Protein 1JJG (pdb70)

Radius of gyration: 24.92 Å; Cα contacts (8 Å, |Δi|>4): 146; chains: 1; bounding box: 24×62×69 Å

Sequence (102 aa):
MTVIKPSSRPRPRKNKNIKVNTYRTSAMDLSPGSVHEGIVYFKDGIFKVRLLGYEGHECILLDYLNYRQDTLDRLKERLVGRVIKTRVVRADGLYVDLRRFFMTVIKPSSRPRPRKNKNIKVNTYRTSAMDLSPGSVHEGIVYFKDGIFKVRLLGYEGHECILLDYLNYRQDTLDRLKERLVGRVIKTRVVRADGLYVDLRRFFMTVIKPSSRPRPRKNKNIKVNTYRTSAMDLSPGSVHEGIVYFKDGIFKVRLLGYEGHECILLDYLNYRQDTLDRLKERLVGRVIKTRVVRADGLYVDLRRFFMTVIKPSSRPRPRKNKNIKVNTYRTSAMDLSPGSVHEGIVYFKDGIFKVRLLGYEGHECILLDYLNYRQDTLDRLKERLVGRVIKTRVVRADGLYVDLRRFFMTVIKPSSRPRPRKNKNIKVNTYRTSAMDLSPGSVHEGIVYFKDGIFKVRLLGYEGHECILLDYLNYRQDTLDRLKERLVGRVIKTRVVRADGLYVDLRRFFMTVIKPSSRPRPRKNKNIKVNTYRTSAMDLSPGSVHEGIVYFKDGIFKVRLLGYEGHECILLDYLNYRQDTLDRLKERLVGRVIKTRVVRADGLYVDLRRFFMTVIKPSSRPRPRKNKNIKVNTYRTSAMDLSPGSVHEGIVYFKDGIFKVRLLGYEGHECILLDYLNYRQDTLDRLKERLVGRVIKTRVVRADGLYVDLRRFFMTVIKPSSRPRPRKNKNIKVNTYRTSAMDLSPGSVHEGIVYFKDGIFKVRLLGYEGHECILLDYLNYRQDTLDRLKERLVGRVIKTRVVRADGLYVDLRRFFMTVIKPSSRPRPRKNKNIKVNTYRTSAMDLSPGSVHEGIVYFKDGIFKVRLLGYEGHECILLDYLNYRQDTLDRLKERLVGRVIKTRVVRADGLYVDLRRFFMTVIKPSSRPRPRKNKNIKVNTYRTSAMDLSPGSVHEGIVYFKDGIFKVRLLGYEGHECILLDYLNYRQDTLDRLKERLVGRVIKTRVVRADGLYVDLRRFFMTVIKPSSRPRPRKNKNIKVNTYRTSAMDLSPGSVHEGIVYFKDGIFKVRLLGYEGHECILLDYLNYRQDTLDRLKERLVGRVIKTRVVRADGLYVDLRRFFMTVIKPSSRPRPRKNKNIKVNTYRTSAMDLSPGSVHEGIVYFKDGIFKVRLLGYEGHECILLDYLNYRQDTLDRLKERLVGRVIKTRVVRADGLYVDLRRFFMTVIKPSSRPRPRKNKNIKVNTYRTSAMDLSPGSVHEGIVYFKDGIFKVRLLGYEGHECILLDYLNYRQDTLDRLKERLVGRVIKTRVVRADGLYVDLRRFFMTVIKPSSRPRPRKNKNIKVNTYRTSAMDLSPGSVHEGIVYFKDGIFKVRLLGYEGHECILLDYLNYRQDTLDRLKERLVGRVIKTRVVRADGLYVDLRRFFMTVIKPSSRPRPRKNKNIKVNTYRTSAMDLSPGSVHEGIVYFKDGIFKVRLLGYEGHECILLDYLNYRQDTLDRLKERLVGRVIKTRVVRADGLYVDLRRFFMTVIKPSSRPRPRKNKNIKVNTYRTSAMDLSPGSVHEGIVYFKDGIFKVRLLGYEGHECILLDYLNYRQDTLDRLKERLVGRVIKTRVVRADGLYVDLRRFFMTVIKPSSRPRPRKNKNIKVNTYRTSAMDLSPGSVHEGIVYFKDGIFKVRLLGYEGHECILLDYLNYRQDTLDRLKERLVGRVIKTRVVRADGLYVDLRRFFMTVIKPSSRPRPRKNKNIKVNTYRTSAMDLSPGSVHEGIVYFKDGIFKVRLLGYEGHECILLDYLNYRQDTLDRLKERLVGRVIKTRVVRADGLYVDLRRFFMTVIKPSSRPRPRKNKNIKVNTYRTSAMDLSPGSVHEGIVYFKDGIFKVRLLGYEGHECILLDYLNYRQDTLDRLKERLVGRVIKTRVVRADGLYVDLRRFFMTVIKPSSRPRPRKNKNIKVNTYRTSAMDLSPGSVHEGIVYFKDGIFKVRLLGYEGHECILLDYLNYRQDTLDRLKERLVGRVIKTRVVRADGLYVDLRRFF

InterPro domains:
  IPR012340 Nucleic acid-binding, OB-fold [G3DSA:2.40.50.140] (1-102)
  IPR012340 Nucleic acid-binding, OB-fold [SSF50249] (2-101)

Secondary structure (DSSP, 8-state):
---SS------------------SS------SS-EEEEEEEEETTEEEEE-TTTSS-EEEE-TT--SS-----HHHHHHTT-EEEEEEEEE-SSEEEEE---

Organism: Myxoma virus (strain Lausanne) (NCBI:txid31530)

Solvent-accessible surface area: 10120 Å² total; per-residue (Å²): 210,116,97,147,179,85,110,98,221,116,197,118,188,188,137,171,138,144,197,120,135,105,197,204,131,63,89,169,133,132,81,64,63,43,73,107,110,4,48,19,102,58,118,126,24,19,32,33,3,121,38,99,70,174,156,51,37,52,1,43,18,23,68,152,51,109,153,170,99,100,72,171,80,226,102,101,96,197,92,30,29,157,98,37,98,3,73,19,32,159,21,133,49,112,151,2,50,7,47,77,117,238

Foldseek 3Di:
DPDPDDDPDPDDDPPVPCPPDDDDDDDPPDDFWAKDKFFWAADPNFIWTHRPPVVQATETEDQAGDDPPPDPPVVVVVVHRDMDIWGWHADDGSYGYTHGDD

CATH classification: 2.40.50.140

Structure (mmCIF, N/CA/C/O backbone):
data_1JJG
#
_entry.id   1JJG
#
_cell.length_a   ?
_cell.length_b   ?
_cell.length_c   ?
_cell.angle_alpha   ?
_cell.angle_beta   ?
_cell.angle_gamma   ?
#
loop_
_atom_site.group_PDB
_atom_site.id
_atom_site.type_symbol
_atom_site.label_atom_id
_atom_site.label_alt_id
_atom_site.label_comp_id
_atom_site.label_asym_id
_atom_site.label_entity_id
_atom_site.label_seq_id
_atom_site.pdbx_PDB_ins_code
_atom_site.Cartn_x
_atom_site.Cartn_y
_atom_site.Cartn_z
_atom_site.occupancy
_atom_site.B_iso_or_equiv
_atom_site.auth_seq_id
_atom_site.auth_comp_id
_atom_site.auth_asym_id
_atom_site.auth_atom_id
_atom_site.pdbx_PDB_model_num
ATOM 1 N N . MET A 1 1 ? -12.872 -47.790 -70.584 1.00 0.00 1 MET A N 1
ATOM 2 C CA . MET A 1 1 ? -11.979 -46.844 -69.855 1.00 0.00 1 MET A CA 1
ATOM 3 C C . MET A 1 1 ? -10.519 -47.239 -70.088 1.00 0.00 1 MET A C 1
ATOM 4 O O . MET A 1 1 ? -9.884 -47.835 -69.240 1.00 0.00 1 MET A O 1
ATOM 20 N N . THR A 1 2 ? -9.980 -46.913 -71.230 1.00 0.00 2 THR A N 1
ATOM 21 C CA . THR A 1 2 ? -8.562 -47.269 -71.514 1.00 0.00 2 THR A CA 1
ATOM 22 C C . THR A 1 2 ? -7.636 -46.343 -70.725 1.00 0.00 2 THR A C 1
ATOM 23 O O . THR A 1 2 ? -7.307 -45.258 -71.163 1.00 0.00 2 THR A O 1
ATOM 34 N N . VAL A 1 3 ? -7.211 -46.759 -69.563 1.00 0.00 3 VAL A N 1
ATOM 35 C CA . VAL A 1 3 ? -6.308 -45.900 -68.748 1.00 0.00 3 VAL A CA 1
ATOM 36 C C . VAL A 1 3 ? -4.864 -46.086 -69.219 1.00 0.00 3 VAL A C 1
ATOM 37 O O . VAL A 1 3 ? -4.307 -47.163 -69.134 1.00 0.00 3 VAL A O 1
ATOM 50 N N . ILE A 1 4 ? -4.252 -45.045 -69.714 1.00 0.00 4 ILE A N 1
ATOM 51 C CA . ILE A 1 4 ? -2.845 -45.162 -70.188 1.00 0.00 4 ILE A CA 1
ATOM 52 C C . ILE A 1 4 ? -1.927 -44.359 -69.265 1.00 0.00 4 ILE A C 1
ATOM 53 O O . ILE A 1 4 ? -1.123 -44.910 -68.540 1.00 0.00 4 ILE A O 1
ATOM 69 N N . LYS A 1 5 ? -2.044 -43.059 -69.284 1.00 0.00 5 LYS A N 1
ATOM 70 C CA . LYS A 1 5 ? -1.180 -42.219 -68.408 1.00 0.00 5 LYS A CA 1
ATOM 71 C C . LYS A 1 5 ? -2.061 -41.423 -67.439 1.00 0.00 5 LYS A C 1
ATOM 72 O O . LYS A 1 5 ? -2.366 -40.273 -67.684 1.00 0.00 5 LYS A O 1
ATOM 91 N N . PRO A 1 6 ? -2.443 -42.066 -66.364 1.00 0.00 6 PRO A N 1
ATOM 92 C CA . PRO A 1 6 ? -3.294 -41.451 -65.332 1.00 0.00 6 PRO A CA 1
ATOM 93 C C . PRO A 1 6 ? -2.463 -40.532 -64.431 1.00 0.00 6 PRO A C 1
ATOM 94 O O . PRO A 1 6 ? -1.341 -40.839 -64.082 1.00 0.00 6 PRO A O 1
ATOM 105 N N . SER A 1 7 ? -3.008 -39.408 -64.053 1.00 0.00 7 SER A N 1
ATOM 106 C CA . SER A 1 7 ? -2.252 -38.472 -63.176 1.00 0.00 7 SER A CA 1
ATOM 107 C C . SER A 1 7 ? -2.822 -38.531 -61.757 1.00 0.00 7 SER A C 1
ATOM 108 O O . SER A 1 7 ? -3.905 -38.047 -61.493 1.00 0.00 7 SER A O 1
ATOM 116 N N . SER A 1 8 ? -2.105 -39.124 -60.841 1.00 0.00 8 SER A N 1
ATOM 117 C CA . SER A 1 8 ? -2.614 -39.212 -59.444 1.00 0.00 8 SER A CA 1
ATOM 118 C C . SER A 1 8 ? -1.441 -39.396 -58.479 1.00 0.00 8 SER A C 1
ATOM 119 O O . SER A 1 8 ? -1.182 -40.483 -58.001 1.00 0.00 8 SER A O 1
ATOM 127 N N . ARG A 1 9 ? -0.730 -38.341 -58.183 1.00 0.00 9 ARG A N 1
ATOM 128 C CA . ARG A 1 9 ? 0.422 -38.458 -57.245 1.00 0.00 9 ARG A CA 1
ATOM 129 C C . ARG A 1 9 ? -0.100 -38.473 -55.804 1.00 0.00 9 ARG A C 1
ATOM 130 O O . ARG A 1 9 ? -1.142 -37.917 -55.519 1.00 0.00 9 ARG A O 1
ATOM 151 N N . PRO A 1 10 ? 0.643 -39.112 -54.938 1.00 0.00 10 PRO A N 1
ATOM 152 C CA . PRO A 1 10 ? 0.286 -39.221 -53.512 1.00 0.00 10 PRO A CA 1
ATOM 153 C C . PRO A 1 10 ? 0.611 -37.914 -52.781 1.00 0.00 10 PRO A C 1
ATOM 154 O O . PRO A 1 10 ? 1.627 -37.294 -53.023 1.00 0.00 10 PRO A O 1
ATOM 165 N N . ARG A 1 11 ? -0.246 -37.491 -51.891 1.00 0.00 11 ARG A N 1
ATOM 166 C CA . ARG A 1 11 ? 0.016 -36.225 -51.151 1.00 0.00 11 ARG A CA 1
ATOM 167 C C . ARG A 1 11 ? -0.628 -36.294 -49.764 1.00 0.00 11 ARG A C 1
ATOM 168 O O . ARG A 1 11 ? -1.560 -35.568 -49.479 1.00 0.00 11 ARG A O 1
ATOM 189 N N . PRO A 1 12 ? -0.106 -37.165 -48.940 1.00 0.00 12 PRO A N 1
ATOM 190 C CA . PRO A 1 12 ? -0.604 -37.355 -47.567 1.00 0.00 12 PRO A CA 1
ATOM 191 C C . PRO A 1 12 ? -0.089 -36.237 -46.657 1.00 0.00 12 PRO A C 1
ATOM 192 O O . PRO A 1 12 ? 1.092 -36.134 -46.390 1.00 0.00 12 PRO A O 1
ATOM 203 N N . ARG A 1 13 ? -0.965 -35.394 -46.184 1.00 0.00 13 ARG A N 1
ATOM 204 C CA . ARG A 1 13 ? -0.524 -34.283 -45.297 1.00 0.00 13 ARG A CA 1
ATOM 205 C C . ARG A 1 13 ? -1.624 -33.969 -44.280 1.00 0.00 13 ARG A C 1
ATOM 206 O O . ARG A 1 13 ? -2.271 -32.944 -44.349 1.00 0.00 13 ARG A O 1
ATOM 227 N N . LYS A 1 14 ? -1.841 -34.844 -43.335 1.00 0.00 14 LYS A N 1
ATOM 228 C CA . LYS A 1 14 ? -2.898 -34.592 -42.315 1.00 0.00 14 LYS A CA 1
ATOM 229 C C . LYS A 1 14 ? -2.325 -33.725 -41.192 1.00 0.00 14 LYS A C 1
ATOM 230 O O . LYS A 1 14 ? -1.126 -33.613 -41.031 1.00 0.00 14 LYS A O 1
ATOM 249 N N . ASN A 1 15 ? -3.172 -33.110 -40.413 1.00 0.00 15 ASN A N 1
ATOM 250 C CA . ASN A 1 15 ? -2.674 -32.251 -39.302 1.00 0.00 15 ASN A CA 1
ATOM 251 C C . ASN A 1 15 ? -3.249 -32.753 -37.977 1.00 0.00 15 ASN A C 1
ATOM 252 O O . ASN A 1 15 ? -4.444 -32.915 -37.828 1.00 0.00 15 ASN A O 1
ATOM 263 N N . LYS A 1 16 ? -2.406 -33.002 -37.011 1.00 0.00 16 LYS A N 1
ATOM 264 C CA . LYS A 1 16 ? -2.905 -33.495 -35.697 1.00 0.00 16 LYS A CA 1
ATOM 265 C C . LYS A 1 16 ? -2.051 -32.901 -34.574 1.00 0.00 16 LYS A C 1
ATOM 266 O O . LYS A 1 16 ? -0.872 -33.177 -34.466 1.00 0.00 16 LYS A O 1
ATOM 285 N N . ASN A 1 17 ? -2.636 -32.088 -33.739 1.00 0.00 17 ASN A N 1
ATOM 286 C CA . ASN A 1 17 ? -1.858 -31.477 -32.623 1.00 0.00 17 ASN A CA 1
ATOM 287 C C . ASN A 1 17 ? -2.824 -30.978 -31.547 1.00 0.00 17 ASN A C 1
ATOM 288 O O . ASN A 1 17 ? -3.236 -29.836 -31.552 1.00 0.00 17 ASN A O 1
ATOM 299 N N . ILE A 1 18 ? -3.193 -31.826 -30.627 1.00 0.00 18 ILE A N 1
ATOM 300 C CA . ILE A 1 18 ? -4.137 -31.399 -29.557 1.00 0.00 18 ILE A CA 1
ATOM 301 C C . ILE A 1 18 ? -3.404 -31.344 -28.214 1.00 0.00 18 ILE A C 1
ATOM 302 O O . ILE A 1 18 ? -3.869 -30.743 -27.266 1.00 0.00 18 ILE A O 1
ATOM 318 N N . LYS A 1 19 ? -2.261 -31.968 -28.123 1.00 0.00 19 LYS A N 1
ATOM 319 C CA . LYS A 1 19 ? -1.503 -31.951 -26.840 1.00 0.00 19 LYS A CA 1
ATOM 320 C C . LYS A 1 19 ? -2.458 -32.246 -25.681 1.00 0.00 19 LYS A C 1
ATOM 321 O O . LYS A 1 19 ? -3.097 -31.359 -25.150 1.00 0.00 19 LYS A O 1
ATOM 340 N N . VAL A 1 20 ? -2.561 -33.484 -25.285 1.00 0.00 20 VAL A N 1
ATOM 341 C CA . VAL A 1 20 ? -3.474 -33.833 -24.160 1.00 0.00 20 VAL A CA 1
ATOM 342 C C . VAL A 1 20 ? -2.685 -34.562 -23.070 1.00 0.00 20 VAL A C 1
ATOM 343 O O . VAL A 1 20 ? -2.462 -35.755 -23.144 1.00 0.00 20 VAL A O 1
ATOM 356 N N . ASN A 1 21 ? -2.260 -33.854 -22.060 1.00 0.00 21 ASN A N 1
ATOM 357 C CA . ASN A 1 21 ? -1.485 -34.504 -20.965 1.00 0.00 21 ASN A CA 1
ATOM 358 C C . ASN A 1 21 ? -1.835 -33.843 -19.630 1.00 0.00 21 ASN A C 1
ATOM 359 O O . ASN A 1 21 ? -1.718 -32.644 -19.471 1.00 0.00 21 ASN A O 1
ATOM 370 N N . THR A 1 22 ? -2.267 -34.615 -18.670 1.00 0.00 22 THR A N 1
ATOM 371 C CA . THR A 1 22 ? -2.624 -34.029 -17.347 1.00 0.00 22 THR A CA 1
ATOM 372 C C . THR A 1 22 ? -2.490 -35.098 -16.260 1.00 0.00 22 THR A C 1
ATOM 373 O O . THR A 1 22 ? -3.469 -35.588 -15.733 1.00 0.00 22 THR A O 1
ATOM 384 N N . TYR A 1 23 ? -1.284 -35.464 -15.922 1.00 0.00 23 TYR A N 1
ATOM 385 C CA . TYR A 1 23 ? -1.084 -36.503 -14.870 1.00 0.00 23 TYR A CA 1
ATOM 386 C C . TYR A 1 23 ? -1.267 -35.874 -13.487 1.00 0.00 23 TYR A C 1
ATOM 387 O O . TYR A 1 23 ? -0.352 -35.300 -12.930 1.00 0.00 23 TYR A O 1
ATOM 405 N N . ARG A 1 24 ? -2.441 -35.980 -12.926 1.00 0.00 24 ARG A N 1
ATOM 406 C CA . ARG A 1 24 ? -2.681 -35.391 -11.578 1.00 0.00 24 ARG A CA 1
ATOM 407 C C . ARG A 1 24 ? -2.466 -33.877 -11.632 1.00 0.00 24 ARG A C 1
ATOM 408 O O . ARG A 1 24 ? -2.334 -33.295 -12.690 1.00 0.00 24 ARG A O 1
ATOM 429 N N . THR A 1 25 ? -2.432 -33.235 -10.496 1.00 0.00 25 THR A N 1
ATOM 430 C CA . THR A 1 25 ? -2.229 -31.759 -10.476 1.00 0.00 25 THR A CA 1
ATOM 431 C C . THR A 1 25 ? -1.104 -31.384 -11.444 1.00 0.00 25 THR A C 1
ATOM 432 O O . THR A 1 25 ? -0.122 -32.089 -11.571 1.00 0.00 25 THR A O 1
ATOM 443 N N . SER A 1 26 ? -1.239 -30.280 -12.124 1.00 0.00 26 SER A N 1
ATOM 444 C CA . SER A 1 26 ? -0.178 -29.859 -13.081 1.00 0.00 26 SER A CA 1
ATOM 445 C C . SER A 1 26 ? -0.443 -28.421 -13.530 1.00 0.00 26 SER A C 1
ATOM 446 O O . SER A 1 26 ? -1.482 -27.855 -13.253 1.00 0.00 26 SER A O 1
ATOM 454 N N . ALA A 1 27 ? 0.489 -27.823 -14.221 1.00 0.00 27 ALA A N 1
ATOM 455 C CA . ALA A 1 27 ? 0.289 -26.422 -14.684 1.00 0.00 27 ALA A CA 1
ATOM 456 C C . ALA A 1 27 ? 0.440 -25.468 -13.497 1.00 0.00 27 ALA A C 1
ATOM 457 O O . ALA A 1 27 ? 0.116 -25.804 -12.375 1.00 0.00 27 ALA A O 1
ATOM 464 N N . MET A 1 28 ? 0.930 -24.282 -13.736 1.00 0.00 28 MET A N 1
ATOM 465 C CA . MET A 1 28 ? 1.105 -23.306 -12.622 1.00 0.00 28 MET A CA 1
ATOM 466 C C . MET A 1 28 ? 1.949 -22.129 -13.110 1.00 0.00 28 MET A C 1
ATOM 467 O O . MET A 1 28 ? 2.819 -22.282 -13.944 1.00 0.00 28 MET A O 1
ATOM 481 N N . ASP A 1 29 ? 1.704 -20.953 -12.599 1.00 0.00 29 ASP A N 1
ATOM 482 C CA . ASP A 1 29 ? 2.501 -19.774 -13.042 1.00 0.00 29 ASP A CA 1
ATOM 483 C C . ASP A 1 29 ? 1.993 -18.510 -12.343 1.00 0.00 29 ASP A C 1
ATOM 484 O O . ASP A 1 29 ? 0.806 -18.314 -12.175 1.00 0.00 29 ASP A O 1
ATOM 493 N N . LEU A 1 30 ? 2.887 -17.649 -11.942 1.00 0.00 30 LEU A N 1
ATOM 494 C CA . LEU A 1 30 ? 2.467 -16.392 -11.262 1.00 0.00 30 LEU A CA 1
ATOM 495 C C . LEU A 1 30 ? 3.505 -15.302 -11.540 1.00 0.00 30 LEU A C 1
ATOM 496 O O . LEU A 1 30 ? 3.619 -14.337 -10.812 1.00 0.00 30 LEU A O 1
ATOM 512 N N . SER A 1 31 ? 4.264 -15.455 -12.591 1.00 0.00 31 SER A N 1
ATOM 513 C CA . SER A 1 31 ? 5.300 -14.435 -12.923 1.00 0.00 31 SER A CA 1
ATOM 514 C C . SER A 1 31 ? 4.627 -13.179 -13.482 1.00 0.00 31 SER A C 1
ATOM 515 O O . SER A 1 31 ? 3.589 -13.260 -14.109 1.00 0.00 31 SER A O 1
ATOM 523 N N . PRO A 1 32 ? 5.245 -12.051 -13.238 1.00 0.00 32 PRO A N 1
ATOM 524 C CA . PRO A 1 32 ? 4.738 -10.749 -13.706 1.00 0.00 32 PRO A CA 1
ATOM 525 C C . PRO A 1 32 ? 5.061 -10.554 -15.189 1.00 0.00 32 PRO A C 1
ATOM 526 O O . PRO A 1 32 ? 5.792 -11.322 -15.782 1.00 0.00 32 PRO A O 1
ATOM 537 N N . GLY A 1 33 ? 4.526 -9.529 -15.794 1.00 0.00 33 GLY A N 1
ATOM 538 C CA . GLY A 1 33 ? 4.807 -9.284 -17.238 1.00 0.00 33 GLY A CA 1
ATOM 539 C C . GLY A 1 33 ? 3.815 -10.071 -18.095 1.00 0.00 33 GLY A C 1
ATOM 540 O O . GLY A 1 33 ? 4.076 -10.372 -19.243 1.00 0.00 33 GLY A O 1
ATOM 544 N N . SER A 1 34 ? 2.678 -10.407 -17.550 1.00 0.00 34 SER A N 1
ATOM 545 C CA . SER A 1 34 ? 1.674 -11.173 -18.339 1.00 0.00 34 SER A CA 1
ATOM 546 C C . SER A 1 34 ? 0.422 -10.318 -18.541 1.00 0.00 34 SER A C 1
ATOM 547 O O . SER A 1 34 ? 0.158 -9.398 -17.792 1.00 0.00 34 SER A O 1
ATOM 555 N N . VAL A 1 35 ? -0.353 -10.616 -19.549 1.00 0.00 35 VAL A N 1
ATOM 556 C CA . VAL A 1 35 ? -1.589 -9.824 -19.801 1.00 0.00 35 VAL A CA 1
ATOM 557 C C . VAL A 1 35 ? -2.807 -10.614 -19.323 1.00 0.00 35 VAL A C 1
ATOM 558 O O . VAL A 1 35 ? -2.811 -11.829 -19.328 1.00 0.00 35 VAL A O 1
ATOM 571 N N . HIS A 1 36 ? -3.842 -9.937 -18.907 1.00 0.00 36 HIS A N 1
ATOM 572 C CA . HIS A 1 36 ? -5.056 -10.657 -18.426 1.00 0.00 36 HIS A CA 1
ATOM 573 C C . HIS A 1 36 ? -6.279 -9.747 -18.551 1.00 0.00 36 HIS A C 1
ATOM 574 O O . HIS A 1 36 ? -6.161 -8.546 -18.694 1.00 0.00 36 HIS A O 1
ATOM 588 N N . GLU A 1 37 ? -7.455 -10.309 -18.487 1.00 0.00 37 GLU A N 1
ATOM 589 C CA . GLU A 1 37 ? -8.686 -9.473 -18.590 1.00 0.00 37 GLU A CA 1
ATOM 590 C C . GLU A 1 37 ? -9.312 -9.336 -17.201 1.00 0.00 37 GLU A C 1
ATOM 591 O O . GLU A 1 37 ? -9.392 -10.288 -16.449 1.00 0.00 37 GLU A O 1
ATOM 603 N N . GLY A 1 38 ? -9.749 -8.158 -16.850 1.00 0.00 38 GLY A N 1
ATOM 604 C CA . GLY A 1 38 ? -10.357 -7.960 -15.505 1.00 0.00 38 GLY A CA 1
ATOM 605 C C . GLY A 1 38 ? -11.408 -6.852 -15.574 1.00 0.00 38 GLY A C 1
ATOM 606 O O . GLY A 1 38 ? -11.607 -6.233 -16.602 1.00 0.00 38 GLY A O 1
ATOM 610 N N . ILE A 1 39 ? -12.082 -6.596 -14.486 1.00 0.00 39 ILE A N 1
ATOM 611 C CA . ILE A 1 39 ? -13.119 -5.528 -14.485 1.00 0.00 39 ILE A CA 1
ATOM 612 C C . ILE A 1 39 ? -12.497 -4.244 -13.938 1.00 0.00 39 ILE A C 1
ATOM 613 O O . ILE A 1 39 ? -11.551 -4.283 -13.174 1.00 0.00 39 ILE A O 1
ATOM 629 N N . VAL A 1 40 ? -12.997 -3.106 -14.335 1.00 0.00 40 VAL A N 1
ATOM 630 C CA . VAL A 1 40 ? -12.404 -1.829 -13.846 1.00 0.00 40 VAL A CA 1
ATOM 631 C C . VAL A 1 40 ? -13.236 -1.251 -12.700 1.00 0.00 40 VAL A C 1
ATOM 632 O O . VAL A 1 40 ? -14.440 -1.404 -12.649 1.00 0.00 40 VAL A O 1
ATOM 645 N N . TYR A 1 41 ? -12.595 -0.577 -11.784 1.00 0.00 41 TYR A N 1
ATOM 646 C CA . TYR A 1 41 ? -13.330 0.028 -10.638 1.00 0.00 41 TYR A CA 1
ATOM 647 C C . TYR A 1 41 ? -12.696 1.381 -10.304 1.00 0.00 41 TYR A C 1
ATOM 648 O O . TYR A 1 41 ? -11.599 1.682 -10.732 1.00 0.00 41 TYR A O 1
ATOM 666 N N . PHE A 1 42 ? -13.371 2.201 -9.547 1.00 0.00 42 PHE A N 1
ATOM 667 C CA . PHE A 1 42 ? -12.794 3.532 -9.200 1.00 0.00 42 PHE A CA 1
ATOM 668 C C . PHE A 1 42 ? -12.794 3.719 -7.681 1.00 0.00 42 PHE A C 1
ATOM 669 O O . PHE A 1 42 ? -13.768 3.439 -7.011 1.00 0.00 42 PHE A O 1
ATOM 686 N N . LYS A 1 43 ? -11.709 4.197 -7.135 1.00 0.00 43 LYS A N 1
ATOM 687 C CA . LYS A 1 43 ? -11.647 4.408 -5.661 1.00 0.00 43 LYS A CA 1
ATOM 688 C C . LYS A 1 43 ? -10.285 4.997 -5.286 1.00 0.00 43 LYS A C 1
ATOM 689 O O . LYS A 1 43 ? -9.269 4.643 -5.850 1.00 0.00 43 LYS A O 1
ATOM 708 N N . ASP A 1 44 ? -10.256 5.893 -4.337 1.00 0.00 44 ASP A N 1
ATOM 709 C CA . ASP A 1 44 ? -8.958 6.501 -3.928 1.00 0.00 44 ASP A CA 1
ATOM 710 C C . ASP A 1 44 ? -8.442 7.405 -5.049 1.00 0.00 44 ASP A C 1
ATOM 711 O O . ASP A 1 44 ? -7.318 7.867 -5.019 1.00 0.00 44 ASP A O 1
ATOM 720 N N . GLY A 1 45 ? -9.251 7.659 -6.040 1.00 0.00 45 GLY A N 1
ATOM 721 C CA . GLY A 1 45 ? -8.802 8.529 -7.164 1.00 0.00 45 GLY A CA 1
ATOM 722 C C . GLY A 1 45 ? -8.164 7.663 -8.251 1.00 0.00 45 GLY A C 1
ATOM 723 O O . GLY A 1 45 ? -8.227 7.974 -9.424 1.00 0.00 45 GLY A O 1
ATOM 727 N N . ILE A 1 46 ? -7.553 6.576 -7.868 1.00 0.00 46 ILE A N 1
ATOM 728 C CA . ILE A 1 46 ? -6.911 5.684 -8.875 1.00 0.00 46 ILE A CA 1
ATOM 729 C C . ILE A 1 46 ? -7.942 4.670 -9.377 1.00 0.00 46 ILE A C 1
ATOM 730 O O . ILE A 1 46 ? -9.129 4.833 -9.180 1.00 0.00 46 ILE A O 1
ATOM 746 N N . PHE A 1 47 ? -7.502 3.625 -10.023 1.00 0.00 47 PHE A N 1
ATOM 747 C CA . PHE A 1 47 ? -8.469 2.612 -10.530 1.00 0.00 47 PHE A CA 1
ATOM 748 C C . PHE A 1 47 ? -8.259 1.293 -9.786 1.00 0.00 47 PHE A C 1
ATOM 749 O O . PHE A 1 47 ? -7.340 1.149 -9.005 1.00 0.00 47 PHE A O 1
ATOM 766 N N . LYS A 1 48 ? -9.106 0.330 -10.020 1.00 0.00 48 LYS A N 1
ATOM 767 C CA . LYS A 1 48 ? -8.955 -0.979 -9.326 1.00 0.00 48 LYS A CA 1
ATOM 768 C C . LYS A 1 48 ? -9.359 -2.106 -10.276 1.00 0.00 48 LYS A C 1
ATOM 769 O O . LYS A 1 48 ? -10.384 -2.048 -10.927 1.00 0.00 48 LYS A O 1
ATOM 788 N N . VAL A 1 49 ? -8.558 -3.133 -10.366 1.00 0.00 49 VAL A N 1
ATOM 789 C CA . VAL A 1 49 ? -8.893 -4.262 -11.277 1.00 0.00 49 VAL A CA 1
ATOM 790 C C . VAL A 1 49 ? -9.394 -5.451 -10.457 1.00 0.00 49 VAL A C 1
ATOM 791 O O . VAL A 1 49 ? -8.664 -6.030 -9.679 1.00 0.00 49 VAL A O 1
ATOM 804 N N . ARG A 1 50 ? -10.632 -5.824 -10.627 1.00 0.00 50 ARG A N 1
ATOM 805 C CA . ARG A 1 50 ? -11.169 -6.982 -9.859 1.00 0.00 50 ARG A CA 1
ATOM 806 C C . ARG A 1 50 ? -11.133 -8.230 -10.742 1.00 0.00 50 ARG A C 1
ATOM 807 O O . ARG A 1 50 ? -11.577 -8.213 -11.872 1.00 0.00 50 ARG A O 1
ATOM 828 N N . LEU A 1 51 ? -10.602 -9.312 -10.240 1.00 0.00 51 LEU A N 1
ATOM 829 C CA . LEU A 1 51 ? -10.541 -10.552 -11.064 1.00 0.00 51 LEU A CA 1
ATOM 830 C C . LEU A 1 51 ? -11.730 -11.452 -10.727 1.00 0.00 51 LEU A C 1
ATOM 831 O O . LEU A 1 51 ? -11.694 -12.223 -9.789 1.00 0.00 51 LEU A O 1
ATOM 847 N N . LEU A 1 52 ? -12.788 -11.359 -11.487 1.00 0.00 52 LEU A N 1
ATOM 848 C CA . LEU A 1 52 ? -13.981 -12.208 -11.214 1.00 0.00 52 LEU A CA 1
ATOM 849 C C . LEU A 1 52 ? -13.652 -13.666 -11.536 1.00 0.00 52 LEU A C 1
ATOM 850 O O . LEU A 1 52 ? -12.908 -13.957 -12.451 1.00 0.00 52 LEU A O 1
ATOM 866 N N . GLY A 1 53 ? -14.200 -14.586 -10.791 1.00 0.00 53 GLY A N 1
ATOM 867 C CA . GLY A 1 53 ? -13.917 -16.025 -11.056 1.00 0.00 53 GLY A CA 1
ATOM 868 C C . GLY A 1 53 ? -13.012 -16.577 -9.954 1.00 0.00 53 GLY A C 1
ATOM 869 O O . GLY A 1 53 ? -13.185 -17.688 -9.494 1.00 0.00 53 GLY A O 1
ATOM 873 N N . TYR A 1 54 ? -12.049 -15.808 -9.523 1.00 0.00 54 TYR A N 1
ATOM 874 C CA . TYR A 1 54 ? -11.138 -16.290 -8.449 1.00 0.00 54 TYR A CA 1
ATOM 875 C C . TYR A 1 54 ? -11.793 -16.055 -7.088 1.00 0.00 54 TYR A C 1
ATOM 876 O O . TYR A 1 54 ? -11.534 -16.761 -6.132 1.00 0.00 54 TYR A O 1
ATOM 894 N N . GLU A 1 55 ? -12.642 -15.070 -6.991 1.00 0.00 55 GLU A N 1
ATOM 895 C CA . GLU A 1 55 ? -13.316 -14.789 -5.694 1.00 0.00 55 GLU A CA 1
ATOM 896 C C . GLU A 1 55 ? -12.264 -14.524 -4.614 1.00 0.00 55 GLU A C 1
ATOM 897 O O . GLU A 1 55 ? -11.732 -15.438 -4.015 1.00 0.00 55 GLU A O 1
ATOM 909 N N . GLY A 1 56 ? -11.961 -13.280 -4.361 1.00 0.00 56 GLY A N 1
ATOM 910 C CA . GLY A 1 56 ? -10.945 -12.959 -3.317 1.00 0.00 56 GLY A CA 1
ATOM 911 C C . GLY A 1 56 ? -9.685 -12.398 -3.979 1.00 0.00 56 GLY A C 1
ATOM 912 O O . GLY A 1 56 ? -8.659 -12.239 -3.347 1.00 0.00 56 GLY A O 1
ATOM 916 N N . HIS A 1 57 ? -9.751 -12.095 -5.247 1.00 0.00 57 HIS A N 1
ATOM 917 C CA . HIS A 1 57 ? -8.554 -11.544 -5.944 1.00 0.00 57 HIS A CA 1
ATOM 918 C C . HIS A 1 57 ? -8.790 -10.069 -6.279 1.00 0.00 57 HIS A C 1
ATOM 919 O O . HIS A 1 57 ? -9.405 -9.740 -7.278 1.00 0.00 57 HIS A O 1
ATOM 933 N N . GLU A 1 58 ? -8.306 -9.179 -5.456 1.00 0.00 58 GLU A N 1
ATOM 934 C CA . GLU A 1 58 ? -8.502 -7.727 -5.728 1.00 0.00 58 GLU A CA 1
ATOM 935 C C . GLU A 1 58 ? -7.169 -7.099 -6.138 1.00 0.00 58 GLU A C 1
ATOM 936 O O . GLU A 1 58 ? -6.154 -7.294 -5.497 1.00 0.00 58 GLU A O 1
ATOM 948 N N . CYS A 1 59 ? -7.164 -6.348 -7.203 1.00 0.00 59 CYS A N 1
ATOM 949 C CA . CYS A 1 59 ? -5.898 -5.709 -7.657 1.00 0.00 59 CYS A CA 1
ATOM 950 C C . CYS A 1 59 ? -6.104 -4.199 -7.773 1.00 0.00 59 CYS A C 1
ATOM 951 O O . CYS A 1 59 ? -7.218 -3.715 -7.820 1.00 0.00 59 CYS A O 1
ATOM 959 N N . ILE A 1 60 ? -5.038 -3.450 -7.822 1.00 0.00 60 ILE A N 1
ATOM 960 C CA . ILE A 1 60 ? -5.172 -1.971 -7.939 1.00 0.00 60 ILE A CA 1
ATOM 961 C C . ILE A 1 60 ? -4.576 -1.514 -9.269 1.00 0.00 60 ILE A C 1
ATOM 962 O O . ILE A 1 60 ? -3.468 -1.872 -9.618 1.00 0.00 60 ILE A O 1
ATOM 978 N N . LEU A 1 61 ? -5.300 -0.728 -10.017 1.00 0.00 61 LEU A N 1
ATOM 979 C CA . LEU A 1 61 ? -4.769 -0.255 -11.323 1.00 0.00 61 LEU A CA 1
ATOM 980 C C . LEU A 1 61 ? -4.214 1.161 -11.176 1.00 0.00 61 LEU A C 1
ATOM 981 O O . LEU A 1 61 ? -4.928 2.095 -10.860 1.00 0.00 61 LEU A O 1
ATOM 997 N N . LEU A 1 62 ? -2.942 1.326 -11.414 1.00 0.00 62 LEU A N 1
ATOM 998 C CA . LEU A 1 62 ? -2.323 2.675 -11.304 1.00 0.00 62 LEU A CA 1
ATOM 999 C C . LEU A 1 62 ? -1.463 2.932 -12.539 1.00 0.00 62 LEU A C 1
ATOM 1000 O O . LEU A 1 62 ? -0.736 3.901 -12.610 1.00 0.00 62 LEU A O 1
ATOM 1016 N N . ASP A 1 63 ? -1.530 2.064 -13.513 1.00 0.00 63 ASP A N 1
ATOM 1017 C CA . ASP A 1 63 ? -0.697 2.264 -14.726 1.00 0.00 63 ASP A CA 1
ATOM 1018 C C . ASP A 1 63 ? 0.763 2.338 -14.292 1.00 0.00 63 ASP A C 1
ATOM 1019 O O . ASP A 1 63 ? 1.533 3.136 -14.786 1.00 0.00 63 ASP A O 1
ATOM 1028 N N . TYR A 1 64 ? 1.145 1.512 -13.353 1.00 0.00 64 TYR A N 1
ATOM 1029 C CA . TYR A 1 64 ? 2.552 1.538 -12.867 1.00 0.00 64 TYR A CA 1
ATOM 1030 C C . TYR A 1 64 ? 2.849 2.918 -12.276 1.00 0.00 64 TYR A C 1
ATOM 1031 O O . TYR A 1 64 ? 3.963 3.402 -12.333 1.00 0.00 64 TYR A O 1
ATOM 1049 N N . LEU A 1 65 ? 1.858 3.559 -11.712 1.00 0.00 65 LEU A N 1
ATOM 1050 C CA . LEU A 1 65 ? 2.084 4.909 -11.124 1.00 0.00 65 LEU A CA 1
ATOM 1051 C C . LEU A 1 65 ? 2.785 4.771 -9.772 1.00 0.00 65 LEU A C 1
ATOM 1052 O O . LEU A 1 65 ? 3.989 4.905 -9.670 1.00 0.00 65 LEU A O 1
ATOM 1068 N N . ASN A 1 66 ? 2.042 4.510 -8.731 1.00 0.00 66 ASN A N 1
ATOM 1069 C CA . ASN A 1 66 ? 2.669 4.371 -7.387 1.00 0.00 66 ASN A CA 1
ATOM 1070 C C . ASN A 1 66 ? 3.445 5.647 -7.060 1.00 0.00 66 ASN A C 1
ATOM 1071 O O . ASN A 1 66 ? 4.367 5.641 -6.268 1.00 0.00 66 ASN A O 1
ATOM 1082 N N . TYR A 1 67 ? 3.079 6.743 -7.668 1.00 0.00 67 TYR A N 1
ATOM 1083 C CA . TYR A 1 67 ? 3.792 8.024 -7.400 1.00 0.00 67 TYR A CA 1
ATOM 1084 C C . TYR A 1 67 ? 3.112 9.152 -8.179 1.00 0.00 67 TYR A C 1
ATOM 1085 O O . TYR A 1 67 ? 3.151 9.192 -9.392 1.00 0.00 67 TYR A O 1
ATOM 1103 N N . ARG A 1 68 ? 2.489 10.069 -7.491 1.00 0.00 68 ARG A N 1
ATOM 1104 C CA . ARG A 1 68 ? 1.806 11.192 -8.194 1.00 0.00 68 ARG A CA 1
ATOM 1105 C C . ARG A 1 68 ? 0.616 10.648 -8.987 1.00 0.00 68 ARG A C 1
ATOM 1106 O O . ARG A 1 68 ? 0.667 9.568 -9.539 1.00 0.00 68 ARG A O 1
ATOM 1127 N N . GLN A 1 69 ? -0.456 11.390 -9.050 1.00 0.00 69 GLN A N 1
ATOM 1128 C CA . GLN A 1 69 ? -1.647 10.913 -9.809 1.00 0.00 69 GLN A CA 1
ATOM 1129 C C . GLN A 1 69 ? -1.846 11.784 -11.051 1.00 0.00 69 GLN A C 1
ATOM 1130 O O . GLN A 1 69 ? -1.143 12.753 -11.260 1.00 0.00 69 GLN A O 1
ATOM 1144 N N . ASP A 1 70 ? -2.798 11.445 -11.877 1.00 0.00 70 ASP A N 1
ATOM 1145 C CA . ASP A 1 70 ? -3.041 12.253 -13.105 1.00 0.00 70 ASP A CA 1
ATOM 1146 C C . ASP A 1 70 ? -4.487 12.060 -13.568 1.00 0.00 70 ASP A C 1
ATOM 1147 O O . ASP A 1 70 ? -4.748 11.793 -14.724 1.00 0.00 70 ASP A O 1
ATOM 1156 N N . THR A 1 71 ? -5.430 12.197 -12.676 1.00 0.00 71 THR A N 1
ATOM 1157 C CA . THR A 1 71 ? -6.858 12.026 -13.067 1.00 0.00 71 THR A CA 1
ATOM 1158 C C . THR A 1 71 ? -7.338 13.282 -13.797 1.00 0.00 71 THR A C 1
ATOM 1159 O O . THR A 1 71 ? -7.329 14.369 -13.254 1.00 0.00 71 THR A O 1
ATOM 1170 N N . LEU A 1 72 ? -7.757 13.143 -15.025 1.00 0.00 72 LEU A N 1
ATOM 1171 C CA . LEU A 1 72 ? -8.235 14.330 -15.787 1.00 0.00 72 LEU A CA 1
ATOM 1172 C C . LEU A 1 72 ? -9.150 13.869 -16.924 1.00 0.00 72 LEU A C 1
ATOM 1173 O O . LEU A 1 72 ? -9.043 14.329 -18.044 1.00 0.00 72 LEU A O 1
ATOM 1189 N N . ASP A 1 73 ? -10.049 12.965 -16.647 1.00 0.00 73 ASP A N 1
ATOM 1190 C CA . ASP A 1 73 ? -10.969 12.479 -17.715 1.00 0.00 73 ASP A CA 1
ATOM 1191 C C . ASP A 1 73 ? -12.289 12.028 -17.086 1.00 0.00 73 ASP A C 1
ATOM 1192 O O . ASP A 1 73 ? -12.458 10.880 -16.728 1.00 0.00 73 ASP A O 1
ATOM 1201 N N . ARG A 1 74 ? -13.223 12.927 -16.950 1.00 0.00 74 ARG A N 1
ATOM 1202 C CA . ARG A 1 74 ? -14.534 12.560 -16.345 1.00 0.00 74 ARG A CA 1
ATOM 1203 C C . ARG A 1 74 ? -15.128 11.360 -17.087 1.00 0.00 74 ARG A C 1
ATOM 1204 O O . ARG A 1 74 ? -15.853 10.565 -16.520 1.00 0.00 74 ARG A O 1
ATOM 1225 N N . LEU A 1 75 ? -14.832 11.223 -18.350 1.00 0.00 75 LEU A N 1
ATOM 1226 C CA . LEU A 1 75 ? -15.386 10.076 -19.125 1.00 0.00 75 LEU A CA 1
ATOM 1227 C C . LEU A 1 75 ? -14.949 8.760 -18.480 1.00 0.00 75 LEU A C 1
ATOM 1228 O O . LEU A 1 75 ? -15.713 7.821 -18.382 1.00 0.00 75 LEU A O 1
ATOM 1244 N N . LYS A 1 76 ? -13.723 8.681 -18.044 1.00 0.00 76 LYS A N 1
ATOM 1245 C CA . LYS A 1 76 ? -13.236 7.423 -17.410 1.00 0.00 76 LYS A CA 1
ATOM 1246 C C . LYS A 1 76 ? -14.186 7.009 -16.285 1.00 0.00 76 LYS A C 1
ATOM 1247 O O . LYS A 1 76 ? -14.317 5.844 -15.969 1.00 0.00 76 LYS A O 1
ATOM 1266 N N . GLU A 1 77 ? -14.846 7.953 -15.672 1.00 0.00 77 GLU A N 1
ATOM 1267 C CA . GLU A 1 77 ? -15.782 7.609 -14.563 1.00 0.00 77 GLU A CA 1
ATOM 1268 C C . GLU A 1 77 ? -16.945 6.772 -15.102 1.00 0.00 77 GLU A C 1
ATOM 1269 O O . GLU A 1 77 ? -17.369 5.814 -14.487 1.00 0.00 77 GLU A O 1
ATOM 1281 N N . ARG A 1 78 ? -17.471 7.131 -16.240 1.00 0.00 78 ARG A N 1
ATOM 1282 C CA . ARG A 1 78 ? -18.615 6.362 -16.811 1.00 0.00 78 ARG A CA 1
ATOM 1283 C C . ARG A 1 78 ? -18.115 5.059 -17.443 1.00 0.00 78 ARG A C 1
ATOM 1284 O O . ARG A 1 78 ? -18.842 4.092 -17.545 1.00 0.00 78 ARG A O 1
ATOM 1305 N N . LEU A 1 79 ? -16.885 5.026 -17.883 1.00 0.00 79 LEU A N 1
ATOM 1306 C CA . LEU A 1 79 ? -16.358 3.782 -18.522 1.00 0.00 79 LEU A CA 1
ATOM 1307 C C . LEU A 1 79 ? -15.932 2.775 -17.449 1.00 0.00 79 LEU A C 1
ATOM 1308 O O . LEU A 1 79 ? -15.896 1.582 -17.689 1.00 0.00 79 LEU A O 1
ATOM 1324 N N . VAL A 1 80 ? -15.607 3.240 -16.271 1.00 0.00 80 VAL A N 1
ATOM 1325 C CA . VAL A 1 80 ? -15.180 2.305 -15.186 1.00 0.00 80 VAL A CA 1
ATOM 1326 C C . VAL A 1 80 ? -16.060 1.054 -15.211 1.00 0.00 80 VAL A C 1
ATOM 1327 O O . VAL A 1 80 ? -17.145 1.055 -15.758 1.00 0.00 80 VAL A O 1
ATOM 1340 N N . GLY A 1 81 ? -15.600 -0.015 -14.623 1.00 0.00 81 GLY A N 1
ATOM 1341 C CA . GLY A 1 81 ? -16.410 -1.266 -14.612 1.00 0.00 81 GLY A CA 1
ATOM 1342 C C . GLY A 1 81 ? -16.122 -2.080 -15.875 1.00 0.00 81 GLY A C 1
ATOM 1343 O O . GLY A 1 81 ? -15.835 -3.260 -15.806 1.00 0.00 81 GLY A O 1
ATOM 1347 N N . ARG A 1 82 ? -16.204 -1.459 -17.024 1.00 0.00 82 ARG A N 1
ATOM 1348 C CA . ARG A 1 82 ? -15.949 -2.189 -18.303 1.00 0.00 82 ARG A CA 1
ATOM 1349 C C . ARG A 1 82 ? -14.806 -3.193 -18.123 1.00 0.00 82 ARG A C 1
ATOM 1350 O O . ARG A 1 82 ? -13.974 -3.054 -17.249 1.00 0.00 82 ARG A O 1
ATOM 1371 N N . VAL A 1 83 ? -14.764 -4.205 -18.948 1.00 0.00 83 VAL A N 1
ATOM 1372 C CA . VAL A 1 83 ? -13.679 -5.221 -18.832 1.00 0.00 83 VAL A CA 1
ATOM 1373 C C . VAL A 1 83 ? -12.587 -4.906 -19.852 1.00 0.00 83 VAL A C 1
ATOM 1374 O O . VAL A 1 83 ? -12.861 -4.627 -21.002 1.00 0.00 83 VAL A O 1
ATOM 1387 N N . ILE A 1 84 ? -11.347 -4.945 -19.444 1.00 0.00 84 ILE A N 1
ATOM 1388 C CA . ILE A 1 84 ? -10.243 -4.640 -20.398 1.00 0.00 84 ILE A CA 1
ATOM 1389 C C . ILE A 1 84 ? -9.037 -5.536 -20.102 1.00 0.00 84 ILE A C 1
ATOM 1390 O O . ILE A 1 84 ? -9.016 -6.271 -19.135 1.00 0.00 84 ILE A O 1
ATOM 1406 N N . LYS A 1 85 ? -8.028 -5.468 -20.928 1.00 0.00 85 LYS A N 1
ATOM 1407 C CA . LYS A 1 85 ? -6.815 -6.302 -20.698 1.00 0.00 85 LYS A CA 1
ATOM 1408 C C . LYS A 1 85 ? -5.694 -5.415 -20.153 1.00 0.00 85 LYS A C 1
ATOM 1409 O O . LYS A 1 85 ? -5.338 -4.415 -20.743 1.00 0.00 85 LYS A O 1
ATOM 1428 N N . THR A 1 86 ? -5.139 -5.769 -19.027 1.00 0.00 86 THR A N 1
ATOM 1429 C CA . THR A 1 86 ? -4.048 -4.942 -18.439 1.00 0.00 86 THR A CA 1
ATOM 1430 C C . THR A 1 86 ? -2.844 -5.832 -18.127 1.00 0.00 86 THR A C 1
ATOM 1431 O O . THR A 1 86 ? -2.897 -7.037 -18.279 1.00 0.00 86 THR A O 1
ATOM 1442 N N . ARG A 1 87 ? -1.759 -5.251 -17.688 1.00 0.00 87 ARG A N 1
ATOM 1443 C CA . ARG A 1 87 ? -0.558 -6.071 -17.365 1.00 0.00 87 ARG A CA 1
ATOM 1444 C C . ARG A 1 87 ? -0.512 -6.318 -15.857 1.00 0.00 87 ARG A C 1
ATOM 1445 O O . ARG A 1 87 ? -1.017 -5.537 -15.077 1.00 0.00 87 ARG A O 1
ATOM 1466 N N . VAL A 1 88 ? 0.089 -7.397 -15.437 1.00 0.00 88 VAL A N 1
ATOM 1467 C CA . VAL A 1 88 ? 0.155 -7.686 -13.977 1.00 0.00 88 VAL A CA 1
ATOM 1468 C C . VAL A 1 88 ? 1.505 -7.226 -13.427 1.00 0.00 88 VAL A C 1
ATOM 1469 O O . VAL A 1 88 ? 2.546 -7.514 -13.983 1.00 0.00 88 VAL A O 1
ATOM 1482 N N . VAL A 1 89 ? 1.493 -6.501 -12.342 1.00 0.00 89 VAL A N 1
ATOM 1483 C CA . VAL A 1 89 ? 2.771 -6.009 -11.760 1.00 0.00 89 VAL A CA 1
ATOM 1484 C C . VAL A 1 89 ? 3.277 -6.997 -10.707 1.00 0.00 89 VAL A C 1
ATOM 1485 O O . VAL A 1 89 ? 4.465 -7.207 -10.560 1.00 0.00 89 VAL A O 1
ATOM 1498 N N . ARG A 1 90 ? 2.388 -7.606 -9.971 1.00 0.00 90 ARG A N 1
ATOM 1499 C CA . ARG A 1 90 ? 2.822 -8.577 -8.929 1.00 0.00 90 ARG A CA 1
ATOM 1500 C C . ARG A 1 90 ? 1.594 -9.112 -8.193 1.00 0.00 90 ARG A C 1
ATOM 1501 O O . ARG A 1 90 ? 1.013 -8.441 -7.363 1.00 0.00 90 ARG A O 1
ATOM 1522 N N . ALA A 1 91 ? 1.194 -10.315 -8.498 1.00 0.00 91 ALA A N 1
ATOM 1523 C CA . ALA A 1 91 ? 0.002 -10.901 -7.822 1.00 0.00 91 ALA A CA 1
ATOM 1524 C C . ALA A 1 91 ? 0.455 -11.767 -6.645 1.00 0.00 91 ALA A C 1
ATOM 1525 O O . ALA A 1 91 ? 1.144 -12.752 -6.816 1.00 0.00 91 ALA A O 1
ATOM 1532 N N . ASP A 1 92 ? 0.072 -11.409 -5.450 1.00 0.00 92 ASP A N 1
ATOM 1533 C CA . ASP A 1 92 ? 0.481 -12.215 -4.263 1.00 0.00 92 ASP A CA 1
ATOM 1534 C C . ASP A 1 92 ? -0.741 -12.939 -3.692 1.00 0.00 92 ASP A C 1
ATOM 1535 O O . ASP A 1 92 ? -0.619 -13.927 -2.995 1.00 0.00 92 ASP A O 1
ATOM 1544 N N . GLY A 1 93 ? -1.918 -12.454 -3.980 1.00 0.00 93 GLY A N 1
ATOM 1545 C CA . GLY A 1 93 ? -3.146 -13.115 -3.454 1.00 0.00 93 GLY A CA 1
ATOM 1546 C C . GLY A 1 93 ? -3.968 -12.102 -2.655 1.00 0.00 93 GLY A C 1
ATOM 1547 O O . GLY A 1 93 ? -3.533 -11.613 -1.631 1.00 0.00 93 GLY A O 1
ATOM 1551 N N . LEU A 1 94 ? -5.151 -11.786 -3.122 1.00 0.00 94 LEU A N 1
ATOM 1552 C CA . LEU A 1 94 ? -6.021 -10.800 -2.409 1.00 0.00 94 LEU A CA 1
ATOM 1553 C C . LEU A 1 94 ? -5.633 -9.383 -2.828 1.00 0.00 94 LEU A C 1
ATOM 1554 O O . LEU A 1 94 ? -6.442 -8.625 -3.324 1.00 0.00 94 LEU A O 1
ATOM 1570 N N . TYR A 1 95 ? -4.398 -9.023 -2.642 1.00 0.00 95 TYR A N 1
ATOM 1571 C CA . TYR A 1 95 ? -3.950 -7.659 -3.037 1.00 0.00 95 TYR A CA 1
ATOM 1572 C C . TYR A 1 95 ? -2.893 -7.785 -4.135 1.00 0.00 95 TYR A C 1
ATOM 1573 O O . TYR A 1 95 ? -1.859 -8.393 -3.946 1.00 0.00 95 TYR A O 1
ATOM 1591 N N . VAL A 1 96 ? -3.151 -7.231 -5.288 1.00 0.00 96 VAL A N 1
ATOM 1592 C CA . VAL A 1 96 ? -2.163 -7.343 -6.398 1.00 0.00 96 VAL A CA 1
ATOM 1593 C C . VAL A 1 96 ? -1.883 -5.966 -7.001 1.00 0.00 96 VAL A C 1
ATOM 1594 O O . VAL A 1 96 ? -2.671 -5.049 -6.883 1.00 0.00 96 VAL A O 1
ATOM 1607 N N . ASP A 1 97 ? -0.770 -5.824 -7.670 1.00 0.00 97 ASP A N 1
ATOM 1608 C CA . ASP A 1 97 ? -0.442 -4.521 -8.311 1.00 0.00 97 ASP A CA 1
ATOM 1609 C C . ASP A 1 97 ? -0.818 -4.614 -9.790 1.00 0.00 97 ASP A C 1
ATOM 1610 O O . ASP A 1 97 ? -0.680 -5.653 -10.403 1.00 0.00 97 ASP A O 1
ATOM 1619 N N . LEU A 1 98 ? -1.314 -3.556 -10.371 1.00 0.00 98 LEU A N 1
ATOM 1620 C CA . LEU A 1 98 ? -1.710 -3.637 -11.805 1.00 0.00 98 LEU A CA 1
ATOM 1621 C C . LEU A 1 98 ? -1.227 -2.409 -12.576 1.00 0.00 98 LEU A C 1
ATOM 1622 O O . LEU A 1 98 ? -1.253 -1.298 -12.085 1.00 0.00 98 LEU A O 1
ATOM 1638 N N . ARG A 1 99 ? -0.794 -2.611 -13.792 1.00 0.00 99 ARG A N 1
ATOM 1639 C CA . ARG A 1 99 ? -0.316 -1.471 -14.616 1.00 0.00 99 ARG A CA 1
ATOM 1640 C C . ARG A 1 99 ? -0.924 -1.567 -16.019 1.00 0.00 99 ARG A C 1
ATOM 1641 O O . ARG A 1 99 ? -0.616 -2.463 -16.784 1.00 0.00 99 ARG A O 1
ATOM 1662 N N . ARG A 1 100 ? -1.789 -0.653 -16.362 1.00 0.00 100 ARG A N 1
ATOM 1663 C CA . ARG A 1 100 ? -2.414 -0.688 -17.713 1.00 0.00 100 ARG A CA 1
ATOM 1664 C C . ARG A 1 100 ? -1.482 -0.005 -18.713 1.00 0.00 100 ARG A C 1
ATOM 1665 O O . ARG A 1 100 ? -0.873 1.004 -18.419 1.00 0.00 100 ARG A O 1
ATOM 1686 N N . PHE A 1 101 ? -1.363 -0.546 -19.893 1.00 0.00 101 PHE A N 1
ATOM 1687 C CA . PHE A 1 101 ? -0.465 0.075 -20.907 1.00 0.00 101 PHE A CA 1
ATOM 1688 C C . PHE A 1 101 ? -1.301 0.853 -21.925 1.00 0.00 101 PHE A C 1
ATOM 1689 O O . PHE A 1 101 ? -2.487 0.633 -22.068 1.00 0.00 101 PHE A O 1
ATOM 1706 N N . PHE A 1 102 ? -0.690 1.760 -22.636 1.00 0.00 102 PHE A N 1
ATOM 1707 C CA . PHE A 1 102 ? -1.446 2.549 -23.648 1.00 0.00 102 PHE A CA 1
ATOM 1708 C C . PHE A 1 102 ? -2.593 3.295 -22.962 1.00 0.00 102 PHE A C 1
ATOM 1709 O O . PHE A 1 102 ? -3.263 4.059 -23.637 1.00 0.00 102 PHE A O 1
ATOM 1727 N N . MET A 1 1 ? -16.341 -18.669 -59.130 1.00 0.00 1 MET A N 2
ATOM 1728 C CA . MET A 1 1 ? -17.111 -19.782 -58.504 1.00 0.00 1 MET A CA 2
ATOM 1729 C C . MET A 1 1 ? -18.427 -19.982 -59.260 1.00 0.00 1 MET A C 2
ATOM 1730 O O . MET A 1 1 ? -19.379 -19.252 -59.072 1.00 0.00 1 MET A O 2
ATOM 1746 N N . THR A 1 2 ? -18.487 -20.967 -60.113 1.00 0.00 2 THR A N 2
ATOM 1747 C CA . THR A 1 2 ? -19.741 -21.215 -60.878 1.00 0.00 2 THR A CA 2
ATOM 1748 C C . THR A 1 2 ? -20.092 -22.702 -60.808 1.00 0.00 2 THR A C 2
ATOM 1749 O O . THR A 1 2 ? -21.183 -23.074 -60.426 1.00 0.00 2 THR A O 2
ATOM 1760 N N . VAL A 1 3 ? -19.175 -23.556 -61.174 1.00 0.00 3 VAL A N 2
ATOM 1761 C CA . VAL A 1 3 ? -19.459 -25.018 -61.125 1.00 0.00 3 VAL A CA 2
ATOM 1762 C C . VAL A 1 3 ? -18.298 -25.738 -60.434 1.00 0.00 3 VAL A C 2
ATOM 1763 O O . VAL A 1 3 ? -17.883 -26.804 -60.845 1.00 0.00 3 VAL A O 2
ATOM 1776 N N . ILE A 1 4 ? -17.772 -25.164 -59.386 1.00 0.00 4 ILE A N 2
ATOM 1777 C CA . ILE A 1 4 ? -16.640 -25.813 -58.667 1.00 0.00 4 ILE A CA 2
ATOM 1778 C C . ILE A 1 4 ? -17.171 -26.970 -57.817 1.00 0.00 4 ILE A C 2
ATOM 1779 O O . ILE A 1 4 ? -16.464 -27.914 -57.526 1.00 0.00 4 ILE A O 2
ATOM 1795 N N . LYS A 1 5 ? -18.412 -26.904 -57.417 1.00 0.00 5 LYS A N 2
ATOM 1796 C CA . LYS A 1 5 ? -18.985 -28.000 -56.585 1.00 0.00 5 LYS A CA 2
ATOM 1797 C C . LYS A 1 5 ? -20.490 -27.775 -56.406 1.00 0.00 5 LYS A C 2
ATOM 1798 O O . LYS A 1 5 ? -20.948 -27.510 -55.312 1.00 0.00 5 LYS A O 2
ATOM 1817 N N . PRO A 1 6 ? -21.214 -27.891 -57.490 1.00 0.00 6 PRO A N 2
ATOM 1818 C CA . PRO A 1 6 ? -22.675 -27.708 -57.492 1.00 0.00 6 PRO A CA 2
ATOM 1819 C C . PRO A 1 6 ? -23.371 -28.959 -56.946 1.00 0.00 6 PRO A C 2
ATOM 1820 O O . PRO A 1 6 ? -24.350 -28.875 -56.231 1.00 0.00 6 PRO A O 2
ATOM 1831 N N . SER A 1 7 ? -22.872 -30.118 -57.277 1.00 0.00 7 SER A N 2
ATOM 1832 C CA . SER A 1 7 ? -23.505 -31.372 -56.779 1.00 0.00 7 SER A CA 2
ATOM 1833 C C . SER A 1 7 ? -23.189 -31.550 -55.293 1.00 0.00 7 SER A C 2
ATOM 1834 O O . SER A 1 7 ? -22.043 -31.561 -54.888 1.00 0.00 7 SER A O 2
ATOM 1842 N N . SER A 1 8 ? -24.197 -31.690 -54.475 1.00 0.00 8 SER A N 2
ATOM 1843 C CA . SER A 1 8 ? -23.956 -31.868 -53.015 1.00 0.00 8 SER A CA 2
ATOM 1844 C C . SER A 1 8 ? -24.501 -33.227 -52.572 1.00 0.00 8 SER A C 2
ATOM 1845 O O . SER A 1 8 ? -25.484 -33.712 -53.095 1.00 0.00 8 SER A O 2
ATOM 1853 N N . ARG A 1 9 ? -23.872 -33.847 -51.611 1.00 0.00 9 ARG A N 2
ATOM 1854 C CA . ARG A 1 9 ? -24.360 -35.174 -51.138 1.00 0.00 9 ARG A CA 2
ATOM 1855 C C . ARG A 1 9 ? -23.911 -35.399 -49.692 1.00 0.00 9 ARG A C 2
ATOM 1856 O O . ARG A 1 9 ? -22.885 -36.003 -49.449 1.00 0.00 9 ARG A O 2
ATOM 1877 N N . PRO A 1 10 ? -24.700 -34.905 -48.773 1.00 0.00 10 PRO A N 2
ATOM 1878 C CA . PRO A 1 10 ? -24.417 -35.033 -47.334 1.00 0.00 10 PRO A CA 2
ATOM 1879 C C . PRO A 1 10 ? -24.790 -36.434 -46.840 1.00 0.00 10 PRO A C 2
ATOM 1880 O O . PRO A 1 10 ? -25.921 -36.863 -46.954 1.00 0.00 10 PRO A O 2
ATOM 1891 N N . ARG A 1 11 ? -23.847 -37.150 -46.291 1.00 0.00 11 ARG A N 2
ATOM 1892 C CA . ARG A 1 11 ? -24.147 -38.521 -45.788 1.00 0.00 11 ARG A CA 2
ATOM 1893 C C . ARG A 1 11 ? -22.881 -39.129 -45.173 1.00 0.00 11 ARG A C 2
ATOM 1894 O O . ARG A 1 11 ? -22.873 -39.476 -44.009 1.00 0.00 11 ARG A O 2
ATOM 1915 N N . PRO A 1 12 ? -21.841 -39.232 -45.967 1.00 0.00 12 PRO A N 2
ATOM 1916 C CA . PRO A 1 12 ? -20.554 -39.787 -45.508 1.00 0.00 12 PRO A CA 2
ATOM 1917 C C . PRO A 1 12 ? -19.808 -38.756 -44.654 1.00 0.00 12 PRO A C 2
ATOM 1918 O O . PRO A 1 12 ? -18.866 -38.132 -45.101 1.00 0.00 12 PRO A O 2
ATOM 1929 N N . ARG A 1 13 ? -20.225 -38.572 -43.432 1.00 0.00 13 ARG A N 2
ATOM 1930 C CA . ARG A 1 13 ? -19.541 -37.580 -42.555 1.00 0.00 13 ARG A CA 2
ATOM 1931 C C . ARG A 1 13 ? -18.323 -38.231 -41.897 1.00 0.00 13 ARG A C 2
ATOM 1932 O O . ARG A 1 13 ? -18.446 -39.156 -41.120 1.00 0.00 13 ARG A O 2
ATOM 1953 N N . LYS A 1 14 ? -17.147 -37.754 -42.202 1.00 0.00 14 LYS A N 2
ATOM 1954 C CA . LYS A 1 14 ? -15.921 -38.345 -41.593 1.00 0.00 14 LYS A CA 2
ATOM 1955 C C . LYS A 1 14 ? -16.069 -38.369 -40.071 1.00 0.00 14 LYS A C 2
ATOM 1956 O O . LYS A 1 14 ? -16.788 -37.577 -39.494 1.00 0.00 14 LYS A O 2
ATOM 1975 N N . ASN A 1 15 ? -15.394 -39.272 -39.414 1.00 0.00 15 ASN A N 2
ATOM 1976 C CA . ASN A 1 15 ? -15.497 -39.345 -37.930 1.00 0.00 15 ASN A CA 2
ATOM 1977 C C . ASN A 1 15 ? -14.571 -38.298 -37.304 1.00 0.00 15 ASN A C 2
ATOM 1978 O O . ASN A 1 15 ? -13.381 -38.507 -37.175 1.00 0.00 15 ASN A O 2
ATOM 1989 N N . LYS A 1 16 ? -15.108 -37.174 -36.917 1.00 0.00 16 LYS A N 2
ATOM 1990 C CA . LYS A 1 16 ? -14.258 -36.114 -36.304 1.00 0.00 16 LYS A CA 2
ATOM 1991 C C . LYS A 1 16 ? -14.141 -36.355 -34.798 1.00 0.00 16 LYS A C 2
ATOM 1992 O O . LYS A 1 16 ? -15.124 -36.558 -34.112 1.00 0.00 16 LYS A O 2
ATOM 2011 N N . ASN A 1 17 ? -12.945 -36.329 -34.277 1.00 0.00 17 ASN A N 2
ATOM 2012 C CA . ASN A 1 17 ? -12.762 -36.551 -32.815 1.00 0.00 17 ASN A CA 2
ATOM 2013 C C . ASN A 1 17 ? -12.216 -35.274 -32.175 1.00 0.00 17 ASN A C 2
ATOM 2014 O O . ASN A 1 17 ? -12.493 -34.971 -31.031 1.00 0.00 17 ASN A O 2
ATOM 2025 N N . ILE A 1 18 ? -11.443 -34.519 -32.908 1.00 0.00 18 ILE A N 2
ATOM 2026 C CA . ILE A 1 18 ? -10.881 -33.259 -32.344 1.00 0.00 18 ILE A CA 2
ATOM 2027 C C . ILE A 1 18 ? -12.026 -32.327 -31.950 1.00 0.00 18 ILE A C 2
ATOM 2028 O O . ILE A 1 18 ? -12.516 -31.555 -32.751 1.00 0.00 18 ILE A O 2
ATOM 2044 N N . LYS A 1 19 ? -12.459 -32.391 -30.721 1.00 0.00 19 LYS A N 2
ATOM 2045 C CA . LYS A 1 19 ? -13.574 -31.509 -30.278 1.00 0.00 19 LYS A CA 2
ATOM 2046 C C . LYS A 1 19 ? -13.726 -31.603 -28.759 1.00 0.00 19 LYS A C 2
ATOM 2047 O O . LYS A 1 19 ? -14.024 -30.632 -28.094 1.00 0.00 19 LYS A O 2
ATOM 2066 N N . VAL A 1 20 ? -13.523 -32.767 -28.206 1.00 0.00 20 VAL A N 2
ATOM 2067 C CA . VAL A 1 20 ? -13.655 -32.924 -26.731 1.00 0.00 20 VAL A CA 2
ATOM 2068 C C . VAL A 1 20 ? -12.268 -32.879 -26.087 1.00 0.00 20 VAL A C 2
ATOM 2069 O O . VAL A 1 20 ? -11.323 -33.456 -26.585 1.00 0.00 20 VAL A O 2
ATOM 2082 N N . ASN A 1 21 ? -12.141 -32.198 -24.983 1.00 0.00 21 ASN A N 2
ATOM 2083 C CA . ASN A 1 21 ? -10.816 -32.114 -24.308 1.00 0.00 21 ASN A CA 2
ATOM 2084 C C . ASN A 1 21 ? -10.983 -31.431 -22.949 1.00 0.00 21 ASN A C 2
ATOM 2085 O O . ASN A 1 21 ? -11.912 -30.678 -22.733 1.00 0.00 21 ASN A O 2
ATOM 2096 N N . THR A 1 22 ? -10.091 -31.686 -22.032 1.00 0.00 22 THR A N 2
ATOM 2097 C CA . THR A 1 22 ? -10.203 -31.050 -20.690 1.00 0.00 22 THR A CA 2
ATOM 2098 C C . THR A 1 22 ? -8.916 -31.295 -19.900 1.00 0.00 22 THR A C 2
ATOM 2099 O O . THR A 1 22 ? -8.944 -31.751 -18.775 1.00 0.00 22 THR A O 2
ATOM 2110 N N . TYR A 1 23 ? -7.786 -30.996 -20.481 1.00 0.00 23 TYR A N 2
ATOM 2111 C CA . TYR A 1 23 ? -6.499 -31.215 -19.760 1.00 0.00 23 TYR A CA 2
ATOM 2112 C C . TYR A 1 23 ? -5.717 -29.902 -19.692 1.00 0.00 23 TYR A C 2
ATOM 2113 O O . TYR A 1 23 ? -4.752 -29.705 -20.404 1.00 0.00 23 TYR A O 2
ATOM 2131 N N . ARG A 1 24 ? -6.123 -29.003 -18.837 1.00 0.00 24 ARG A N 2
ATOM 2132 C CA . ARG A 1 24 ? -5.401 -27.704 -18.722 1.00 0.00 24 ARG A CA 2
ATOM 2133 C C . ARG A 1 24 ? -5.785 -27.024 -17.407 1.00 0.00 24 ARG A C 2
ATOM 2134 O O . ARG A 1 24 ? -6.289 -25.919 -17.391 1.00 0.00 24 ARG A O 2
ATOM 2155 N N . THR A 1 25 ? -5.552 -27.678 -16.301 1.00 0.00 25 THR A N 2
ATOM 2156 C CA . THR A 1 25 ? -5.904 -27.071 -14.987 1.00 0.00 25 THR A CA 2
ATOM 2157 C C . THR A 1 25 ? -5.341 -25.652 -14.911 1.00 0.00 25 THR A C 2
ATOM 2158 O O . THR A 1 25 ? -4.534 -25.249 -15.724 1.00 0.00 25 THR A O 2
ATOM 2169 N N . SER A 1 26 ? -5.761 -24.889 -13.938 1.00 0.00 26 SER A N 2
ATOM 2170 C CA . SER A 1 26 ? -5.252 -23.495 -13.807 1.00 0.00 26 SER A CA 2
ATOM 2171 C C . SER A 1 26 ? -4.115 -23.460 -12.781 1.00 0.00 26 SER A C 2
ATOM 2172 O O . SER A 1 26 ? -3.568 -24.479 -12.412 1.00 0.00 26 SER A O 2
ATOM 2180 N N . ALA A 1 27 ? -3.756 -22.293 -12.319 1.00 0.00 27 ALA A N 2
ATOM 2181 C CA . ALA A 1 27 ? -2.657 -22.194 -11.317 1.00 0.00 27 ALA A CA 2
ATOM 2182 C C . ALA A 1 27 ? -3.215 -21.659 -9.997 1.00 0.00 27 ALA A C 2
ATOM 2183 O O . ALA A 1 27 ? -4.388 -21.364 -9.882 1.00 0.00 27 ALA A O 2
ATOM 2190 N N . MET A 1 28 ? -2.384 -21.528 -8.999 1.00 0.00 28 MET A N 2
ATOM 2191 C CA . MET A 1 28 ? -2.870 -21.009 -7.690 1.00 0.00 28 MET A CA 2
ATOM 2192 C C . MET A 1 28 ? -2.362 -19.579 -7.489 1.00 0.00 28 MET A C 2
ATOM 2193 O O . MET A 1 28 ? -2.911 -18.819 -6.716 1.00 0.00 28 MET A O 2
ATOM 2207 N N . ASP A 1 29 ? -1.319 -19.207 -8.179 1.00 0.00 29 ASP A N 2
ATOM 2208 C CA . ASP A 1 29 ? -0.779 -17.826 -8.025 1.00 0.00 29 ASP A CA 2
ATOM 2209 C C . ASP A 1 29 ? -0.392 -17.275 -9.400 1.00 0.00 29 ASP A C 2
ATOM 2210 O O . ASP A 1 29 ? 0.428 -17.837 -10.097 1.00 0.00 29 ASP A O 2
ATOM 2219 N N . LEU A 1 30 ? -0.978 -16.176 -9.793 1.00 0.00 30 LEU A N 2
ATOM 2220 C CA . LEU A 1 30 ? -0.647 -15.588 -11.121 1.00 0.00 30 LEU A CA 2
ATOM 2221 C C . LEU A 1 30 ? 0.871 -15.440 -11.252 1.00 0.00 30 LEU A C 2
ATOM 2222 O O . LEU A 1 30 ? 1.584 -15.377 -10.271 1.00 0.00 30 LEU A O 2
ATOM 2238 N N . SER A 1 31 ? 1.368 -15.381 -12.457 1.00 0.00 31 SER A N 2
ATOM 2239 C CA . SER A 1 31 ? 2.837 -15.236 -12.650 1.00 0.00 31 SER A CA 2
ATOM 2240 C C . SER A 1 31 ? 3.168 -13.770 -12.944 1.00 0.00 31 SER A C 2
ATOM 2241 O O . SER A 1 31 ? 2.310 -13.012 -13.348 1.00 0.00 31 SER A O 2
ATOM 2249 N N . PRO A 1 32 ? 4.409 -13.417 -12.728 1.00 0.00 32 PRO A N 2
ATOM 2250 C CA . PRO A 1 32 ? 4.896 -12.046 -12.959 1.00 0.00 32 PRO A CA 2
ATOM 2251 C C . PRO A 1 32 ? 5.117 -11.801 -14.455 1.00 0.00 32 PRO A C 2
ATOM 2252 O O . PRO A 1 32 ? 5.731 -12.594 -15.139 1.00 0.00 32 PRO A O 2
ATOM 2263 N N . GLY A 1 33 ? 4.616 -10.710 -14.967 1.00 0.00 33 GLY A N 2
ATOM 2264 C CA . GLY A 1 33 ? 4.794 -10.418 -16.417 1.00 0.00 33 GLY A CA 2
ATOM 2265 C C . GLY A 1 33 ? 3.722 -11.154 -17.222 1.00 0.00 33 GLY A C 2
ATOM 2266 O O . GLY A 1 33 ? 3.931 -12.255 -17.690 1.00 0.00 33 GLY A O 2
ATOM 2270 N N . SER A 1 34 ? 2.574 -10.555 -17.388 1.00 0.00 34 SER A N 2
ATOM 2271 C CA . SER A 1 34 ? 1.493 -11.225 -18.164 1.00 0.00 34 SER A CA 2
ATOM 2272 C C . SER A 1 34 ? 0.328 -10.253 -18.366 1.00 0.00 34 SER A C 2
ATOM 2273 O O . SER A 1 34 ? 0.206 -9.262 -17.675 1.00 0.00 34 SER A O 2
ATOM 2281 N N . VAL A 1 35 ? -0.528 -10.531 -19.311 1.00 0.00 35 VAL A N 2
ATOM 2282 C CA . VAL A 1 35 ? -1.684 -9.626 -19.559 1.00 0.00 35 VAL A CA 2
ATOM 2283 C C . VAL A 1 35 ? -2.987 -10.420 -19.424 1.00 0.00 35 VAL A C 2
ATOM 2284 O O . VAL A 1 35 ? -3.175 -11.435 -20.065 1.00 0.00 35 VAL A O 2
ATOM 2297 N N . HIS A 1 36 ? -3.887 -9.971 -18.592 1.00 0.00 36 HIS A N 2
ATOM 2298 C CA . HIS A 1 36 ? -5.171 -10.705 -18.416 1.00 0.00 36 HIS A CA 2
ATOM 2299 C C . HIS A 1 36 ? -6.340 -9.719 -18.473 1.00 0.00 36 HIS A C 2
ATOM 2300 O O . HIS A 1 36 ? -6.158 -8.517 -18.432 1.00 0.00 36 HIS A O 2
ATOM 2314 N N . GLU A 1 37 ? -7.543 -10.220 -18.562 1.00 0.00 37 GLU A N 2
ATOM 2315 C CA . GLU A 1 37 ? -8.725 -9.317 -18.615 1.00 0.00 37 GLU A CA 2
ATOM 2316 C C . GLU A 1 37 ? -9.345 -9.222 -17.221 1.00 0.00 37 GLU A C 2
ATOM 2317 O O . GLU A 1 37 ? -9.315 -10.164 -16.453 1.00 0.00 37 GLU A O 2
ATOM 2329 N N . GLY A 1 38 ? -9.899 -8.092 -16.881 1.00 0.00 38 GLY A N 2
ATOM 2330 C CA . GLY A 1 38 ? -10.510 -7.939 -15.531 1.00 0.00 38 GLY A CA 2
ATOM 2331 C C . GLY A 1 38 ? -11.511 -6.785 -15.549 1.00 0.00 38 GLY A C 2
ATOM 2332 O O . GLY A 1 38 ? -11.671 -6.105 -16.544 1.00 0.00 38 GLY A O 2
ATOM 2336 N N . ILE A 1 39 ? -12.187 -6.555 -14.456 1.00 0.00 39 ILE A N 2
ATOM 2337 C CA . ILE A 1 39 ? -13.175 -5.440 -14.418 1.00 0.00 39 ILE A CA 2
ATOM 2338 C C . ILE A 1 39 ? -12.510 -4.213 -13.795 1.00 0.00 39 ILE A C 2
ATOM 2339 O O . ILE A 1 39 ? -11.563 -4.326 -13.042 1.00 0.00 39 ILE A O 2
ATOM 2355 N N . VAL A 1 40 ? -12.980 -3.038 -14.116 1.00 0.00 40 VAL A N 2
ATOM 2356 C CA . VAL A 1 40 ? -12.346 -1.813 -13.548 1.00 0.00 40 VAL A CA 2
ATOM 2357 C C . VAL A 1 40 ? -13.239 -1.206 -12.465 1.00 0.00 40 VAL A C 2
ATOM 2358 O O . VAL A 1 40 ? -14.449 -1.264 -12.536 1.00 0.00 40 VAL A O 2
ATOM 2371 N N . TYR A 1 41 ? -12.646 -0.617 -11.463 1.00 0.00 41 TYR A N 2
ATOM 2372 C CA . TYR A 1 41 ? -13.454 0.004 -10.375 1.00 0.00 41 TYR A CA 2
ATOM 2373 C C . TYR A 1 41 ? -12.845 1.360 -10.006 1.00 0.00 41 TYR A C 2
ATOM 2374 O O . TYR A 1 41 ? -11.645 1.545 -10.050 1.00 0.00 41 TYR A O 2
ATOM 2392 N N . PHE A 1 42 ? -13.662 2.314 -9.647 1.00 0.00 42 PHE A N 2
ATOM 2393 C CA . PHE A 1 42 ? -13.128 3.657 -9.281 1.00 0.00 42 PHE A CA 2
ATOM 2394 C C . PHE A 1 42 ? -13.029 3.774 -7.760 1.00 0.00 42 PHE A C 2
ATOM 2395 O O . PHE A 1 42 ? -13.905 3.340 -7.036 1.00 0.00 42 PHE A O 2
ATOM 2412 N N . LYS A 1 43 ? -11.969 4.354 -7.267 1.00 0.00 43 LYS A N 2
ATOM 2413 C CA . LYS A 1 43 ? -11.819 4.496 -5.792 1.00 0.00 43 LYS A CA 2
ATOM 2414 C C . LYS A 1 43 ? -10.802 5.597 -5.482 1.00 0.00 43 LYS A C 2
ATOM 2415 O O . LYS A 1 43 ? -9.680 5.568 -5.946 1.00 0.00 43 LYS A O 2
ATOM 2434 N N . ASP A 1 44 ? -11.188 6.566 -4.697 1.00 0.00 44 ASP A N 2
ATOM 2435 C CA . ASP A 1 44 ? -10.245 7.667 -4.352 1.00 0.00 44 ASP A CA 2
ATOM 2436 C C . ASP A 1 44 ? -9.500 8.123 -5.610 1.00 0.00 44 ASP A C 2
ATOM 2437 O O . ASP A 1 44 ? -8.367 8.557 -5.547 1.00 0.00 44 ASP A O 2
ATOM 2446 N N . GLY A 1 45 ? -10.128 8.034 -6.750 1.00 0.00 45 GLY A N 2
ATOM 2447 C CA . GLY A 1 45 ? -9.453 8.468 -8.008 1.00 0.00 45 GLY A CA 2
ATOM 2448 C C . GLY A 1 45 ? -8.667 7.298 -8.601 1.00 0.00 45 GLY A C 2
ATOM 2449 O O . GLY A 1 45 ? -8.680 7.071 -9.795 1.00 0.00 45 GLY A O 2
ATOM 2453 N N . ILE A 1 46 ? -7.980 6.553 -7.778 1.00 0.00 46 ILE A N 2
ATOM 2454 C CA . ILE A 1 46 ? -7.196 5.398 -8.301 1.00 0.00 46 ILE A CA 2
ATOM 2455 C C . ILE A 1 46 ? -8.155 4.369 -8.896 1.00 0.00 46 ILE A C 2
ATOM 2456 O O . ILE A 1 46 ? -9.340 4.388 -8.625 1.00 0.00 46 ILE A O 2
ATOM 2472 N N . PHE A 1 47 ? -7.664 3.470 -9.703 1.00 0.00 47 PHE A N 2
ATOM 2473 C CA . PHE A 1 47 ? -8.567 2.451 -10.301 1.00 0.00 47 PHE A CA 2
ATOM 2474 C C . PHE A 1 47 ? -8.332 1.106 -9.612 1.00 0.00 47 PHE A C 2
ATOM 2475 O O . PHE A 1 47 ? -7.397 0.946 -8.853 1.00 0.00 47 PHE A O 2
ATOM 2492 N N . LYS A 1 48 ? -9.174 0.141 -9.861 1.00 0.00 48 LYS A N 2
ATOM 2493 C CA . LYS A 1 48 ? -8.993 -1.188 -9.213 1.00 0.00 48 LYS A CA 2
ATOM 2494 C C . LYS A 1 48 ? -9.416 -2.291 -10.183 1.00 0.00 48 LYS A C 2
ATOM 2495 O O . LYS A 1 48 ? -10.433 -2.197 -10.840 1.00 0.00 48 LYS A O 2
ATOM 2514 N N . VAL A 1 49 ? -8.640 -3.334 -10.284 1.00 0.00 49 VAL A N 2
ATOM 2515 C CA . VAL A 1 49 ? -8.998 -4.439 -11.216 1.00 0.00 49 VAL A CA 2
ATOM 2516 C C . VAL A 1 49 ? -9.538 -5.630 -10.422 1.00 0.00 49 VAL A C 2
ATOM 2517 O O . VAL A 1 49 ? -8.855 -6.198 -9.591 1.00 0.00 49 VAL A O 2
ATOM 2530 N N . ARG A 1 50 ? -10.756 -6.021 -10.676 1.00 0.00 50 ARG A N 2
ATOM 2531 C CA . ARG A 1 50 ? -11.335 -7.180 -9.942 1.00 0.00 50 ARG A CA 2
ATOM 2532 C C . ARG A 1 50 ? -11.226 -8.430 -10.816 1.00 0.00 50 ARG A C 2
ATOM 2533 O O . ARG A 1 50 ? -11.745 -8.476 -11.916 1.00 0.00 50 ARG A O 2
ATOM 2554 N N . LEU A 1 51 ? -10.551 -9.444 -10.343 1.00 0.00 51 LEU A N 2
ATOM 2555 C CA . LEU A 1 51 ? -10.409 -10.685 -11.158 1.00 0.00 51 LEU A CA 2
ATOM 2556 C C . LEU A 1 51 ? -11.615 -11.597 -10.922 1.00 0.00 51 LEU A C 2
ATOM 2557 O O . LEU A 1 51 ? -11.577 -12.493 -10.103 1.00 0.00 51 LEU A O 2
ATOM 2573 N N . LEU A 1 52 ? -12.683 -11.375 -11.637 1.00 0.00 52 LEU A N 2
ATOM 2574 C CA . LEU A 1 52 ? -13.892 -12.229 -11.458 1.00 0.00 52 LEU A CA 2
ATOM 2575 C C . LEU A 1 52 ? -13.524 -13.694 -11.705 1.00 0.00 52 LEU A C 2
ATOM 2576 O O . LEU A 1 52 ? -12.783 -14.013 -12.613 1.00 0.00 52 LEU A O 2
ATOM 2592 N N . GLY A 1 53 ? -14.038 -14.588 -10.903 1.00 0.00 53 GLY A N 2
ATOM 2593 C CA . GLY A 1 53 ? -13.719 -16.032 -11.096 1.00 0.00 53 GLY A CA 2
ATOM 2594 C C . GLY A 1 53 ? -12.836 -16.523 -9.947 1.00 0.00 53 GLY A C 2
ATOM 2595 O O . GLY A 1 53 ? -13.018 -17.608 -9.433 1.00 0.00 53 GLY A O 2
ATOM 2599 N N . TYR A 1 54 ? -11.879 -15.733 -9.540 1.00 0.00 54 TYR A N 2
ATOM 2600 C CA . TYR A 1 54 ? -10.986 -16.160 -8.426 1.00 0.00 54 TYR A CA 2
ATOM 2601 C C . TYR A 1 54 ? -11.677 -15.900 -7.087 1.00 0.00 54 TYR A C 2
ATOM 2602 O O . TYR A 1 54 ? -11.457 -16.599 -6.118 1.00 0.00 54 TYR A O 2
ATOM 2620 N N . GLU A 1 55 ? -12.511 -14.900 -7.024 1.00 0.00 55 GLU A N 2
ATOM 2621 C CA . GLU A 1 55 ? -13.214 -14.597 -5.746 1.00 0.00 55 GLU A CA 2
ATOM 2622 C C . GLU A 1 55 ? -12.187 -14.227 -4.673 1.00 0.00 55 GLU A C 2
ATOM 2623 O O . GLU A 1 55 ? -11.767 -15.054 -3.891 1.00 0.00 55 GLU A O 2
ATOM 2635 N N . GLY A 1 56 ? -11.780 -12.987 -4.631 1.00 0.00 56 GLY A N 2
ATOM 2636 C CA . GLY A 1 56 ? -10.781 -12.565 -3.609 1.00 0.00 56 GLY A CA 2
ATOM 2637 C C . GLY A 1 56 ? -9.593 -11.891 -4.299 1.00 0.00 56 GLY A C 2
ATOM 2638 O O . GLY A 1 56 ? -8.842 -11.158 -3.687 1.00 0.00 56 GLY A O 2
ATOM 2642 N N . HIS A 1 57 ? -9.416 -12.135 -5.568 1.00 0.00 57 HIS A N 2
ATOM 2643 C CA . HIS A 1 57 ? -8.276 -11.508 -6.295 1.00 0.00 57 HIS A CA 2
ATOM 2644 C C . HIS A 1 57 ? -8.542 -10.013 -6.477 1.00 0.00 57 HIS A C 2
ATOM 2645 O O . HIS A 1 57 ? -9.192 -9.596 -7.419 1.00 0.00 57 HIS A O 2
ATOM 2659 N N . GLU A 1 58 ? -8.043 -9.201 -5.583 1.00 0.00 58 GLU A N 2
ATOM 2660 C CA . GLU A 1 58 ? -8.264 -7.733 -5.701 1.00 0.00 58 GLU A CA 2
ATOM 2661 C C . GLU A 1 58 ? -6.955 -7.054 -6.108 1.00 0.00 58 GLU A C 2
ATOM 2662 O O . GLU A 1 58 ? -6.043 -6.911 -5.317 1.00 0.00 58 GLU A O 2
ATOM 2674 N N . CYS A 1 59 ? -6.855 -6.634 -7.339 1.00 0.00 59 CYS A N 2
ATOM 2675 C CA . CYS A 1 59 ? -5.608 -5.963 -7.795 1.00 0.00 59 CYS A CA 2
ATOM 2676 C C . CYS A 1 59 ? -5.843 -4.454 -7.853 1.00 0.00 59 CYS A C 2
ATOM 2677 O O . CYS A 1 59 ? -6.964 -3.995 -7.940 1.00 0.00 59 CYS A O 2
ATOM 2685 N N . ILE A 1 60 ? -4.797 -3.679 -7.806 1.00 0.00 60 ILE A N 2
ATOM 2686 C CA . ILE A 1 60 ? -4.965 -2.202 -7.864 1.00 0.00 60 ILE A CA 2
ATOM 2687 C C . ILE A 1 60 ? -4.584 -1.711 -9.260 1.00 0.00 60 ILE A C 2
ATOM 2688 O O . ILE A 1 60 ? -3.533 -2.034 -9.776 1.00 0.00 60 ILE A O 2
ATOM 2704 N N . LEU A 1 61 ? -5.432 -0.939 -9.878 1.00 0.00 61 LEU A N 2
ATOM 2705 C CA . LEU A 1 61 ? -5.117 -0.439 -11.243 1.00 0.00 61 LEU A CA 2
ATOM 2706 C C . LEU A 1 61 ? -4.567 0.985 -11.155 1.00 0.00 61 LEU A C 2
ATOM 2707 O O . LEU A 1 61 ? -5.284 1.930 -10.870 1.00 0.00 61 LEU A O 2
ATOM 2723 N N . LEU A 1 62 ? -3.296 1.144 -11.402 1.00 0.00 62 LEU A N 2
ATOM 2724 C CA . LEU A 1 62 ? -2.683 2.498 -11.345 1.00 0.00 62 LEU A CA 2
ATOM 2725 C C . LEU A 1 62 ? -2.419 2.990 -12.766 1.00 0.00 62 LEU A C 2
ATOM 2726 O O . LEU A 1 62 ? -1.841 4.038 -12.972 1.00 0.00 62 LEU A O 2
ATOM 2742 N N . ASP A 1 63 ? -2.830 2.238 -13.753 1.00 0.00 63 ASP A N 2
ATOM 2743 C CA . ASP A 1 63 ? -2.582 2.668 -15.153 1.00 0.00 63 ASP A CA 2
ATOM 2744 C C . ASP A 1 63 ? -1.082 2.885 -15.328 1.00 0.00 63 ASP A C 2
ATOM 2745 O O . ASP A 1 63 ? -0.648 3.762 -16.048 1.00 0.00 63 ASP A O 2
ATOM 2754 N N . TYR A 1 64 ? -0.285 2.098 -14.658 1.00 0.00 64 TYR A N 2
ATOM 2755 C CA . TYR A 1 64 ? 1.189 2.266 -14.769 1.00 0.00 64 TYR A CA 2
ATOM 2756 C C . TYR A 1 64 ? 1.566 3.649 -14.240 1.00 0.00 64 TYR A C 2
ATOM 2757 O O . TYR A 1 64 ? 2.451 4.305 -14.753 1.00 0.00 64 TYR A O 2
ATOM 2775 N N . LEU A 1 65 ? 0.893 4.100 -13.215 1.00 0.00 65 LEU A N 2
ATOM 2776 C CA . LEU A 1 65 ? 1.203 5.444 -12.651 1.00 0.00 65 LEU A CA 2
ATOM 2777 C C . LEU A 1 65 ? 2.600 5.433 -12.027 1.00 0.00 65 LEU A C 2
ATOM 2778 O O . LEU A 1 65 ? 3.432 6.264 -12.331 1.00 0.00 65 LEU A O 2
ATOM 2794 N N . ASN A 1 66 ? 2.863 4.500 -11.153 1.00 0.00 66 ASN A N 2
ATOM 2795 C CA . ASN A 1 66 ? 4.205 4.444 -10.508 1.00 0.00 66 ASN A CA 2
ATOM 2796 C C . ASN A 1 66 ? 4.305 5.554 -9.462 1.00 0.00 66 ASN A C 2
ATOM 2797 O O . ASN A 1 66 ? 4.903 6.586 -9.692 1.00 0.00 66 ASN A O 2
ATOM 2808 N N . TYR A 1 67 ? 3.717 5.354 -8.314 1.00 0.00 67 TYR A N 2
ATOM 2809 C CA . TYR A 1 67 ? 3.773 6.402 -7.257 1.00 0.00 67 TYR A CA 2
ATOM 2810 C C . TYR A 1 67 ? 3.044 7.653 -7.752 1.00 0.00 67 TYR A C 2
ATOM 2811 O O . TYR A 1 67 ? 2.562 7.700 -8.865 1.00 0.00 67 TYR A O 2
ATOM 2829 N N . ARG A 1 68 ? 2.955 8.666 -6.935 1.00 0.00 68 ARG A N 2
ATOM 2830 C CA . ARG A 1 68 ? 2.252 9.908 -7.365 1.00 0.00 68 ARG A CA 2
ATOM 2831 C C . ARG A 1 68 ? 0.780 9.584 -7.633 1.00 0.00 68 ARG A C 2
ATOM 2832 O O . ARG A 1 68 ? 0.280 8.550 -7.234 1.00 0.00 68 ARG A O 2
ATOM 2853 N N . GLN A 1 69 ? 0.078 10.456 -8.307 1.00 0.00 69 GLN A N 2
ATOM 2854 C CA . GLN A 1 69 ? -1.360 10.187 -8.596 1.00 0.00 69 GLN A CA 2
ATOM 2855 C C . GLN A 1 69 ? -1.937 11.322 -9.443 1.00 0.00 69 GLN A C 2
ATOM 2856 O O . GLN A 1 69 ? -2.045 12.448 -8.999 1.00 0.00 69 GLN A O 2
ATOM 2870 N N . ASP A 1 70 ? -2.316 11.033 -10.659 1.00 0.00 70 ASP A N 2
ATOM 2871 C CA . ASP A 1 70 ? -2.892 12.096 -11.530 1.00 0.00 70 ASP A CA 2
ATOM 2872 C C . ASP A 1 70 ? -4.413 12.109 -11.369 1.00 0.00 70 ASP A C 2
ATOM 2873 O O . ASP A 1 70 ? -4.974 11.320 -10.634 1.00 0.00 70 ASP A O 2
ATOM 2882 N N . THR A 1 71 ? -5.087 12.996 -12.048 1.00 0.00 71 THR A N 2
ATOM 2883 C CA . THR A 1 71 ? -6.571 13.051 -11.925 1.00 0.00 71 THR A CA 2
ATOM 2884 C C . THR A 1 71 ? -7.167 13.699 -13.177 1.00 0.00 71 THR A C 2
ATOM 2885 O O . THR A 1 71 ? -7.810 14.729 -13.109 1.00 0.00 71 THR A O 2
ATOM 2896 N N . LEU A 1 72 ? -6.963 13.105 -14.320 1.00 0.00 72 LEU A N 2
ATOM 2897 C CA . LEU A 1 72 ? -7.522 13.686 -15.572 1.00 0.00 72 LEU A CA 2
ATOM 2898 C C . LEU A 1 72 ? -8.332 12.617 -16.309 1.00 0.00 72 LEU A C 2
ATOM 2899 O O . LEU A 1 72 ? -8.023 12.250 -17.427 1.00 0.00 72 LEU A O 2
ATOM 2915 N N . ASP A 1 73 ? -9.367 12.116 -15.693 1.00 0.00 73 ASP A N 2
ATOM 2916 C CA . ASP A 1 73 ? -10.199 11.072 -16.355 1.00 0.00 73 ASP A CA 2
ATOM 2917 C C . ASP A 1 73 ? -11.667 11.278 -15.977 1.00 0.00 73 ASP A C 2
ATOM 2918 O O . ASP A 1 73 ? -12.215 10.561 -15.165 1.00 0.00 73 ASP A O 2
ATOM 2927 N N . ARG A 1 74 ? -12.307 12.258 -16.556 1.00 0.00 74 ARG A N 2
ATOM 2928 C CA . ARG A 1 74 ? -13.737 12.514 -16.226 1.00 0.00 74 ARG A CA 2
ATOM 2929 C C . ARG A 1 74 ? -14.626 11.491 -16.941 1.00 0.00 74 ARG A C 2
ATOM 2930 O O . ARG A 1 74 ? -15.401 10.789 -16.322 1.00 0.00 74 ARG A O 2
ATOM 2951 N N . LEU A 1 75 ? -14.522 11.404 -18.239 1.00 0.00 75 LEU A N 2
ATOM 2952 C CA . LEU A 1 75 ? -15.364 10.430 -18.992 1.00 0.00 75 LEU A CA 2
ATOM 2953 C C . LEU A 1 75 ? -15.084 9.009 -18.496 1.00 0.00 75 LEU A C 2
ATOM 2954 O O . LEU A 1 75 ? -15.985 8.214 -18.318 1.00 0.00 75 LEU A O 2
ATOM 2970 N N . LYS A 1 76 ? -13.840 8.683 -18.273 1.00 0.00 76 LYS A N 2
ATOM 2971 C CA . LYS A 1 76 ? -13.498 7.313 -17.791 1.00 0.00 76 LYS A CA 2
ATOM 2972 C C . LYS A 1 76 ? -14.311 6.986 -16.538 1.00 0.00 76 LYS A C 2
ATOM 2973 O O . LYS A 1 76 ? -14.563 5.838 -16.238 1.00 0.00 76 LYS A O 2
ATOM 2992 N N . GLU A 1 77 ? -14.715 7.979 -15.799 1.00 0.00 77 GLU A N 2
ATOM 2993 C CA . GLU A 1 77 ? -15.503 7.713 -14.563 1.00 0.00 77 GLU A CA 2
ATOM 2994 C C . GLU A 1 77 ? -16.778 6.937 -14.913 1.00 0.00 77 GLU A C 2
ATOM 2995 O O . GLU A 1 77 ? -17.155 6.006 -14.230 1.00 0.00 77 GLU A O 2
ATOM 3007 N N . ARG A 1 78 ? -17.448 7.314 -15.967 1.00 0.00 78 ARG A N 2
ATOM 3008 C CA . ARG A 1 78 ? -18.701 6.599 -16.350 1.00 0.00 78 ARG A CA 2
ATOM 3009 C C . ARG A 1 78 ? -18.361 5.272 -17.039 1.00 0.00 78 ARG A C 2
ATOM 3010 O O . ARG A 1 78 ? -19.104 4.314 -16.956 1.00 0.00 78 ARG A O 2
ATOM 3031 N N . LEU A 1 79 ? -17.253 5.209 -17.725 1.00 0.00 79 LEU A N 2
ATOM 3032 C CA . LEU A 1 79 ? -16.881 3.944 -18.425 1.00 0.00 79 LEU A CA 2
ATOM 3033 C C . LEU A 1 79 ? -16.298 2.943 -17.426 1.00 0.00 79 LEU A C 2
ATOM 3034 O O . LEU A 1 79 ? -16.192 1.762 -17.707 1.00 0.00 79 LEU A O 2
ATOM 3050 N N . VAL A 1 80 ? -15.915 3.401 -16.265 1.00 0.00 80 VAL A N 2
ATOM 3051 C CA . VAL A 1 80 ? -15.338 2.472 -15.252 1.00 0.00 80 VAL A CA 2
ATOM 3052 C C . VAL A 1 80 ? -16.164 1.188 -15.218 1.00 0.00 80 VAL A C 2
ATOM 3053 O O . VAL A 1 80 ? -17.258 1.128 -15.744 1.00 0.00 80 VAL A O 2
ATOM 3066 N N . GLY A 1 81 ? -15.651 0.159 -14.611 1.00 0.00 81 GLY A N 2
ATOM 3067 C CA . GLY A 1 81 ? -16.408 -1.122 -14.558 1.00 0.00 81 GLY A CA 2
ATOM 3068 C C . GLY A 1 81 ? -16.090 -1.943 -15.808 1.00 0.00 81 GLY A C 2
ATOM 3069 O O . GLY A 1 81 ? -15.777 -3.115 -15.726 1.00 0.00 81 GLY A O 2
ATOM 3073 N N . ARG A 1 82 ? -16.164 -1.330 -16.962 1.00 0.00 82 ARG A N 2
ATOM 3074 C CA . ARG A 1 82 ? -15.870 -2.062 -18.229 1.00 0.00 82 ARG A CA 2
ATOM 3075 C C . ARG A 1 82 ? -14.693 -3.017 -18.021 1.00 0.00 82 ARG A C 2
ATOM 3076 O O . ARG A 1 82 ? -13.879 -2.833 -17.139 1.00 0.00 82 ARG A O 2
ATOM 3097 N N . VAL A 1 83 ? -14.598 -4.036 -18.832 1.00 0.00 83 VAL A N 2
ATOM 3098 C CA . VAL A 1 83 ? -13.476 -5.004 -18.685 1.00 0.00 83 VAL A CA 2
ATOM 3099 C C . VAL A 1 83 ? -12.379 -4.657 -19.691 1.00 0.00 83 VAL A C 2
ATOM 3100 O O . VAL A 1 83 ? -12.648 -4.213 -20.789 1.00 0.00 83 VAL A O 2
ATOM 3113 N N . ILE A 1 84 ? -11.144 -4.856 -19.324 1.00 0.00 84 ILE A N 2
ATOM 3114 C CA . ILE A 1 84 ? -10.030 -4.538 -20.261 1.00 0.00 84 ILE A CA 2
ATOM 3115 C C . ILE A 1 84 ? -8.858 -5.488 -20.007 1.00 0.00 84 ILE A C 2
ATOM 3116 O O . ILE A 1 84 ? -8.789 -6.146 -18.987 1.00 0.00 84 ILE A O 2
ATOM 3132 N N . LYS A 1 85 ? -7.934 -5.559 -20.926 1.00 0.00 85 LYS A N 2
ATOM 3133 C CA . LYS A 1 85 ? -6.763 -6.462 -20.739 1.00 0.00 85 LYS A CA 2
ATOM 3134 C C . LYS A 1 85 ? -5.570 -5.643 -20.244 1.00 0.00 85 LYS A C 2
ATOM 3135 O O . LYS A 1 85 ? -4.941 -4.926 -20.997 1.00 0.00 85 LYS A O 2
ATOM 3154 N N . THR A 1 86 ? -5.255 -5.741 -18.983 1.00 0.00 86 THR A N 2
ATOM 3155 C CA . THR A 1 86 ? -4.105 -4.965 -18.439 1.00 0.00 86 THR A CA 2
ATOM 3156 C C . THR A 1 86 ? -2.990 -5.928 -18.026 1.00 0.00 86 THR A C 2
ATOM 3157 O O . THR A 1 86 ? -3.144 -7.131 -18.089 1.00 0.00 86 THR A O 2
ATOM 3168 N N . ARG A 1 87 ? -1.865 -5.413 -17.607 1.00 0.00 87 ARG A N 2
ATOM 3169 C CA . ARG A 1 87 ? -0.749 -6.311 -17.198 1.00 0.00 87 ARG A CA 2
ATOM 3170 C C . ARG A 1 87 ? -0.720 -6.426 -15.672 1.00 0.00 87 ARG A C 2
ATOM 3171 O O . ARG A 1 87 ? -1.159 -5.543 -14.966 1.00 0.00 87 ARG A O 2
ATOM 3192 N N . VAL A 1 88 ? -0.197 -7.504 -15.157 1.00 0.00 88 VAL A N 2
ATOM 3193 C CA . VAL A 1 88 ? -0.139 -7.665 -13.677 1.00 0.00 88 VAL A CA 2
ATOM 3194 C C . VAL A 1 88 ? 1.249 -7.256 -13.190 1.00 0.00 88 VAL A C 2
ATOM 3195 O O . VAL A 1 88 ? 2.232 -7.919 -13.455 1.00 0.00 88 VAL A O 2
ATOM 3208 N N . VAL A 1 89 ? 1.340 -6.158 -12.493 1.00 0.00 89 VAL A N 2
ATOM 3209 C CA . VAL A 1 89 ? 2.667 -5.699 -12.007 1.00 0.00 89 VAL A CA 2
ATOM 3210 C C . VAL A 1 89 ? 3.241 -6.711 -11.010 1.00 0.00 89 VAL A C 2
ATOM 3211 O O . VAL A 1 89 ? 4.434 -6.933 -10.959 1.00 0.00 89 VAL A O 2
ATOM 3224 N N . ARG A 1 90 ? 2.404 -7.324 -10.216 1.00 0.00 90 ARG A N 2
ATOM 3225 C CA . ARG A 1 90 ? 2.912 -8.314 -9.226 1.00 0.00 90 ARG A CA 2
ATOM 3226 C C . ARG A 1 90 ? 1.737 -8.903 -8.441 1.00 0.00 90 ARG A C 2
ATOM 3227 O O . ARG A 1 90 ? 1.210 -8.286 -7.536 1.00 0.00 90 ARG A O 2
ATOM 3248 N N . ALA A 1 91 ? 1.326 -10.092 -8.780 1.00 0.00 91 ALA A N 2
ATOM 3249 C CA . ALA A 1 91 ? 0.189 -10.725 -8.054 1.00 0.00 91 ALA A CA 2
ATOM 3250 C C . ALA A 1 91 ? 0.737 -11.644 -6.960 1.00 0.00 91 ALA A C 2
ATOM 3251 O O . ALA A 1 91 ? 1.526 -12.530 -7.217 1.00 0.00 91 ALA A O 2
ATOM 3258 N N . ASP A 1 92 ? 0.326 -11.436 -5.739 1.00 0.00 92 ASP A N 2
ATOM 3259 C CA . ASP A 1 92 ? 0.827 -12.295 -4.630 1.00 0.00 92 ASP A CA 2
ATOM 3260 C C . ASP A 1 92 ? -0.349 -13.001 -3.956 1.00 0.00 92 ASP A C 2
ATOM 3261 O O . ASP A 1 92 ? -0.292 -14.177 -3.656 1.00 0.00 92 ASP A O 2
ATOM 3270 N N . GLY A 1 93 ? -1.415 -12.291 -3.713 1.00 0.00 93 GLY A N 2
ATOM 3271 C CA . GLY A 1 93 ? -2.594 -12.920 -3.056 1.00 0.00 93 GLY A CA 2
ATOM 3272 C C . GLY A 1 93 ? -3.805 -11.992 -3.170 1.00 0.00 93 GLY A C 2
ATOM 3273 O O . GLY A 1 93 ? -4.043 -11.388 -4.196 1.00 0.00 93 GLY A O 2
ATOM 3277 N N . LEU A 1 94 ? -4.575 -11.877 -2.121 1.00 0.00 94 LEU A N 2
ATOM 3278 C CA . LEU A 1 94 ? -5.773 -10.992 -2.167 1.00 0.00 94 LEU A CA 2
ATOM 3279 C C . LEU A 1 94 ? -5.372 -9.605 -2.672 1.00 0.00 94 LEU A C 2
ATOM 3280 O O . LEU A 1 94 ? -6.182 -8.872 -3.205 1.00 0.00 94 LEU A O 2
ATOM 3296 N N . TYR A 1 95 ? -4.131 -9.236 -2.508 1.00 0.00 95 TYR A N 2
ATOM 3297 C CA . TYR A 1 95 ? -3.689 -7.893 -2.978 1.00 0.00 95 TYR A CA 2
ATOM 3298 C C . TYR A 1 95 ? -2.719 -8.055 -4.149 1.00 0.00 95 TYR A C 2
ATOM 3299 O O . TYR A 1 95 ? -1.723 -8.744 -4.053 1.00 0.00 95 TYR A O 2
ATOM 3317 N N . VAL A 1 96 ? -3.001 -7.422 -5.255 1.00 0.00 96 VAL A N 2
ATOM 3318 C CA . VAL A 1 96 ? -2.095 -7.539 -6.433 1.00 0.00 96 VAL A CA 2
ATOM 3319 C C . VAL A 1 96 ? -1.833 -6.148 -7.016 1.00 0.00 96 VAL A C 2
ATOM 3320 O O . VAL A 1 96 ? -2.509 -5.194 -6.692 1.00 0.00 96 VAL A O 2
ATOM 3333 N N . ASP A 1 97 ? -0.859 -6.027 -7.878 1.00 0.00 97 ASP A N 2
ATOM 3334 C CA . ASP A 1 97 ? -0.562 -4.702 -8.489 1.00 0.00 97 ASP A CA 2
ATOM 3335 C C . ASP A 1 97 ? -0.950 -4.745 -9.968 1.00 0.00 97 ASP A C 2
ATOM 3336 O O . ASP A 1 97 ? -0.860 -5.774 -10.606 1.00 0.00 97 ASP A O 2
ATOM 3345 N N . LEU A 1 98 ? -1.398 -3.649 -10.519 1.00 0.00 98 LEU A N 2
ATOM 3346 C CA . LEU A 1 98 ? -1.803 -3.668 -11.955 1.00 0.00 98 LEU A CA 2
ATOM 3347 C C . LEU A 1 98 ? -1.236 -2.458 -12.697 1.00 0.00 98 LEU A C 2
ATOM 3348 O O . LEU A 1 98 ? -1.412 -1.323 -12.296 1.00 0.00 98 LEU A O 2
ATOM 3364 N N . ARG A 1 99 ? -0.575 -2.703 -13.796 1.00 0.00 99 ARG A N 2
ATOM 3365 C CA . ARG A 1 99 ? -0.006 -1.590 -14.602 1.00 0.00 99 ARG A CA 2
ATOM 3366 C C . ARG A 1 99 ? -0.579 -1.669 -16.019 1.00 0.00 99 ARG A C 2
ATOM 3367 O O . ARG A 1 99 ? -0.624 -2.723 -16.624 1.00 0.00 99 ARG A O 2
ATOM 3388 N N . ARG A 1 100 ? -1.027 -0.565 -16.551 1.00 0.00 100 ARG A N 2
ATOM 3389 C CA . ARG A 1 100 ? -1.601 -0.585 -17.926 1.00 0.00 100 ARG A CA 2
ATOM 3390 C C . ARG A 1 100 ? -0.498 -0.299 -18.946 1.00 0.00 100 ARG A C 2
ATOM 3391 O O . ARG A 1 100 ? 0.457 0.396 -18.663 1.00 0.00 100 ARG A O 2
ATOM 3412 N N . PHE A 1 101 ? -0.622 -0.830 -20.131 1.00 0.00 101 PHE A N 2
ATOM 3413 C CA . PHE A 1 101 ? 0.420 -0.587 -21.168 1.00 0.00 101 PHE A CA 2
ATOM 3414 C C . PHE A 1 101 ? -0.247 -0.115 -22.461 1.00 0.00 101 PHE A C 2
ATOM 3415 O O . PHE A 1 101 ? -1.409 -0.376 -22.704 1.00 0.00 101 PHE A O 2
ATOM 3432 N N . PHE A 1 102 ? 0.480 0.579 -23.294 1.00 0.00 102 PHE A N 2
ATOM 3433 C CA . PHE A 1 102 ? -0.111 1.067 -24.572 1.00 0.00 102 PHE A CA 2
ATOM 3434 C C . PHE A 1 102 ? -0.349 -0.118 -25.510 1.00 0.00 102 PHE A C 2
ATOM 3435 O O . PHE A 1 102 ? -0.863 -1.122 -25.045 1.00 0.00 102 PHE A O 2
ATOM 3453 N N . MET A 1 1 ? -5.259 -13.225 -44.831 1.00 0.00 1 MET A N 3
ATOM 3454 C CA . MET A 1 1 ? -4.664 -12.191 -45.725 1.00 0.00 1 MET A CA 3
ATOM 3455 C C . MET A 1 1 ? -3.815 -12.875 -46.799 1.00 0.00 1 MET A C 3
ATOM 3456 O O . MET A 1 1 ? -2.672 -13.221 -46.575 1.00 0.00 1 MET A O 3
ATOM 3472 N N . THR A 1 2 ? -4.366 -13.072 -47.966 1.00 0.00 2 THR A N 3
ATOM 3473 C CA . THR A 1 2 ? -3.594 -13.731 -49.057 1.00 0.00 2 THR A CA 3
ATOM 3474 C C . THR A 1 2 ? -4.291 -13.469 -50.393 1.00 0.00 2 THR A C 3
ATOM 3475 O O . THR A 1 2 ? -4.811 -14.369 -51.022 1.00 0.00 2 THR A O 3
ATOM 3486 N N . VAL A 1 3 ? -4.311 -12.239 -50.828 1.00 0.00 3 VAL A N 3
ATOM 3487 C CA . VAL A 1 3 ? -4.980 -11.912 -52.118 1.00 0.00 3 VAL A CA 3
ATOM 3488 C C . VAL A 1 3 ? -4.110 -12.376 -53.287 1.00 0.00 3 VAL A C 3
ATOM 3489 O O . VAL A 1 3 ? -3.020 -11.881 -53.495 1.00 0.00 3 VAL A O 3
ATOM 3502 N N . ILE A 1 4 ? -4.591 -13.317 -54.055 1.00 0.00 4 ILE A N 3
ATOM 3503 C CA . ILE A 1 4 ? -3.808 -13.818 -55.223 1.00 0.00 4 ILE A CA 3
ATOM 3504 C C . ILE A 1 4 ? -2.328 -13.932 -54.855 1.00 0.00 4 ILE A C 3
ATOM 3505 O O . ILE A 1 4 ? -1.511 -13.137 -55.276 1.00 0.00 4 ILE A O 3
ATOM 3521 N N . LYS A 1 5 ? -1.973 -14.918 -54.078 1.00 0.00 5 LYS A N 3
ATOM 3522 C CA . LYS A 1 5 ? -0.544 -15.082 -53.692 1.00 0.00 5 LYS A CA 3
ATOM 3523 C C . LYS A 1 5 ? -0.275 -16.548 -53.343 1.00 0.00 5 LYS A C 3
ATOM 3524 O O . LYS A 1 5 ? -0.072 -16.883 -52.194 1.00 0.00 5 LYS A O 3
ATOM 3543 N N . PRO A 1 6 ? -0.286 -17.378 -54.355 1.00 0.00 6 PRO A N 3
ATOM 3544 C CA . PRO A 1 6 ? -0.049 -18.824 -54.199 1.00 0.00 6 PRO A CA 3
ATOM 3545 C C . PRO A 1 6 ? 1.448 -19.107 -54.034 1.00 0.00 6 PRO A C 3
ATOM 3546 O O . PRO A 1 6 ? 2.098 -19.609 -54.929 1.00 0.00 6 PRO A O 3
ATOM 3557 N N . SER A 1 7 ? 1.998 -18.790 -52.894 1.00 0.00 7 SER A N 3
ATOM 3558 C CA . SER A 1 7 ? 3.450 -19.042 -52.671 1.00 0.00 7 SER A CA 3
ATOM 3559 C C . SER A 1 7 ? 3.786 -18.789 -51.200 1.00 0.00 7 SER A C 3
ATOM 3560 O O . SER A 1 7 ? 4.462 -19.573 -50.564 1.00 0.00 7 SER A O 3
ATOM 3568 N N . SER A 1 8 ? 3.313 -17.703 -50.653 1.00 0.00 8 SER A N 3
ATOM 3569 C CA . SER A 1 8 ? 3.600 -17.403 -49.223 1.00 0.00 8 SER A CA 3
ATOM 3570 C C . SER A 1 8 ? 5.105 -17.503 -48.966 1.00 0.00 8 SER A C 3
ATOM 3571 O O . SER A 1 8 ? 5.609 -18.534 -48.567 1.00 0.00 8 SER A O 3
ATOM 3579 N N . ARG A 1 9 ? 5.826 -16.440 -49.189 1.00 0.00 9 ARG A N 3
ATOM 3580 C CA . ARG A 1 9 ? 7.296 -16.475 -48.955 1.00 0.00 9 ARG A CA 3
ATOM 3581 C C . ARG A 1 9 ? 7.568 -16.912 -47.512 1.00 0.00 9 ARG A C 3
ATOM 3582 O O . ARG A 1 9 ? 6.732 -16.739 -46.646 1.00 0.00 9 ARG A O 3
ATOM 3603 N N . PRO A 1 10 ? 8.734 -17.465 -47.295 1.00 0.00 10 PRO A N 3
ATOM 3604 C CA . PRO A 1 10 ? 9.152 -17.939 -45.965 1.00 0.00 10 PRO A CA 3
ATOM 3605 C C . PRO A 1 10 ? 9.580 -16.756 -45.090 1.00 0.00 10 PRO A C 3
ATOM 3606 O O . PRO A 1 10 ? 9.738 -15.648 -45.563 1.00 0.00 10 PRO A O 3
ATOM 3617 N N . ARG A 1 11 ? 9.767 -16.982 -43.819 1.00 0.00 11 ARG A N 3
ATOM 3618 C CA . ARG A 1 11 ? 10.183 -15.867 -42.921 1.00 0.00 11 ARG A CA 3
ATOM 3619 C C . ARG A 1 11 ? 11.306 -16.345 -41.996 1.00 0.00 11 ARG A C 3
ATOM 3620 O O . ARG A 1 11 ? 11.075 -16.620 -40.835 1.00 0.00 11 ARG A O 3
ATOM 3641 N N . PRO A 1 12 ? 12.494 -16.424 -42.541 1.00 0.00 12 PRO A N 3
ATOM 3642 C CA . PRO A 1 12 ? 13.683 -16.860 -41.792 1.00 0.00 12 PRO A CA 3
ATOM 3643 C C . PRO A 1 12 ? 14.197 -15.723 -40.904 1.00 0.00 12 PRO A C 3
ATOM 3644 O O . PRO A 1 12 ? 14.831 -14.797 -41.371 1.00 0.00 12 PRO A O 3
ATOM 3655 N N . ARG A 1 13 ? 13.925 -15.784 -39.630 1.00 0.00 13 ARG A N 3
ATOM 3656 C CA . ARG A 1 13 ? 14.392 -14.704 -38.716 1.00 0.00 13 ARG A CA 3
ATOM 3657 C C . ARG A 1 13 ? 15.915 -14.764 -38.583 1.00 0.00 13 ARG A C 3
ATOM 3658 O O . ARG A 1 13 ? 16.467 -15.697 -38.032 1.00 0.00 13 ARG A O 3
ATOM 3679 N N . LYS A 1 14 ? 16.599 -13.771 -39.082 1.00 0.00 14 LYS A N 3
ATOM 3680 C CA . LYS A 1 14 ? 18.085 -13.762 -38.985 1.00 0.00 14 LYS A CA 3
ATOM 3681 C C . LYS A 1 14 ? 18.528 -12.568 -38.136 1.00 0.00 14 LYS A C 3
ATOM 3682 O O . LYS A 1 14 ? 19.100 -11.618 -38.634 1.00 0.00 14 LYS A O 3
ATOM 3701 N N . ASN A 1 15 ? 18.267 -12.607 -36.859 1.00 0.00 15 ASN A N 3
ATOM 3702 C CA . ASN A 1 15 ? 18.672 -11.472 -35.983 1.00 0.00 15 ASN A CA 3
ATOM 3703 C C . ASN A 1 15 ? 19.211 -12.014 -34.659 1.00 0.00 15 ASN A C 3
ATOM 3704 O O . ASN A 1 15 ? 19.031 -13.171 -34.332 1.00 0.00 15 ASN A O 3
ATOM 3715 N N . LYS A 1 16 ? 19.870 -11.189 -33.894 1.00 0.00 16 LYS A N 3
ATOM 3716 C CA . LYS A 1 16 ? 20.419 -11.657 -32.591 1.00 0.00 16 LYS A CA 3
ATOM 3717 C C . LYS A 1 16 ? 19.533 -11.147 -31.453 1.00 0.00 16 LYS A C 3
ATOM 3718 O O . LYS A 1 16 ? 18.591 -11.799 -31.049 1.00 0.00 16 LYS A O 3
ATOM 3737 N N . ASN A 1 17 ? 19.826 -9.986 -30.933 1.00 0.00 17 ASN A N 3
ATOM 3738 C CA . ASN A 1 17 ? 18.999 -9.439 -29.823 1.00 0.00 17 ASN A CA 3
ATOM 3739 C C . ASN A 1 17 ? 18.927 -10.464 -28.690 1.00 0.00 17 ASN A C 3
ATOM 3740 O O . ASN A 1 17 ? 17.873 -10.736 -28.153 1.00 0.00 17 ASN A O 3
ATOM 3751 N N . ILE A 1 18 ? 20.041 -11.036 -28.326 1.00 0.00 18 ILE A N 3
ATOM 3752 C CA . ILE A 1 18 ? 20.036 -12.044 -27.231 1.00 0.00 18 ILE A CA 3
ATOM 3753 C C . ILE A 1 18 ? 19.995 -11.331 -25.878 1.00 0.00 18 ILE A C 3
ATOM 3754 O O . ILE A 1 18 ? 20.993 -10.832 -25.398 1.00 0.00 18 ILE A O 3
ATOM 3770 N N . LYS A 1 19 ? 18.846 -11.281 -25.259 1.00 0.00 19 LYS A N 3
ATOM 3771 C CA . LYS A 1 19 ? 18.741 -10.603 -23.936 1.00 0.00 19 LYS A CA 3
ATOM 3772 C C . LYS A 1 19 ? 18.206 -11.595 -22.901 1.00 0.00 19 LYS A C 3
ATOM 3773 O O . LYS A 1 19 ? 17.018 -11.842 -22.822 1.00 0.00 19 LYS A O 3
ATOM 3792 N N . VAL A 1 20 ? 19.070 -12.166 -22.107 1.00 0.00 20 VAL A N 3
ATOM 3793 C CA . VAL A 1 20 ? 18.607 -13.143 -21.082 1.00 0.00 20 VAL A CA 3
ATOM 3794 C C . VAL A 1 20 ? 18.361 -12.418 -19.756 1.00 0.00 20 VAL A C 3
ATOM 3795 O O . VAL A 1 20 ? 19.258 -11.837 -19.180 1.00 0.00 20 VAL A O 3
ATOM 3808 N N . ASN A 1 21 ? 17.151 -12.451 -19.267 1.00 0.00 21 ASN A N 3
ATOM 3809 C CA . ASN A 1 21 ? 16.850 -11.766 -17.978 1.00 0.00 21 ASN A CA 3
ATOM 3810 C C . ASN A 1 21 ? 15.482 -12.221 -17.464 1.00 0.00 21 ASN A C 3
ATOM 3811 O O . ASN A 1 21 ? 14.472 -11.599 -17.728 1.00 0.00 21 ASN A O 3
ATOM 3822 N N . THR A 1 22 ? 15.441 -13.300 -16.732 1.00 0.00 22 THR A N 3
ATOM 3823 C CA . THR A 1 22 ? 14.139 -13.790 -16.201 1.00 0.00 22 THR A CA 3
ATOM 3824 C C . THR A 1 22 ? 14.226 -13.923 -14.679 1.00 0.00 22 THR A C 3
ATOM 3825 O O . THR A 1 22 ? 15.223 -14.361 -14.141 1.00 0.00 22 THR A O 3
ATOM 3836 N N . TYR A 1 23 ? 13.189 -13.549 -13.980 1.00 0.00 23 TYR A N 3
ATOM 3837 C CA . TYR A 1 23 ? 13.213 -13.657 -12.495 1.00 0.00 23 TYR A CA 3
ATOM 3838 C C . TYR A 1 23 ? 12.649 -15.015 -12.075 1.00 0.00 23 TYR A C 3
ATOM 3839 O O . TYR A 1 23 ? 11.641 -15.097 -11.401 1.00 0.00 23 TYR A O 3
ATOM 3857 N N . ARG A 1 24 ? 13.287 -16.082 -12.472 1.00 0.00 24 ARG A N 3
ATOM 3858 C CA . ARG A 1 24 ? 12.784 -17.435 -12.098 1.00 0.00 24 ARG A CA 3
ATOM 3859 C C . ARG A 1 24 ? 11.269 -17.489 -12.304 1.00 0.00 24 ARG A C 3
ATOM 3860 O O . ARG A 1 24 ? 10.499 -17.205 -11.407 1.00 0.00 24 ARG A O 3
ATOM 3881 N N . THR A 1 25 ? 10.834 -17.848 -13.481 1.00 0.00 25 THR A N 3
ATOM 3882 C CA . THR A 1 25 ? 9.368 -17.918 -13.744 1.00 0.00 25 THR A CA 3
ATOM 3883 C C . THR A 1 25 ? 8.961 -19.373 -13.985 1.00 0.00 25 THR A C 3
ATOM 3884 O O . THR A 1 25 ? 9.586 -20.086 -14.745 1.00 0.00 25 THR A O 3
ATOM 3895 N N . SER A 1 26 ? 7.916 -19.819 -13.343 1.00 0.00 26 SER A N 3
ATOM 3896 C CA . SER A 1 26 ? 7.467 -21.226 -13.535 1.00 0.00 26 SER A CA 3
ATOM 3897 C C . SER A 1 26 ? 5.948 -21.301 -13.368 1.00 0.00 26 SER A C 3
ATOM 3898 O O . SER A 1 26 ? 5.381 -20.691 -12.484 1.00 0.00 26 SER A O 3
ATOM 3906 N N . ALA A 1 27 ? 5.283 -22.044 -14.212 1.00 0.00 27 ALA A N 3
ATOM 3907 C CA . ALA A 1 27 ? 3.801 -22.152 -14.100 1.00 0.00 27 ALA A CA 3
ATOM 3908 C C . ALA A 1 27 ? 3.169 -20.799 -14.431 1.00 0.00 27 ALA A C 3
ATOM 3909 O O . ALA A 1 27 ? 3.552 -19.777 -13.899 1.00 0.00 27 ALA A O 3
ATOM 3916 N N . MET A 1 28 ? 2.202 -20.783 -15.308 1.00 0.00 28 MET A N 3
ATOM 3917 C CA . MET A 1 28 ? 1.551 -19.495 -15.673 1.00 0.00 28 MET A CA 3
ATOM 3918 C C . MET A 1 28 ? 0.337 -19.257 -14.772 1.00 0.00 28 MET A C 3
ATOM 3919 O O . MET A 1 28 ? -0.733 -19.784 -15.004 1.00 0.00 28 MET A O 3
ATOM 3933 N N . ASP A 1 29 ? 0.495 -18.467 -13.746 1.00 0.00 29 ASP A N 3
ATOM 3934 C CA . ASP A 1 29 ? -0.648 -18.192 -12.830 1.00 0.00 29 ASP A CA 3
ATOM 3935 C C . ASP A 1 29 ? -0.329 -16.969 -11.971 1.00 0.00 29 ASP A C 3
ATOM 3936 O O . ASP A 1 29 ? -0.885 -15.905 -12.155 1.00 0.00 29 ASP A O 3
ATOM 3945 N N . LEU A 1 30 ? 0.566 -17.114 -11.036 1.00 0.00 30 LEU A N 3
ATOM 3946 C CA . LEU A 1 30 ? 0.929 -15.963 -10.161 1.00 0.00 30 LEU A CA 3
ATOM 3947 C C . LEU A 1 30 ? 2.328 -15.465 -10.533 1.00 0.00 30 LEU A C 3
ATOM 3948 O O . LEU A 1 30 ? 3.282 -15.666 -9.807 1.00 0.00 30 LEU A O 3
ATOM 3964 N N . SER A 1 31 ? 2.458 -14.816 -11.658 1.00 0.00 31 SER A N 3
ATOM 3965 C CA . SER A 1 31 ? 3.796 -14.307 -12.074 1.00 0.00 31 SER A CA 3
ATOM 3966 C C . SER A 1 31 ? 3.655 -12.878 -12.611 1.00 0.00 31 SER A C 3
ATOM 3967 O O . SER A 1 31 ? 2.653 -12.540 -13.209 1.00 0.00 31 SER A O 3
ATOM 3975 N N . PRO A 1 32 ? 4.667 -12.082 -12.377 1.00 0.00 32 PRO A N 3
ATOM 3976 C CA . PRO A 1 32 ? 4.692 -10.678 -12.824 1.00 0.00 32 PRO A CA 3
ATOM 3977 C C . PRO A 1 32 ? 5.042 -10.598 -14.312 1.00 0.00 32 PRO A C 3
ATOM 3978 O O . PRO A 1 32 ? 5.979 -11.219 -14.773 1.00 0.00 32 PRO A O 3
ATOM 3989 N N . GLY A 1 33 ? 4.297 -9.838 -15.066 1.00 0.00 33 GLY A N 3
ATOM 3990 C CA . GLY A 1 33 ? 4.589 -9.719 -16.523 1.00 0.00 33 GLY A CA 3
ATOM 3991 C C . GLY A 1 33 ? 3.586 -10.559 -17.315 1.00 0.00 33 GLY A C 3
ATOM 3992 O O . GLY A 1 33 ? 3.884 -11.055 -18.384 1.00 0.00 33 GLY A O 3
ATOM 3996 N N . SER A 1 34 ? 2.399 -10.722 -16.800 1.00 0.00 34 SER A N 3
ATOM 3997 C CA . SER A 1 34 ? 1.377 -11.529 -17.523 1.00 0.00 34 SER A CA 3
ATOM 3998 C C . SER A 1 34 ? 0.225 -10.620 -17.954 1.00 0.00 34 SER A C 3
ATOM 3999 O O . SER A 1 34 ? -0.004 -9.576 -17.376 1.00 0.00 34 SER A O 3
ATOM 4007 N N . VAL A 1 35 ? -0.502 -11.009 -18.965 1.00 0.00 35 VAL A N 3
ATOM 4008 C CA . VAL A 1 35 ? -1.639 -10.168 -19.433 1.00 0.00 35 VAL A CA 3
ATOM 4009 C C . VAL A 1 35 ? -2.949 -10.926 -19.221 1.00 0.00 35 VAL A C 3
ATOM 4010 O O . VAL A 1 35 ? -3.099 -12.056 -19.644 1.00 0.00 35 VAL A O 3
ATOM 4023 N N . HIS A 1 36 ? -3.901 -10.318 -18.567 1.00 0.00 36 HIS A N 3
ATOM 4024 C CA . HIS A 1 36 ? -5.197 -11.014 -18.331 1.00 0.00 36 HIS A CA 3
ATOM 4025 C C . HIS A 1 36 ? -6.347 -10.012 -18.425 1.00 0.00 36 HIS A C 3
ATOM 4026 O O . HIS A 1 36 ? -6.142 -8.813 -18.442 1.00 0.00 36 HIS A O 3
ATOM 4040 N N . GLU A 1 37 ? -7.560 -10.493 -18.482 1.00 0.00 37 GLU A N 3
ATOM 4041 C CA . GLU A 1 37 ? -8.726 -9.572 -18.570 1.00 0.00 37 GLU A CA 3
ATOM 4042 C C . GLU A 1 37 ? -9.379 -9.447 -17.192 1.00 0.00 37 GLU A C 3
ATOM 4043 O O . GLU A 1 37 ? -9.473 -10.404 -16.448 1.00 0.00 37 GLU A O 3
ATOM 4055 N N . GLY A 1 38 ? -9.823 -8.272 -16.844 1.00 0.00 38 GLY A N 3
ATOM 4056 C CA . GLY A 1 38 ? -10.465 -8.074 -15.514 1.00 0.00 38 GLY A CA 3
ATOM 4057 C C . GLY A 1 38 ? -11.499 -6.952 -15.613 1.00 0.00 38 GLY A C 3
ATOM 4058 O O . GLY A 1 38 ? -11.654 -6.328 -16.645 1.00 0.00 38 GLY A O 3
ATOM 4062 N N . ILE A 1 39 ? -12.207 -6.683 -14.550 1.00 0.00 39 ILE A N 3
ATOM 4063 C CA . ILE A 1 39 ? -13.225 -5.597 -14.593 1.00 0.00 39 ILE A CA 3
ATOM 4064 C C . ILE A 1 39 ? -12.597 -4.323 -14.029 1.00 0.00 39 ILE A C 3
ATOM 4065 O O . ILE A 1 39 ? -11.666 -4.375 -13.252 1.00 0.00 39 ILE A O 3
ATOM 4081 N N . VAL A 1 40 ? -13.078 -3.180 -14.429 1.00 0.00 40 VAL A N 3
ATOM 4082 C CA . VAL A 1 40 ? -12.475 -1.914 -13.926 1.00 0.00 40 VAL A CA 3
ATOM 4083 C C . VAL A 1 40 ? -13.311 -1.343 -12.780 1.00 0.00 40 VAL A C 3
ATOM 4084 O O . VAL A 1 40 ? -14.505 -1.549 -12.700 1.00 0.00 40 VAL A O 3
ATOM 4097 N N . TYR A 1 41 ? -12.683 -0.621 -11.892 1.00 0.00 41 TYR A N 3
ATOM 4098 C CA . TYR A 1 41 ? -13.424 -0.023 -10.746 1.00 0.00 41 TYR A CA 3
ATOM 4099 C C . TYR A 1 41 ? -12.783 1.318 -10.379 1.00 0.00 41 TYR A C 3
ATOM 4100 O O . TYR A 1 41 ? -11.600 1.521 -10.566 1.00 0.00 41 TYR A O 3
ATOM 4118 N N . PHE A 1 42 ? -13.553 2.237 -9.864 1.00 0.00 42 PHE A N 3
ATOM 4119 C CA . PHE A 1 42 ? -12.984 3.563 -9.492 1.00 0.00 42 PHE A CA 3
ATOM 4120 C C . PHE A 1 42 ? -12.933 3.689 -7.968 1.00 0.00 42 PHE A C 3
ATOM 4121 O O . PHE A 1 42 ? -13.926 3.520 -7.289 1.00 0.00 42 PHE A O 3
ATOM 4138 N N . LYS A 1 43 ? -11.784 3.988 -7.424 1.00 0.00 43 LYS A N 3
ATOM 4139 C CA . LYS A 1 43 ? -11.682 4.127 -5.944 1.00 0.00 43 LYS A CA 3
ATOM 4140 C C . LYS A 1 43 ? -10.223 4.348 -5.543 1.00 0.00 43 LYS A C 3
ATOM 4141 O O . LYS A 1 43 ? -9.311 3.868 -6.187 1.00 0.00 43 LYS A O 3
ATOM 4160 N N . ASP A 1 44 ? -9.997 5.073 -4.481 1.00 0.00 44 ASP A N 3
ATOM 4161 C CA . ASP A 1 44 ? -8.600 5.330 -4.032 1.00 0.00 44 ASP A CA 3
ATOM 4162 C C . ASP A 1 44 ? -7.923 6.304 -5.000 1.00 0.00 44 ASP A C 3
ATOM 4163 O O . ASP A 1 44 ? -6.776 6.136 -5.364 1.00 0.00 44 ASP A O 3
ATOM 4172 N N . GLY A 1 45 ? -8.625 7.320 -5.419 1.00 0.00 45 GLY A N 3
ATOM 4173 C CA . GLY A 1 45 ? -8.025 8.306 -6.364 1.00 0.00 45 GLY A CA 3
ATOM 4174 C C . GLY A 1 45 ? -7.268 7.566 -7.470 1.00 0.00 45 GLY A C 3
ATOM 4175 O O . GLY A 1 45 ? -6.350 8.093 -8.065 1.00 0.00 45 GLY A O 3
ATOM 4179 N N . ILE A 1 46 ? -7.650 6.352 -7.750 1.00 0.00 46 ILE A N 3
ATOM 4180 C CA . ILE A 1 46 ? -6.958 5.580 -8.819 1.00 0.00 46 ILE A CA 3
ATOM 4181 C C . ILE A 1 46 ? -7.942 4.587 -9.431 1.00 0.00 46 ILE A C 3
ATOM 4182 O O . ILE A 1 46 ? -9.127 4.634 -9.168 1.00 0.00 46 ILE A O 3
ATOM 4198 N N . PHE A 1 47 ? -7.468 3.683 -10.241 1.00 0.00 47 PHE A N 3
ATOM 4199 C CA . PHE A 1 47 ? -8.390 2.691 -10.856 1.00 0.00 47 PHE A CA 3
ATOM 4200 C C . PHE A 1 47 ? -8.241 1.355 -10.127 1.00 0.00 47 PHE A C 3
ATOM 4201 O O . PHE A 1 47 ? -7.405 1.203 -9.259 1.00 0.00 47 PHE A O 3
ATOM 4218 N N . LYS A 1 48 ? -9.047 0.389 -10.464 1.00 0.00 48 LYS A N 3
ATOM 4219 C CA . LYS A 1 48 ? -8.946 -0.929 -9.780 1.00 0.00 48 LYS A CA 3
ATOM 4220 C C . LYS A 1 48 ? -9.335 -2.042 -10.751 1.00 0.00 48 LYS A C 3
ATOM 4221 O O . LYS A 1 48 ? -10.153 -1.856 -11.631 1.00 0.00 48 LYS A O 3
ATOM 4240 N N . VAL A 1 49 ? -8.756 -3.200 -10.598 1.00 0.00 49 VAL A N 3
ATOM 4241 C CA . VAL A 1 49 ? -9.091 -4.328 -11.510 1.00 0.00 49 VAL A CA 3
ATOM 4242 C C . VAL A 1 49 ? -9.512 -5.539 -10.678 1.00 0.00 49 VAL A C 3
ATOM 4243 O O . VAL A 1 49 ? -8.738 -6.077 -9.913 1.00 0.00 49 VAL A O 3
ATOM 4256 N N . ARG A 1 50 ? -10.734 -5.973 -10.818 1.00 0.00 50 ARG A N 3
ATOM 4257 C CA . ARG A 1 50 ? -11.199 -7.148 -10.028 1.00 0.00 50 ARG A CA 3
ATOM 4258 C C . ARG A 1 50 ? -11.117 -8.405 -10.893 1.00 0.00 50 ARG A C 3
ATOM 4259 O O . ARG A 1 50 ? -11.562 -8.423 -12.022 1.00 0.00 50 ARG A O 3
ATOM 4280 N N . LEU A 1 51 ? -10.546 -9.459 -10.374 1.00 0.00 51 LEU A N 3
ATOM 4281 C CA . LEU A 1 51 ? -10.435 -10.709 -11.175 1.00 0.00 51 LEU A CA 3
ATOM 4282 C C . LEU A 1 51 ? -11.687 -11.567 -10.972 1.00 0.00 51 LEU A C 3
ATOM 4283 O O . LEU A 1 51 ? -11.784 -12.324 -10.027 1.00 0.00 51 LEU A O 3
ATOM 4299 N N . LEU A 1 52 ? -12.643 -11.456 -11.854 1.00 0.00 52 LEU A N 3
ATOM 4300 C CA . LEU A 1 52 ? -13.884 -12.270 -11.711 1.00 0.00 52 LEU A CA 3
ATOM 4301 C C . LEU A 1 52 ? -13.552 -13.743 -11.953 1.00 0.00 52 LEU A C 3
ATOM 4302 O O . LEU A 1 52 ? -12.795 -14.081 -12.840 1.00 0.00 52 LEU A O 3
ATOM 4318 N N . GLY A 1 53 ? -14.110 -14.622 -11.167 1.00 0.00 53 GLY A N 3
ATOM 4319 C CA . GLY A 1 53 ? -13.822 -16.073 -11.348 1.00 0.00 53 GLY A CA 3
ATOM 4320 C C . GLY A 1 53 ? -12.942 -16.558 -10.195 1.00 0.00 53 GLY A C 3
ATOM 4321 O O . GLY A 1 53 ? -13.003 -17.703 -9.792 1.00 0.00 53 GLY A O 3
ATOM 4325 N N . TYR A 1 54 ? -12.129 -15.692 -9.659 1.00 0.00 54 TYR A N 3
ATOM 4326 C CA . TYR A 1 54 ? -11.246 -16.093 -8.528 1.00 0.00 54 TYR A CA 3
ATOM 4327 C C . TYR A 1 54 ? -11.617 -15.274 -7.289 1.00 0.00 54 TYR A C 3
ATOM 4328 O O . TYR A 1 54 ? -10.848 -14.457 -6.821 1.00 0.00 54 TYR A O 3
ATOM 4346 N N . GLU A 1 55 ? -12.792 -15.485 -6.758 1.00 0.00 55 GLU A N 3
ATOM 4347 C CA . GLU A 1 55 ? -13.223 -14.719 -5.552 1.00 0.00 55 GLU A CA 3
ATOM 4348 C C . GLU A 1 55 ? -12.053 -14.600 -4.572 1.00 0.00 55 GLU A C 3
ATOM 4349 O O . GLU A 1 55 ? -11.670 -15.557 -3.928 1.00 0.00 55 GLU A O 3
ATOM 4361 N N . GLY A 1 56 ? -11.482 -13.433 -4.458 1.00 0.00 56 GLY A N 3
ATOM 4362 C CA . GLY A 1 56 ? -10.337 -13.249 -3.524 1.00 0.00 56 GLY A CA 3
ATOM 4363 C C . GLY A 1 56 ? -9.144 -12.672 -4.290 1.00 0.00 56 GLY A C 3
ATOM 4364 O O . GLY A 1 56 ? -8.003 -12.957 -3.986 1.00 0.00 56 GLY A O 3
ATOM 4368 N N . HIS A 1 57 ? -9.400 -11.867 -5.284 1.00 0.00 57 HIS A N 3
ATOM 4369 C CA . HIS A 1 57 ? -8.279 -11.276 -6.068 1.00 0.00 57 HIS A CA 3
ATOM 4370 C C . HIS A 1 57 ? -8.602 -9.822 -6.418 1.00 0.00 57 HIS A C 3
ATOM 4371 O O . HIS A 1 57 ? -9.227 -9.538 -7.423 1.00 0.00 57 HIS A O 3
ATOM 4385 N N . GLU A 1 58 ? -8.173 -8.900 -5.600 1.00 0.00 58 GLU A N 3
ATOM 4386 C CA . GLU A 1 58 ? -8.442 -7.464 -5.882 1.00 0.00 58 GLU A CA 3
ATOM 4387 C C . GLU A 1 58 ? -7.132 -6.780 -6.273 1.00 0.00 58 GLU A C 3
ATOM 4388 O O . GLU A 1 58 ? -6.167 -6.802 -5.537 1.00 0.00 58 GLU A O 3
ATOM 4400 N N . CYS A 1 59 ? -7.090 -6.178 -7.427 1.00 0.00 59 CYS A N 3
ATOM 4401 C CA . CYS A 1 59 ? -5.839 -5.499 -7.864 1.00 0.00 59 CYS A CA 3
ATOM 4402 C C . CYS A 1 59 ? -6.091 -3.999 -7.997 1.00 0.00 59 CYS A C 3
ATOM 4403 O O . CYS A 1 59 ? -7.216 -3.543 -7.983 1.00 0.00 59 CYS A O 3
ATOM 4411 N N . ILE A 1 60 ? -5.049 -3.229 -8.131 1.00 0.00 60 ILE A N 3
ATOM 4412 C CA . ILE A 1 60 ? -5.221 -1.757 -8.268 1.00 0.00 60 ILE A CA 3
ATOM 4413 C C . ILE A 1 60 ? -4.578 -1.298 -9.578 1.00 0.00 60 ILE A C 3
ATOM 4414 O O . ILE A 1 60 ? -3.449 -1.632 -9.875 1.00 0.00 60 ILE A O 3
ATOM 4430 N N . LEU A 1 61 ? -5.285 -0.534 -10.365 1.00 0.00 61 LEU A N 3
ATOM 4431 C CA . LEU A 1 61 ? -4.708 -0.063 -11.655 1.00 0.00 61 LEU A CA 3
ATOM 4432 C C . LEU A 1 61 ? -4.160 1.352 -11.475 1.00 0.00 61 LEU A C 3
ATOM 4433 O O . LEU A 1 61 ? -4.891 2.282 -11.188 1.00 0.00 61 LEU A O 3
ATOM 4449 N N . LEU A 1 62 ? -2.876 1.522 -11.634 1.00 0.00 62 LEU A N 3
ATOM 4450 C CA . LEU A 1 62 ? -2.280 2.877 -11.465 1.00 0.00 62 LEU A CA 3
ATOM 4451 C C . LEU A 1 62 ? -1.449 3.233 -12.696 1.00 0.00 62 LEU A C 3
ATOM 4452 O O . LEU A 1 62 ? -0.692 4.182 -12.690 1.00 0.00 62 LEU A O 3
ATOM 4468 N N . ASP A 1 63 ? -1.579 2.480 -13.753 1.00 0.00 63 ASP A N 3
ATOM 4469 C CA . ASP A 1 63 ? -0.783 2.787 -14.971 1.00 0.00 63 ASP A CA 3
ATOM 4470 C C . ASP A 1 63 ? 0.694 2.805 -14.587 1.00 0.00 63 ASP A C 3
ATOM 4471 O O . ASP A 1 63 ? 1.456 3.633 -15.042 1.00 0.00 63 ASP A O 3
ATOM 4480 N N . TYR A 1 64 ? 1.099 1.899 -13.739 1.00 0.00 64 TYR A N 3
ATOM 4481 C CA . TYR A 1 64 ? 2.523 1.868 -13.309 1.00 0.00 64 TYR A CA 3
ATOM 4482 C C . TYR A 1 64 ? 2.842 3.152 -12.539 1.00 0.00 64 TYR A C 3
ATOM 4483 O O . TYR A 1 64 ? 3.954 3.641 -12.563 1.00 0.00 64 TYR A O 3
ATOM 4501 N N . LEU A 1 65 ? 1.873 3.704 -11.858 1.00 0.00 65 LEU A N 3
ATOM 4502 C CA . LEU A 1 65 ? 2.125 4.956 -11.091 1.00 0.00 65 LEU A CA 3
ATOM 4503 C C . LEU A 1 65 ? 2.871 4.621 -9.798 1.00 0.00 65 LEU A C 3
ATOM 4504 O O . LEU A 1 65 ? 4.072 4.778 -9.704 1.00 0.00 65 LEU A O 3
ATOM 4520 N N . ASN A 1 66 ? 2.168 4.161 -8.799 1.00 0.00 66 ASN A N 3
ATOM 4521 C CA . ASN A 1 66 ? 2.836 3.816 -7.513 1.00 0.00 66 ASN A CA 3
ATOM 4522 C C . ASN A 1 66 ? 3.605 5.035 -6.997 1.00 0.00 66 ASN A C 3
ATOM 4523 O O . ASN A 1 66 ? 4.690 4.916 -6.464 1.00 0.00 66 ASN A O 3
ATOM 4534 N N . TYR A 1 67 ? 3.052 6.205 -7.154 1.00 0.00 67 TYR A N 3
ATOM 4535 C CA . TYR A 1 67 ? 3.751 7.431 -6.675 1.00 0.00 67 TYR A CA 3
ATOM 4536 C C . TYR A 1 67 ? 2.806 8.628 -6.783 1.00 0.00 67 TYR A C 3
ATOM 4537 O O . TYR A 1 67 ? 2.668 9.408 -5.861 1.00 0.00 67 TYR A O 3
ATOM 4555 N N . ARG A 1 68 ? 2.152 8.780 -7.902 1.00 0.00 68 ARG A N 3
ATOM 4556 C CA . ARG A 1 68 ? 1.215 9.926 -8.069 1.00 0.00 68 ARG A CA 3
ATOM 4557 C C . ARG A 1 68 ? -0.214 9.396 -8.205 1.00 0.00 68 ARG A C 3
ATOM 4558 O O . ARG A 1 68 ? -0.433 8.217 -8.398 1.00 0.00 68 ARG A O 3
ATOM 4579 N N . GLN A 1 69 ? -1.188 10.258 -8.106 1.00 0.00 69 GLN A N 3
ATOM 4580 C CA . GLN A 1 69 ? -2.601 9.801 -8.228 1.00 0.00 69 GLN A CA 3
ATOM 4581 C C . GLN A 1 69 ? -3.162 10.233 -9.585 1.00 0.00 69 GLN A C 3
ATOM 4582 O O . GLN A 1 69 ? -2.526 10.954 -10.329 1.00 0.00 69 GLN A O 3
ATOM 4596 N N . ASP A 1 70 ? -4.347 9.798 -9.916 1.00 0.00 70 ASP A N 3
ATOM 4597 C CA . ASP A 1 70 ? -4.945 10.184 -11.225 1.00 0.00 70 ASP A CA 3
ATOM 4598 C C . ASP A 1 70 ? -5.980 11.291 -11.010 1.00 0.00 70 ASP A C 3
ATOM 4599 O O . ASP A 1 70 ? -6.456 11.503 -9.913 1.00 0.00 70 ASP A O 3
ATOM 4608 N N . THR A 1 71 ? -6.332 11.995 -12.051 1.00 0.00 71 THR A N 3
ATOM 4609 C CA . THR A 1 71 ? -7.337 13.086 -11.909 1.00 0.00 71 THR A CA 3
ATOM 4610 C C . THR A 1 71 ? -7.901 13.438 -13.286 1.00 0.00 71 THR A C 3
ATOM 4611 O O . THR A 1 71 ? -7.367 13.051 -14.305 1.00 0.00 71 THR A O 3
ATOM 4622 N N . LEU A 1 72 ? -8.979 14.172 -13.323 1.00 0.00 72 LEU A N 3
ATOM 4623 C CA . LEU A 1 72 ? -9.577 14.550 -14.632 1.00 0.00 72 LEU A CA 3
ATOM 4624 C C . LEU A 1 72 ? -10.219 13.318 -15.274 1.00 0.00 72 LEU A C 3
ATOM 4625 O O . LEU A 1 72 ? -10.074 13.076 -16.456 1.00 0.00 72 LEU A O 3
ATOM 4641 N N . ASP A 1 73 ? -10.930 12.541 -14.506 1.00 0.00 73 ASP A N 3
ATOM 4642 C CA . ASP A 1 73 ? -11.584 11.327 -15.070 1.00 0.00 73 ASP A CA 3
ATOM 4643 C C . ASP A 1 73 ? -13.103 11.524 -15.074 1.00 0.00 73 ASP A C 3
ATOM 4644 O O . ASP A 1 73 ? -13.850 10.675 -14.631 1.00 0.00 73 ASP A O 3
ATOM 4653 N N . ARG A 1 74 ? -13.561 12.640 -15.571 1.00 0.00 74 ARG A N 3
ATOM 4654 C CA . ARG A 1 74 ? -15.028 12.898 -15.604 1.00 0.00 74 ARG A CA 3
ATOM 4655 C C . ARG A 1 74 ? -15.717 11.839 -16.468 1.00 0.00 74 ARG A C 3
ATOM 4656 O O . ARG A 1 74 ? -16.619 11.154 -16.026 1.00 0.00 74 ARG A O 3
ATOM 4677 N N . LEU A 1 75 ? -15.304 11.702 -17.699 1.00 0.00 75 LEU A N 3
ATOM 4678 C CA . LEU A 1 75 ? -15.942 10.690 -18.589 1.00 0.00 75 LEU A CA 3
ATOM 4679 C C . LEU A 1 75 ? -15.450 9.290 -18.211 1.00 0.00 75 LEU A C 3
ATOM 4680 O O . LEU A 1 75 ? -16.199 8.333 -18.227 1.00 0.00 75 LEU A O 3
ATOM 4696 N N . LYS A 1 76 ? -14.197 9.161 -17.871 1.00 0.00 76 LYS A N 3
ATOM 4697 C CA . LYS A 1 76 ? -13.658 7.824 -17.491 1.00 0.00 76 LYS A CA 3
ATOM 4698 C C . LYS A 1 76 ? -14.468 7.255 -16.328 1.00 0.00 76 LYS A C 3
ATOM 4699 O O . LYS A 1 76 ? -14.556 6.059 -16.154 1.00 0.00 76 LYS A O 3
ATOM 4718 N N . GLU A 1 77 ? -15.059 8.099 -15.529 1.00 0.00 77 GLU A N 3
ATOM 4719 C CA . GLU A 1 77 ? -15.861 7.589 -14.383 1.00 0.00 77 GLU A CA 3
ATOM 4720 C C . GLU A 1 77 ? -16.987 6.698 -14.913 1.00 0.00 77 GLU A C 3
ATOM 4721 O O . GLU A 1 77 ? -17.329 5.693 -14.320 1.00 0.00 77 GLU A O 3
ATOM 4733 N N . ARG A 1 78 ? -17.566 7.060 -16.026 1.00 0.00 78 ARG A N 3
ATOM 4734 C CA . ARG A 1 78 ? -18.673 6.240 -16.600 1.00 0.00 78 ARG A CA 3
ATOM 4735 C C . ARG A 1 78 ? -18.101 4.999 -17.294 1.00 0.00 78 ARG A C 3
ATOM 4736 O O . ARG A 1 78 ? -18.734 3.964 -17.351 1.00 0.00 78 ARG A O 3
ATOM 4757 N N . LEU A 1 79 ? -16.912 5.094 -17.826 1.00 0.00 79 LEU A N 3
ATOM 4758 C CA . LEU A 1 79 ? -16.310 3.918 -18.520 1.00 0.00 79 LEU A CA 3
ATOM 4759 C C . LEU A 1 79 ? -15.896 2.864 -17.490 1.00 0.00 79 LEU A C 3
ATOM 4760 O O . LEU A 1 79 ? -15.893 1.679 -17.768 1.00 0.00 79 LEU A O 3
ATOM 4776 N N . VAL A 1 80 ? -15.543 3.289 -16.307 1.00 0.00 80 VAL A N 3
ATOM 4777 C CA . VAL A 1 80 ? -15.124 2.317 -15.254 1.00 0.00 80 VAL A CA 3
ATOM 4778 C C . VAL A 1 80 ? -16.036 1.090 -15.293 1.00 0.00 80 VAL A C 3
ATOM 4779 O O . VAL A 1 80 ? -17.107 1.117 -15.867 1.00 0.00 80 VAL A O 3
ATOM 4792 N N . GLY A 1 81 ? -15.619 0.013 -14.690 1.00 0.00 81 GLY A N 3
ATOM 4793 C CA . GLY A 1 81 ? -16.459 -1.216 -14.699 1.00 0.00 81 GLY A CA 3
ATOM 4794 C C . GLY A 1 81 ? -16.140 -2.037 -15.948 1.00 0.00 81 GLY A C 3
ATOM 4795 O O . GLY A 1 81 ? -15.912 -3.228 -15.878 1.00 0.00 81 GLY A O 3
ATOM 4799 N N . ARG A 1 82 ? -16.122 -1.404 -17.093 1.00 0.00 82 ARG A N 3
ATOM 4800 C CA . ARG A 1 82 ? -15.821 -2.140 -18.356 1.00 0.00 82 ARG A CA 3
ATOM 4801 C C . ARG A 1 82 ? -14.689 -3.143 -18.121 1.00 0.00 82 ARG A C 3
ATOM 4802 O O . ARG A 1 82 ? -13.851 -2.961 -17.259 1.00 0.00 82 ARG A O 3
ATOM 4823 N N . VAL A 1 83 ? -14.658 -4.201 -18.886 1.00 0.00 83 VAL A N 3
ATOM 4824 C CA . VAL A 1 83 ? -13.581 -5.217 -18.715 1.00 0.00 83 VAL A CA 3
ATOM 4825 C C . VAL A 1 83 ? -12.495 -4.978 -19.767 1.00 0.00 83 VAL A C 3
ATOM 4826 O O . VAL A 1 83 ? -12.782 -4.710 -20.918 1.00 0.00 83 VAL A O 3
ATOM 4839 N N . ILE A 1 84 ? -11.250 -5.062 -19.385 1.00 0.00 84 ILE A N 3
ATOM 4840 C CA . ILE A 1 84 ? -10.155 -4.830 -20.370 1.00 0.00 84 ILE A CA 3
ATOM 4841 C C . ILE A 1 84 ? -8.965 -5.741 -20.055 1.00 0.00 84 ILE A C 3
ATOM 4842 O O . ILE A 1 84 ? -8.919 -6.387 -19.028 1.00 0.00 84 ILE A O 3
ATOM 4858 N N . LYS A 1 85 ? -8.000 -5.787 -20.931 1.00 0.00 85 LYS A N 3
ATOM 4859 C CA . LYS A 1 85 ? -6.806 -6.645 -20.686 1.00 0.00 85 LYS A CA 3
ATOM 4860 C C . LYS A 1 85 ? -5.648 -5.765 -20.208 1.00 0.00 85 LYS A C 3
ATOM 4861 O O . LYS A 1 85 ? -5.228 -4.854 -20.891 1.00 0.00 85 LYS A O 3
ATOM 4880 N N . THR A 1 86 ? -5.135 -6.027 -19.038 1.00 0.00 86 THR A N 3
ATOM 4881 C CA . THR A 1 86 ? -4.011 -5.200 -18.517 1.00 0.00 86 THR A CA 3
ATOM 4882 C C . THR A 1 86 ? -2.863 -6.111 -18.083 1.00 0.00 86 THR A C 3
ATOM 4883 O O . THR A 1 86 ? -2.969 -7.322 -18.122 1.00 0.00 86 THR A O 3
ATOM 4894 N N . ARG A 1 87 ? -1.761 -5.540 -17.672 1.00 0.00 87 ARG A N 3
ATOM 4895 C CA . ARG A 1 87 ? -0.608 -6.378 -17.240 1.00 0.00 87 ARG A CA 3
ATOM 4896 C C . ARG A 1 87 ? -0.610 -6.498 -15.716 1.00 0.00 87 ARG A C 3
ATOM 4897 O O . ARG A 1 87 ? -1.138 -5.653 -15.015 1.00 0.00 87 ARG A O 3
ATOM 4918 N N . VAL A 1 88 ? -0.028 -7.543 -15.195 1.00 0.00 88 VAL A N 3
ATOM 4919 C CA . VAL A 1 88 ? -0.006 -7.725 -13.718 1.00 0.00 88 VAL A CA 3
ATOM 4920 C C . VAL A 1 88 ? 1.324 -7.227 -13.159 1.00 0.00 88 VAL A C 3
ATOM 4921 O O . VAL A 1 88 ? 2.383 -7.694 -13.529 1.00 0.00 88 VAL A O 3
ATOM 4934 N N . VAL A 1 89 ? 1.273 -6.276 -12.269 1.00 0.00 89 VAL A N 3
ATOM 4935 C CA . VAL A 1 89 ? 2.528 -5.739 -11.681 1.00 0.00 89 VAL A CA 3
ATOM 4936 C C . VAL A 1 89 ? 3.064 -6.721 -10.638 1.00 0.00 89 VAL A C 3
ATOM 4937 O O . VAL A 1 89 ? 4.253 -6.943 -10.532 1.00 0.00 89 VAL A O 3
ATOM 4950 N N . ARG A 1 90 ? 2.195 -7.313 -9.863 1.00 0.00 90 ARG A N 3
ATOM 4951 C CA . ARG A 1 90 ? 2.659 -8.275 -8.829 1.00 0.00 90 ARG A CA 3
ATOM 4952 C C . ARG A 1 90 ? 1.458 -8.799 -8.039 1.00 0.00 90 ARG A C 3
ATOM 4953 O O . ARG A 1 90 ? 0.916 -8.122 -7.188 1.00 0.00 90 ARG A O 3
ATOM 4974 N N . ALA A 1 91 ? 1.044 -10.004 -8.318 1.00 0.00 91 ALA A N 3
ATOM 4975 C CA . ALA A 1 91 ? -0.118 -10.589 -7.589 1.00 0.00 91 ALA A CA 3
ATOM 4976 C C . ALA A 1 91 ? 0.394 -11.563 -6.527 1.00 0.00 91 ALA A C 3
ATOM 4977 O O . ALA A 1 91 ? 1.197 -12.432 -6.804 1.00 0.00 91 ALA A O 3
ATOM 4984 N N . ASP A 1 92 ? -0.062 -11.430 -5.311 1.00 0.00 92 ASP A N 3
ATOM 4985 C CA . ASP A 1 92 ? 0.405 -12.352 -4.239 1.00 0.00 92 ASP A CA 3
ATOM 4986 C C . ASP A 1 92 ? -0.800 -12.897 -3.474 1.00 0.00 92 ASP A C 3
ATOM 4987 O O . ASP A 1 92 ? -0.846 -14.056 -3.112 1.00 0.00 92 ASP A O 3
ATOM 4996 N N . GLY A 1 93 ? -1.776 -12.071 -3.222 1.00 0.00 93 GLY A N 3
ATOM 4997 C CA . GLY A 1 93 ? -2.978 -12.542 -2.478 1.00 0.00 93 GLY A CA 3
ATOM 4998 C C . GLY A 1 93 ? -4.195 -11.712 -2.889 1.00 0.00 93 GLY A C 3
ATOM 4999 O O . GLY A 1 93 ? -4.502 -11.577 -4.056 1.00 0.00 93 GLY A O 3
ATOM 5003 N N . LEU A 1 94 ? -4.895 -11.159 -1.936 1.00 0.00 94 LEU A N 3
ATOM 5004 C CA . LEU A 1 94 ? -6.096 -10.342 -2.270 1.00 0.00 94 LEU A CA 3
ATOM 5005 C C . LEU A 1 94 ? -5.662 -8.962 -2.769 1.00 0.00 94 LEU A C 3
ATOM 5006 O O . LEU A 1 94 ? -6.424 -8.249 -3.390 1.00 0.00 94 LEU A O 3
ATOM 5022 N N . TYR A 1 95 ? -4.446 -8.578 -2.504 1.00 0.00 95 TYR A N 3
ATOM 5023 C CA . TYR A 1 95 ? -3.977 -7.244 -2.970 1.00 0.00 95 TYR A CA 3
ATOM 5024 C C . TYR A 1 95 ? -2.943 -7.432 -4.081 1.00 0.00 95 TYR A C 3
ATOM 5025 O O . TYR A 1 95 ? -1.928 -8.073 -3.896 1.00 0.00 95 TYR A O 3
ATOM 5043 N N . VAL A 1 96 ? -3.198 -6.886 -5.238 1.00 0.00 96 VAL A N 3
ATOM 5044 C CA . VAL A 1 96 ? -2.234 -7.042 -6.363 1.00 0.00 96 VAL A CA 3
ATOM 5045 C C . VAL A 1 96 ? -1.988 -5.686 -7.024 1.00 0.00 96 VAL A C 3
ATOM 5046 O O . VAL A 1 96 ? -2.808 -4.792 -6.954 1.00 0.00 96 VAL A O 3
ATOM 5059 N N . ASP A 1 97 ? -0.872 -5.530 -7.680 1.00 0.00 97 ASP A N 3
ATOM 5060 C CA . ASP A 1 97 ? -0.585 -4.238 -8.361 1.00 0.00 97 ASP A CA 3
ATOM 5061 C C . ASP A 1 97 ? -0.941 -4.386 -9.842 1.00 0.00 97 ASP A C 3
ATOM 5062 O O . ASP A 1 97 ? -0.880 -5.467 -10.392 1.00 0.00 97 ASP A O 3
ATOM 5071 N N . LEU A 1 98 ? -1.341 -3.326 -10.491 1.00 0.00 98 LEU A N 3
ATOM 5072 C CA . LEU A 1 98 ? -1.724 -3.453 -11.927 1.00 0.00 98 LEU A CA 3
ATOM 5073 C C . LEU A 1 98 ? -1.109 -2.331 -12.761 1.00 0.00 98 LEU A C 3
ATOM 5074 O O . LEU A 1 98 ? -1.150 -1.167 -12.397 1.00 0.00 98 LEU A O 3
ATOM 5090 N N . ARG A 1 99 ? -0.557 -2.678 -13.896 1.00 0.00 99 ARG A N 3
ATOM 5091 C CA . ARG A 1 99 ? 0.048 -1.648 -14.782 1.00 0.00 99 ARG A CA 3
ATOM 5092 C C . ARG A 1 99 ? -0.638 -1.697 -16.150 1.00 0.00 99 ARG A C 3
ATOM 5093 O O . ARG A 1 99 ? -0.697 -2.727 -16.794 1.00 0.00 99 ARG A O 3
ATOM 5114 N N . ARG A 1 100 ? -1.164 -0.588 -16.591 1.00 0.00 100 ARG A N 3
ATOM 5115 C CA . ARG A 1 100 ? -1.854 -0.556 -17.910 1.00 0.00 100 ARG A CA 3
ATOM 5116 C C . ARG A 1 100 ? -0.859 -0.147 -18.999 1.00 0.00 100 ARG A C 3
ATOM 5117 O O . ARG A 1 100 ? -0.152 0.833 -18.870 1.00 0.00 100 ARG A O 3
ATOM 5138 N N . PHE A 1 101 ? -0.799 -0.889 -20.070 1.00 0.00 101 PHE A N 3
ATOM 5139 C CA . PHE A 1 101 ? 0.149 -0.540 -21.165 1.00 0.00 101 PHE A CA 3
ATOM 5140 C C . PHE A 1 101 ? -0.115 0.893 -21.629 1.00 0.00 101 PHE A C 3
ATOM 5141 O O . PHE A 1 101 ? -1.211 1.234 -22.028 1.00 0.00 101 PHE A O 3
ATOM 5158 N N . PHE A 1 102 ? 0.879 1.737 -21.583 1.00 0.00 102 PHE A N 3
ATOM 5159 C CA . PHE A 1 102 ? 0.680 3.147 -22.023 1.00 0.00 102 PHE A CA 3
ATOM 5160 C C . PHE A 1 102 ? 1.643 3.461 -23.170 1.00 0.00 102 PHE A C 3
ATOM 5161 O O . PHE A 1 102 ? 1.407 4.436 -23.866 1.00 0.00 102 PHE A O 3
ATOM 5179 N N . MET A 1 1 ? -3.547 -40.692 -47.106 1.00 0.00 1 MET A N 4
ATOM 5180 C CA . MET A 1 1 ? -3.133 -40.596 -45.677 1.00 0.00 1 MET A CA 4
ATOM 5181 C C . MET A 1 1 ? -4.376 -40.614 -44.784 1.00 0.00 1 MET A C 4
ATOM 5182 O O . MET A 1 1 ? -4.559 -41.502 -43.976 1.00 0.00 1 MET A O 4
ATOM 5198 N N . THR A 1 2 ? -5.232 -39.640 -44.923 1.00 0.00 2 THR A N 4
ATOM 5199 C CA . THR A 1 2 ? -6.462 -39.604 -44.081 1.00 0.00 2 THR A CA 4
ATOM 5200 C C . THR A 1 2 ? -6.090 -39.894 -42.625 1.00 0.00 2 THR A C 4
ATOM 5201 O O . THR A 1 2 ? -6.604 -40.810 -42.015 1.00 0.00 2 THR A O 4
ATOM 5212 N N . VAL A 1 3 ? -5.200 -39.121 -42.065 1.00 0.00 3 VAL A N 4
ATOM 5213 C CA . VAL A 1 3 ? -4.796 -39.356 -40.649 1.00 0.00 3 VAL A CA 4
ATOM 5214 C C . VAL A 1 3 ? -5.987 -39.092 -39.725 1.00 0.00 3 VAL A C 4
ATOM 5215 O O . VAL A 1 3 ? -7.033 -38.649 -40.157 1.00 0.00 3 VAL A O 4
ATOM 5228 N N . ILE A 1 4 ? -5.834 -39.359 -38.458 1.00 0.00 4 ILE A N 4
ATOM 5229 C CA . ILE A 1 4 ? -6.955 -39.123 -37.504 1.00 0.00 4 ILE A CA 4
ATOM 5230 C C . ILE A 1 4 ? -6.847 -37.709 -36.931 1.00 0.00 4 ILE A C 4
ATOM 5231 O O . ILE A 1 4 ? -5.806 -37.084 -36.987 1.00 0.00 4 ILE A O 4
ATOM 5247 N N . LYS A 1 5 ? -7.915 -37.198 -36.382 1.00 0.00 5 LYS A N 4
ATOM 5248 C CA . LYS A 1 5 ? -7.870 -35.822 -35.808 1.00 0.00 5 LYS A CA 4
ATOM 5249 C C . LYS A 1 5 ? -8.854 -35.723 -34.638 1.00 0.00 5 LYS A C 4
ATOM 5250 O O . LYS A 1 5 ? -9.611 -36.640 -34.387 1.00 0.00 5 LYS A O 4
ATOM 5269 N N . PRO A 1 6 ? -8.813 -34.605 -33.958 1.00 0.00 6 PRO A N 4
ATOM 5270 C CA . PRO A 1 6 ? -9.690 -34.346 -32.804 1.00 0.00 6 PRO A CA 4
ATOM 5271 C C . PRO A 1 6 ? -11.099 -33.975 -33.276 1.00 0.00 6 PRO A C 4
ATOM 5272 O O . PRO A 1 6 ? -11.329 -33.740 -34.446 1.00 0.00 6 PRO A O 4
ATOM 5283 N N . SER A 1 7 ? -12.042 -33.922 -32.375 1.00 0.00 7 SER A N 4
ATOM 5284 C CA . SER A 1 7 ? -13.433 -33.569 -32.776 1.00 0.00 7 SER A CA 4
ATOM 5285 C C . SER A 1 7 ? -13.956 -32.445 -31.876 1.00 0.00 7 SER A C 4
ATOM 5286 O O . SER A 1 7 ? -13.729 -31.279 -32.130 1.00 0.00 7 SER A O 4
ATOM 5294 N N . SER A 1 8 ? -14.656 -32.782 -30.825 1.00 0.00 8 SER A N 4
ATOM 5295 C CA . SER A 1 8 ? -15.188 -31.729 -29.917 1.00 0.00 8 SER A CA 4
ATOM 5296 C C . SER A 1 8 ? -14.286 -31.616 -28.688 1.00 0.00 8 SER A C 4
ATOM 5297 O O . SER A 1 8 ? -14.741 -31.678 -27.563 1.00 0.00 8 SER A O 4
ATOM 5305 N N . ARG A 1 9 ? -13.009 -31.452 -28.896 1.00 0.00 9 ARG A N 4
ATOM 5306 C CA . ARG A 1 9 ? -12.071 -31.335 -27.745 1.00 0.00 9 ARG A CA 4
ATOM 5307 C C . ARG A 1 9 ? -12.338 -30.030 -26.986 1.00 0.00 9 ARG A C 4
ATOM 5308 O O . ARG A 1 9 ? -12.522 -30.044 -25.785 1.00 0.00 9 ARG A O 4
ATOM 5329 N N . PRO A 1 10 ? -12.348 -28.938 -27.708 1.00 0.00 10 PRO A N 4
ATOM 5330 C CA . PRO A 1 10 ? -12.585 -27.605 -27.125 1.00 0.00 10 PRO A CA 4
ATOM 5331 C C . PRO A 1 10 ? -14.077 -27.395 -26.851 1.00 0.00 10 PRO A C 4
ATOM 5332 O O . PRO A 1 10 ? -14.909 -27.572 -27.717 1.00 0.00 10 PRO A O 4
ATOM 5343 N N . ARG A 1 11 ? -14.419 -27.018 -25.647 1.00 0.00 11 ARG A N 4
ATOM 5344 C CA . ARG A 1 11 ? -15.854 -26.796 -25.314 1.00 0.00 11 ARG A CA 4
ATOM 5345 C C . ARG A 1 11 ? -15.964 -26.180 -23.917 1.00 0.00 11 ARG A C 4
ATOM 5346 O O . ARG A 1 11 ? -16.485 -26.795 -23.008 1.00 0.00 11 ARG A O 4
ATOM 5367 N N . PRO A 1 12 ? -15.466 -24.977 -23.789 1.00 0.00 12 PRO A N 4
ATOM 5368 C CA . PRO A 1 12 ? -15.488 -24.240 -22.515 1.00 0.00 12 PRO A CA 4
ATOM 5369 C C . PRO A 1 12 ? -16.879 -23.648 -22.272 1.00 0.00 12 PRO A C 4
ATOM 5370 O O . PRO A 1 12 ? -17.208 -22.587 -22.763 1.00 0.00 12 PRO A O 4
ATOM 5381 N N . ARG A 1 13 ? -17.700 -24.328 -21.521 1.00 0.00 13 ARG A N 4
ATOM 5382 C CA . ARG A 1 13 ? -19.068 -23.805 -21.253 1.00 0.00 13 ARG A CA 4
ATOM 5383 C C . ARG A 1 13 ? -19.741 -23.449 -22.579 1.00 0.00 13 ARG A C 4
ATOM 5384 O O . ARG A 1 13 ? -19.612 -22.348 -23.077 1.00 0.00 13 ARG A O 4
ATOM 5405 N N . LYS A 1 14 ? -20.456 -24.375 -23.158 1.00 0.00 14 LYS A N 4
ATOM 5406 C CA . LYS A 1 14 ? -21.135 -24.091 -24.452 1.00 0.00 14 LYS A CA 4
ATOM 5407 C C . LYS A 1 14 ? -21.837 -25.358 -24.948 1.00 0.00 14 LYS A C 4
ATOM 5408 O O . LYS A 1 14 ? -22.982 -25.327 -25.354 1.00 0.00 14 LYS A O 4
ATOM 5427 N N . ASN A 1 15 ? -21.161 -26.473 -24.914 1.00 0.00 15 ASN A N 4
ATOM 5428 C CA . ASN A 1 15 ? -21.790 -27.740 -25.381 1.00 0.00 15 ASN A CA 4
ATOM 5429 C C . ASN A 1 15 ? -22.551 -28.387 -24.222 1.00 0.00 15 ASN A C 4
ATOM 5430 O O . ASN A 1 15 ? -22.313 -29.524 -23.868 1.00 0.00 15 ASN A O 4
ATOM 5441 N N . LYS A 1 16 ? -23.468 -27.672 -23.629 1.00 0.00 16 LYS A N 4
ATOM 5442 C CA . LYS A 1 16 ? -24.244 -28.247 -22.494 1.00 0.00 16 LYS A CA 4
ATOM 5443 C C . LYS A 1 16 ? -23.316 -28.469 -21.297 1.00 0.00 16 LYS A C 4
ATOM 5444 O O . LYS A 1 16 ? -23.109 -29.582 -20.859 1.00 0.00 16 LYS A O 4
ATOM 5463 N N . ASN A 1 17 ? -22.754 -27.418 -20.765 1.00 0.00 17 ASN A N 4
ATOM 5464 C CA . ASN A 1 17 ? -21.841 -27.575 -19.599 1.00 0.00 17 ASN A CA 4
ATOM 5465 C C . ASN A 1 17 ? -21.614 -26.212 -18.939 1.00 0.00 17 ASN A C 4
ATOM 5466 O O . ASN A 1 17 ? -20.621 -25.555 -19.176 1.00 0.00 17 ASN A O 4
ATOM 5477 N N . ILE A 1 18 ? -22.528 -25.783 -18.112 1.00 0.00 18 ILE A N 4
ATOM 5478 C CA . ILE A 1 18 ? -22.362 -24.464 -17.439 1.00 0.00 18 ILE A CA 4
ATOM 5479 C C . ILE A 1 18 ? -21.911 -24.685 -15.993 1.00 0.00 18 ILE A C 4
ATOM 5480 O O . ILE A 1 18 ? -21.099 -23.952 -15.467 1.00 0.00 18 ILE A O 4
ATOM 5496 N N . LYS A 1 19 ? -22.435 -25.692 -15.347 1.00 0.00 19 LYS A N 4
ATOM 5497 C CA . LYS A 1 19 ? -22.033 -25.959 -13.938 1.00 0.00 19 LYS A CA 4
ATOM 5498 C C . LYS A 1 19 ? -20.712 -26.730 -13.923 1.00 0.00 19 LYS A C 4
ATOM 5499 O O . LYS A 1 19 ? -20.672 -27.917 -14.181 1.00 0.00 19 LYS A O 4
ATOM 5518 N N . VAL A 1 20 ? -19.630 -26.066 -13.621 1.00 0.00 20 VAL A N 4
ATOM 5519 C CA . VAL A 1 20 ? -18.312 -26.762 -13.591 1.00 0.00 20 VAL A CA 4
ATOM 5520 C C . VAL A 1 20 ? -17.802 -26.826 -12.151 1.00 0.00 20 VAL A C 4
ATOM 5521 O O . VAL A 1 20 ? -16.831 -26.185 -11.797 1.00 0.00 20 VAL A O 4
ATOM 5534 N N . ASN A 1 21 ? -18.447 -27.593 -11.316 1.00 0.00 21 ASN A N 4
ATOM 5535 C CA . ASN A 1 21 ? -17.998 -27.698 -9.900 1.00 0.00 21 ASN A CA 4
ATOM 5536 C C . ASN A 1 21 ? -16.493 -27.970 -9.859 1.00 0.00 21 ASN A C 4
ATOM 5537 O O . ASN A 1 21 ? -15.754 -27.317 -9.149 1.00 0.00 21 ASN A O 4
ATOM 5548 N N . THR A 1 22 ? -16.033 -28.928 -10.615 1.00 0.00 22 THR A N 4
ATOM 5549 C CA . THR A 1 22 ? -14.576 -29.240 -10.618 1.00 0.00 22 THR A CA 4
ATOM 5550 C C . THR A 1 22 ? -13.849 -28.263 -11.544 1.00 0.00 22 THR A C 4
ATOM 5551 O O . THR A 1 22 ? -13.495 -28.594 -12.659 1.00 0.00 22 THR A O 4
ATOM 5562 N N . TYR A 1 23 ? -13.618 -27.061 -11.092 1.00 0.00 23 TYR A N 4
ATOM 5563 C CA . TYR A 1 23 ? -12.911 -26.064 -11.946 1.00 0.00 23 TYR A CA 4
ATOM 5564 C C . TYR A 1 23 ? -11.400 -26.272 -11.821 1.00 0.00 23 TYR A C 4
ATOM 5565 O O . TYR A 1 23 ? -10.837 -26.169 -10.749 1.00 0.00 23 TYR A O 4
ATOM 5583 N N . ARG A 1 24 ? -10.742 -26.567 -12.907 1.00 0.00 24 ARG A N 4
ATOM 5584 C CA . ARG A 1 24 ? -9.268 -26.787 -12.852 1.00 0.00 24 ARG A CA 4
ATOM 5585 C C . ARG A 1 24 ? -8.546 -25.436 -12.880 1.00 0.00 24 ARG A C 4
ATOM 5586 O O . ARG A 1 24 ? -8.734 -24.641 -13.779 1.00 0.00 24 ARG A O 4
ATOM 5607 N N . THR A 1 25 ? -7.718 -25.173 -11.905 1.00 0.00 25 THR A N 4
ATOM 5608 C CA . THR A 1 25 ? -6.984 -23.875 -11.881 1.00 0.00 25 THR A CA 4
ATOM 5609 C C . THR A 1 25 ? -5.497 -24.123 -12.143 1.00 0.00 25 THR A C 4
ATOM 5610 O O . THR A 1 25 ? -4.646 -23.716 -11.379 1.00 0.00 25 THR A O 4
ATOM 5621 N N . SER A 1 26 ? -5.178 -24.788 -13.221 1.00 0.00 26 SER A N 4
ATOM 5622 C CA . SER A 1 26 ? -3.746 -25.061 -13.530 1.00 0.00 26 SER A CA 4
ATOM 5623 C C . SER A 1 26 ? -2.952 -23.755 -13.462 1.00 0.00 26 SER A C 4
ATOM 5624 O O . SER A 1 26 ? -3.484 -22.709 -13.151 1.00 0.00 26 SER A O 4
ATOM 5632 N N . ALA A 1 27 ? -1.679 -23.808 -13.749 1.00 0.00 27 ALA A N 4
ATOM 5633 C CA . ALA A 1 27 ? -0.852 -22.569 -13.699 1.00 0.00 27 ALA A CA 4
ATOM 5634 C C . ALA A 1 27 ? -1.035 -21.891 -12.341 1.00 0.00 27 ALA A C 4
ATOM 5635 O O . ALA A 1 27 ? -1.437 -20.747 -12.255 1.00 0.00 27 ALA A O 4
ATOM 5642 N N . MET A 1 28 ? -0.746 -22.588 -11.277 1.00 0.00 28 MET A N 4
ATOM 5643 C CA . MET A 1 28 ? -0.904 -21.987 -9.923 1.00 0.00 28 MET A CA 4
ATOM 5644 C C . MET A 1 28 ? 0.030 -20.783 -9.781 1.00 0.00 28 MET A C 4
ATOM 5645 O O . MET A 1 28 ? 1.024 -20.672 -10.471 1.00 0.00 28 MET A O 4
ATOM 5659 N N . ASP A 1 29 ? -0.279 -19.883 -8.887 1.00 0.00 29 ASP A N 4
ATOM 5660 C CA . ASP A 1 29 ? 0.592 -18.690 -8.697 1.00 0.00 29 ASP A CA 4
ATOM 5661 C C . ASP A 1 29 ? 0.641 -17.877 -9.992 1.00 0.00 29 ASP A C 4
ATOM 5662 O O . ASP A 1 29 ? 0.362 -18.378 -11.063 1.00 0.00 29 ASP A O 4
ATOM 5671 N N . LEU A 1 30 ? 0.995 -16.624 -9.900 1.00 0.00 30 LEU A N 4
ATOM 5672 C CA . LEU A 1 30 ? 1.064 -15.776 -11.122 1.00 0.00 30 LEU A CA 4
ATOM 5673 C C . LEU A 1 30 ? 2.517 -15.380 -11.387 1.00 0.00 30 LEU A C 4
ATOM 5674 O O . LEU A 1 30 ? 3.406 -15.696 -10.621 1.00 0.00 30 LEU A O 4
ATOM 5690 N N . SER A 1 31 ? 2.768 -14.691 -12.467 1.00 0.00 31 SER A N 4
ATOM 5691 C CA . SER A 1 31 ? 4.165 -14.277 -12.778 1.00 0.00 31 SER A CA 4
ATOM 5692 C C . SER A 1 31 ? 4.158 -12.870 -13.385 1.00 0.00 31 SER A C 4
ATOM 5693 O O . SER A 1 31 ? 3.123 -12.376 -13.786 1.00 0.00 31 SER A O 4
ATOM 5701 N N . PRO A 1 32 ? 5.319 -12.268 -13.433 1.00 0.00 32 PRO A N 4
ATOM 5702 C CA . PRO A 1 32 ? 5.489 -10.912 -13.985 1.00 0.00 32 PRO A CA 4
ATOM 5703 C C . PRO A 1 32 ? 5.474 -10.952 -15.515 1.00 0.00 32 PRO A C 4
ATOM 5704 O O . PRO A 1 32 ? 5.895 -11.916 -16.124 1.00 0.00 32 PRO A O 4
ATOM 5715 N N . GLY A 1 33 ? 4.991 -9.914 -16.140 1.00 0.00 33 GLY A N 4
ATOM 5716 C CA . GLY A 1 33 ? 4.948 -9.895 -17.629 1.00 0.00 33 GLY A CA 4
ATOM 5717 C C . GLY A 1 33 ? 3.820 -10.805 -18.117 1.00 0.00 33 GLY A C 4
ATOM 5718 O O . GLY A 1 33 ? 4.052 -11.795 -18.781 1.00 0.00 33 GLY A O 4
ATOM 5722 N N . SER A 1 34 ? 2.598 -10.479 -17.791 1.00 0.00 34 SER A N 4
ATOM 5723 C CA . SER A 1 34 ? 1.457 -11.329 -18.236 1.00 0.00 34 SER A CA 4
ATOM 5724 C C . SER A 1 34 ? 0.211 -10.459 -18.423 1.00 0.00 34 SER A C 4
ATOM 5725 O O . SER A 1 34 ? -0.068 -9.578 -17.635 1.00 0.00 34 SER A O 4
ATOM 5733 N N . VAL A 1 35 ? -0.541 -10.703 -19.462 1.00 0.00 35 VAL A N 4
ATOM 5734 C CA . VAL A 1 35 ? -1.770 -9.896 -19.699 1.00 0.00 35 VAL A CA 4
ATOM 5735 C C . VAL A 1 35 ? -2.997 -10.702 -19.274 1.00 0.00 35 VAL A C 4
ATOM 5736 O O . VAL A 1 35 ? -2.973 -11.917 -19.243 1.00 0.00 35 VAL A O 4
ATOM 5749 N N . HIS A 1 36 ? -4.072 -10.039 -18.947 1.00 0.00 36 HIS A N 4
ATOM 5750 C CA . HIS A 1 36 ? -5.298 -10.772 -18.525 1.00 0.00 36 HIS A CA 4
ATOM 5751 C C . HIS A 1 36 ? -6.497 -9.823 -18.558 1.00 0.00 36 HIS A C 4
ATOM 5752 O O . HIS A 1 36 ? -6.347 -8.617 -18.575 1.00 0.00 36 HIS A O 4
ATOM 5766 N N . GLU A 1 37 ? -7.688 -10.357 -18.566 1.00 0.00 37 GLU A N 4
ATOM 5767 C CA . GLU A 1 37 ? -8.893 -9.483 -18.596 1.00 0.00 37 GLU A CA 4
ATOM 5768 C C . GLU A 1 37 ? -9.452 -9.342 -17.180 1.00 0.00 37 GLU A C 4
ATOM 5769 O O . GLU A 1 37 ? -9.520 -10.296 -16.431 1.00 0.00 37 GLU A O 4
ATOM 5781 N N . GLY A 1 38 ? -9.849 -8.158 -16.804 1.00 0.00 38 GLY A N 4
ATOM 5782 C CA . GLY A 1 38 ? -10.397 -7.955 -15.436 1.00 0.00 38 GLY A CA 4
ATOM 5783 C C . GLY A 1 38 ? -11.400 -6.803 -15.452 1.00 0.00 38 GLY A C 4
ATOM 5784 O O . GLY A 1 38 ? -11.599 -6.152 -16.460 1.00 0.00 38 GLY A O 4
ATOM 5788 N N . ILE A 1 39 ? -12.034 -6.544 -14.341 1.00 0.00 39 ILE A N 4
ATOM 5789 C CA . ILE A 1 39 ? -13.022 -5.432 -14.290 1.00 0.00 39 ILE A CA 4
ATOM 5790 C C . ILE A 1 39 ? -12.340 -4.193 -13.711 1.00 0.00 39 ILE A C 4
ATOM 5791 O O . ILE A 1 39 ? -11.368 -4.292 -12.988 1.00 0.00 39 ILE A O 4
ATOM 5807 N N . VAL A 1 40 ? -12.825 -3.026 -14.032 1.00 0.00 40 VAL A N 4
ATOM 5808 C CA . VAL A 1 40 ? -12.182 -1.789 -13.506 1.00 0.00 40 VAL A CA 4
ATOM 5809 C C . VAL A 1 40 ? -13.036 -1.186 -12.390 1.00 0.00 40 VAL A C 4
ATOM 5810 O O . VAL A 1 40 ? -14.213 -1.461 -12.274 1.00 0.00 40 VAL A O 4
ATOM 5823 N N . TYR A 1 41 ? -12.447 -0.361 -11.567 1.00 0.00 41 TYR A N 4
ATOM 5824 C CA . TYR A 1 41 ? -13.218 0.270 -10.457 1.00 0.00 41 TYR A CA 4
ATOM 5825 C C . TYR A 1 41 ? -12.672 1.678 -10.201 1.00 0.00 41 TYR A C 4
ATOM 5826 O O . TYR A 1 41 ? -11.646 2.059 -10.727 1.00 0.00 41 TYR A O 4
ATOM 5844 N N . PHE A 1 42 ? -13.347 2.453 -9.397 1.00 0.00 42 PHE A N 4
ATOM 5845 C CA . PHE A 1 42 ? -12.862 3.833 -9.113 1.00 0.00 42 PHE A CA 4
ATOM 5846 C C . PHE A 1 42 ? -12.927 4.094 -7.607 1.00 0.00 42 PHE A C 4
ATOM 5847 O O . PHE A 1 42 ? -13.992 4.216 -7.033 1.00 0.00 42 PHE A O 4
ATOM 5864 N N . LYS A 1 43 ? -11.796 4.179 -6.960 1.00 0.00 43 LYS A N 4
ATOM 5865 C CA . LYS A 1 43 ? -11.794 4.429 -5.490 1.00 0.00 43 LYS A CA 4
ATOM 5866 C C . LYS A 1 43 ? -10.351 4.571 -4.999 1.00 0.00 43 LYS A C 4
ATOM 5867 O O . LYS A 1 43 ? -9.415 4.202 -5.681 1.00 0.00 43 LYS A O 4
ATOM 5886 N N . ASP A 1 44 ? -10.165 5.099 -3.821 1.00 0.00 44 ASP A N 4
ATOM 5887 C CA . ASP A 1 44 ? -8.785 5.263 -3.280 1.00 0.00 44 ASP A CA 4
ATOM 5888 C C . ASP A 1 44 ? -8.065 6.385 -4.033 1.00 0.00 44 ASP A C 4
ATOM 5889 O O . ASP A 1 44 ? -6.903 6.653 -3.801 1.00 0.00 44 ASP A O 4
ATOM 5898 N N . GLY A 1 45 ? -8.744 7.048 -4.928 1.00 0.00 45 GLY A N 4
ATOM 5899 C CA . GLY A 1 45 ? -8.094 8.153 -5.688 1.00 0.00 45 GLY A CA 4
ATOM 5900 C C . GLY A 1 45 ? -7.458 7.599 -6.964 1.00 0.00 45 GLY A C 4
ATOM 5901 O O . GLY A 1 45 ? -7.164 8.330 -7.888 1.00 0.00 45 GLY A O 4
ATOM 5905 N N . ILE A 1 46 ? -7.245 6.313 -7.025 1.00 0.00 46 ILE A N 4
ATOM 5906 C CA . ILE A 1 46 ? -6.631 5.715 -8.245 1.00 0.00 46 ILE A CA 4
ATOM 5907 C C . ILE A 1 46 ? -7.642 4.780 -8.911 1.00 0.00 46 ILE A C 4
ATOM 5908 O O . ILE A 1 46 ? -8.837 4.973 -8.804 1.00 0.00 46 ILE A O 4
ATOM 5924 N N . PHE A 1 47 ? -7.184 3.767 -9.596 1.00 0.00 47 PHE A N 4
ATOM 5925 C CA . PHE A 1 47 ? -8.137 2.833 -10.255 1.00 0.00 47 PHE A CA 4
ATOM 5926 C C . PHE A 1 47 ? -8.051 1.468 -9.573 1.00 0.00 47 PHE A C 4
ATOM 5927 O O . PHE A 1 47 ? -7.086 1.161 -8.902 1.00 0.00 47 PHE A O 4
ATOM 5944 N N . LYS A 1 48 ? -9.054 0.647 -9.727 1.00 0.00 48 LYS A N 4
ATOM 5945 C CA . LYS A 1 48 ? -9.020 -0.692 -9.075 1.00 0.00 48 LYS A CA 4
ATOM 5946 C C . LYS A 1 48 ? -9.285 -1.780 -10.115 1.00 0.00 48 LYS A C 4
ATOM 5947 O O . LYS A 1 48 ? -9.964 -1.561 -11.100 1.00 0.00 48 LYS A O 4
ATOM 5966 N N . VAL A 1 49 ? -8.757 -2.952 -9.901 1.00 0.00 49 VAL A N 4
ATOM 5967 C CA . VAL A 1 49 ? -8.976 -4.062 -10.871 1.00 0.00 49 VAL A CA 4
ATOM 5968 C C . VAL A 1 49 ? -9.455 -5.301 -10.113 1.00 0.00 49 VAL A C 4
ATOM 5969 O O . VAL A 1 49 ? -8.738 -5.859 -9.307 1.00 0.00 49 VAL A O 4
ATOM 5982 N N . ARG A 1 50 ? -10.659 -5.736 -10.360 1.00 0.00 50 ARG A N 4
ATOM 5983 C CA . ARG A 1 50 ? -11.176 -6.938 -9.647 1.00 0.00 50 ARG A CA 4
ATOM 5984 C C . ARG A 1 50 ? -11.067 -8.161 -10.559 1.00 0.00 50 ARG A C 4
ATOM 5985 O O . ARG A 1 50 ? -11.528 -8.149 -11.683 1.00 0.00 50 ARG A O 4
ATOM 6006 N N . LEU A 1 51 ? -10.461 -9.217 -10.088 1.00 0.00 51 LEU A N 4
ATOM 6007 C CA . LEU A 1 51 ? -10.328 -10.435 -10.937 1.00 0.00 51 LEU A CA 4
ATOM 6008 C C . LEU A 1 51 ? -11.470 -11.403 -10.623 1.00 0.00 51 LEU A C 4
ATOM 6009 O O . LEU A 1 51 ? -11.285 -12.396 -9.947 1.00 0.00 51 LEU A O 4
ATOM 6025 N N . LEU A 1 52 ? -12.647 -11.123 -11.109 1.00 0.00 52 LEU A N 4
ATOM 6026 C CA . LEU A 1 52 ? -13.798 -12.028 -10.838 1.00 0.00 52 LEU A CA 4
ATOM 6027 C C . LEU A 1 52 ? -13.472 -13.434 -11.345 1.00 0.00 52 LEU A C 4
ATOM 6028 O O . LEU A 1 52 ? -12.571 -13.626 -12.136 1.00 0.00 52 LEU A O 4
ATOM 6044 N N . GLY A 1 53 ? -14.200 -14.419 -10.895 1.00 0.00 53 GLY A N 4
ATOM 6045 C CA . GLY A 1 53 ? -13.931 -15.813 -11.349 1.00 0.00 53 GLY A CA 4
ATOM 6046 C C . GLY A 1 53 ? -12.877 -16.453 -10.443 1.00 0.00 53 GLY A C 4
ATOM 6047 O O . GLY A 1 53 ? -12.996 -17.596 -10.047 1.00 0.00 53 GLY A O 4
ATOM 6051 N N . TYR A 1 54 ? -11.845 -15.725 -10.114 1.00 0.00 54 TYR A N 4
ATOM 6052 C CA . TYR A 1 54 ? -10.783 -16.292 -9.235 1.00 0.00 54 TYR A CA 4
ATOM 6053 C C . TYR A 1 54 ? -11.179 -16.115 -7.769 1.00 0.00 54 TYR A C 4
ATOM 6054 O O . TYR A 1 54 ? -10.820 -16.905 -6.919 1.00 0.00 54 TYR A O 4
ATOM 6072 N N . GLU A 1 55 ? -11.911 -15.079 -7.463 1.00 0.00 55 GLU A N 4
ATOM 6073 C CA . GLU A 1 55 ? -12.322 -14.852 -6.049 1.00 0.00 55 GLU A CA 4
ATOM 6074 C C . GLU A 1 55 ? -11.073 -14.673 -5.185 1.00 0.00 55 GLU A C 4
ATOM 6075 O O . GLU A 1 55 ? -10.043 -15.264 -5.439 1.00 0.00 55 GLU A O 4
ATOM 6087 N N . GLY A 1 56 ? -11.152 -13.861 -4.168 1.00 0.00 56 GLY A N 4
ATOM 6088 C CA . GLY A 1 56 ? -9.962 -13.646 -3.297 1.00 0.00 56 GLY A CA 4
ATOM 6089 C C . GLY A 1 56 ? -8.845 -13.002 -4.118 1.00 0.00 56 GLY A C 4
ATOM 6090 O O . GLY A 1 56 ? -7.708 -12.933 -3.695 1.00 0.00 56 GLY A O 4
ATOM 6094 N N . HIS A 1 57 ? -9.161 -12.527 -5.294 1.00 0.00 57 HIS A N 4
ATOM 6095 C CA . HIS A 1 57 ? -8.121 -11.885 -6.145 1.00 0.00 57 HIS A CA 4
ATOM 6096 C C . HIS A 1 57 ? -8.481 -10.413 -6.358 1.00 0.00 57 HIS A C 4
ATOM 6097 O O . HIS A 1 57 ? -9.062 -10.041 -7.362 1.00 0.00 57 HIS A O 4
ATOM 6111 N N . GLU A 1 58 ? -8.142 -9.572 -5.420 1.00 0.00 58 GLU A N 4
ATOM 6112 C CA . GLU A 1 58 ? -8.465 -8.127 -5.562 1.00 0.00 58 GLU A CA 4
ATOM 6113 C C . GLU A 1 58 ? -7.220 -7.368 -6.026 1.00 0.00 58 GLU A C 4
ATOM 6114 O O . GLU A 1 58 ? -6.296 -7.145 -5.268 1.00 0.00 58 GLU A O 4
ATOM 6126 N N . CYS A 1 59 ? -7.188 -6.968 -7.267 1.00 0.00 59 CYS A N 4
ATOM 6127 C CA . CYS A 1 59 ? -6.005 -6.222 -7.780 1.00 0.00 59 CYS A CA 4
ATOM 6128 C C . CYS A 1 59 ? -6.323 -4.727 -7.804 1.00 0.00 59 CYS A C 4
ATOM 6129 O O . CYS A 1 59 ? -7.440 -4.315 -7.568 1.00 0.00 59 CYS A O 4
ATOM 6137 N N . ILE A 1 60 ? -5.347 -3.913 -8.088 1.00 0.00 60 ILE A N 4
ATOM 6138 C CA . ILE A 1 60 ? -5.589 -2.444 -8.129 1.00 0.00 60 ILE A CA 4
ATOM 6139 C C . ILE A 1 60 ? -4.845 -1.844 -9.322 1.00 0.00 60 ILE A C 4
ATOM 6140 O O . ILE A 1 60 ? -3.736 -2.230 -9.627 1.00 0.00 60 ILE A O 4
ATOM 6156 N N . LEU A 1 61 ? -5.441 -0.902 -9.998 1.00 0.00 61 LEU A N 4
ATOM 6157 C CA . LEU A 1 61 ? -4.754 -0.288 -11.168 1.00 0.00 61 LEU A CA 4
ATOM 6158 C C . LEU A 1 61 ? -4.100 1.026 -10.739 1.00 0.00 61 LEU A C 4
ATOM 6159 O O . LEU A 1 61 ? -4.764 1.965 -10.333 1.00 0.00 61 LEU A O 4
ATOM 6175 N N . LEU A 1 62 ? -2.798 1.095 -10.819 1.00 0.00 62 LEU A N 4
ATOM 6176 C CA . LEU A 1 62 ? -2.088 2.341 -10.410 1.00 0.00 62 LEU A CA 4
ATOM 6177 C C . LEU A 1 62 ? -1.141 2.787 -11.528 1.00 0.00 62 LEU A C 4
ATOM 6178 O O . LEU A 1 62 ? -0.908 3.964 -11.723 1.00 0.00 62 LEU A O 4
ATOM 6194 N N . ASP A 1 63 ? -0.591 1.857 -12.261 1.00 0.00 63 ASP A N 4
ATOM 6195 C CA . ASP A 1 63 ? 0.341 2.231 -13.362 1.00 0.00 63 ASP A CA 4
ATOM 6196 C C . ASP A 1 63 ? -0.441 2.905 -14.490 1.00 0.00 63 ASP A C 4
ATOM 6197 O O . ASP A 1 63 ? -0.054 3.941 -14.995 1.00 0.00 63 ASP A O 4
ATOM 6206 N N . TYR A 1 64 ? -1.541 2.326 -14.892 1.00 0.00 64 TYR A N 4
ATOM 6207 C CA . TYR A 1 64 ? -2.346 2.933 -15.990 1.00 0.00 64 TYR A CA 4
ATOM 6208 C C . TYR A 1 64 ? -2.447 4.446 -15.780 1.00 0.00 64 TYR A C 4
ATOM 6209 O O . TYR A 1 64 ? -2.552 5.207 -16.721 1.00 0.00 64 TYR A O 4
ATOM 6227 N N . LEU A 1 65 ? -2.417 4.890 -14.552 1.00 0.00 65 LEU A N 4
ATOM 6228 C CA . LEU A 1 65 ? -2.511 6.353 -14.289 1.00 0.00 65 LEU A CA 4
ATOM 6229 C C . LEU A 1 65 ? -1.370 7.074 -15.009 1.00 0.00 65 LEU A C 4
ATOM 6230 O O . LEU A 1 65 ? -1.582 7.785 -15.970 1.00 0.00 65 LEU A O 4
ATOM 6246 N N . ASN A 1 66 ? -0.160 6.897 -14.552 1.00 0.00 66 ASN A N 4
ATOM 6247 C CA . ASN A 1 66 ? 0.992 7.572 -15.210 1.00 0.00 66 ASN A CA 4
ATOM 6248 C C . ASN A 1 66 ? 0.690 9.064 -15.363 1.00 0.00 66 ASN A C 4
ATOM 6249 O O . ASN A 1 66 ? -0.150 9.610 -14.677 1.00 0.00 66 ASN A O 4
ATOM 6260 N N . TYR A 1 67 ? 1.369 9.727 -16.259 1.00 0.00 67 TYR A N 4
ATOM 6261 C CA . TYR A 1 67 ? 1.121 11.181 -16.456 1.00 0.00 67 TYR A CA 4
ATOM 6262 C C . TYR A 1 67 ? 0.300 11.389 -17.730 1.00 0.00 67 TYR A C 4
ATOM 6263 O O . TYR A 1 67 ? 0.346 10.590 -18.646 1.00 0.00 67 TYR A O 4
ATOM 6281 N N . ARG A 1 68 ? -0.452 12.453 -17.798 1.00 0.00 68 ARG A N 4
ATOM 6282 C CA . ARG A 1 68 ? -1.272 12.706 -19.015 1.00 0.00 68 ARG A CA 4
ATOM 6283 C C . ARG A 1 68 ? -1.981 14.056 -18.884 1.00 0.00 68 ARG A C 4
ATOM 6284 O O . ARG A 1 68 ? -1.979 14.670 -17.837 1.00 0.00 68 ARG A O 4
ATOM 6305 N N . GLN A 1 69 ? -2.589 14.520 -19.941 1.00 0.00 69 GLN A N 4
ATOM 6306 C CA . GLN A 1 69 ? -3.299 15.829 -19.882 1.00 0.00 69 GLN A CA 4
ATOM 6307 C C . GLN A 1 69 ? -4.414 15.758 -18.836 1.00 0.00 69 GLN A C 4
ATOM 6308 O O . GLN A 1 69 ? -4.727 14.704 -18.318 1.00 0.00 69 GLN A O 4
ATOM 6322 N N . ASP A 1 70 ? -5.015 16.872 -18.519 1.00 0.00 70 ASP A N 4
ATOM 6323 C CA . ASP A 1 70 ? -6.107 16.869 -17.506 1.00 0.00 70 ASP A CA 4
ATOM 6324 C C . ASP A 1 70 ? -7.451 16.646 -18.205 1.00 0.00 70 ASP A C 4
ATOM 6325 O O . ASP A 1 70 ? -8.269 17.540 -18.299 1.00 0.00 70 ASP A O 4
ATOM 6334 N N . THR A 1 71 ? -7.686 15.460 -18.696 1.00 0.00 71 THR A N 4
ATOM 6335 C CA . THR A 1 71 ? -8.977 15.183 -19.388 1.00 0.00 71 THR A CA 4
ATOM 6336 C C . THR A 1 71 ? -10.139 15.432 -18.425 1.00 0.00 71 THR A C 4
ATOM 6337 O O . THR A 1 71 ? -10.089 15.065 -17.268 1.00 0.00 71 THR A O 4
ATOM 6348 N N . LEU A 1 72 ? -11.186 16.053 -18.893 1.00 0.00 72 LEU A N 4
ATOM 6349 C CA . LEU A 1 72 ? -12.351 16.323 -18.004 1.00 0.00 72 LEU A CA 4
ATOM 6350 C C . LEU A 1 72 ? -12.678 15.064 -17.198 1.00 0.00 72 LEU A C 4
ATOM 6351 O O . LEU A 1 72 ? -13.143 15.135 -16.078 1.00 0.00 72 LEU A O 4
ATOM 6367 N N . ASP A 1 73 ? -12.441 13.911 -17.761 1.00 0.00 73 ASP A N 4
ATOM 6368 C CA . ASP A 1 73 ? -12.740 12.647 -17.029 1.00 0.00 73 ASP A CA 4
ATOM 6369 C C . ASP A 1 73 ? -14.256 12.448 -16.952 1.00 0.00 73 ASP A C 4
ATOM 6370 O O . ASP A 1 73 ? -14.738 11.523 -16.329 1.00 0.00 73 ASP A O 4
ATOM 6379 N N . ARG A 1 74 ? -15.011 13.308 -17.580 1.00 0.00 74 ARG A N 4
ATOM 6380 C CA . ARG A 1 74 ? -16.494 13.165 -17.542 1.00 0.00 74 ARG A CA 4
ATOM 6381 C C . ARG A 1 74 ? -16.895 11.855 -18.220 1.00 0.00 74 ARG A C 4
ATOM 6382 O O . ARG A 1 74 ? -17.580 11.031 -17.648 1.00 0.00 74 ARG A O 4
ATOM 6403 N N . LEU A 1 75 ? -16.470 11.654 -19.437 1.00 0.00 75 LEU A N 4
ATOM 6404 C CA . LEU A 1 75 ? -16.821 10.397 -20.154 1.00 0.00 75 LEU A CA 4
ATOM 6405 C C . LEU A 1 75 ? -16.000 9.240 -19.582 1.00 0.00 75 LEU A C 4
ATOM 6406 O O . LEU A 1 75 ? -16.403 8.095 -19.627 1.00 0.00 75 LEU A O 4
ATOM 6422 N N . LYS A 1 76 ? -14.848 9.533 -19.044 1.00 0.00 76 LYS A N 4
ATOM 6423 C CA . LYS A 1 76 ? -13.995 8.455 -18.469 1.00 0.00 76 LYS A CA 4
ATOM 6424 C C . LYS A 1 76 ? -14.675 7.866 -17.233 1.00 0.00 76 LYS A C 4
ATOM 6425 O O . LYS A 1 76 ? -14.520 6.701 -16.924 1.00 0.00 76 LYS A O 4
ATOM 6444 N N . GLU A 1 77 ? -15.426 8.658 -16.519 1.00 0.00 77 GLU A N 4
ATOM 6445 C CA . GLU A 1 77 ? -16.112 8.138 -15.303 1.00 0.00 77 GLU A CA 4
ATOM 6446 C C . GLU A 1 77 ? -17.157 7.097 -15.712 1.00 0.00 77 GLU A C 4
ATOM 6447 O O . GLU A 1 77 ? -17.395 6.134 -15.012 1.00 0.00 77 GLU A O 4
ATOM 6459 N N . ARG A 1 78 ? -17.782 7.286 -16.841 1.00 0.00 78 ARG A N 4
ATOM 6460 C CA . ARG A 1 78 ? -18.812 6.309 -17.295 1.00 0.00 78 ARG A CA 4
ATOM 6461 C C . ARG A 1 78 ? -18.124 5.065 -17.861 1.00 0.00 78 ARG A C 4
ATOM 6462 O O . ARG A 1 78 ? -18.580 3.954 -17.678 1.00 0.00 78 ARG A O 4
ATOM 6483 N N . LEU A 1 79 ? -17.031 5.243 -18.551 1.00 0.00 79 LEU A N 4
ATOM 6484 C CA . LEU A 1 79 ? -16.317 4.071 -19.131 1.00 0.00 79 LEU A CA 4
ATOM 6485 C C . LEU A 1 79 ? -15.763 3.197 -18.006 1.00 0.00 79 LEU A C 4
ATOM 6486 O O . LEU A 1 79 ? -15.731 1.986 -18.107 1.00 0.00 79 LEU A O 4
ATOM 6502 N N . VAL A 1 80 ? -15.324 3.801 -16.934 1.00 0.00 80 VAL A N 4
ATOM 6503 C CA . VAL A 1 80 ? -14.771 3.001 -15.805 1.00 0.00 80 VAL A CA 4
ATOM 6504 C C . VAL A 1 80 ? -15.665 1.786 -15.561 1.00 0.00 80 VAL A C 4
ATOM 6505 O O . VAL A 1 80 ? -16.790 1.730 -16.014 1.00 0.00 80 VAL A O 4
ATOM 6518 N N . GLY A 1 81 ? -15.171 0.813 -14.848 1.00 0.00 81 GLY A N 4
ATOM 6519 C CA . GLY A 1 81 ? -15.990 -0.400 -14.580 1.00 0.00 81 GLY A CA 4
ATOM 6520 C C . GLY A 1 81 ? -15.846 -1.381 -15.745 1.00 0.00 81 GLY A C 4
ATOM 6521 O O . GLY A 1 81 ? -15.622 -2.560 -15.551 1.00 0.00 81 GLY A O 4
ATOM 6525 N N . ARG A 1 82 ? -15.975 -0.900 -16.956 1.00 0.00 82 ARG A N 4
ATOM 6526 C CA . ARG A 1 82 ? -15.852 -1.796 -18.145 1.00 0.00 82 ARG A CA 4
ATOM 6527 C C . ARG A 1 82 ? -14.718 -2.800 -17.930 1.00 0.00 82 ARG A C 4
ATOM 6528 O O . ARG A 1 82 ? -13.864 -2.619 -17.085 1.00 0.00 82 ARG A O 4
ATOM 6549 N N . VAL A 1 83 ? -14.701 -3.857 -18.697 1.00 0.00 83 VAL A N 4
ATOM 6550 C CA . VAL A 1 83 ? -13.620 -4.871 -18.545 1.00 0.00 83 VAL A CA 4
ATOM 6551 C C . VAL A 1 83 ? -12.553 -4.626 -19.611 1.00 0.00 83 VAL A C 4
ATOM 6552 O O . VAL A 1 83 ? -12.850 -4.234 -20.722 1.00 0.00 83 VAL A O 4
ATOM 6565 N N . ILE A 1 84 ? -11.310 -4.846 -19.283 1.00 0.00 84 ILE A N 4
ATOM 6566 C CA . ILE A 1 84 ? -10.227 -4.617 -20.280 1.00 0.00 84 ILE A CA 4
ATOM 6567 C C . ILE A 1 84 ? -9.074 -5.587 -20.018 1.00 0.00 84 ILE A C 4
ATOM 6568 O O . ILE A 1 84 ? -9.067 -6.309 -19.043 1.00 0.00 84 ILE A O 4
ATOM 6584 N N . LYS A 1 85 ? -8.094 -5.607 -20.880 1.00 0.00 85 LYS A N 4
ATOM 6585 C CA . LYS A 1 85 ? -6.942 -6.527 -20.675 1.00 0.00 85 LYS A CA 4
ATOM 6586 C C . LYS A 1 85 ? -5.738 -5.727 -20.171 1.00 0.00 85 LYS A C 4
ATOM 6587 O O . LYS A 1 85 ? -5.115 -4.991 -20.911 1.00 0.00 85 LYS A O 4
ATOM 6606 N N . THR A 1 86 ? -5.408 -5.863 -18.915 1.00 0.00 86 THR A N 4
ATOM 6607 C CA . THR A 1 86 ? -4.246 -5.110 -18.360 1.00 0.00 86 THR A CA 4
ATOM 6608 C C . THR A 1 86 ? -3.123 -6.088 -18.008 1.00 0.00 86 THR A C 4
ATOM 6609 O O . THR A 1 86 ? -3.275 -7.288 -18.122 1.00 0.00 86 THR A O 4
ATOM 6620 N N . ARG A 1 87 ? -1.995 -5.586 -17.587 1.00 0.00 87 ARG A N 4
ATOM 6621 C CA . ARG A 1 87 ? -0.865 -6.491 -17.235 1.00 0.00 87 ARG A CA 4
ATOM 6622 C C . ARG A 1 87 ? -0.820 -6.699 -15.721 1.00 0.00 87 ARG A C 4
ATOM 6623 O O . ARG A 1 87 ? -1.352 -5.915 -14.957 1.00 0.00 87 ARG A O 4
ATOM 6644 N N . VAL A 1 88 ? -0.181 -7.751 -15.283 1.00 0.00 88 VAL A N 4
ATOM 6645 C CA . VAL A 1 88 ? -0.098 -8.021 -13.820 1.00 0.00 88 VAL A CA 4
ATOM 6646 C C . VAL A 1 88 ? 1.232 -7.492 -13.286 1.00 0.00 88 VAL A C 4
ATOM 6647 O O . VAL A 1 88 ? 2.293 -7.928 -13.686 1.00 0.00 88 VAL A O 4
ATOM 6660 N N . VAL A 1 89 ? 1.178 -6.544 -12.393 1.00 0.00 89 VAL A N 4
ATOM 6661 C CA . VAL A 1 89 ? 2.434 -5.969 -11.840 1.00 0.00 89 VAL A CA 4
ATOM 6662 C C . VAL A 1 89 ? 3.031 -6.916 -10.797 1.00 0.00 89 VAL A C 4
ATOM 6663 O O . VAL A 1 89 ? 4.230 -7.102 -10.734 1.00 0.00 89 VAL A O 4
ATOM 6676 N N . ARG A 1 90 ? 2.211 -7.512 -9.975 1.00 0.00 90 ARG A N 4
ATOM 6677 C CA . ARG A 1 90 ? 2.745 -8.438 -8.939 1.00 0.00 90 ARG A CA 4
ATOM 6678 C C . ARG A 1 90 ? 1.602 -8.924 -8.048 1.00 0.00 90 ARG A C 4
ATOM 6679 O O . ARG A 1 90 ? 1.111 -8.203 -7.200 1.00 0.00 90 ARG A O 4
ATOM 6700 N N . ALA A 1 91 ? 1.175 -10.141 -8.232 1.00 0.00 91 ALA A N 4
ATOM 6701 C CA . ALA A 1 91 ? 0.066 -10.678 -7.393 1.00 0.00 91 ALA A CA 4
ATOM 6702 C C . ALA A 1 91 ? 0.652 -11.490 -6.237 1.00 0.00 91 ALA A C 4
ATOM 6703 O O . ALA A 1 91 ? 1.558 -12.281 -6.419 1.00 0.00 91 ALA A O 4
ATOM 6710 N N . ASP A 1 92 ? 0.148 -11.304 -5.048 1.00 0.00 92 ASP A N 4
ATOM 6711 C CA . ASP A 1 92 ? 0.685 -12.068 -3.886 1.00 0.00 92 ASP A CA 4
ATOM 6712 C C . ASP A 1 92 ? -0.467 -12.716 -3.116 1.00 0.00 92 ASP A C 4
ATOM 6713 O O . ASP A 1 92 ? -0.351 -13.819 -2.620 1.00 0.00 92 ASP A O 4
ATOM 6722 N N . GLY A 1 93 ? -1.578 -12.042 -3.012 1.00 0.00 93 GLY A N 4
ATOM 6723 C CA . GLY A 1 93 ? -2.733 -12.623 -2.271 1.00 0.00 93 GLY A CA 4
ATOM 6724 C C . GLY A 1 93 ? -4.012 -11.869 -2.637 1.00 0.00 93 GLY A C 4
ATOM 6725 O O . GLY A 1 93 ? -4.277 -11.599 -3.792 1.00 0.00 93 GLY A O 4
ATOM 6729 N N . LEU A 1 94 ? -4.809 -11.528 -1.662 1.00 0.00 94 LEU A N 4
ATOM 6730 C CA . LEU A 1 94 ? -6.073 -10.793 -1.953 1.00 0.00 94 LEU A CA 4
ATOM 6731 C C . LEU A 1 94 ? -5.743 -9.429 -2.563 1.00 0.00 94 LEU A C 4
ATOM 6732 O O . LEU A 1 94 ? -6.585 -8.788 -3.161 1.00 0.00 94 LEU A O 4
ATOM 6748 N N . TYR A 1 95 ? -4.527 -8.980 -2.417 1.00 0.00 95 TYR A N 4
ATOM 6749 C CA . TYR A 1 95 ? -4.148 -7.658 -2.990 1.00 0.00 95 TYR A CA 4
ATOM 6750 C C . TYR A 1 95 ? -3.111 -7.859 -4.095 1.00 0.00 95 TYR A C 4
ATOM 6751 O O . TYR A 1 95 ? -2.126 -8.548 -3.920 1.00 0.00 95 TYR A O 4
ATOM 6769 N N . VAL A 1 96 ? -3.326 -7.265 -5.236 1.00 0.00 96 VAL A N 4
ATOM 6770 C CA . VAL A 1 96 ? -2.355 -7.423 -6.354 1.00 0.00 96 VAL A CA 4
ATOM 6771 C C . VAL A 1 96 ? -2.130 -6.071 -7.031 1.00 0.00 96 VAL A C 4
ATOM 6772 O O . VAL A 1 96 ? -2.958 -5.186 -6.961 1.00 0.00 96 VAL A O 4
ATOM 6785 N N . ASP A 1 97 ? -1.019 -5.908 -7.699 1.00 0.00 97 ASP A N 4
ATOM 6786 C CA . ASP A 1 97 ? -0.754 -4.616 -8.390 1.00 0.00 97 ASP A CA 4
ATOM 6787 C C . ASP A 1 97 ? -1.120 -4.767 -9.867 1.00 0.00 97 ASP A C 4
ATOM 6788 O O . ASP A 1 97 ? -0.996 -5.831 -10.439 1.00 0.00 97 ASP A O 4
ATOM 6797 N N . LEU A 1 98 ? -1.588 -3.720 -10.488 1.00 0.00 98 LEU A N 4
ATOM 6798 C CA . LEU A 1 98 ? -1.979 -3.827 -11.921 1.00 0.00 98 LEU A CA 4
ATOM 6799 C C . LEU A 1 98 ? -1.442 -2.631 -12.707 1.00 0.00 98 LEU A C 4
ATOM 6800 O O . LEU A 1 98 ? -1.511 -1.497 -12.268 1.00 0.00 98 LEU A O 4
ATOM 6816 N N . ARG A 1 99 ? -0.912 -2.882 -13.876 1.00 0.00 99 ARG A N 4
ATOM 6817 C CA . ARG A 1 99 ? -0.370 -1.770 -14.706 1.00 0.00 99 ARG A CA 4
ATOM 6818 C C . ARG A 1 99 ? -0.807 -1.967 -16.161 1.00 0.00 99 ARG A C 4
ATOM 6819 O O . ARG A 1 99 ? -0.566 -2.998 -16.758 1.00 0.00 99 ARG A O 4
ATOM 6840 N N . ARG A 1 100 ? -1.448 -0.986 -16.733 1.00 0.00 100 ARG A N 4
ATOM 6841 C CA . ARG A 1 100 ? -1.901 -1.115 -18.147 1.00 0.00 100 ARG A CA 4
ATOM 6842 C C . ARG A 1 100 ? -0.689 -1.035 -19.078 1.00 0.00 100 ARG A C 4
ATOM 6843 O O . ARG A 1 100 ? 0.097 -0.111 -19.011 1.00 0.00 100 ARG A O 4
ATOM 6864 N N . PHE A 1 101 ? -0.531 -1.996 -19.947 1.00 0.00 101 PHE A N 4
ATOM 6865 C CA . PHE A 1 101 ? 0.631 -1.973 -20.878 1.00 0.00 101 PHE A CA 4
ATOM 6866 C C . PHE A 1 101 ? 0.274 -1.160 -22.123 1.00 0.00 101 PHE A C 4
ATOM 6867 O O . PHE A 1 101 ? -0.860 -0.774 -22.322 1.00 0.00 101 PHE A O 4
ATOM 6884 N N . PHE A 1 102 ? 1.237 -0.900 -22.965 1.00 0.00 102 PHE A N 4
ATOM 6885 C CA . PHE A 1 102 ? 0.958 -0.113 -24.198 1.00 0.00 102 PHE A CA 4
ATOM 6886 C C . PHE A 1 102 ? 0.606 -1.067 -25.341 1.00 0.00 102 PHE A C 4
ATOM 6887 O O . PHE A 1 102 ? -0.489 -1.604 -25.322 1.00 0.00 102 PHE A O 4
ATOM 6905 N N . MET A 1 1 ? 22.835 -57.355 -32.934 1.00 0.00 1 MET A N 5
ATOM 6906 C CA . MET A 1 1 ? 23.683 -56.394 -33.694 1.00 0.00 1 MET A CA 5
ATOM 6907 C C . MET A 1 1 ? 23.658 -55.031 -33.001 1.00 0.00 1 MET A C 5
ATOM 6908 O O . MET A 1 1 ? 23.193 -54.053 -33.551 1.00 0.00 1 MET A O 5
ATOM 6924 N N . THR A 1 2 ? 24.155 -54.957 -31.796 1.00 0.00 2 THR A N 5
ATOM 6925 C CA . THR A 1 2 ? 24.158 -53.655 -31.071 1.00 0.00 2 THR A CA 5
ATOM 6926 C C . THR A 1 2 ? 25.492 -53.474 -30.345 1.00 0.00 2 THR A C 5
ATOM 6927 O O . THR A 1 2 ? 25.533 -53.124 -29.182 1.00 0.00 2 THR A O 5
ATOM 6938 N N . VAL A 1 3 ? 26.585 -53.704 -31.021 1.00 0.00 3 VAL A N 5
ATOM 6939 C CA . VAL A 1 3 ? 27.913 -53.540 -30.365 1.00 0.00 3 VAL A CA 5
ATOM 6940 C C . VAL A 1 3 ? 28.005 -52.138 -29.758 1.00 0.00 3 VAL A C 5
ATOM 6941 O O . VAL A 1 3 ? 28.472 -51.959 -28.651 1.00 0.00 3 VAL A O 5
ATOM 6954 N N . ILE A 1 4 ? 27.560 -51.142 -30.475 1.00 0.00 4 ILE A N 5
ATOM 6955 C CA . ILE A 1 4 ? 27.617 -49.752 -29.940 1.00 0.00 4 ILE A CA 5
ATOM 6956 C C . ILE A 1 4 ? 26.212 -49.149 -29.943 1.00 0.00 4 ILE A C 5
ATOM 6957 O O . ILE A 1 4 ? 25.352 -49.560 -30.696 1.00 0.00 4 ILE A O 5
ATOM 6973 N N . LYS A 1 5 ? 25.969 -48.176 -29.107 1.00 0.00 5 LYS A N 5
ATOM 6974 C CA . LYS A 1 5 ? 24.619 -47.551 -29.066 1.00 0.00 5 LYS A CA 5
ATOM 6975 C C . LYS A 1 5 ? 24.597 -46.317 -29.973 1.00 0.00 5 LYS A C 5
ATOM 6976 O O . LYS A 1 5 ? 25.629 -45.870 -30.433 1.00 0.00 5 LYS A O 5
ATOM 6995 N N . PRO A 1 6 ? 23.415 -45.806 -30.203 1.00 0.00 6 PRO A N 5
ATOM 6996 C CA . PRO A 1 6 ? 23.214 -44.621 -31.055 1.00 0.00 6 PRO A CA 5
ATOM 6997 C C . PRO A 1 6 ? 23.571 -43.346 -30.286 1.00 0.00 6 PRO A C 5
ATOM 6998 O O . PRO A 1 6 ? 22.961 -43.018 -29.287 1.00 0.00 6 PRO A O 5
ATOM 7009 N N . SER A 1 7 ? 24.556 -42.624 -30.744 1.00 0.00 7 SER A N 5
ATOM 7010 C CA . SER A 1 7 ? 24.955 -41.373 -30.041 1.00 0.00 7 SER A CA 5
ATOM 7011 C C . SER A 1 7 ? 23.932 -40.274 -30.332 1.00 0.00 7 SER A C 5
ATOM 7012 O O . SER A 1 7 ? 23.029 -40.446 -31.128 1.00 0.00 7 SER A O 5
ATOM 7020 N N . SER A 1 8 ? 24.066 -39.144 -29.693 1.00 0.00 8 SER A N 5
ATOM 7021 C CA . SER A 1 8 ? 23.102 -38.034 -29.933 1.00 0.00 8 SER A CA 5
ATOM 7022 C C . SER A 1 8 ? 23.837 -36.695 -29.851 1.00 0.00 8 SER A C 5
ATOM 7023 O O . SER A 1 8 ? 24.436 -36.364 -28.847 1.00 0.00 8 SER A O 5
ATOM 7031 N N . ARG A 1 9 ? 23.800 -35.924 -30.903 1.00 0.00 9 ARG A N 5
ATOM 7032 C CA . ARG A 1 9 ? 24.500 -34.608 -30.886 1.00 0.00 9 ARG A CA 5
ATOM 7033 C C . ARG A 1 9 ? 23.722 -33.606 -31.746 1.00 0.00 9 ARG A C 5
ATOM 7034 O O . ARG A 1 9 ? 24.029 -33.422 -32.907 1.00 0.00 9 ARG A O 5
ATOM 7055 N N . PRO A 1 10 ? 22.738 -32.988 -31.145 1.00 0.00 10 PRO A N 5
ATOM 7056 C CA . PRO A 1 10 ? 21.892 -31.994 -31.826 1.00 0.00 10 PRO A CA 5
ATOM 7057 C C . PRO A 1 10 ? 22.622 -30.652 -31.927 1.00 0.00 10 PRO A C 5
ATOM 7058 O O . PRO A 1 10 ? 23.807 -30.558 -31.678 1.00 0.00 10 PRO A O 5
ATOM 7069 N N . ARG A 1 11 ? 21.923 -29.611 -32.293 1.00 0.00 11 ARG A N 5
ATOM 7070 C CA . ARG A 1 11 ? 22.578 -28.278 -32.411 1.00 0.00 11 ARG A CA 5
ATOM 7071 C C . ARG A 1 11 ? 22.928 -27.754 -31.015 1.00 0.00 11 ARG A C 5
ATOM 7072 O O . ARG A 1 11 ? 22.240 -28.042 -30.056 1.00 0.00 11 ARG A O 5
ATOM 7093 N N . PRO A 1 12 ? 23.993 -26.995 -30.947 1.00 0.00 12 PRO A N 5
ATOM 7094 C CA . PRO A 1 12 ? 24.470 -26.408 -29.683 1.00 0.00 12 PRO A CA 5
ATOM 7095 C C . PRO A 1 12 ? 23.614 -25.198 -29.298 1.00 0.00 12 PRO A C 5
ATOM 7096 O O . PRO A 1 12 ? 23.837 -24.095 -29.757 1.00 0.00 12 PRO A O 5
ATOM 7107 N N . ARG A 1 13 ? 22.633 -25.397 -28.460 1.00 0.00 13 ARG A N 5
ATOM 7108 C CA . ARG A 1 13 ? 21.763 -24.260 -28.047 1.00 0.00 13 ARG A CA 5
ATOM 7109 C C . ARG A 1 13 ? 22.503 -23.399 -27.022 1.00 0.00 13 ARG A C 5
ATOM 7110 O O . ARG A 1 13 ? 22.592 -23.740 -25.859 1.00 0.00 13 ARG A O 5
ATOM 7131 N N . LYS A 1 14 ? 23.034 -22.282 -27.441 1.00 0.00 14 LYS A N 5
ATOM 7132 C CA . LYS A 1 14 ? 23.766 -21.401 -26.488 1.00 0.00 14 LYS A CA 5
ATOM 7133 C C . LYS A 1 14 ? 22.762 -20.534 -25.726 1.00 0.00 14 LYS A C 5
ATOM 7134 O O . LYS A 1 14 ? 22.397 -20.828 -24.605 1.00 0.00 14 LYS A O 5
ATOM 7153 N N . ASN A 1 15 ? 22.308 -19.468 -26.326 1.00 0.00 15 ASN A N 5
ATOM 7154 C CA . ASN A 1 15 ? 21.326 -18.585 -25.638 1.00 0.00 15 ASN A CA 5
ATOM 7155 C C . ASN A 1 15 ? 20.736 -17.595 -26.644 1.00 0.00 15 ASN A C 5
ATOM 7156 O O . ASN A 1 15 ? 21.377 -16.640 -27.039 1.00 0.00 15 ASN A O 5
ATOM 7167 N N . LYS A 1 16 ? 19.520 -17.814 -27.061 1.00 0.00 16 LYS A N 5
ATOM 7168 C CA . LYS A 1 16 ? 18.887 -16.887 -28.041 1.00 0.00 16 LYS A CA 5
ATOM 7169 C C . LYS A 1 16 ? 17.408 -17.242 -28.190 1.00 0.00 16 LYS A C 5
ATOM 7170 O O . LYS A 1 16 ? 16.538 -16.543 -27.708 1.00 0.00 16 LYS A O 5
ATOM 7189 N N . ASN A 1 17 ? 17.115 -18.328 -28.852 1.00 0.00 17 ASN A N 5
ATOM 7190 C CA . ASN A 1 17 ? 15.692 -18.733 -29.030 1.00 0.00 17 ASN A CA 5
ATOM 7191 C C . ASN A 1 17 ? 14.861 -17.519 -29.448 1.00 0.00 17 ASN A C 5
ATOM 7192 O O . ASN A 1 17 ? 13.988 -17.075 -28.729 1.00 0.00 17 ASN A O 5
ATOM 7203 N N . ILE A 1 18 ? 15.120 -16.981 -30.608 1.00 0.00 18 ILE A N 5
ATOM 7204 C CA . ILE A 1 18 ? 14.339 -15.800 -31.073 1.00 0.00 18 ILE A CA 5
ATOM 7205 C C . ILE A 1 18 ? 13.282 -16.261 -32.076 1.00 0.00 18 ILE A C 5
ATOM 7206 O O . ILE A 1 18 ? 12.327 -15.563 -32.354 1.00 0.00 18 ILE A O 5
ATOM 7222 N N . LYS A 1 19 ? 13.446 -17.435 -32.622 1.00 0.00 19 LYS A N 5
ATOM 7223 C CA . LYS A 1 19 ? 12.454 -17.948 -33.608 1.00 0.00 19 LYS A CA 5
ATOM 7224 C C . LYS A 1 19 ? 11.928 -19.307 -33.140 1.00 0.00 19 LYS A C 5
ATOM 7225 O O . LYS A 1 19 ? 11.005 -19.854 -33.710 1.00 0.00 19 LYS A O 5
ATOM 7244 N N . VAL A 1 20 ? 12.505 -19.856 -32.107 1.00 0.00 20 VAL A N 5
ATOM 7245 C CA . VAL A 1 20 ? 12.036 -21.178 -31.605 1.00 0.00 20 VAL A CA 5
ATOM 7246 C C . VAL A 1 20 ? 10.973 -20.962 -30.527 1.00 0.00 20 VAL A C 5
ATOM 7247 O O . VAL A 1 20 ? 11.157 -21.316 -29.379 1.00 0.00 20 VAL A O 5
ATOM 7260 N N . ASN A 1 21 ? 9.860 -20.382 -30.886 1.00 0.00 21 ASN A N 5
ATOM 7261 C CA . ASN A 1 21 ? 8.788 -20.143 -29.881 1.00 0.00 21 ASN A CA 5
ATOM 7262 C C . ASN A 1 21 ? 7.473 -20.737 -30.387 1.00 0.00 21 ASN A C 5
ATOM 7263 O O . ASN A 1 21 ? 6.724 -20.097 -31.097 1.00 0.00 21 ASN A O 5
ATOM 7274 N N . THR A 1 22 ? 7.187 -21.958 -30.028 1.00 0.00 22 THR A N 5
ATOM 7275 C CA . THR A 1 22 ? 5.920 -22.592 -30.489 1.00 0.00 22 THR A CA 5
ATOM 7276 C C . THR A 1 22 ? 5.088 -23.010 -29.276 1.00 0.00 22 THR A C 5
ATOM 7277 O O . THR A 1 22 ? 4.613 -24.124 -29.190 1.00 0.00 22 THR A O 5
ATOM 7288 N N . TYR A 1 23 ? 4.906 -22.122 -28.335 1.00 0.00 23 TYR A N 5
ATOM 7289 C CA . TYR A 1 23 ? 4.103 -22.470 -27.129 1.00 0.00 23 TYR A CA 5
ATOM 7290 C C . TYR A 1 23 ? 2.616 -22.291 -27.441 1.00 0.00 23 TYR A C 5
ATOM 7291 O O . TYR A 1 23 ? 2.201 -21.281 -27.973 1.00 0.00 23 TYR A O 5
ATOM 7309 N N . ARG A 1 24 ? 1.809 -23.263 -27.116 1.00 0.00 24 ARG A N 5
ATOM 7310 C CA . ARG A 1 24 ? 0.351 -23.145 -27.396 1.00 0.00 24 ARG A CA 5
ATOM 7311 C C . ARG A 1 24 ? -0.413 -22.974 -26.082 1.00 0.00 24 ARG A C 5
ATOM 7312 O O . ARG A 1 24 ? -1.416 -22.291 -26.021 1.00 0.00 24 ARG A O 5
ATOM 7333 N N . THR A 1 25 ? 0.051 -23.590 -25.030 1.00 0.00 25 THR A N 5
ATOM 7334 C CA . THR A 1 25 ? -0.653 -23.462 -23.723 1.00 0.00 25 THR A CA 5
ATOM 7335 C C . THR A 1 25 ? 0.238 -22.710 -22.734 1.00 0.00 25 THR A C 5
ATOM 7336 O O . THR A 1 25 ? 1.346 -23.116 -22.447 1.00 0.00 25 THR A O 5
ATOM 7347 N N . SER A 1 26 ? -0.239 -21.614 -22.210 1.00 0.00 26 SER A N 5
ATOM 7348 C CA . SER A 1 26 ? 0.579 -20.835 -21.239 1.00 0.00 26 SER A CA 5
ATOM 7349 C C . SER A 1 26 ? -0.210 -20.647 -19.942 1.00 0.00 26 SER A C 5
ATOM 7350 O O . SER A 1 26 ? -0.628 -19.556 -19.611 1.00 0.00 26 SER A O 5
ATOM 7358 N N . ALA A 1 27 ? -0.418 -21.703 -19.205 1.00 0.00 27 ALA A N 5
ATOM 7359 C CA . ALA A 1 27 ? -1.180 -21.584 -17.930 1.00 0.00 27 ALA A CA 5
ATOM 7360 C C . ALA A 1 27 ? -0.348 -22.162 -16.783 1.00 0.00 27 ALA A C 5
ATOM 7361 O O . ALA A 1 27 ? -0.683 -23.179 -16.210 1.00 0.00 27 ALA A O 5
ATOM 7368 N N . MET A 1 28 ? 0.735 -21.519 -16.443 1.00 0.00 28 MET A N 5
ATOM 7369 C CA . MET A 1 28 ? 1.588 -22.032 -15.335 1.00 0.00 28 MET A CA 5
ATOM 7370 C C . MET A 1 28 ? 1.488 -21.087 -14.135 1.00 0.00 28 MET A C 5
ATOM 7371 O O . MET A 1 28 ? 2.396 -20.333 -13.851 1.00 0.00 28 MET A O 5
ATOM 7385 N N . ASP A 1 29 ? 0.391 -21.124 -13.430 1.00 0.00 29 ASP A N 5
ATOM 7386 C CA . ASP A 1 29 ? 0.235 -20.227 -12.252 1.00 0.00 29 ASP A CA 5
ATOM 7387 C C . ASP A 1 29 ? 0.258 -18.770 -12.718 1.00 0.00 29 ASP A C 5
ATOM 7388 O O . ASP A 1 29 ? 0.365 -18.488 -13.896 1.00 0.00 29 ASP A O 5
ATOM 7397 N N . LEU A 1 30 ? 0.157 -17.842 -11.807 1.00 0.00 30 LEU A N 5
ATOM 7398 C CA . LEU A 1 30 ? 0.172 -16.406 -12.203 1.00 0.00 30 LEU A CA 5
ATOM 7399 C C . LEU A 1 30 ? 1.611 -15.886 -12.191 1.00 0.00 30 LEU A C 5
ATOM 7400 O O . LEU A 1 30 ? 2.338 -16.063 -11.234 1.00 0.00 30 LEU A O 5
ATOM 7416 N N . SER A 1 31 ? 2.026 -15.240 -13.246 1.00 0.00 31 SER A N 5
ATOM 7417 C CA . SER A 1 31 ? 3.415 -14.705 -13.297 1.00 0.00 31 SER A CA 5
ATOM 7418 C C . SER A 1 31 ? 3.374 -13.216 -13.656 1.00 0.00 31 SER A C 5
ATOM 7419 O O . SER A 1 31 ? 2.395 -12.738 -14.193 1.00 0.00 31 SER A O 5
ATOM 7427 N N . PRO A 1 32 ? 4.446 -12.531 -13.350 1.00 0.00 32 PRO A N 5
ATOM 7428 C CA . PRO A 1 32 ? 4.574 -11.090 -13.627 1.00 0.00 32 PRO A CA 5
ATOM 7429 C C . PRO A 1 32 ? 4.904 -10.861 -15.105 1.00 0.00 32 PRO A C 5
ATOM 7430 O O . PRO A 1 32 ? 5.754 -11.519 -15.671 1.00 0.00 32 PRO A O 5
ATOM 7441 N N . GLY A 1 33 ? 4.235 -9.934 -15.735 1.00 0.00 33 GLY A N 5
ATOM 7442 C CA . GLY A 1 33 ? 4.510 -9.665 -17.174 1.00 0.00 33 GLY A CA 5
ATOM 7443 C C . GLY A 1 33 ? 3.468 -10.384 -18.035 1.00 0.00 33 GLY A C 5
ATOM 7444 O O . GLY A 1 33 ? 3.764 -11.354 -18.703 1.00 0.00 33 GLY A O 5
ATOM 7448 N N . SER A 1 34 ? 2.250 -9.917 -18.021 1.00 0.00 34 SER A N 5
ATOM 7449 C CA . SER A 1 34 ? 1.191 -10.575 -18.837 1.00 0.00 34 SER A CA 5
ATOM 7450 C C . SER A 1 34 ? -0.071 -9.710 -18.833 1.00 0.00 34 SER A C 5
ATOM 7451 O O . SER A 1 34 ? -0.271 -8.890 -17.958 1.00 0.00 34 SER A O 5
ATOM 7459 N N . VAL A 1 35 ? -0.926 -9.888 -19.802 1.00 0.00 35 VAL A N 5
ATOM 7460 C CA . VAL A 1 35 ? -2.176 -9.080 -19.854 1.00 0.00 35 VAL A CA 5
ATOM 7461 C C . VAL A 1 35 ? -3.366 -9.967 -19.482 1.00 0.00 35 VAL A C 5
ATOM 7462 O O . VAL A 1 35 ? -3.363 -11.157 -19.727 1.00 0.00 35 VAL A O 5
ATOM 7475 N N . HIS A 1 36 ? -4.382 -9.402 -18.890 1.00 0.00 36 HIS A N 5
ATOM 7476 C CA . HIS A 1 36 ? -5.565 -10.224 -18.504 1.00 0.00 36 HIS A CA 5
ATOM 7477 C C . HIS A 1 36 ? -6.821 -9.352 -18.493 1.00 0.00 36 HIS A C 5
ATOM 7478 O O . HIS A 1 36 ? -6.749 -8.139 -18.522 1.00 0.00 36 HIS A O 5
ATOM 7492 N N . GLU A 1 37 ? -7.973 -9.961 -18.445 1.00 0.00 37 GLU A N 5
ATOM 7493 C CA . GLU A 1 37 ? -9.236 -9.173 -18.426 1.00 0.00 37 GLU A CA 5
ATOM 7494 C C . GLU A 1 37 ? -9.748 -9.081 -16.988 1.00 0.00 37 GLU A C 5
ATOM 7495 O O . GLU A 1 37 ? -9.504 -9.952 -16.176 1.00 0.00 37 GLU A O 5
ATOM 7507 N N . GLY A 1 38 ? -10.451 -8.031 -16.660 1.00 0.00 38 GLY A N 5
ATOM 7508 C CA . GLY A 1 38 ? -10.967 -7.891 -15.269 1.00 0.00 38 GLY A CA 5
ATOM 7509 C C . GLY A 1 38 ? -11.964 -6.736 -15.204 1.00 0.00 38 GLY A C 5
ATOM 7510 O O . GLY A 1 38 ? -12.187 -6.041 -16.174 1.00 0.00 38 GLY A O 5
ATOM 7514 N N . ILE A 1 39 ? -12.563 -6.520 -14.067 1.00 0.00 39 ILE A N 5
ATOM 7515 C CA . ILE A 1 39 ? -13.542 -5.404 -13.942 1.00 0.00 39 ILE A CA 5
ATOM 7516 C C . ILE A 1 39 ? -12.823 -4.197 -13.340 1.00 0.00 39 ILE A C 5
ATOM 7517 O O . ILE A 1 39 ? -11.877 -4.340 -12.591 1.00 0.00 39 ILE A O 5
ATOM 7533 N N . VAL A 1 40 ? -13.244 -3.009 -13.673 1.00 0.00 40 VAL A N 5
ATOM 7534 C CA . VAL A 1 40 ? -12.551 -1.806 -13.129 1.00 0.00 40 VAL A CA 5
ATOM 7535 C C . VAL A 1 40 ? -13.308 -1.253 -11.921 1.00 0.00 40 VAL A C 5
ATOM 7536 O O . VAL A 1 40 ? -14.438 -1.612 -11.662 1.00 0.00 40 VAL A O 5
ATOM 7549 N N . TYR A 1 41 ? -12.684 -0.378 -11.180 1.00 0.00 41 TYR A N 5
ATOM 7550 C CA . TYR A 1 41 ? -13.354 0.212 -9.988 1.00 0.00 41 TYR A CA 5
ATOM 7551 C C . TYR A 1 41 ? -12.803 1.620 -9.751 1.00 0.00 41 TYR A C 5
ATOM 7552 O O . TYR A 1 41 ? -11.621 1.865 -9.897 1.00 0.00 41 TYR A O 5
ATOM 7570 N N . PHE A 1 42 ? -13.643 2.549 -9.394 1.00 0.00 42 PHE A N 5
ATOM 7571 C CA . PHE A 1 42 ? -13.158 3.938 -9.156 1.00 0.00 42 PHE A CA 5
ATOM 7572 C C . PHE A 1 42 ? -12.969 4.167 -7.656 1.00 0.00 42 PHE A C 5
ATOM 7573 O O . PHE A 1 42 ? -13.921 4.285 -6.911 1.00 0.00 42 PHE A O 5
ATOM 7590 N N . LYS A 1 43 ? -11.745 4.235 -7.207 1.00 0.00 43 LYS A N 5
ATOM 7591 C CA . LYS A 1 43 ? -11.493 4.459 -5.756 1.00 0.00 43 LYS A CA 5
ATOM 7592 C C . LYS A 1 43 ? -11.300 5.955 -5.502 1.00 0.00 43 LYS A C 5
ATOM 7593 O O . LYS A 1 43 ? -11.200 6.742 -6.421 1.00 0.00 43 LYS A O 5
ATOM 7612 N N . ASP A 1 44 ? -11.243 6.354 -4.261 1.00 0.00 44 ASP A N 5
ATOM 7613 C CA . ASP A 1 44 ? -11.053 7.799 -3.954 1.00 0.00 44 ASP A CA 5
ATOM 7614 C C . ASP A 1 44 ? -9.557 8.109 -3.874 1.00 0.00 44 ASP A C 5
ATOM 7615 O O . ASP A 1 44 ? -9.156 9.189 -3.491 1.00 0.00 44 ASP A O 5
ATOM 7624 N N . GLY A 1 45 ? -8.727 7.166 -4.233 1.00 0.00 45 GLY A N 5
ATOM 7625 C CA . GLY A 1 45 ? -7.256 7.405 -4.177 1.00 0.00 45 GLY A CA 5
ATOM 7626 C C . GLY A 1 45 ? -6.598 6.878 -5.455 1.00 0.00 45 GLY A C 5
ATOM 7627 O O . GLY A 1 45 ? -5.636 7.437 -5.944 1.00 0.00 45 GLY A O 5
ATOM 7631 N N . ILE A 1 46 ? -7.103 5.804 -5.998 1.00 0.00 46 ILE A N 5
ATOM 7632 C CA . ILE A 1 46 ? -6.504 5.241 -7.240 1.00 0.00 46 ILE A CA 5
ATOM 7633 C C . ILE A 1 46 ? -7.544 4.369 -7.948 1.00 0.00 46 ILE A C 5
ATOM 7634 O O . ILE A 1 46 ? -8.730 4.500 -7.720 1.00 0.00 46 ILE A O 5
ATOM 7650 N N . PHE A 1 47 ? -7.116 3.481 -8.803 1.00 0.00 47 PHE A N 5
ATOM 7651 C CA . PHE A 1 47 ? -8.091 2.610 -9.515 1.00 0.00 47 PHE A CA 5
ATOM 7652 C C . PHE A 1 47 ? -8.034 1.198 -8.929 1.00 0.00 47 PHE A C 5
ATOM 7653 O O . PHE A 1 47 ? -7.054 0.805 -8.331 1.00 0.00 47 PHE A O 5
ATOM 7670 N N . LYS A 1 48 ? -9.080 0.436 -9.093 1.00 0.00 48 LYS A N 5
ATOM 7671 C CA . LYS A 1 48 ? -9.087 -0.947 -8.542 1.00 0.00 48 LYS A CA 5
ATOM 7672 C C . LYS A 1 48 ? -9.525 -1.927 -9.632 1.00 0.00 48 LYS A C 5
ATOM 7673 O O . LYS A 1 48 ? -10.272 -1.581 -10.529 1.00 0.00 48 LYS A O 5
ATOM 7692 N N . VAL A 1 49 ? -9.067 -3.147 -9.562 1.00 0.00 49 VAL A N 5
ATOM 7693 C CA . VAL A 1 49 ? -9.453 -4.154 -10.590 1.00 0.00 49 VAL A CA 5
ATOM 7694 C C . VAL A 1 49 ? -9.840 -5.464 -9.900 1.00 0.00 49 VAL A C 5
ATOM 7695 O O . VAL A 1 49 ? -9.053 -6.059 -9.192 1.00 0.00 49 VAL A O 5
ATOM 7708 N N . ARG A 1 50 ? -11.047 -5.918 -10.100 1.00 0.00 50 ARG A N 5
ATOM 7709 C CA . ARG A 1 50 ? -11.479 -7.190 -9.453 1.00 0.00 50 ARG A CA 5
ATOM 7710 C C . ARG A 1 50 ? -11.385 -8.331 -10.467 1.00 0.00 50 ARG A C 5
ATOM 7711 O O . ARG A 1 50 ? -11.920 -8.253 -11.554 1.00 0.00 50 ARG A O 5
ATOM 7732 N N . LEU A 1 51 ? -10.708 -9.393 -10.121 1.00 0.00 51 LEU A N 5
ATOM 7733 C CA . LEU A 1 51 ? -10.581 -10.534 -11.073 1.00 0.00 51 LEU A CA 5
ATOM 7734 C C . LEU A 1 51 ? -11.697 -11.549 -10.810 1.00 0.00 51 LEU A C 5
ATOM 7735 O O . LEU A 1 51 ? -11.473 -12.598 -10.241 1.00 0.00 51 LEU A O 5
ATOM 7751 N N . LEU A 1 52 ? -12.897 -11.244 -11.223 1.00 0.00 52 LEU A N 5
ATOM 7752 C CA . LEU A 1 52 ? -14.025 -12.193 -10.998 1.00 0.00 52 LEU A CA 5
ATOM 7753 C C . LEU A 1 52 ? -13.700 -13.536 -11.658 1.00 0.00 52 LEU A C 5
ATOM 7754 O O . LEU A 1 52 ? -13.421 -13.607 -12.838 1.00 0.00 52 LEU A O 5
ATOM 7770 N N . GLY A 1 53 ? -13.733 -14.601 -10.905 1.00 0.00 53 GLY A N 5
ATOM 7771 C CA . GLY A 1 53 ? -13.425 -15.937 -11.488 1.00 0.00 53 GLY A CA 5
ATOM 7772 C C . GLY A 1 53 ? -12.438 -16.675 -10.581 1.00 0.00 53 GLY A C 5
ATOM 7773 O O . GLY A 1 53 ? -12.560 -17.861 -10.349 1.00 0.00 53 GLY A O 5
ATOM 7777 N N . TYR A 1 54 ? -11.461 -15.981 -10.067 1.00 0.00 54 TYR A N 5
ATOM 7778 C CA . TYR A 1 54 ? -10.466 -16.639 -9.176 1.00 0.00 54 TYR A CA 5
ATOM 7779 C C . TYR A 1 54 ? -11.016 -16.694 -7.748 1.00 0.00 54 TYR A C 5
ATOM 7780 O O . TYR A 1 54 ? -10.568 -17.472 -6.930 1.00 0.00 54 TYR A O 5
ATOM 7798 N N . GLU A 1 55 ? -11.986 -15.873 -7.445 1.00 0.00 55 GLU A N 5
ATOM 7799 C CA . GLU A 1 55 ? -12.569 -15.876 -6.072 1.00 0.00 55 GLU A CA 5
ATOM 7800 C C . GLU A 1 55 ? -11.499 -15.477 -5.054 1.00 0.00 55 GLU A C 5
ATOM 7801 O O . GLU A 1 55 ? -10.812 -16.314 -4.503 1.00 0.00 55 GLU A O 5
ATOM 7813 N N . GLY A 1 56 ? -11.355 -14.206 -4.795 1.00 0.00 56 GLY A N 5
ATOM 7814 C CA . GLY A 1 56 ? -10.334 -13.757 -3.808 1.00 0.00 56 GLY A CA 5
ATOM 7815 C C . GLY A 1 56 ? -9.182 -13.061 -4.534 1.00 0.00 56 GLY A C 5
ATOM 7816 O O . GLY A 1 56 ? -8.068 -13.017 -4.051 1.00 0.00 56 GLY A O 5
ATOM 7820 N N . HIS A 1 57 ? -9.436 -12.516 -5.692 1.00 0.00 57 HIS A N 5
ATOM 7821 C CA . HIS A 1 57 ? -8.348 -11.825 -6.440 1.00 0.00 57 HIS A CA 5
ATOM 7822 C C . HIS A 1 57 ? -8.587 -10.315 -6.422 1.00 0.00 57 HIS A C 5
ATOM 7823 O O . HIS A 1 57 ? -9.273 -9.773 -7.269 1.00 0.00 57 HIS A O 5
ATOM 7837 N N . GLU A 1 58 ? -8.024 -9.632 -5.464 1.00 0.00 58 GLU A N 5
ATOM 7838 C CA . GLU A 1 58 ? -8.211 -8.158 -5.388 1.00 0.00 58 GLU A CA 5
ATOM 7839 C C . GLU A 1 58 ? -6.937 -7.461 -5.874 1.00 0.00 58 GLU A C 5
ATOM 7840 O O . GLU A 1 58 ? -5.887 -7.572 -5.269 1.00 0.00 58 GLU A O 5
ATOM 7852 N N . CYS A 1 59 ? -7.018 -6.747 -6.962 1.00 0.00 59 CYS A N 5
ATOM 7853 C CA . CYS A 1 59 ? -5.812 -6.049 -7.483 1.00 0.00 59 CYS A CA 5
ATOM 7854 C C . CYS A 1 59 ? -6.037 -4.537 -7.439 1.00 0.00 59 CYS A C 5
ATOM 7855 O O . CYS A 1 59 ? -7.151 -4.069 -7.318 1.00 0.00 59 CYS A O 5
ATOM 7863 N N . ILE A 1 60 ? -4.987 -3.773 -7.537 1.00 0.00 60 ILE A N 5
ATOM 7864 C CA . ILE A 1 60 ? -5.135 -2.291 -7.504 1.00 0.00 60 ILE A CA 5
ATOM 7865 C C . ILE A 1 60 ? -4.389 -1.684 -8.692 1.00 0.00 60 ILE A C 5
ATOM 7866 O O . ILE A 1 60 ? -3.217 -1.930 -8.887 1.00 0.00 60 ILE A O 5
ATOM 7882 N N . LEU A 1 61 ? -5.052 -0.893 -9.491 1.00 0.00 61 LEU A N 5
ATOM 7883 C CA . LEU A 1 61 ? -4.363 -0.283 -10.662 1.00 0.00 61 LEU A CA 5
ATOM 7884 C C . LEU A 1 61 ? -3.930 1.141 -10.317 1.00 0.00 61 LEU A C 5
ATOM 7885 O O . LEU A 1 61 ? -4.735 1.986 -9.974 1.00 0.00 61 LEU A O 5
ATOM 7901 N N . LEU A 1 62 ? -2.659 1.407 -10.413 1.00 0.00 62 LEU A N 5
ATOM 7902 C CA . LEU A 1 62 ? -2.154 2.773 -10.100 1.00 0.00 62 LEU A CA 5
ATOM 7903 C C . LEU A 1 62 ? -0.966 3.094 -11.011 1.00 0.00 62 LEU A C 5
ATOM 7904 O O . LEU A 1 62 ? -0.783 4.219 -11.432 1.00 0.00 62 LEU A O 5
ATOM 7920 N N . ASP A 1 63 ? -0.159 2.115 -11.326 1.00 0.00 63 ASP A N 5
ATOM 7921 C CA . ASP A 1 63 ? 1.007 2.371 -12.214 1.00 0.00 63 ASP A CA 5
ATOM 7922 C C . ASP A 1 63 ? 0.516 3.036 -13.499 1.00 0.00 63 ASP A C 5
ATOM 7923 O O . ASP A 1 63 ? 1.216 3.821 -14.107 1.00 0.00 63 ASP A O 5
ATOM 7932 N N . TYR A 1 64 ? -0.687 2.730 -13.914 1.00 0.00 64 TYR A N 5
ATOM 7933 C CA . TYR A 1 64 ? -1.228 3.350 -15.159 1.00 0.00 64 TYR A CA 5
ATOM 7934 C C . TYR A 1 64 ? -0.859 4.836 -15.184 1.00 0.00 64 TYR A C 5
ATOM 7935 O O . TYR A 1 64 ? -0.321 5.335 -16.152 1.00 0.00 64 TYR A O 5
ATOM 7953 N N . LEU A 1 65 ? -1.139 5.545 -14.124 1.00 0.00 65 LEU A N 5
ATOM 7954 C CA . LEU A 1 65 ? -0.796 6.994 -14.088 1.00 0.00 65 LEU A CA 5
ATOM 7955 C C . LEU A 1 65 ? 0.692 7.166 -14.397 1.00 0.00 65 LEU A C 5
ATOM 7956 O O . LEU A 1 65 ? 1.068 7.606 -15.464 1.00 0.00 65 LEU A O 5
ATOM 7972 N N . ASN A 1 66 ? 1.541 6.815 -13.469 1.00 0.00 66 ASN A N 5
ATOM 7973 C CA . ASN A 1 66 ? 3.007 6.950 -13.705 1.00 0.00 66 ASN A CA 5
ATOM 7974 C C . ASN A 1 66 ? 3.295 8.292 -14.381 1.00 0.00 66 ASN A C 5
ATOM 7975 O O . ASN A 1 66 ? 4.080 8.374 -15.305 1.00 0.00 66 ASN A O 5
ATOM 7986 N N . TYR A 1 67 ? 2.669 9.343 -13.928 1.00 0.00 67 TYR A N 5
ATOM 7987 C CA . TYR A 1 67 ? 2.910 10.676 -14.547 1.00 0.00 67 TYR A CA 5
ATOM 7988 C C . TYR A 1 67 ? 2.180 11.752 -13.741 1.00 0.00 67 TYR A C 5
ATOM 7989 O O . TYR A 1 67 ? 1.226 12.346 -14.202 1.00 0.00 67 TYR A O 5
ATOM 8007 N N . ARG A 1 68 ? 2.621 12.006 -12.540 1.00 0.00 68 ARG A N 5
ATOM 8008 C CA . ARG A 1 68 ? 1.955 13.042 -11.701 1.00 0.00 68 ARG A CA 5
ATOM 8009 C C . ARG A 1 68 ? 1.926 14.371 -12.458 1.00 0.00 68 ARG A C 5
ATOM 8010 O O . ARG A 1 68 ? 2.936 15.030 -12.615 1.00 0.00 68 ARG A O 5
ATOM 8031 N N . GLN A 1 69 ? 0.777 14.774 -12.929 1.00 0.00 69 GLN A N 5
ATOM 8032 C CA . GLN A 1 69 ? 0.687 16.063 -13.673 1.00 0.00 69 GLN A CA 5
ATOM 8033 C C . GLN A 1 69 ? -0.784 16.427 -13.887 1.00 0.00 69 GLN A C 5
ATOM 8034 O O . GLN A 1 69 ? -1.349 17.216 -13.156 1.00 0.00 69 GLN A O 5
ATOM 8048 N N . ASP A 1 70 ? -1.408 15.862 -14.885 1.00 0.00 70 ASP A N 5
ATOM 8049 C CA . ASP A 1 70 ? -2.841 16.182 -15.142 1.00 0.00 70 ASP A CA 5
ATOM 8050 C C . ASP A 1 70 ? -3.511 15.003 -15.853 1.00 0.00 70 ASP A C 5
ATOM 8051 O O . ASP A 1 70 ? -2.857 14.091 -16.316 1.00 0.00 70 ASP A O 5
ATOM 8060 N N . THR A 1 71 ? -4.813 15.019 -15.942 1.00 0.00 71 THR A N 5
ATOM 8061 C CA . THR A 1 71 ? -5.528 13.902 -16.622 1.00 0.00 71 THR A CA 5
ATOM 8062 C C . THR A 1 71 ? -7.038 14.108 -16.483 1.00 0.00 71 THR A C 5
ATOM 8063 O O . THR A 1 71 ? -7.532 14.462 -15.431 1.00 0.00 71 THR A O 5
ATOM 8074 N N . LEU A 1 72 ? -7.776 13.894 -17.539 1.00 0.00 72 LEU A N 5
ATOM 8075 C CA . LEU A 1 72 ? -9.253 14.082 -17.465 1.00 0.00 72 LEU A CA 5
ATOM 8076 C C . LEU A 1 72 ? -9.941 12.722 -17.318 1.00 0.00 72 LEU A C 5
ATOM 8077 O O . LEU A 1 72 ? -11.141 12.640 -17.158 1.00 0.00 72 LEU A O 5
ATOM 8093 N N . ASP A 1 73 ? -9.191 11.655 -17.373 1.00 0.00 73 ASP A N 5
ATOM 8094 C CA . ASP A 1 73 ? -9.809 10.306 -17.237 1.00 0.00 73 ASP A CA 5
ATOM 8095 C C . ASP A 1 73 ? -11.051 10.225 -18.128 1.00 0.00 73 ASP A C 5
ATOM 8096 O O . ASP A 1 73 ? -12.111 9.813 -17.700 1.00 0.00 73 ASP A O 5
ATOM 8105 N N . ARG A 1 74 ? -10.929 10.618 -19.367 1.00 0.00 74 ARG A N 5
ATOM 8106 C CA . ARG A 1 74 ? -12.101 10.567 -20.286 1.00 0.00 74 ARG A CA 5
ATOM 8107 C C . ARG A 1 74 ? -12.474 9.108 -20.563 1.00 0.00 74 ARG A C 5
ATOM 8108 O O . ARG A 1 74 ? -13.625 8.781 -20.771 1.00 0.00 74 ARG A O 5
ATOM 8129 N N . LEU A 1 75 ? -11.510 8.228 -20.568 1.00 0.00 75 LEU A N 5
ATOM 8130 C CA . LEU A 1 75 ? -11.813 6.793 -20.833 1.00 0.00 75 LEU A CA 5
ATOM 8131 C C . LEU A 1 75 ? -12.592 6.208 -19.653 1.00 0.00 75 LEU A C 5
ATOM 8132 O O . LEU A 1 75 ? -13.581 5.523 -19.828 1.00 0.00 75 LEU A O 5
ATOM 8148 N N . LYS A 1 76 ? -12.157 6.473 -18.451 1.00 0.00 76 LYS A N 5
ATOM 8149 C CA . LYS A 1 76 ? -12.878 5.933 -17.264 1.00 0.00 76 LYS A CA 5
ATOM 8150 C C . LYS A 1 76 ? -14.262 6.577 -17.174 1.00 0.00 76 LYS A C 5
ATOM 8151 O O . LYS A 1 76 ? -15.201 5.989 -16.675 1.00 0.00 76 LYS A O 5
ATOM 8170 N N . GLU A 1 77 ? -14.396 7.782 -17.657 1.00 0.00 77 GLU A N 5
ATOM 8171 C CA . GLU A 1 77 ? -15.718 8.464 -17.600 1.00 0.00 77 GLU A CA 5
ATOM 8172 C C . GLU A 1 77 ? -16.696 7.754 -18.537 1.00 0.00 77 GLU A C 5
ATOM 8173 O O . GLU A 1 77 ? -17.882 7.692 -18.281 1.00 0.00 77 GLU A O 5
ATOM 8185 N N . ARG A 1 78 ? -16.209 7.213 -19.620 1.00 0.00 78 ARG A N 5
ATOM 8186 C CA . ARG A 1 78 ? -17.114 6.506 -20.568 1.00 0.00 78 ARG A CA 5
ATOM 8187 C C . ARG A 1 78 ? -18.013 5.545 -19.788 1.00 0.00 78 ARG A C 5
ATOM 8188 O O . ARG A 1 78 ? -19.224 5.616 -19.861 1.00 0.00 78 ARG A O 5
ATOM 8209 N N . LEU A 1 79 ? -17.432 4.648 -19.038 1.00 0.00 79 LEU A N 5
ATOM 8210 C CA . LEU A 1 79 ? -18.258 3.688 -18.252 1.00 0.00 79 LEU A CA 5
ATOM 8211 C C . LEU A 1 79 ? -17.366 2.925 -17.272 1.00 0.00 79 LEU A C 5
ATOM 8212 O O . LEU A 1 79 ? -17.269 1.713 -17.319 1.00 0.00 79 LEU A O 5
ATOM 8228 N N . VAL A 1 80 ? -16.715 3.623 -16.381 1.00 0.00 80 VAL A N 5
ATOM 8229 C CA . VAL A 1 80 ? -15.834 2.934 -15.397 1.00 0.00 80 VAL A CA 5
ATOM 8230 C C . VAL A 1 80 ? -16.557 1.703 -14.856 1.00 0.00 80 VAL A C 5
ATOM 8231 O O . VAL A 1 80 ? -17.748 1.539 -15.029 1.00 0.00 80 VAL A O 5
ATOM 8244 N N . GLY A 1 81 ? -15.844 0.836 -14.200 1.00 0.00 81 GLY A N 5
ATOM 8245 C CA . GLY A 1 81 ? -16.486 -0.386 -13.644 1.00 0.00 81 GLY A CA 5
ATOM 8246 C C . GLY A 1 81 ? -16.551 -1.473 -14.718 1.00 0.00 81 GLY A C 5
ATOM 8247 O O . GLY A 1 81 ? -16.279 -2.630 -14.458 1.00 0.00 81 GLY A O 5
ATOM 8251 N N . ARG A 1 82 ? -16.917 -1.107 -15.920 1.00 0.00 82 ARG A N 5
ATOM 8252 C CA . ARG A 1 82 ? -17.017 -2.107 -17.023 1.00 0.00 82 ARG A CA 5
ATOM 8253 C C . ARG A 1 82 ? -15.792 -3.022 -17.029 1.00 0.00 82 ARG A C 5
ATOM 8254 O O . ARG A 1 82 ? -14.883 -2.879 -16.236 1.00 0.00 82 ARG A O 5
ATOM 8275 N N . VAL A 1 83 ? -15.763 -3.962 -17.929 1.00 0.00 83 VAL A N 5
ATOM 8276 C CA . VAL A 1 83 ? -14.604 -4.893 -17.995 1.00 0.00 83 VAL A CA 5
ATOM 8277 C C . VAL A 1 83 ? -13.617 -4.389 -19.044 1.00 0.00 83 VAL A C 5
ATOM 8278 O O . VAL A 1 83 ? -13.995 -3.802 -20.038 1.00 0.00 83 VAL A O 5
ATOM 8291 N N . ILE A 1 84 ? -12.352 -4.597 -18.818 1.00 0.00 84 ILE A N 5
ATOM 8292 C CA . ILE A 1 84 ? -11.336 -4.113 -19.785 1.00 0.00 84 ILE A CA 5
ATOM 8293 C C . ILE A 1 84 ? -10.057 -4.937 -19.633 1.00 0.00 84 ILE A C 5
ATOM 8294 O O . ILE A 1 84 ? -9.945 -5.774 -18.757 1.00 0.00 84 ILE A O 5
ATOM 8310 N N . LYS A 1 85 ? -9.089 -4.704 -20.476 1.00 0.00 85 LYS A N 5
ATOM 8311 C CA . LYS A 1 85 ? -7.816 -5.469 -20.379 1.00 0.00 85 LYS A CA 5
ATOM 8312 C C . LYS A 1 85 ? -6.756 -4.598 -19.704 1.00 0.00 85 LYS A C 5
ATOM 8313 O O . LYS A 1 85 ? -6.703 -3.401 -19.906 1.00 0.00 85 LYS A O 5
ATOM 8332 N N . THR A 1 86 ? -5.912 -5.186 -18.901 1.00 0.00 86 THR A N 5
ATOM 8333 C CA . THR A 1 86 ? -4.862 -4.384 -18.216 1.00 0.00 86 THR A CA 5
ATOM 8334 C C . THR A 1 86 ? -3.596 -5.228 -18.056 1.00 0.00 86 THR A C 5
ATOM 8335 O O . THR A 1 86 ? -3.572 -6.399 -18.381 1.00 0.00 86 THR A O 5
ATOM 8346 N N . ARG A 1 87 ? -2.541 -4.641 -17.559 1.00 0.00 87 ARG A N 5
ATOM 8347 C CA . ARG A 1 87 ? -1.275 -5.405 -17.380 1.00 0.00 87 ARG A CA 5
ATOM 8348 C C . ARG A 1 87 ? -1.124 -5.799 -15.909 1.00 0.00 87 ARG A C 5
ATOM 8349 O O . ARG A 1 87 ? -1.639 -5.144 -15.025 1.00 0.00 87 ARG A O 5
ATOM 8370 N N . VAL A 1 88 ? -0.418 -6.862 -15.639 1.00 0.00 88 VAL A N 5
ATOM 8371 C CA . VAL A 1 88 ? -0.237 -7.292 -14.225 1.00 0.00 88 VAL A CA 5
ATOM 8372 C C . VAL A 1 88 ? 1.111 -6.779 -13.715 1.00 0.00 88 VAL A C 5
ATOM 8373 O O . VAL A 1 88 ? 2.147 -7.054 -14.286 1.00 0.00 88 VAL A O 5
ATOM 8386 N N . VAL A 1 89 ? 1.102 -6.026 -12.650 1.00 0.00 89 VAL A N 5
ATOM 8387 C CA . VAL A 1 89 ? 2.381 -5.485 -12.113 1.00 0.00 89 VAL A CA 5
ATOM 8388 C C . VAL A 1 89 ? 3.064 -6.536 -11.235 1.00 0.00 89 VAL A C 5
ATOM 8389 O O . VAL A 1 89 ? 4.271 -6.674 -11.247 1.00 0.00 89 VAL A O 5
ATOM 8402 N N . ARG A 1 90 ? 2.308 -7.276 -10.470 1.00 0.00 90 ARG A N 5
ATOM 8403 C CA . ARG A 1 90 ? 2.929 -8.307 -9.594 1.00 0.00 90 ARG A CA 5
ATOM 8404 C C . ARG A 1 90 ? 1.864 -8.907 -8.676 1.00 0.00 90 ARG A C 5
ATOM 8405 O O . ARG A 1 90 ? 1.435 -8.290 -7.720 1.00 0.00 90 ARG A O 5
ATOM 8426 N N . ALA A 1 91 ? 1.437 -10.106 -8.956 1.00 0.00 91 ALA A N 5
ATOM 8427 C CA . ALA A 1 91 ? 0.405 -10.750 -8.096 1.00 0.00 91 ALA A CA 5
ATOM 8428 C C . ALA A 1 91 ? 1.095 -11.560 -6.997 1.00 0.00 91 ALA A C 5
ATOM 8429 O O . ALA A 1 91 ? 1.949 -12.384 -7.263 1.00 0.00 91 ALA A O 5
ATOM 8436 N N . ASP A 1 92 ? 0.735 -11.332 -5.763 1.00 0.00 92 ASP A N 5
ATOM 8437 C CA . ASP A 1 92 ? 1.374 -12.089 -4.649 1.00 0.00 92 ASP A CA 5
ATOM 8438 C C . ASP A 1 92 ? 0.324 -12.950 -3.946 1.00 0.00 92 ASP A C 5
ATOM 8439 O O . ASP A 1 92 ? 0.512 -14.133 -3.739 1.00 0.00 92 ASP A O 5
ATOM 8448 N N . GLY A 1 93 ? -0.779 -12.366 -3.576 1.00 0.00 93 GLY A N 5
ATOM 8449 C CA . GLY A 1 93 ? -1.843 -13.147 -2.884 1.00 0.00 93 GLY A CA 5
ATOM 8450 C C . GLY A 1 93 ? -3.198 -12.475 -3.110 1.00 0.00 93 GLY A C 5
ATOM 8451 O O . GLY A 1 93 ? -3.607 -12.241 -4.230 1.00 0.00 93 GLY A O 5
ATOM 8455 N N . LEU A 1 94 ? -3.899 -12.162 -2.054 1.00 0.00 94 LEU A N 5
ATOM 8456 C CA . LEU A 1 94 ? -5.228 -11.506 -2.210 1.00 0.00 94 LEU A CA 5
ATOM 8457 C C . LEU A 1 94 ? -5.037 -10.098 -2.778 1.00 0.00 94 LEU A C 5
ATOM 8458 O O . LEU A 1 94 ? -5.878 -9.587 -3.491 1.00 0.00 94 LEU A O 5
ATOM 8474 N N . TYR A 1 95 ? -3.935 -9.468 -2.472 1.00 0.00 95 TYR A N 5
ATOM 8475 C CA . TYR A 1 95 ? -3.689 -8.094 -2.998 1.00 0.00 95 TYR A CA 5
ATOM 8476 C C . TYR A 1 95 ? -2.662 -8.164 -4.130 1.00 0.00 95 TYR A C 5
ATOM 8477 O O . TYR A 1 95 ? -1.648 -8.823 -4.019 1.00 0.00 95 TYR A O 5
ATOM 8495 N N . VAL A 1 96 ? -2.917 -7.494 -5.221 1.00 0.00 96 VAL A N 5
ATOM 8496 C CA . VAL A 1 96 ? -1.953 -7.534 -6.360 1.00 0.00 96 VAL A CA 5
ATOM 8497 C C . VAL A 1 96 ? -1.745 -6.125 -6.922 1.00 0.00 96 VAL A C 5
ATOM 8498 O O . VAL A 1 96 ? -2.527 -5.226 -6.683 1.00 0.00 96 VAL A O 5
ATOM 8511 N N . ASP A 1 97 ? -0.698 -5.932 -7.680 1.00 0.00 97 ASP A N 5
ATOM 8512 C CA . ASP A 1 97 ? -0.439 -4.590 -8.277 1.00 0.00 97 ASP A CA 5
ATOM 8513 C C . ASP A 1 97 ? -0.940 -4.590 -9.725 1.00 0.00 97 ASP A C 5
ATOM 8514 O O . ASP A 1 97 ? -0.974 -5.617 -10.374 1.00 0.00 97 ASP A O 5
ATOM 8523 N N . LEU A 1 98 ? -1.348 -3.459 -10.235 1.00 0.00 98 LEU A N 5
ATOM 8524 C CA . LEU A 1 98 ? -1.862 -3.428 -11.635 1.00 0.00 98 LEU A CA 5
ATOM 8525 C C . LEU A 1 98 ? -1.327 -2.206 -12.383 1.00 0.00 98 LEU A C 5
ATOM 8526 O O . LEU A 1 98 ? -1.333 -1.095 -11.881 1.00 0.00 98 LEU A O 5
ATOM 8542 N N . ARG A 1 99 ? -0.885 -2.409 -13.597 1.00 0.00 99 ARG A N 5
ATOM 8543 C CA . ARG A 1 99 ? -0.363 -1.282 -14.418 1.00 0.00 99 ARG A CA 5
ATOM 8544 C C . ARG A 1 99 ? -1.075 -1.298 -15.774 1.00 0.00 99 ARG A C 5
ATOM 8545 O O . ARG A 1 99 ? -1.082 -2.297 -16.467 1.00 0.00 99 ARG A O 5
ATOM 8566 N N . ARG A 1 100 ? -1.686 -0.209 -16.156 1.00 0.00 100 ARG A N 5
ATOM 8567 C CA . ARG A 1 100 ? -2.404 -0.182 -17.463 1.00 0.00 100 ARG A CA 5
ATOM 8568 C C . ARG A 1 100 ? -1.557 0.544 -18.510 1.00 0.00 100 ARG A C 5
ATOM 8569 O O . ARG A 1 100 ? -0.687 1.327 -18.187 1.00 0.00 100 ARG A O 5
ATOM 8590 N N . PHE A 1 101 ? -1.811 0.289 -19.765 1.00 0.00 101 PHE A N 5
ATOM 8591 C CA . PHE A 1 101 ? -1.028 0.961 -20.840 1.00 0.00 101 PHE A CA 5
ATOM 8592 C C . PHE A 1 101 ? -1.352 0.312 -22.188 1.00 0.00 101 PHE A C 5
ATOM 8593 O O . PHE A 1 101 ? -1.315 -0.894 -22.331 1.00 0.00 101 PHE A O 5
ATOM 8610 N N . PHE A 1 102 ? -1.670 1.103 -23.177 1.00 0.00 102 PHE A N 5
ATOM 8611 C CA . PHE A 1 102 ? -1.996 0.530 -24.513 1.00 0.00 102 PHE A CA 5
ATOM 8612 C C . PHE A 1 102 ? -0.709 0.071 -25.201 1.00 0.00 102 PHE A C 5
ATOM 8613 O O . PHE A 1 102 ? -0.748 -0.948 -25.871 1.00 0.00 102 PHE A O 5
ATOM 8631 N N . MET A 1 1 ? 5.919 -26.061 23.241 1.00 0.00 1 MET A N 6
ATOM 8632 C CA . MET A 1 1 ? 6.368 -24.900 22.420 1.00 0.00 1 MET A CA 6
ATOM 8633 C C . MET A 1 1 ? 5.305 -23.800 22.471 1.00 0.00 1 MET A C 6
ATOM 8634 O O . MET A 1 1 ? 4.258 -23.962 23.067 1.00 0.00 1 MET A O 6
ATOM 8650 N N . THR A 1 2 ? 5.564 -22.681 21.850 1.00 0.00 2 THR A N 6
ATOM 8651 C CA . THR A 1 2 ? 4.568 -21.573 21.865 1.00 0.00 2 THR A CA 6
ATOM 8652 C C . THR A 1 2 ? 4.848 -20.616 20.704 1.00 0.00 2 THR A C 6
ATOM 8653 O O . THR A 1 2 ? 5.711 -19.766 20.783 1.00 0.00 2 THR A O 6
ATOM 8664 N N . VAL A 1 3 ? 4.123 -20.746 19.627 1.00 0.00 3 VAL A N 6
ATOM 8665 C CA . VAL A 1 3 ? 4.348 -19.841 18.464 1.00 0.00 3 VAL A CA 6
ATOM 8666 C C . VAL A 1 3 ? 3.002 -19.413 17.879 1.00 0.00 3 VAL A C 6
ATOM 8667 O O . VAL A 1 3 ? 2.060 -20.178 17.836 1.00 0.00 3 VAL A O 6
ATOM 8680 N N . ILE A 1 4 ? 2.907 -18.194 17.424 1.00 0.00 4 ILE A N 6
ATOM 8681 C CA . ILE A 1 4 ? 1.625 -17.710 16.838 1.00 0.00 4 ILE A CA 6
ATOM 8682 C C . ILE A 1 4 ? 1.351 -18.453 15.530 1.00 0.00 4 ILE A C 6
ATOM 8683 O O . ILE A 1 4 ? 2.232 -19.058 14.952 1.00 0.00 4 ILE A O 6
ATOM 8699 N N . LYS A 1 5 ? 0.135 -18.414 15.055 1.00 0.00 5 LYS A N 6
ATOM 8700 C CA . LYS A 1 5 ? -0.190 -19.119 13.784 1.00 0.00 5 LYS A CA 6
ATOM 8701 C C . LYS A 1 5 ? -1.232 -18.314 13.001 1.00 0.00 5 LYS A C 6
ATOM 8702 O O . LYS A 1 5 ? -2.317 -18.795 12.743 1.00 0.00 5 LYS A O 6
ATOM 8721 N N . PRO A 1 6 ? -0.866 -17.110 12.643 1.00 0.00 6 PRO A N 6
ATOM 8722 C CA . PRO A 1 6 ? -1.747 -16.206 11.883 1.00 0.00 6 PRO A CA 6
ATOM 8723 C C . PRO A 1 6 ? -1.772 -16.608 10.406 1.00 0.00 6 PRO A C 6
ATOM 8724 O O . PRO A 1 6 ? -1.119 -16.005 9.577 1.00 0.00 6 PRO A O 6
ATOM 8735 N N . SER A 1 7 ? -2.522 -17.621 10.069 1.00 0.00 7 SER A N 6
ATOM 8736 C CA . SER A 1 7 ? -2.590 -18.057 8.647 1.00 0.00 7 SER A CA 6
ATOM 8737 C C . SER A 1 7 ? -1.199 -18.495 8.179 1.00 0.00 7 SER A C 6
ATOM 8738 O O . SER A 1 7 ? -0.284 -18.633 8.965 1.00 0.00 7 SER A O 6
ATOM 8746 N N . SER A 1 8 ? -1.036 -18.715 6.902 1.00 0.00 8 SER A N 6
ATOM 8747 C CA . SER A 1 8 ? 0.295 -19.141 6.381 1.00 0.00 8 SER A CA 6
ATOM 8748 C C . SER A 1 8 ? 0.686 -20.485 7.000 1.00 0.00 8 SER A C 6
ATOM 8749 O O . SER A 1 8 ? 0.807 -20.615 8.202 1.00 0.00 8 SER A O 6
ATOM 8757 N N . ARG A 1 9 ? 0.886 -21.485 6.185 1.00 0.00 9 ARG A N 6
ATOM 8758 C CA . ARG A 1 9 ? 1.272 -22.822 6.722 1.00 0.00 9 ARG A CA 6
ATOM 8759 C C . ARG A 1 9 ? 0.298 -23.233 7.831 1.00 0.00 9 ARG A C 6
ATOM 8760 O O . ARG A 1 9 ? 0.656 -23.250 8.991 1.00 0.00 9 ARG A O 6
ATOM 8781 N N . PRO A 1 10 ? -0.906 -23.553 7.434 1.00 0.00 10 PRO A N 6
ATOM 8782 C CA . PRO A 1 10 ? -1.965 -23.974 8.368 1.00 0.00 10 PRO A CA 6
ATOM 8783 C C . PRO A 1 10 ? -1.756 -25.431 8.794 1.00 0.00 10 PRO A C 6
ATOM 8784 O O . PRO A 1 10 ? -1.673 -25.738 9.967 1.00 0.00 10 PRO A O 6
ATOM 8795 N N . ARG A 1 11 ? -1.672 -26.330 7.851 1.00 0.00 11 ARG A N 6
ATOM 8796 C CA . ARG A 1 11 ? -1.469 -27.765 8.202 1.00 0.00 11 ARG A CA 6
ATOM 8797 C C . ARG A 1 11 ? -2.727 -28.309 8.888 1.00 0.00 11 ARG A C 6
ATOM 8798 O O . ARG A 1 11 ? -2.865 -28.212 10.091 1.00 0.00 11 ARG A O 6
ATOM 8819 N N . PRO A 1 12 ? -3.606 -28.869 8.096 1.00 0.00 12 PRO A N 6
ATOM 8820 C CA . PRO A 1 12 ? -4.870 -29.445 8.591 1.00 0.00 12 PRO A CA 6
ATOM 8821 C C . PRO A 1 12 ? -4.621 -30.818 9.224 1.00 0.00 12 PRO A C 6
ATOM 8822 O O . PRO A 1 12 ? -3.495 -31.206 9.463 1.00 0.00 12 PRO A O 6
ATOM 8833 N N . ARG A 1 13 ? -5.663 -31.554 9.496 1.00 0.00 13 ARG A N 6
ATOM 8834 C CA . ARG A 1 13 ? -5.484 -32.900 10.112 1.00 0.00 13 ARG A CA 6
ATOM 8835 C C . ARG A 1 13 ? -6.112 -33.963 9.209 1.00 0.00 13 ARG A C 6
ATOM 8836 O O . ARG A 1 13 ? -7.284 -34.267 9.311 1.00 0.00 13 ARG A O 6
ATOM 8857 N N . LYS A 1 14 ? -5.339 -34.532 8.323 1.00 0.00 14 LYS A N 6
ATOM 8858 C CA . LYS A 1 14 ? -5.887 -35.577 7.412 1.00 0.00 14 LYS A CA 6
ATOM 8859 C C . LYS A 1 14 ? -6.718 -34.911 6.314 1.00 0.00 14 LYS A C 6
ATOM 8860 O O . LYS A 1 14 ? -7.931 -34.890 6.365 1.00 0.00 14 LYS A O 6
ATOM 8879 N N . ASN A 1 15 ? -6.073 -34.367 5.317 1.00 0.00 15 ASN A N 6
ATOM 8880 C CA . ASN A 1 15 ? -6.824 -33.705 4.214 1.00 0.00 15 ASN A CA 6
ATOM 8881 C C . ASN A 1 15 ? -6.656 -34.513 2.927 1.00 0.00 15 ASN A C 6
ATOM 8882 O O . ASN A 1 15 ? -5.559 -34.868 2.543 1.00 0.00 15 ASN A O 6
ATOM 8893 N N . LYS A 1 16 ? -7.736 -34.805 2.254 1.00 0.00 16 LYS A N 6
ATOM 8894 C CA . LYS A 1 16 ? -7.636 -35.590 0.991 1.00 0.00 16 LYS A CA 6
ATOM 8895 C C . LYS A 1 16 ? -8.903 -35.381 0.159 1.00 0.00 16 LYS A C 6
ATOM 8896 O O . LYS A 1 16 ? -9.485 -36.318 -0.351 1.00 0.00 16 LYS A O 6
ATOM 8915 N N . ASN A 1 17 ? -9.335 -34.158 0.017 1.00 0.00 17 ASN A N 6
ATOM 8916 C CA . ASN A 1 17 ? -10.565 -33.891 -0.780 1.00 0.00 17 ASN A CA 6
ATOM 8917 C C . ASN A 1 17 ? -10.266 -32.835 -1.846 1.00 0.00 17 ASN A C 6
ATOM 8918 O O . ASN A 1 17 ? -10.258 -31.650 -1.575 1.00 0.00 17 ASN A O 6
ATOM 8929 N N . ILE A 1 18 ? -10.022 -33.254 -3.057 1.00 0.00 18 ILE A N 6
ATOM 8930 C CA . ILE A 1 18 ? -9.728 -32.275 -4.140 1.00 0.00 18 ILE A CA 6
ATOM 8931 C C . ILE A 1 18 ? -10.655 -32.534 -5.328 1.00 0.00 18 ILE A C 6
ATOM 8932 O O . ILE A 1 18 ? -10.260 -33.111 -6.323 1.00 0.00 18 ILE A O 6
ATOM 8948 N N . LYS A 1 19 ? -11.888 -32.115 -5.234 1.00 0.00 19 LYS A N 6
ATOM 8949 C CA . LYS A 1 19 ? -12.840 -32.339 -6.360 1.00 0.00 19 LYS A CA 6
ATOM 8950 C C . LYS A 1 19 ? -13.754 -31.121 -6.507 1.00 0.00 19 LYS A C 6
ATOM 8951 O O . LYS A 1 19 ? -14.873 -31.226 -6.965 1.00 0.00 19 LYS A O 6
ATOM 8970 N N . VAL A 1 20 ? -13.287 -29.964 -6.121 1.00 0.00 20 VAL A N 6
ATOM 8971 C CA . VAL A 1 20 ? -14.134 -28.743 -6.241 1.00 0.00 20 VAL A CA 6
ATOM 8972 C C . VAL A 1 20 ? -13.240 -27.518 -6.442 1.00 0.00 20 VAL A C 6
ATOM 8973 O O . VAL A 1 20 ? -12.383 -27.221 -5.633 1.00 0.00 20 VAL A O 6
ATOM 8986 N N . ASN A 1 21 ? -13.433 -26.802 -7.517 1.00 0.00 21 ASN A N 6
ATOM 8987 C CA . ASN A 1 21 ? -12.599 -25.594 -7.770 1.00 0.00 21 ASN A CA 6
ATOM 8988 C C . ASN A 1 21 ? -11.120 -25.983 -7.781 1.00 0.00 21 ASN A C 6
ATOM 8989 O O . ASN A 1 21 ? -10.371 -25.637 -6.889 1.00 0.00 21 ASN A O 6
ATOM 9000 N N . THR A 1 22 ? -10.692 -26.699 -8.785 1.00 0.00 22 THR A N 6
ATOM 9001 C CA . THR A 1 22 ? -9.261 -27.106 -8.854 1.00 0.00 22 THR A CA 6
ATOM 9002 C C . THR A 1 22 ? -8.618 -26.486 -10.098 1.00 0.00 22 THR A C 6
ATOM 9003 O O . THR A 1 22 ? -7.734 -25.658 -10.004 1.00 0.00 22 THR A O 6
ATOM 9014 N N . TYR A 1 23 ? -9.058 -26.877 -11.264 1.00 0.00 23 TYR A N 6
ATOM 9015 C CA . TYR A 1 23 ? -8.474 -26.306 -12.512 1.00 0.00 23 TYR A CA 6
ATOM 9016 C C . TYR A 1 23 ? -6.963 -26.557 -12.533 1.00 0.00 23 TYR A C 6
ATOM 9017 O O . TYR A 1 23 ? -6.171 -25.639 -12.474 1.00 0.00 23 TYR A O 6
ATOM 9035 N N . ARG A 1 24 ? -6.560 -27.795 -12.620 1.00 0.00 24 ARG A N 6
ATOM 9036 C CA . ARG A 1 24 ? -5.102 -28.103 -12.646 1.00 0.00 24 ARG A CA 6
ATOM 9037 C C . ARG A 1 24 ? -4.450 -27.602 -11.354 1.00 0.00 24 ARG A C 6
ATOM 9038 O O . ARG A 1 24 ? -5.121 -27.173 -10.436 1.00 0.00 24 ARG A O 6
ATOM 9059 N N . THR A 1 25 ? -3.149 -27.652 -11.276 1.00 0.00 25 THR A N 6
ATOM 9060 C CA . THR A 1 25 ? -2.458 -27.179 -10.044 1.00 0.00 25 THR A CA 6
ATOM 9061 C C . THR A 1 25 ? -1.106 -26.569 -10.421 1.00 0.00 25 THR A C 6
ATOM 9062 O O . THR A 1 25 ? -0.156 -26.629 -9.667 1.00 0.00 25 THR A O 6
ATOM 9073 N N . SER A 1 26 ? -1.014 -25.982 -11.583 1.00 0.00 26 SER A N 6
ATOM 9074 C CA . SER A 1 26 ? 0.275 -25.368 -12.009 1.00 0.00 26 SER A CA 6
ATOM 9075 C C . SER A 1 26 ? 0.086 -23.861 -12.194 1.00 0.00 26 SER A C 6
ATOM 9076 O O . SER A 1 26 ? 0.442 -23.301 -13.211 1.00 0.00 26 SER A O 6
ATOM 9084 N N . ALA A 1 27 ? -0.473 -23.198 -11.218 1.00 0.00 27 ALA A N 6
ATOM 9085 C CA . ALA A 1 27 ? -0.683 -21.728 -11.341 1.00 0.00 27 ALA A CA 6
ATOM 9086 C C . ALA A 1 27 ? -1.412 -21.213 -10.099 1.00 0.00 27 ALA A C 6
ATOM 9087 O O . ALA A 1 27 ? -2.622 -21.277 -10.006 1.00 0.00 27 ALA A O 6
ATOM 9094 N N . MET A 1 28 ? -0.686 -20.706 -9.141 1.00 0.00 28 MET A N 6
ATOM 9095 C CA . MET A 1 28 ? -1.337 -20.190 -7.905 1.00 0.00 28 MET A CA 6
ATOM 9096 C C . MET A 1 28 ? -1.240 -18.663 -7.872 1.00 0.00 28 MET A C 6
ATOM 9097 O O . MET A 1 28 ? -1.956 -18.004 -7.146 1.00 0.00 28 MET A O 6
ATOM 9111 N N . ASP A 1 29 ? -0.360 -18.096 -8.649 1.00 0.00 29 ASP A N 6
ATOM 9112 C CA . ASP A 1 29 ? -0.223 -16.612 -8.653 1.00 0.00 29 ASP A CA 6
ATOM 9113 C C . ASP A 1 29 ? -0.241 -16.095 -10.093 1.00 0.00 29 ASP A C 6
ATOM 9114 O O . ASP A 1 29 ? -0.368 -16.852 -11.035 1.00 0.00 29 ASP A O 6
ATOM 9123 N N . LEU A 1 30 ? -0.117 -14.808 -10.270 1.00 0.00 30 LEU A N 6
ATOM 9124 C CA . LEU A 1 30 ? -0.129 -14.238 -11.646 1.00 0.00 30 LEU A CA 6
ATOM 9125 C C . LEU A 1 30 ? 1.306 -13.974 -12.104 1.00 0.00 30 LEU A C 6
ATOM 9126 O O . LEU A 1 30 ? 2.067 -13.304 -11.434 1.00 0.00 30 LEU A O 6
ATOM 9142 N N . SER A 1 31 ? 1.681 -14.495 -13.239 1.00 0.00 31 SER A N 6
ATOM 9143 C CA . SER A 1 31 ? 3.069 -14.270 -13.736 1.00 0.00 31 SER A CA 6
ATOM 9144 C C . SER A 1 31 ? 3.354 -12.764 -13.775 1.00 0.00 31 SER A C 6
ATOM 9145 O O . SER A 1 31 ? 2.494 -11.985 -14.134 1.00 0.00 31 SER A O 6
ATOM 9153 N N . PRO A 1 32 ? 4.555 -12.399 -13.402 1.00 0.00 32 PRO A N 6
ATOM 9154 C CA . PRO A 1 32 ? 4.984 -10.990 -13.382 1.00 0.00 32 PRO A CA 6
ATOM 9155 C C . PRO A 1 32 ? 5.317 -10.511 -14.799 1.00 0.00 32 PRO A C 6
ATOM 9156 O O . PRO A 1 32 ? 6.430 -10.647 -15.266 1.00 0.00 32 PRO A O 6
ATOM 9167 N N . GLY A 1 33 ? 4.359 -9.947 -15.484 1.00 0.00 33 GLY A N 6
ATOM 9168 C CA . GLY A 1 33 ? 4.622 -9.457 -16.867 1.00 0.00 33 GLY A CA 6
ATOM 9169 C C . GLY A 1 33 ? 3.660 -10.131 -17.849 1.00 0.00 33 GLY A C 6
ATOM 9170 O O . GLY A 1 33 ? 3.927 -10.220 -19.031 1.00 0.00 33 GLY A O 6
ATOM 9174 N N . SER A 1 34 ? 2.543 -10.606 -17.370 1.00 0.00 34 SER A N 6
ATOM 9175 C CA . SER A 1 34 ? 1.567 -11.271 -18.282 1.00 0.00 34 SER A CA 6
ATOM 9176 C C . SER A 1 34 ? 0.333 -10.383 -18.442 1.00 0.00 34 SER A C 6
ATOM 9177 O O . SER A 1 34 ? 0.133 -9.442 -17.701 1.00 0.00 34 SER A O 6
ATOM 9185 N N . VAL A 1 35 ? -0.498 -10.673 -19.407 1.00 0.00 35 VAL A N 6
ATOM 9186 C CA . VAL A 1 35 ? -1.718 -9.845 -19.614 1.00 0.00 35 VAL A CA 6
ATOM 9187 C C . VAL A 1 35 ? -2.943 -10.603 -19.101 1.00 0.00 35 VAL A C 6
ATOM 9188 O O . VAL A 1 35 ? -2.933 -11.812 -18.989 1.00 0.00 35 VAL A O 6
ATOM 9201 N N . HIS A 1 36 ? -3.999 -9.903 -18.789 1.00 0.00 36 HIS A N 6
ATOM 9202 C CA . HIS A 1 36 ? -5.220 -10.590 -18.283 1.00 0.00 36 HIS A CA 6
ATOM 9203 C C . HIS A 1 36 ? -6.434 -9.672 -18.441 1.00 0.00 36 HIS A C 6
ATOM 9204 O O . HIS A 1 36 ? -6.306 -8.469 -18.570 1.00 0.00 36 HIS A O 6
ATOM 9218 N N . GLU A 1 37 ? -7.613 -10.232 -18.428 1.00 0.00 37 GLU A N 6
ATOM 9219 C CA . GLU A 1 37 ? -8.840 -9.400 -18.572 1.00 0.00 37 GLU A CA 6
ATOM 9220 C C . GLU A 1 37 ? -9.530 -9.287 -17.212 1.00 0.00 37 GLU A C 6
ATOM 9221 O O . GLU A 1 37 ? -9.839 -10.277 -16.579 1.00 0.00 37 GLU A O 6
ATOM 9233 N N . GLY A 1 38 ? -9.769 -8.089 -16.752 1.00 0.00 38 GLY A N 6
ATOM 9234 C CA . GLY A 1 38 ? -10.432 -7.922 -15.427 1.00 0.00 38 GLY A CA 6
ATOM 9235 C C . GLY A 1 38 ? -11.459 -6.793 -15.504 1.00 0.00 38 GLY A C 6
ATOM 9236 O O . GLY A 1 38 ? -11.594 -6.133 -16.513 1.00 0.00 38 GLY A O 6
ATOM 9240 N N . ILE A 1 39 ? -12.185 -6.562 -14.444 1.00 0.00 39 ILE A N 6
ATOM 9241 C CA . ILE A 1 39 ? -13.199 -5.471 -14.463 1.00 0.00 39 ILE A CA 6
ATOM 9242 C C . ILE A 1 39 ? -12.587 -4.221 -13.831 1.00 0.00 39 ILE A C 6
ATOM 9243 O O . ILE A 1 39 ? -11.537 -4.277 -13.224 1.00 0.00 39 ILE A O 6
ATOM 9259 N N . VAL A 1 40 ? -13.217 -3.088 -13.983 1.00 0.00 40 VAL A N 6
ATOM 9260 C CA . VAL A 1 40 ? -12.640 -1.842 -13.403 1.00 0.00 40 VAL A CA 6
ATOM 9261 C C . VAL A 1 40 ? -13.463 -1.372 -12.202 1.00 0.00 40 VAL A C 6
ATOM 9262 O O . VAL A 1 40 ? -14.620 -1.712 -12.049 1.00 0.00 40 VAL A O 6
ATOM 9275 N N . TYR A 1 41 ? -12.863 -0.580 -11.353 1.00 0.00 41 TYR A N 6
ATOM 9276 C CA . TYR A 1 41 ? -13.581 -0.063 -10.154 1.00 0.00 41 TYR A CA 6
ATOM 9277 C C . TYR A 1 41 ? -12.945 1.269 -9.737 1.00 0.00 41 TYR A C 6
ATOM 9278 O O . TYR A 1 41 ? -11.778 1.508 -9.977 1.00 0.00 41 TYR A O 6
ATOM 9296 N N . PHE A 1 42 ? -13.698 2.141 -9.120 1.00 0.00 42 PHE A N 6
ATOM 9297 C CA . PHE A 1 42 ? -13.120 3.451 -8.700 1.00 0.00 42 PHE A CA 6
ATOM 9298 C C . PHE A 1 42 ? -12.854 3.440 -7.194 1.00 0.00 42 PHE A C 6
ATOM 9299 O O . PHE A 1 42 ? -13.733 3.174 -6.399 1.00 0.00 42 PHE A O 6
ATOM 9316 N N . LYS A 1 43 ? -11.644 3.729 -6.795 1.00 0.00 43 LYS A N 6
ATOM 9317 C CA . LYS A 1 43 ? -11.321 3.736 -5.340 1.00 0.00 43 LYS A CA 6
ATOM 9318 C C . LYS A 1 43 ? -9.801 3.764 -5.154 1.00 0.00 43 LYS A C 6
ATOM 9319 O O . LYS A 1 43 ? -9.049 3.556 -6.085 1.00 0.00 43 LYS A O 6
ATOM 9338 N N . ASP A 1 44 ? -9.345 4.022 -3.958 1.00 0.00 44 ASP A N 6
ATOM 9339 C CA . ASP A 1 44 ? -7.874 4.063 -3.711 1.00 0.00 44 ASP A CA 6
ATOM 9340 C C . ASP A 1 44 ? -7.269 5.282 -4.411 1.00 0.00 44 ASP A C 6
ATOM 9341 O O . ASP A 1 44 ? -6.129 5.266 -4.828 1.00 0.00 44 ASP A O 6
ATOM 9350 N N . GLY A 1 45 ? -8.023 6.338 -4.548 1.00 0.00 45 GLY A N 6
ATOM 9351 C CA . GLY A 1 45 ? -7.485 7.551 -5.228 1.00 0.00 45 GLY A CA 6
ATOM 9352 C C . GLY A 1 45 ? -6.887 7.153 -6.578 1.00 0.00 45 GLY A C 6
ATOM 9353 O O . GLY A 1 45 ? -6.072 7.854 -7.141 1.00 0.00 45 GLY A O 6
ATOM 9357 N N . ILE A 1 46 ? -7.290 6.027 -7.099 1.00 0.00 46 ILE A N 6
ATOM 9358 C CA . ILE A 1 46 ? -6.753 5.572 -8.411 1.00 0.00 46 ILE A CA 6
ATOM 9359 C C . ILE A 1 46 ? -7.762 4.613 -9.046 1.00 0.00 46 ILE A C 6
ATOM 9360 O O . ILE A 1 46 ? -8.956 4.820 -8.964 1.00 0.00 46 ILE A O 6
ATOM 9376 N N . PHE A 1 47 ? -7.306 3.563 -9.674 1.00 0.00 47 PHE A N 6
ATOM 9377 C CA . PHE A 1 47 ? -8.263 2.610 -10.296 1.00 0.00 47 PHE A CA 6
ATOM 9378 C C . PHE A 1 47 ? -8.144 1.250 -9.610 1.00 0.00 47 PHE A C 6
ATOM 9379 O O . PHE A 1 47 ? -7.214 0.997 -8.871 1.00 0.00 47 PHE A O 6
ATOM 9396 N N . LYS A 1 48 ? -9.079 0.374 -9.846 1.00 0.00 48 LYS A N 6
ATOM 9397 C CA . LYS A 1 48 ? -9.018 -0.969 -9.206 1.00 0.00 48 LYS A CA 6
ATOM 9398 C C . LYS A 1 48 ? -9.485 -2.025 -10.208 1.00 0.00 48 LYS A C 6
ATOM 9399 O O . LYS A 1 48 ? -10.385 -1.797 -10.990 1.00 0.00 48 LYS A O 6
ATOM 9418 N N . VAL A 1 49 ? -8.877 -3.179 -10.195 1.00 0.00 49 VAL A N 6
ATOM 9419 C CA . VAL A 1 49 ? -9.287 -4.243 -11.152 1.00 0.00 49 VAL A CA 6
ATOM 9420 C C . VAL A 1 49 ? -9.840 -5.441 -10.376 1.00 0.00 49 VAL A C 6
ATOM 9421 O O . VAL A 1 49 ? -9.291 -5.848 -9.372 1.00 0.00 49 VAL A O 6
ATOM 9434 N N . ARG A 1 50 ? -10.922 -6.010 -10.833 1.00 0.00 50 ARG A N 6
ATOM 9435 C CA . ARG A 1 50 ? -11.507 -7.181 -10.120 1.00 0.00 50 ARG A CA 6
ATOM 9436 C C . ARG A 1 50 ? -11.272 -8.445 -10.950 1.00 0.00 50 ARG A C 6
ATOM 9437 O O . ARG A 1 50 ? -11.663 -8.522 -12.097 1.00 0.00 50 ARG A O 6
ATOM 9458 N N . LEU A 1 51 ? -10.638 -9.437 -10.384 1.00 0.00 51 LEU A N 6
ATOM 9459 C CA . LEU A 1 51 ? -10.390 -10.686 -11.159 1.00 0.00 51 LEU A CA 6
ATOM 9460 C C . LEU A 1 51 ? -11.503 -11.696 -10.870 1.00 0.00 51 LEU A C 6
ATOM 9461 O O . LEU A 1 51 ? -11.282 -12.718 -10.252 1.00 0.00 51 LEU A O 6
ATOM 9477 N N . LEU A 1 52 ? -12.697 -11.415 -11.316 1.00 0.00 52 LEU A N 6
ATOM 9478 C CA . LEU A 1 52 ? -13.826 -12.358 -11.071 1.00 0.00 52 LEU A CA 6
ATOM 9479 C C . LEU A 1 52 ? -13.414 -13.768 -11.500 1.00 0.00 52 LEU A C 6
ATOM 9480 O O . LEU A 1 52 ? -12.728 -13.952 -12.486 1.00 0.00 52 LEU A O 6
ATOM 9496 N N . GLY A 1 53 ? -13.827 -14.766 -10.766 1.00 0.00 53 GLY A N 6
ATOM 9497 C CA . GLY A 1 53 ? -13.460 -16.164 -11.133 1.00 0.00 53 GLY A CA 6
ATOM 9498 C C . GLY A 1 53 ? -12.439 -16.700 -10.129 1.00 0.00 53 GLY A C 6
ATOM 9499 O O . GLY A 1 53 ? -12.622 -17.749 -9.542 1.00 0.00 53 GLY A O 6
ATOM 9503 N N . TYR A 1 54 ? -11.364 -15.988 -9.925 1.00 0.00 54 TYR A N 6
ATOM 9504 C CA . TYR A 1 54 ? -10.332 -16.457 -8.957 1.00 0.00 54 TYR A CA 6
ATOM 9505 C C . TYR A 1 54 ? -10.896 -16.389 -7.537 1.00 0.00 54 TYR A C 6
ATOM 9506 O O . TYR A 1 54 ? -10.423 -17.054 -6.637 1.00 0.00 54 TYR A O 6
ATOM 9524 N N . GLU A 1 55 ? -11.905 -15.587 -7.329 1.00 0.00 55 GLU A N 6
ATOM 9525 C CA . GLU A 1 55 ? -12.497 -15.474 -5.967 1.00 0.00 55 GLU A CA 6
ATOM 9526 C C . GLU A 1 55 ? -11.438 -14.952 -4.994 1.00 0.00 55 GLU A C 6
ATOM 9527 O O . GLU A 1 55 ? -10.413 -15.570 -4.789 1.00 0.00 55 GLU A O 6
ATOM 9539 N N . GLY A 1 56 ? -11.677 -13.820 -4.390 1.00 0.00 56 GLY A N 6
ATOM 9540 C CA . GLY A 1 56 ? -10.683 -13.264 -3.430 1.00 0.00 56 GLY A CA 6
ATOM 9541 C C . GLY A 1 56 ? -9.484 -12.698 -4.197 1.00 0.00 56 GLY A C 6
ATOM 9542 O O . GLY A 1 56 ? -8.375 -12.679 -3.703 1.00 0.00 56 GLY A O 6
ATOM 9546 N N . HIS A 1 57 ? -9.696 -12.234 -5.397 1.00 0.00 57 HIS A N 6
ATOM 9547 C CA . HIS A 1 57 ? -8.564 -11.668 -6.184 1.00 0.00 57 HIS A CA 6
ATOM 9548 C C . HIS A 1 57 ? -8.817 -10.180 -6.437 1.00 0.00 57 HIS A C 6
ATOM 9549 O O . HIS A 1 57 ? -9.420 -9.798 -7.424 1.00 0.00 57 HIS A O 6
ATOM 9563 N N . GLU A 1 58 ? -8.361 -9.337 -5.548 1.00 0.00 58 GLU A N 6
ATOM 9564 C CA . GLU A 1 58 ? -8.576 -7.876 -5.729 1.00 0.00 58 GLU A CA 6
ATOM 9565 C C . GLU A 1 58 ? -7.279 -7.217 -6.199 1.00 0.00 58 GLU A C 6
ATOM 9566 O O . GLU A 1 58 ? -6.306 -7.142 -5.474 1.00 0.00 58 GLU A O 6
ATOM 9578 N N . CYS A 1 59 ? -7.260 -6.735 -7.410 1.00 0.00 59 CYS A N 6
ATOM 9579 C CA . CYS A 1 59 ? -6.034 -6.073 -7.931 1.00 0.00 59 CYS A CA 6
ATOM 9580 C C . CYS A 1 59 ? -6.231 -4.557 -7.893 1.00 0.00 59 CYS A C 6
ATOM 9581 O O . CYS A 1 59 ? -7.336 -4.070 -7.748 1.00 0.00 59 CYS A O 6
ATOM 9589 N N . ILE A 1 60 ? -5.175 -3.805 -8.019 1.00 0.00 60 ILE A N 6
ATOM 9590 C CA . ILE A 1 60 ? -5.309 -2.322 -7.988 1.00 0.00 60 ILE A CA 6
ATOM 9591 C C . ILE A 1 60 ? -4.551 -1.720 -9.170 1.00 0.00 60 ILE A C 6
ATOM 9592 O O . ILE A 1 60 ? -3.415 -2.058 -9.424 1.00 0.00 60 ILE A O 6
ATOM 9608 N N . LEU A 1 61 ? -5.168 -0.830 -9.895 1.00 0.00 61 LEU A N 6
ATOM 9609 C CA . LEU A 1 61 ? -4.474 -0.214 -11.059 1.00 0.00 61 LEU A CA 6
ATOM 9610 C C . LEU A 1 61 ? -3.902 1.142 -10.648 1.00 0.00 61 LEU A C 6
ATOM 9611 O O . LEU A 1 61 ? -4.624 2.045 -10.268 1.00 0.00 61 LEU A O 6
ATOM 9627 N N . LEU A 1 62 ? -2.606 1.289 -10.715 1.00 0.00 62 LEU A N 6
ATOM 9628 C CA . LEU A 1 62 ? -1.984 2.585 -10.319 1.00 0.00 62 LEU A CA 6
ATOM 9629 C C . LEU A 1 62 ? -0.862 2.938 -11.298 1.00 0.00 62 LEU A C 6
ATOM 9630 O O . LEU A 1 62 ? -0.695 4.079 -11.679 1.00 0.00 62 LEU A O 6
ATOM 9646 N N . ASP A 1 63 ? -0.092 1.969 -11.707 1.00 0.00 63 ASP A N 6
ATOM 9647 C CA . ASP A 1 63 ? 1.019 2.252 -12.658 1.00 0.00 63 ASP A CA 6
ATOM 9648 C C . ASP A 1 63 ? 0.448 2.826 -13.956 1.00 0.00 63 ASP A C 6
ATOM 9649 O O . ASP A 1 63 ? 1.074 3.629 -14.619 1.00 0.00 63 ASP A O 6
ATOM 9658 N N . TYR A 1 64 ? -0.737 2.422 -14.324 1.00 0.00 64 TYR A N 6
ATOM 9659 C CA . TYR A 1 64 ? -1.345 2.946 -15.579 1.00 0.00 64 TYR A CA 6
ATOM 9660 C C . TYR A 1 64 ? -1.262 4.473 -15.588 1.00 0.00 64 TYR A C 6
ATOM 9661 O O . TYR A 1 64 ? -1.167 5.094 -16.629 1.00 0.00 64 TYR A O 6
ATOM 9679 N N . LEU A 1 65 ? -1.296 5.086 -14.436 1.00 0.00 65 LEU A N 6
ATOM 9680 C CA . LEU A 1 65 ? -1.218 6.573 -14.382 1.00 0.00 65 LEU A CA 6
ATOM 9681 C C . LEU A 1 65 ? 0.211 7.021 -14.693 1.00 0.00 65 LEU A C 6
ATOM 9682 O O . LEU A 1 65 ? 0.459 7.707 -15.665 1.00 0.00 65 LEU A O 6
ATOM 9698 N N . ASN A 1 66 ? 1.154 6.641 -13.874 1.00 0.00 66 ASN A N 6
ATOM 9699 C CA . ASN A 1 66 ? 2.565 7.047 -14.124 1.00 0.00 66 ASN A CA 6
ATOM 9700 C C . ASN A 1 66 ? 2.656 8.573 -14.179 1.00 0.00 66 ASN A C 6
ATOM 9701 O O . ASN A 1 66 ? 1.862 9.274 -13.583 1.00 0.00 66 ASN A O 6
ATOM 9712 N N . TYR A 1 67 ? 3.618 9.092 -14.892 1.00 0.00 67 TYR A N 6
ATOM 9713 C CA . TYR A 1 67 ? 3.763 10.571 -14.987 1.00 0.00 67 TYR A CA 6
ATOM 9714 C C . TYR A 1 67 ? 3.459 11.019 -16.417 1.00 0.00 67 TYR A C 6
ATOM 9715 O O . TYR A 1 67 ? 2.829 12.034 -16.640 1.00 0.00 67 TYR A O 6
ATOM 9733 N N . ARG A 1 68 ? 3.902 10.269 -17.389 1.00 0.00 68 ARG A N 6
ATOM 9734 C CA . ARG A 1 68 ? 3.637 10.652 -18.803 1.00 0.00 68 ARG A CA 6
ATOM 9735 C C . ARG A 1 68 ? 2.156 10.992 -18.966 1.00 0.00 68 ARG A C 6
ATOM 9736 O O . ARG A 1 68 ? 1.798 12.096 -19.327 1.00 0.00 68 ARG A O 6
ATOM 9757 N N . GLN A 1 69 ? 1.289 10.053 -18.702 1.00 0.00 69 GLN A N 6
ATOM 9758 C CA . GLN A 1 69 ? -0.168 10.326 -18.840 1.00 0.00 69 GLN A CA 6
ATOM 9759 C C . GLN A 1 69 ? -0.509 11.632 -18.122 1.00 0.00 69 GLN A C 6
ATOM 9760 O O . GLN A 1 69 ? 0.194 12.065 -17.232 1.00 0.00 69 GLN A O 6
ATOM 9774 N N . ASP A 1 70 ? -1.585 12.264 -18.504 1.00 0.00 70 ASP A N 6
ATOM 9775 C CA . ASP A 1 70 ? -1.972 13.543 -17.846 1.00 0.00 70 ASP A CA 6
ATOM 9776 C C . ASP A 1 70 ? -3.325 14.002 -18.391 1.00 0.00 70 ASP A C 6
ATOM 9777 O O . ASP A 1 70 ? -3.398 14.789 -19.315 1.00 0.00 70 ASP A O 6
ATOM 9786 N N . THR A 1 71 ? -4.397 13.518 -17.830 1.00 0.00 71 THR A N 6
ATOM 9787 C CA . THR A 1 71 ? -5.744 13.928 -18.320 1.00 0.00 71 THR A CA 6
ATOM 9788 C C . THR A 1 71 ? -6.816 13.432 -17.348 1.00 0.00 71 THR A C 6
ATOM 9789 O O . THR A 1 71 ? -6.786 12.304 -16.899 1.00 0.00 71 THR A O 6
ATOM 9800 N N . LEU A 1 72 ? -7.762 14.269 -17.018 1.00 0.00 72 LEU A N 6
ATOM 9801 C CA . LEU A 1 72 ? -8.835 13.845 -16.076 1.00 0.00 72 LEU A CA 6
ATOM 9802 C C . LEU A 1 72 ? -9.748 12.830 -16.767 1.00 0.00 72 LEU A C 6
ATOM 9803 O O . LEU A 1 72 ? -10.354 11.990 -16.130 1.00 0.00 72 LEU A O 6
ATOM 9819 N N . ASP A 1 73 ? -9.849 12.899 -18.066 1.00 0.00 73 ASP A N 6
ATOM 9820 C CA . ASP A 1 73 ? -10.721 11.938 -18.801 1.00 0.00 73 ASP A CA 6
ATOM 9821 C C . ASP A 1 73 ? -12.128 11.958 -18.202 1.00 0.00 73 ASP A C 6
ATOM 9822 O O . ASP A 1 73 ? -12.470 11.140 -17.370 1.00 0.00 73 ASP A O 6
ATOM 9831 N N . ARG A 1 74 ? -12.948 12.883 -18.618 1.00 0.00 74 ARG A N 6
ATOM 9832 C CA . ARG A 1 74 ? -14.333 12.947 -18.073 1.00 0.00 74 ARG A CA 6
ATOM 9833 C C . ARG A 1 74 ? -15.171 11.827 -18.692 1.00 0.00 74 ARG A C 6
ATOM 9834 O O . ARG A 1 74 ? -16.068 11.292 -18.072 1.00 0.00 74 ARG A O 6
ATOM 9855 N N . LEU A 1 75 ? -14.881 11.463 -19.912 1.00 0.00 75 LEU A N 6
ATOM 9856 C CA . LEU A 1 75 ? -15.654 10.374 -20.572 1.00 0.00 75 LEU A CA 6
ATOM 9857 C C . LEU A 1 75 ? -15.289 9.035 -19.929 1.00 0.00 75 LEU A C 6
ATOM 9858 O O . LEU A 1 75 ? -16.121 8.164 -19.767 1.00 0.00 75 LEU A O 6
ATOM 9874 N N . LYS A 1 76 ? -14.049 8.867 -19.561 1.00 0.00 76 LYS A N 6
ATOM 9875 C CA . LYS A 1 76 ? -13.621 7.588 -18.926 1.00 0.00 76 LYS A CA 6
ATOM 9876 C C . LYS A 1 76 ? -14.441 7.341 -17.661 1.00 0.00 76 LYS A C 6
ATOM 9877 O O . LYS A 1 76 ? -14.621 6.220 -17.240 1.00 0.00 76 LYS A O 6
ATOM 9896 N N . GLU A 1 77 ? -14.936 8.380 -17.050 1.00 0.00 77 GLU A N 6
ATOM 9897 C CA . GLU A 1 77 ? -15.743 8.199 -15.810 1.00 0.00 77 GLU A CA 6
ATOM 9898 C C . GLU A 1 77 ? -16.967 7.328 -16.112 1.00 0.00 77 GLU A C 6
ATOM 9899 O O . GLU A 1 77 ? -17.373 6.512 -15.310 1.00 0.00 77 GLU A O 6
ATOM 9911 N N . ARG A 1 78 ? -17.564 7.505 -17.259 1.00 0.00 78 ARG A N 6
ATOM 9912 C CA . ARG A 1 78 ? -18.771 6.698 -17.607 1.00 0.00 78 ARG A CA 6
ATOM 9913 C C . ARG A 1 78 ? -18.366 5.284 -18.036 1.00 0.00 78 ARG A C 6
ATOM 9914 O O . ARG A 1 78 ? -19.094 4.334 -17.828 1.00 0.00 78 ARG A O 6
ATOM 9935 N N . LEU A 1 79 ? -17.221 5.132 -18.643 1.00 0.00 79 LEU A N 6
ATOM 9936 C CA . LEU A 1 79 ? -16.791 3.776 -19.091 1.00 0.00 79 LEU A CA 6
ATOM 9937 C C . LEU A 1 79 ? -16.241 2.986 -17.902 1.00 0.00 79 LEU A C 6
ATOM 9938 O O . LEU A 1 79 ? -16.185 1.773 -17.923 1.00 0.00 79 LEU A O 6
ATOM 9954 N N . VAL A 1 80 ? -15.831 3.665 -16.867 1.00 0.00 80 VAL A N 6
ATOM 9955 C CA . VAL A 1 80 ? -15.280 2.951 -15.681 1.00 0.00 80 VAL A CA 6
ATOM 9956 C C . VAL A 1 80 ? -16.157 1.744 -15.356 1.00 0.00 80 VAL A C 6
ATOM 9957 O O . VAL A 1 80 ? -17.300 1.664 -15.765 1.00 0.00 80 VAL A O 6
ATOM 9970 N N . GLY A 1 81 ? -15.631 0.807 -14.620 1.00 0.00 81 GLY A N 6
ATOM 9971 C CA . GLY A 1 81 ? -16.427 -0.400 -14.262 1.00 0.00 81 GLY A CA 6
ATOM 9972 C C . GLY A 1 81 ? -16.342 -1.428 -15.394 1.00 0.00 81 GLY A C 6
ATOM 9973 O O . GLY A 1 81 ? -16.124 -2.601 -15.165 1.00 0.00 81 GLY A O 6
ATOM 9977 N N . ARG A 1 82 ? -16.519 -0.998 -16.614 1.00 0.00 82 ARG A N 6
ATOM 9978 C CA . ARG A 1 82 ? -16.457 -1.946 -17.761 1.00 0.00 82 ARG A CA 6
ATOM 9979 C C . ARG A 1 82 ? -15.239 -2.860 -17.615 1.00 0.00 82 ARG A C 6
ATOM 9980 O O . ARG A 1 82 ? -14.405 -2.672 -16.752 1.00 0.00 82 ARG A O 6
ATOM 10001 N N . VAL A 1 83 ? -15.134 -3.852 -18.458 1.00 0.00 83 VAL A N 6
ATOM 10002 C CA . VAL A 1 83 ? -13.975 -4.784 -18.378 1.00 0.00 83 VAL A CA 6
ATOM 10003 C C . VAL A 1 83 ? -12.926 -4.375 -19.415 1.00 0.00 83 VAL A C 6
ATOM 10004 O O . VAL A 1 83 ? -13.246 -3.819 -20.447 1.00 0.00 83 VAL A O 6
ATOM 10017 N N . ILE A 1 84 ? -11.676 -4.639 -19.149 1.00 0.00 84 ILE A N 6
ATOM 10018 C CA . ILE A 1 84 ? -10.612 -4.259 -20.120 1.00 0.00 84 ILE A CA 6
ATOM 10019 C C . ILE A 1 84 ? -9.412 -5.197 -19.969 1.00 0.00 84 ILE A C 6
ATOM 10020 O O . ILE A 1 84 ? -9.352 -6.004 -19.062 1.00 0.00 84 ILE A O 6
ATOM 10036 N N . LYS A 1 85 ? -8.454 -5.090 -20.847 1.00 0.00 85 LYS A N 6
ATOM 10037 C CA . LYS A 1 85 ? -7.255 -5.969 -20.753 1.00 0.00 85 LYS A CA 6
ATOM 10038 C C . LYS A 1 85 ? -6.079 -5.163 -20.196 1.00 0.00 85 LYS A C 6
ATOM 10039 O O . LYS A 1 85 ? -5.604 -4.229 -20.811 1.00 0.00 85 LYS A O 6
ATOM 10058 N N . THR A 1 86 ? -5.606 -5.521 -19.034 1.00 0.00 86 THR A N 6
ATOM 10059 C CA . THR A 1 86 ? -4.461 -4.781 -18.431 1.00 0.00 86 THR A CA 6
ATOM 10060 C C . THR A 1 86 ? -3.342 -5.769 -18.100 1.00 0.00 86 THR A C 6
ATOM 10061 O O . THR A 1 86 ? -3.488 -6.964 -18.259 1.00 0.00 86 THR A O 6
ATOM 10072 N N . ARG A 1 87 ? -2.222 -5.280 -17.647 1.00 0.00 87 ARG A N 6
ATOM 10073 C CA . ARG A 1 87 ? -1.094 -6.192 -17.315 1.00 0.00 87 ARG A CA 6
ATOM 10074 C C . ARG A 1 87 ? -1.023 -6.398 -15.802 1.00 0.00 87 ARG A C 6
ATOM 10075 O O . ARG A 1 87 ? -1.505 -5.591 -15.028 1.00 0.00 87 ARG A O 6
ATOM 10096 N N . VAL A 1 88 ? -0.413 -7.470 -15.374 1.00 0.00 88 VAL A N 6
ATOM 10097 C CA . VAL A 1 88 ? -0.299 -7.736 -13.913 1.00 0.00 88 VAL A CA 6
ATOM 10098 C C . VAL A 1 88 ? 1.065 -7.246 -13.437 1.00 0.00 88 VAL A C 6
ATOM 10099 O O . VAL A 1 88 ? 2.093 -7.680 -13.915 1.00 0.00 88 VAL A O 6
ATOM 10112 N N . VAL A 1 89 ? 1.080 -6.323 -12.516 1.00 0.00 89 VAL A N 6
ATOM 10113 C CA . VAL A 1 89 ? 2.380 -5.785 -12.033 1.00 0.00 89 VAL A CA 6
ATOM 10114 C C . VAL A 1 89 ? 3.007 -6.738 -11.013 1.00 0.00 89 VAL A C 6
ATOM 10115 O O . VAL A 1 89 ? 4.208 -6.916 -10.980 1.00 0.00 89 VAL A O 6
ATOM 10128 N N . ARG A 1 90 ? 2.214 -7.351 -10.175 1.00 0.00 90 ARG A N 6
ATOM 10129 C CA . ARG A 1 90 ? 2.789 -8.282 -9.164 1.00 0.00 90 ARG A CA 6
ATOM 10130 C C . ARG A 1 90 ? 1.708 -8.691 -8.161 1.00 0.00 90 ARG A C 6
ATOM 10131 O O . ARG A 1 90 ? 1.334 -7.930 -7.291 1.00 0.00 90 ARG A O 6
ATOM 10152 N N . ALA A 1 91 ? 1.210 -9.892 -8.272 1.00 0.00 91 ALA A N 6
ATOM 10153 C CA . ALA A 1 91 ? 0.160 -10.357 -7.322 1.00 0.00 91 ALA A CA 6
ATOM 10154 C C . ALA A 1 91 ? 0.831 -10.966 -6.088 1.00 0.00 91 ALA A C 6
ATOM 10155 O O . ALA A 1 91 ? 1.945 -11.445 -6.150 1.00 0.00 91 ALA A O 6
ATOM 10162 N N . ASP A 1 92 ? 0.164 -10.951 -4.966 1.00 0.00 92 ASP A N 6
ATOM 10163 C CA . ASP A 1 92 ? 0.773 -11.529 -3.734 1.00 0.00 92 ASP A CA 6
ATOM 10164 C C . ASP A 1 92 ? -0.297 -11.682 -2.651 1.00 0.00 92 ASP A C 6
ATOM 10165 O O . ASP A 1 92 ? -0.143 -11.210 -1.542 1.00 0.00 92 ASP A O 6
ATOM 10174 N N . GLY A 1 93 ? -1.378 -12.345 -2.959 1.00 0.00 93 GLY A N 6
ATOM 10175 C CA . GLY A 1 93 ? -2.451 -12.531 -1.942 1.00 0.00 93 GLY A CA 6
ATOM 10176 C C . GLY A 1 93 ? -3.737 -11.849 -2.410 1.00 0.00 93 GLY A C 6
ATOM 10177 O O . GLY A 1 93 ? -3.932 -11.608 -3.586 1.00 0.00 93 GLY A O 6
ATOM 10181 N N . LEU A 1 94 ? -4.617 -11.539 -1.498 1.00 0.00 94 LEU A N 6
ATOM 10182 C CA . LEU A 1 94 ? -5.894 -10.876 -1.882 1.00 0.00 94 LEU A CA 6
ATOM 10183 C C . LEU A 1 94 ? -5.594 -9.541 -2.563 1.00 0.00 94 LEU A C 6
ATOM 10184 O O . LEU A 1 94 ? -6.428 -8.981 -3.247 1.00 0.00 94 LEU A O 6
ATOM 10200 N N . TYR A 1 95 ? -4.412 -9.021 -2.380 1.00 0.00 95 TYR A N 6
ATOM 10201 C CA . TYR A 1 95 ? -4.068 -7.718 -3.016 1.00 0.00 95 TYR A CA 6
ATOM 10202 C C . TYR A 1 95 ? -3.097 -7.952 -4.176 1.00 0.00 95 TYR A C 6
ATOM 10203 O O . TYR A 1 95 ? -2.135 -8.683 -4.057 1.00 0.00 95 TYR A O 6
ATOM 10221 N N . VAL A 1 96 ? -3.345 -7.333 -5.298 1.00 0.00 96 VAL A N 6
ATOM 10222 C CA . VAL A 1 96 ? -2.438 -7.513 -6.466 1.00 0.00 96 VAL A CA 6
ATOM 10223 C C . VAL A 1 96 ? -2.137 -6.149 -7.091 1.00 0.00 96 VAL A C 6
ATOM 10224 O O . VAL A 1 96 ? -2.885 -5.205 -6.932 1.00 0.00 96 VAL A O 6
ATOM 10237 N N . ASP A 1 97 ? -1.050 -6.037 -7.805 1.00 0.00 97 ASP A N 6
ATOM 10238 C CA . ASP A 1 97 ? -0.709 -4.734 -8.443 1.00 0.00 97 ASP A CA 6
ATOM 10239 C C . ASP A 1 97 ? -1.151 -4.771 -9.907 1.00 0.00 97 ASP A C 6
ATOM 10240 O O . ASP A 1 97 ? -1.235 -5.823 -10.510 1.00 0.00 97 ASP A O 6
ATOM 10249 N N . LEU A 1 98 ? -1.458 -3.640 -10.483 1.00 0.00 98 LEU A N 6
ATOM 10250 C CA . LEU A 1 98 ? -1.921 -3.639 -11.900 1.00 0.00 98 LEU A CA 6
ATOM 10251 C C . LEU A 1 98 ? -1.353 -2.434 -12.654 1.00 0.00 98 LEU A C 6
ATOM 10252 O O . LEU A 1 98 ? -1.394 -1.310 -12.185 1.00 0.00 98 LEU A O 6
ATOM 10268 N N . ARG A 1 99 ? -0.841 -2.667 -13.837 1.00 0.00 99 ARG A N 6
ATOM 10269 C CA . ARG A 1 99 ? -0.286 -1.551 -14.653 1.00 0.00 99 ARG A CA 6
ATOM 10270 C C . ARG A 1 99 ? -0.864 -1.645 -16.068 1.00 0.00 99 ARG A C 6
ATOM 10271 O O . ARG A 1 99 ? -0.865 -2.697 -16.678 1.00 0.00 99 ARG A O 6
ATOM 10292 N N . ARG A 1 100 ? -1.360 -0.560 -16.596 1.00 0.00 100 ARG A N 6
ATOM 10293 C CA . ARG A 1 100 ? -1.936 -0.601 -17.970 1.00 0.00 100 ARG A CA 6
ATOM 10294 C C . ARG A 1 100 ? -0.942 0.007 -18.960 1.00 0.00 100 ARG A C 6
ATOM 10295 O O . ARG A 1 100 ? -0.187 0.899 -18.628 1.00 0.00 100 ARG A O 6
ATOM 10316 N N . PHE A 1 101 ? -0.935 -0.469 -20.174 1.00 0.00 101 PHE A N 6
ATOM 10317 C CA . PHE A 1 101 ? 0.010 0.083 -21.185 1.00 0.00 101 PHE A CA 6
ATOM 10318 C C . PHE A 1 101 ? -0.606 -0.030 -22.579 1.00 0.00 101 PHE A C 6
ATOM 10319 O O . PHE A 1 101 ? -1.496 -0.824 -22.813 1.00 0.00 101 PHE A O 6
ATOM 10336 N N . PHE A 1 102 ? -0.141 0.758 -23.510 1.00 0.00 102 PHE A N 6
ATOM 10337 C CA . PHE A 1 102 ? -0.702 0.696 -24.889 1.00 0.00 102 PHE A CA 6
ATOM 10338 C C . PHE A 1 102 ? 0.071 -0.341 -25.708 1.00 0.00 102 PHE A C 6
ATOM 10339 O O . PHE A 1 102 ? 0.049 -0.242 -26.924 1.00 0.00 102 PHE A O 6
ATOM 10357 N N . MET A 1 1 ? -22.501 -63.188 -31.386 1.00 0.00 1 MET A N 7
ATOM 10358 C CA . MET A 1 1 ? -22.508 -61.919 -30.604 1.00 0.00 1 MET A CA 7
ATOM 10359 C C . MET A 1 1 ? -21.077 -61.576 -30.180 1.00 0.00 1 MET A C 7
ATOM 10360 O O . MET A 1 1 ? -20.241 -62.443 -30.025 1.00 0.00 1 MET A O 7
ATOM 10376 N N . THR A 1 2 ? -20.789 -60.317 -29.992 1.00 0.00 2 THR A N 7
ATOM 10377 C CA . THR A 1 2 ? -19.413 -59.923 -29.577 1.00 0.00 2 THR A CA 7
ATOM 10378 C C . THR A 1 2 ? -19.486 -59.046 -28.326 1.00 0.00 2 THR A C 7
ATOM 10379 O O . THR A 1 2 ? -18.700 -58.138 -28.145 1.00 0.00 2 THR A O 7
ATOM 10390 N N . VAL A 1 3 ? -20.425 -59.311 -27.459 1.00 0.00 3 VAL A N 7
ATOM 10391 C CA . VAL A 1 3 ? -20.548 -58.492 -26.222 1.00 0.00 3 VAL A CA 7
ATOM 10392 C C . VAL A 1 3 ? -21.404 -59.241 -25.200 1.00 0.00 3 VAL A C 7
ATOM 10393 O O . VAL A 1 3 ? -22.618 -59.195 -25.241 1.00 0.00 3 VAL A O 7
ATOM 10406 N N . ILE A 1 4 ? -20.784 -59.933 -24.284 1.00 0.00 4 ILE A N 7
ATOM 10407 C CA . ILE A 1 4 ? -21.567 -60.683 -23.262 1.00 0.00 4 ILE A CA 7
ATOM 10408 C C . ILE A 1 4 ? -22.394 -59.699 -22.433 1.00 0.00 4 ILE A C 7
ATOM 10409 O O . ILE A 1 4 ? -22.071 -58.532 -22.334 1.00 0.00 4 ILE A O 7
ATOM 10425 N N . LYS A 1 5 ? -23.458 -60.160 -21.834 1.00 0.00 5 LYS A N 7
ATOM 10426 C CA . LYS A 1 5 ? -24.301 -59.247 -21.012 1.00 0.00 5 LYS A CA 7
ATOM 10427 C C . LYS A 1 5 ? -24.566 -57.956 -21.792 1.00 0.00 5 LYS A C 7
ATOM 10428 O O . LYS A 1 5 ? -23.883 -56.970 -21.603 1.00 0.00 5 LYS A O 7
ATOM 10447 N N . PRO A 1 6 ? -25.555 -58.005 -22.648 1.00 0.00 6 PRO A N 7
ATOM 10448 C CA . PRO A 1 6 ? -25.942 -56.852 -23.480 1.00 0.00 6 PRO A CA 7
ATOM 10449 C C . PRO A 1 6 ? -26.747 -55.844 -22.654 1.00 0.00 6 PRO A C 7
ATOM 10450 O O . PRO A 1 6 ? -27.812 -56.146 -22.154 1.00 0.00 6 PRO A O 7
ATOM 10461 N N . SER A 1 7 ? -26.247 -54.647 -22.507 1.00 0.00 7 SER A N 7
ATOM 10462 C CA . SER A 1 7 ? -26.987 -53.626 -21.714 1.00 0.00 7 SER A CA 7
ATOM 10463 C C . SER A 1 7 ? -26.090 -52.410 -21.465 1.00 0.00 7 SER A C 7
ATOM 10464 O O . SER A 1 7 ? -24.879 -52.501 -21.499 1.00 0.00 7 SER A O 7
ATOM 10472 N N . SER A 1 8 ? -26.682 -51.275 -21.214 1.00 0.00 8 SER A N 7
ATOM 10473 C CA . SER A 1 8 ? -25.877 -50.047 -20.958 1.00 0.00 8 SER A CA 7
ATOM 10474 C C . SER A 1 8 ? -26.791 -48.959 -20.391 1.00 0.00 8 SER A C 7
ATOM 10475 O O . SER A 1 8 ? -27.914 -48.793 -20.824 1.00 0.00 8 SER A O 7
ATOM 10483 N N . ARG A 1 9 ? -26.322 -48.218 -19.425 1.00 0.00 9 ARG A N 7
ATOM 10484 C CA . ARG A 1 9 ? -27.171 -47.144 -18.836 1.00 0.00 9 ARG A CA 7
ATOM 10485 C C . ARG A 1 9 ? -26.348 -46.332 -17.828 1.00 0.00 9 ARG A C 7
ATOM 10486 O O . ARG A 1 9 ? -26.658 -46.308 -16.654 1.00 0.00 9 ARG A O 7
ATOM 10507 N N . PRO A 1 10 ? -25.320 -45.690 -18.325 1.00 0.00 10 PRO A N 7
ATOM 10508 C CA . PRO A 1 10 ? -24.424 -44.862 -17.499 1.00 0.00 10 PRO A CA 7
ATOM 10509 C C . PRO A 1 10 ? -25.058 -43.495 -17.219 1.00 0.00 10 PRO A C 7
ATOM 10510 O O . PRO A 1 10 ? -25.816 -42.975 -18.015 1.00 0.00 10 PRO A O 7
ATOM 10521 N N . ARG A 1 11 ? -24.750 -42.907 -16.094 1.00 0.00 11 ARG A N 7
ATOM 10522 C CA . ARG A 1 11 ? -25.328 -41.574 -15.764 1.00 0.00 11 ARG A CA 7
ATOM 10523 C C . ARG A 1 11 ? -24.317 -40.774 -14.933 1.00 0.00 11 ARG A C 7
ATOM 10524 O O . ARG A 1 11 ? -24.576 -40.444 -13.794 1.00 0.00 11 ARG A O 7
ATOM 10545 N N . PRO A 1 12 ? -23.189 -40.495 -15.535 1.00 0.00 12 PRO A N 7
ATOM 10546 C CA . PRO A 1 12 ? -22.104 -39.738 -14.886 1.00 0.00 12 PRO A CA 7
ATOM 10547 C C . PRO A 1 12 ? -22.414 -38.238 -14.896 1.00 0.00 12 PRO A C 7
ATOM 10548 O O . PRO A 1 12 ? -22.960 -37.714 -15.846 1.00 0.00 12 PRO A O 7
ATOM 10559 N N . ARG A 1 13 ? -22.063 -37.541 -13.848 1.00 0.00 13 ARG A N 7
ATOM 10560 C CA . ARG A 1 13 ? -22.333 -36.077 -13.802 1.00 0.00 13 ARG A CA 7
ATOM 10561 C C . ARG A 1 13 ? -21.034 -35.314 -14.068 1.00 0.00 13 ARG A C 7
ATOM 10562 O O . ARG A 1 13 ? -20.608 -34.497 -13.275 1.00 0.00 13 ARG A O 7
ATOM 10583 N N . LYS A 1 14 ? -20.398 -35.576 -15.176 1.00 0.00 14 LYS A N 7
ATOM 10584 C CA . LYS A 1 14 ? -19.125 -34.868 -15.493 1.00 0.00 14 LYS A CA 7
ATOM 10585 C C . LYS A 1 14 ? -18.033 -35.322 -14.521 1.00 0.00 14 LYS A C 7
ATOM 10586 O O . LYS A 1 14 ? -17.299 -34.519 -13.981 1.00 0.00 14 LYS A O 7
ATOM 10605 N N . ASN A 1 15 ? -17.920 -36.602 -14.297 1.00 0.00 15 ASN A N 7
ATOM 10606 C CA . ASN A 1 15 ? -16.874 -37.105 -13.360 1.00 0.00 15 ASN A CA 7
ATOM 10607 C C . ASN A 1 15 ? -17.058 -36.450 -11.989 1.00 0.00 15 ASN A C 7
ATOM 10608 O O . ASN A 1 15 ? -18.094 -35.886 -11.695 1.00 0.00 15 ASN A O 7
ATOM 10619 N N . LYS A 1 16 ? -16.063 -36.526 -11.145 1.00 0.00 16 LYS A N 7
ATOM 10620 C CA . LYS A 1 16 ? -16.179 -35.914 -9.791 1.00 0.00 16 LYS A CA 7
ATOM 10621 C C . LYS A 1 16 ? -16.854 -34.544 -9.893 1.00 0.00 16 LYS A C 7
ATOM 10622 O O . LYS A 1 16 ? -17.964 -34.355 -9.435 1.00 0.00 16 LYS A O 7
ATOM 10641 N N . ASN A 1 17 ? -16.195 -33.585 -10.482 1.00 0.00 17 ASN A N 7
ATOM 10642 C CA . ASN A 1 17 ? -16.803 -32.230 -10.603 1.00 0.00 17 ASN A CA 7
ATOM 10643 C C . ASN A 1 17 ? -16.574 -31.687 -12.015 1.00 0.00 17 ASN A C 7
ATOM 10644 O O . ASN A 1 17 ? -17.370 -31.896 -12.908 1.00 0.00 17 ASN A O 7
ATOM 10655 N N . ILE A 1 18 ? -15.492 -30.984 -12.221 1.00 0.00 18 ILE A N 7
ATOM 10656 C CA . ILE A 1 18 ? -15.215 -30.423 -13.573 1.00 0.00 18 ILE A CA 7
ATOM 10657 C C . ILE A 1 18 ? -13.702 -30.308 -13.778 1.00 0.00 18 ILE A C 7
ATOM 10658 O O . ILE A 1 18 ? -13.007 -29.684 -13.001 1.00 0.00 18 ILE A O 7
ATOM 10674 N N . LYS A 1 19 ? -13.189 -30.903 -14.818 1.00 0.00 19 LYS A N 7
ATOM 10675 C CA . LYS A 1 19 ? -11.724 -30.828 -15.075 1.00 0.00 19 LYS A CA 7
ATOM 10676 C C . LYS A 1 19 ? -11.424 -31.394 -16.464 1.00 0.00 19 LYS A C 7
ATOM 10677 O O . LYS A 1 19 ? -10.430 -32.060 -16.674 1.00 0.00 19 LYS A O 7
ATOM 10696 N N . VAL A 1 20 ? -12.279 -31.134 -17.415 1.00 0.00 20 VAL A N 7
ATOM 10697 C CA . VAL A 1 20 ? -12.050 -31.657 -18.790 1.00 0.00 20 VAL A CA 7
ATOM 10698 C C . VAL A 1 20 ? -11.695 -30.499 -19.726 1.00 0.00 20 VAL A C 7
ATOM 10699 O O . VAL A 1 20 ? -11.404 -30.696 -20.890 1.00 0.00 20 VAL A O 7
ATOM 10712 N N . ASN A 1 21 ? -11.716 -29.292 -19.230 1.00 0.00 21 ASN A N 7
ATOM 10713 C CA . ASN A 1 21 ? -11.380 -28.125 -20.094 1.00 0.00 21 ASN A CA 7
ATOM 10714 C C . ASN A 1 21 ? -9.958 -27.651 -19.785 1.00 0.00 21 ASN A C 7
ATOM 10715 O O . ASN A 1 21 ? -9.603 -26.517 -20.038 1.00 0.00 21 ASN A O 7
ATOM 10726 N N . THR A 1 22 ? -9.140 -28.510 -19.239 1.00 0.00 22 THR A N 7
ATOM 10727 C CA . THR A 1 22 ? -7.743 -28.105 -18.913 1.00 0.00 22 THR A CA 7
ATOM 10728 C C . THR A 1 22 ? -6.799 -29.282 -19.167 1.00 0.00 22 THR A C 7
ATOM 10729 O O . THR A 1 22 ? -7.163 -30.430 -18.998 1.00 0.00 22 THR A O 7
ATOM 10740 N N . TYR A 1 23 ? -5.588 -29.009 -19.570 1.00 0.00 23 TYR A N 7
ATOM 10741 C CA . TYR A 1 23 ? -4.625 -30.115 -19.829 1.00 0.00 23 TYR A CA 7
ATOM 10742 C C . TYR A 1 23 ? -3.704 -30.281 -18.618 1.00 0.00 23 TYR A C 7
ATOM 10743 O O . TYR A 1 23 ? -3.594 -29.403 -17.786 1.00 0.00 23 TYR A O 7
ATOM 10761 N N . ARG A 1 24 ? -3.044 -31.400 -18.513 1.00 0.00 24 ARG A N 7
ATOM 10762 C CA . ARG A 1 24 ? -2.133 -31.621 -17.355 1.00 0.00 24 ARG A CA 7
ATOM 10763 C C . ARG A 1 24 ? -0.700 -31.796 -17.862 1.00 0.00 24 ARG A C 7
ATOM 10764 O O . ARG A 1 24 ? -0.074 -32.814 -17.643 1.00 0.00 24 ARG A O 7
ATOM 10785 N N . THR A 1 25 ? -0.177 -30.812 -18.541 1.00 0.00 25 THR A N 7
ATOM 10786 C CA . THR A 1 25 ? 1.215 -30.923 -19.061 1.00 0.00 25 THR A CA 7
ATOM 10787 C C . THR A 1 25 ? 1.785 -29.523 -19.295 1.00 0.00 25 THR A C 7
ATOM 10788 O O . THR A 1 25 ? 2.930 -29.250 -18.992 1.00 0.00 25 THR A O 7
ATOM 10799 N N . SER A 1 26 ? 0.996 -28.634 -19.833 1.00 0.00 26 SER A N 7
ATOM 10800 C CA . SER A 1 26 ? 1.495 -27.253 -20.085 1.00 0.00 26 SER A CA 7
ATOM 10801 C C . SER A 1 26 ? 0.611 -26.249 -19.342 1.00 0.00 26 SER A C 7
ATOM 10802 O O . SER A 1 26 ? 0.010 -25.378 -19.938 1.00 0.00 26 SER A O 7
ATOM 10810 N N . ALA A 1 27 ? 0.527 -26.363 -18.045 1.00 0.00 27 ALA A N 7
ATOM 10811 C CA . ALA A 1 27 ? -0.319 -25.413 -17.269 1.00 0.00 27 ALA A CA 7
ATOM 10812 C C . ALA A 1 27 ? 0.352 -24.039 -17.241 1.00 0.00 27 ALA A C 7
ATOM 10813 O O . ALA A 1 27 ? 1.542 -23.915 -17.454 1.00 0.00 27 ALA A O 7
ATOM 10820 N N . MET A 1 28 ? -0.401 -23.006 -16.978 1.00 0.00 28 MET A N 7
ATOM 10821 C CA . MET A 1 28 ? 0.195 -21.641 -16.936 1.00 0.00 28 MET A CA 7
ATOM 10822 C C . MET A 1 28 ? 0.240 -21.149 -15.489 1.00 0.00 28 MET A C 7
ATOM 10823 O O . MET A 1 28 ? -0.737 -21.220 -14.769 1.00 0.00 28 MET A O 7
ATOM 10837 N N . ASP A 1 29 ? 1.365 -20.652 -15.055 1.00 0.00 29 ASP A N 7
ATOM 10838 C CA . ASP A 1 29 ? 1.469 -20.157 -13.653 1.00 0.00 29 ASP A CA 7
ATOM 10839 C C . ASP A 1 29 ? 1.398 -18.628 -13.645 1.00 0.00 29 ASP A C 7
ATOM 10840 O O . ASP A 1 29 ? 1.469 -17.989 -14.676 1.00 0.00 29 ASP A O 7
ATOM 10849 N N . LEU A 1 30 ? 1.257 -18.037 -12.491 1.00 0.00 30 LEU A N 7
ATOM 10850 C CA . LEU A 1 30 ? 1.180 -16.550 -12.418 1.00 0.00 30 LEU A CA 7
ATOM 10851 C C . LEU A 1 30 ? 2.592 -15.963 -12.439 1.00 0.00 30 LEU A C 7
ATOM 10852 O O . LEU A 1 30 ? 3.569 -16.662 -12.258 1.00 0.00 30 LEU A O 7
ATOM 10868 N N . SER A 1 31 ? 2.709 -14.682 -12.659 1.00 0.00 31 SER A N 7
ATOM 10869 C CA . SER A 1 31 ? 4.058 -14.052 -12.692 1.00 0.00 31 SER A CA 7
ATOM 10870 C C . SER A 1 31 ? 3.954 -12.649 -13.298 1.00 0.00 31 SER A C 7
ATOM 10871 O O . SER A 1 31 ? 2.950 -12.304 -13.890 1.00 0.00 31 SER A O 7
ATOM 10879 N N . PRO A 1 32 ? 5.001 -11.882 -13.131 1.00 0.00 32 PRO A N 7
ATOM 10880 C CA . PRO A 1 32 ? 5.068 -10.505 -13.650 1.00 0.00 32 PRO A CA 7
ATOM 10881 C C . PRO A 1 32 ? 5.361 -10.512 -15.152 1.00 0.00 32 PRO A C 7
ATOM 10882 O O . PRO A 1 32 ? 6.031 -11.391 -15.660 1.00 0.00 32 PRO A O 7
ATOM 10893 N N . GLY A 1 33 ? 4.865 -9.541 -15.869 1.00 0.00 33 GLY A N 7
ATOM 10894 C CA . GLY A 1 33 ? 5.115 -9.493 -17.338 1.00 0.00 33 GLY A CA 7
ATOM 10895 C C . GLY A 1 33 ? 4.060 -10.330 -18.061 1.00 0.00 33 GLY A C 7
ATOM 10896 O O . GLY A 1 33 ? 4.356 -11.052 -18.992 1.00 0.00 33 GLY A O 7
ATOM 10900 N N . SER A 1 34 ? 2.828 -10.241 -17.640 1.00 0.00 34 SER A N 7
ATOM 10901 C CA . SER A 1 34 ? 1.753 -11.031 -18.302 1.00 0.00 34 SER A CA 7
ATOM 10902 C C . SER A 1 34 ? 0.497 -10.168 -18.444 1.00 0.00 34 SER A C 7
ATOM 10903 O O . SER A 1 34 ? 0.398 -9.102 -17.871 1.00 0.00 34 SER A O 7
ATOM 10911 N N . VAL A 1 35 ? -0.462 -10.622 -19.203 1.00 0.00 35 VAL A N 7
ATOM 10912 C CA . VAL A 1 35 ? -1.712 -9.828 -19.381 1.00 0.00 35 VAL A CA 7
ATOM 10913 C C . VAL A 1 35 ? -2.894 -10.611 -18.807 1.00 0.00 35 VAL A C 7
ATOM 10914 O O . VAL A 1 35 ? -2.783 -11.780 -18.497 1.00 0.00 35 VAL A O 7
ATOM 10927 N N . HIS A 1 36 ? -4.026 -9.978 -18.658 1.00 0.00 36 HIS A N 7
ATOM 10928 C CA . HIS A 1 36 ? -5.206 -10.696 -18.098 1.00 0.00 36 HIS A CA 7
ATOM 10929 C C . HIS A 1 36 ? -6.458 -9.825 -18.246 1.00 0.00 36 HIS A C 7
ATOM 10930 O O . HIS A 1 36 ? -6.376 -8.636 -18.478 1.00 0.00 36 HIS A O 7
ATOM 10944 N N . GLU A 1 37 ? -7.616 -10.412 -18.109 1.00 0.00 37 GLU A N 7
ATOM 10945 C CA . GLU A 1 37 ? -8.874 -9.624 -18.236 1.00 0.00 37 GLU A CA 7
ATOM 10946 C C . GLU A 1 37 ? -9.494 -9.438 -16.849 1.00 0.00 37 GLU A C 7
ATOM 10947 O O . GLU A 1 37 ? -9.727 -10.392 -16.134 1.00 0.00 37 GLU A O 7
ATOM 10959 N N . GLY A 1 38 ? -9.755 -8.221 -16.459 1.00 0.00 38 GLY A N 7
ATOM 10960 C CA . GLY A 1 38 ? -10.351 -7.987 -15.113 1.00 0.00 38 GLY A CA 7
ATOM 10961 C C . GLY A 1 38 ? -11.377 -6.855 -15.188 1.00 0.00 38 GLY A C 7
ATOM 10962 O O . GLY A 1 38 ? -11.557 -6.232 -16.215 1.00 0.00 38 GLY A O 7
ATOM 10966 N N . ILE A 1 39 ? -12.051 -6.587 -14.103 1.00 0.00 39 ILE A N 7
ATOM 10967 C CA . ILE A 1 39 ? -13.065 -5.496 -14.104 1.00 0.00 39 ILE A CA 7
ATOM 10968 C C . ILE A 1 39 ? -12.434 -4.230 -13.523 1.00 0.00 39 ILE A C 7
ATOM 10969 O O . ILE A 1 39 ? -11.485 -4.290 -12.766 1.00 0.00 39 ILE A O 7
ATOM 10985 N N . VAL A 1 40 ? -12.943 -3.082 -13.878 1.00 0.00 40 VAL A N 7
ATOM 10986 C CA . VAL A 1 40 ? -12.355 -1.817 -13.353 1.00 0.00 40 VAL A CA 7
ATOM 10987 C C . VAL A 1 40 ? -13.181 -1.305 -12.172 1.00 0.00 40 VAL A C 7
ATOM 10988 O O . VAL A 1 40 ? -14.342 -1.627 -12.021 1.00 0.00 40 VAL A O 7
ATOM 11001 N N . TYR A 1 41 ? -12.582 -0.506 -11.333 1.00 0.00 41 TYR A N 7
ATOM 11002 C CA . TYR A 1 41 ? -13.316 0.039 -10.159 1.00 0.00 41 TYR A CA 7
ATOM 11003 C C . TYR A 1 41 ? -12.670 1.361 -9.737 1.00 0.00 41 TYR A C 7
ATOM 11004 O O . TYR A 1 41 ? -11.466 1.511 -9.771 1.00 0.00 41 TYR A O 7
ATOM 11022 N N . PHE A 1 42 ? -13.457 2.324 -9.344 1.00 0.00 42 PHE A N 7
ATOM 11023 C CA . PHE A 1 42 ? -12.876 3.632 -8.926 1.00 0.00 42 PHE A CA 7
ATOM 11024 C C . PHE A 1 42 ? -12.852 3.717 -7.398 1.00 0.00 42 PHE A C 7
ATOM 11025 O O . PHE A 1 42 ? -13.863 3.559 -6.744 1.00 0.00 42 PHE A O 7
ATOM 11042 N N . LYS A 1 43 ? -11.704 3.962 -6.824 1.00 0.00 43 LYS A N 7
ATOM 11043 C CA . LYS A 1 43 ? -11.622 4.053 -5.338 1.00 0.00 43 LYS A CA 7
ATOM 11044 C C . LYS A 1 43 ? -10.178 4.335 -4.918 1.00 0.00 43 LYS A C 7
ATOM 11045 O O . LYS A 1 43 ? -9.241 3.997 -5.613 1.00 0.00 43 LYS A O 7
ATOM 11064 N N . ASP A 1 44 ? -9.992 4.948 -3.780 1.00 0.00 44 ASP A N 7
ATOM 11065 C CA . ASP A 1 44 ? -8.609 5.248 -3.310 1.00 0.00 44 ASP A CA 7
ATOM 11066 C C . ASP A 1 44 ? -8.025 6.408 -4.121 1.00 0.00 44 ASP A C 7
ATOM 11067 O O . ASP A 1 44 ? -6.875 6.768 -3.967 1.00 0.00 44 ASP A O 7
ATOM 11076 N N . GLY A 1 45 ? -8.809 7.000 -4.980 1.00 0.00 45 GLY A N 7
ATOM 11077 C CA . GLY A 1 45 ? -8.296 8.140 -5.794 1.00 0.00 45 GLY A CA 7
ATOM 11078 C C . GLY A 1 45 ? -7.660 7.611 -7.082 1.00 0.00 45 GLY A C 7
ATOM 11079 O O . GLY A 1 45 ? -7.516 8.327 -8.052 1.00 0.00 45 GLY A O 7
ATOM 11083 N N . ILE A 1 46 ? -7.281 6.364 -7.100 1.00 0.00 46 ILE A N 7
ATOM 11084 C CA . ILE A 1 46 ? -6.659 5.796 -8.329 1.00 0.00 46 ILE A CA 7
ATOM 11085 C C . ILE A 1 46 ? -7.643 4.818 -8.975 1.00 0.00 46 ILE A C 7
ATOM 11086 O O . ILE A 1 46 ? -8.840 5.031 -8.951 1.00 0.00 46 ILE A O 7
ATOM 11102 N N . PHE A 1 47 ? -7.164 3.750 -9.553 1.00 0.00 47 PHE A N 7
ATOM 11103 C CA . PHE A 1 47 ? -8.097 2.781 -10.189 1.00 0.00 47 PHE A CA 7
ATOM 11104 C C . PHE A 1 47 ? -7.982 1.429 -9.486 1.00 0.00 47 PHE A C 7
ATOM 11105 O O . PHE A 1 47 ? -7.098 1.210 -8.681 1.00 0.00 47 PHE A O 7
ATOM 11122 N N . LYS A 1 48 ? -8.870 0.522 -9.777 1.00 0.00 48 LYS A N 7
ATOM 11123 C CA . LYS A 1 48 ? -8.812 -0.811 -9.117 1.00 0.00 48 LYS A CA 7
ATOM 11124 C C . LYS A 1 48 ? -9.217 -1.897 -10.113 1.00 0.00 48 LYS A C 7
ATOM 11125 O O . LYS A 1 48 ? -10.142 -1.738 -10.882 1.00 0.00 48 LYS A O 7
ATOM 11144 N N . VAL A 1 49 ? -8.534 -3.006 -10.097 1.00 0.00 49 VAL A N 7
ATOM 11145 C CA . VAL A 1 49 ? -8.881 -4.110 -11.032 1.00 0.00 49 VAL A CA 7
ATOM 11146 C C . VAL A 1 49 ? -9.348 -5.314 -10.212 1.00 0.00 49 VAL A C 7
ATOM 11147 O O . VAL A 1 49 ? -8.556 -6.003 -9.602 1.00 0.00 49 VAL A O 7
ATOM 11160 N N . ARG A 1 50 ? -10.628 -5.566 -10.177 1.00 0.00 50 ARG A N 7
ATOM 11161 C CA . ARG A 1 50 ? -11.137 -6.718 -9.374 1.00 0.00 50 ARG A CA 7
ATOM 11162 C C . ARG A 1 50 ? -11.388 -7.920 -10.286 1.00 0.00 50 ARG A C 7
ATOM 11163 O O . ARG A 1 50 ? -12.034 -7.811 -11.310 1.00 0.00 50 ARG A O 7
ATOM 11184 N N . LEU A 1 51 ? -10.888 -9.068 -9.917 1.00 0.00 51 LEU A N 7
ATOM 11185 C CA . LEU A 1 51 ? -11.103 -10.279 -10.758 1.00 0.00 51 LEU A CA 7
ATOM 11186 C C . LEU A 1 51 ? -12.318 -11.049 -10.235 1.00 0.00 51 LEU A C 7
ATOM 11187 O O . LEU A 1 51 ? -12.209 -11.871 -9.346 1.00 0.00 51 LEU A O 7
ATOM 11203 N N . LEU A 1 52 ? -13.478 -10.789 -10.776 1.00 0.00 52 LEU A N 7
ATOM 11204 C CA . LEU A 1 52 ? -14.698 -11.505 -10.306 1.00 0.00 52 LEU A CA 7
ATOM 11205 C C . LEU A 1 52 ? -14.805 -12.856 -11.015 1.00 0.00 52 LEU A C 7
ATOM 11206 O O . LEU A 1 52 ? -14.621 -12.956 -12.212 1.00 0.00 52 LEU A O 7
ATOM 11222 N N . GLY A 1 53 ? -15.102 -13.897 -10.285 1.00 0.00 53 GLY A N 7
ATOM 11223 C CA . GLY A 1 53 ? -15.222 -15.241 -10.918 1.00 0.00 53 GLY A CA 7
ATOM 11224 C C . GLY A 1 53 ? -13.877 -15.969 -10.838 1.00 0.00 53 GLY A C 7
ATOM 11225 O O . GLY A 1 53 ? -13.765 -17.123 -11.198 1.00 0.00 53 GLY A O 7
ATOM 11229 N N . TYR A 1 54 ? -12.856 -15.303 -10.369 1.00 0.00 54 TYR A N 7
ATOM 11230 C CA . TYR A 1 54 ? -11.522 -15.958 -10.269 1.00 0.00 54 TYR A CA 7
ATOM 11231 C C . TYR A 1 54 ? -11.018 -15.878 -8.827 1.00 0.00 54 TYR A C 7
ATOM 11232 O O . TYR A 1 54 ? -9.911 -15.450 -8.569 1.00 0.00 54 TYR A O 7
ATOM 11250 N N . GLU A 1 55 ? -11.822 -16.284 -7.883 1.00 0.00 55 GLU A N 7
ATOM 11251 C CA . GLU A 1 55 ? -11.387 -16.228 -6.459 1.00 0.00 55 GLU A CA 7
ATOM 11252 C C . GLU A 1 55 ? -11.453 -14.785 -5.965 1.00 0.00 55 GLU A C 7
ATOM 11253 O O . GLU A 1 55 ? -11.981 -13.914 -6.628 1.00 0.00 55 GLU A O 7
ATOM 11265 N N . GLY A 1 56 ? -10.919 -14.522 -4.805 1.00 0.00 56 GLY A N 7
ATOM 11266 C CA . GLY A 1 56 ? -10.949 -13.132 -4.271 1.00 0.00 56 GLY A CA 7
ATOM 11267 C C . GLY A 1 56 ? -9.812 -12.321 -4.896 1.00 0.00 56 GLY A C 7
ATOM 11268 O O . GLY A 1 56 ? -9.530 -11.215 -4.481 1.00 0.00 56 GLY A O 7
ATOM 11272 N N . HIS A 1 57 ? -9.157 -12.863 -5.889 1.00 0.00 57 HIS A N 7
ATOM 11273 C CA . HIS A 1 57 ? -8.036 -12.123 -6.542 1.00 0.00 57 HIS A CA 7
ATOM 11274 C C . HIS A 1 57 ? -8.420 -10.651 -6.709 1.00 0.00 57 HIS A C 7
ATOM 11275 O O . HIS A 1 57 ? -9.102 -10.277 -7.646 1.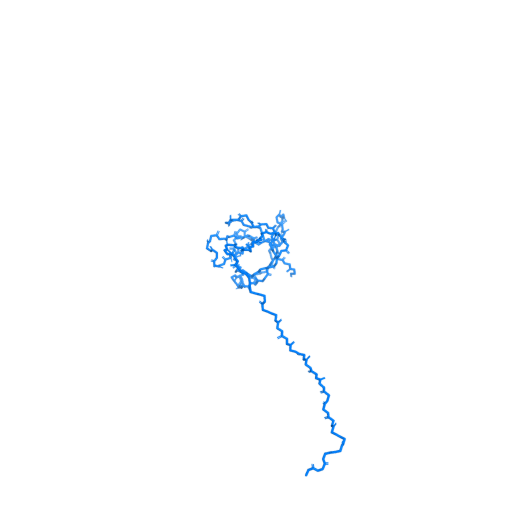00 0.00 57 HIS A O 7
ATOM 11289 N N . GLU A 1 58 ? -7.989 -9.812 -5.807 1.00 0.00 58 GLU A N 7
ATOM 11290 C CA . GLU A 1 58 ? -8.328 -8.365 -5.911 1.00 0.00 58 GLU A CA 7
ATOM 11291 C C . GLU A 1 58 ? -7.065 -7.571 -6.250 1.00 0.00 58 GLU A C 7
ATOM 11292 O O . GLU A 1 58 ? -6.163 -7.440 -5.445 1.00 0.00 58 GLU A O 7
ATOM 11304 N N . CYS A 1 59 ? -6.994 -7.040 -7.439 1.00 0.00 59 CYS A N 7
ATOM 11305 C CA . CYS A 1 59 ? -5.791 -6.257 -7.834 1.00 0.00 59 CYS A CA 7
ATOM 11306 C C . CYS A 1 59 ? -6.121 -4.763 -7.815 1.00 0.00 59 CYS A C 7
ATOM 11307 O O . CYS A 1 59 ? -7.268 -4.370 -7.736 1.00 0.00 59 CYS A O 7
ATOM 11315 N N . ILE A 1 60 ? -5.120 -3.929 -7.889 1.00 0.00 60 ILE A N 7
ATOM 11316 C CA . ILE A 1 60 ? -5.366 -2.459 -7.877 1.00 0.00 60 ILE A CA 7
ATOM 11317 C C . ILE A 1 60 ? -4.621 -1.819 -9.049 1.00 0.00 60 ILE A C 7
ATOM 11318 O O . ILE A 1 60 ? -3.500 -2.170 -9.346 1.00 0.00 60 ILE A O 7
ATOM 11334 N N . LEU A 1 61 ? -5.230 -0.881 -9.717 1.00 0.00 61 LEU A N 7
ATOM 11335 C CA . LEU A 1 61 ? -4.546 -0.229 -10.867 1.00 0.00 61 LEU A CA 7
ATOM 11336 C C . LEU A 1 61 ? -3.938 1.095 -10.407 1.00 0.00 61 LEU A C 7
ATOM 11337 O O . LEU A 1 61 ? -4.637 2.002 -9.990 1.00 0.00 61 LEU A O 7
ATOM 11353 N N . LEU A 1 62 ? -2.640 1.214 -10.472 1.00 0.00 62 LEU A N 7
ATOM 11354 C CA . LEU A 1 62 ? -1.989 2.481 -10.029 1.00 0.00 62 LEU A CA 7
ATOM 11355 C C . LEU A 1 62 ? -1.083 3.010 -11.141 1.00 0.00 62 LEU A C 7
ATOM 11356 O O . LEU A 1 62 ? -0.992 4.199 -11.367 1.00 0.00 62 LEU A O 7
ATOM 11372 N N . ASP A 1 63 ? -0.412 2.135 -11.838 1.00 0.00 63 ASP A N 7
ATOM 11373 C CA . ASP A 1 63 ? 0.488 2.594 -12.933 1.00 0.00 63 ASP A CA 7
ATOM 11374 C C . ASP A 1 63 ? -0.344 3.268 -14.023 1.00 0.00 63 ASP A C 7
ATOM 11375 O O . ASP A 1 63 ? -0.039 4.359 -14.463 1.00 0.00 63 ASP A O 7
ATOM 11384 N N . TYR A 1 64 ? -1.395 2.633 -14.461 1.00 0.00 64 TYR A N 7
ATOM 11385 C CA . TYR A 1 64 ? -2.243 3.247 -15.519 1.00 0.00 64 TYR A CA 7
ATOM 11386 C C . TYR A 1 64 ? -2.566 4.689 -15.126 1.00 0.00 64 TYR A C 7
ATOM 11387 O O . TYR A 1 64 ? -2.476 5.597 -15.927 1.00 0.00 64 TYR A O 7
ATOM 11405 N N . LEU A 1 65 ? -2.937 4.905 -13.894 1.00 0.00 65 LEU A N 7
ATOM 11406 C CA . LEU A 1 65 ? -3.258 6.288 -13.446 1.00 0.00 65 LEU A CA 7
ATOM 11407 C C . LEU A 1 65 ? -2.048 7.192 -13.689 1.00 0.00 65 LEU A C 7
ATOM 11408 O O . LEU A 1 65 ? -2.148 8.223 -14.323 1.00 0.00 65 LEU A O 7
ATOM 11424 N N . ASN A 1 66 ? -0.904 6.808 -13.193 1.00 0.00 66 ASN A N 7
ATOM 11425 C CA . ASN A 1 66 ? 0.312 7.641 -13.400 1.00 0.00 66 ASN A CA 7
ATOM 11426 C C . ASN A 1 66 ? 0.475 7.929 -14.893 1.00 0.00 66 ASN A C 7
ATOM 11427 O O . ASN A 1 66 ? -0.016 7.199 -15.730 1.00 0.00 66 ASN A O 7
ATOM 11438 N N . TYR A 1 67 ? 1.157 8.987 -15.234 1.00 0.00 67 TYR A N 7
ATOM 11439 C CA . TYR A 1 67 ? 1.347 9.319 -16.674 1.00 0.00 67 TYR A CA 7
ATOM 11440 C C . TYR A 1 67 ? 0.029 9.833 -17.258 1.00 0.00 67 TYR A C 7
ATOM 11441 O O . TYR A 1 67 ? -0.926 9.096 -17.408 1.00 0.00 67 TYR A O 7
ATOM 11459 N N . ARG A 1 68 ? -0.028 11.093 -17.592 1.00 0.00 68 ARG A N 7
ATOM 11460 C CA . ARG A 1 68 ? -1.282 11.657 -18.168 1.00 0.00 68 ARG A CA 7
ATOM 11461 C C . ARG A 1 68 ? -0.942 12.484 -19.409 1.00 0.00 68 ARG A C 7
ATOM 11462 O O . ARG A 1 68 ? 0.127 12.362 -19.973 1.00 0.00 68 ARG A O 7
ATOM 11483 N N . GLN A 1 69 ? -1.840 13.328 -19.838 1.00 0.00 69 GLN A N 7
ATOM 11484 C CA . GLN A 1 69 ? -1.560 14.161 -21.041 1.00 0.00 69 GLN A CA 7
ATOM 11485 C C . GLN A 1 69 ? -2.726 15.124 -21.281 1.00 0.00 69 GLN A C 7
ATOM 11486 O O . GLN A 1 69 ? -3.259 15.208 -22.369 1.00 0.00 69 GLN A O 7
ATOM 11500 N N . ASP A 1 70 ? -3.124 15.852 -20.274 1.00 0.00 70 ASP A N 7
ATOM 11501 C CA . ASP A 1 70 ? -4.252 16.809 -20.448 1.00 0.00 70 ASP A CA 7
ATOM 11502 C C . ASP A 1 70 ? -5.433 16.094 -21.107 1.00 0.00 70 ASP A C 7
ATOM 11503 O O . ASP A 1 70 ? -5.512 15.993 -22.315 1.00 0.00 70 ASP A O 7
ATOM 11512 N N . THR A 1 71 ? -6.352 15.599 -20.324 1.00 0.00 71 THR A N 7
ATOM 11513 C CA . THR A 1 71 ? -7.526 14.894 -20.911 1.00 0.00 71 THR A CA 7
ATOM 11514 C C . THR A 1 71 ? -8.760 15.152 -20.045 1.00 0.00 71 THR A C 7
ATOM 11515 O O . THR A 1 71 ? -8.703 15.098 -18.832 1.00 0.00 71 THR A O 7
ATOM 11526 N N . LEU A 1 72 ? -9.877 15.433 -20.658 1.00 0.00 72 LEU A N 7
ATOM 11527 C CA . LEU A 1 72 ? -11.114 15.697 -19.871 1.00 0.00 72 LEU A CA 7
ATOM 11528 C C . LEU A 1 72 ? -11.476 14.451 -19.060 1.00 0.00 72 LEU A C 7
ATOM 11529 O O . LEU A 1 72 ? -11.995 14.541 -17.964 1.00 0.00 72 LEU A O 7
ATOM 11545 N N . ASP A 1 73 ? -11.204 13.288 -19.587 1.00 0.00 73 ASP A N 7
ATOM 11546 C CA . ASP A 1 73 ? -11.532 12.038 -18.844 1.00 0.00 73 ASP A CA 7
ATOM 11547 C C . ASP A 1 73 ? -12.995 12.074 -18.398 1.00 0.00 73 ASP A C 7
ATOM 11548 O O . ASP A 1 73 ? -13.367 11.472 -17.411 1.00 0.00 73 ASP A O 7
ATOM 11557 N N . ARG A 1 74 ? -13.829 12.775 -19.117 1.00 0.00 74 ARG A N 7
ATOM 11558 C CA . ARG A 1 74 ? -15.266 12.847 -18.730 1.00 0.00 74 ARG A CA 7
ATOM 11559 C C . ARG A 1 74 ? -15.967 11.546 -19.127 1.00 0.00 74 ARG A C 7
ATOM 11560 O O . ARG A 1 74 ? -16.762 11.005 -18.384 1.00 0.00 74 ARG A O 7
ATOM 11581 N N . LEU A 1 75 ? -15.679 11.038 -20.295 1.00 0.00 75 LEU A N 7
ATOM 11582 C CA . LEU A 1 75 ? -16.330 9.771 -20.737 1.00 0.00 75 LEU A CA 7
ATOM 11583 C C . LEU A 1 75 ? -15.735 8.595 -19.961 1.00 0.00 75 LEU A C 7
ATOM 11584 O O . LEU A 1 75 ? -16.409 7.628 -19.665 1.00 0.00 75 LEU A O 7
ATOM 11600 N N . LYS A 1 76 ? -14.473 8.667 -19.633 1.00 0.00 76 LYS A N 7
ATOM 11601 C CA . LYS A 1 76 ? -13.833 7.553 -18.879 1.00 0.00 76 LYS A CA 7
ATOM 11602 C C . LYS A 1 76 ? -14.553 7.356 -17.543 1.00 0.00 76 LYS A C 7
ATOM 11603 O O . LYS A 1 76 ? -14.553 6.279 -16.982 1.00 0.00 76 LYS A O 7
ATOM 11622 N N . GLU A 1 77 ? -15.161 8.387 -17.026 1.00 0.00 77 GLU A N 7
ATOM 11623 C CA . GLU A 1 77 ? -15.874 8.257 -15.724 1.00 0.00 77 GLU A CA 7
ATOM 11624 C C . GLU A 1 77 ? -16.987 7.211 -15.843 1.00 0.00 77 GLU A C 7
ATOM 11625 O O . GLU A 1 77 ? -17.111 6.326 -15.021 1.00 0.00 77 GLU A O 7
ATOM 11637 N N . ARG A 1 78 ? -17.803 7.312 -16.856 1.00 0.00 78 ARG A N 7
ATOM 11638 C CA . ARG A 1 78 ? -18.912 6.329 -17.024 1.00 0.00 78 ARG A CA 7
ATOM 11639 C C . ARG A 1 78 ? -18.364 5.011 -17.581 1.00 0.00 78 ARG A C 7
ATOM 11640 O O . ARG A 1 78 ? -18.934 3.958 -17.377 1.00 0.00 78 ARG A O 7
ATOM 11661 N N . LEU A 1 79 ? -17.271 5.062 -18.290 1.00 0.00 79 LEU A N 7
ATOM 11662 C CA . LEU A 1 79 ? -16.696 3.813 -18.868 1.00 0.00 79 LEU A CA 7
ATOM 11663 C C . LEU A 1 79 ? -16.101 2.952 -17.753 1.00 0.00 79 LEU A C 7
ATOM 11664 O O . LEU A 1 79 ? -16.064 1.739 -17.844 1.00 0.00 79 LEU A O 7
ATOM 11680 N N . VAL A 1 80 ? -15.633 3.569 -16.703 1.00 0.00 80 VAL A N 7
ATOM 11681 C CA . VAL A 1 80 ? -15.038 2.790 -15.584 1.00 0.00 80 VAL A CA 7
ATOM 11682 C C . VAL A 1 80 ? -15.909 1.567 -15.295 1.00 0.00 80 VAL A C 7
ATOM 11683 O O . VAL A 1 80 ? -17.065 1.512 -15.670 1.00 0.00 80 VAL A O 7
ATOM 11696 N N . GLY A 1 81 ? -15.366 0.586 -14.633 1.00 0.00 81 GLY A N 7
ATOM 11697 C CA . GLY A 1 81 ? -16.162 -0.634 -14.321 1.00 0.00 81 GLY A CA 7
ATOM 11698 C C . GLY A 1 81 ? -16.044 -1.635 -15.474 1.00 0.00 81 GLY A C 7
ATOM 11699 O O . GLY A 1 81 ? -15.793 -2.806 -15.265 1.00 0.00 81 GLY A O 7
ATOM 11703 N N . ARG A 1 82 ? -16.226 -1.183 -16.688 1.00 0.00 82 ARG A N 7
ATOM 11704 C CA . ARG A 1 82 ? -16.130 -2.107 -17.855 1.00 0.00 82 ARG A CA 7
ATOM 11705 C C . ARG A 1 82 ? -14.948 -3.063 -17.667 1.00 0.00 82 ARG A C 7
ATOM 11706 O O . ARG A 1 82 ? -14.078 -2.839 -16.849 1.00 0.00 82 ARG A O 7
ATOM 11727 N N . VAL A 1 83 ? -14.909 -4.125 -18.425 1.00 0.00 83 VAL A N 7
ATOM 11728 C CA . VAL A 1 83 ? -13.784 -5.094 -18.298 1.00 0.00 83 VAL A CA 7
ATOM 11729 C C . VAL A 1 83 ? -12.750 -4.805 -19.387 1.00 0.00 83 VAL A C 7
ATOM 11730 O O . VAL A 1 83 ? -13.079 -4.324 -20.453 1.00 0.00 83 VAL A O 7
ATOM 11743 N N . ILE A 1 84 ? -11.501 -5.084 -19.126 1.00 0.00 84 ILE A N 7
ATOM 11744 C CA . ILE A 1 84 ? -10.453 -4.809 -20.149 1.00 0.00 84 ILE A CA 7
ATOM 11745 C C . ILE A 1 84 ? -9.239 -5.714 -19.910 1.00 0.00 84 ILE A C 7
ATOM 11746 O O . ILE A 1 84 ? -9.177 -6.446 -18.943 1.00 0.00 84 ILE A O 7
ATOM 11762 N N . LYS A 1 85 ? -8.270 -5.658 -20.785 1.00 0.00 85 LYS A N 7
ATOM 11763 C CA . LYS A 1 85 ? -7.054 -6.503 -20.612 1.00 0.00 85 LYS A CA 7
ATOM 11764 C C . LYS A 1 85 ? -5.898 -5.629 -20.115 1.00 0.00 85 LYS A C 7
ATOM 11765 O O . LYS A 1 85 ? -5.415 -4.766 -20.820 1.00 0.00 85 LYS A O 7
ATOM 11784 N N . THR A 1 86 ? -5.455 -5.844 -18.907 1.00 0.00 86 THR A N 7
ATOM 11785 C CA . THR A 1 86 ? -4.335 -5.022 -18.364 1.00 0.00 86 THR A CA 7
ATOM 11786 C C . THR A 1 86 ? -3.149 -5.932 -18.032 1.00 0.00 86 THR A C 7
ATOM 11787 O O . THR A 1 86 ? -3.234 -7.141 -18.137 1.00 0.00 86 THR A O 7
ATOM 11798 N N . ARG A 1 87 ? -2.041 -5.364 -17.632 1.00 0.00 87 ARG A N 7
ATOM 11799 C CA . ARG A 1 87 ? -0.857 -6.203 -17.297 1.00 0.00 87 ARG A CA 7
ATOM 11800 C C . ARG A 1 87 ? -0.776 -6.382 -15.780 1.00 0.00 87 ARG A C 7
ATOM 11801 O O . ARG A 1 87 ? -1.292 -5.581 -15.023 1.00 0.00 87 ARG A O 7
ATOM 11822 N N . VAL A 1 88 ? -0.133 -7.423 -15.326 1.00 0.00 88 VAL A N 7
ATOM 11823 C CA . VAL A 1 88 ? -0.029 -7.648 -13.858 1.00 0.00 88 VAL A CA 7
ATOM 11824 C C . VAL A 1 88 ? 1.312 -7.114 -13.359 1.00 0.00 88 VAL A C 7
ATOM 11825 O O . VAL A 1 88 ? 2.360 -7.485 -13.847 1.00 0.00 88 VAL A O 7
ATOM 11838 N N . VAL A 1 89 ? 1.284 -6.233 -12.397 1.00 0.00 89 VAL A N 7
ATOM 11839 C CA . VAL A 1 89 ? 2.556 -5.664 -11.877 1.00 0.00 89 VAL A CA 7
ATOM 11840 C C . VAL A 1 89 ? 3.191 -6.643 -10.887 1.00 0.00 89 VAL A C 7
ATOM 11841 O O . VAL A 1 89 ? 4.397 -6.703 -10.747 1.00 0.00 89 VAL A O 7
ATOM 11854 N N . ARG A 1 90 ? 2.393 -7.411 -10.198 1.00 0.00 90 ARG A N 7
ATOM 11855 C CA . ARG A 1 90 ? 2.954 -8.382 -9.219 1.00 0.00 90 ARG A CA 7
ATOM 11856 C C . ARG A 1 90 ? 1.824 -8.931 -8.347 1.00 0.00 90 ARG A C 7
ATOM 11857 O O . ARG A 1 90 ? 1.303 -8.250 -7.485 1.00 0.00 90 ARG A O 7
ATOM 11878 N N . ALA A 1 91 ? 1.438 -10.156 -8.567 1.00 0.00 91 ALA A N 7
ATOM 11879 C CA . ALA A 1 91 ? 0.340 -10.749 -7.754 1.00 0.00 91 ALA A CA 7
ATOM 11880 C C . ALA A 1 91 ? 0.935 -11.551 -6.594 1.00 0.00 91 ALA A C 7
ATOM 11881 O O . ALA A 1 91 ? 1.838 -12.345 -6.773 1.00 0.00 91 ALA A O 7
ATOM 11888 N N . ASP A 1 92 ? 0.436 -11.350 -5.406 1.00 0.00 92 ASP A N 7
ATOM 11889 C CA . ASP A 1 92 ? 0.971 -12.099 -4.235 1.00 0.00 92 ASP A CA 7
ATOM 11890 C C . ASP A 1 92 ? 0.008 -11.955 -3.054 1.00 0.00 92 ASP A C 7
ATOM 11891 O O . ASP A 1 92 ? 0.137 -11.064 -2.239 1.00 0.00 92 ASP A O 7
ATOM 11900 N N . GLY A 1 93 ? -0.959 -12.827 -2.957 1.00 0.00 93 GLY A N 7
ATOM 11901 C CA . GLY A 1 93 ? -1.931 -12.739 -1.829 1.00 0.00 93 GLY A CA 7
ATOM 11902 C C . GLY A 1 93 ? -3.289 -12.275 -2.360 1.00 0.00 93 GLY A C 7
ATOM 11903 O O . GLY A 1 93 ? -3.570 -12.368 -3.538 1.00 0.00 93 GLY A O 7
ATOM 11907 N N . LEU A 1 94 ? -4.134 -11.775 -1.500 1.00 0.00 94 LEU A N 7
ATOM 11908 C CA . LEU A 1 94 ? -5.471 -11.304 -1.959 1.00 0.00 94 LEU A CA 7
ATOM 11909 C C . LEU A 1 94 ? -5.323 -9.949 -2.652 1.00 0.00 94 LEU A C 7
ATOM 11910 O O . LEU A 1 94 ? -6.150 -9.554 -3.449 1.00 0.00 94 LEU A O 7
ATOM 11926 N N . TYR A 1 95 ? -4.272 -9.234 -2.356 1.00 0.00 95 TYR A N 7
ATOM 11927 C CA . TYR A 1 95 ? -4.067 -7.906 -3.000 1.00 0.00 95 TYR A CA 7
ATOM 11928 C C . TYR A 1 95 ? -2.996 -8.031 -4.085 1.00 0.00 95 TYR A C 7
ATOM 11929 O O . TYR A 1 95 ? -2.000 -8.704 -3.911 1.00 0.00 95 TYR A O 7
ATOM 11947 N N . VAL A 1 96 ? -3.195 -7.397 -5.207 1.00 0.00 96 VAL A N 7
ATOM 11948 C CA . VAL A 1 96 ? -2.187 -7.493 -6.301 1.00 0.00 96 VAL A CA 7
ATOM 11949 C C . VAL A 1 96 ? -1.956 -6.112 -6.920 1.00 0.00 96 VAL A C 7
ATOM 11950 O O . VAL A 1 96 ? -2.759 -5.214 -6.772 1.00 0.00 96 VAL A O 7
ATOM 11963 N N . ASP A 1 97 ? -0.869 -5.941 -7.623 1.00 0.00 97 ASP A N 7
ATOM 11964 C CA . ASP A 1 97 ? -0.591 -4.626 -8.267 1.00 0.00 97 ASP A CA 7
ATOM 11965 C C . ASP A 1 97 ? -1.015 -4.705 -9.734 1.00 0.00 97 ASP A C 7
ATOM 11966 O O . ASP A 1 97 ? -1.006 -5.763 -10.331 1.00 0.00 97 ASP A O 7
ATOM 11975 N N . LEU A 1 98 ? -1.407 -3.608 -10.320 1.00 0.00 98 LEU A N 7
ATOM 11976 C CA . LEU A 1 98 ? -1.853 -3.656 -11.740 1.00 0.00 98 LEU A CA 7
ATOM 11977 C C . LEU A 1 98 ? -1.318 -2.455 -12.521 1.00 0.00 98 LEU A C 7
ATOM 11978 O O . LEU A 1 98 ? -1.377 -1.323 -12.072 1.00 0.00 98 LEU A O 7
ATOM 11994 N N . ARG A 1 99 ? -0.812 -2.704 -13.700 1.00 0.00 99 ARG A N 7
ATOM 11995 C CA . ARG A 1 99 ? -0.283 -1.600 -14.545 1.00 0.00 99 ARG A CA 7
ATOM 11996 C C . ARG A 1 99 ? -0.745 -1.810 -15.990 1.00 0.00 99 ARG A C 7
ATOM 11997 O O . ARG A 1 99 ? -0.632 -2.890 -16.540 1.00 0.00 99 ARG A O 7
ATOM 12018 N N . ARG A 1 100 ? -1.266 -0.788 -16.610 1.00 0.00 100 ARG A N 7
ATOM 12019 C CA . ARG A 1 100 ? -1.732 -0.929 -18.018 1.00 0.00 100 ARG A CA 7
ATOM 12020 C C . ARG A 1 100 ? -0.597 -0.539 -18.969 1.00 0.00 100 ARG A C 7
ATOM 12021 O O . ARG A 1 100 ? 0.235 0.286 -18.651 1.00 0.00 100 ARG A O 7
ATOM 12042 N N . PHE A 1 101 ? -0.557 -1.127 -20.133 1.00 0.00 101 PHE A N 7
ATOM 12043 C CA . PHE A 1 101 ? 0.526 -0.790 -21.101 1.00 0.00 101 PHE A CA 7
ATOM 12044 C C . PHE A 1 101 ? 0.330 0.640 -21.612 1.00 0.00 101 PHE A C 7
ATOM 12045 O O . PHE A 1 101 ? -0.409 0.880 -22.546 1.00 0.00 101 PHE A O 7
ATOM 12062 N N . PHE A 1 102 ? 0.990 1.592 -21.008 1.00 0.00 102 PHE A N 7
ATOM 12063 C CA . PHE A 1 102 ? 0.841 3.003 -21.463 1.00 0.00 102 PHE A CA 7
ATOM 12064 C C . PHE A 1 102 ? 1.911 3.870 -20.796 1.00 0.00 102 PHE A C 7
ATOM 12065 O O . PHE A 1 102 ? 1.574 4.581 -19.863 1.00 0.00 102 PHE A O 7
ATOM 12083 N N . MET A 1 1 ? -48.628 -21.610 -24.983 1.00 0.00 1 MET A N 8
ATOM 12084 C CA . MET A 1 1 ? -47.431 -21.419 -25.849 1.00 0.00 1 MET A CA 8
ATOM 12085 C C . MET A 1 1 ? -46.945 -22.779 -26.355 1.00 0.00 1 MET A C 8
ATOM 12086 O O . MET A 1 1 ? -47.214 -23.804 -25.762 1.00 0.00 1 MET A O 8
ATOM 12102 N N . THR A 1 2 ? -46.230 -22.795 -27.448 1.00 0.00 2 THR A N 8
ATOM 12103 C CA . THR A 1 2 ? -45.729 -24.088 -27.991 1.00 0.00 2 THR A CA 8
ATOM 12104 C C . THR A 1 2 ? -44.448 -23.844 -28.791 1.00 0.00 2 THR A C 8
ATOM 12105 O O . THR A 1 2 ? -44.347 -24.210 -29.945 1.00 0.00 2 THR A O 8
ATOM 12116 N N . VAL A 1 3 ? -43.469 -23.229 -28.187 1.00 0.00 3 VAL A N 8
ATOM 12117 C CA . VAL A 1 3 ? -42.195 -22.962 -28.910 1.00 0.00 3 VAL A CA 8
ATOM 12118 C C . VAL A 1 3 ? -41.176 -24.049 -28.562 1.00 0.00 3 VAL A C 8
ATOM 12119 O O . VAL A 1 3 ? -41.518 -25.083 -28.023 1.00 0.00 3 VAL A O 8
ATOM 12132 N N . ILE A 1 4 ? -39.928 -23.827 -28.867 1.00 0.00 4 ILE A N 8
ATOM 12133 C CA . ILE A 1 4 ? -38.893 -24.850 -28.552 1.00 0.00 4 ILE A CA 8
ATOM 12134 C C . ILE A 1 4 ? -37.944 -24.309 -27.481 1.00 0.00 4 ILE A C 8
ATOM 12135 O O . ILE A 1 4 ? -36.832 -23.913 -27.767 1.00 0.00 4 ILE A O 8
ATOM 12151 N N . LYS A 1 5 ? -38.373 -24.290 -26.248 1.00 0.00 5 LYS A N 8
ATOM 12152 C CA . LYS A 1 5 ? -37.487 -23.777 -25.166 1.00 0.00 5 LYS A CA 8
ATOM 12153 C C . LYS A 1 5 ? -36.111 -24.439 -25.287 1.00 0.00 5 LYS A C 8
ATOM 12154 O O . LYS A 1 5 ? -35.996 -25.536 -25.797 1.00 0.00 5 LYS A O 8
ATOM 12173 N N . PRO A 1 6 ? -35.106 -23.747 -24.815 1.00 0.00 6 PRO A N 8
ATOM 12174 C CA . PRO A 1 6 ? -33.717 -24.237 -24.857 1.00 0.00 6 PRO A CA 8
ATOM 12175 C C . PRO A 1 6 ? -33.486 -25.285 -23.766 1.00 0.00 6 PRO A C 8
ATOM 12176 O O . PRO A 1 6 ? -32.888 -25.013 -22.744 1.00 0.00 6 PRO A O 8
ATOM 12187 N N . SER A 1 7 ? -33.956 -26.485 -23.977 1.00 0.00 7 SER A N 8
ATOM 12188 C CA . SER A 1 7 ? -33.761 -27.552 -22.951 1.00 0.00 7 SER A CA 8
ATOM 12189 C C . SER A 1 7 ? -32.265 -27.786 -22.742 1.00 0.00 7 SER A C 8
ATOM 12190 O O . SER A 1 7 ? -31.446 -27.398 -23.551 1.00 0.00 7 SER A O 8
ATOM 12198 N N . SER A 1 8 ? -31.901 -28.418 -21.661 1.00 0.00 8 SER A N 8
ATOM 12199 C CA . SER A 1 8 ? -30.457 -28.676 -21.400 1.00 0.00 8 SER A CA 8
ATOM 12200 C C . SER A 1 8 ? -30.100 -30.087 -21.871 1.00 0.00 8 SER A C 8
ATOM 12201 O O . SER A 1 8 ? -29.132 -30.673 -21.428 1.00 0.00 8 SER A O 8
ATOM 12209 N N . ARG A 1 9 ? -30.876 -30.639 -22.764 1.00 0.00 9 ARG A N 8
ATOM 12210 C CA . ARG A 1 9 ? -30.583 -32.014 -23.262 1.00 0.00 9 ARG A CA 8
ATOM 12211 C C . ARG A 1 9 ? -29.429 -31.970 -24.271 1.00 0.00 9 ARG A C 8
ATOM 12212 O O . ARG A 1 9 ? -28.456 -32.683 -24.124 1.00 0.00 9 ARG A O 8
ATOM 12233 N N . PRO A 1 10 ? -29.571 -31.133 -25.269 1.00 0.00 10 PRO A N 8
ATOM 12234 C CA . PRO A 1 10 ? -28.550 -30.980 -26.322 1.00 0.00 10 PRO A CA 8
ATOM 12235 C C . PRO A 1 10 ? -27.383 -30.128 -25.813 1.00 0.00 10 PRO A C 8
ATOM 12236 O O . PRO A 1 10 ? -27.570 -29.176 -25.081 1.00 0.00 10 PRO A O 8
ATOM 12247 N N . ARG A 1 11 ? -26.181 -30.465 -26.193 1.00 0.00 11 ARG A N 8
ATOM 12248 C CA . ARG A 1 11 ? -25.004 -29.679 -25.727 1.00 0.00 11 ARG A CA 8
ATOM 12249 C C . ARG A 1 11 ? -24.998 -29.637 -24.196 1.00 0.00 11 ARG A C 8
ATOM 12250 O O . ARG A 1 11 ? -25.271 -28.612 -23.603 1.00 0.00 11 ARG A O 8
ATOM 12271 N N . PRO A 1 12 ? -24.684 -30.761 -23.604 1.00 0.00 12 PRO A N 8
ATOM 12272 C CA . PRO A 1 12 ? -24.631 -30.900 -22.138 1.00 0.00 12 PRO A CA 8
ATOM 12273 C C . PRO A 1 12 ? -23.338 -30.290 -21.587 1.00 0.00 12 PRO A C 8
ATOM 12274 O O . PRO A 1 12 ? -22.285 -30.400 -22.183 1.00 0.00 12 PRO A O 8
ATOM 12285 N N . ARG A 1 13 ? -23.411 -29.646 -20.454 1.00 0.00 13 ARG A N 8
ATOM 12286 C CA . ARG A 1 13 ? -22.187 -29.029 -19.867 1.00 0.00 13 ARG A CA 8
ATOM 12287 C C . ARG A 1 13 ? -21.058 -30.063 -19.846 1.00 0.00 13 ARG A C 8
ATOM 12288 O O . ARG A 1 13 ? -21.276 -31.227 -19.575 1.00 0.00 13 ARG A O 8
ATOM 12309 N N . LYS A 1 14 ? -19.854 -29.647 -20.130 1.00 0.00 14 LYS A N 8
ATOM 12310 C CA . LYS A 1 14 ? -18.715 -30.608 -20.127 1.00 0.00 14 LYS A CA 8
ATOM 12311 C C . LYS A 1 14 ? -17.894 -30.427 -18.850 1.00 0.00 14 LYS A C 8
ATOM 12312 O O . LYS A 1 14 ? -17.623 -31.373 -18.137 1.00 0.00 14 LYS A O 8
ATOM 12331 N N . ASN A 1 15 ? -17.494 -29.220 -18.552 1.00 0.00 15 ASN A N 8
ATOM 12332 C CA . ASN A 1 15 ? -16.691 -28.989 -17.319 1.00 0.00 15 ASN A CA 8
ATOM 12333 C C . ASN A 1 15 ? -16.585 -27.486 -17.045 1.00 0.00 15 ASN A C 8
ATOM 12334 O O . ASN A 1 15 ? -16.699 -27.043 -15.920 1.00 0.00 15 ASN A O 8
ATOM 12345 N N . LYS A 1 16 ? -16.364 -26.697 -18.063 1.00 0.00 16 LYS A N 8
ATOM 12346 C CA . LYS A 1 16 ? -16.247 -25.227 -17.849 1.00 0.00 16 LYS A CA 8
ATOM 12347 C C . LYS A 1 16 ? -17.193 -24.486 -18.800 1.00 0.00 16 LYS A C 8
ATOM 12348 O O . LYS A 1 16 ? -18.358 -24.297 -18.507 1.00 0.00 16 LYS A O 8
ATOM 12367 N N . ASN A 1 17 ? -16.704 -24.060 -19.934 1.00 0.00 17 ASN A N 8
ATOM 12368 C CA . ASN A 1 17 ? -17.578 -23.329 -20.895 1.00 0.00 17 ASN A CA 8
ATOM 12369 C C . ASN A 1 17 ? -16.855 -23.195 -22.238 1.00 0.00 17 ASN A C 8
ATOM 12370 O O . ASN A 1 17 ? -17.223 -23.814 -23.216 1.00 0.00 17 ASN A O 8
ATOM 12381 N N . ILE A 1 18 ? -15.826 -22.393 -22.293 1.00 0.00 18 ILE A N 8
ATOM 12382 C CA . ILE A 1 18 ? -15.081 -22.222 -23.572 1.00 0.00 18 ILE A CA 8
ATOM 12383 C C . ILE A 1 18 ? -13.597 -22.514 -23.341 1.00 0.00 18 ILE A C 8
ATOM 12384 O O . ILE A 1 18 ? -12.977 -21.961 -22.454 1.00 0.00 18 ILE A O 8
ATOM 12400 N N . LYS A 1 19 ? -13.023 -23.378 -24.133 1.00 0.00 19 LYS A N 8
ATOM 12401 C CA . LYS A 1 19 ? -11.579 -23.705 -23.960 1.00 0.00 19 LYS A CA 8
ATOM 12402 C C . LYS A 1 19 ? -10.786 -23.157 -25.148 1.00 0.00 19 LYS A C 8
ATOM 12403 O O . LYS A 1 19 ? -11.294 -23.037 -26.244 1.00 0.00 19 LYS A O 8
ATOM 12422 N N . VAL A 1 20 ? -9.539 -22.824 -24.941 1.00 0.00 20 VAL A N 8
ATOM 12423 C CA . VAL A 1 20 ? -8.716 -22.286 -26.061 1.00 0.00 20 VAL A CA 8
ATOM 12424 C C . VAL A 1 20 ? -7.292 -22.835 -25.959 1.00 0.00 20 VAL A C 8
ATOM 12425 O O . VAL A 1 20 ? -6.377 -22.331 -26.579 1.00 0.00 20 VAL A O 8
ATOM 12438 N N . ASN A 1 21 ? -7.095 -23.864 -25.181 1.00 0.00 21 ASN A N 8
ATOM 12439 C CA . ASN A 1 21 ? -5.728 -24.441 -25.041 1.00 0.00 21 ASN A CA 8
ATOM 12440 C C . ASN A 1 21 ? -5.748 -25.910 -25.467 1.00 0.00 21 ASN A C 8
ATOM 12441 O O . ASN A 1 21 ? -6.697 -26.383 -26.059 1.00 0.00 21 ASN A O 8
ATOM 12452 N N . THR A 1 22 ? -4.704 -26.637 -25.170 1.00 0.00 22 THR A N 8
ATOM 12453 C CA . THR A 1 22 ? -4.662 -28.075 -25.559 1.00 0.00 22 THR A CA 8
ATOM 12454 C C . THR A 1 22 ? -4.831 -28.949 -24.316 1.00 0.00 22 THR A C 8
ATOM 12455 O O . THR A 1 22 ? -4.937 -28.459 -23.209 1.00 0.00 22 THR A O 8
ATOM 12466 N N . TYR A 1 23 ? -4.854 -30.242 -24.490 1.00 0.00 23 TYR A N 8
ATOM 12467 C CA . TYR A 1 23 ? -5.012 -31.151 -23.321 1.00 0.00 23 TYR A CA 8
ATOM 12468 C C . TYR A 1 23 ? -3.656 -31.768 -22.972 1.00 0.00 23 TYR A C 8
ATOM 12469 O O . TYR A 1 23 ? -3.553 -32.946 -22.689 1.00 0.00 23 TYR A O 8
ATOM 12487 N N . ARG A 1 24 ? -2.613 -30.983 -22.991 1.00 0.00 24 ARG A N 8
ATOM 12488 C CA . ARG A 1 24 ? -1.264 -31.526 -22.663 1.00 0.00 24 ARG A CA 8
ATOM 12489 C C . ARG A 1 24 ? -1.099 -31.606 -21.144 1.00 0.00 24 ARG A C 8
ATOM 12490 O O . ARG A 1 24 ? -1.222 -32.660 -20.551 1.00 0.00 24 ARG A O 8
ATOM 12511 N N . THR A 1 25 ? -0.820 -30.501 -20.510 1.00 0.00 25 THR A N 8
ATOM 12512 C CA . THR A 1 25 ? -0.644 -30.515 -19.030 1.00 0.00 25 THR A CA 8
ATOM 12513 C C . THR A 1 25 ? -1.617 -29.520 -18.390 1.00 0.00 25 THR A C 8
ATOM 12514 O O . THR A 1 25 ? -1.543 -28.329 -18.620 1.00 0.00 25 THR A O 8
ATOM 12525 N N . SER A 1 26 ? -2.528 -30.000 -17.588 1.00 0.00 26 SER A N 8
ATOM 12526 C CA . SER A 1 26 ? -3.504 -29.082 -16.933 1.00 0.00 26 SER A CA 8
ATOM 12527 C C . SER A 1 26 ? -2.768 -28.189 -15.932 1.00 0.00 26 SER A C 8
ATOM 12528 O O . SER A 1 26 ? -2.587 -28.546 -14.784 1.00 0.00 26 SER A O 8
ATOM 12536 N N . ALA A 1 27 ? -2.340 -27.032 -16.356 1.00 0.00 27 ALA A N 8
ATOM 12537 C CA . ALA A 1 27 ? -1.615 -26.122 -15.425 1.00 0.00 27 ALA A CA 8
ATOM 12538 C C . ALA A 1 27 ? -1.789 -24.672 -15.882 1.00 0.00 27 ALA A C 8
ATOM 12539 O O . ALA A 1 27 ? -1.281 -24.270 -16.909 1.00 0.00 27 ALA A O 8
ATOM 12546 N N . MET A 1 28 ? -2.500 -23.882 -15.124 1.00 0.00 28 MET A N 8
ATOM 12547 C CA . MET A 1 28 ? -2.701 -22.457 -15.512 1.00 0.00 28 MET A CA 8
ATOM 12548 C C . MET A 1 28 ? -1.701 -21.583 -14.754 1.00 0.00 28 MET A C 8
ATOM 12549 O O . MET A 1 28 ? -1.100 -20.683 -15.307 1.00 0.00 28 MET A O 8
ATOM 12563 N N . ASP A 1 29 ? -1.514 -21.849 -13.493 1.00 0.00 29 ASP A N 8
ATOM 12564 C CA . ASP A 1 29 ? -0.548 -21.047 -12.689 1.00 0.00 29 ASP A CA 8
ATOM 12565 C C . ASP A 1 29 ? -0.826 -19.552 -12.871 1.00 0.00 29 ASP A C 8
ATOM 12566 O O . ASP A 1 29 ? -1.747 -19.158 -13.560 1.00 0.00 29 ASP A O 8
ATOM 12575 N N . LEU A 1 30 ? -0.032 -18.719 -12.254 1.00 0.00 30 LEU A N 8
ATOM 12576 C CA . LEU A 1 30 ? -0.237 -17.247 -12.382 1.00 0.00 30 LEU A CA 8
ATOM 12577 C C . LEU A 1 30 ? 1.088 -16.530 -12.104 1.00 0.00 30 LEU A C 8
ATOM 12578 O O . LEU A 1 30 ? 1.499 -16.383 -10.970 1.00 0.00 30 LEU A O 8
ATOM 12594 N N . SER A 1 31 ? 1.759 -16.082 -13.130 1.00 0.00 31 SER A N 8
ATOM 12595 C CA . SER A 1 31 ? 3.055 -15.376 -12.920 1.00 0.00 31 SER A CA 8
ATOM 12596 C C . SER A 1 31 ? 2.920 -13.917 -13.364 1.00 0.00 31 SER A C 8
ATOM 12597 O O . SER A 1 31 ? 2.059 -13.588 -14.156 1.00 0.00 31 SER A O 8
ATOM 12605 N N . PRO A 1 32 ? 3.779 -13.083 -12.835 1.00 0.00 32 PRO A N 8
ATOM 12606 C CA . PRO A 1 32 ? 3.789 -11.644 -13.152 1.00 0.00 32 PRO A CA 8
ATOM 12607 C C . PRO A 1 32 ? 4.440 -11.402 -14.517 1.00 0.00 32 PRO A C 8
ATOM 12608 O O . PRO A 1 32 ? 5.234 -12.195 -14.985 1.00 0.00 32 PRO A O 8
ATOM 12619 N N . GLY A 1 33 ? 4.109 -10.317 -15.161 1.00 0.00 33 GLY A N 8
ATOM 12620 C CA . GLY A 1 33 ? 4.707 -10.028 -16.495 1.00 0.00 33 GLY A CA 8
ATOM 12621 C C . GLY A 1 33 ? 3.819 -10.623 -17.589 1.00 0.00 33 GLY A C 8
ATOM 12622 O O . GLY A 1 33 ? 4.258 -10.871 -18.693 1.00 0.00 33 GLY A O 8
ATOM 12626 N N . SER A 1 34 ? 2.570 -10.853 -17.288 1.00 0.00 34 SER A N 8
ATOM 12627 C CA . SER A 1 34 ? 1.653 -11.433 -18.309 1.00 0.00 34 SER A CA 8
ATOM 12628 C C . SER A 1 34 ? 0.505 -10.458 -18.580 1.00 0.00 34 SER A C 8
ATOM 12629 O O . SER A 1 34 ? 0.152 -9.649 -17.742 1.00 0.00 34 SER A O 8
ATOM 12637 N N . VAL A 1 35 ? -0.083 -10.533 -19.741 1.00 0.00 35 VAL A N 8
ATOM 12638 C CA . VAL A 1 35 ? -1.211 -9.617 -20.070 1.00 0.00 35 VAL A CA 8
ATOM 12639 C C . VAL A 1 35 ? -2.532 -10.371 -19.903 1.00 0.00 35 VAL A C 8
ATOM 12640 O O . VAL A 1 35 ? -2.689 -11.476 -20.385 1.00 0.00 35 VAL A O 8
ATOM 12653 N N . HIS A 1 36 ? -3.484 -9.791 -19.224 1.00 0.00 36 HIS A N 8
ATOM 12654 C CA . HIS A 1 36 ? -4.787 -10.492 -19.035 1.00 0.00 36 HIS A CA 8
ATOM 12655 C C . HIS A 1 36 ? -5.926 -9.474 -18.996 1.00 0.00 36 HIS A C 8
ATOM 12656 O O . HIS A 1 36 ? -5.707 -8.279 -18.969 1.00 0.00 36 HIS A O 8
ATOM 12670 N N . GLU A 1 37 ? -7.145 -9.942 -18.986 1.00 0.00 37 GLU A N 8
ATOM 12671 C CA . GLU A 1 37 ? -8.302 -9.007 -18.941 1.00 0.00 37 GLU A CA 8
ATOM 12672 C C . GLU A 1 37 ? -8.796 -8.900 -17.499 1.00 0.00 37 GLU A C 8
ATOM 12673 O O . GLU A 1 37 ? -8.537 -9.759 -16.680 1.00 0.00 37 GLU A O 8
ATOM 12685 N N . GLY A 1 38 ? -9.492 -7.848 -17.177 1.00 0.00 38 GLY A N 8
ATOM 12686 C CA . GLY A 1 38 ? -9.985 -7.683 -15.782 1.00 0.00 38 GLY A CA 8
ATOM 12687 C C . GLY A 1 38 ? -11.095 -6.633 -15.751 1.00 0.00 38 GLY A C 8
ATOM 12688 O O . GLY A 1 38 ? -11.424 -6.034 -16.754 1.00 0.00 38 GLY A O 8
ATOM 12692 N N . ILE A 1 39 ? -11.672 -6.406 -14.603 1.00 0.00 39 ILE A N 8
ATOM 12693 C CA . ILE A 1 39 ? -12.758 -5.394 -14.505 1.00 0.00 39 ILE A CA 8
ATOM 12694 C C . ILE A 1 39 ? -12.148 -4.074 -14.037 1.00 0.00 39 ILE A C 8
ATOM 12695 O O . ILE A 1 39 ? -11.126 -4.056 -13.378 1.00 0.00 39 ILE A O 8
ATOM 12711 N N . VAL A 1 40 ? -12.740 -2.968 -14.390 1.00 0.00 40 VAL A N 8
ATOM 12712 C CA . VAL A 1 40 ? -12.154 -1.659 -13.980 1.00 0.00 40 VAL A CA 8
ATOM 12713 C C . VAL A 1 40 ? -12.866 -1.111 -12.743 1.00 0.00 40 VAL A C 8
ATOM 12714 O O . VAL A 1 40 ? -14.040 -1.339 -12.530 1.00 0.00 40 VAL A O 8
ATOM 12727 N N . TYR A 1 41 ? -12.154 -0.381 -11.930 1.00 0.00 41 TYR A N 8
ATOM 12728 C CA . TYR A 1 41 ? -12.766 0.201 -10.705 1.00 0.00 41 TYR A CA 8
ATOM 12729 C C . TYR A 1 41 ? -12.046 1.508 -10.364 1.00 0.00 41 TYR A C 8
ATOM 12730 O O . TYR A 1 41 ? -10.835 1.571 -10.354 1.00 0.00 41 TYR A O 8
ATOM 12748 N N . PHE A 1 42 ? -12.774 2.555 -10.091 1.00 0.00 42 PHE A N 8
ATOM 12749 C CA . PHE A 1 42 ? -12.110 3.849 -9.762 1.00 0.00 42 PHE A CA 8
ATOM 12750 C C . PHE A 1 42 ? -12.337 4.186 -8.287 1.00 0.00 42 PHE A C 8
ATOM 12751 O O . PHE A 1 42 ? -13.441 4.469 -7.867 1.00 0.00 42 PHE A O 8
ATOM 12768 N N . LYS A 1 43 ? -11.296 4.162 -7.499 1.00 0.00 43 LYS A N 8
ATOM 12769 C CA . LYS A 1 43 ? -11.450 4.485 -6.053 1.00 0.00 43 LYS A CA 8
ATOM 12770 C C . LYS A 1 43 ? -10.077 4.792 -5.448 1.00 0.00 43 LYS A C 8
ATOM 12771 O O . LYS A 1 43 ? -9.052 4.447 -6.000 1.00 0.00 43 LYS A O 8
ATOM 12790 N N . ASP A 1 44 ? -10.053 5.439 -4.314 1.00 0.00 44 ASP A N 8
ATOM 12791 C CA . ASP A 1 44 ? -8.751 5.771 -3.670 1.00 0.00 44 ASP A CA 8
ATOM 12792 C C . ASP A 1 44 ? -8.013 6.819 -4.506 1.00 0.00 44 ASP A C 8
ATOM 12793 O O . ASP A 1 44 ? -6.876 7.154 -4.234 1.00 0.00 44 ASP A O 8
ATOM 12802 N N . GLY A 1 45 ? -8.649 7.344 -5.517 1.00 0.00 45 GLY A N 8
ATOM 12803 C CA . GLY A 1 45 ? -7.981 8.374 -6.363 1.00 0.00 45 GLY A CA 8
ATOM 12804 C C . GLY A 1 45 ? -7.194 7.693 -7.482 1.00 0.00 45 GLY A C 8
ATOM 12805 O O . GLY A 1 45 ? -6.769 8.325 -8.430 1.00 0.00 45 GLY A O 8
ATOM 12809 N N . ILE A 1 46 ? -6.993 6.408 -7.384 1.00 0.00 46 ILE A N 8
ATOM 12810 C CA . ILE A 1 46 ? -6.231 5.689 -8.443 1.00 0.00 46 ILE A CA 8
ATOM 12811 C C . ILE A 1 46 ? -7.172 4.730 -9.175 1.00 0.00 46 ILE A C 8
ATOM 12812 O O . ILE A 1 46 ? -8.378 4.876 -9.127 1.00 0.00 46 ILE A O 8
ATOM 12828 N N . PHE A 1 47 ? -6.638 3.751 -9.851 1.00 0.00 47 PHE A N 8
ATOM 12829 C CA . PHE A 1 47 ? -7.514 2.792 -10.577 1.00 0.00 47 PHE A CA 8
ATOM 12830 C C . PHE A 1 47 ? -7.474 1.435 -9.874 1.00 0.00 47 PHE A C 8
ATOM 12831 O O . PHE A 1 47 ? -6.705 1.223 -8.958 1.00 0.00 47 PHE A O 8
ATOM 12848 N N . LYS A 1 48 ? -8.302 0.515 -10.288 1.00 0.00 48 LYS A N 8
ATOM 12849 C CA . LYS A 1 48 ? -8.314 -0.824 -9.635 1.00 0.00 48 LYS A CA 8
ATOM 12850 C C . LYS A 1 48 ? -8.790 -1.880 -10.633 1.00 0.00 48 LYS A C 8
ATOM 12851 O O . LYS A 1 48 ? -9.603 -1.614 -11.497 1.00 0.00 48 LYS A O 8
ATOM 12870 N N . VAL A 1 49 ? -8.290 -3.080 -10.516 1.00 0.00 49 VAL A N 8
ATOM 12871 C CA . VAL A 1 49 ? -8.708 -4.161 -11.450 1.00 0.00 49 VAL A CA 8
ATOM 12872 C C . VAL A 1 49 ? -9.301 -5.320 -10.647 1.00 0.00 49 VAL A C 8
ATOM 12873 O O . VAL A 1 49 ? -8.658 -5.884 -9.785 1.00 0.00 49 VAL A O 8
ATOM 12886 N N . ARG A 1 50 ? -10.525 -5.680 -10.923 1.00 0.00 50 ARG A N 8
ATOM 12887 C CA . ARG A 1 50 ? -11.158 -6.802 -10.173 1.00 0.00 50 ARG A CA 8
ATOM 12888 C C . ARG A 1 50 ? -11.066 -8.082 -11.004 1.00 0.00 50 ARG A C 8
ATOM 12889 O O . ARG A 1 50 ? -11.548 -8.143 -12.117 1.00 0.00 50 ARG A O 8
ATOM 12910 N N . LEU A 1 51 ? -10.451 -9.109 -10.479 1.00 0.00 51 LEU A N 8
ATOM 12911 C CA . LEU A 1 51 ? -10.338 -10.374 -11.259 1.00 0.00 51 LEU A CA 8
ATOM 12912 C C . LEU A 1 51 ? -11.536 -11.276 -10.952 1.00 0.00 51 LEU A C 8
ATOM 12913 O O . LEU A 1 51 ? -11.482 -12.124 -10.084 1.00 0.00 51 LEU A O 8
ATOM 12929 N N . LEU A 1 52 ? -12.618 -11.097 -11.661 1.00 0.00 52 LEU A N 8
ATOM 12930 C CA . LEU A 1 52 ? -13.823 -11.940 -11.416 1.00 0.00 52 LEU A CA 8
ATOM 12931 C C . LEU A 1 52 ? -13.465 -13.412 -11.634 1.00 0.00 52 LEU A C 8
ATOM 12932 O O . LEU A 1 52 ? -12.460 -13.735 -12.237 1.00 0.00 52 LEU A O 8
ATOM 12948 N N . GLY A 1 53 ? -14.278 -14.308 -11.145 1.00 0.00 53 GLY A N 8
ATOM 12949 C CA . GLY A 1 53 ? -13.982 -15.758 -11.320 1.00 0.00 53 GLY A CA 8
ATOM 12950 C C . GLY A 1 53 ? -13.139 -16.249 -10.142 1.00 0.00 53 GLY A C 8
ATOM 12951 O O . GLY A 1 53 ? -13.223 -17.391 -9.737 1.00 0.00 53 GLY A O 8
ATOM 12955 N N . TYR A 1 54 ? -12.326 -15.391 -9.587 1.00 0.00 54 TYR A N 8
ATOM 12956 C CA . TYR A 1 54 ? -11.477 -15.804 -8.434 1.00 0.00 54 TYR A CA 8
ATOM 12957 C C . TYR A 1 54 ? -12.163 -15.397 -7.128 1.00 0.00 54 TYR A C 8
ATOM 12958 O O . TYR A 1 54 ? -12.028 -16.053 -6.115 1.00 0.00 54 TYR A O 8
ATOM 12976 N N . GLU A 1 55 ? -12.897 -14.319 -7.146 1.00 0.00 55 GLU A N 8
ATOM 12977 C CA . GLU A 1 55 ? -13.591 -13.867 -5.908 1.00 0.00 55 GLU A CA 8
ATOM 12978 C C . GLU A 1 55 ? -12.569 -13.690 -4.784 1.00 0.00 55 GLU A C 8
ATOM 12979 O O . GLU A 1 55 ? -12.341 -14.582 -3.991 1.00 0.00 55 GLU A O 8
ATOM 12991 N N . GLY A 1 56 ? -11.949 -12.544 -4.708 1.00 0.00 56 GLY A N 8
ATOM 12992 C CA . GLY A 1 56 ? -10.943 -12.311 -3.634 1.00 0.00 56 GLY A CA 8
ATOM 12993 C C . GLY A 1 56 ? -9.671 -11.723 -4.244 1.00 0.00 56 GLY A C 8
ATOM 12994 O O . GLY A 1 56 ? -8.798 -11.247 -3.546 1.00 0.00 56 GLY A O 8
ATOM 12998 N N . HIS A 1 57 ? -9.558 -11.752 -5.544 1.00 0.00 57 HIS A N 8
ATOM 12999 C CA . HIS A 1 57 ? -8.341 -11.195 -6.198 1.00 0.00 57 HIS A CA 8
ATOM 13000 C C . HIS A 1 57 ? -8.552 -9.707 -6.490 1.00 0.00 57 HIS A C 8
ATOM 13001 O O . HIS A 1 57 ? -9.111 -9.333 -7.508 1.00 0.00 57 HIS A O 8
ATOM 13015 N N . GLU A 1 58 ? -8.106 -8.857 -5.604 1.00 0.00 58 GLU A N 8
ATOM 13016 C CA . GLU A 1 58 ? -8.275 -7.393 -5.820 1.00 0.00 58 GLU A CA 8
ATOM 13017 C C . GLU A 1 58 ? -6.931 -6.788 -6.225 1.00 0.00 58 GLU A C 8
ATOM 13018 O O . GLU A 1 58 ? -6.007 -6.714 -5.436 1.00 0.00 58 GLU A O 8
ATOM 13030 N N . CYS A 1 59 ? -6.811 -6.356 -7.448 1.00 0.00 59 CYS A N 8
ATOM 13031 C CA . CYS A 1 59 ? -5.526 -5.760 -7.903 1.00 0.00 59 CYS A CA 8
ATOM 13032 C C . CYS A 1 59 ? -5.638 -4.235 -7.894 1.00 0.00 59 CYS A C 8
ATOM 13033 O O . CYS A 1 59 ? -6.716 -3.679 -7.972 1.00 0.00 59 CYS A O 8
ATOM 13041 N N . ILE A 1 60 ? -4.530 -3.554 -7.808 1.00 0.00 60 ILE A N 8
ATOM 13042 C CA . ILE A 1 60 ? -4.564 -2.067 -7.805 1.00 0.00 60 ILE A CA 8
ATOM 13043 C C . ILE A 1 60 ? -3.963 -1.565 -9.115 1.00 0.00 60 ILE A C 8
ATOM 13044 O O . ILE A 1 60 ? -2.857 -1.913 -9.473 1.00 0.00 60 ILE A O 8
ATOM 13060 N N . LEU A 1 61 ? -4.681 -0.762 -9.842 1.00 0.00 61 LEU A N 8
ATOM 13061 C CA . LEU A 1 61 ? -4.145 -0.261 -11.135 1.00 0.00 61 LEU A CA 8
ATOM 13062 C C . LEU A 1 61 ? -3.560 1.138 -10.939 1.00 0.00 61 LEU A C 8
ATOM 13063 O O . LEU A 1 61 ? -4.272 2.097 -10.704 1.00 0.00 61 LEU A O 8
ATOM 13079 N N . LEU A 1 62 ? -2.262 1.257 -11.026 1.00 0.00 62 LEU A N 8
ATOM 13080 C CA . LEU A 1 62 ? -1.621 2.590 -10.838 1.00 0.00 62 LEU A CA 8
ATOM 13081 C C . LEU A 1 62 ? -0.989 3.049 -12.153 1.00 0.00 62 LEU A C 8
ATOM 13082 O O . LEU A 1 62 ? -1.063 4.206 -12.518 1.00 0.00 62 LEU A O 8
ATOM 13098 N N . ASP A 1 63 ? -0.363 2.154 -12.865 1.00 0.00 63 ASP A N 8
ATOM 13099 C CA . ASP A 1 63 ? 0.278 2.542 -14.153 1.00 0.00 63 ASP A CA 8
ATOM 13100 C C . ASP A 1 63 ? -0.789 3.024 -15.136 1.00 0.00 63 ASP A C 8
ATOM 13101 O O . ASP A 1 63 ? -0.635 4.044 -15.779 1.00 0.00 63 ASP A O 8
ATOM 13110 N N . TYR A 1 64 ? -1.870 2.304 -15.264 1.00 0.00 64 TYR A N 8
ATOM 13111 C CA . TYR A 1 64 ? -2.936 2.735 -16.214 1.00 0.00 64 TYR A CA 8
ATOM 13112 C C . TYR A 1 64 ? -3.228 4.226 -16.017 1.00 0.00 64 TYR A C 8
ATOM 13113 O O . TYR A 1 64 ? -3.620 4.917 -16.936 1.00 0.00 64 TYR A O 8
ATOM 13131 N N . LEU A 1 65 ? -3.041 4.726 -14.826 1.00 0.00 65 LEU A N 8
ATOM 13132 C CA . LEU A 1 65 ? -3.311 6.169 -14.570 1.00 0.00 65 LEU A CA 8
ATOM 13133 C C . LEU A 1 65 ? -2.516 7.027 -15.557 1.00 0.00 65 LEU A C 8
ATOM 13134 O O . LEU A 1 65 ? -3.070 7.630 -16.456 1.00 0.00 65 LEU A O 8
ATOM 13150 N N . ASN A 1 66 ? -1.223 7.093 -15.394 1.00 0.00 66 ASN A N 8
ATOM 13151 C CA . ASN A 1 66 ? -0.393 7.917 -16.320 1.00 0.00 66 ASN A CA 8
ATOM 13152 C C . ASN A 1 66 ? -0.811 9.384 -16.206 1.00 0.00 66 ASN A C 8
ATOM 13153 O O . ASN A 1 66 ? -1.968 9.695 -16.007 1.00 0.00 66 ASN A O 8
ATOM 13164 N N . TYR A 1 67 ? 0.122 10.289 -16.325 1.00 0.00 67 TYR A N 8
ATOM 13165 C CA . TYR A 1 67 ? -0.222 11.735 -16.218 1.00 0.00 67 TYR A CA 8
ATOM 13166 C C . TYR A 1 67 ? -0.932 12.192 -17.493 1.00 0.00 67 TYR A C 8
ATOM 13167 O O . TYR A 1 67 ? -0.809 11.581 -18.537 1.00 0.00 67 TYR A O 8
ATOM 13185 N N . ARG A 1 68 ? -1.676 13.262 -17.417 1.00 0.00 68 ARG A N 8
ATOM 13186 C CA . ARG A 1 68 ? -2.396 13.756 -18.623 1.00 0.00 68 ARG A CA 8
ATOM 13187 C C . ARG A 1 68 ? -2.753 15.232 -18.440 1.00 0.00 68 ARG A C 8
ATOM 13188 O O . ARG A 1 68 ? -3.035 15.683 -17.348 1.00 0.00 68 ARG A O 8
ATOM 13209 N N . GLN A 1 69 ? -2.745 15.990 -19.504 1.00 0.00 69 GLN A N 8
ATOM 13210 C CA . GLN A 1 69 ? -3.087 17.436 -19.393 1.00 0.00 69 GLN A CA 8
ATOM 13211 C C . GLN A 1 69 ? -4.492 17.669 -19.951 1.00 0.00 69 GLN A C 8
ATOM 13212 O O . GLN A 1 69 ? -4.661 18.116 -21.068 1.00 0.00 69 GLN A O 8
ATOM 13226 N N . ASP A 1 70 ? -5.502 17.365 -19.184 1.00 0.00 70 ASP A N 8
ATOM 13227 C CA . ASP A 1 70 ? -6.895 17.565 -19.673 1.00 0.00 70 ASP A CA 8
ATOM 13228 C C . ASP A 1 70 ? -7.879 17.310 -18.530 1.00 0.00 70 ASP A C 8
ATOM 13229 O O . ASP A 1 70 ? -7.757 16.347 -17.798 1.00 0.00 70 ASP A O 8
ATOM 13238 N N . THR A 1 71 ? -8.851 18.165 -18.368 1.00 0.00 71 THR A N 8
ATOM 13239 C CA . THR A 1 71 ? -9.840 17.968 -17.270 1.00 0.00 71 THR A CA 8
ATOM 13240 C C . THR A 1 71 ? -11.256 17.985 -17.852 1.00 0.00 71 THR A C 8
ATOM 13241 O O . THR A 1 71 ? -11.895 19.016 -17.926 1.00 0.00 71 THR A O 8
ATOM 13252 N N . LEU A 1 72 ? -11.751 16.849 -18.266 1.00 0.00 72 LEU A N 8
ATOM 13253 C CA . LEU A 1 72 ? -13.123 16.801 -18.843 1.00 0.00 72 LEU A CA 8
ATOM 13254 C C . LEU A 1 72 ? -13.464 15.362 -19.237 1.00 0.00 72 LEU A C 8
ATOM 13255 O O . LEU A 1 72 ? -14.074 15.116 -20.258 1.00 0.00 72 LEU A O 8
ATOM 13271 N N . ASP A 1 73 ? -13.071 14.409 -18.436 1.00 0.00 73 ASP A N 8
ATOM 13272 C CA . ASP A 1 73 ? -13.373 12.987 -18.767 1.00 0.00 73 ASP A CA 8
ATOM 13273 C C . ASP A 1 73 ? -14.516 12.488 -17.879 1.00 0.00 73 ASP A C 8
ATOM 13274 O O . ASP A 1 73 ? -14.342 11.601 -17.067 1.00 0.00 73 ASP A O 8
ATOM 13283 N N . ARG A 1 74 ? -15.683 13.054 -18.023 1.00 0.00 74 ARG A N 8
ATOM 13284 C CA . ARG A 1 74 ? -16.833 12.612 -17.185 1.00 0.00 74 ARG A CA 8
ATOM 13285 C C . ARG A 1 74 ? -17.347 11.263 -17.693 1.00 0.00 74 ARG A C 8
ATOM 13286 O O . ARG A 1 74 ? -17.834 10.448 -16.934 1.00 0.00 74 ARG A O 8
ATOM 13307 N N . LEU A 1 75 ? -17.244 11.021 -18.971 1.00 0.00 75 LEU A N 8
ATOM 13308 C CA . LEU A 1 75 ? -17.727 9.724 -19.525 1.00 0.00 75 LEU A CA 8
ATOM 13309 C C . LEU A 1 75 ? -16.975 8.569 -18.858 1.00 0.00 75 LEU A C 8
ATOM 13310 O O . LEU A 1 75 ? -17.561 7.583 -18.457 1.00 0.00 75 LEU A O 8
ATOM 13326 N N . LYS A 1 76 ? -15.681 8.683 -18.738 1.00 0.00 76 LYS A N 8
ATOM 13327 C CA . LYS A 1 76 ? -14.888 7.594 -18.100 1.00 0.00 76 LYS A CA 8
ATOM 13328 C C . LYS A 1 76 ? -15.579 7.136 -16.813 1.00 0.00 76 LYS A C 8
ATOM 13329 O O . LYS A 1 76 ? -15.420 6.013 -16.381 1.00 0.00 76 LYS A O 8
ATOM 13348 N N . GLU A 1 77 ? -16.338 7.998 -16.194 1.00 0.00 77 GLU A N 8
ATOM 13349 C CA . GLU A 1 77 ? -17.030 7.609 -14.932 1.00 0.00 77 GLU A CA 8
ATOM 13350 C C . GLU A 1 77 ? -17.940 6.404 -15.188 1.00 0.00 77 GLU A C 8
ATOM 13351 O O . GLU A 1 77 ? -17.854 5.397 -14.513 1.00 0.00 77 GLU A O 8
ATOM 13363 N N . ARG A 1 78 ? -18.814 6.498 -16.153 1.00 0.00 78 ARG A N 8
ATOM 13364 C CA . ARG A 1 78 ? -19.730 5.358 -16.443 1.00 0.00 78 ARG A CA 8
ATOM 13365 C C . ARG A 1 78 ? -18.954 4.219 -17.111 1.00 0.00 78 ARG A C 8
ATOM 13366 O O . ARG A 1 78 ? -19.312 3.064 -17.000 1.00 0.00 78 ARG A O 8
ATOM 13387 N N . LEU A 1 79 ? -17.893 4.533 -17.803 1.00 0.00 79 LEU A N 8
ATOM 13388 C CA . LEU A 1 79 ? -17.102 3.463 -18.475 1.00 0.00 79 LEU A CA 8
ATOM 13389 C C . LEU A 1 79 ? -16.452 2.574 -17.414 1.00 0.00 79 LEU A C 8
ATOM 13390 O O . LEU A 1 79 ? -16.282 1.384 -17.602 1.00 0.00 79 LEU A O 8
ATOM 13406 N N . VAL A 1 80 ? -16.089 3.143 -16.298 1.00 0.00 80 VAL A N 8
ATOM 13407 C CA . VAL A 1 80 ? -15.455 2.334 -15.224 1.00 0.00 80 VAL A CA 8
ATOM 13408 C C . VAL A 1 80 ? -16.221 1.024 -15.059 1.00 0.00 80 VAL A C 8
ATOM 13409 O O . VAL A 1 80 ? -17.354 0.899 -15.480 1.00 0.00 80 VAL A O 8
ATOM 13422 N N . GLY A 1 81 ? -15.615 0.049 -14.445 1.00 0.00 81 GLY A N 8
ATOM 13423 C CA . GLY A 1 81 ? -16.311 -1.253 -14.252 1.00 0.00 81 GLY A CA 8
ATOM 13424 C C . GLY A 1 81 ? -16.121 -2.126 -15.494 1.00 0.00 81 GLY A C 8
ATOM 13425 O O . GLY A 1 81 ? -15.772 -3.286 -15.398 1.00 0.00 81 GLY A O 8
ATOM 13429 N N . ARG A 1 82 ? -16.353 -1.577 -16.658 1.00 0.00 82 ARG A N 8
ATOM 13430 C CA . ARG A 1 82 ? -16.196 -2.371 -17.911 1.00 0.00 82 ARG A CA 8
ATOM 13431 C C . ARG A 1 82 ? -14.920 -3.215 -17.844 1.00 0.00 82 ARG A C 8
ATOM 13432 O O . ARG A 1 82 ? -14.104 -3.060 -16.957 1.00 0.00 82 ARG A O 8
ATOM 13453 N N . VAL A 1 83 ? -14.740 -4.108 -18.778 1.00 0.00 83 VAL A N 8
ATOM 13454 C CA . VAL A 1 83 ? -13.523 -4.964 -18.763 1.00 0.00 83 VAL A CA 8
ATOM 13455 C C . VAL A 1 83 ? -12.470 -4.376 -19.701 1.00 0.00 83 VAL A C 8
ATOM 13456 O O . VAL A 1 83 ? -12.781 -3.833 -20.742 1.00 0.00 83 VAL A O 8
ATOM 13469 N N . ILE A 1 84 ? -11.225 -4.474 -19.331 1.00 0.00 84 ILE A N 8
ATOM 13470 C CA . ILE A 1 84 ? -10.145 -3.917 -20.185 1.00 0.00 84 ILE A CA 8
ATOM 13471 C C . ILE A 1 84 ? -8.901 -4.801 -20.072 1.00 0.00 84 ILE A C 8
ATOM 13472 O O . ILE A 1 84 ? -8.857 -5.728 -19.287 1.00 0.00 84 ILE A O 8
ATOM 13488 N N . LYS A 1 85 ? -7.890 -4.525 -20.848 1.00 0.00 85 LYS A N 8
ATOM 13489 C CA . LYS A 1 85 ? -6.653 -5.352 -20.777 1.00 0.00 85 LYS A CA 8
ATOM 13490 C C . LYS A 1 85 ? -5.576 -4.594 -20.000 1.00 0.00 85 LYS A C 8
ATOM 13491 O O . LYS A 1 85 ? -5.441 -3.393 -20.119 1.00 0.00 85 LYS A O 8
ATOM 13510 N N . THR A 1 86 ? -4.810 -5.286 -19.202 1.00 0.00 86 THR A N 8
ATOM 13511 C CA . THR A 1 86 ? -3.744 -4.604 -18.417 1.00 0.00 86 THR A CA 8
ATOM 13512 C C . THR A 1 86 ? -2.620 -5.596 -18.115 1.00 0.00 86 THR A C 8
ATOM 13513 O O . THR A 1 86 ? -2.721 -6.773 -18.414 1.00 0.00 86 THR A O 8
ATOM 13524 N N . ARG A 1 87 ? -1.550 -5.134 -17.525 1.00 0.00 87 ARG A N 8
ATOM 13525 C CA . ARG A 1 87 ? -0.423 -6.051 -17.205 1.00 0.00 87 ARG A CA 8
ATOM 13526 C C . ARG A 1 87 ? -0.502 -6.456 -15.733 1.00 0.00 87 ARG A C 8
ATOM 13527 O O . ARG A 1 87 ? -1.002 -5.722 -14.903 1.00 0.00 87 ARG A O 8
ATOM 13548 N N . VAL A 1 88 ? -0.004 -7.616 -15.401 1.00 0.00 88 VAL A N 8
ATOM 13549 C CA . VAL A 1 88 ? -0.048 -8.063 -13.981 1.00 0.00 88 VAL A CA 8
ATOM 13550 C C . VAL A 1 88 ? 1.295 -7.758 -13.322 1.00 0.00 88 VAL A C 8
ATOM 13551 O O . VAL A 1 88 ? 2.329 -8.233 -13.745 1.00 0.00 88 VAL A O 8
ATOM 13564 N N . VAL A 1 89 ? 1.286 -6.957 -12.294 1.00 0.00 89 VAL A N 8
ATOM 13565 C CA . VAL A 1 89 ? 2.563 -6.610 -11.616 1.00 0.00 89 VAL A CA 8
ATOM 13566 C C . VAL A 1 89 ? 2.945 -7.713 -10.627 1.00 0.00 89 VAL A C 8
ATOM 13567 O O . VAL A 1 89 ? 4.110 -7.998 -10.423 1.00 0.00 89 VAL A O 8
ATOM 13580 N N . ARG A 1 90 ? 1.980 -8.337 -10.009 1.00 0.00 90 ARG A N 8
ATOM 13581 C CA . ARG A 1 90 ? 2.299 -9.419 -9.034 1.00 0.00 90 ARG A CA 8
ATOM 13582 C C . ARG A 1 90 ? 1.028 -9.834 -8.288 1.00 0.00 90 ARG A C 8
ATOM 13583 O O . ARG A 1 90 ? 0.569 -9.147 -7.397 1.00 0.00 90 ARG A O 8
ATOM 13604 N N . ALA A 1 91 ? 0.460 -10.953 -8.641 1.00 0.00 91 ALA A N 8
ATOM 13605 C CA . ALA A 1 91 ? -0.778 -11.410 -7.947 1.00 0.00 91 ALA A CA 8
ATOM 13606 C C . ALA A 1 91 ? -0.396 -12.336 -6.791 1.00 0.00 91 ALA A C 8
ATOM 13607 O O . ALA A 1 91 ? 0.007 -13.464 -6.995 1.00 0.00 91 ALA A O 8
ATOM 13614 N N . ASP A 1 92 ? -0.517 -11.870 -5.578 1.00 0.00 92 ASP A N 8
ATOM 13615 C CA . ASP A 1 92 ? -0.158 -12.724 -4.412 1.00 0.00 92 ASP A CA 8
ATOM 13616 C C . ASP A 1 92 ? -1.104 -12.424 -3.248 1.00 0.00 92 ASP A C 8
ATOM 13617 O O . ASP A 1 92 ? -1.020 -11.388 -2.618 1.00 0.00 92 ASP A O 8
ATOM 13626 N N . GLY A 1 93 ? -2.003 -13.322 -2.954 1.00 0.00 93 GLY A N 8
ATOM 13627 C CA . GLY A 1 93 ? -2.953 -13.087 -1.830 1.00 0.00 93 GLY A CA 8
ATOM 13628 C C . GLY A 1 93 ? -4.106 -12.202 -2.308 1.00 0.00 93 GLY A C 8
ATOM 13629 O O . GLY A 1 93 ? -4.192 -11.850 -3.468 1.00 0.00 93 GLY A O 8
ATOM 13633 N N . LEU A 1 94 ? -4.993 -11.840 -1.421 1.00 0.00 94 LEU A N 8
ATOM 13634 C CA . LEU A 1 94 ? -6.141 -10.979 -1.823 1.00 0.00 94 LEU A CA 8
ATOM 13635 C C . LEU A 1 94 ? -5.616 -9.656 -2.385 1.00 0.00 94 LEU A C 8
ATOM 13636 O O . LEU A 1 94 ? -6.331 -8.920 -3.035 1.00 0.00 94 LEU A O 8
ATOM 13652 N N . TYR A 1 95 ? -4.373 -9.348 -2.137 1.00 0.00 95 TYR A N 8
ATOM 13653 C CA . TYR A 1 95 ? -3.803 -8.071 -2.654 1.00 0.00 95 TYR A CA 8
ATOM 13654 C C . TYR A 1 95 ? -3.005 -8.348 -3.930 1.00 0.00 95 TYR A C 8
ATOM 13655 O O . TYR A 1 95 ? -2.205 -9.260 -3.987 1.00 0.00 95 TYR A O 8
ATOM 13673 N N . VAL A 1 96 ? -3.211 -7.564 -4.953 1.00 0.00 96 VAL A N 8
ATOM 13674 C CA . VAL A 1 96 ? -2.455 -7.785 -6.218 1.00 0.00 96 VAL A CA 8
ATOM 13675 C C . VAL A 1 96 ? -2.017 -6.438 -6.796 1.00 0.00 96 VAL A C 8
ATOM 13676 O O . VAL A 1 96 ? -2.664 -5.431 -6.601 1.00 0.00 96 VAL A O 8
ATOM 13689 N N . ASP A 1 97 ? -0.927 -6.417 -7.513 1.00 0.00 97 ASP A N 8
ATOM 13690 C CA . ASP A 1 97 ? -0.453 -5.139 -8.113 1.00 0.00 97 ASP A CA 8
ATOM 13691 C C . ASP A 1 97 ? -0.842 -5.118 -9.594 1.00 0.00 97 ASP A C 8
ATOM 13692 O O . ASP A 1 97 ? -0.866 -6.141 -10.249 1.00 0.00 97 ASP A O 8
ATOM 13701 N N . LEU A 1 98 ? -1.165 -3.972 -10.127 1.00 0.00 98 LEU A N 8
ATOM 13702 C CA . LEU A 1 98 ? -1.570 -3.917 -11.560 1.00 0.00 98 LEU A CA 8
ATOM 13703 C C . LEU A 1 98 ? -0.950 -2.704 -12.249 1.00 0.00 98 LEU A C 8
ATOM 13704 O O . LEU A 1 98 ? -0.918 -1.610 -11.714 1.00 0.00 98 LEU A O 8
ATOM 13720 N N . ARG A 1 99 ? -0.471 -2.894 -13.448 1.00 0.00 99 ARG A N 8
ATOM 13721 C CA . ARG A 1 99 ? 0.135 -1.766 -14.197 1.00 0.00 99 ARG A CA 8
ATOM 13722 C C . ARG A 1 99 ? -0.155 -1.943 -15.689 1.00 0.00 99 ARG A C 8
ATOM 13723 O O . ARG A 1 99 ? 0.116 -2.976 -16.270 1.00 0.00 99 ARG A O 8
ATOM 13744 N N . ARG A 1 100 ? -0.715 -0.943 -16.310 1.00 0.00 100 ARG A N 8
ATOM 13745 C CA . ARG A 1 100 ? -1.032 -1.050 -17.761 1.00 0.00 100 ARG A CA 8
ATOM 13746 C C . ARG A 1 100 ? 0.178 -0.604 -18.584 1.00 0.00 100 ARG A C 8
ATOM 13747 O O . ARG A 1 100 ? 1.070 0.056 -18.088 1.00 0.00 100 ARG A O 8
ATOM 13768 N N . PHE A 1 101 ? 0.215 -0.958 -19.840 1.00 0.00 101 PHE A N 8
ATOM 13769 C CA . PHE A 1 101 ? 1.365 -0.552 -20.696 1.00 0.00 101 PHE A CA 8
ATOM 13770 C C . PHE A 1 101 ? 2.660 -1.145 -20.134 1.00 0.00 101 PHE A C 8
ATOM 13771 O O . PHE A 1 101 ? 2.921 -1.083 -18.949 1.00 0.00 101 PHE A O 8
ATOM 13788 N N . PHE A 1 102 ? 3.474 -1.718 -20.979 1.00 0.00 102 PHE A N 8
ATOM 13789 C CA . PHE A 1 102 ? 4.754 -2.311 -20.498 1.00 0.00 102 PHE A CA 8
ATOM 13790 C C . PHE A 1 102 ? 5.517 -2.908 -21.683 1.00 0.00 102 PHE A C 8
ATOM 13791 O O . PHE A 1 102 ? 6.069 -2.140 -22.454 1.00 0.00 102 PHE A O 8
ATOM 13809 N N . MET A 1 1 ? 6.133 -52.018 -49.128 1.00 0.00 1 MET A N 9
ATOM 13810 C CA . MET A 1 1 ? 4.712 -52.435 -48.968 1.00 0.00 1 MET A CA 9
ATOM 13811 C C . MET A 1 1 ? 4.651 -53.751 -48.190 1.00 0.00 1 MET A C 9
ATOM 13812 O O . MET A 1 1 ? 4.927 -54.809 -48.717 1.00 0.00 1 MET A O 9
ATOM 13828 N N . THR A 1 2 ? 4.289 -53.694 -46.936 1.00 0.00 2 THR A N 9
ATOM 13829 C CA . THR A 1 2 ? 4.208 -54.943 -46.126 1.00 0.00 2 THR A CA 9
ATOM 13830 C C . THR A 1 2 ? 2.832 -55.031 -45.463 1.00 0.00 2 THR A C 9
ATOM 13831 O O . THR A 1 2 ? 2.198 -56.067 -45.461 1.00 0.00 2 THR A O 9
ATOM 13842 N N . VAL A 1 3 ? 2.364 -53.948 -44.904 1.00 0.00 3 VAL A N 9
ATOM 13843 C CA . VAL A 1 3 ? 1.027 -53.967 -44.245 1.00 0.00 3 VAL A CA 9
ATOM 13844 C C . VAL A 1 3 ? 0.269 -52.689 -44.607 1.00 0.00 3 VAL A C 9
ATOM 13845 O O . VAL A 1 3 ? 0.834 -51.613 -44.651 1.00 0.00 3 VAL A O 9
ATOM 13858 N N . ILE A 1 4 ? -1.006 -52.794 -44.870 1.00 0.00 4 ILE A N 9
ATOM 13859 C CA . ILE A 1 4 ? -1.792 -51.580 -45.232 1.00 0.00 4 ILE A CA 9
ATOM 13860 C C . ILE A 1 4 ? -2.583 -51.099 -44.015 1.00 0.00 4 ILE A C 9
ATOM 13861 O O . ILE A 1 4 ? -2.229 -50.128 -43.377 1.00 0.00 4 ILE A O 9
ATOM 13877 N N . LYS A 1 5 ? -3.656 -51.767 -43.689 1.00 0.00 5 LYS A N 9
ATOM 13878 C CA . LYS A 1 5 ? -4.470 -51.344 -42.516 1.00 0.00 5 LYS A CA 9
ATOM 13879 C C . LYS A 1 5 ? -5.513 -52.419 -42.199 1.00 0.00 5 LYS A C 9
ATOM 13880 O O . LYS A 1 5 ? -6.697 -52.194 -42.349 1.00 0.00 5 LYS A O 9
ATOM 13899 N N . PRO A 1 6 ? -5.038 -53.560 -41.766 1.00 0.00 6 PRO A N 9
ATOM 13900 C CA . PRO A 1 6 ? -5.905 -54.696 -41.413 1.00 0.00 6 PRO A CA 9
ATOM 13901 C C . PRO A 1 6 ? -6.535 -54.476 -40.034 1.00 0.00 6 PRO A C 9
ATOM 13902 O O . PRO A 1 6 ? -7.286 -55.297 -39.546 1.00 0.00 6 PRO A O 9
ATOM 13913 N N . SER A 1 7 ? -6.234 -53.373 -39.403 1.00 0.00 7 SER A N 9
ATOM 13914 C CA . SER A 1 7 ? -6.815 -53.100 -38.058 1.00 0.00 7 SER A CA 9
ATOM 13915 C C . SER A 1 7 ? -6.515 -54.277 -37.127 1.00 0.00 7 SER A C 9
ATOM 13916 O O . SER A 1 7 ? -7.369 -55.096 -36.852 1.00 0.00 7 SER A O 9
ATOM 13924 N N . SER A 1 8 ? -5.308 -54.369 -36.638 1.00 0.00 8 SER A N 9
ATOM 13925 C CA . SER A 1 8 ? -4.957 -55.494 -35.726 1.00 0.00 8 SER A CA 9
ATOM 13926 C C . SER A 1 8 ? -4.079 -54.976 -34.585 1.00 0.00 8 SER A C 9
ATOM 13927 O O . SER A 1 8 ? -3.014 -54.435 -34.805 1.00 0.00 8 SER A O 9
ATOM 13935 N N . ARG A 1 9 ? -4.518 -55.137 -33.366 1.00 0.00 9 ARG A N 9
ATOM 13936 C CA . ARG A 1 9 ? -3.708 -54.654 -32.211 1.00 0.00 9 ARG A CA 9
ATOM 13937 C C . ARG A 1 9 ? -2.994 -55.841 -31.554 1.00 0.00 9 ARG A C 9
ATOM 13938 O O . ARG A 1 9 ? -3.521 -56.935 -31.519 1.00 0.00 9 ARG A O 9
ATOM 13959 N N . PRO A 1 10 ? -1.811 -55.585 -31.052 1.00 0.00 10 PRO A N 9
ATOM 13960 C CA . PRO A 1 10 ? -0.992 -56.614 -30.386 1.00 0.00 10 PRO A CA 9
ATOM 13961 C C . PRO A 1 10 ? -1.490 -56.853 -28.957 1.00 0.00 10 PRO A C 9
ATOM 13962 O O . PRO A 1 10 ? -2.175 -57.818 -28.682 1.00 0.00 10 PRO A O 9
ATOM 13973 N N . ARG A 1 11 ? -1.148 -55.983 -28.047 1.00 0.00 11 ARG A N 9
ATOM 13974 C CA . ARG A 1 11 ? -1.598 -56.158 -26.637 1.00 0.00 11 ARG A CA 9
ATOM 13975 C C . ARG A 1 11 ? -2.341 -54.900 -26.181 1.00 0.00 11 ARG A C 9
ATOM 13976 O O . ARG A 1 11 ? -1.735 -53.968 -25.691 1.00 0.00 11 ARG A O 9
ATOM 13997 N N . PRO A 1 12 ? -3.637 -54.913 -26.360 1.00 0.00 12 PRO A N 9
ATOM 13998 C CA . PRO A 1 12 ? -4.502 -53.783 -25.981 1.00 0.00 12 PRO A CA 9
ATOM 13999 C C . PRO A 1 12 ? -4.763 -53.795 -24.471 1.00 0.00 12 PRO A C 9
ATOM 14000 O O . PRO A 1 12 ? -5.221 -54.776 -23.920 1.00 0.00 12 PRO A O 9
ATOM 14011 N N . ARG A 1 13 ? -4.478 -52.714 -23.800 1.00 0.00 13 ARG A N 9
ATOM 14012 C CA . ARG A 1 13 ? -4.712 -52.668 -22.329 1.00 0.00 13 ARG A CA 9
ATOM 14013 C C . ARG A 1 13 ? -6.107 -52.105 -22.052 1.00 0.00 13 ARG A C 9
ATOM 14014 O O . ARG A 1 13 ? -6.355 -51.519 -21.017 1.00 0.00 13 ARG A O 9
ATOM 14035 N N . LYS A 1 14 ? -7.021 -52.277 -22.968 1.00 0.00 14 LYS A N 9
ATOM 14036 C CA . LYS A 1 14 ? -8.397 -51.748 -22.753 1.00 0.00 14 LYS A CA 9
ATOM 14037 C C . LYS A 1 14 ? -8.337 -50.227 -22.595 1.00 0.00 14 LYS A C 9
ATOM 14038 O O . LYS A 1 14 ? -7.278 -49.631 -22.641 1.00 0.00 14 LYS A O 9
ATOM 14057 N N . ASN A 1 15 ? -9.462 -49.595 -22.405 1.00 0.00 15 ASN A N 9
ATOM 14058 C CA . ASN A 1 15 ? -9.466 -48.115 -22.241 1.00 0.00 15 ASN A CA 9
ATOM 14059 C C . ASN A 1 15 ? -9.311 -47.773 -20.758 1.00 0.00 15 ASN A C 9
ATOM 14060 O O . ASN A 1 15 ? -8.310 -47.227 -20.337 1.00 0.00 15 ASN A O 9
ATOM 14071 N N . LYS A 1 16 ? -10.294 -48.093 -19.962 1.00 0.00 16 LYS A N 9
ATOM 14072 C CA . LYS A 1 16 ? -10.205 -47.791 -18.508 1.00 0.00 16 LYS A CA 9
ATOM 14073 C C . LYS A 1 16 ? -10.455 -46.299 -18.278 1.00 0.00 16 LYS A C 9
ATOM 14074 O O . LYS A 1 16 ? -9.657 -45.613 -17.669 1.00 0.00 16 LYS A O 9
ATOM 14093 N N . ASN A 1 17 ? -11.557 -45.792 -18.758 1.00 0.00 17 ASN A N 9
ATOM 14094 C CA . ASN A 1 17 ? -11.856 -44.346 -18.564 1.00 0.00 17 ASN A CA 9
ATOM 14095 C C . ASN A 1 17 ? -10.868 -43.507 -19.376 1.00 0.00 17 ASN A C 9
ATOM 14096 O O . ASN A 1 17 ? -9.710 -43.852 -19.512 1.00 0.00 17 ASN A O 9
ATOM 14107 N N . ILE A 1 18 ? -11.313 -42.406 -19.915 1.00 0.00 18 ILE A N 9
ATOM 14108 C CA . ILE A 1 18 ? -10.397 -41.544 -20.714 1.00 0.00 18 ILE A CA 9
ATOM 14109 C C . ILE A 1 18 ? -10.058 -40.288 -19.909 1.00 0.00 18 ILE A C 9
ATOM 14110 O O . ILE A 1 18 ? -10.928 -39.636 -19.365 1.00 0.00 18 ILE A O 9
ATOM 14126 N N . LYS A 1 19 ? -8.802 -39.947 -19.818 1.00 0.00 19 LYS A N 9
ATOM 14127 C CA . LYS A 1 19 ? -8.418 -38.738 -19.038 1.00 0.00 19 LYS A CA 9
ATOM 14128 C C . LYS A 1 19 ? -7.684 -37.744 -19.941 1.00 0.00 19 LYS A C 9
ATOM 14129 O O . LYS A 1 19 ? -7.030 -38.117 -20.895 1.00 0.00 19 LYS A O 9
ATOM 14148 N N . VAL A 1 20 ? -7.785 -36.480 -19.639 1.00 0.00 20 VAL A N 9
ATOM 14149 C CA . VAL A 1 20 ? -7.094 -35.452 -20.466 1.00 0.00 20 VAL A CA 9
ATOM 14150 C C . VAL A 1 20 ? -6.331 -34.500 -19.543 1.00 0.00 20 VAL A C 9
ATOM 14151 O O . VAL A 1 20 ? -5.242 -34.056 -19.853 1.00 0.00 20 VAL A O 9
ATOM 14164 N N . ASN A 1 21 ? -6.893 -34.189 -18.407 1.00 0.00 21 ASN A N 9
ATOM 14165 C CA . ASN A 1 21 ? -6.205 -33.272 -17.456 1.00 0.00 21 ASN A CA 9
ATOM 14166 C C . ASN A 1 21 ? -5.754 -32.010 -18.190 1.00 0.00 21 ASN A C 9
ATOM 14167 O O . ASN A 1 21 ? -6.075 -31.801 -19.343 1.00 0.00 21 ASN A O 9
ATOM 14178 N N . THR A 1 22 ? -5.010 -31.165 -17.528 1.00 0.00 22 THR A N 9
ATOM 14179 C CA . THR A 1 22 ? -4.537 -29.914 -18.182 1.00 0.00 22 THR A CA 9
ATOM 14180 C C . THR A 1 22 ? -3.323 -29.374 -17.421 1.00 0.00 22 THR A C 9
ATOM 14181 O O . THR A 1 22 ? -3.211 -29.533 -16.223 1.00 0.00 22 THR A O 9
ATOM 14192 N N . TYR A 1 23 ? -2.415 -28.736 -18.107 1.00 0.00 23 TYR A N 9
ATOM 14193 C CA . TYR A 1 23 ? -1.212 -28.188 -17.419 1.00 0.00 23 TYR A CA 9
ATOM 14194 C C . TYR A 1 23 ? -0.440 -29.330 -16.756 1.00 0.00 23 TYR A C 9
ATOM 14195 O O . TYR A 1 23 ? -0.835 -30.477 -16.818 1.00 0.00 23 TYR A O 9
ATOM 14213 N N . ARG A 1 24 ? 0.658 -29.026 -16.118 1.00 0.00 24 ARG A N 9
ATOM 14214 C CA . ARG A 1 24 ? 1.452 -30.097 -15.452 1.00 0.00 24 ARG A CA 9
ATOM 14215 C C . ARG A 1 24 ? 1.261 -30.006 -13.936 1.00 0.00 24 ARG A C 9
ATOM 14216 O O . ARG A 1 24 ? 1.496 -30.954 -13.213 1.00 0.00 24 ARG A O 9
ATOM 14237 N N . THR A 1 25 ? 0.834 -28.872 -13.450 1.00 0.00 25 THR A N 9
ATOM 14238 C CA . THR A 1 25 ? 0.626 -28.722 -11.982 1.00 0.00 25 THR A CA 9
ATOM 14239 C C . THR A 1 25 ? -0.408 -27.623 -11.724 1.00 0.00 25 THR A C 9
ATOM 14240 O O . THR A 1 25 ? -1.332 -27.797 -10.956 1.00 0.00 25 THR A O 9
ATOM 14251 N N . SER A 1 26 ? -0.257 -26.494 -12.359 1.00 0.00 26 SER A N 9
ATOM 14252 C CA . SER A 1 26 ? -1.231 -25.385 -12.150 1.00 0.00 26 SER A CA 9
ATOM 14253 C C . SER A 1 26 ? -0.799 -24.166 -12.967 1.00 0.00 26 SER A C 9
ATOM 14254 O O . SER A 1 26 ? 0.301 -24.108 -13.480 1.00 0.00 26 SER A O 9
ATOM 14262 N N . ALA A 1 27 ? -1.656 -23.189 -13.090 1.00 0.00 27 ALA A N 9
ATOM 14263 C CA . ALA A 1 27 ? -1.293 -21.975 -13.873 1.00 0.00 27 ALA A CA 9
ATOM 14264 C C . ALA A 1 27 ? -0.859 -20.862 -12.918 1.00 0.00 27 ALA A C 9
ATOM 14265 O O . ALA A 1 27 ? -1.672 -20.238 -12.265 1.00 0.00 27 ALA A O 9
ATOM 14272 N N . MET A 1 28 ? 0.419 -20.605 -12.830 1.00 0.00 28 MET A N 9
ATOM 14273 C CA . MET A 1 28 ? 0.901 -19.531 -11.917 1.00 0.00 28 MET A CA 9
ATOM 14274 C C . MET A 1 28 ? 0.791 -18.179 -12.621 1.00 0.00 28 MET A C 9
ATOM 14275 O O . MET A 1 28 ? -0.059 -17.370 -12.306 1.00 0.00 28 MET A O 9
ATOM 14289 N N . ASP A 1 29 ? 1.647 -17.929 -13.570 1.00 0.00 29 ASP A N 9
ATOM 14290 C CA . ASP A 1 29 ? 1.599 -16.628 -14.296 1.00 0.00 29 ASP A CA 9
ATOM 14291 C C . ASP A 1 29 ? 1.845 -15.487 -13.308 1.00 0.00 29 ASP A C 9
ATOM 14292 O O . ASP A 1 29 ? 1.262 -14.427 -13.413 1.00 0.00 29 ASP A O 9
ATOM 14301 N N . LEU A 1 30 ? 2.704 -15.698 -12.348 1.00 0.00 30 LEU A N 9
ATOM 14302 C CA . LEU A 1 30 ? 2.985 -14.627 -11.352 1.00 0.00 30 LEU A CA 9
ATOM 14303 C C . LEU A 1 30 ? 4.258 -13.876 -11.750 1.00 0.00 30 LEU A C 9
ATOM 14304 O O . LEU A 1 30 ? 4.761 -13.053 -11.013 1.00 0.00 30 LEU A O 9
ATOM 14320 N N . SER A 1 31 ? 4.787 -14.155 -12.911 1.00 0.00 31 SER A N 9
ATOM 14321 C CA . SER A 1 31 ? 6.026 -13.455 -13.350 1.00 0.00 31 SER A CA 9
ATOM 14322 C C . SER A 1 31 ? 5.748 -11.954 -13.475 1.00 0.00 31 SER A C 9
ATOM 14323 O O . SER A 1 31 ? 4.607 -11.537 -13.512 1.00 0.00 31 SER A O 9
ATOM 14331 N N . PRO A 1 32 ? 6.806 -11.186 -13.535 1.00 0.00 32 PRO A N 9
ATOM 14332 C CA . PRO A 1 32 ? 6.719 -9.720 -13.655 1.00 0.00 32 PRO A CA 9
ATOM 14333 C C . PRO A 1 32 ? 6.399 -9.320 -15.097 1.00 0.00 32 PRO A C 9
ATOM 14334 O O . PRO A 1 32 ? 7.284 -9.098 -15.900 1.00 0.00 32 PRO A O 9
ATOM 14345 N N . GLY A 1 33 ? 5.142 -9.224 -15.433 1.00 0.00 33 GLY A N 9
ATOM 14346 C CA . GLY A 1 33 ? 4.771 -8.835 -16.823 1.00 0.00 33 GLY A CA 9
ATOM 14347 C C . GLY A 1 33 ? 3.848 -9.896 -17.424 1.00 0.00 33 GLY A C 9
ATOM 14348 O O . GLY A 1 33 ? 4.288 -10.808 -18.095 1.00 0.00 33 GLY A O 9
ATOM 14352 N N . SER A 1 34 ? 2.569 -9.783 -17.189 1.00 0.00 34 SER A N 9
ATOM 14353 C CA . SER A 1 34 ? 1.617 -10.784 -17.747 1.00 0.00 34 SER A CA 9
ATOM 14354 C C . SER A 1 34 ? 0.371 -10.064 -18.264 1.00 0.00 34 SER A C 9
ATOM 14355 O O . SER A 1 34 ? 0.143 -8.909 -17.963 1.00 0.00 34 SER A O 9
ATOM 14363 N N . VAL A 1 35 ? -0.439 -10.733 -19.038 1.00 0.00 35 VAL A N 9
ATOM 14364 C CA . VAL A 1 35 ? -1.669 -10.080 -19.568 1.00 0.00 35 VAL A CA 9
ATOM 14365 C C . VAL A 1 35 ? -2.899 -10.879 -19.134 1.00 0.00 35 VAL A C 9
ATOM 14366 O O . VAL A 1 35 ? -2.857 -12.087 -19.017 1.00 0.00 35 VAL A O 9
ATOM 14379 N N . HIS A 1 36 ? -3.997 -10.215 -18.895 1.00 0.00 36 HIS A N 9
ATOM 14380 C CA . HIS A 1 36 ? -5.227 -10.938 -18.468 1.00 0.00 36 HIS A CA 9
ATOM 14381 C C . HIS A 1 36 ? -6.426 -9.990 -18.526 1.00 0.00 36 HIS A C 9
ATOM 14382 O O . HIS A 1 36 ? -6.276 -8.788 -18.632 1.00 0.00 36 HIS A O 9
ATOM 14396 N N . GLU A 1 37 ? -7.616 -10.520 -18.457 1.00 0.00 37 GLU A N 9
ATOM 14397 C CA . GLU A 1 37 ? -8.826 -9.651 -18.506 1.00 0.00 37 GLU A CA 9
ATOM 14398 C C . GLU A 1 37 ? -9.412 -9.520 -17.100 1.00 0.00 37 GLU A C 9
ATOM 14399 O O . GLU A 1 37 ? -9.472 -10.475 -16.352 1.00 0.00 37 GLU A O 9
ATOM 14411 N N . GLY A 1 38 ? -9.842 -8.344 -16.731 1.00 0.00 38 GLY A N 9
ATOM 14412 C CA . GLY A 1 38 ? -10.417 -8.160 -15.369 1.00 0.00 38 GLY A CA 9
ATOM 14413 C C . GLY A 1 38 ? -11.376 -6.969 -15.372 1.00 0.00 38 GLY A C 9
ATOM 14414 O O . GLY A 1 38 ? -11.526 -6.282 -16.362 1.00 0.00 38 GLY A O 9
ATOM 14418 N N . ILE A 1 39 ? -12.026 -6.720 -14.268 1.00 0.00 39 ILE A N 9
ATOM 14419 C CA . ILE A 1 39 ? -12.971 -5.572 -14.204 1.00 0.00 39 ILE A CA 9
ATOM 14420 C C . ILE A 1 39 ? -12.256 -4.380 -13.570 1.00 0.00 39 ILE A C 9
ATOM 14421 O O . ILE A 1 39 ? -11.334 -4.541 -12.796 1.00 0.00 39 ILE A O 9
ATOM 14437 N N . VAL A 1 40 ? -12.656 -3.183 -13.899 1.00 0.00 40 VAL A N 9
ATOM 14438 C CA . VAL A 1 40 ? -11.973 -1.993 -13.318 1.00 0.00 40 VAL A CA 9
ATOM 14439 C C . VAL A 1 40 ? -12.852 -1.357 -12.240 1.00 0.00 40 VAL A C 9
ATOM 14440 O O . VAL A 1 40 ? -14.014 -1.680 -12.100 1.00 0.00 40 VAL A O 9
ATOM 14453 N N . TYR A 1 41 ? -12.300 -0.456 -11.473 1.00 0.00 41 TYR A N 9
ATOM 14454 C CA . TYR A 1 41 ? -13.097 0.205 -10.402 1.00 0.00 41 TYR A CA 9
ATOM 14455 C C . TYR A 1 41 ? -12.477 1.566 -10.070 1.00 0.00 41 TYR A C 9
ATOM 14456 O O . TYR A 1 41 ? -11.348 1.845 -10.417 1.00 0.00 41 TYR A O 9
ATOM 14474 N N . PHE A 1 42 ? -13.210 2.415 -9.401 1.00 0.00 42 PHE A N 9
ATOM 14475 C CA . PHE A 1 42 ? -12.666 3.758 -9.046 1.00 0.00 42 PHE A CA 9
ATOM 14476 C C . PHE A 1 42 ? -12.361 3.801 -7.547 1.00 0.00 42 PHE A C 9
ATOM 14477 O O . PHE A 1 42 ? -13.102 3.277 -6.741 1.00 0.00 42 PHE A O 9
ATOM 14494 N N . LYS A 1 43 ? -11.274 4.418 -7.162 1.00 0.00 43 LYS A N 9
ATOM 14495 C CA . LYS A 1 43 ? -10.938 4.481 -5.712 1.00 0.00 43 LYS A CA 9
ATOM 14496 C C . LYS A 1 43 ? -10.303 5.834 -5.380 1.00 0.00 43 LYS A C 9
ATOM 14497 O O . LYS A 1 43 ? -9.117 6.034 -5.550 1.00 0.00 43 LYS A O 9
ATOM 14516 N N . ASP A 1 44 ? -11.086 6.760 -4.897 1.00 0.00 44 ASP A N 9
ATOM 14517 C CA . ASP A 1 44 ? -10.537 8.099 -4.539 1.00 0.00 44 ASP A CA 9
ATOM 14518 C C . ASP A 1 44 ? -9.549 8.566 -5.611 1.00 0.00 44 ASP A C 9
ATOM 14519 O O . ASP A 1 44 ? -8.612 9.288 -5.330 1.00 0.00 44 ASP A O 9
ATOM 14528 N N . GLY A 1 45 ? -9.749 8.169 -6.837 1.00 0.00 45 GLY A N 9
ATOM 14529 C CA . GLY A 1 45 ? -8.818 8.604 -7.918 1.00 0.00 45 GLY A CA 9
ATOM 14530 C C . GLY A 1 45 ? -8.030 7.403 -8.444 1.00 0.00 45 GLY A C 9
ATOM 14531 O O . GLY A 1 45 ? -8.003 7.140 -9.630 1.00 0.00 45 GLY A O 9
ATOM 14535 N N . ILE A 1 46 ? -7.388 6.670 -7.576 1.00 0.00 46 ILE A N 9
ATOM 14536 C CA . ILE A 1 46 ? -6.608 5.490 -8.040 1.00 0.00 46 ILE A CA 9
ATOM 14537 C C . ILE A 1 46 ? -7.560 4.498 -8.705 1.00 0.00 46 ILE A C 9
ATOM 14538 O O . ILE A 1 46 ? -8.763 4.642 -8.636 1.00 0.00 46 ILE A O 9
ATOM 14554 N N . PHE A 1 47 ? -7.040 3.494 -9.351 1.00 0.00 47 PHE A N 9
ATOM 14555 C CA . PHE A 1 47 ? -7.933 2.508 -10.015 1.00 0.00 47 PHE A CA 9
ATOM 14556 C C . PHE A 1 47 ? -7.833 1.164 -9.296 1.00 0.00 47 PHE A C 9
ATOM 14557 O O . PHE A 1 47 ? -6.834 0.848 -8.683 1.00 0.00 47 PHE A O 9
ATOM 14574 N N . LYS A 1 48 ? -8.862 0.370 -9.373 1.00 0.00 48 LYS A N 9
ATOM 14575 C CA . LYS A 1 48 ? -8.833 -0.960 -8.707 1.00 0.00 48 LYS A CA 9
ATOM 14576 C C . LYS A 1 48 ? -9.260 -2.022 -9.718 1.00 0.00 48 LYS A C 9
ATOM 14577 O O . LYS A 1 48 ? -10.039 -1.761 -10.613 1.00 0.00 48 LYS A O 9
ATOM 14596 N N . VAL A 1 49 ? -8.755 -3.216 -9.593 1.00 0.00 49 VAL A N 9
ATOM 14597 C CA . VAL A 1 49 ? -9.131 -4.283 -10.559 1.00 0.00 49 VAL A CA 9
ATOM 14598 C C . VAL A 1 49 ? -9.592 -5.524 -9.796 1.00 0.00 49 VAL A C 9
ATOM 14599 O O . VAL A 1 49 ? -8.977 -5.937 -8.835 1.00 0.00 49 VAL A O 9
ATOM 14612 N N . ARG A 1 50 ? -10.669 -6.127 -10.217 1.00 0.00 50 ARG A N 9
ATOM 14613 C CA . ARG A 1 50 ? -11.163 -7.346 -9.518 1.00 0.00 50 ARG A CA 9
ATOM 14614 C C . ARG A 1 50 ? -11.135 -8.525 -10.492 1.00 0.00 50 ARG A C 9
ATOM 14615 O O . ARG A 1 50 ? -11.592 -8.426 -11.613 1.00 0.00 50 ARG A O 9
ATOM 14636 N N . LEU A 1 51 ? -10.595 -9.640 -10.079 1.00 0.00 51 LEU A N 9
ATOM 14637 C CA . LEU A 1 51 ? -10.536 -10.818 -10.990 1.00 0.00 51 LEU A CA 9
ATOM 14638 C C . LEU A 1 51 ? -11.846 -11.604 -10.901 1.00 0.00 51 LEU A C 9
ATOM 14639 O O . LEU A 1 51 ? -11.922 -12.631 -10.256 1.00 0.00 51 LEU A O 9
ATOM 14655 N N . LEU A 1 52 ? -12.879 -11.132 -11.546 1.00 0.00 52 LEU A N 9
ATOM 14656 C CA . LEU A 1 52 ? -14.181 -11.855 -11.497 1.00 0.00 52 LEU A CA 9
ATOM 14657 C C . LEU A 1 52 ? -14.016 -13.240 -12.127 1.00 0.00 52 LEU A C 9
ATOM 14658 O O . LEU A 1 52 ? -13.578 -13.373 -13.253 1.00 0.00 52 LEU A O 9
ATOM 14674 N N . GLY A 1 53 ? -14.364 -14.272 -11.409 1.00 0.00 53 GLY A N 9
ATOM 14675 C CA . GLY A 1 53 ? -14.226 -15.647 -11.965 1.00 0.00 53 GLY A CA 9
ATOM 14676 C C . GLY A 1 53 ? -13.434 -16.514 -10.984 1.00 0.00 53 GLY A C 9
ATOM 14677 O O . GLY A 1 53 ? -13.443 -17.727 -11.065 1.00 0.00 53 GLY A O 9
ATOM 14681 N N . TYR A 1 54 ? -12.751 -15.902 -10.056 1.00 0.00 54 TYR A N 9
ATOM 14682 C CA . TYR A 1 54 ? -11.962 -16.689 -9.067 1.00 0.00 54 TYR A CA 9
ATOM 14683 C C . TYR A 1 54 ? -12.499 -16.421 -7.661 1.00 0.00 54 TYR A C 9
ATOM 14684 O O . TYR A 1 54 ? -12.372 -17.238 -6.770 1.00 0.00 54 TYR A O 9
ATOM 14702 N N . GLU A 1 55 ? -13.097 -15.279 -7.454 1.00 0.00 55 GLU A N 9
ATOM 14703 C CA . GLU A 1 55 ? -13.641 -14.953 -6.107 1.00 0.00 55 GLU A CA 9
ATOM 14704 C C . GLU A 1 55 ? -12.522 -15.048 -5.068 1.00 0.00 55 GLU A C 9
ATOM 14705 O O . GLU A 1 55 ? -12.270 -16.096 -4.506 1.00 0.00 55 GLU A O 9
ATOM 14717 N N . GLY A 1 56 ? -11.851 -13.960 -4.805 1.00 0.00 56 GLY A N 9
ATOM 14718 C CA . GLY A 1 56 ? -10.751 -13.988 -3.800 1.00 0.00 56 GLY A CA 9
ATOM 14719 C C . GLY A 1 56 ? -9.503 -13.318 -4.380 1.00 0.00 56 GLY A C 9
ATOM 14720 O O . GLY A 1 56 ? -8.477 -13.234 -3.734 1.00 0.00 56 GLY A O 9
ATOM 14724 N N . HIS A 1 57 ? -9.578 -12.841 -5.593 1.00 0.00 57 HIS A N 9
ATOM 14725 C CA . HIS A 1 57 ? -8.393 -12.178 -6.206 1.00 0.00 57 HIS A CA 9
ATOM 14726 C C . HIS A 1 57 ? -8.654 -10.674 -6.325 1.00 0.00 57 HIS A C 9
ATOM 14727 O O . HIS A 1 57 ? -9.406 -10.229 -7.170 1.00 0.00 57 HIS A O 9
ATOM 14741 N N . GLU A 1 58 ? -8.042 -9.888 -5.480 1.00 0.00 58 GLU A N 9
ATOM 14742 C CA . GLU A 1 58 ? -8.258 -8.415 -5.541 1.00 0.00 58 GLU A CA 9
ATOM 14743 C C . GLU A 1 58 ? -6.969 -7.714 -5.979 1.00 0.00 58 GLU A C 9
ATOM 14744 O O . GLU A 1 58 ? -5.990 -7.677 -5.257 1.00 0.00 58 GLU A O 9
ATOM 14756 N N . CYS A 1 59 ? -6.964 -7.153 -7.156 1.00 0.00 59 CYS A N 9
ATOM 14757 C CA . CYS A 1 59 ? -5.747 -6.446 -7.644 1.00 0.00 59 CYS A CA 9
ATOM 14758 C C . CYS A 1 59 ? -5.960 -4.936 -7.531 1.00 0.00 59 CYS A C 9
ATOM 14759 O O . CYS A 1 59 ? -7.050 -4.470 -7.264 1.00 0.00 59 CYS A O 9
ATOM 14767 N N . ILE A 1 60 ? -4.929 -4.167 -7.738 1.00 0.00 60 ILE A N 9
ATOM 14768 C CA . ILE A 1 60 ? -5.070 -2.687 -7.648 1.00 0.00 60 ILE A CA 9
ATOM 14769 C C . ILE A 1 60 ? -4.412 -2.048 -8.869 1.00 0.00 60 ILE A C 9
ATOM 14770 O O . ILE A 1 60 ? -3.278 -2.331 -9.192 1.00 0.00 60 ILE A O 9
ATOM 14786 N N . LEU A 1 61 ? -5.110 -1.190 -9.556 1.00 0.00 61 LEU A N 9
ATOM 14787 C CA . LEU A 1 61 ? -4.512 -0.545 -10.758 1.00 0.00 61 LEU A CA 9
ATOM 14788 C C . LEU A 1 61 ? -3.968 0.831 -10.377 1.00 0.00 61 LEU A C 9
ATOM 14789 O O . LEU A 1 61 ? -4.700 1.710 -9.964 1.00 0.00 61 LEU A O 9
ATOM 14805 N N . LEU A 1 62 ? -2.684 1.022 -10.508 1.00 0.00 62 LEU A N 9
ATOM 14806 C CA . LEU A 1 62 ? -2.091 2.341 -10.147 1.00 0.00 62 LEU A CA 9
ATOM 14807 C C . LEU A 1 62 ? -1.156 2.811 -11.262 1.00 0.00 62 LEU A C 9
ATOM 14808 O O . LEU A 1 62 ? -1.042 3.990 -11.533 1.00 0.00 62 LEU A O 9
ATOM 14824 N N . ASP A 1 63 ? -0.486 1.902 -11.914 1.00 0.00 63 ASP A N 9
ATOM 14825 C CA . ASP A 1 63 ? 0.437 2.307 -13.011 1.00 0.00 63 ASP A CA 9
ATOM 14826 C C . ASP A 1 63 ? -0.372 2.946 -14.142 1.00 0.00 63 ASP A C 9
ATOM 14827 O O . ASP A 1 63 ? 0.084 3.853 -14.809 1.00 0.00 63 ASP A O 9
ATOM 14836 N N . TYR A 1 64 ? -1.572 2.479 -14.364 1.00 0.00 64 TYR A N 9
ATOM 14837 C CA . TYR A 1 64 ? -2.406 3.062 -15.453 1.00 0.00 64 TYR A CA 9
ATOM 14838 C C . TYR A 1 64 ? -2.486 4.581 -15.285 1.00 0.00 64 TYR A C 9
ATOM 14839 O O . TYR A 1 64 ? -2.284 5.329 -16.221 1.00 0.00 64 TYR A O 9
ATOM 14857 N N . LEU A 1 65 ? -2.785 5.043 -14.101 1.00 0.00 65 LEU A N 9
ATOM 14858 C CA . LEU A 1 65 ? -2.882 6.513 -13.881 1.00 0.00 65 LEU A CA 9
ATOM 14859 C C . LEU A 1 65 ? -1.706 7.213 -14.567 1.00 0.00 65 LEU A C 9
ATOM 14860 O O . LEU A 1 65 ? -1.853 7.810 -15.615 1.00 0.00 65 LEU A O 9
ATOM 14876 N N . ASN A 1 66 ? -0.539 7.144 -13.986 1.00 0.00 66 ASN A N 9
ATOM 14877 C CA . ASN A 1 66 ? 0.642 7.807 -14.610 1.00 0.00 66 ASN A CA 9
ATOM 14878 C C . ASN A 1 66 ? 0.489 9.326 -14.506 1.00 0.00 66 ASN A C 9
ATOM 14879 O O . ASN A 1 66 ? -0.607 9.848 -14.461 1.00 0.00 66 ASN A O 9
ATOM 14890 N N . TYR A 1 67 ? 1.582 10.040 -14.471 1.00 0.00 67 TYR A N 9
ATOM 14891 C CA . TYR A 1 67 ? 1.498 11.525 -14.374 1.00 0.00 67 TYR A CA 9
ATOM 14892 C C . TYR A 1 67 ? 0.819 12.077 -15.628 1.00 0.00 67 TYR A C 9
ATOM 14893 O O . TYR A 1 67 ? 1.452 12.295 -16.642 1.00 0.00 67 TYR A O 9
ATOM 14911 N N . ARG A 1 68 ? -0.466 12.301 -15.572 1.00 0.00 68 ARG A N 9
ATOM 14912 C CA . ARG A 1 68 ? -1.178 12.836 -16.766 1.00 0.00 68 ARG A CA 9
ATOM 14913 C C . ARG A 1 68 ? -2.323 13.746 -16.316 1.00 0.00 68 ARG A C 9
ATOM 14914 O O . ARG A 1 68 ? -2.299 14.942 -16.533 1.00 0.00 68 ARG A O 9
ATOM 14935 N N . GLN A 1 69 ? -3.328 13.191 -15.696 1.00 0.00 69 GLN A N 9
ATOM 14936 C CA . GLN A 1 69 ? -4.474 14.028 -15.240 1.00 0.00 69 GLN A CA 9
ATOM 14937 C C . GLN A 1 69 ? -4.782 13.722 -13.773 1.00 0.00 69 GLN A C 9
ATOM 14938 O O . GLN A 1 69 ? -4.052 13.013 -13.109 1.00 0.00 69 GLN A O 9
ATOM 14952 N N . ASP A 1 70 ? -5.860 14.251 -13.266 1.00 0.00 70 ASP A N 9
ATOM 14953 C CA . ASP A 1 70 ? -6.223 13.994 -11.844 1.00 0.00 70 ASP A CA 9
ATOM 14954 C C . ASP A 1 70 ? -7.744 14.048 -11.695 1.00 0.00 70 ASP A C 9
ATOM 14955 O O . ASP A 1 70 ? -8.338 13.260 -10.987 1.00 0.00 70 ASP A O 9
ATOM 14964 N N . THR A 1 71 ? -8.379 14.974 -12.361 1.00 0.00 71 THR A N 9
ATOM 14965 C CA . THR A 1 71 ? -9.861 15.083 -12.264 1.00 0.00 71 THR A CA 9
ATOM 14966 C C . THR A 1 71 ? -10.379 15.954 -13.411 1.00 0.00 71 THR A C 9
ATOM 14967 O O . THR A 1 71 ? -11.125 16.891 -13.207 1.00 0.00 71 THR A O 9
ATOM 14978 N N . LEU A 1 72 ? -9.987 15.651 -14.619 1.00 0.00 72 LEU A N 9
ATOM 14979 C CA . LEU A 1 72 ? -10.453 16.462 -15.779 1.00 0.00 72 LEU A CA 9
ATOM 14980 C C . LEU A 1 72 ? -10.950 15.532 -16.889 1.00 0.00 72 LEU A C 9
ATOM 14981 O O . LEU A 1 72 ? -10.441 15.539 -17.992 1.00 0.00 72 LEU A O 9
ATOM 14997 N N . ASP A 1 73 ? -11.941 14.730 -16.609 1.00 0.00 73 ASP A N 9
ATOM 14998 C CA . ASP A 1 73 ? -12.467 13.804 -17.651 1.00 0.00 73 ASP A CA 9
ATOM 14999 C C . ASP A 1 73 ? -13.762 13.157 -17.154 1.00 0.00 73 ASP A C 9
ATOM 15000 O O . ASP A 1 73 ? -13.743 12.145 -16.480 1.00 0.00 73 ASP A O 9
ATOM 15009 N N . ARG A 1 74 ? -14.887 13.733 -17.480 1.00 0.00 74 ARG A N 9
ATOM 15010 C CA . ARG A 1 74 ? -16.182 13.153 -17.027 1.00 0.00 74 ARG A CA 9
ATOM 15011 C C . ARG A 1 74 ? -16.440 11.837 -17.765 1.00 0.00 74 ARG A C 9
ATOM 15012 O O . ARG A 1 74 ? -17.099 10.950 -17.261 1.00 0.00 74 ARG A O 9
ATOM 15033 N N . LEU A 1 75 ? -15.926 11.706 -18.958 1.00 0.00 75 LEU A N 9
ATOM 15034 C CA . LEU A 1 75 ? -16.142 10.450 -19.731 1.00 0.00 75 LEU A CA 9
ATOM 15035 C C . LEU A 1 75 ? -15.351 9.310 -19.086 1.00 0.00 75 LEU A C 9
ATOM 15036 O O . LEU A 1 75 ? -15.703 8.153 -19.205 1.00 0.00 75 LEU A O 9
ATOM 15052 N N . LYS A 1 76 ? -14.281 9.627 -18.410 1.00 0.00 76 LYS A N 9
ATOM 15053 C CA . LYS A 1 76 ? -13.462 8.563 -17.762 1.00 0.00 76 LYS A CA 9
ATOM 15054 C C . LYS A 1 76 ? -14.294 7.841 -16.699 1.00 0.00 76 LYS A C 9
ATOM 15055 O O . LYS A 1 76 ? -14.114 6.665 -16.452 1.00 0.00 76 LYS A O 9
ATOM 15074 N N . GLU A 1 77 ? -15.198 8.534 -16.064 1.00 0.00 77 GLU A N 9
ATOM 15075 C CA . GLU A 1 77 ? -16.034 7.884 -15.015 1.00 0.00 77 GLU A CA 9
ATOM 15076 C C . GLU A 1 77 ? -17.099 7.006 -15.676 1.00 0.00 77 GLU A C 9
ATOM 15077 O O . GLU A 1 77 ? -17.545 6.025 -15.115 1.00 0.00 77 GLU A O 9
ATOM 15089 N N . ARG A 1 78 ? -17.517 7.357 -16.860 1.00 0.00 78 ARG A N 9
ATOM 15090 C CA . ARG A 1 78 ? -18.562 6.552 -17.554 1.00 0.00 78 ARG A CA 9
ATOM 15091 C C . ARG A 1 78 ? -17.947 5.279 -18.146 1.00 0.00 78 ARG A C 9
ATOM 15092 O O . ARG A 1 78 ? -18.619 4.283 -18.326 1.00 0.00 78 ARG A O 9
ATOM 15113 N N . LEU A 1 79 ? -16.681 5.305 -18.465 1.00 0.00 79 LEU A N 9
ATOM 15114 C CA . LEU A 1 79 ? -16.039 4.097 -19.062 1.00 0.00 79 LEU A CA 9
ATOM 15115 C C . LEU A 1 79 ? -15.475 3.193 -17.961 1.00 0.00 79 LEU A C 9
ATOM 15116 O O . LEU A 1 79 ? -15.560 1.980 -18.038 1.00 0.00 79 LEU A O 9
ATOM 15132 N N . VAL A 1 80 ? -14.889 3.768 -16.945 1.00 0.00 80 VAL A N 9
ATOM 15133 C CA . VAL A 1 80 ? -14.309 2.936 -15.851 1.00 0.00 80 VAL A CA 9
ATOM 15134 C C . VAL A 1 80 ? -15.256 1.788 -15.513 1.00 0.00 80 VAL A C 9
ATOM 15135 O O . VAL A 1 80 ? -16.414 1.785 -15.883 1.00 0.00 80 VAL A O 9
ATOM 15148 N N . GLY A 1 81 ? -14.764 0.814 -14.807 1.00 0.00 81 GLY A N 9
ATOM 15149 C CA . GLY A 1 81 ? -15.622 -0.344 -14.432 1.00 0.00 81 GLY A CA 9
ATOM 15150 C C . GLY A 1 81 ? -15.623 -1.375 -15.564 1.00 0.00 81 GLY A C 9
ATOM 15151 O O . GLY A 1 81 ? -15.458 -2.558 -15.335 1.00 0.00 81 GLY A O 9
ATOM 15155 N N . ARG A 1 82 ? -15.814 -0.936 -16.781 1.00 0.00 82 ARG A N 9
ATOM 15156 C CA . ARG A 1 82 ? -15.837 -1.890 -17.931 1.00 0.00 82 ARG A CA 9
ATOM 15157 C C . ARG A 1 82 ? -14.737 -2.943 -17.767 1.00 0.00 82 ARG A C 9
ATOM 15158 O O . ARG A 1 82 ? -13.830 -2.794 -16.973 1.00 0.00 82 ARG A O 9
ATOM 15179 N N . VAL A 1 83 ? -14.812 -4.006 -18.524 1.00 0.00 83 VAL A N 9
ATOM 15180 C CA . VAL A 1 83 ? -13.772 -5.069 -18.424 1.00 0.00 83 VAL A CA 9
ATOM 15181 C C . VAL A 1 83 ? -12.748 -4.866 -19.541 1.00 0.00 83 VAL A C 9
ATOM 15182 O O . VAL A 1 83 ? -13.090 -4.495 -20.647 1.00 0.00 83 VAL A O 9
ATOM 15195 N N . ILE A 1 84 ? -11.494 -5.092 -19.261 1.00 0.00 84 ILE A N 9
ATOM 15196 C CA . ILE A 1 84 ? -10.453 -4.892 -20.310 1.00 0.00 84 ILE A CA 9
ATOM 15197 C C . ILE A 1 84 ? -9.267 -5.827 -20.056 1.00 0.00 84 ILE A C 9
ATOM 15198 O O . ILE A 1 84 ? -9.212 -6.525 -19.064 1.00 0.00 84 ILE A O 9
ATOM 15214 N N . LYS A 1 85 ? -8.309 -5.833 -20.945 1.00 0.00 85 LYS A N 9
ATOM 15215 C CA . LYS A 1 85 ? -7.117 -6.708 -20.756 1.00 0.00 85 LYS A CA 9
ATOM 15216 C C . LYS A 1 85 ? -5.972 -5.871 -20.180 1.00 0.00 85 LYS A C 9
ATOM 15217 O O . LYS A 1 85 ? -5.337 -5.107 -20.880 1.00 0.00 85 LYS A O 9
ATOM 15236 N N . THR A 1 86 ? -5.706 -6.004 -18.910 1.00 0.00 86 THR A N 9
ATOM 15237 C CA . THR A 1 86 ? -4.606 -5.210 -18.291 1.00 0.00 86 THR A CA 9
ATOM 15238 C C . THR A 1 86 ? -3.421 -6.126 -17.987 1.00 0.00 86 THR A C 9
ATOM 15239 O O . THR A 1 86 ? -3.491 -7.326 -18.163 1.00 0.00 86 THR A O 9
ATOM 15250 N N . ARG A 1 87 ? -2.332 -5.571 -17.530 1.00 0.00 87 ARG A N 9
ATOM 15251 C CA . ARG A 1 87 ? -1.145 -6.414 -17.216 1.00 0.00 87 ARG A CA 9
ATOM 15252 C C . ARG A 1 87 ? -1.047 -6.603 -15.701 1.00 0.00 87 ARG A C 9
ATOM 15253 O O . ARG A 1 87 ? -1.546 -5.803 -14.933 1.00 0.00 87 ARG A O 9
ATOM 15274 N N . VAL A 1 88 ? -0.396 -7.647 -15.264 1.00 0.00 88 VAL A N 9
ATOM 15275 C CA . VAL A 1 88 ? -0.262 -7.879 -13.800 1.00 0.00 88 VAL A CA 9
ATOM 15276 C C . VAL A 1 88 ? 1.088 -7.340 -13.338 1.00 0.00 88 VAL A C 9
ATOM 15277 O O . VAL A 1 88 ? 2.126 -7.909 -13.614 1.00 0.00 88 VAL A O 9
ATOM 15290 N N . VAL A 1 89 ? 1.081 -6.235 -12.649 1.00 0.00 89 VAL A N 9
ATOM 15291 C CA . VAL A 1 89 ? 2.360 -5.643 -12.182 1.00 0.00 89 VAL A CA 9
ATOM 15292 C C . VAL A 1 89 ? 3.084 -6.629 -11.259 1.00 0.00 89 VAL A C 9
ATOM 15293 O O . VAL A 1 89 ? 4.276 -6.834 -11.376 1.00 0.00 89 VAL A O 9
ATOM 15306 N N . ARG A 1 90 ? 2.379 -7.245 -10.346 1.00 0.00 90 ARG A N 9
ATOM 15307 C CA . ARG A 1 90 ? 3.041 -8.215 -9.426 1.00 0.00 90 ARG A CA 9
ATOM 15308 C C . ARG A 1 90 ? 2.023 -8.745 -8.414 1.00 0.00 90 ARG A C 9
ATOM 15309 O O . ARG A 1 90 ? 1.670 -8.076 -7.463 1.00 0.00 90 ARG A O 9
ATOM 15330 N N . ALA A 1 91 ? 1.552 -9.946 -8.609 1.00 0.00 91 ALA A N 9
ATOM 15331 C CA . ALA A 1 91 ? 0.562 -10.526 -7.656 1.00 0.00 91 ALA A CA 9
ATOM 15332 C C . ALA A 1 91 ? 1.292 -11.013 -6.401 1.00 0.00 91 ALA A C 9
ATOM 15333 O O . ALA A 1 91 ? 2.451 -11.373 -6.449 1.00 0.00 91 ALA A O 9
ATOM 15340 N N . ASP A 1 92 ? 0.625 -11.027 -5.278 1.00 0.00 92 ASP A N 9
ATOM 15341 C CA . ASP A 1 92 ? 1.292 -11.491 -4.028 1.00 0.00 92 ASP A CA 9
ATOM 15342 C C . ASP A 1 92 ? 0.247 -11.708 -2.928 1.00 0.00 92 ASP A C 9
ATOM 15343 O O . ASP A 1 92 ? 0.280 -11.068 -1.896 1.00 0.00 92 ASP A O 9
ATOM 15352 N N . GLY A 1 93 ? -0.671 -12.613 -3.132 1.00 0.00 93 GLY A N 9
ATOM 15353 C CA . GLY A 1 93 ? -1.705 -12.871 -2.087 1.00 0.00 93 GLY A CA 9
ATOM 15354 C C . GLY A 1 93 ? -3.053 -12.301 -2.532 1.00 0.00 93 GLY A C 9
ATOM 15355 O O . GLY A 1 93 ? -3.314 -12.133 -3.707 1.00 0.00 93 GLY A O 9
ATOM 15359 N N . LEU A 1 94 ? -3.915 -12.007 -1.596 1.00 0.00 94 LEU A N 9
ATOM 15360 C CA . LEU A 1 94 ? -5.251 -11.452 -1.955 1.00 0.00 94 LEU A CA 9
ATOM 15361 C C . LEU A 1 94 ? -5.075 -10.117 -2.683 1.00 0.00 94 LEU A C 9
ATOM 15362 O O . LEU A 1 94 ? -5.904 -9.721 -3.478 1.00 0.00 94 LEU A O 9
ATOM 15378 N N . TYR A 1 95 ? -4.005 -9.420 -2.418 1.00 0.00 95 TYR A N 9
ATOM 15379 C CA . TYR A 1 95 ? -3.786 -8.112 -3.098 1.00 0.00 95 TYR A CA 9
ATOM 15380 C C . TYR A 1 95 ? -2.783 -8.288 -4.238 1.00 0.00 95 TYR A C 9
ATOM 15381 O O . TYR A 1 95 ? -1.798 -8.987 -4.111 1.00 0.00 95 TYR A O 9
ATOM 15399 N N . VAL A 1 96 ? -3.031 -7.664 -5.356 1.00 0.00 96 VAL A N 9
ATOM 15400 C CA . VAL A 1 96 ? -2.097 -7.800 -6.510 1.00 0.00 96 VAL A CA 9
ATOM 15401 C C . VAL A 1 96 ? -1.812 -6.421 -7.111 1.00 0.00 96 VAL A C 9
ATOM 15402 O O . VAL A 1 96 ? -2.532 -5.473 -6.879 1.00 0.00 96 VAL A O 9
ATOM 15415 N N . ASP A 1 97 ? -0.771 -6.307 -7.891 1.00 0.00 97 ASP A N 9
ATOM 15416 C CA . ASP A 1 97 ? -0.447 -4.996 -8.521 1.00 0.00 97 ASP A CA 9
ATOM 15417 C C . ASP A 1 97 ? -0.965 -5.006 -9.963 1.00 0.00 97 ASP A C 9
ATOM 15418 O O . ASP A 1 97 ? -0.983 -6.032 -10.612 1.00 0.00 97 ASP A O 9
ATOM 15427 N N . LEU A 1 98 ? -1.411 -3.885 -10.465 1.00 0.00 98 LEU A N 9
ATOM 15428 C CA . LEU A 1 98 ? -1.952 -3.866 -11.856 1.00 0.00 98 LEU A CA 9
ATOM 15429 C C . LEU A 1 98 ? -1.475 -2.621 -12.611 1.00 0.00 98 LEU A C 9
ATOM 15430 O O . LEU A 1 98 ? -1.453 -1.523 -12.083 1.00 0.00 98 LEU A O 9
ATOM 15446 N N . ARG A 1 99 ? -1.116 -2.794 -13.858 1.00 0.00 99 ARG A N 9
ATOM 15447 C CA . ARG A 1 99 ? -0.657 -1.640 -14.683 1.00 0.00 99 ARG A CA 9
ATOM 15448 C C . ARG A 1 99 ? -1.338 -1.708 -16.055 1.00 0.00 99 ARG A C 9
ATOM 15449 O O . ARG A 1 99 ? -1.323 -2.729 -16.716 1.00 0.00 99 ARG A O 9
ATOM 15470 N N . ARG A 1 100 ? -1.936 -0.631 -16.488 1.00 0.00 100 ARG A N 9
ATOM 15471 C CA . ARG A 1 100 ? -2.618 -0.639 -17.814 1.00 0.00 100 ARG A CA 9
ATOM 15472 C C . ARG A 1 100 ? -1.664 -0.093 -18.881 1.00 0.00 100 ARG A C 9
ATOM 15473 O O . ARG A 1 100 ? -1.442 1.097 -18.979 1.00 0.00 100 ARG A O 9
ATOM 15494 N N . PHE A 1 101 ? -1.098 -0.956 -19.682 1.00 0.00 101 PHE A N 9
ATOM 15495 C CA . PHE A 1 101 ? -0.158 -0.486 -20.739 1.00 0.00 101 PHE A CA 9
ATOM 15496 C C . PHE A 1 101 ? -0.803 0.654 -21.532 1.00 0.00 101 PHE A C 9
ATOM 15497 O O . PHE A 1 101 ? -1.995 0.661 -21.772 1.00 0.00 101 PHE A O 9
ATOM 15514 N N . PHE A 1 102 ? -0.024 1.618 -21.944 1.00 0.00 102 PHE A N 9
ATOM 15515 C CA . PHE A 1 102 ? -0.590 2.755 -22.725 1.00 0.00 102 PHE A CA 9
ATOM 15516 C C . PHE A 1 102 ? 0.531 3.728 -23.096 1.00 0.00 102 PHE A C 9
ATOM 15517 O O . PHE A 1 102 ? 0.233 4.738 -23.712 1.00 0.00 102 PHE A O 9
ATOM 15535 N N . MET A 1 1 ? 42.494 -15.060 -6.185 1.00 0.00 1 MET A N 10
ATOM 15536 C CA . MET A 1 1 ? 41.063 -15.220 -6.568 1.00 0.00 1 MET A CA 10
ATOM 15537 C C . MET A 1 1 ? 40.788 -14.441 -7.856 1.00 0.00 1 MET A C 10
ATOM 15538 O O . MET A 1 1 ? 41.164 -13.292 -7.990 1.00 0.00 1 MET A O 10
ATOM 15554 N N . THR A 1 2 ? 40.135 -15.055 -8.804 1.00 0.00 2 THR A N 10
ATOM 15555 C CA . THR A 1 2 ? 39.835 -14.349 -10.082 1.00 0.00 2 THR A CA 10
ATOM 15556 C C . THR A 1 2 ? 38.493 -14.837 -10.631 1.00 0.00 2 THR A C 10
ATOM 15557 O O . THR A 1 2 ? 38.333 -15.994 -10.966 1.00 0.00 2 THR A O 10
ATOM 15568 N N . VAL A 1 3 ? 37.526 -13.966 -10.725 1.00 0.00 3 VAL A N 10
ATOM 15569 C CA . VAL A 1 3 ? 36.198 -14.386 -11.254 1.00 0.00 3 VAL A CA 10
ATOM 15570 C C . VAL A 1 3 ? 36.317 -14.696 -12.747 1.00 0.00 3 VAL A C 10
ATOM 15571 O O . VAL A 1 3 ? 36.912 -13.951 -13.500 1.00 0.00 3 VAL A O 10
ATOM 15584 N N . ILE A 1 4 ? 35.752 -15.789 -13.182 1.00 0.00 4 ILE A N 10
ATOM 15585 C CA . ILE A 1 4 ? 35.829 -16.145 -14.625 1.00 0.00 4 ILE A CA 10
ATOM 15586 C C . ILE A 1 4 ? 34.414 -16.292 -15.186 1.00 0.00 4 ILE A C 10
ATOM 15587 O O . ILE A 1 4 ? 33.958 -15.482 -15.969 1.00 0.00 4 ILE A O 10
ATOM 15603 N N . LYS A 1 5 ? 33.714 -17.320 -14.791 1.00 0.00 5 LYS A N 10
ATOM 15604 C CA . LYS A 1 5 ? 32.329 -17.519 -15.300 1.00 0.00 5 LYS A CA 10
ATOM 15605 C C . LYS A 1 5 ? 32.298 -17.262 -16.810 1.00 0.00 5 LYS A C 10
ATOM 15606 O O . LYS A 1 5 ? 31.941 -16.186 -17.246 1.00 0.00 5 LYS A O 10
ATOM 15625 N N . PRO A 1 6 ? 32.675 -18.264 -17.561 1.00 0.00 6 PRO A N 10
ATOM 15626 C CA . PRO A 1 6 ? 32.707 -18.187 -19.033 1.00 0.00 6 PRO A CA 10
ATOM 15627 C C . PRO A 1 6 ? 31.298 -18.346 -19.609 1.00 0.00 6 PRO A C 10
ATOM 15628 O O . PRO A 1 6 ? 30.607 -19.305 -19.330 1.00 0.00 6 PRO A O 10
ATOM 15639 N N . SER A 1 7 ? 30.867 -17.412 -20.414 1.00 0.00 7 SER A N 10
ATOM 15640 C CA . SER A 1 7 ? 29.505 -17.512 -21.008 1.00 0.00 7 SER A CA 10
ATOM 15641 C C . SER A 1 7 ? 29.414 -18.780 -21.859 1.00 0.00 7 SER A C 10
ATOM 15642 O O . SER A 1 7 ? 30.305 -19.091 -22.624 1.00 0.00 7 SER A O 10
ATOM 15650 N N . SER A 1 8 ? 28.345 -19.518 -21.729 1.00 0.00 8 SER A N 10
ATOM 15651 C CA . SER A 1 8 ? 28.200 -20.767 -22.528 1.00 0.00 8 SER A CA 10
ATOM 15652 C C . SER A 1 8 ? 26.782 -20.844 -23.097 1.00 0.00 8 SER A C 10
ATOM 15653 O O . SER A 1 8 ? 25.859 -21.278 -22.436 1.00 0.00 8 SER A O 10
ATOM 15661 N N . ARG A 1 9 ? 26.599 -20.424 -24.319 1.00 0.00 9 ARG A N 10
ATOM 15662 C CA . ARG A 1 9 ? 25.240 -20.471 -24.927 1.00 0.00 9 ARG A CA 10
ATOM 15663 C C . ARG A 1 9 ? 24.883 -21.920 -25.275 1.00 0.00 9 ARG A C 10
ATOM 15664 O O . ARG A 1 9 ? 25.745 -22.702 -25.625 1.00 0.00 9 ARG A O 10
ATOM 15685 N N . PRO A 1 10 ? 23.616 -22.233 -25.169 1.00 0.00 10 PRO A N 10
ATOM 15686 C CA . PRO A 1 10 ? 23.102 -23.580 -25.468 1.00 0.00 10 PRO A CA 10
ATOM 15687 C C . PRO A 1 10 ? 22.988 -23.786 -26.981 1.00 0.00 10 PRO A C 10
ATOM 15688 O O . PRO A 1 10 ? 21.947 -23.573 -27.570 1.00 0.00 10 PRO A O 10
ATOM 15699 N N . ARG A 1 11 ? 24.053 -24.197 -27.614 1.00 0.00 11 ARG A N 10
ATOM 15700 C CA . ARG A 1 11 ? 24.010 -24.415 -29.087 1.00 0.00 11 ARG A CA 10
ATOM 15701 C C . ARG A 1 11 ? 25.296 -25.118 -29.534 1.00 0.00 11 ARG A C 10
ATOM 15702 O O . ARG A 1 11 ? 26.125 -24.526 -30.196 1.00 0.00 11 ARG A O 10
ATOM 15723 N N . PRO A 1 12 ? 25.423 -26.363 -29.152 1.00 0.00 12 PRO A N 10
ATOM 15724 C CA . PRO A 1 12 ? 26.599 -27.183 -29.492 1.00 0.00 12 PRO A CA 10
ATOM 15725 C C . PRO A 1 12 ? 26.509 -27.679 -30.939 1.00 0.00 12 PRO A C 10
ATOM 15726 O O . PRO A 1 12 ? 27.461 -27.605 -31.690 1.00 0.00 12 PRO A O 10
ATOM 15737 N N . ARG A 1 13 ? 25.373 -28.183 -31.337 1.00 0.00 13 ARG A N 10
ATOM 15738 C CA . ARG A 1 13 ? 25.229 -28.680 -32.734 1.00 0.00 13 ARG A CA 10
ATOM 15739 C C . ARG A 1 13 ? 23.780 -29.100 -32.986 1.00 0.00 13 ARG A C 10
ATOM 15740 O O . ARG A 1 13 ? 23.509 -29.989 -33.770 1.00 0.00 13 ARG A O 10
ATOM 15761 N N . LYS A 1 14 ? 22.846 -28.467 -32.332 1.00 0.00 14 LYS A N 10
ATOM 15762 C CA . LYS A 1 14 ? 21.416 -28.831 -32.541 1.00 0.00 14 LYS A CA 10
ATOM 15763 C C . LYS A 1 14 ? 21.263 -30.354 -32.507 1.00 0.00 14 LYS A C 10
ATOM 15764 O O . LYS A 1 14 ? 21.277 -31.010 -33.530 1.00 0.00 14 LYS A O 10
ATOM 15783 N N . ASN A 1 15 ? 21.112 -30.921 -31.342 1.00 0.00 15 ASN A N 10
ATOM 15784 C CA . ASN A 1 15 ? 20.953 -32.400 -31.250 1.00 0.00 15 ASN A CA 10
ATOM 15785 C C . ASN A 1 15 ? 19.693 -32.726 -30.445 1.00 0.00 15 ASN A C 10
ATOM 15786 O O . ASN A 1 15 ? 19.477 -33.851 -30.040 1.00 0.00 15 ASN A O 10
ATOM 15797 N N . LYS A 1 16 ? 18.860 -31.748 -30.209 1.00 0.00 16 LYS A N 10
ATOM 15798 C CA . LYS A 1 16 ? 17.614 -31.998 -29.432 1.00 0.00 16 LYS A CA 10
ATOM 15799 C C . LYS A 1 16 ? 17.972 -32.463 -28.017 1.00 0.00 16 LYS A C 10
ATOM 15800 O O . LYS A 1 16 ? 18.212 -31.662 -27.135 1.00 0.00 16 LYS A O 10
ATOM 15819 N N . ASN A 1 17 ? 18.008 -33.749 -27.790 1.00 0.00 17 ASN A N 10
ATOM 15820 C CA . ASN A 1 17 ? 18.347 -34.252 -26.429 1.00 0.00 17 ASN A CA 10
ATOM 15821 C C . ASN A 1 17 ? 17.162 -34.013 -25.490 1.00 0.00 17 ASN A C 10
ATOM 15822 O O . ASN A 1 17 ? 16.089 -33.639 -25.917 1.00 0.00 17 ASN A O 10
ATOM 15833 N N . ILE A 1 18 ? 17.347 -34.226 -24.217 1.00 0.00 18 ILE A N 10
ATOM 15834 C CA . ILE A 1 18 ? 16.228 -34.009 -23.258 1.00 0.00 18 ILE A CA 10
ATOM 15835 C C . ILE A 1 18 ? 16.750 -33.284 -22.016 1.00 0.00 18 ILE A C 10
ATOM 15836 O O . ILE A 1 18 ? 17.939 -33.096 -21.849 1.00 0.00 18 ILE A O 10
ATOM 15852 N N . LYS A 1 19 ? 15.870 -32.877 -21.142 1.00 0.00 19 LYS A N 10
ATOM 15853 C CA . LYS A 1 19 ? 16.315 -32.165 -19.911 1.00 0.00 19 LYS A CA 10
ATOM 15854 C C . LYS A 1 19 ? 17.095 -30.906 -20.297 1.00 0.00 19 LYS A C 10
ATOM 15855 O O . LYS A 1 19 ? 18.205 -30.692 -19.851 1.00 0.00 19 LYS A O 10
ATOM 15874 N N . VAL A 1 20 ? 16.524 -30.071 -21.122 1.00 0.00 20 VAL A N 10
ATOM 15875 C CA . VAL A 1 20 ? 17.234 -28.826 -21.532 1.00 0.00 20 VAL A CA 10
ATOM 15876 C C . VAL A 1 20 ? 16.747 -27.656 -20.675 1.00 0.00 20 VAL A C 10
ATOM 15877 O O . VAL A 1 20 ? 16.186 -26.700 -21.174 1.00 0.00 20 VAL A O 10
ATOM 15890 N N . ASN A 1 21 ? 16.957 -27.721 -19.389 1.00 0.00 21 ASN A N 10
ATOM 15891 C CA . ASN A 1 21 ? 16.502 -26.609 -18.506 1.00 0.00 21 ASN A CA 10
ATOM 15892 C C . ASN A 1 21 ? 17.570 -26.324 -17.447 1.00 0.00 21 ASN A C 10
ATOM 15893 O O . ASN A 1 21 ? 17.595 -26.935 -16.397 1.00 0.00 21 ASN A O 10
ATOM 15904 N N . THR A 1 22 ? 18.450 -25.399 -17.713 1.00 0.00 22 THR A N 10
ATOM 15905 C CA . THR A 1 22 ? 19.513 -25.072 -16.720 1.00 0.00 22 THR A CA 10
ATOM 15906 C C . THR A 1 22 ? 19.605 -23.554 -16.560 1.00 0.00 22 THR A C 10
ATOM 15907 O O . THR A 1 22 ? 20.643 -23.015 -16.230 1.00 0.00 22 THR A O 10
ATOM 15918 N N . TYR A 1 23 ? 18.526 -22.860 -16.792 1.00 0.00 23 TYR A N 10
ATOM 15919 C CA . TYR A 1 23 ? 18.547 -21.377 -16.656 1.00 0.00 23 TYR A CA 10
ATOM 15920 C C . TYR A 1 23 ? 19.069 -20.998 -15.268 1.00 0.00 23 TYR A C 10
ATOM 15921 O O . TYR A 1 23 ? 19.398 -21.846 -14.464 1.00 0.00 23 TYR A O 10
ATOM 15939 N N . ARG A 1 24 ? 19.148 -19.726 -14.982 1.00 0.00 24 ARG A N 10
ATOM 15940 C CA . ARG A 1 24 ? 19.648 -19.291 -13.648 1.00 0.00 24 ARG A CA 10
ATOM 15941 C C . ARG A 1 24 ? 18.500 -19.332 -12.636 1.00 0.00 24 ARG A C 10
ATOM 15942 O O . ARG A 1 24 ? 17.842 -18.341 -12.388 1.00 0.00 24 ARG A O 10
ATOM 15963 N N . THR A 1 25 ? 18.256 -20.473 -12.051 1.00 0.00 25 THR A N 10
ATOM 15964 C CA . THR A 1 25 ? 17.152 -20.583 -11.056 1.00 0.00 25 THR A CA 10
ATOM 15965 C C . THR A 1 25 ? 15.822 -20.228 -11.724 1.00 0.00 25 THR A C 10
ATOM 15966 O O . THR A 1 25 ? 15.781 -19.530 -12.717 1.00 0.00 25 THR A O 10
ATOM 15977 N N . SER A 1 26 ? 14.733 -20.701 -11.183 1.00 0.00 26 SER A N 10
ATOM 15978 C CA . SER A 1 26 ? 13.405 -20.390 -11.783 1.00 0.00 26 SER A CA 10
ATOM 15979 C C . SER A 1 26 ? 12.299 -20.765 -10.795 1.00 0.00 26 SER A C 10
ATOM 15980 O O . SER A 1 26 ? 12.163 -21.908 -10.405 1.00 0.00 26 SER A O 10
ATOM 15988 N N . ALA A 1 27 ? 11.510 -19.810 -10.388 1.00 0.00 27 ALA A N 10
ATOM 15989 C CA . ALA A 1 27 ? 10.413 -20.107 -9.425 1.00 0.00 27 ALA A CA 10
ATOM 15990 C C . ALA A 1 27 ? 9.417 -18.947 -9.422 1.00 0.00 27 ALA A C 10
ATOM 15991 O O . ALA A 1 27 ? 9.386 -18.144 -8.510 1.00 0.00 27 ALA A O 10
ATOM 15998 N N . MET A 1 28 ? 8.603 -18.847 -10.439 1.00 0.00 28 MET A N 10
ATOM 15999 C CA . MET A 1 28 ? 7.615 -17.735 -10.494 1.00 0.00 28 MET A CA 10
ATOM 16000 C C . MET A 1 28 ? 6.199 -18.306 -10.592 1.00 0.00 28 MET A C 10
ATOM 16001 O O . MET A 1 28 ? 5.569 -18.254 -11.630 1.00 0.00 28 MET A O 10
ATOM 16015 N N . ASP A 1 29 ? 5.691 -18.847 -9.519 1.00 0.00 29 ASP A N 10
ATOM 16016 C CA . ASP A 1 29 ? 4.314 -19.416 -9.555 1.00 0.00 29 ASP A CA 10
ATOM 16017 C C . ASP A 1 29 ? 3.377 -18.425 -10.246 1.00 0.00 29 ASP A C 10
ATOM 16018 O O . ASP A 1 29 ? 2.386 -18.801 -10.841 1.00 0.00 29 ASP A O 10
ATOM 16027 N N . LEU A 1 30 ? 3.684 -17.159 -10.174 1.00 0.00 30 LEU A N 10
ATOM 16028 C CA . LEU A 1 30 ? 2.813 -16.141 -10.827 1.00 0.00 30 LEU A CA 10
ATOM 16029 C C . LEU A 1 30 ? 3.640 -15.335 -11.831 1.00 0.00 30 LEU A C 10
ATOM 16030 O O . LEU A 1 30 ? 4.234 -14.329 -11.497 1.00 0.00 30 LEU A O 10
ATOM 16046 N N . SER A 1 31 ? 3.683 -15.769 -13.061 1.00 0.00 31 SER A N 10
ATOM 16047 C CA . SER A 1 31 ? 4.471 -15.031 -14.088 1.00 0.00 31 SER A CA 10
ATOM 16048 C C . SER A 1 31 ? 4.174 -13.529 -13.981 1.00 0.00 31 SER A C 10
ATOM 16049 O O . SER A 1 31 ? 3.110 -13.087 -14.364 1.00 0.00 31 SER A O 10
ATOM 16057 N N . PRO A 1 32 ? 5.125 -12.787 -13.467 1.00 0.00 32 PRO A N 10
ATOM 16058 C CA . PRO A 1 32 ? 4.986 -11.330 -13.302 1.00 0.00 32 PRO A CA 10
ATOM 16059 C C . PRO A 1 32 ? 5.212 -10.621 -14.641 1.00 0.00 32 PRO A C 10
ATOM 16060 O O . PRO A 1 32 ? 6.310 -10.588 -15.162 1.00 0.00 32 PRO A O 10
ATOM 16071 N N . GLY A 1 33 ? 4.180 -10.055 -15.204 1.00 0.00 33 GLY A N 10
ATOM 16072 C CA . GLY A 1 33 ? 4.334 -9.352 -16.509 1.00 0.00 33 GLY A CA 10
ATOM 16073 C C . GLY A 1 33 ? 3.409 -9.989 -17.548 1.00 0.00 33 GLY A C 10
ATOM 16074 O O . GLY A 1 33 ? 3.656 -9.925 -18.735 1.00 0.00 33 GLY A O 10
ATOM 16078 N N . SER A 1 34 ? 2.346 -10.605 -17.109 1.00 0.00 34 SER A N 10
ATOM 16079 C CA . SER A 1 34 ? 1.405 -11.247 -18.072 1.00 0.00 34 SER A CA 10
ATOM 16080 C C . SER A 1 34 ? 0.196 -10.336 -18.287 1.00 0.00 34 SER A C 10
ATOM 16081 O O . SER A 1 34 ? 0.029 -9.337 -17.615 1.00 0.00 34 SER A O 10
ATOM 16089 N N . VAL A 1 35 ? -0.651 -10.672 -19.220 1.00 0.00 35 VAL A N 10
ATOM 16090 C CA . VAL A 1 35 ? -1.849 -9.828 -19.479 1.00 0.00 35 VAL A CA 10
ATOM 16091 C C . VAL A 1 35 ? -3.115 -10.652 -19.233 1.00 0.00 35 VAL A C 10
ATOM 16092 O O . VAL A 1 35 ? -3.079 -11.865 -19.198 1.00 0.00 35 VAL A O 10
ATOM 16105 N N . HIS A 1 36 ? -4.232 -10.002 -19.059 1.00 0.00 36 HIS A N 10
ATOM 16106 C CA . HIS A 1 36 ? -5.497 -10.748 -18.813 1.00 0.00 36 HIS A CA 10
ATOM 16107 C C . HIS A 1 36 ? -6.676 -9.773 -18.834 1.00 0.00 36 HIS A C 10
ATOM 16108 O O . HIS A 1 36 ? -6.502 -8.571 -18.803 1.00 0.00 36 HIS A O 10
ATOM 16122 N N . GLU A 1 37 ? -7.876 -10.283 -18.885 1.00 0.00 37 GLU A N 10
ATOM 16123 C CA . GLU A 1 37 ? -9.067 -9.386 -18.906 1.00 0.00 37 GLU A CA 10
ATOM 16124 C C . GLU A 1 37 ? -9.649 -9.287 -17.495 1.00 0.00 37 GLU A C 10
ATOM 16125 O O . GLU A 1 37 ? -9.865 -10.282 -16.832 1.00 0.00 37 GLU A O 10
ATOM 16137 N N . GLY A 1 38 ? -9.900 -8.095 -17.025 1.00 0.00 38 GLY A N 10
ATOM 16138 C CA . GLY A 1 38 ? -10.462 -7.944 -15.653 1.00 0.00 38 GLY A CA 10
ATOM 16139 C C . GLY A 1 38 ? -11.324 -6.682 -15.578 1.00 0.00 38 GLY A C 10
ATOM 16140 O O . GLY A 1 38 ? -11.414 -5.918 -16.523 1.00 0.00 38 GLY A O 10
ATOM 16144 N N . ILE A 1 39 ? -11.958 -6.458 -14.459 1.00 0.00 39 ILE A N 10
ATOM 16145 C CA . ILE A 1 39 ? -12.814 -5.248 -14.311 1.00 0.00 39 ILE A CA 10
ATOM 16146 C C . ILE A 1 39 ? -12.019 -4.162 -13.585 1.00 0.00 39 ILE A C 10
ATOM 16147 O O . ILE A 1 39 ? -11.053 -4.439 -12.904 1.00 0.00 39 ILE A O 10
ATOM 16163 N N . VAL A 1 40 ? -12.407 -2.926 -13.736 1.00 0.00 40 VAL A N 10
ATOM 16164 C CA . VAL A 1 40 ? -11.656 -1.823 -13.066 1.00 0.00 40 VAL A CA 10
ATOM 16165 C C . VAL A 1 40 ? -12.553 -1.122 -12.045 1.00 0.00 40 VAL A C 10
ATOM 16166 O O . VAL A 1 40 ? -13.728 -1.409 -11.928 1.00 0.00 40 VAL A O 10
ATOM 16179 N N . TYR A 1 41 ? -12.007 -0.189 -11.318 1.00 0.00 41 TYR A N 10
ATOM 16180 C CA . TYR A 1 41 ? -12.816 0.557 -10.316 1.00 0.00 41 TYR A CA 10
ATOM 16181 C C . TYR A 1 41 ? -12.148 1.909 -10.048 1.00 0.00 41 TYR A C 10
ATOM 16182 O O . TYR A 1 41 ? -10.944 2.035 -10.113 1.00 0.00 41 TYR A O 10
ATOM 16200 N N . PHE A 1 42 ? -12.913 2.922 -9.757 1.00 0.00 42 PHE A N 10
ATOM 16201 C CA . PHE A 1 42 ? -12.299 4.255 -9.498 1.00 0.00 42 PHE A CA 10
ATOM 16202 C C . PHE A 1 42 ? -12.532 4.654 -8.041 1.00 0.00 42 PHE A C 10
ATOM 16203 O O . PHE A 1 42 ? -13.654 4.793 -7.597 1.00 0.00 42 PHE A O 10
ATOM 16220 N N . LYS A 1 43 ? -11.478 4.845 -7.292 1.00 0.00 43 LYS A N 10
ATOM 16221 C CA . LYS A 1 43 ? -11.640 5.239 -5.865 1.00 0.00 43 LYS A CA 10
ATOM 16222 C C . LYS A 1 43 ? -10.271 5.262 -5.181 1.00 0.00 43 LYS A C 10
ATOM 16223 O O . LYS A 1 43 ? -9.271 4.887 -5.761 1.00 0.00 43 LYS A O 10
ATOM 16242 N N . ASP A 1 44 ? -10.221 5.701 -3.953 1.00 0.00 44 ASP A N 10
ATOM 16243 C CA . ASP A 1 44 ? -8.920 5.751 -3.224 1.00 0.00 44 ASP A CA 10
ATOM 16244 C C . ASP A 1 44 ? -7.965 6.718 -3.930 1.00 0.00 44 ASP A C 10
ATOM 16245 O O . ASP A 1 44 ? -6.791 6.777 -3.623 1.00 0.00 44 ASP A O 10
ATOM 16254 N N . GLY A 1 45 ? -8.459 7.485 -4.865 1.00 0.00 45 GLY A N 10
ATOM 16255 C CA . GLY A 1 45 ? -7.576 8.454 -5.577 1.00 0.00 45 GLY A CA 10
ATOM 16256 C C . GLY A 1 45 ? -6.894 7.773 -6.766 1.00 0.00 45 GLY A C 10
ATOM 16257 O O . GLY A 1 45 ? -6.466 8.421 -7.700 1.00 0.00 45 GLY A O 10
ATOM 16261 N N . ILE A 1 46 ? -6.783 6.473 -6.743 1.00 0.00 46 ILE A N 10
ATOM 16262 C CA . ILE A 1 46 ? -6.123 5.765 -7.879 1.00 0.00 46 ILE A CA 10
ATOM 16263 C C . ILE A 1 46 ? -7.148 4.887 -8.594 1.00 0.00 46 ILE A C 10
ATOM 16264 O O . ILE A 1 46 ? -8.334 5.156 -8.565 1.00 0.00 46 ILE A O 10
ATOM 16280 N N . PHE A 1 47 ? -6.711 3.838 -9.237 1.00 0.00 47 PHE A N 10
ATOM 16281 C CA . PHE A 1 47 ? -7.676 2.955 -9.946 1.00 0.00 47 PHE A CA 10
ATOM 16282 C C . PHE A 1 47 ? -7.680 1.577 -9.280 1.00 0.00 47 PHE A C 10
ATOM 16283 O O . PHE A 1 47 ? -6.897 1.307 -8.390 1.00 0.00 47 PHE A O 10
ATOM 16300 N N . LYS A 1 48 ? -8.556 0.706 -9.694 1.00 0.00 48 LYS A N 10
ATOM 16301 C CA . LYS A 1 48 ? -8.608 -0.645 -9.072 1.00 0.00 48 LYS A CA 10
ATOM 16302 C C . LYS A 1 48 ? -8.919 -1.692 -10.141 1.00 0.00 48 LYS A C 10
ATOM 16303 O O . LYS A 1 48 ? -9.448 -1.386 -11.191 1.00 0.00 48 LYS A O 10
ATOM 16322 N N . VAL A 1 49 ? -8.593 -2.927 -9.879 1.00 0.00 49 VAL A N 10
ATOM 16323 C CA . VAL A 1 49 ? -8.866 -4.002 -10.873 1.00 0.00 49 VAL A CA 10
ATOM 16324 C C . VAL A 1 49 ? -9.356 -5.255 -10.144 1.00 0.00 49 VAL A C 10
ATOM 16325 O O . VAL A 1 49 ? -8.597 -5.935 -9.481 1.00 0.00 49 VAL A O 10
ATOM 16338 N N . ARG A 1 50 ? -10.617 -5.565 -10.259 1.00 0.00 50 ARG A N 10
ATOM 16339 C CA . ARG A 1 50 ? -11.152 -6.774 -9.570 1.00 0.00 50 ARG A CA 10
ATOM 16340 C C . ARG A 1 50 ? -11.241 -7.931 -10.566 1.00 0.00 50 ARG A C 10
ATOM 16341 O O . ARG A 1 50 ? -11.708 -7.773 -11.677 1.00 0.00 50 ARG A O 10
ATOM 16362 N N . LEU A 1 51 ? -10.795 -9.096 -10.179 1.00 0.00 51 LEU A N 10
ATOM 16363 C CA . LEU A 1 51 ? -10.853 -10.260 -11.106 1.00 0.00 51 LEU A CA 10
ATOM 16364 C C . LEU A 1 51 ? -12.095 -11.101 -10.798 1.00 0.00 51 LEU A C 10
ATOM 16365 O O . LEU A 1 51 ? -12.088 -11.930 -9.910 1.00 0.00 51 LEU A O 10
ATOM 16381 N N . LEU A 1 52 ? -13.159 -10.897 -11.526 1.00 0.00 52 LEU A N 10
ATOM 16382 C CA . LEU A 1 52 ? -14.394 -11.691 -11.272 1.00 0.00 52 LEU A CA 10
ATOM 16383 C C . LEU A 1 52 ? -14.246 -13.075 -11.907 1.00 0.00 52 LEU A C 10
ATOM 16384 O O . LEU A 1 52 ? -14.224 -13.216 -13.114 1.00 0.00 52 LEU A O 10
ATOM 16400 N N . GLY A 1 53 ? -14.136 -14.094 -11.101 1.00 0.00 53 GLY A N 10
ATOM 16401 C CA . GLY A 1 53 ? -13.982 -15.470 -11.651 1.00 0.00 53 GLY A CA 10
ATOM 16402 C C . GLY A 1 53 ? -13.024 -16.258 -10.759 1.00 0.00 53 GLY A C 10
ATOM 16403 O O . GLY A 1 53 ? -13.190 -17.442 -10.541 1.00 0.00 53 GLY A O 10
ATOM 16407 N N . TYR A 1 54 ? -12.023 -15.606 -10.233 1.00 0.00 54 TYR A N 10
ATOM 16408 C CA . TYR A 1 54 ? -11.055 -16.308 -9.348 1.00 0.00 54 TYR A CA 10
ATOM 16409 C C . TYR A 1 54 ? -11.603 -16.329 -7.921 1.00 0.00 54 TYR A C 10
ATOM 16410 O O . TYR A 1 54 ? -11.362 -17.248 -7.164 1.00 0.00 54 TYR A O 10
ATOM 16428 N N . GLU A 1 55 ? -12.342 -15.320 -7.551 1.00 0.00 55 GLU A N 10
ATOM 16429 C CA . GLU A 1 55 ? -12.912 -15.276 -6.176 1.00 0.00 55 GLU A CA 10
ATOM 16430 C C . GLU A 1 55 ? -11.796 -15.006 -5.167 1.00 0.00 55 GLU A C 10
ATOM 16431 O O . GLU A 1 55 ? -11.089 -15.904 -4.753 1.00 0.00 55 GLU A O 10
ATOM 16443 N N . GLY A 1 56 ? -11.633 -13.776 -4.764 1.00 0.00 56 GLY A N 10
ATOM 16444 C CA . GLY A 1 56 ? -10.564 -13.449 -3.779 1.00 0.00 56 GLY A CA 10
ATOM 16445 C C . GLY A 1 56 ? -9.410 -12.737 -4.490 1.00 0.00 56 GLY A C 10
ATOM 16446 O O . GLY A 1 56 ? -8.352 -12.540 -3.928 1.00 0.00 56 GLY A O 10
ATOM 16450 N N . HIS A 1 57 ? -9.607 -12.350 -5.720 1.00 0.00 57 HIS A N 10
ATOM 16451 C CA . HIS A 1 57 ? -8.519 -11.652 -6.463 1.00 0.00 57 HIS A CA 10
ATOM 16452 C C . HIS A 1 57 ? -8.778 -10.144 -6.453 1.00 0.00 57 HIS A C 10
ATOM 16453 O O . HIS A 1 57 ? -9.409 -9.606 -7.342 1.00 0.00 57 HIS A O 10
ATOM 16467 N N . GLU A 1 58 ? -8.294 -9.456 -5.455 1.00 0.00 58 GLU A N 10
ATOM 16468 C CA . GLU A 1 58 ? -8.511 -7.983 -5.391 1.00 0.00 58 GLU A CA 10
ATOM 16469 C C . GLU A 1 58 ? -7.237 -7.263 -5.836 1.00 0.00 58 GLU A C 10
ATOM 16470 O O . GLU A 1 58 ? -6.297 -7.110 -5.078 1.00 0.00 58 GLU A O 10
ATOM 16482 N N . CYS A 1 59 ? -7.196 -6.818 -7.061 1.00 0.00 59 CYS A N 10
ATOM 16483 C CA . CYS A 1 59 ? -5.985 -6.110 -7.553 1.00 0.00 59 CYS A CA 10
ATOM 16484 C C . CYS A 1 59 ? -6.249 -4.603 -7.557 1.00 0.00 59 CYS A C 10
ATOM 16485 O O . CYS A 1 59 ? -7.365 -4.158 -7.382 1.00 0.00 59 CYS A O 10
ATOM 16493 N N . ILE A 1 60 ? -5.230 -3.817 -7.760 1.00 0.00 60 ILE A N 10
ATOM 16494 C CA . ILE A 1 60 ? -5.413 -2.342 -7.783 1.00 0.00 60 ILE A CA 10
ATOM 16495 C C . ILE A 1 60 ? -4.603 -1.769 -8.944 1.00 0.00 60 ILE A C 10
ATOM 16496 O O . ILE A 1 60 ? -3.505 -2.209 -9.216 1.00 0.00 60 ILE A O 10
ATOM 16512 N N . LEU A 1 61 ? -5.125 -0.796 -9.636 1.00 0.00 61 LEU A N 10
ATOM 16513 C CA . LEU A 1 61 ? -4.364 -0.220 -10.778 1.00 0.00 61 LEU A CA 10
ATOM 16514 C C . LEU A 1 61 ? -3.659 1.057 -10.331 1.00 0.00 61 LEU A C 10
ATOM 16515 O O . LEU A 1 61 ? -4.267 1.964 -9.787 1.00 0.00 61 LEU A O 10
ATOM 16531 N N . LEU A 1 62 ? -2.376 1.132 -10.555 1.00 0.00 62 LEU A N 10
ATOM 16532 C CA . LEU A 1 62 ? -1.617 2.345 -10.144 1.00 0.00 62 LEU A CA 10
ATOM 16533 C C . LEU A 1 62 ? -0.278 2.384 -10.882 1.00 0.00 62 LEU A C 10
ATOM 16534 O O . LEU A 1 62 ? 0.199 3.434 -11.263 1.00 0.00 62 LEU A O 10
ATOM 16550 N N . ASP A 1 63 ? 0.330 1.248 -11.090 1.00 0.00 63 ASP A N 10
ATOM 16551 C CA . ASP A 1 63 ? 1.636 1.226 -11.806 1.00 0.00 63 ASP A CA 10
ATOM 16552 C C . ASP A 1 63 ? 1.527 2.071 -13.074 1.00 0.00 63 ASP A C 10
ATOM 16553 O O . ASP A 1 63 ? 2.382 2.881 -13.369 1.00 0.00 63 ASP A O 10
ATOM 16562 N N . TYR A 1 64 ? 0.476 1.890 -13.826 1.00 0.00 64 TYR A N 10
ATOM 16563 C CA . TYR A 1 64 ? 0.310 2.686 -15.072 1.00 0.00 64 TYR A CA 10
ATOM 16564 C C . TYR A 1 64 ? -1.046 3.392 -15.048 1.00 0.00 64 TYR A C 10
ATOM 16565 O O . TYR A 1 64 ? -1.840 3.264 -15.957 1.00 0.00 64 TYR A O 10
ATOM 16583 N N . LEU A 1 65 ? -1.319 4.137 -14.011 1.00 0.00 65 LEU A N 10
ATOM 16584 C CA . LEU A 1 65 ? -2.623 4.849 -13.929 1.00 0.00 65 LEU A CA 10
ATOM 16585 C C . LEU A 1 65 ? -2.688 5.921 -15.019 1.00 0.00 65 LEU A C 10
ATOM 16586 O O . LEU A 1 65 ? -3.665 6.038 -15.731 1.00 0.00 65 LEU A O 10
ATOM 16602 N N . ASN A 1 66 ? -1.654 6.705 -15.155 1.00 0.00 66 ASN A N 10
ATOM 16603 C CA . ASN A 1 66 ? -1.658 7.767 -16.198 1.00 0.00 66 ASN A CA 10
ATOM 16604 C C . ASN A 1 66 ? -2.901 8.641 -16.027 1.00 0.00 66 ASN A C 10
ATOM 16605 O O . ASN A 1 66 ? -3.988 8.281 -16.434 1.00 0.00 66 ASN A O 10
ATOM 16616 N N . TYR A 1 67 ? -2.751 9.787 -15.421 1.00 0.00 67 TYR A N 10
ATOM 16617 C CA . TYR A 1 67 ? -3.926 10.682 -15.218 1.00 0.00 67 TYR A CA 10
ATOM 16618 C C . TYR A 1 67 ? -4.320 11.325 -16.549 1.00 0.00 67 TYR A C 10
ATOM 16619 O O . TYR A 1 67 ? -3.525 11.979 -17.195 1.00 0.00 67 TYR A O 10
ATOM 16637 N N . ARG A 1 68 ? -5.545 11.145 -16.962 1.00 0.00 68 ARG A N 10
ATOM 16638 C CA . ARG A 1 68 ? -5.996 11.746 -18.249 1.00 0.00 68 ARG A CA 10
ATOM 16639 C C . ARG A 1 68 ? -7.112 12.757 -17.972 1.00 0.00 68 ARG A C 10
ATOM 16640 O O . ARG A 1 68 ? -8.238 12.393 -17.699 1.00 0.00 68 ARG A O 10
ATOM 16661 N N . GLN A 1 69 ? -6.805 14.025 -18.035 1.00 0.00 69 GLN A N 10
ATOM 16662 C CA . GLN A 1 69 ? -7.847 15.058 -17.771 1.00 0.00 69 GLN A CA 10
ATOM 16663 C C . GLN A 1 69 ? -8.073 15.894 -19.033 1.00 0.00 69 GLN A C 10
ATOM 16664 O O . GLN A 1 69 ? -7.384 16.864 -19.278 1.00 0.00 69 GLN A O 10
ATOM 16678 N N . ASP A 1 70 ? -9.036 15.528 -19.835 1.00 0.00 70 ASP A N 10
ATOM 16679 C CA . ASP A 1 70 ? -9.307 16.303 -21.078 1.00 0.00 70 ASP A CA 10
ATOM 16680 C C . ASP A 1 70 ? -10.820 16.424 -21.283 1.00 0.00 70 ASP A C 10
ATOM 16681 O O . ASP A 1 70 ? -11.599 15.752 -20.637 1.00 0.00 70 ASP A O 10
ATOM 16690 N N . THR A 1 71 ? -11.242 17.276 -22.178 1.00 0.00 71 THR A N 10
ATOM 16691 C CA . THR A 1 71 ? -12.704 17.440 -22.421 1.00 0.00 71 THR A CA 10
ATOM 16692 C C . THR A 1 71 ? -13.358 16.065 -22.571 1.00 0.00 71 THR A C 10
ATOM 16693 O O . THR A 1 71 ? -12.698 15.076 -22.822 1.00 0.00 71 THR A O 10
ATOM 16704 N N . LEU A 1 72 ? -14.651 15.998 -22.417 1.00 0.00 72 LEU A N 10
ATOM 16705 C CA . LEU A 1 72 ? -15.352 14.691 -22.547 1.00 0.00 72 LEU A CA 10
ATOM 16706 C C . LEU A 1 72 ? -14.833 13.722 -21.485 1.00 0.00 72 LEU A C 10
ATOM 16707 O O . LEU A 1 72 ? -14.354 12.648 -21.788 1.00 0.00 72 LEU A O 10
ATOM 16723 N N . ASP A 1 73 ? -14.926 14.097 -20.241 1.00 0.00 73 ASP A N 10
ATOM 16724 C CA . ASP A 1 73 ? -14.440 13.200 -19.154 1.00 0.00 73 ASP A CA 10
ATOM 16725 C C . ASP A 1 73 ? -15.582 12.290 -18.701 1.00 0.00 73 ASP A C 10
ATOM 16726 O O . ASP A 1 73 ? -15.368 11.171 -18.277 1.00 0.00 73 ASP A O 10
ATOM 16735 N N . ARG A 1 74 ? -16.797 12.760 -18.787 1.00 0.00 74 ARG A N 10
ATOM 16736 C CA . ARG A 1 74 ? -17.953 11.922 -18.363 1.00 0.00 74 ARG A CA 10
ATOM 16737 C C . ARG A 1 74 ? -17.810 10.516 -18.951 1.00 0.00 74 ARG A C 10
ATOM 16738 O O . ARG A 1 74 ? -17.822 9.532 -18.239 1.00 0.00 74 ARG A O 10
ATOM 16759 N N . LEU A 1 75 ? -17.679 10.416 -20.246 1.00 0.00 75 LEU A N 10
ATOM 16760 C CA . LEU A 1 75 ? -17.539 9.076 -20.883 1.00 0.00 75 LEU A CA 10
ATOM 16761 C C . LEU A 1 75 ? -16.578 8.211 -20.062 1.00 0.00 75 LEU A C 10
ATOM 16762 O O . LEU A 1 75 ? -16.920 7.132 -19.622 1.00 0.00 75 LEU A O 10
ATOM 16778 N N . LYS A 1 76 ? -15.376 8.675 -19.853 1.00 0.00 76 LYS A N 10
ATOM 16779 C CA . LYS A 1 76 ? -14.396 7.876 -19.063 1.00 0.00 76 LYS A CA 10
ATOM 16780 C C . LYS A 1 76 ? -15.051 7.394 -17.768 1.00 0.00 76 LYS A C 10
ATOM 16781 O O . LYS A 1 76 ? -14.965 6.235 -17.411 1.00 0.00 76 LYS A O 10
ATOM 16800 N N . GLU A 1 77 ? -15.704 8.274 -17.057 1.00 0.00 77 GLU A N 10
ATOM 16801 C CA . GLU A 1 77 ? -16.361 7.865 -15.783 1.00 0.00 77 GLU A CA 10
ATOM 16802 C C . GLU A 1 77 ? -17.284 6.671 -16.039 1.00 0.00 77 GLU A C 10
ATOM 16803 O O . GLU A 1 77 ? -17.200 5.657 -15.375 1.00 0.00 77 GLU A O 10
ATOM 16815 N N . ARG A 1 78 ? -18.166 6.781 -16.994 1.00 0.00 78 ARG A N 10
ATOM 16816 C CA . ARG A 1 78 ? -19.091 5.649 -17.285 1.00 0.00 78 ARG A CA 10
ATOM 16817 C C . ARG A 1 78 ? -18.297 4.343 -17.331 1.00 0.00 78 ARG A C 10
ATOM 16818 O O . ARG A 1 78 ? -18.517 3.444 -16.544 1.00 0.00 78 ARG A O 10
ATOM 16839 N N . LEU A 1 79 ? -17.372 4.231 -18.245 1.00 0.00 79 LEU A N 10
ATOM 16840 C CA . LEU A 1 79 ? -16.564 2.983 -18.335 1.00 0.00 79 LEU A CA 10
ATOM 16841 C C . LEU A 1 79 ? -15.889 2.722 -16.988 1.00 0.00 79 LEU A C 10
ATOM 16842 O O . LEU A 1 79 ? -16.333 1.905 -16.206 1.00 0.00 79 LEU A O 10
ATOM 16858 N N . VAL A 1 80 ? -14.821 3.418 -16.710 1.00 0.00 80 VAL A N 10
ATOM 16859 C CA . VAL A 1 80 ? -14.113 3.223 -15.413 1.00 0.00 80 VAL A CA 10
ATOM 16860 C C . VAL A 1 80 ? -13.879 1.731 -15.161 1.00 0.00 80 VAL A C 10
ATOM 16861 O O . VAL A 1 80 ? -12.861 1.183 -15.532 1.00 0.00 80 VAL A O 10
ATOM 16874 N N . GLY A 1 81 ? -14.805 1.076 -14.515 1.00 0.00 81 GLY A N 10
ATOM 16875 C CA . GLY A 1 81 ? -14.624 -0.372 -14.217 1.00 0.00 81 GLY A CA 10
ATOM 16876 C C . GLY A 1 81 ? -14.970 -1.234 -15.430 1.00 0.00 81 GLY A C 10
ATOM 16877 O O . GLY A 1 81 ? -15.143 -2.431 -15.314 1.00 0.00 81 GLY A O 10
ATOM 16881 N N . ARG A 1 82 ? -15.057 -0.655 -16.592 1.00 0.00 82 ARG A N 10
ATOM 16882 C CA . ARG A 1 82 ? -15.372 -1.474 -17.794 1.00 0.00 82 ARG A CA 10
ATOM 16883 C C . ARG A 1 82 ? -14.448 -2.692 -17.813 1.00 0.00 82 ARG A C 10
ATOM 16884 O O . ARG A 1 82 ? -13.566 -2.825 -16.988 1.00 0.00 82 ARG A O 10
ATOM 16905 N N . VAL A 1 83 ? -14.633 -3.578 -18.747 1.00 0.00 83 VAL A N 10
ATOM 16906 C CA . VAL A 1 83 ? -13.753 -4.779 -18.810 1.00 0.00 83 VAL A CA 10
ATOM 16907 C C . VAL A 1 83 ? -12.650 -4.522 -19.833 1.00 0.00 83 VAL A C 10
ATOM 16908 O O . VAL A 1 83 ? -12.913 -4.222 -20.981 1.00 0.00 83 VAL A O 10
ATOM 16921 N N . ILE A 1 84 ? -11.414 -4.616 -19.425 1.00 0.00 84 ILE A N 10
ATOM 16922 C CA . ILE A 1 84 ? -10.301 -4.352 -20.380 1.00 0.00 84 ILE A CA 10
ATOM 16923 C C . ILE A 1 84 ? -9.152 -5.334 -20.134 1.00 0.00 84 ILE A C 10
ATOM 16924 O O . ILE A 1 84 ? -9.172 -6.108 -19.199 1.00 0.00 84 ILE A O 10
ATOM 16940 N N . LYS A 1 85 ? -8.146 -5.297 -20.966 1.00 0.00 85 LYS A N 10
ATOM 16941 C CA . LYS A 1 85 ? -6.989 -6.217 -20.782 1.00 0.00 85 LYS A CA 10
ATOM 16942 C C . LYS A 1 85 ? -5.812 -5.432 -20.200 1.00 0.00 85 LYS A C 10
ATOM 16943 O O . LYS A 1 85 ? -5.313 -4.505 -20.806 1.00 0.00 85 LYS A O 10
ATOM 16962 N N . THR A 1 86 ? -5.367 -5.792 -19.028 1.00 0.00 86 THR A N 10
ATOM 16963 C CA . THR A 1 86 ? -4.226 -5.061 -18.410 1.00 0.00 86 THR A CA 10
ATOM 16964 C C . THR A 1 86 ? -3.125 -6.054 -18.032 1.00 0.00 86 THR A C 10
ATOM 16965 O O . THR A 1 86 ? -3.287 -7.252 -18.163 1.00 0.00 86 THR A O 10
ATOM 16976 N N . ARG A 1 87 ? -2.007 -5.567 -17.566 1.00 0.00 87 ARG A N 10
ATOM 16977 C CA . ARG A 1 87 ? -0.900 -6.486 -17.183 1.00 0.00 87 ARG A CA 10
ATOM 16978 C C . ARG A 1 87 ? -0.865 -6.636 -15.660 1.00 0.00 87 ARG A C 10
ATOM 16979 O O . ARG A 1 87 ? -1.384 -5.812 -14.934 1.00 0.00 87 ARG A O 10
ATOM 17000 N N . VAL A 1 88 ? -0.252 -7.678 -15.172 1.00 0.00 88 VAL A N 10
ATOM 17001 C CA . VAL A 1 88 ? -0.184 -7.878 -13.698 1.00 0.00 88 VAL A CA 10
ATOM 17002 C C . VAL A 1 88 ? 1.160 -7.363 -13.187 1.00 0.00 88 VAL A C 10
ATOM 17003 O O . VAL A 1 88 ? 2.208 -7.781 -13.635 1.00 0.00 88 VAL A O 10
ATOM 17016 N N . VAL A 1 89 ? 1.133 -6.446 -12.260 1.00 0.00 89 VAL A N 10
ATOM 17017 C CA . VAL A 1 89 ? 2.407 -5.891 -11.731 1.00 0.00 89 VAL A CA 10
ATOM 17018 C C . VAL A 1 89 ? 2.987 -6.829 -10.668 1.00 0.00 89 VAL A C 10
ATOM 17019 O O . VAL A 1 89 ? 4.187 -6.950 -10.525 1.00 0.00 89 VAL A O 10
ATOM 17032 N N . ARG A 1 90 ? 2.148 -7.491 -9.917 1.00 0.00 90 ARG A N 10
ATOM 17033 C CA . ARG A 1 90 ? 2.664 -8.412 -8.865 1.00 0.00 90 ARG A CA 10
ATOM 17034 C C . ARG A 1 90 ? 1.493 -8.972 -8.052 1.00 0.00 90 ARG A C 10
ATOM 17035 O O . ARG A 1 90 ? 0.942 -8.306 -7.199 1.00 0.00 90 ARG A O 10
ATOM 17056 N N . ALA A 1 91 ? 1.112 -10.193 -8.310 1.00 0.00 91 ALA A N 10
ATOM 17057 C CA . ALA A 1 91 ? -0.020 -10.799 -7.553 1.00 0.00 91 ALA A CA 10
ATOM 17058 C C . ALA A 1 91 ? 0.528 -11.626 -6.388 1.00 0.00 91 ALA A C 10
ATOM 17059 O O . ALA A 1 91 ? 1.096 -12.683 -6.577 1.00 0.00 91 ALA A O 10
ATOM 17066 N N . ASP A 1 92 ? 0.362 -11.152 -5.183 1.00 0.00 92 ASP A N 10
ATOM 17067 C CA . ASP A 1 92 ? 0.872 -11.912 -4.006 1.00 0.00 92 ASP A CA 10
ATOM 17068 C C . ASP A 1 92 ? -0.191 -12.909 -3.545 1.00 0.00 92 ASP A C 10
ATOM 17069 O O . ASP A 1 92 ? 0.038 -14.101 -3.497 1.00 0.00 92 ASP A O 10
ATOM 17078 N N . GLY A 1 93 ? -1.351 -12.426 -3.206 1.00 0.00 93 GLY A N 10
ATOM 17079 C CA . GLY A 1 93 ? -2.438 -13.337 -2.747 1.00 0.00 93 GLY A CA 10
ATOM 17080 C C . GLY A 1 93 ? -3.792 -12.659 -2.960 1.00 0.00 93 GLY A C 10
ATOM 17081 O O . GLY A 1 93 ? -4.373 -12.733 -4.024 1.00 0.00 93 GLY A O 10
ATOM 17085 N N . LEU A 1 94 ? -4.299 -11.995 -1.958 1.00 0.00 94 LEU A N 10
ATOM 17086 C CA . LEU A 1 94 ? -5.613 -11.310 -2.109 1.00 0.00 94 LEU A CA 10
ATOM 17087 C C . LEU A 1 94 ? -5.388 -9.913 -2.689 1.00 0.00 94 LEU A C 10
ATOM 17088 O O . LEU A 1 94 ? -6.228 -9.376 -3.384 1.00 0.00 94 LEU A O 10
ATOM 17104 N N . TYR A 1 95 ? -4.259 -9.323 -2.412 1.00 0.00 95 TYR A N 10
ATOM 17105 C CA . TYR A 1 95 ? -3.976 -7.964 -2.953 1.00 0.00 95 TYR A CA 10
ATOM 17106 C C . TYR A 1 95 ? -2.968 -8.081 -4.097 1.00 0.00 95 TYR A C 10
ATOM 17107 O O . TYR A 1 95 ? -1.950 -8.732 -3.975 1.00 0.00 95 TYR A O 10
ATOM 17125 N N . VAL A 1 96 ? -3.246 -7.464 -5.210 1.00 0.00 96 VAL A N 10
ATOM 17126 C CA . VAL A 1 96 ? -2.300 -7.553 -6.359 1.00 0.00 96 VAL A CA 10
ATOM 17127 C C . VAL A 1 96 ? -2.099 -6.169 -6.978 1.00 0.00 96 VAL A C 10
ATOM 17128 O O . VAL A 1 96 ? -2.926 -5.292 -6.842 1.00 0.00 96 VAL A O 10
ATOM 17141 N N . ASP A 1 97 ? -1.009 -5.975 -7.668 1.00 0.00 97 ASP A N 10
ATOM 17142 C CA . ASP A 1 97 ? -0.757 -4.655 -8.313 1.00 0.00 97 ASP A CA 10
ATOM 17143 C C . ASP A 1 97 ? -1.127 -4.764 -9.794 1.00 0.00 97 ASP A C 10
ATOM 17144 O O . ASP A 1 97 ? -1.106 -5.836 -10.363 1.00 0.00 97 ASP A O 10
ATOM 17153 N N . LEU A 1 98 ? -1.483 -3.676 -10.423 1.00 0.00 98 LEU A N 10
ATOM 17154 C CA . LEU A 1 98 ? -1.871 -3.757 -11.862 1.00 0.00 98 LEU A CA 10
ATOM 17155 C C . LEU A 1 98 ? -1.256 -2.605 -12.658 1.00 0.00 98 LEU A C 10
ATOM 17156 O O . LEU A 1 98 ? -1.311 -1.452 -12.262 1.00 0.00 98 LEU A O 10
ATOM 17172 N N . ARG A 1 99 ? -0.697 -2.920 -13.797 1.00 0.00 99 ARG A N 10
ATOM 17173 C CA . ARG A 1 99 ? -0.096 -1.874 -14.670 1.00 0.00 99 ARG A CA 10
ATOM 17174 C C . ARG A 1 99 ? -0.751 -1.971 -16.050 1.00 0.00 99 ARG A C 10
ATOM 17175 O O . ARG A 1 99 ? -0.569 -2.937 -16.767 1.00 0.00 99 ARG A O 10
ATOM 17196 N N . ARG A 1 100 ? -1.529 -0.992 -16.423 1.00 0.00 100 ARG A N 10
ATOM 17197 C CA . ARG A 1 100 ? -2.208 -1.050 -17.749 1.00 0.00 100 ARG A CA 10
ATOM 17198 C C . ARG A 1 100 ? -1.393 -0.281 -18.789 1.00 0.00 100 ARG A C 10
ATOM 17199 O O . ARG A 1 100 ? -0.531 0.510 -18.463 1.00 0.00 100 ARG A O 10
ATOM 17220 N N . PHE A 1 101 ? -1.666 -0.508 -20.045 1.00 0.00 101 PHE A N 10
ATOM 17221 C CA . PHE A 1 101 ? -0.918 0.205 -21.117 1.00 0.00 101 PHE A CA 10
ATOM 17222 C C . PHE A 1 101 ? -1.848 0.436 -22.310 1.00 0.00 101 PHE A C 10
ATOM 17223 O O . PHE A 1 101 ? -2.844 -0.241 -22.470 1.00 0.00 101 PHE A O 10
ATOM 17240 N N . PHE A 1 102 ? -1.536 1.386 -23.147 1.00 0.00 102 PHE A N 10
ATOM 17241 C CA . PHE A 1 102 ? -2.408 1.656 -24.325 1.00 0.00 102 PHE A CA 10
ATOM 17242 C C . PHE A 1 102 ? -1.698 2.620 -25.276 1.00 0.00 102 PHE A C 10
ATOM 17243 O O . PHE A 1 102 ? -1.108 3.572 -24.792 1.00 0.00 102 PHE A O 10
ATOM 17261 N N . MET A 1 1 ? 16.598 -37.555 -47.678 1.00 0.00 1 MET A N 11
ATOM 17262 C CA . MET A 1 1 ? 16.212 -37.379 -46.249 1.00 0.00 1 MET A CA 11
ATOM 17263 C C . MET A 1 1 ? 14.936 -38.174 -45.965 1.00 0.00 1 MET A C 11
ATOM 17264 O O . MET A 1 1 ? 13.886 -37.614 -45.721 1.00 0.00 1 MET A O 11
ATOM 17280 N N . THR A 1 2 ? 15.018 -39.477 -45.994 1.00 0.00 2 THR A N 11
ATOM 17281 C CA . THR A 1 2 ? 13.809 -40.305 -45.723 1.00 0.00 2 THR A CA 11
ATOM 17282 C C . THR A 1 2 ? 13.722 -40.610 -44.227 1.00 0.00 2 THR A C 11
ATOM 17283 O O . THR A 1 2 ? 14.723 -40.781 -43.560 1.00 0.00 2 THR A O 11
ATOM 17294 N N . VAL A 1 3 ? 12.532 -40.679 -43.694 1.00 0.00 3 VAL A N 11
ATOM 17295 C CA . VAL A 1 3 ? 12.381 -40.971 -42.241 1.00 0.00 3 VAL A CA 11
ATOM 17296 C C . VAL A 1 3 ? 11.207 -41.931 -42.033 1.00 0.00 3 VAL A C 11
ATOM 17297 O O . VAL A 1 3 ? 10.292 -41.986 -42.830 1.00 0.00 3 VAL A O 11
ATOM 17310 N N . ILE A 1 4 ? 11.224 -42.686 -40.969 1.00 0.00 4 ILE A N 11
ATOM 17311 C CA . ILE A 1 4 ? 10.107 -43.638 -40.715 1.00 0.00 4 ILE A CA 11
ATOM 17312 C C . ILE A 1 4 ? 9.802 -43.681 -39.216 1.00 0.00 4 ILE A C 11
ATOM 17313 O O . ILE A 1 4 ? 10.536 -44.259 -38.440 1.00 0.00 4 ILE A O 11
ATOM 17329 N N . LYS A 1 5 ? 8.723 -43.072 -38.804 1.00 0.00 5 LYS A N 11
ATOM 17330 C CA . LYS A 1 5 ? 8.369 -43.075 -37.356 1.00 0.00 5 LYS A CA 11
ATOM 17331 C C . LYS A 1 5 ? 9.441 -42.319 -36.566 1.00 0.00 5 LYS A C 11
ATOM 17332 O O . LYS A 1 5 ? 10.344 -42.919 -36.017 1.00 0.00 5 LYS A O 11
ATOM 17351 N N . PRO A 1 6 ? 9.308 -41.018 -36.535 1.00 0.00 6 PRO A N 11
ATOM 17352 C CA . PRO A 1 6 ? 10.250 -40.138 -35.821 1.00 0.00 6 PRO A CA 11
ATOM 17353 C C . PRO A 1 6 ? 9.974 -40.169 -34.314 1.00 0.00 6 PRO A C 11
ATOM 17354 O O . PRO A 1 6 ? 8.906 -39.806 -33.862 1.00 0.00 6 PRO A O 11
ATOM 17365 N N . SER A 1 7 ? 10.929 -40.598 -33.536 1.00 0.00 7 SER A N 11
ATOM 17366 C CA . SER A 1 7 ? 10.721 -40.650 -32.061 1.00 0.00 7 SER A CA 11
ATOM 17367 C C . SER A 1 7 ? 10.246 -39.284 -31.564 1.00 0.00 7 SER A C 11
ATOM 17368 O O . SER A 1 7 ? 10.117 -38.346 -32.326 1.00 0.00 7 SER A O 11
ATOM 17376 N N . SER A 1 8 ? 9.985 -39.163 -30.291 1.00 0.00 8 SER A N 11
ATOM 17377 C CA . SER A 1 8 ? 9.518 -37.855 -29.748 1.00 0.00 8 SER A CA 11
ATOM 17378 C C . SER A 1 8 ? 9.029 -38.044 -28.311 1.00 0.00 8 SER A C 11
ATOM 17379 O O . SER A 1 8 ? 8.501 -39.079 -27.956 1.00 0.00 8 SER A O 11
ATOM 17387 N N . ARG A 1 9 ? 9.201 -37.052 -27.480 1.00 0.00 9 ARG A N 11
ATOM 17388 C CA . ARG A 1 9 ? 8.747 -37.177 -26.067 1.00 0.00 9 ARG A CA 11
ATOM 17389 C C . ARG A 1 9 ? 7.316 -37.725 -26.039 1.00 0.00 9 ARG A C 11
ATOM 17390 O O . ARG A 1 9 ? 6.528 -37.441 -26.918 1.00 0.00 9 ARG A O 11
ATOM 17411 N N . PRO A 1 10 ? 7.026 -38.500 -25.023 1.00 0.00 10 PRO A N 11
ATOM 17412 C CA . PRO A 1 10 ? 5.698 -39.114 -24.846 1.00 0.00 10 PRO A CA 11
ATOM 17413 C C . PRO A 1 10 ? 4.701 -38.090 -24.291 1.00 0.00 10 PRO A C 11
ATOM 17414 O O . PRO A 1 10 ? 4.817 -37.642 -23.167 1.00 0.00 10 PRO A O 11
ATOM 17425 N N . ARG A 1 11 ? 3.720 -37.723 -25.070 1.00 0.00 11 ARG A N 11
ATOM 17426 C CA . ARG A 1 11 ? 2.714 -36.735 -24.588 1.00 0.00 11 ARG A CA 11
ATOM 17427 C C . ARG A 1 11 ? 2.022 -37.282 -23.334 1.00 0.00 11 ARG A C 11
ATOM 17428 O O . ARG A 1 11 ? 1.888 -38.479 -23.177 1.00 0.00 11 ARG A O 11
ATOM 17449 N N . PRO A 1 12 ? 1.601 -36.384 -22.482 1.00 0.00 12 PRO A N 11
ATOM 17450 C CA . PRO A 1 12 ? 0.913 -36.741 -21.228 1.00 0.00 12 PRO A CA 11
ATOM 17451 C C . PRO A 1 12 ? -0.545 -37.116 -21.509 1.00 0.00 12 PRO A C 11
ATOM 17452 O O . PRO A 1 12 ? -1.387 -36.265 -21.715 1.00 0.00 12 PRO A O 11
ATOM 17463 N N . ARG A 1 13 ? -0.848 -38.385 -21.519 1.00 0.00 13 ARG A N 11
ATOM 17464 C CA . ARG A 1 13 ? -2.249 -38.814 -21.786 1.00 0.00 13 ARG A CA 11
ATOM 17465 C C . ARG A 1 13 ? -2.540 -40.106 -21.020 1.00 0.00 13 ARG A C 11
ATOM 17466 O O . ARG A 1 13 ? -3.241 -40.977 -21.496 1.00 0.00 13 ARG A O 11
ATOM 17487 N N . LYS A 1 14 ? -2.009 -40.237 -19.835 1.00 0.00 14 LYS A N 11
ATOM 17488 C CA . LYS A 1 14 ? -2.256 -41.472 -19.041 1.00 0.00 14 LYS A CA 11
ATOM 17489 C C . LYS A 1 14 ? -3.524 -41.292 -18.203 1.00 0.00 14 LYS A C 11
ATOM 17490 O O . LYS A 1 14 ? -4.183 -40.273 -18.268 1.00 0.00 14 LYS A O 11
ATOM 17509 N N . ASN A 1 15 ? -3.874 -42.273 -17.419 1.00 0.00 15 ASN A N 11
ATOM 17510 C CA . ASN A 1 15 ? -5.101 -42.156 -16.582 1.00 0.00 15 ASN A CA 11
ATOM 17511 C C . ASN A 1 15 ? -4.715 -41.746 -15.160 1.00 0.00 15 ASN A C 11
ATOM 17512 O O . ASN A 1 15 ? -3.955 -42.423 -14.494 1.00 0.00 15 ASN A O 11
ATOM 17523 N N . LYS A 1 16 ? -5.231 -40.645 -14.690 1.00 0.00 16 LYS A N 11
ATOM 17524 C CA . LYS A 1 16 ? -4.894 -40.194 -13.311 1.00 0.00 16 LYS A CA 11
ATOM 17525 C C . LYS A 1 16 ? -3.407 -39.848 -13.237 1.00 0.00 16 LYS A C 11
ATOM 17526 O O . LYS A 1 16 ? -2.561 -40.716 -13.159 1.00 0.00 16 LYS A O 11
ATOM 17545 N N . ASN A 1 17 ? -3.079 -38.584 -13.261 1.00 0.00 17 ASN A N 11
ATOM 17546 C CA . ASN A 1 17 ? -1.645 -38.188 -13.192 1.00 0.00 17 ASN A CA 11
ATOM 17547 C C . ASN A 1 17 ? -1.297 -37.777 -11.760 1.00 0.00 17 ASN A C 11
ATOM 17548 O O . ASN A 1 17 ? -0.868 -36.667 -11.509 1.00 0.00 17 ASN A O 11
ATOM 17559 N N . ILE A 1 18 ? -1.474 -38.664 -10.819 1.00 0.00 18 ILE A N 11
ATOM 17560 C CA . ILE A 1 18 ? -1.148 -38.323 -9.405 1.00 0.00 18 ILE A CA 11
ATOM 17561 C C . ILE A 1 18 ? 0.352 -38.044 -9.287 1.00 0.00 18 ILE A C 11
ATOM 17562 O O . ILE A 1 18 ? 1.133 -38.440 -10.129 1.00 0.00 18 ILE A O 11
ATOM 17578 N N . LYS A 1 19 ? 0.763 -37.364 -8.252 1.00 0.00 19 LYS A N 11
ATOM 17579 C CA . LYS A 1 19 ? 2.213 -37.062 -8.092 1.00 0.00 19 LYS A CA 11
ATOM 17580 C C . LYS A 1 19 ? 2.578 -37.059 -6.605 1.00 0.00 19 LYS A C 11
ATOM 17581 O O . LYS A 1 19 ? 1.734 -37.223 -5.746 1.00 0.00 19 LYS A O 11
ATOM 17600 N N . VAL A 1 20 ? 3.833 -36.872 -6.295 1.00 0.00 20 VAL A N 11
ATOM 17601 C CA . VAL A 1 20 ? 4.256 -36.857 -4.866 1.00 0.00 20 VAL A CA 11
ATOM 17602 C C . VAL A 1 20 ? 4.371 -35.410 -4.385 1.00 0.00 20 VAL A C 11
ATOM 17603 O O . VAL A 1 20 ? 4.700 -34.518 -5.143 1.00 0.00 20 VAL A O 11
ATOM 17616 N N . ASN A 1 21 ? 4.102 -35.167 -3.132 1.00 0.00 21 ASN A N 11
ATOM 17617 C CA . ASN A 1 21 ? 4.196 -33.777 -2.607 1.00 0.00 21 ASN A CA 11
ATOM 17618 C C . ASN A 1 21 ? 5.488 -33.619 -1.802 1.00 0.00 21 ASN A C 11
ATOM 17619 O O . ASN A 1 21 ? 5.764 -34.381 -0.896 1.00 0.00 21 ASN A O 11
ATOM 17630 N N . THR A 1 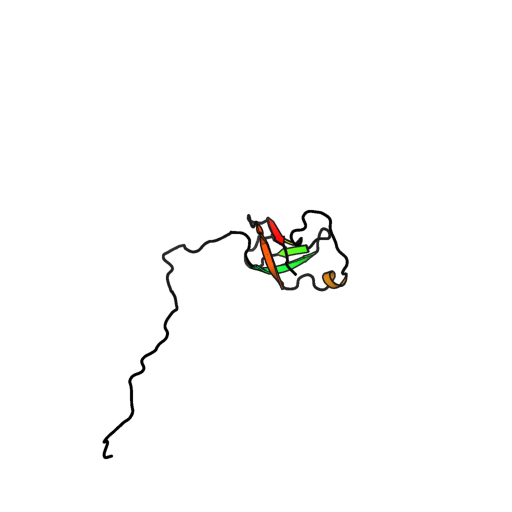22 ? 6.282 -32.635 -2.124 1.00 0.00 22 THR A N 11
ATOM 17631 C CA . THR A 1 22 ? 7.554 -32.429 -1.377 1.00 0.00 22 THR A CA 11
ATOM 17632 C C . THR A 1 22 ? 7.901 -30.938 -1.358 1.00 0.00 22 THR A C 11
ATOM 17633 O O . THR A 1 22 ? 9.016 -30.555 -1.068 1.00 0.00 22 THR A O 11
ATOM 17644 N N . TYR A 1 23 ? 6.954 -30.095 -1.664 1.00 0.00 23 TYR A N 11
ATOM 17645 C CA . TYR A 1 23 ? 7.230 -28.631 -1.661 1.00 0.00 23 TYR A CA 11
ATOM 17646 C C . TYR A 1 23 ? 6.004 -27.882 -1.135 1.00 0.00 23 TYR A C 11
ATOM 17647 O O . TYR A 1 23 ? 5.147 -27.465 -1.889 1.00 0.00 23 TYR A O 11
ATOM 17665 N N . ARG A 1 24 ? 5.913 -27.707 0.155 1.00 0.00 24 ARG A N 11
ATOM 17666 C CA . ARG A 1 24 ? 4.742 -26.986 0.729 1.00 0.00 24 ARG A CA 11
ATOM 17667 C C . ARG A 1 24 ? 5.227 -25.761 1.506 1.00 0.00 24 ARG A C 11
ATOM 17668 O O . ARG A 1 24 ? 5.174 -25.722 2.718 1.00 0.00 24 ARG A O 11
ATOM 17689 N N . THR A 1 25 ? 5.698 -24.757 0.816 1.00 0.00 25 THR A N 11
ATOM 17690 C CA . THR A 1 25 ? 6.186 -23.536 1.516 1.00 0.00 25 THR A CA 11
ATOM 17691 C C . THR A 1 25 ? 5.190 -22.394 1.302 1.00 0.00 25 THR A C 11
ATOM 17692 O O . THR A 1 25 ? 4.298 -22.482 0.482 1.00 0.00 25 THR A O 11
ATOM 17703 N N . SER A 1 26 ? 5.336 -21.324 2.033 1.00 0.00 26 SER A N 11
ATOM 17704 C CA . SER A 1 26 ? 4.398 -20.178 1.871 1.00 0.00 26 SER A CA 11
ATOM 17705 C C . SER A 1 26 ? 5.070 -19.084 1.041 1.00 0.00 26 SER A C 11
ATOM 17706 O O . SER A 1 26 ? 4.634 -17.949 1.020 1.00 0.00 26 SER A O 11
ATOM 17714 N N . ALA A 1 27 ? 6.130 -19.413 0.354 1.00 0.00 27 ALA A N 11
ATOM 17715 C CA . ALA A 1 27 ? 6.830 -18.390 -0.474 1.00 0.00 27 ALA A CA 11
ATOM 17716 C C . ALA A 1 27 ? 6.336 -18.478 -1.917 1.00 0.00 27 ALA A C 11
ATOM 17717 O O . ALA A 1 27 ? 6.029 -17.483 -2.542 1.00 0.00 27 ALA A O 11
ATOM 17724 N N . MET A 1 28 ? 6.262 -19.664 -2.452 1.00 0.00 28 MET A N 11
ATOM 17725 C CA . MET A 1 28 ? 5.791 -19.821 -3.857 1.00 0.00 28 MET A CA 11
ATOM 17726 C C . MET A 1 28 ? 6.525 -18.822 -4.754 1.00 0.00 28 MET A C 11
ATOM 17727 O O . MET A 1 28 ? 7.441 -18.149 -4.326 1.00 0.00 28 MET A O 11
ATOM 17741 N N . ASP A 1 29 ? 6.134 -18.722 -5.995 1.00 0.00 29 ASP A N 11
ATOM 17742 C CA . ASP A 1 29 ? 6.815 -17.766 -6.913 1.00 0.00 29 ASP A CA 11
ATOM 17743 C C . ASP A 1 29 ? 5.784 -17.120 -7.841 1.00 0.00 29 ASP A C 11
ATOM 17744 O O . ASP A 1 29 ? 4.955 -17.789 -8.425 1.00 0.00 29 ASP A O 11
ATOM 17753 N N . LEU A 1 30 ? 5.831 -15.824 -7.984 1.00 0.00 30 LEU A N 11
ATOM 17754 C CA . LEU A 1 30 ? 4.857 -15.136 -8.878 1.00 0.00 30 LEU A CA 11
ATOM 17755 C C . LEU A 1 30 ? 5.612 -14.458 -10.023 1.00 0.00 30 LEU A C 11
ATOM 17756 O O . LEU A 1 30 ? 6.611 -13.799 -9.816 1.00 0.00 30 LEU A O 11
ATOM 17772 N N . SER A 1 31 ? 5.144 -14.617 -11.231 1.00 0.00 31 SER A N 11
ATOM 17773 C CA . SER A 1 31 ? 5.838 -13.984 -12.388 1.00 0.00 31 SER A CA 11
ATOM 17774 C C . SER A 1 31 ? 4.865 -13.055 -13.122 1.00 0.00 31 SER A C 11
ATOM 17775 O O . SER A 1 31 ? 4.074 -13.504 -13.929 1.00 0.00 31 SER A O 11
ATOM 17783 N N . PRO A 1 32 ? 4.953 -11.783 -12.822 1.00 0.00 32 PRO A N 11
ATOM 17784 C CA . PRO A 1 32 ? 4.089 -10.761 -13.440 1.00 0.00 32 PRO A CA 11
ATOM 17785 C C . PRO A 1 32 ? 4.575 -10.435 -14.856 1.00 0.00 32 PRO A C 11
ATOM 17786 O O . PRO A 1 32 ? 5.622 -10.880 -15.282 1.00 0.00 32 PRO A O 11
ATOM 17797 N N . GLY A 1 33 ? 3.820 -9.661 -15.587 1.00 0.00 33 GLY A N 11
ATOM 17798 C CA . GLY A 1 33 ? 4.236 -9.308 -16.972 1.00 0.00 33 GLY A CA 11
ATOM 17799 C C . GLY A 1 33 ? 3.299 -9.984 -17.975 1.00 0.00 33 GLY A C 11
ATOM 17800 O O . GLY A 1 33 ? 3.610 -10.113 -19.142 1.00 0.00 33 GLY A O 11
ATOM 17804 N N . SER A 1 34 ? 2.151 -10.417 -17.528 1.00 0.00 34 SER A N 11
ATOM 17805 C CA . SER A 1 34 ? 1.195 -11.084 -18.455 1.00 0.00 34 SER A CA 11
ATOM 17806 C C . SER A 1 34 ? -0.055 -10.217 -18.609 1.00 0.00 34 SER A C 11
ATOM 17807 O O . SER A 1 34 ? -0.305 -9.325 -17.823 1.00 0.00 34 SER A O 11
ATOM 17815 N N . VAL A 1 35 ? -0.843 -10.470 -19.618 1.00 0.00 35 VAL A N 11
ATOM 17816 C CA . VAL A 1 35 ? -2.076 -9.661 -19.823 1.00 0.00 35 VAL A CA 11
ATOM 17817 C C . VAL A 1 35 ? -3.297 -10.469 -19.379 1.00 0.00 35 VAL A C 11
ATOM 17818 O O . VAL A 1 35 ? -3.259 -11.682 -19.315 1.00 0.00 35 VAL A O 11
ATOM 17831 N N . HIS A 1 36 ? -4.380 -9.809 -19.072 1.00 0.00 36 HIS A N 11
ATOM 17832 C CA . HIS A 1 36 ? -5.598 -10.547 -18.631 1.00 0.00 36 HIS A CA 11
ATOM 17833 C C . HIS A 1 36 ? -6.803 -9.605 -18.642 1.00 0.00 36 HIS A C 11
ATOM 17834 O O . HIS A 1 36 ? -6.662 -8.398 -18.667 1.00 0.00 36 HIS A O 11
ATOM 17848 N N . GLU A 1 37 ? -7.989 -10.150 -18.614 1.00 0.00 37 GLU A N 11
ATOM 17849 C CA . GLU A 1 37 ? -9.205 -9.291 -18.613 1.00 0.00 37 GLU A CA 11
ATOM 17850 C C . GLU A 1 37 ? -9.728 -9.167 -17.181 1.00 0.00 37 GLU A C 11
ATOM 17851 O O . GLU A 1 37 ? -9.804 -10.136 -16.453 1.00 0.00 37 GLU A O 11
ATOM 17863 N N . GLY A 1 38 ? -10.079 -7.981 -16.766 1.00 0.00 38 GLY A N 11
ATOM 17864 C CA . GLY A 1 38 ? -10.584 -7.801 -15.375 1.00 0.00 38 GLY A CA 11
ATOM 17865 C C . GLY A 1 38 ? -11.647 -6.703 -15.348 1.00 0.00 38 GLY A C 11
ATOM 17866 O O . GLY A 1 38 ? -11.929 -6.071 -16.347 1.00 0.00 38 GLY A O 11
ATOM 17870 N N . ILE A 1 39 ? -12.237 -6.468 -14.208 1.00 0.00 39 ILE A N 11
ATOM 17871 C CA . ILE A 1 39 ? -13.278 -5.408 -14.113 1.00 0.00 39 ILE A CA 11
ATOM 17872 C C . ILE A 1 39 ? -12.625 -4.127 -13.594 1.00 0.00 39 ILE A C 11
ATOM 17873 O O . ILE A 1 39 ? -11.607 -4.166 -12.931 1.00 0.00 39 ILE A O 11
ATOM 17889 N N . VAL A 1 40 ? -13.182 -2.988 -13.905 1.00 0.00 40 VAL A N 11
ATOM 17890 C CA . VAL A 1 40 ? -12.561 -1.715 -13.441 1.00 0.00 40 VAL A CA 11
ATOM 17891 C C . VAL A 1 40 ? -13.371 -1.112 -12.292 1.00 0.00 40 VAL A C 11
ATOM 17892 O O . VAL A 1 40 ? -14.564 -1.305 -12.185 1.00 0.00 40 VAL A O 11
ATOM 17905 N N . TYR A 1 41 ? -12.721 -0.374 -11.433 1.00 0.00 41 TYR A N 11
ATOM 17906 C CA . TYR A 1 41 ? -13.436 0.258 -10.288 1.00 0.00 41 TYR A CA 11
ATOM 17907 C C . TYR A 1 41 ? -12.850 1.650 -10.043 1.00 0.00 41 TYR A C 11
ATOM 17908 O O . TYR A 1 41 ? -11.670 1.877 -10.229 1.00 0.00 41 TYR A O 11
ATOM 17926 N N . PHE A 1 42 ? -13.660 2.587 -9.632 1.00 0.00 42 PHE A N 11
ATOM 17927 C CA . PHE A 1 42 ? -13.140 3.963 -9.387 1.00 0.00 42 PHE A CA 11
ATOM 17928 C C . PHE A 1 42 ? -13.079 4.233 -7.883 1.00 0.00 42 PHE A C 11
ATOM 17929 O O . PHE A 1 42 ? -14.084 4.230 -7.201 1.00 0.00 42 PHE A O 11
ATOM 17946 N N . LYS A 1 43 ? -11.907 4.475 -7.360 1.00 0.00 43 LYS A N 11
ATOM 17947 C CA . LYS A 1 43 ? -11.790 4.753 -5.900 1.00 0.00 43 LYS A CA 11
ATOM 17948 C C . LYS A 1 43 ? -10.326 4.649 -5.468 1.00 0.00 43 LYS A C 11
ATOM 17949 O O . LYS A 1 43 ? -9.518 4.018 -6.121 1.00 0.00 43 LYS A O 11
ATOM 17968 N N . ASP A 1 44 ? -9.980 5.266 -4.368 1.00 0.00 44 ASP A N 11
ATOM 17969 C CA . ASP A 1 44 ? -8.570 5.206 -3.887 1.00 0.00 44 ASP A CA 11
ATOM 17970 C C . ASP A 1 44 ? -7.705 6.167 -4.705 1.00 0.00 44 ASP A C 11
ATOM 17971 O O . ASP A 1 44 ? -6.559 5.889 -4.996 1.00 0.00 44 ASP A O 11
ATOM 17980 N N . GLY A 1 45 ? -8.242 7.297 -5.079 1.00 0.00 45 GLY A N 11
ATOM 17981 C CA . GLY A 1 45 ? -7.448 8.274 -5.878 1.00 0.00 45 GLY A CA 11
ATOM 17982 C C . GLY A 1 45 ? -6.735 7.545 -7.017 1.00 0.00 45 GLY A C 11
ATOM 17983 O O . GLY A 1 45 ? -5.725 7.996 -7.520 1.00 0.00 45 GLY A O 11
ATOM 17987 N N . ILE A 1 46 ? -7.254 6.420 -7.429 1.00 0.00 46 ILE A N 11
ATOM 17988 C CA . ILE A 1 46 ? -6.611 5.656 -8.535 1.00 0.00 46 ILE A CA 11
ATOM 17989 C C . ILE A 1 46 ? -7.644 4.711 -9.153 1.00 0.00 46 ILE A C 11
ATOM 17990 O O . ILE A 1 46 ? -8.834 4.944 -9.072 1.00 0.00 46 ILE A O 11
ATOM 18006 N N . PHE A 1 47 ? -7.207 3.643 -9.765 1.00 0.00 47 PHE A N 11
ATOM 18007 C CA . PHE A 1 47 ? -8.179 2.693 -10.373 1.00 0.00 47 PHE A CA 11
ATOM 18008 C C . PHE A 1 47 ? -8.072 1.347 -9.657 1.00 0.00 47 PHE A C 11
ATOM 18009 O O . PHE A 1 47 ? -7.109 1.077 -8.968 1.00 0.00 47 PHE A O 11
ATOM 18026 N N . LYS A 1 48 ? -9.053 0.501 -9.807 1.00 0.00 48 LYS A N 11
ATOM 18027 C CA . LYS A 1 48 ? -8.997 -0.821 -9.124 1.00 0.00 48 LYS A CA 11
ATOM 18028 C C . LYS A 1 48 ? -9.428 -1.922 -10.094 1.00 0.00 48 LYS A C 11
ATOM 18029 O O . LYS A 1 48 ? -10.455 -1.833 -10.736 1.00 0.00 48 LYS A O 11
ATOM 18048 N N . VAL A 1 49 ? -8.648 -2.962 -10.203 1.00 0.00 49 VAL A N 11
ATOM 18049 C CA . VAL A 1 49 ? -9.009 -4.073 -11.127 1.00 0.00 49 VAL A CA 11
ATOM 18050 C C . VAL A 1 49 ? -9.412 -5.301 -10.310 1.00 0.00 49 VAL A C 11
ATOM 18051 O O . VAL A 1 49 ? -8.668 -5.772 -9.473 1.00 0.00 49 VAL A O 11
ATOM 18064 N N . ARG A 1 50 ? -10.581 -5.828 -10.546 1.00 0.00 50 ARG A N 11
ATOM 18065 C CA . ARG A 1 50 ? -11.022 -7.028 -9.781 1.00 0.00 50 ARG A CA 11
ATOM 18066 C C . ARG A 1 50 ? -10.940 -8.264 -10.682 1.00 0.00 50 ARG A C 11
ATOM 18067 O O . ARG A 1 50 ? -11.444 -8.271 -11.788 1.00 0.00 50 ARG A O 11
ATOM 18088 N N . LEU A 1 51 ? -10.310 -9.309 -10.218 1.00 0.00 51 LEU A N 11
ATOM 18089 C CA . LEU A 1 51 ? -10.200 -10.541 -11.049 1.00 0.00 51 LEU A CA 11
ATOM 18090 C C . LEU A 1 51 ? -11.385 -11.462 -10.753 1.00 0.00 51 LEU A C 11
ATOM 18091 O O . LEU A 1 51 ? -11.282 -12.393 -9.978 1.00 0.00 51 LEU A O 11
ATOM 18107 N N . LEU A 1 52 ? -12.511 -11.209 -11.362 1.00 0.00 52 LEU A N 11
ATOM 18108 C CA . LEU A 1 52 ? -13.704 -12.068 -11.116 1.00 0.00 52 LEU A CA 11
ATOM 18109 C C . LEU A 1 52 ? -13.432 -13.484 -11.629 1.00 0.00 52 LEU A C 11
ATOM 18110 O O . LEU A 1 52 ? -12.960 -13.676 -12.731 1.00 0.00 52 LEU A O 11
ATOM 18126 N N . GLY A 1 53 ? -13.730 -14.479 -10.837 1.00 0.00 53 GLY A N 11
ATOM 18127 C CA . GLY A 1 53 ? -13.490 -15.882 -11.279 1.00 0.00 53 GLY A CA 11
ATOM 18128 C C . GLY A 1 53 ? -12.458 -16.539 -10.361 1.00 0.00 53 GLY A C 11
ATOM 18129 O O . GLY A 1 53 ? -12.601 -17.679 -9.965 1.00 0.00 53 GLY A O 11
ATOM 18133 N N . TYR A 1 54 ? -11.418 -15.828 -10.018 1.00 0.00 54 TYR A N 11
ATOM 18134 C CA . TYR A 1 54 ? -10.376 -16.412 -9.127 1.00 0.00 54 TYR A CA 11
ATOM 18135 C C . TYR A 1 54 ? -10.904 -16.471 -7.691 1.00 0.00 54 TYR A C 11
ATOM 18136 O O . TYR A 1 54 ? -10.527 -17.326 -6.915 1.00 0.00 54 TYR A O 11
ATOM 18154 N N . GLU A 1 55 ? -11.774 -15.567 -7.331 1.00 0.00 55 GLU A N 11
ATOM 18155 C CA . GLU A 1 55 ? -12.326 -15.571 -5.947 1.00 0.00 55 GLU A CA 11
ATOM 18156 C C . GLU A 1 55 ? -11.195 -15.316 -4.947 1.00 0.00 55 GLU A C 11
ATOM 18157 O O . GLU A 1 55 ? -10.566 -16.235 -4.460 1.00 0.00 55 GLU A O 11
ATOM 18169 N N . GLY A 1 56 ? -10.931 -14.076 -4.636 1.00 0.00 56 GLY A N 11
ATOM 18170 C CA . GLY A 1 56 ? -9.842 -13.765 -3.668 1.00 0.00 56 GLY A CA 11
ATOM 18171 C C . GLY A 1 56 ? -8.700 -13.053 -4.395 1.00 0.00 56 GLY A C 11
ATOM 18172 O O . GLY A 1 56 ? -7.600 -12.944 -3.889 1.00 0.00 56 GLY A O 11
ATOM 18176 N N . HIS A 1 57 ? -8.951 -12.566 -5.580 1.00 0.00 57 HIS A N 11
ATOM 18177 C CA . HIS A 1 57 ? -7.880 -11.861 -6.338 1.00 0.00 57 HIS A CA 11
ATOM 18178 C C . HIS A 1 57 ? -8.270 -10.394 -6.530 1.00 0.00 57 HIS A C 11
ATOM 18179 O O . HIS A 1 57 ? -8.908 -10.033 -7.499 1.00 0.00 57 HIS A O 11
ATOM 18193 N N . GLU A 1 58 ? -7.892 -9.548 -5.613 1.00 0.00 58 GLU A N 11
ATOM 18194 C CA . GLU A 1 58 ? -8.239 -8.105 -5.743 1.00 0.00 58 GLU A CA 11
ATOM 18195 C C . GLU A 1 58 ? -7.026 -7.335 -6.264 1.00 0.00 58 GLU A C 11
ATOM 18196 O O . GLU A 1 58 ? -6.076 -7.096 -5.545 1.00 0.00 58 GLU A O 11
ATOM 18208 N N . CYS A 1 59 ? -7.047 -6.941 -7.508 1.00 0.00 59 CYS A N 11
ATOM 18209 C CA . CYS A 1 59 ? -5.893 -6.185 -8.065 1.00 0.00 59 CYS A CA 11
ATOM 18210 C C . CYS A 1 59 ? -6.242 -4.698 -8.120 1.00 0.00 59 CYS A C 11
ATOM 18211 O O . CYS A 1 59 ? -7.398 -4.322 -8.104 1.00 0.00 59 CYS A O 11
ATOM 18219 N N . ILE A 1 60 ? -5.255 -3.851 -8.187 1.00 0.00 60 ILE A N 11
ATOM 18220 C CA . ILE A 1 60 ? -5.528 -2.388 -8.247 1.00 0.00 60 ILE A CA 11
ATOM 18221 C C . ILE A 1 60 ? -4.715 -1.777 -9.389 1.00 0.00 60 ILE A C 11
ATOM 18222 O O . ILE A 1 60 ? -3.584 -2.148 -9.617 1.00 0.00 60 ILE A O 11
ATOM 18238 N N . LEU A 1 61 ? -5.276 -0.846 -10.110 1.00 0.00 61 LEU A N 11
ATOM 18239 C CA . LEU A 1 61 ? -4.512 -0.234 -11.232 1.00 0.00 61 LEU A CA 11
ATOM 18240 C C . LEU A 1 61 ? -3.895 1.087 -10.776 1.00 0.00 61 LEU A C 11
ATOM 18241 O O . LEU A 1 61 ? -4.569 1.959 -10.252 1.00 0.00 61 LEU A O 11
ATOM 18257 N N . LEU A 1 62 ? -2.615 1.236 -10.974 1.00 0.00 62 LEU A N 11
ATOM 18258 C CA . LEU A 1 62 ? -1.929 2.492 -10.559 1.00 0.00 62 LEU A CA 11
ATOM 18259 C C . LEU A 1 62 ? -0.479 2.463 -11.048 1.00 0.00 62 LEU A C 11
ATOM 18260 O O . LEU A 1 62 ? 0.100 3.485 -11.361 1.00 0.00 62 LEU A O 11
ATOM 18276 N N . ASP A 1 63 ? 0.114 1.301 -11.114 1.00 0.00 63 ASP A N 11
ATOM 18277 C CA . ASP A 1 63 ? 1.526 1.209 -11.581 1.00 0.00 63 ASP A CA 11
ATOM 18278 C C . ASP A 1 63 ? 1.650 1.863 -12.958 1.00 0.00 63 ASP A C 11
ATOM 18279 O O . ASP A 1 63 ? 2.578 2.601 -13.223 1.00 0.00 63 ASP A O 11
ATOM 18288 N N . TYR A 1 64 ? 0.723 1.597 -13.839 1.00 0.00 64 TYR A N 11
ATOM 18289 C CA . TYR A 1 64 ? 0.796 2.208 -15.198 1.00 0.00 64 TYR A CA 11
ATOM 18290 C C . TYR A 1 64 ? -0.379 3.169 -15.392 1.00 0.00 64 TYR A C 11
ATOM 18291 O O . TYR A 1 64 ? -1.117 3.076 -16.353 1.00 0.00 64 TYR A O 11
ATOM 18309 N N . LEU A 1 65 ? -0.559 4.093 -14.489 1.00 0.00 65 LEU A N 11
ATOM 18310 C CA . LEU A 1 65 ? -1.687 5.058 -14.626 1.00 0.00 65 LEU A CA 11
ATOM 18311 C C . LEU A 1 65 ? -1.347 6.091 -15.701 1.00 0.00 65 LEU A C 11
ATOM 18312 O O . LEU A 1 65 ? -2.184 6.869 -16.113 1.00 0.00 65 LEU A O 11
ATOM 18328 N N . ASN A 1 66 ? -0.123 6.108 -16.158 1.00 0.00 66 ASN A N 11
ATOM 18329 C CA . ASN A 1 66 ? 0.267 7.096 -17.204 1.00 0.00 66 ASN A CA 11
ATOM 18330 C C . ASN A 1 66 ? -0.313 8.465 -16.847 1.00 0.00 66 ASN A C 11
ATOM 18331 O O . ASN A 1 66 ? -0.870 9.151 -17.680 1.00 0.00 66 ASN A O 11
ATOM 18342 N N . TYR A 1 67 ? -0.190 8.862 -15.610 1.00 0.00 67 TYR A N 11
ATOM 18343 C CA . TYR A 1 67 ? -0.737 10.183 -15.191 1.00 0.00 67 TYR A CA 11
ATOM 18344 C C . TYR A 1 67 ? -0.409 11.237 -16.250 1.00 0.00 67 TYR A C 11
ATOM 18345 O O . TYR A 1 67 ? 0.654 11.235 -16.837 1.00 0.00 67 TYR A O 11
ATOM 18363 N N . ARG A 1 68 ? -1.318 12.141 -16.495 1.00 0.00 68 ARG A N 11
ATOM 18364 C CA . ARG A 1 68 ? -1.066 13.199 -17.513 1.00 0.00 68 ARG A CA 11
ATOM 18365 C C . ARG A 1 68 ? -1.099 14.570 -16.834 1.00 0.00 68 ARG A C 11
ATOM 18366 O O . ARG A 1 68 ? -0.079 15.185 -16.600 1.00 0.00 68 ARG A O 11
ATOM 18387 N N . GLN A 1 69 ? -2.270 15.049 -16.517 1.00 0.00 69 GLN A N 11
ATOM 18388 C CA . GLN A 1 69 ? -2.379 16.378 -15.852 1.00 0.00 69 GLN A CA 11
ATOM 18389 C C . GLN A 1 69 ? -3.851 16.791 -15.794 1.00 0.00 69 GLN A C 11
ATOM 18390 O O . GLN A 1 69 ? -4.338 17.250 -14.780 1.00 0.00 69 GLN A O 11
ATOM 18404 N N . ASP A 1 70 ? -4.564 16.624 -16.874 1.00 0.00 70 ASP A N 11
ATOM 18405 C CA . ASP A 1 70 ? -6.005 16.999 -16.880 1.00 0.00 70 ASP A CA 11
ATOM 18406 C C . ASP A 1 70 ? -6.753 16.148 -15.852 1.00 0.00 70 ASP A C 11
ATOM 18407 O O . ASP A 1 70 ? -6.251 15.146 -15.380 1.00 0.00 70 ASP A O 11
ATOM 18416 N N . THR A 1 71 ? -7.948 16.535 -15.500 1.00 0.00 71 THR A N 11
ATOM 18417 C CA . THR A 1 71 ? -8.719 15.742 -14.503 1.00 0.00 71 THR A CA 11
ATOM 18418 C C . THR A 1 71 ? -9.086 14.384 -15.103 1.00 0.00 71 THR A C 11
ATOM 18419 O O . THR A 1 71 ? -8.993 14.178 -16.297 1.00 0.00 71 THR A O 11
ATOM 18430 N N . LEU A 1 72 ? -9.501 13.456 -14.287 1.00 0.00 72 LEU A N 11
ATOM 18431 C CA . LEU A 1 72 ? -9.873 12.113 -14.813 1.00 0.00 72 LEU A CA 11
ATOM 18432 C C . LEU A 1 72 ? -11.349 11.837 -14.514 1.00 0.00 72 LEU A C 11
ATOM 18433 O O . LEU A 1 72 ? -11.861 10.775 -14.803 1.00 0.00 72 LEU A O 11
ATOM 18449 N N . ASP A 1 73 ? -12.036 12.786 -13.938 1.00 0.00 73 ASP A N 11
ATOM 18450 C CA . ASP A 1 73 ? -13.477 12.575 -13.623 1.00 0.00 73 ASP A CA 11
ATOM 18451 C C . ASP A 1 73 ? -14.221 12.156 -14.893 1.00 0.00 73 ASP A C 11
ATOM 18452 O O . ASP A 1 73 ? -14.911 11.157 -14.917 1.00 0.00 73 ASP A O 11
ATOM 18461 N N . ARG A 1 74 ? -14.086 12.910 -15.949 1.00 0.00 74 ARG A N 11
ATOM 18462 C CA . ARG A 1 74 ? -14.785 12.552 -17.215 1.00 0.00 74 ARG A CA 11
ATOM 18463 C C . ARG A 1 74 ? -14.275 11.198 -17.713 1.00 0.00 74 ARG A C 11
ATOM 18464 O O . ARG A 1 74 ? -15.013 10.413 -18.274 1.00 0.00 74 ARG A O 11
ATOM 18485 N N . LEU A 1 75 ? -13.016 10.916 -17.511 1.00 0.00 75 LEU A N 11
ATOM 18486 C CA . LEU A 1 75 ? -12.459 9.612 -17.971 1.00 0.00 75 LEU A CA 11
ATOM 18487 C C . LEU A 1 75 ? -13.306 8.469 -17.407 1.00 0.00 75 LEU A C 11
ATOM 18488 O O . LEU A 1 75 ? -13.448 7.428 -18.017 1.00 0.00 75 LEU A O 11
ATOM 18504 N N . LYS A 1 76 ? -13.869 8.654 -16.244 1.00 0.00 76 LYS A N 11
ATOM 18505 C CA . LYS A 1 76 ? -14.704 7.578 -15.640 1.00 0.00 76 LYS A CA 11
ATOM 18506 C C . LYS A 1 76 ? -16.063 7.529 -16.341 1.00 0.00 76 LYS A C 11
ATOM 18507 O O . LYS A 1 76 ? -16.617 6.472 -16.571 1.00 0.00 76 LYS A O 11
ATOM 18526 N N . GLU A 1 77 ? -16.605 8.666 -16.681 1.00 0.00 77 GLU A N 11
ATOM 18527 C CA . GLU A 1 77 ? -17.928 8.689 -17.365 1.00 0.00 77 GLU A CA 11
ATOM 18528 C C . GLU A 1 77 ? -17.900 7.749 -18.571 1.00 0.00 77 GLU A C 11
ATOM 18529 O O . GLU A 1 77 ? -18.911 7.207 -18.972 1.00 0.00 77 GLU A O 11
ATOM 18541 N N . ARG A 1 78 ? -16.750 7.551 -19.155 1.00 0.00 78 ARG A N 11
ATOM 18542 C CA . ARG A 1 78 ? -16.661 6.646 -20.335 1.00 0.00 78 ARG A CA 11
ATOM 18543 C C . ARG A 1 78 ? -17.467 5.375 -20.065 1.00 0.00 78 ARG A C 11
ATOM 18544 O O . ARG A 1 78 ? -18.330 5.001 -20.834 1.00 0.00 78 ARG A O 11
ATOM 18565 N N . LEU A 1 79 ? -17.194 4.706 -18.979 1.00 0.00 79 LEU A N 11
ATOM 18566 C CA . LEU A 1 79 ? -17.949 3.460 -18.665 1.00 0.00 79 LEU A CA 11
ATOM 18567 C C . LEU A 1 79 ? -17.220 2.679 -17.569 1.00 0.00 79 LEU A C 11
ATOM 18568 O O . LEU A 1 79 ? -17.008 1.487 -17.681 1.00 0.00 79 LEU A O 11
ATOM 18584 N N . VAL A 1 80 ? -16.836 3.340 -16.509 1.00 0.00 80 VAL A N 11
ATOM 18585 C CA . VAL A 1 80 ? -16.125 2.632 -15.407 1.00 0.00 80 VAL A CA 11
ATOM 18586 C C . VAL A 1 80 ? -16.813 1.292 -15.136 1.00 0.00 80 VAL A C 11
ATOM 18587 O O . VAL A 1 80 ? -17.937 1.071 -15.541 1.00 0.00 80 VAL A O 11
ATOM 18600 N N . GLY A 1 81 ? -16.150 0.397 -14.457 1.00 0.00 81 GLY A N 11
ATOM 18601 C CA . GLY A 1 81 ? -16.774 -0.924 -14.168 1.00 0.00 81 GLY A CA 11
ATOM 18602 C C . GLY A 1 81 ? -16.525 -1.873 -15.341 1.00 0.00 81 GLY A C 11
ATOM 18603 O O . GLY A 1 81 ? -16.136 -3.011 -15.159 1.00 0.00 81 GLY A O 11
ATOM 18607 N N . ARG A 1 82 ? -16.749 -1.410 -16.543 1.00 0.00 82 ARG A N 11
ATOM 18608 C CA . ARG A 1 82 ? -16.533 -2.276 -17.738 1.00 0.00 82 ARG A CA 11
ATOM 18609 C C . ARG A 1 82 ? -15.254 -3.098 -17.565 1.00 0.00 82 ARG A C 11
ATOM 18610 O O . ARG A 1 82 ? -14.427 -2.812 -16.720 1.00 0.00 82 ARG A O 11
ATOM 18631 N N . VAL A 1 83 ? -15.081 -4.113 -18.364 1.00 0.00 83 VAL A N 11
ATOM 18632 C CA . VAL A 1 83 ? -13.857 -4.952 -18.252 1.00 0.00 83 VAL A CA 11
ATOM 18633 C C . VAL A 1 83 ? -12.844 -4.508 -19.308 1.00 0.00 83 VAL A C 11
ATOM 18634 O O . VAL A 1 83 ? -13.204 -3.981 -20.343 1.00 0.00 83 VAL A O 11
ATOM 18647 N N . ILE A 1 84 ? -11.581 -4.708 -19.056 1.00 0.00 84 ILE A N 11
ATOM 18648 C CA . ILE A 1 84 ? -10.550 -4.291 -20.048 1.00 0.00 84 ILE A CA 11
ATOM 18649 C C . ILE A 1 84 ? -9.316 -5.184 -19.915 1.00 0.00 84 ILE A C 11
ATOM 18650 O O . ILE A 1 84 ? -9.227 -6.013 -19.030 1.00 0.00 84 ILE A O 11
ATOM 18666 N N . LYS A 1 85 ? -8.360 -5.019 -20.788 1.00 0.00 85 LYS A N 11
ATOM 18667 C CA . LYS A 1 85 ? -7.129 -5.855 -20.713 1.00 0.00 85 LYS A CA 11
ATOM 18668 C C . LYS A 1 85 ? -6.016 -5.059 -20.027 1.00 0.00 85 LYS A C 11
ATOM 18669 O O . LYS A 1 85 ? -5.834 -3.884 -20.278 1.00 0.00 85 LYS A O 11
ATOM 18688 N N . THR A 1 86 ? -5.271 -5.690 -19.162 1.00 0.00 86 THR A N 11
ATOM 18689 C CA . THR A 1 86 ? -4.170 -4.970 -18.461 1.00 0.00 86 THR A CA 11
ATOM 18690 C C . THR A 1 86 ? -3.039 -5.951 -18.147 1.00 0.00 86 THR A C 11
ATOM 18691 O O . THR A 1 86 ? -3.164 -7.143 -18.355 1.00 0.00 86 THR A O 11
ATOM 18702 N N . ARG A 1 87 ? -1.935 -5.460 -17.647 1.00 0.00 87 ARG A N 11
ATOM 18703 C CA . ARG A 1 87 ? -0.799 -6.367 -17.319 1.00 0.00 87 ARG A CA 11
ATOM 18704 C C . ARG A 1 87 ? -0.732 -6.568 -15.804 1.00 0.00 87 ARG A C 11
ATOM 18705 O O . ARG A 1 87 ? -1.232 -5.766 -15.042 1.00 0.00 87 ARG A O 11
ATOM 18726 N N . VAL A 1 88 ? -0.118 -7.629 -15.359 1.00 0.00 88 VAL A N 11
ATOM 18727 C CA . VAL A 1 88 ? -0.030 -7.875 -13.892 1.00 0.00 88 VAL A CA 11
ATOM 18728 C C . VAL A 1 88 ? 1.313 -7.370 -13.375 1.00 0.00 88 VAL A C 11
ATOM 18729 O O . VAL A 1 88 ? 2.353 -7.644 -13.941 1.00 0.00 88 VAL A O 11
ATOM 18742 N N . VAL A 1 89 ? 1.300 -6.621 -12.306 1.00 0.00 89 VAL A N 11
ATOM 18743 C CA . VAL A 1 89 ? 2.576 -6.087 -11.763 1.00 0.00 89 VAL A CA 11
ATOM 18744 C C . VAL A 1 89 ? 3.137 -7.042 -10.704 1.00 0.00 89 VAL A C 11
ATOM 18745 O O . VAL A 1 89 ? 4.333 -7.151 -10.528 1.00 0.00 89 VAL A O 11
ATOM 18758 N N . ARG A 1 90 ? 2.285 -7.732 -9.996 1.00 0.00 90 ARG A N 11
ATOM 18759 C CA . ARG A 1 90 ? 2.779 -8.671 -8.951 1.00 0.00 90 ARG A CA 11
ATOM 18760 C C . ARG A 1 90 ? 1.627 -9.055 -8.021 1.00 0.00 90 ARG A C 11
ATOM 18761 O O . ARG A 1 90 ? 1.178 -8.267 -7.213 1.00 0.00 90 ARG A O 11
ATOM 18782 N N . ALA A 1 91 ? 1.144 -10.262 -8.129 1.00 0.00 91 ALA A N 11
ATOM 18783 C CA . ALA A 1 91 ? 0.023 -10.698 -7.250 1.00 0.00 91 ALA A CA 11
ATOM 18784 C C . ALA A 1 91 ? 0.585 -11.192 -5.915 1.00 0.00 91 ALA A C 11
ATOM 18785 O O . ALA A 1 91 ? 1.328 -12.152 -5.861 1.00 0.00 91 ALA A O 11
ATOM 18792 N N . ASP A 1 92 ? 0.236 -10.543 -4.838 1.00 0.00 92 ASP A N 11
ATOM 18793 C CA . ASP A 1 92 ? 0.752 -10.974 -3.508 1.00 0.00 92 ASP A CA 11
ATOM 18794 C C . ASP A 1 92 ? -0.392 -11.565 -2.681 1.00 0.00 92 ASP A C 11
ATOM 18795 O O . ASP A 1 92 ? -0.377 -11.524 -1.466 1.00 0.00 92 ASP A O 11
ATOM 18804 N N . GLY A 1 93 ? -1.382 -12.117 -3.326 1.00 0.00 93 GLY A N 11
ATOM 18805 C CA . GLY A 1 93 ? -2.522 -12.711 -2.572 1.00 0.00 93 GLY A CA 11
ATOM 18806 C C . GLY A 1 93 ? -3.774 -11.855 -2.775 1.00 0.00 93 GLY A C 11
ATOM 18807 O O . GLY A 1 93 ? -3.967 -11.254 -3.812 1.00 0.00 93 GLY A O 11
ATOM 18811 N N . LEU A 1 94 ? -4.629 -11.799 -1.790 1.00 0.00 94 LEU A N 11
ATOM 18812 C CA . LEU A 1 94 ? -5.870 -10.984 -1.924 1.00 0.00 94 LEU A CA 11
ATOM 18813 C C . LEU A 1 94 ? -5.524 -9.621 -2.525 1.00 0.00 94 LEU A C 11
ATOM 18814 O O . LEU A 1 94 ? -6.313 -9.025 -3.230 1.00 0.00 94 LEU A O 11
ATOM 18830 N N . TYR A 1 95 ? -4.348 -9.125 -2.253 1.00 0.00 95 TYR A N 11
ATOM 18831 C CA . TYR A 1 95 ? -3.951 -7.800 -2.810 1.00 0.00 95 TYR A CA 11
ATOM 18832 C C . TYR A 1 95 ? -2.999 -8.011 -3.990 1.00 0.00 95 TYR A C 11
ATOM 18833 O O . TYR A 1 95 ? -2.086 -8.811 -3.927 1.00 0.00 95 TYR A O 11
ATOM 18851 N N . VAL A 1 96 ? -3.209 -7.307 -5.068 1.00 0.00 96 VAL A N 11
ATOM 18852 C CA . VAL A 1 96 ? -2.321 -7.475 -6.253 1.00 0.00 96 VAL A CA 11
ATOM 18853 C C . VAL A 1 96 ? -2.086 -6.117 -6.918 1.00 0.00 96 VAL A C 11
ATOM 18854 O O . VAL A 1 96 ? -2.910 -5.226 -6.844 1.00 0.00 96 VAL A O 11
ATOM 18867 N N . ASP A 1 97 ? -0.971 -5.954 -7.577 1.00 0.00 97 ASP A N 11
ATOM 18868 C CA . ASP A 1 97 ? -0.691 -4.656 -8.254 1.00 0.00 97 ASP A CA 11
ATOM 18869 C C . ASP A 1 97 ? -1.057 -4.785 -9.731 1.00 0.00 97 ASP A C 11
ATOM 18870 O O . ASP A 1 97 ? -0.998 -5.856 -10.302 1.00 0.00 97 ASP A O 11
ATOM 18879 N N . LEU A 1 98 ? -1.454 -3.711 -10.354 1.00 0.00 98 LEU A N 11
ATOM 18880 C CA . LEU A 1 98 ? -1.842 -3.796 -11.788 1.00 0.00 98 LEU A CA 11
ATOM 18881 C C . LEU A 1 98 ? -1.271 -2.614 -12.567 1.00 0.00 98 LEU A C 11
ATOM 18882 O O . LEU A 1 98 ? -1.317 -1.477 -12.129 1.00 0.00 98 LEU A O 11
ATOM 18898 N N . ARG A 1 99 ? -0.745 -2.877 -13.732 1.00 0.00 99 ARG A N 11
ATOM 18899 C CA . ARG A 1 99 ? -0.181 -1.780 -14.563 1.00 0.00 99 ARG A CA 11
ATOM 18900 C C . ARG A 1 99 ? -0.868 -1.792 -15.929 1.00 0.00 99 ARG A C 11
ATOM 18901 O O . ARG A 1 99 ? -0.730 -2.724 -16.699 1.00 0.00 99 ARG A O 11
ATOM 18922 N N . ARG A 1 100 ? -1.611 -0.765 -16.237 1.00 0.00 100 ARG A N 11
ATOM 18923 C CA . ARG A 1 100 ? -2.308 -0.718 -17.552 1.00 0.00 100 ARG A CA 11
ATOM 18924 C C . ARG A 1 100 ? -1.324 -1.095 -18.660 1.00 0.00 100 ARG A C 11
ATOM 18925 O O . ARG A 1 100 ? -0.123 -1.015 -18.489 1.00 0.00 100 ARG A O 11
ATOM 18946 N N . PHE A 1 101 ? -1.820 -1.506 -19.792 1.00 0.00 101 PHE A N 11
ATOM 18947 C CA . PHE A 1 101 ? -0.911 -1.887 -20.908 1.00 0.00 101 PHE A CA 11
ATOM 18948 C C . PHE A 1 101 ? -0.618 -0.657 -21.769 1.00 0.00 101 PHE A C 11
ATOM 18949 O O . PHE A 1 101 ? -1.494 -0.114 -22.411 1.00 0.00 101 PHE A O 11
ATOM 18966 N N . PHE A 1 102 ? 0.609 -0.214 -21.789 1.00 0.00 102 PHE A N 11
ATOM 18967 C CA . PHE A 1 102 ? 0.957 0.981 -22.610 1.00 0.00 102 PHE A CA 11
ATOM 18968 C C . PHE A 1 102 ? 2.460 1.245 -22.512 1.00 0.00 102 PHE A C 11
ATOM 18969 O O . PHE A 1 102 ? 2.884 1.767 -21.493 1.00 0.00 102 PHE A O 11
ATOM 18987 N N . MET A 1 1 ? -26.851 -43.313 4.578 1.00 0.00 1 MET A N 12
ATOM 18988 C CA . MET A 1 1 ? -26.323 -42.929 5.917 1.00 0.00 1 MET A CA 12
ATOM 18989 C C . MET A 1 1 ? -26.277 -41.403 6.029 1.00 0.00 1 MET A C 12
ATOM 18990 O O . MET A 1 1 ? -26.918 -40.697 5.277 1.00 0.00 1 MET A O 12
ATOM 19006 N N . THR A 1 2 ? -25.522 -40.891 6.962 1.00 0.00 2 THR A N 12
ATOM 19007 C CA . THR A 1 2 ? -25.434 -39.413 7.122 1.00 0.00 2 THR A CA 12
ATOM 19008 C C . THR A 1 2 ? -23.965 -38.987 7.135 1.00 0.00 2 THR A C 12
ATOM 19009 O O . THR A 1 2 ? -23.632 -37.879 7.502 1.00 0.00 2 THR A O 12
ATOM 19020 N N . VAL A 1 3 ? -23.081 -39.861 6.736 1.00 0.00 3 VAL A N 12
ATOM 19021 C CA . VAL A 1 3 ? -21.635 -39.506 6.728 1.00 0.00 3 VAL A CA 12
ATOM 19022 C C . VAL A 1 3 ? -21.052 -39.764 5.338 1.00 0.00 3 VAL A C 12
ATOM 19023 O O . VAL A 1 3 ? -20.914 -40.893 4.912 1.00 0.00 3 VAL A O 12
ATOM 19036 N N . ILE A 1 4 ? -20.706 -38.726 4.627 1.00 0.00 4 ILE A N 12
ATOM 19037 C CA . ILE A 1 4 ? -20.129 -38.914 3.267 1.00 0.00 4 ILE A CA 12
ATOM 19038 C C . ILE A 1 4 ? -18.620 -38.670 3.316 1.00 0.00 4 ILE A C 12
ATOM 19039 O O . ILE A 1 4 ? -18.167 -37.575 3.586 1.00 0.00 4 ILE A O 12
ATOM 19055 N N . LYS A 1 5 ? -17.838 -39.680 3.057 1.00 0.00 5 LYS A N 12
ATOM 19056 C CA . LYS A 1 5 ? -16.360 -39.505 3.090 1.00 0.00 5 LYS A CA 12
ATOM 19057 C C . LYS A 1 5 ? -15.736 -40.215 1.883 1.00 0.00 5 LYS A C 12
ATOM 19058 O O . LYS A 1 5 ? -15.552 -41.415 1.902 1.00 0.00 5 LYS A O 12
ATOM 19077 N N . PRO A 1 6 ? -15.425 -39.449 0.866 1.00 0.00 6 PRO A N 12
ATOM 19078 C CA . PRO A 1 6 ? -14.816 -39.982 -0.364 1.00 0.00 6 PRO A CA 12
ATOM 19079 C C . PRO A 1 6 ? -13.330 -40.268 -0.136 1.00 0.00 6 PRO A C 12
ATOM 19080 O O . PRO A 1 6 ? -12.642 -39.524 0.536 1.00 0.00 6 PRO A O 12
ATOM 19091 N N . SER A 1 7 ? -12.831 -41.343 -0.680 1.00 0.00 7 SER A N 12
ATOM 19092 C CA . SER A 1 7 ? -11.392 -41.674 -0.483 1.00 0.00 7 SER A CA 12
ATOM 19093 C C . SER A 1 7 ? -11.168 -42.074 0.977 1.00 0.00 7 SER A C 12
ATOM 19094 O O . SER A 1 7 ? -11.860 -41.620 1.866 1.00 0.00 7 SER A O 12
ATOM 19102 N N . SER A 1 8 ? -10.211 -42.922 1.235 1.00 0.00 8 SER A N 12
ATOM 19103 C CA . SER A 1 8 ? -9.955 -43.347 2.639 1.00 0.00 8 SER A CA 12
ATOM 19104 C C . SER A 1 8 ? -8.538 -42.945 3.051 1.00 0.00 8 SER A C 12
ATOM 19105 O O . SER A 1 8 ? -7.673 -42.737 2.222 1.00 0.00 8 SER A O 12
ATOM 19113 N N . ARG A 1 9 ? -8.292 -42.835 4.329 1.00 0.00 9 ARG A N 12
ATOM 19114 C CA . ARG A 1 9 ? -6.932 -42.451 4.799 1.00 0.00 9 ARG A CA 12
ATOM 19115 C C . ARG A 1 9 ? -6.669 -43.100 6.161 1.00 0.00 9 ARG A C 12
ATOM 19116 O O . ARG A 1 9 ? -6.676 -42.432 7.177 1.00 0.00 9 ARG A O 12
ATOM 19137 N N . PRO A 1 10 ? -6.447 -44.390 6.139 1.00 0.00 10 PRO A N 12
ATOM 19138 C CA . PRO A 1 10 ? -6.180 -45.170 7.360 1.00 0.00 10 PRO A CA 12
ATOM 19139 C C . PRO A 1 10 ? -4.738 -44.958 7.827 1.00 0.00 10 PRO A C 12
ATOM 19140 O O . PRO A 1 10 ? -4.481 -44.244 8.775 1.00 0.00 10 PRO A O 12
ATOM 19151 N N . ARG A 1 11 ? -3.795 -45.575 7.169 1.00 0.00 11 ARG A N 12
ATOM 19152 C CA . ARG A 1 11 ? -2.372 -45.408 7.578 1.00 0.00 11 ARG A CA 12
ATOM 19153 C C . ARG A 1 11 ? -1.491 -45.278 6.331 1.00 0.00 11 ARG A C 12
ATOM 19154 O O . ARG A 1 11 ? -1.870 -45.705 5.258 1.00 0.00 11 ARG A O 12
ATOM 19175 N N . PRO A 1 12 ? -0.337 -44.689 6.515 1.00 0.00 12 PRO A N 12
ATOM 19176 C CA . PRO A 1 12 ? 0.634 -44.480 5.426 1.00 0.00 12 PRO A CA 12
ATOM 19177 C C . PRO A 1 12 ? 1.393 -45.777 5.123 1.00 0.00 12 PRO A C 12
ATOM 19178 O O . PRO A 1 12 ? 1.415 -46.695 5.918 1.00 0.00 12 PRO A O 12
ATOM 19189 N N . ARG A 1 13 ? 2.015 -45.855 3.979 1.00 0.00 13 ARG A N 12
ATOM 19190 C CA . ARG A 1 13 ? 2.773 -47.086 3.624 1.00 0.00 13 ARG A CA 12
ATOM 19191 C C . ARG A 1 13 ? 4.174 -46.699 3.140 1.00 0.00 13 ARG A C 12
ATOM 19192 O O . ARG A 1 13 ? 4.548 -46.962 2.015 1.00 0.00 13 ARG A O 12
ATOM 19213 N N . LYS A 1 14 ? 4.950 -46.074 3.984 1.00 0.00 14 LYS A N 12
ATOM 19214 C CA . LYS A 1 14 ? 6.324 -45.667 3.574 1.00 0.00 14 LYS A CA 12
ATOM 19215 C C . LYS A 1 14 ? 6.238 -44.708 2.385 1.00 0.00 14 LYS A C 12
ATOM 19216 O O . LYS A 1 14 ? 6.206 -45.122 1.243 1.00 0.00 14 LYS A O 12
ATOM 19235 N N . ASN A 1 15 ? 6.202 -43.430 2.644 1.00 0.00 15 ASN A N 12
ATOM 19236 C CA . ASN A 1 15 ? 6.118 -42.444 1.530 1.00 0.00 15 ASN A CA 12
ATOM 19237 C C . ASN A 1 15 ? 7.153 -42.794 0.458 1.00 0.00 15 ASN A C 12
ATOM 19238 O O . ASN A 1 15 ? 8.259 -43.198 0.758 1.00 0.00 15 ASN A O 12
ATOM 19249 N N . LYS A 1 16 ? 6.803 -42.641 -0.790 1.00 0.00 16 LYS A N 12
ATOM 19250 C CA . LYS A 1 16 ? 7.767 -42.963 -1.879 1.00 0.00 16 LYS A CA 12
ATOM 19251 C C . LYS A 1 16 ? 9.094 -42.250 -1.609 1.00 0.00 16 LYS A C 12
ATOM 19252 O O . LYS A 1 16 ? 9.122 -41.115 -1.179 1.00 0.00 16 LYS A O 12
ATOM 19271 N N . ASN A 1 17 ? 10.194 -42.907 -1.856 1.00 0.00 17 ASN A N 12
ATOM 19272 C CA . ASN A 1 17 ? 11.516 -42.265 -1.611 1.00 0.00 17 ASN A CA 12
ATOM 19273 C C . ASN A 1 17 ? 11.529 -40.868 -2.235 1.00 0.00 17 ASN A C 12
ATOM 19274 O O . ASN A 1 17 ? 11.508 -40.716 -3.440 1.00 0.00 17 ASN A O 12
ATOM 19285 N N . ILE A 1 18 ? 11.563 -39.846 -1.423 1.00 0.00 18 ILE A N 12
ATOM 19286 C CA . ILE A 1 18 ? 11.576 -38.460 -1.969 1.00 0.00 18 ILE A CA 12
ATOM 19287 C C . ILE A 1 18 ? 12.952 -38.153 -2.563 1.00 0.00 18 ILE A C 12
ATOM 19288 O O . ILE A 1 18 ? 13.107 -37.250 -3.361 1.00 0.00 18 ILE A O 12
ATOM 19304 N N . LYS A 1 19 ? 13.955 -38.895 -2.179 1.00 0.00 19 LYS A N 12
ATOM 19305 C CA . LYS A 1 19 ? 15.319 -38.641 -2.723 1.00 0.00 19 LYS A CA 12
ATOM 19306 C C . LYS A 1 19 ? 15.549 -39.510 -3.961 1.00 0.00 19 LYS A C 12
ATOM 19307 O O . LYS A 1 19 ? 14.969 -40.569 -4.104 1.00 0.00 19 LYS A O 12
ATOM 19326 N N . VAL A 1 20 ? 16.390 -39.071 -4.857 1.00 0.00 20 VAL A N 12
ATOM 19327 C CA . VAL A 1 20 ? 16.658 -39.871 -6.087 1.00 0.00 20 VAL A CA 12
ATOM 19328 C C . VAL A 1 20 ? 15.441 -39.817 -7.013 1.00 0.00 20 VAL A C 12
ATOM 19329 O O . VAL A 1 20 ? 15.387 -40.492 -8.022 1.00 0.00 20 VAL A O 12
ATOM 19342 N N . ASN A 1 21 ? 14.462 -39.022 -6.679 1.00 0.00 21 ASN A N 12
ATOM 19343 C CA . ASN A 1 21 ? 13.251 -38.932 -7.542 1.00 0.00 21 ASN A CA 12
ATOM 19344 C C . ASN A 1 21 ? 12.793 -37.474 -7.636 1.00 0.00 21 ASN A C 12
ATOM 19345 O O . ASN A 1 21 ? 12.331 -36.896 -6.672 1.00 0.00 21 ASN A O 12
ATOM 19356 N N . THR A 1 22 ? 12.916 -36.877 -8.790 1.00 0.00 22 THR A N 12
ATOM 19357 C CA . THR A 1 22 ? 12.483 -35.458 -8.944 1.00 0.00 22 THR A CA 12
ATOM 19358 C C . THR A 1 22 ? 10.959 -35.379 -8.830 1.00 0.00 22 THR A C 12
ATOM 19359 O O . THR A 1 22 ? 10.241 -36.151 -9.435 1.00 0.00 22 THR A O 12
ATOM 19370 N N . TYR A 1 23 ? 10.459 -34.455 -8.057 1.00 0.00 23 TYR A N 12
ATOM 19371 C CA . TYR A 1 23 ? 8.982 -34.332 -7.904 1.00 0.00 23 TYR A CA 12
ATOM 19372 C C . TYR A 1 23 ? 8.462 -33.221 -8.817 1.00 0.00 23 TYR A C 12
ATOM 19373 O O . TYR A 1 23 ? 7.388 -33.317 -9.378 1.00 0.00 23 TYR A O 12
ATOM 19391 N N . ARG A 1 24 ? 9.213 -32.164 -8.971 1.00 0.00 24 ARG A N 12
ATOM 19392 C CA . ARG A 1 24 ? 8.754 -31.050 -9.848 1.00 0.00 24 ARG A CA 12
ATOM 19393 C C . ARG A 1 24 ? 7.412 -30.523 -9.335 1.00 0.00 24 ARG A C 12
ATOM 19394 O O . ARG A 1 24 ? 6.730 -31.176 -8.569 1.00 0.00 24 ARG A O 12
ATOM 19415 N N . THR A 1 25 ? 7.027 -29.347 -9.748 1.00 0.00 25 THR A N 12
ATOM 19416 C CA . THR A 1 25 ? 5.729 -28.782 -9.281 1.00 0.00 25 THR A CA 12
ATOM 19417 C C . THR A 1 25 ? 4.912 -28.314 -10.489 1.00 0.00 25 THR A C 12
ATOM 19418 O O . THR A 1 25 ? 3.724 -28.554 -10.577 1.00 0.00 25 THR A O 12
ATOM 19429 N N . SER A 1 26 ? 5.540 -27.650 -11.420 1.00 0.00 26 SER A N 12
ATOM 19430 C CA . SER A 1 26 ? 4.801 -27.169 -12.620 1.00 0.00 26 SER A CA 12
ATOM 19431 C C . SER A 1 26 ? 3.667 -26.239 -12.185 1.00 0.00 26 SER A C 12
ATOM 19432 O O . SER A 1 26 ? 2.513 -26.469 -12.486 1.00 0.00 26 SER A O 12
ATOM 19440 N N . ALA A 1 27 ? 3.986 -25.190 -11.478 1.00 0.00 27 ALA A N 12
ATOM 19441 C CA . ALA A 1 27 ? 2.925 -24.247 -11.025 1.00 0.00 27 ALA A CA 12
ATOM 19442 C C . ALA A 1 27 ? 3.079 -22.913 -11.761 1.00 0.00 27 ALA A C 12
ATOM 19443 O O . ALA A 1 27 ? 3.104 -21.859 -11.158 1.00 0.00 27 ALA A O 12
ATOM 19450 N N . MET A 1 28 ? 3.180 -22.951 -13.062 1.00 0.00 28 MET A N 12
ATOM 19451 C CA . MET A 1 28 ? 3.329 -21.686 -13.835 1.00 0.00 28 MET A CA 12
ATOM 19452 C C . MET A 1 28 ? 1.946 -21.084 -14.094 1.00 0.00 28 MET A C 12
ATOM 19453 O O . MET A 1 28 ? 1.201 -21.557 -14.929 1.00 0.00 28 MET A O 12
ATOM 19467 N N . ASP A 1 29 ? 1.595 -20.046 -13.384 1.00 0.00 29 ASP A N 12
ATOM 19468 C CA . ASP A 1 29 ? 0.258 -19.422 -13.595 1.00 0.00 29 ASP A CA 12
ATOM 19469 C C . ASP A 1 29 ? 0.095 -18.226 -12.653 1.00 0.00 29 ASP A C 12
ATOM 19470 O O . ASP A 1 29 ? -0.979 -17.964 -12.151 1.00 0.00 29 ASP A O 12
ATOM 19479 N N . LEU A 1 30 ? 1.151 -17.498 -12.409 1.00 0.00 30 LEU A N 12
ATOM 19480 C CA . LEU A 1 30 ? 1.048 -16.322 -11.500 1.00 0.00 30 LEU A CA 12
ATOM 19481 C C . LEU A 1 30 ? 2.373 -15.560 -11.498 1.00 0.00 30 LEU A C 12
ATOM 19482 O O . LEU A 1 30 ? 2.926 -15.259 -10.458 1.00 0.00 30 LEU A O 12
ATOM 19498 N N . SER A 1 31 ? 2.887 -15.240 -12.655 1.00 0.00 31 SER A N 12
ATOM 19499 C CA . SER A 1 31 ? 4.175 -14.494 -12.717 1.00 0.00 31 SER A CA 12
ATOM 19500 C C . SER A 1 31 ? 3.896 -13.042 -13.120 1.00 0.00 31 SER A C 12
ATOM 19501 O O . SER A 1 31 ? 2.911 -12.761 -13.774 1.00 0.00 31 SER A O 12
ATOM 19509 N N . PRO A 1 32 ? 4.774 -12.162 -12.712 1.00 0.00 32 PRO A N 12
ATOM 19510 C CA . PRO A 1 32 ? 4.655 -10.724 -13.011 1.00 0.00 32 PRO A CA 12
ATOM 19511 C C . PRO A 1 32 ? 5.075 -10.440 -14.456 1.00 0.00 32 PRO A C 12
ATOM 19512 O O . PRO A 1 32 ? 6.196 -10.698 -14.849 1.00 0.00 32 PRO A O 12
ATOM 19523 N N . GLY A 1 33 ? 4.185 -9.909 -15.250 1.00 0.00 33 GLY A N 12
ATOM 19524 C CA . GLY A 1 33 ? 4.533 -9.610 -16.667 1.00 0.00 33 GLY A CA 12
ATOM 19525 C C . GLY A 1 33 ? 3.611 -10.397 -17.600 1.00 0.00 33 GLY A C 12
ATOM 19526 O O . GLY A 1 33 ? 4.035 -10.919 -18.612 1.00 0.00 33 GLY A O 12
ATOM 19530 N N . SER A 1 34 ? 2.352 -10.489 -17.268 1.00 0.00 34 SER A N 12
ATOM 19531 C CA . SER A 1 34 ? 1.406 -11.244 -18.137 1.00 0.00 34 SER A CA 12
ATOM 19532 C C . SER A 1 34 ? 0.186 -10.372 -18.445 1.00 0.00 34 SER A C 12
ATOM 19533 O O . SER A 1 34 ? -0.083 -9.402 -17.765 1.00 0.00 34 SER A O 12
ATOM 19541 N N . VAL A 1 35 ? -0.553 -10.709 -19.467 1.00 0.00 35 VAL A N 12
ATOM 19542 C CA . VAL A 1 35 ? -1.753 -9.896 -19.819 1.00 0.00 35 VAL A CA 12
ATOM 19543 C C . VAL A 1 35 ? -3.023 -10.692 -19.504 1.00 0.00 35 VAL A C 12
ATOM 19544 O O . VAL A 1 35 ? -3.145 -11.849 -19.855 1.00 0.00 35 VAL A O 12
ATOM 19557 N N . HIS A 1 36 ? -3.969 -10.081 -18.846 1.00 0.00 36 HIS A N 12
ATOM 19558 C CA . HIS A 1 36 ? -5.230 -10.800 -18.511 1.00 0.00 36 HIS A CA 12
ATOM 19559 C C . HIS A 1 36 ? -6.400 -9.811 -18.526 1.00 0.00 36 HIS A C 12
ATOM 19560 O O . HIS A 1 36 ? -6.210 -8.614 -18.608 1.00 0.00 36 HIS A O 12
ATOM 19574 N N . GLU A 1 37 ? -7.606 -10.303 -18.451 1.00 0.00 37 GLU A N 12
ATOM 19575 C CA . GLU A 1 37 ? -8.784 -9.389 -18.465 1.00 0.00 37 GLU A CA 12
ATOM 19576 C C . GLU A 1 37 ? -9.296 -9.186 -17.037 1.00 0.00 37 GLU A C 12
ATOM 19577 O O . GLU A 1 37 ? -9.120 -10.028 -16.178 1.00 0.00 37 GLU A O 12
ATOM 19589 N N . GLY A 1 38 ? -9.927 -8.073 -16.775 1.00 0.00 38 GLY A N 12
ATOM 19590 C CA . GLY A 1 38 ? -10.448 -7.815 -15.403 1.00 0.00 38 GLY A CA 12
ATOM 19591 C C . GLY A 1 38 ? -11.322 -6.558 -15.407 1.00 0.00 38 GLY A C 12
ATOM 19592 O O . GLY A 1 38 ? -11.440 -5.873 -16.406 1.00 0.00 38 GLY A O 12
ATOM 19596 N N . ILE A 1 39 ? -11.933 -6.250 -14.296 1.00 0.00 39 ILE A N 12
ATOM 19597 C CA . ILE A 1 39 ? -12.801 -5.039 -14.223 1.00 0.00 39 ILE A CA 12
ATOM 19598 C C . ILE A 1 39 ? -12.005 -3.895 -13.591 1.00 0.00 39 ILE A C 12
ATOM 19599 O O . ILE A 1 39 ? -11.196 -4.106 -12.710 1.00 0.00 39 ILE A O 12
ATOM 19615 N N . VAL A 1 40 ? -12.221 -2.687 -14.035 1.00 0.00 40 VAL A N 12
ATOM 19616 C CA . VAL A 1 40 ? -11.466 -1.537 -13.456 1.00 0.00 40 VAL A CA 12
ATOM 19617 C C . VAL A 1 40 ? -12.346 -0.790 -12.452 1.00 0.00 40 VAL A C 12
ATOM 19618 O O . VAL A 1 40 ? -13.523 -1.058 -12.322 1.00 0.00 40 VAL A O 12
ATOM 19631 N N . TYR A 1 41 ? -11.786 0.149 -11.744 1.00 0.00 41 TYR A N 12
ATOM 19632 C CA . TYR A 1 41 ? -12.595 0.920 -10.758 1.00 0.00 41 TYR A CA 12
ATOM 19633 C C . TYR A 1 41 ? -11.937 2.279 -10.507 1.00 0.00 41 TYR A C 12
ATOM 19634 O O . TYR A 1 41 ? -10.730 2.414 -10.557 1.00 0.00 41 TYR A O 12
ATOM 19652 N N . PHE A 1 42 ? -12.721 3.288 -10.236 1.00 0.00 42 PHE A N 12
ATOM 19653 C CA . PHE A 1 42 ? -12.141 4.638 -9.982 1.00 0.00 42 PHE A CA 12
ATOM 19654 C C . PHE A 1 42 ? -12.105 4.902 -8.475 1.00 0.00 42 PHE A C 12
ATOM 19655 O O . PHE A 1 42 ? -13.109 5.209 -7.865 1.00 0.00 42 PHE A O 12
ATOM 19672 N N . LYS A 1 43 ? -10.954 4.785 -7.870 1.00 0.00 43 LYS A N 12
ATOM 19673 C CA . LYS A 1 43 ? -10.858 5.028 -6.404 1.00 0.00 43 LYS A CA 12
ATOM 19674 C C . LYS A 1 43 ? -10.532 6.502 -6.151 1.00 0.00 43 LYS A C 12
ATOM 19675 O O . LYS A 1 43 ? -10.210 7.240 -7.060 1.00 0.00 43 LYS A O 12
ATOM 19694 N N . ASP A 1 44 ? -10.616 6.935 -4.923 1.00 0.00 44 ASP A N 12
ATOM 19695 C CA . ASP A 1 44 ? -10.313 8.360 -4.611 1.00 0.00 44 ASP A CA 12
ATOM 19696 C C . ASP A 1 44 ? -8.812 8.521 -4.360 1.00 0.00 44 ASP A C 12
ATOM 19697 O O . ASP A 1 44 ? -8.375 9.481 -3.758 1.00 0.00 44 ASP A O 12
ATOM 19706 N N . GLY A 1 45 ? -8.018 7.588 -4.813 1.00 0.00 45 GLY A N 12
ATOM 19707 C CA . GLY A 1 45 ? -6.547 7.694 -4.595 1.00 0.00 45 GLY A CA 12
ATOM 19708 C C . GLY A 1 45 ? -5.804 7.104 -5.794 1.00 0.00 45 GLY A C 12
ATOM 19709 O O . GLY A 1 45 ? -4.788 7.616 -6.220 1.00 0.00 45 GLY A O 12
ATOM 19713 N N . ILE A 1 46 ? -6.301 6.031 -6.342 1.00 0.00 46 ILE A N 12
ATOM 19714 C CA . ILE A 1 46 ? -5.622 5.408 -7.511 1.00 0.00 46 ILE A CA 12
ATOM 19715 C C . ILE A 1 46 ? -6.643 4.604 -8.314 1.00 0.00 46 ILE A C 12
ATOM 19716 O O . ILE A 1 46 ? -7.828 4.867 -8.265 1.00 0.00 46 ILE A O 12
ATOM 19732 N N . PHE A 1 47 ? -6.202 3.621 -9.051 1.00 0.00 47 PHE A N 12
ATOM 19733 C CA . PHE A 1 47 ? -7.164 2.809 -9.843 1.00 0.00 47 PHE A CA 12
ATOM 19734 C C . PHE A 1 47 ? -7.300 1.428 -9.204 1.00 0.00 47 PHE A C 12
ATOM 19735 O O . PHE A 1 47 ? -6.412 0.965 -8.517 1.00 0.00 47 PHE A O 12
ATOM 19752 N N . LYS A 1 48 ? -8.404 0.769 -9.418 1.00 0.00 48 LYS A N 12
ATOM 19753 C CA . LYS A 1 48 ? -8.590 -0.580 -8.816 1.00 0.00 48 LYS A CA 12
ATOM 19754 C C . LYS A 1 48 ? -8.947 -1.583 -9.912 1.00 0.00 48 LYS A C 12
ATOM 19755 O O . LYS A 1 48 ? -9.549 -1.239 -10.910 1.00 0.00 48 LYS A O 12
ATOM 19774 N N . VAL A 1 49 ? -8.582 -2.822 -9.731 1.00 0.00 49 VAL A N 12
ATOM 19775 C CA . VAL A 1 49 ? -8.901 -3.851 -10.758 1.00 0.00 49 VAL A CA 12
ATOM 19776 C C . VAL A 1 49 ? -9.355 -5.135 -10.057 1.00 0.00 49 VAL A C 12
ATOM 19777 O O . VAL A 1 49 ? -8.586 -5.788 -9.382 1.00 0.00 49 VAL A O 12
ATOM 19790 N N . ARG A 1 50 ? -10.599 -5.498 -10.208 1.00 0.00 50 ARG A N 12
ATOM 19791 C CA . ARG A 1 50 ? -11.097 -6.737 -9.547 1.00 0.00 50 ARG A CA 12
ATOM 19792 C C . ARG A 1 50 ? -11.128 -7.879 -10.564 1.00 0.00 50 ARG A C 12
ATOM 19793 O O . ARG A 1 50 ? -11.692 -7.757 -11.633 1.00 0.00 50 ARG A O 12
ATOM 19814 N N . LEU A 1 51 ? -10.525 -8.990 -10.241 1.00 0.00 51 LEU A N 12
ATOM 19815 C CA . LEU A 1 51 ? -10.521 -10.136 -11.193 1.00 0.00 51 LEU A CA 12
ATOM 19816 C C . LEU A 1 51 ? -11.852 -10.882 -11.101 1.00 0.00 51 LEU A C 12
ATOM 19817 O O . LEU A 1 51 ? -11.981 -11.855 -10.385 1.00 0.00 51 LEU A O 12
ATOM 19833 N N . LEU A 1 52 ? -12.844 -10.436 -11.822 1.00 0.00 52 LEU A N 12
ATOM 19834 C CA . LEU A 1 52 ? -14.165 -11.120 -11.777 1.00 0.00 52 LEU A CA 12
ATOM 19835 C C . LEU A 1 52 ? -14.001 -12.572 -12.229 1.00 0.00 52 LEU A C 12
ATOM 19836 O O . LEU A 1 52 ? -13.199 -12.879 -13.088 1.00 0.00 52 LEU A O 12
ATOM 19852 N N . GLY A 1 53 ? -14.759 -13.469 -11.658 1.00 0.00 53 GLY A N 12
ATOM 19853 C CA . GLY A 1 53 ? -14.649 -14.900 -12.058 1.00 0.00 53 GLY A CA 12
ATOM 19854 C C . GLY A 1 53 ? -13.840 -15.667 -11.011 1.00 0.00 53 GLY A C 12
ATOM 19855 O O . GLY A 1 53 ? -14.283 -16.666 -10.480 1.00 0.00 53 GLY A O 12
ATOM 19859 N N . TYR A 1 54 ? -12.654 -15.211 -10.712 1.00 0.00 54 TYR A N 12
ATOM 19860 C CA . TYR A 1 54 ? -11.818 -15.919 -9.702 1.00 0.00 54 TYR A CA 12
ATOM 19861 C C . TYR A 1 54 ? -12.413 -15.712 -8.308 1.00 0.00 54 TYR A C 12
ATOM 19862 O O . TYR A 1 54 ? -12.205 -16.502 -7.410 1.00 0.00 54 TYR A O 12
ATOM 19880 N N . GLU A 1 55 ? -13.156 -14.655 -8.120 1.00 0.00 55 GLU A N 12
ATOM 19881 C CA . GLU A 1 55 ? -13.764 -14.401 -6.784 1.00 0.00 55 GLU A CA 12
ATOM 19882 C C . GLU A 1 55 ? -12.700 -14.567 -5.696 1.00 0.00 55 GLU A C 12
ATOM 19883 O O . GLU A 1 55 ? -12.556 -15.623 -5.112 1.00 0.00 55 GLU A O 12
ATOM 19895 N N . GLY A 1 56 ? -11.956 -13.533 -5.417 1.00 0.00 56 GLY A N 12
ATOM 19896 C CA . GLY A 1 56 ? -10.904 -13.634 -4.366 1.00 0.00 56 GLY A CA 12
ATOM 19897 C C . GLY A 1 56 ? -9.625 -12.948 -4.851 1.00 0.00 56 GLY A C 12
ATOM 19898 O O . GLY A 1 56 ? -8.690 -12.752 -4.101 1.00 0.00 56 GLY A O 12
ATOM 19902 N N . HIS A 1 57 ? -9.576 -12.585 -6.103 1.00 0.00 57 HIS A N 12
ATOM 19903 C CA . HIS A 1 57 ? -8.357 -11.915 -6.638 1.00 0.00 57 HIS A CA 12
ATOM 19904 C C . HIS A 1 57 ? -8.565 -10.399 -6.643 1.00 0.00 57 HIS A C 12
ATOM 19905 O O . HIS A 1 57 ? -9.172 -9.850 -7.542 1.00 0.00 57 HIS A O 12
ATOM 19919 N N . GLU A 1 58 ? -8.066 -9.718 -5.648 1.00 0.00 58 GLU A N 12
ATOM 19920 C CA . GLU A 1 58 ? -8.235 -8.238 -5.600 1.00 0.00 58 GLU A CA 12
ATOM 19921 C C . GLU A 1 58 ? -6.939 -7.563 -6.054 1.00 0.00 58 GLU A C 12
ATOM 19922 O O . GLU A 1 58 ? -5.948 -7.559 -5.351 1.00 0.00 58 GLU A O 12
ATOM 19934 N N . CYS A 1 59 ? -6.937 -6.992 -7.227 1.00 0.00 59 CYS A N 12
ATOM 19935 C CA . CYS A 1 59 ? -5.705 -6.320 -7.722 1.00 0.00 59 CYS A CA 12
ATOM 19936 C C . CYS A 1 59 ? -5.873 -4.803 -7.625 1.00 0.00 59 CYS A C 12
ATOM 19937 O O . CYS A 1 59 ? -6.971 -4.295 -7.505 1.00 0.00 59 CYS A O 12
ATOM 19945 N N . ILE A 1 60 ? -4.792 -4.079 -7.683 1.00 0.00 60 ILE A N 12
ATOM 19946 C CA . ILE A 1 60 ? -4.874 -2.594 -7.605 1.00 0.00 60 ILE A CA 12
ATOM 19947 C C . ILE A 1 60 ? -4.049 -2.001 -8.745 1.00 0.00 60 ILE A C 12
ATOM 19948 O O . ILE A 1 60 ? -2.930 -2.403 -8.982 1.00 0.00 60 ILE A O 12
ATOM 19964 N N . LEU A 1 61 ? -4.589 -1.057 -9.461 1.00 0.00 61 LEU A N 12
ATOM 19965 C CA . LEU A 1 61 ? -3.824 -0.462 -10.590 1.00 0.00 61 LEU A CA 12
ATOM 19966 C C . LEU A 1 61 ? -3.159 0.836 -10.138 1.00 0.00 61 LEU A C 12
ATOM 19967 O O . LEU A 1 61 ? -3.804 1.747 -9.651 1.00 0.00 61 LEU A O 12
ATOM 19983 N N . LEU A 1 62 ? -1.867 0.925 -10.301 1.00 0.00 62 LEU A N 12
ATOM 19984 C CA . LEU A 1 62 ? -1.145 2.159 -9.885 1.00 0.00 62 LEU A CA 12
ATOM 19985 C C . LEU A 1 62 ? 0.102 2.337 -10.753 1.00 0.00 62 LEU A C 12
ATOM 19986 O O . LEU A 1 62 ? 0.457 3.437 -11.127 1.00 0.00 62 LEU A O 12
ATOM 20002 N N . ASP A 1 63 ? 0.770 1.263 -11.081 1.00 0.00 63 ASP A N 12
ATOM 20003 C CA . ASP A 1 63 ? 1.988 1.382 -11.928 1.00 0.00 63 ASP A CA 12
ATOM 20004 C C . ASP A 1 63 ? 1.680 2.292 -13.115 1.00 0.00 63 ASP A C 12
ATOM 20005 O O . ASP A 1 63 ? 2.369 3.261 -13.363 1.00 0.00 63 ASP A O 12
ATOM 20014 N N . TYR A 1 64 ? 0.640 1.996 -13.848 1.00 0.00 64 TYR A N 12
ATOM 20015 C CA . TYR A 1 64 ? 0.286 2.857 -15.011 1.00 0.00 64 TYR A CA 12
ATOM 20016 C C . TYR A 1 64 ? -1.106 3.451 -14.792 1.00 0.00 64 TYR A C 12
ATOM 20017 O O . TYR A 1 64 ? -1.959 3.400 -15.655 1.00 0.00 64 TYR A O 12
ATOM 20035 N N . LEU A 1 65 ? -1.341 4.011 -13.636 1.00 0.00 65 LEU A N 12
ATOM 20036 C CA . LEU A 1 65 ? -2.676 4.607 -13.351 1.00 0.00 65 LEU A CA 12
ATOM 20037 C C . LEU A 1 65 ? -3.008 5.655 -14.415 1.00 0.00 65 LEU A C 12
ATOM 20038 O O . LEU A 1 65 ? -4.153 6.013 -14.608 1.00 0.00 65 LEU A O 12
ATOM 20054 N N . ASN A 1 66 ? -2.019 6.148 -15.107 1.00 0.00 66 ASN A N 12
ATOM 20055 C CA . ASN A 1 66 ? -2.282 7.172 -16.159 1.00 0.00 66 ASN A CA 12
ATOM 20056 C C . ASN A 1 66 ? -2.720 8.480 -15.498 1.00 0.00 66 ASN A C 12
ATOM 20057 O O . ASN A 1 66 ? -3.159 8.498 -14.365 1.00 0.00 66 ASN A O 12
ATOM 20068 N N . TYR A 1 67 ? -2.606 9.576 -16.196 1.00 0.00 67 TYR A N 12
ATOM 20069 C CA . TYR A 1 67 ? -3.017 10.881 -15.607 1.00 0.00 67 TYR A CA 12
ATOM 20070 C C . TYR A 1 67 ? -4.096 11.519 -16.485 1.00 0.00 67 TYR A C 12
ATOM 20071 O O . TYR A 1 67 ? -4.340 11.091 -17.595 1.00 0.00 67 TYR A O 12
ATOM 20089 N N . ARG A 1 68 ? -4.746 12.539 -15.995 1.00 0.00 68 ARG A N 12
ATOM 20090 C CA . ARG A 1 68 ? -5.809 13.201 -16.801 1.00 0.00 68 ARG A CA 12
ATOM 20091 C C . ARG A 1 68 ? -5.401 14.647 -17.094 1.00 0.00 68 ARG A C 12
ATOM 20092 O O . ARG A 1 68 ? -4.640 15.247 -16.361 1.00 0.00 68 ARG A O 12
ATOM 20113 N N . GLN A 1 69 ? -5.902 15.211 -18.159 1.00 0.00 69 GLN A N 12
ATOM 20114 C CA . GLN A 1 69 ? -5.540 16.617 -18.498 1.00 0.00 69 GLN A CA 12
ATOM 20115 C C . GLN A 1 69 ? -6.494 17.576 -17.786 1.00 0.00 69 GLN A C 12
ATOM 20116 O O . GLN A 1 69 ? -7.271 18.272 -18.410 1.00 0.00 69 GLN A O 12
ATOM 20130 N N . ASP A 1 70 ? -6.441 17.622 -16.482 1.00 0.00 70 ASP A N 12
ATOM 20131 C CA . ASP A 1 70 ? -7.344 18.539 -15.733 1.00 0.00 70 ASP A CA 12
ATOM 20132 C C . ASP A 1 70 ? -8.757 18.442 -16.310 1.00 0.00 70 ASP A C 12
ATOM 20133 O O . ASP A 1 70 ? -9.368 19.435 -16.654 1.00 0.00 70 ASP A O 12
ATOM 20142 N N . THR A 1 71 ? -9.282 17.253 -16.420 1.00 0.00 71 THR A N 12
ATOM 20143 C CA . THR A 1 71 ? -10.655 17.092 -16.975 1.00 0.00 71 THR A CA 12
ATOM 20144 C C . THR A 1 71 ? -11.410 16.028 -16.177 1.00 0.00 71 THR A C 12
ATOM 20145 O O . THR A 1 71 ? -10.948 14.916 -16.017 1.00 0.00 71 THR A O 12
ATOM 20156 N N . LEU A 1 72 ? -12.567 16.360 -15.674 1.00 0.00 72 LEU A N 12
ATOM 20157 C CA . LEU A 1 72 ? -13.349 15.365 -14.887 1.00 0.00 72 LEU A CA 12
ATOM 20158 C C . LEU A 1 72 ? -13.455 14.059 -15.677 1.00 0.00 72 LEU A C 12
ATOM 20159 O O . LEU A 1 72 ? -13.505 12.984 -15.114 1.00 0.00 72 LEU A O 12
ATOM 20175 N N . ASP A 1 73 ? -13.488 14.144 -16.978 1.00 0.00 73 ASP A N 12
ATOM 20176 C CA . ASP A 1 73 ? -13.589 12.908 -17.805 1.00 0.00 73 ASP A CA 12
ATOM 20177 C C . ASP A 1 73 ? -14.983 12.298 -17.642 1.00 0.00 73 ASP A C 12
ATOM 20178 O O . ASP A 1 73 ? -15.182 11.376 -16.877 1.00 0.00 73 ASP A O 12
ATOM 20187 N N . ARG A 1 74 ? -15.949 12.805 -18.357 1.00 0.00 74 ARG A N 12
ATOM 20188 C CA . ARG A 1 74 ? -17.329 12.254 -18.243 1.00 0.00 74 ARG A CA 12
ATOM 20189 C C . ARG A 1 74 ? -17.343 10.805 -18.734 1.00 0.00 74 ARG A C 12
ATOM 20190 O O . ARG A 1 74 ? -18.167 10.009 -18.326 1.00 0.00 74 ARG A O 12
ATOM 20211 N N . LEU A 1 75 ? -16.440 10.456 -19.609 1.00 0.00 75 LEU A N 12
ATOM 20212 C CA . LEU A 1 75 ? -16.401 9.061 -20.132 1.00 0.00 75 LEU A CA 12
ATOM 20213 C C . LEU A 1 75 ? -16.343 8.071 -18.965 1.00 0.00 75 LEU A C 12
ATOM 20214 O O . LEU A 1 75 ? -17.068 7.097 -18.929 1.00 0.00 75 LEU A O 12
ATOM 20230 N N . LYS A 1 76 ? -15.479 8.307 -18.015 1.00 0.00 76 LYS A N 12
ATOM 20231 C CA . LYS A 1 76 ? -15.371 7.375 -16.856 1.00 0.00 76 LYS A CA 12
ATOM 20232 C C . LYS A 1 76 ? -16.771 7.025 -16.345 1.00 0.00 76 LYS A C 12
ATOM 20233 O O . LYS A 1 76 ? -17.071 5.880 -16.065 1.00 0.00 76 LYS A O 12
ATOM 20252 N N . GLU A 1 77 ? -17.627 8.002 -16.219 1.00 0.00 77 GLU A N 12
ATOM 20253 C CA . GLU A 1 77 ? -19.007 7.728 -15.723 1.00 0.00 77 GLU A CA 12
ATOM 20254 C C . GLU A 1 77 ? -19.630 6.594 -16.539 1.00 0.00 77 GLU A C 12
ATOM 20255 O O . GLU A 1 77 ? -20.216 5.677 -15.997 1.00 0.00 77 GLU A O 12
ATOM 20267 N N . ARG A 1 78 ? -19.508 6.646 -17.838 1.00 0.00 78 ARG A N 12
ATOM 20268 C CA . ARG A 1 78 ? -20.094 5.568 -18.688 1.00 0.00 78 ARG A CA 12
ATOM 20269 C C . ARG A 1 78 ? -19.805 4.206 -18.056 1.00 0.00 78 ARG A C 12
ATOM 20270 O O . ARG A 1 78 ? -20.701 3.519 -17.605 1.00 0.00 78 ARG A O 12
ATOM 20291 N N . LEU A 1 79 ? -18.563 3.807 -18.017 1.00 0.00 79 LEU A N 12
ATOM 20292 C CA . LEU A 1 79 ? -18.225 2.488 -17.410 1.00 0.00 79 LEU A CA 12
ATOM 20293 C C . LEU A 1 79 ? -16.704 2.333 -17.324 1.00 0.00 79 LEU A C 12
ATOM 20294 O O . LEU A 1 79 ? -16.109 1.544 -18.031 1.00 0.00 79 LEU A O 12
ATOM 20310 N N . VAL A 1 80 ? -16.072 3.083 -16.463 1.00 0.00 80 VAL A N 12
ATOM 20311 C CA . VAL A 1 80 ? -14.590 2.985 -16.325 1.00 0.00 80 VAL A CA 12
ATOM 20312 C C . VAL A 1 80 ? -14.201 1.562 -15.920 1.00 0.00 80 VAL A C 12
ATOM 20313 O O . VAL A 1 80 ? -13.250 0.995 -16.418 1.00 0.00 80 VAL A O 12
ATOM 20326 N N . GLY A 1 81 ? -14.928 0.993 -15.002 1.00 0.00 81 GLY A N 12
ATOM 20327 C CA . GLY A 1 81 ? -14.613 -0.385 -14.529 1.00 0.00 81 GLY A CA 12
ATOM 20328 C C . GLY A 1 81 ? -15.035 -1.448 -15.550 1.00 0.00 81 GLY A C 12
ATOM 20329 O O . GLY A 1 81 ? -15.103 -2.618 -15.230 1.00 0.00 81 GLY A O 12
ATOM 20333 N N . ARG A 1 82 ? -15.306 -1.068 -16.770 1.00 0.00 82 ARG A N 12
ATOM 20334 C CA . ARG A 1 82 ? -15.706 -2.078 -17.794 1.00 0.00 82 ARG A CA 12
ATOM 20335 C C . ARG A 1 82 ? -14.701 -3.226 -17.805 1.00 0.00 82 ARG A C 12
ATOM 20336 O O . ARG A 1 82 ? -13.798 -3.294 -16.994 1.00 0.00 82 ARG A O 12
ATOM 20357 N N . VAL A 1 83 ? -14.849 -4.129 -18.726 1.00 0.00 83 VAL A N 12
ATOM 20358 C CA . VAL A 1 83 ? -13.906 -5.279 -18.801 1.00 0.00 83 VAL A CA 12
ATOM 20359 C C . VAL A 1 83 ? -12.818 -4.958 -19.823 1.00 0.00 83 VAL A C 12
ATOM 20360 O O . VAL A 1 83 ? -13.073 -4.839 -21.005 1.00 0.00 83 VAL A O 12
ATOM 20373 N N . ILE A 1 84 ? -11.606 -4.796 -19.369 1.00 0.00 84 ILE A N 12
ATOM 20374 C CA . ILE A 1 84 ? -10.499 -4.455 -20.304 1.00 0.00 84 ILE A CA 12
ATOM 20375 C C . ILE A 1 84 ? -9.283 -5.339 -20.018 1.00 0.00 84 ILE A C 12
ATOM 20376 O O . ILE A 1 84 ? -9.270 -6.117 -19.085 1.00 0.00 84 ILE A O 12
ATOM 20392 N N . LYS A 1 85 ? -8.257 -5.218 -20.817 1.00 0.00 85 LYS A N 12
ATOM 20393 C CA . LYS A 1 85 ? -7.035 -6.042 -20.596 1.00 0.00 85 LYS A CA 12
ATOM 20394 C C . LYS A 1 85 ? -5.999 -5.206 -19.843 1.00 0.00 85 LYS A C 12
ATOM 20395 O O . LYS A 1 85 ? -5.966 -3.996 -19.955 1.00 0.00 85 LYS A O 12
ATOM 20414 N N . THR A 1 86 ? -5.154 -5.837 -19.077 1.00 0.00 86 THR A N 12
ATOM 20415 C CA . THR A 1 86 ? -4.125 -5.072 -18.318 1.00 0.00 86 THR A CA 12
ATOM 20416 C C . THR A 1 86 ? -2.928 -5.978 -18.026 1.00 0.00 86 THR A C 12
ATOM 20417 O O . THR A 1 86 ? -2.973 -7.172 -18.248 1.00 0.00 86 THR A O 12
ATOM 20428 N N . ARG A 1 87 ? -1.857 -5.423 -17.529 1.00 0.00 87 ARG A N 12
ATOM 20429 C CA . ARG A 1 87 ? -0.663 -6.258 -17.226 1.00 0.00 87 ARG A CA 12
ATOM 20430 C C . ARG A 1 87 ? -0.632 -6.569 -15.728 1.00 0.00 87 ARG A C 12
ATOM 20431 O O . ARG A 1 87 ? -1.158 -5.829 -14.921 1.00 0.00 87 ARG A O 12
ATOM 20452 N N . VAL A 1 88 ? -0.015 -7.652 -15.347 1.00 0.00 88 VAL A N 12
ATOM 20453 C CA . VAL A 1 88 ? 0.047 -8.000 -13.901 1.00 0.00 88 VAL A CA 12
ATOM 20454 C C . VAL A 1 88 ? 1.389 -7.538 -13.338 1.00 0.00 88 VAL A C 12
ATOM 20455 O O . VAL A 1 88 ? 2.438 -7.863 -13.859 1.00 0.00 88 VAL A O 12
ATOM 20468 N N . VAL A 1 89 ? 1.365 -6.764 -12.290 1.00 0.00 89 VAL A N 12
ATOM 20469 C CA . VAL A 1 89 ? 2.639 -6.264 -11.710 1.00 0.00 89 VAL A CA 12
ATOM 20470 C C . VAL A 1 89 ? 3.217 -7.293 -10.734 1.00 0.00 89 VAL A C 12
ATOM 20471 O O . VAL A 1 89 ? 4.418 -7.435 -10.615 1.00 0.00 89 VAL A O 12
ATOM 20484 N N . ARG A 1 90 ? 2.381 -8.013 -10.034 1.00 0.00 90 ARG A N 12
ATOM 20485 C CA . ARG A 1 90 ? 2.899 -9.024 -9.070 1.00 0.00 90 ARG A CA 12
ATOM 20486 C C . ARG A 1 90 ? 1.766 -9.483 -8.149 1.00 0.00 90 ARG A C 12
ATOM 20487 O O . ARG A 1 90 ? 1.322 -8.754 -7.284 1.00 0.00 90 ARG A O 12
ATOM 20508 N N . ALA A 1 91 ? 1.300 -10.687 -8.327 1.00 0.00 91 ALA A N 12
ATOM 20509 C CA . ALA A 1 91 ? 0.203 -11.198 -7.458 1.00 0.00 91 ALA A CA 12
ATOM 20510 C C . ALA A 1 91 ? 0.809 -11.918 -6.252 1.00 0.00 91 ALA A C 12
ATOM 20511 O O . ALA A 1 91 ? 1.459 -12.935 -6.387 1.00 0.00 91 ALA A O 12
ATOM 20518 N N . ASP A 1 92 ? 0.607 -11.398 -5.071 1.00 0.00 92 ASP A N 12
ATOM 20519 C CA . ASP A 1 92 ? 1.178 -12.056 -3.862 1.00 0.00 92 ASP A CA 12
ATOM 20520 C C . ASP A 1 92 ? 0.099 -12.187 -2.785 1.00 0.00 92 ASP A C 12
ATOM 20521 O O . ASP A 1 92 ? 0.190 -11.597 -1.728 1.00 0.00 92 ASP A O 12
ATOM 20530 N N . GLY A 1 93 ? -0.921 -12.960 -3.041 1.00 0.00 93 GLY A N 12
ATOM 20531 C CA . GLY A 1 93 ? -1.999 -13.129 -2.026 1.00 0.00 93 GLY A CA 12
ATOM 20532 C C . GLY A 1 93 ? -3.296 -12.499 -2.538 1.00 0.00 93 GLY A C 12
ATOM 20533 O O . GLY A 1 93 ? -3.433 -12.194 -3.705 1.00 0.00 93 GLY A O 12
ATOM 20537 N N . LEU A 1 94 ? -4.251 -12.304 -1.668 1.00 0.00 94 LEU A N 12
ATOM 20538 C CA . LEU A 1 94 ? -5.543 -11.696 -2.097 1.00 0.00 94 LEU A CA 12
ATOM 20539 C C . LEU A 1 94 ? -5.285 -10.321 -2.715 1.00 0.00 94 LEU A C 12
ATOM 20540 O O . LEU A 1 94 ? -6.050 -9.842 -3.529 1.00 0.00 94 LEU A O 12
ATOM 20556 N N . TYR A 1 95 ? -4.213 -9.680 -2.337 1.00 0.00 95 TYR A N 12
ATOM 20557 C CA . TYR A 1 95 ? -3.909 -8.336 -2.906 1.00 0.00 95 TYR A CA 12
ATOM 20558 C C . TYR A 1 95 ? -2.868 -8.480 -4.019 1.00 0.00 95 TYR A C 12
ATOM 20559 O O . TYR A 1 95 ? -1.943 -9.260 -3.916 1.00 0.00 95 TYR A O 12
ATOM 20577 N N . VAL A 1 96 ? -3.013 -7.740 -5.085 1.00 0.00 96 VAL A N 12
ATOM 20578 C CA . VAL A 1 96 ? -2.027 -7.848 -6.200 1.00 0.00 96 VAL A CA 12
ATOM 20579 C C . VAL A 1 96 ? -1.766 -6.465 -6.802 1.00 0.00 96 VAL A C 12
ATOM 20580 O O . VAL A 1 96 ? -2.526 -5.538 -6.607 1.00 0.00 96 VAL A O 12
ATOM 20593 N N . ASP A 1 97 ? -0.696 -6.323 -7.541 1.00 0.00 97 ASP A N 12
ATOM 20594 C CA . ASP A 1 97 ? -0.389 -5.003 -8.165 1.00 0.00 97 ASP A CA 12
ATOM 20595 C C . ASP A 1 97 ? -0.800 -5.041 -9.640 1.00 0.00 97 ASP A C 12
ATOM 20596 O O . ASP A 1 97 ? -0.918 -6.097 -10.232 1.00 0.00 97 ASP A O 12
ATOM 20605 N N . LEU A 1 98 ? -1.043 -3.904 -10.240 1.00 0.00 98 LEU A N 12
ATOM 20606 C CA . LEU A 1 98 ? -1.470 -3.903 -11.670 1.00 0.00 98 LEU A CA 12
ATOM 20607 C C . LEU A 1 98 ? -0.810 -2.758 -12.439 1.00 0.00 98 LEU A C 12
ATOM 20608 O O . LEU A 1 98 ? -0.750 -1.630 -11.978 1.00 0.00 98 LEU A O 12
ATOM 20624 N N . ARG A 1 99 ? -0.336 -3.048 -13.622 1.00 0.00 99 ARG A N 12
ATOM 20625 C CA . ARG A 1 99 ? 0.304 -2.000 -14.465 1.00 0.00 99 ARG A CA 12
ATOM 20626 C C . ARG A 1 99 ? -0.471 -1.894 -15.784 1.00 0.00 99 ARG A C 12
ATOM 20627 O O . ARG A 1 99 ? -0.509 -2.822 -16.568 1.00 0.00 99 ARG A O 12
ATOM 20648 N N . ARG A 1 100 ? -1.101 -0.777 -16.025 1.00 0.00 100 ARG A N 12
ATOM 20649 C CA . ARG A 1 100 ? -1.886 -0.620 -17.283 1.00 0.00 100 ARG A CA 12
ATOM 20650 C C . ARG A 1 100 ? -0.939 -0.539 -18.481 1.00 0.00 100 ARG A C 12
ATOM 20651 O O . ARG A 1 100 ? 0.243 -0.298 -18.339 1.00 0.00 100 ARG A O 12
ATOM 20672 N N . PHE A 1 101 ? -1.456 -0.738 -19.664 1.00 0.00 101 PHE A N 12
ATOM 20673 C CA . PHE A 1 101 ? -0.596 -0.672 -20.878 1.00 0.00 101 PHE A CA 12
ATOM 20674 C C . PHE A 1 101 ? -1.384 -0.023 -22.019 1.00 0.00 101 PHE A C 12
ATOM 20675 O O . PHE A 1 101 ? -1.716 -0.661 -22.999 1.00 0.00 101 PHE A O 12
ATOM 20692 N N . PHE A 1 102 ? -1.687 1.239 -21.896 1.00 0.00 102 PHE A N 12
ATOM 20693 C CA . PHE A 1 102 ? -2.455 1.931 -22.969 1.00 0.00 102 PHE A CA 12
ATOM 20694 C C . PHE A 1 102 ? -1.683 3.167 -23.433 1.00 0.00 102 PHE A C 12
ATOM 20695 O O . PHE A 1 102 ? -1.850 3.550 -24.580 1.00 0.00 102 PHE A O 12
ATOM 20713 N N . MET A 1 1 ? -4.345 -41.632 -26.585 1.00 0.00 1 MET A N 13
ATOM 20714 C CA . MET A 1 1 ? -5.638 -40.947 -26.871 1.00 0.00 1 MET A CA 13
ATOM 20715 C C . MET A 1 1 ? -6.036 -41.192 -28.328 1.00 0.00 1 MET A C 13
ATOM 20716 O O . MET A 1 1 ? -5.391 -41.933 -29.042 1.00 0.00 1 MET A O 13
ATOM 20732 N N . THR A 1 2 ? -7.096 -40.576 -28.776 1.00 0.00 2 THR A N 13
ATOM 20733 C CA . THR A 1 2 ? -7.535 -40.777 -30.185 1.00 0.00 2 THR A CA 13
ATOM 20734 C C . THR A 1 2 ? -8.425 -39.610 -30.619 1.00 0.00 2 THR A C 13
ATOM 20735 O O . THR A 1 2 ? -9.300 -39.181 -29.892 1.00 0.00 2 THR A O 13
ATOM 20746 N N . VAL A 1 3 ? -8.211 -39.095 -31.798 1.00 0.00 3 VAL A N 13
ATOM 20747 C CA . VAL A 1 3 ? -9.047 -37.959 -32.279 1.00 0.00 3 VAL A CA 13
ATOM 20748 C C . VAL A 1 3 ? -9.427 -38.194 -33.743 1.00 0.00 3 VAL A C 13
ATOM 20749 O O . VAL A 1 3 ? -8.592 -38.512 -34.567 1.00 0.00 3 VAL A O 13
ATOM 20762 N N . ILE A 1 4 ? -10.680 -38.042 -34.077 1.00 0.00 4 ILE A N 13
ATOM 20763 C CA . ILE A 1 4 ? -11.104 -38.260 -35.490 1.00 0.00 4 ILE A CA 13
ATOM 20764 C C . ILE A 1 4 ? -11.691 -36.964 -36.053 1.00 0.00 4 ILE A C 13
ATOM 20765 O O . ILE A 1 4 ? -12.485 -36.980 -36.972 1.00 0.00 4 ILE A O 13
ATOM 20781 N N . LYS A 1 5 ? -11.307 -35.843 -35.509 1.00 0.00 5 LYS A N 13
ATOM 20782 C CA . LYS A 1 5 ? -11.845 -34.548 -36.013 1.00 0.00 5 LYS A CA 13
ATOM 20783 C C . LYS A 1 5 ? -11.699 -34.479 -37.538 1.00 0.00 5 LYS A C 13
ATOM 20784 O O . LYS A 1 5 ? -12.658 -34.212 -38.235 1.00 0.00 5 LYS A O 13
ATOM 20803 N N . PRO A 1 6 ? -10.501 -34.717 -38.011 1.00 0.00 6 PRO A N 13
ATOM 20804 C CA . PRO A 1 6 ? -10.198 -34.681 -39.454 1.00 0.00 6 PRO A CA 13
ATOM 20805 C C . PRO A 1 6 ? -10.685 -35.962 -40.140 1.00 0.00 6 PRO A C 13
ATOM 20806 O O . PRO A 1 6 ? -10.431 -37.059 -39.684 1.00 0.00 6 PRO A O 13
ATOM 20817 N N . SER A 1 7 ? -11.384 -35.828 -41.234 1.00 0.00 7 SER A N 13
ATOM 20818 C CA . SER A 1 7 ? -11.890 -37.032 -41.952 1.00 0.00 7 SER A CA 13
ATOM 20819 C C . SER A 1 7 ? -11.803 -36.800 -43.463 1.00 0.00 7 SER A C 13
ATOM 20820 O O . SER A 1 7 ? -12.796 -36.577 -44.125 1.00 0.00 7 SER A O 13
ATOM 20828 N N . SER A 1 8 ? -10.619 -36.848 -44.013 1.00 0.00 8 SER A N 13
ATOM 20829 C CA . SER A 1 8 ? -10.470 -36.627 -45.480 1.00 0.00 8 SER A CA 13
ATOM 20830 C C . SER A 1 8 ? -10.924 -35.210 -45.833 1.00 0.00 8 SER A C 13
ATOM 20831 O O . SER A 1 8 ? -11.875 -34.697 -45.279 1.00 0.00 8 SER A O 13
ATOM 20839 N N . ARG A 1 9 ? -10.250 -34.573 -46.752 1.00 0.00 9 ARG A N 13
ATOM 20840 C CA . ARG A 1 9 ? -10.641 -33.189 -47.139 1.00 0.00 9 ARG A CA 13
ATOM 20841 C C . ARG A 1 9 ? -10.908 -33.133 -48.646 1.00 0.00 9 ARG A C 13
ATOM 20842 O O . ARG A 1 9 ? -10.039 -32.771 -49.413 1.00 0.00 9 ARG A O 13
ATOM 20863 N N . PRO A 1 10 ? -12.110 -33.492 -49.023 1.00 0.00 10 PRO A N 13
ATOM 20864 C CA . PRO A 1 10 ? -12.531 -33.491 -50.434 1.00 0.00 10 PRO A CA 13
ATOM 20865 C C . PRO A 1 10 ? -12.843 -32.064 -50.892 1.00 0.00 10 PRO A C 13
ATOM 20866 O O . PRO A 1 10 ? -12.147 -31.498 -51.713 1.00 0.00 10 PRO A O 13
ATOM 20877 N N . ARG A 1 11 ? -13.880 -31.476 -50.365 1.00 0.00 11 ARG A N 13
ATOM 20878 C CA . ARG A 1 11 ? -14.232 -30.085 -50.764 1.00 0.00 11 ARG A CA 13
ATOM 20879 C C . ARG A 1 11 ? -14.678 -29.300 -49.526 1.00 0.00 11 ARG A C 13
ATOM 20880 O O . ARG A 1 11 ? -15.313 -29.846 -48.646 1.00 0.00 11 ARG A O 13
ATOM 20901 N N . PRO A 1 12 ? -14.331 -28.038 -49.495 1.00 0.00 12 PRO A N 13
ATOM 20902 C CA . PRO A 1 12 ? -14.679 -27.147 -48.375 1.00 0.00 12 PRO A CA 13
ATOM 20903 C C . PRO A 1 12 ? -16.137 -26.692 -48.492 1.00 0.00 12 PRO A C 13
ATOM 20904 O O . PRO A 1 12 ? -16.431 -25.663 -49.067 1.00 0.00 12 PRO A O 13
ATOM 20915 N N . ARG A 1 13 ? -17.051 -27.452 -47.954 1.00 0.00 13 ARG A N 13
ATOM 20916 C CA . ARG A 1 13 ? -18.488 -27.063 -48.036 1.00 0.00 13 ARG A CA 13
ATOM 20917 C C . ARG A 1 13 ? -19.282 -27.808 -46.962 1.00 0.00 13 ARG A C 13
ATOM 20918 O O . ARG A 1 13 ? -19.963 -28.776 -47.241 1.00 0.00 13 ARG A O 13
ATOM 20939 N N . LYS A 1 14 ? -19.203 -27.368 -45.737 1.00 0.00 14 LYS A N 13
ATOM 20940 C CA . LYS A 1 14 ? -19.956 -28.054 -44.648 1.00 0.00 14 LYS A CA 13
ATOM 20941 C C . LYS A 1 14 ? -20.229 -27.066 -43.513 1.00 0.00 14 LYS A C 13
ATOM 20942 O O . LYS A 1 14 ? -19.840 -27.281 -42.382 1.00 0.00 14 LYS A O 13
ATOM 20961 N N . ASN A 1 15 ? -20.896 -25.982 -43.803 1.00 0.00 15 ASN A N 13
ATOM 20962 C CA . ASN A 1 15 ? -21.194 -24.984 -42.737 1.00 0.00 15 ASN A CA 13
ATOM 20963 C C . ASN A 1 15 ? -19.909 -24.244 -42.359 1.00 0.00 15 ASN A C 13
ATOM 20964 O O . ASN A 1 15 ? -19.031 -24.792 -41.722 1.00 0.00 15 ASN A O 13
ATOM 20975 N N . LYS A 1 16 ? -19.789 -23.002 -42.747 1.00 0.00 16 LYS A N 13
ATOM 20976 C CA . LYS A 1 16 ? -18.560 -22.230 -42.409 1.00 0.00 16 LYS A CA 13
ATOM 20977 C C . LYS A 1 16 ? -18.633 -21.762 -40.953 1.00 0.00 16 LYS A C 13
ATOM 20978 O O . LYS A 1 16 ? -19.440 -20.925 -40.600 1.00 0.00 16 LYS A O 13
ATOM 20997 N N . ASN A 1 17 ? -17.796 -22.296 -40.104 1.00 0.00 17 ASN A N 13
ATOM 20998 C CA . ASN A 1 17 ? -17.822 -21.880 -38.672 1.00 0.00 17 ASN A CA 13
ATOM 20999 C C . ASN A 1 17 ? -16.520 -22.306 -37.988 1.00 0.00 17 ASN A C 13
ATOM 21000 O O . ASN A 1 17 ? -15.855 -23.230 -38.414 1.00 0.00 17 ASN A O 13
ATOM 21011 N N . ILE A 1 18 ? -16.155 -21.641 -36.926 1.00 0.00 18 ILE A N 13
ATOM 21012 C CA . ILE A 1 18 ? -14.901 -22.006 -36.207 1.00 0.00 18 ILE A CA 13
ATOM 21013 C C . ILE A 1 18 ? -15.189 -22.099 -34.707 1.00 0.00 18 ILE A C 13
ATOM 21014 O O . ILE A 1 18 ? -16.328 -22.069 -34.282 1.00 0.00 18 ILE A O 13
ATOM 21030 N N . LYS A 1 19 ? -14.170 -22.207 -33.899 1.00 0.00 19 LYS A N 13
ATOM 21031 C CA . LYS A 1 19 ? -14.392 -22.298 -32.429 1.00 0.00 19 LYS A CA 13
ATOM 21032 C C . LYS A 1 19 ? -13.046 -22.457 -31.720 1.00 0.00 19 LYS A C 13
ATOM 21033 O O . LYS A 1 19 ? -12.038 -22.738 -32.335 1.00 0.00 19 LYS A O 13
ATOM 21052 N N . VAL A 1 20 ? -13.024 -22.278 -30.428 1.00 0.00 20 VAL A N 13
ATOM 21053 C CA . VAL A 1 20 ? -11.744 -22.421 -29.680 1.00 0.00 20 VAL A CA 13
ATOM 21054 C C . VAL A 1 20 ? -12.024 -23.042 -28.311 1.00 0.00 20 VAL A C 13
ATOM 21055 O O . VAL A 1 20 ? -12.710 -22.472 -27.486 1.00 0.00 20 VAL A O 13
ATOM 21068 N N . ASN A 1 21 ? -11.500 -24.211 -28.064 1.00 0.00 21 ASN A N 13
ATOM 21069 C CA . ASN A 1 21 ? -11.739 -24.873 -26.751 1.00 0.00 21 ASN A CA 13
ATOM 21070 C C . ASN A 1 21 ? -10.422 -24.968 -25.976 1.00 0.00 21 ASN A C 13
ATOM 21071 O O . ASN A 1 21 ? -9.354 -24.762 -26.519 1.00 0.00 21 ASN A O 13
ATOM 21082 N N . THR A 1 22 ? -10.489 -25.275 -24.709 1.00 0.00 22 THR A N 13
ATOM 21083 C CA . THR A 1 22 ? -9.242 -25.381 -23.900 1.00 0.00 22 THR A CA 13
ATOM 21084 C C . THR A 1 22 ? -8.378 -26.523 -24.437 1.00 0.00 22 THR A C 13
ATOM 21085 O O . THR A 1 22 ? -8.878 -27.529 -24.899 1.00 0.00 22 THR A O 13
ATOM 21096 N N . TYR A 1 23 ? -7.081 -26.375 -24.382 1.00 0.00 23 TYR A N 13
ATOM 21097 C CA . TYR A 1 23 ? -6.185 -27.451 -24.893 1.00 0.00 23 TYR A CA 13
ATOM 21098 C C . TYR A 1 23 ? -5.849 -28.423 -23.760 1.00 0.00 23 TYR A C 13
ATOM 21099 O O . TYR A 1 23 ? -6.260 -28.243 -22.631 1.00 0.00 23 TYR A O 13
ATOM 21117 N N . ARG A 1 24 ? -5.103 -29.452 -24.054 1.00 0.00 24 ARG A N 13
ATOM 21118 C CA . ARG A 1 24 ? -4.737 -30.439 -22.998 1.00 0.00 24 ARG A CA 13
ATOM 21119 C C . ARG A 1 24 ? -3.661 -29.838 -22.091 1.00 0.00 24 ARG A C 13
ATOM 21120 O O . ARG A 1 24 ? -3.656 -30.049 -20.895 1.00 0.00 24 ARG A O 13
ATOM 21141 N N . THR A 1 25 ? -2.747 -29.093 -22.651 1.00 0.00 25 THR A N 13
ATOM 21142 C CA . THR A 1 25 ? -1.672 -28.482 -21.819 1.00 0.00 25 THR A CA 13
ATOM 21143 C C . THR A 1 25 ? -2.239 -27.288 -21.048 1.00 0.00 25 THR A C 13
ATOM 21144 O O . THR A 1 25 ? -2.780 -26.365 -21.624 1.00 0.00 25 THR A O 13
ATOM 21155 N N . SER A 1 26 ? -2.120 -27.299 -19.748 1.00 0.00 26 SER A N 13
ATOM 21156 C CA . SER A 1 26 ? -2.655 -26.165 -18.941 1.00 0.00 26 SER A CA 13
ATOM 21157 C C . SER A 1 26 ? -1.792 -24.921 -19.169 1.00 0.00 26 SER A C 13
ATOM 21158 O O . SER A 1 26 ? -0.581 -24.968 -19.077 1.00 0.00 26 SER A O 13
ATOM 21166 N N . ALA A 1 27 ? -2.407 -23.809 -19.463 1.00 0.00 27 ALA A N 13
ATOM 21167 C CA . ALA A 1 27 ? -1.625 -22.562 -19.692 1.00 0.00 27 ALA A CA 13
ATOM 21168 C C . ALA A 1 27 ? -1.823 -21.617 -18.504 1.00 0.00 27 ALA A C 13
ATOM 21169 O O . ALA A 1 27 ? -2.911 -21.138 -18.254 1.00 0.00 27 ALA A O 13
ATOM 21176 N N . MET A 1 28 ? -0.780 -21.351 -17.765 1.00 0.00 28 MET A N 13
ATOM 21177 C CA . MET A 1 28 ? -0.913 -20.446 -16.589 1.00 0.00 28 MET A CA 13
ATOM 21178 C C . MET A 1 28 ? -0.553 -19.015 -16.993 1.00 0.00 28 MET A C 13
ATOM 21179 O O . MET A 1 28 ? -0.008 -18.773 -18.052 1.00 0.00 28 MET A O 13
ATOM 21193 N N . ASP A 1 29 ? -0.855 -18.064 -16.152 1.00 0.00 29 ASP A N 13
ATOM 21194 C CA . ASP A 1 29 ? -0.533 -16.647 -16.477 1.00 0.00 29 ASP A CA 13
ATOM 21195 C C . ASP A 1 29 ? -0.235 -15.887 -15.183 1.00 0.00 29 ASP A C 13
ATOM 21196 O O . ASP A 1 29 ? -0.900 -14.927 -14.849 1.00 0.00 29 ASP A O 13
ATOM 21205 N N . LEU A 1 30 ? 0.758 -16.310 -14.451 1.00 0.00 30 LEU A N 13
ATOM 21206 C CA . LEU A 1 30 ? 1.095 -15.614 -13.177 1.00 0.00 30 LEU A CA 13
ATOM 21207 C C . LEU A 1 30 ? 2.551 -15.143 -13.224 1.00 0.00 30 LEU A C 13
ATOM 21208 O O . LEU A 1 30 ? 3.470 -15.915 -13.038 1.00 0.00 30 LEU A O 13
ATOM 21224 N N . SER A 1 31 ? 2.767 -13.879 -13.470 1.00 0.00 31 SER A N 13
ATOM 21225 C CA . SER A 1 31 ? 4.161 -13.357 -13.528 1.00 0.00 31 SER A CA 13
ATOM 21226 C C . SER A 1 31 ? 4.130 -11.826 -13.594 1.00 0.00 31 SER A C 13
ATOM 21227 O O . SER A 1 31 ? 3.101 -11.241 -13.865 1.00 0.00 31 SER A O 13
ATOM 21235 N N . PRO A 1 32 ? 5.265 -11.225 -13.345 1.00 0.00 32 PRO A N 13
ATOM 21236 C CA . PRO A 1 32 ? 5.410 -9.760 -13.366 1.00 0.00 32 PRO A CA 13
ATOM 21237 C C . PRO A 1 32 ? 5.505 -9.255 -14.809 1.00 0.00 32 PRO A C 13
ATOM 21238 O O . PRO A 1 32 ? 6.577 -9.156 -15.375 1.00 0.00 32 PRO A O 13
ATOM 21249 N N . GLY A 1 33 ? 4.392 -8.937 -15.409 1.00 0.00 33 GLY A N 13
ATOM 21250 C CA . GLY A 1 33 ? 4.416 -8.442 -16.813 1.00 0.00 33 GLY A CA 13
ATOM 21251 C C . GLY A 1 33 ? 3.594 -9.379 -17.698 1.00 0.00 33 GLY A C 13
ATOM 21252 O O . GLY A 1 33 ? 4.123 -10.082 -18.534 1.00 0.00 33 GLY A O 13
ATOM 21256 N N . SER A 1 34 ? 2.301 -9.396 -17.518 1.00 0.00 34 SER A N 13
ATOM 21257 C CA . SER A 1 34 ? 1.447 -10.290 -18.347 1.00 0.00 34 SER A CA 13
ATOM 21258 C C . SER A 1 34 ? 0.194 -9.532 -18.791 1.00 0.00 34 SER A C 13
ATOM 21259 O O . SER A 1 34 ? -0.064 -8.428 -18.354 1.00 0.00 34 SER A O 13
ATOM 21267 N N . VAL A 1 35 ? -0.585 -10.118 -19.657 1.00 0.00 35 VAL A N 13
ATOM 21268 C CA . VAL A 1 35 ? -1.822 -9.435 -20.131 1.00 0.00 35 VAL A CA 13
ATOM 21269 C C . VAL A 1 35 ? -3.038 -10.299 -19.787 1.00 0.00 35 VAL A C 13
ATOM 21270 O O . VAL A 1 35 ? -3.081 -11.474 -20.093 1.00 0.00 35 VAL A O 13
ATOM 21283 N N . HIS A 1 36 ? -4.025 -9.730 -19.151 1.00 0.00 36 HIS A N 13
ATOM 21284 C CA . HIS A 1 36 ? -5.232 -10.525 -18.789 1.00 0.00 36 HIS A CA 13
ATOM 21285 C C . HIS A 1 36 ? -6.459 -9.612 -18.768 1.00 0.00 36 HIS A C 13
ATOM 21286 O O . HIS A 1 36 ? -6.346 -8.403 -18.784 1.00 0.00 36 HIS A O 13
ATOM 21300 N N . GLU A 1 37 ? -7.632 -10.184 -18.729 1.00 0.00 37 GLU A N 13
ATOM 21301 C CA . GLU A 1 37 ? -8.867 -9.350 -18.701 1.00 0.00 37 GLU A CA 13
ATOM 21302 C C . GLU A 1 37 ? -9.391 -9.275 -17.266 1.00 0.00 37 GLU A C 13
ATOM 21303 O O . GLU A 1 37 ? -9.479 -10.270 -16.575 1.00 0.00 37 GLU A O 13
ATOM 21315 N N . GLY A 1 38 ? -9.731 -8.103 -16.809 1.00 0.00 38 GLY A N 13
ATOM 21316 C CA . GLY A 1 38 ? -10.240 -7.964 -15.416 1.00 0.00 38 GLY A CA 13
ATOM 21317 C C . GLY A 1 38 ? -11.290 -6.854 -15.363 1.00 0.00 38 GLY A C 13
ATOM 21318 O O . GLY A 1 38 ? -11.555 -6.191 -16.345 1.00 0.00 38 GLY A O 13
ATOM 21322 N N . ILE A 1 39 ? -11.888 -6.645 -14.223 1.00 0.00 39 ILE A N 13
ATOM 21323 C CA . ILE A 1 39 ? -12.917 -5.574 -14.110 1.00 0.00 39 ILE A CA 13
ATOM 21324 C C . ILE A 1 39 ? -12.250 -4.314 -13.560 1.00 0.00 39 ILE A C 13
ATOM 21325 O O . ILE A 1 39 ? -11.184 -4.374 -12.980 1.00 0.00 39 ILE A O 13
ATOM 21341 N N . VAL A 1 40 ? -12.849 -3.172 -13.751 1.00 0.00 40 VAL A N 13
ATOM 21342 C CA . VAL A 1 40 ? -12.212 -1.923 -13.248 1.00 0.00 40 VAL A CA 13
ATOM 21343 C C . VAL A 1 40 ? -13.027 -1.342 -12.093 1.00 0.00 40 VAL A C 13
ATOM 21344 O O . VAL A 1 40 ? -14.143 -1.745 -11.836 1.00 0.00 40 VAL A O 13
ATOM 21357 N N . TYR A 1 41 ? -12.470 -0.391 -11.396 1.00 0.00 41 TYR A N 13
ATOM 21358 C CA . TYR A 1 41 ? -13.199 0.237 -10.260 1.00 0.00 41 TYR A CA 13
ATOM 21359 C C . TYR A 1 41 ? -12.602 1.619 -9.991 1.00 0.00 41 TYR A C 13
ATOM 21360 O O . TYR A 1 41 ? -11.436 1.857 -10.234 1.00 0.00 41 TYR A O 13
ATOM 21378 N N . PHE A 1 42 ? -13.391 2.535 -9.501 1.00 0.00 42 PHE A N 13
ATOM 21379 C CA . PHE A 1 42 ? -12.863 3.900 -9.230 1.00 0.00 42 PHE A CA 13
ATOM 21380 C C . PHE A 1 42 ? -12.643 4.079 -7.726 1.00 0.00 42 PHE A C 13
ATOM 21381 O O . PHE A 1 42 ? -13.560 3.962 -6.938 1.00 0.00 42 PHE A O 13
ATOM 21398 N N . LYS A 1 43 ? -11.434 4.361 -7.322 1.00 0.00 43 LYS A N 13
ATOM 21399 C CA . LYS A 1 43 ? -11.157 4.548 -5.871 1.00 0.00 43 LYS A CA 13
ATOM 21400 C C . LYS A 1 43 ? -10.898 6.029 -5.588 1.00 0.00 43 LYS A C 13
ATOM 21401 O O . LYS A 1 43 ? -10.733 6.824 -6.491 1.00 0.00 43 LYS A O 13
ATOM 21420 N N . ASP A 1 44 ? -10.866 6.407 -4.340 1.00 0.00 44 ASP A N 13
ATOM 21421 C CA . ASP A 1 44 ? -10.622 7.836 -3.998 1.00 0.00 44 ASP A CA 13
ATOM 21422 C C . ASP A 1 44 ? -9.116 8.093 -3.890 1.00 0.00 44 ASP A C 13
ATOM 21423 O O . ASP A 1 44 ? -8.687 9.161 -3.505 1.00 0.00 44 ASP A O 13
ATOM 21432 N N . GLY A 1 45 ? -8.312 7.122 -4.225 1.00 0.00 45 GLY A N 13
ATOM 21433 C CA . GLY A 1 45 ? -6.836 7.315 -4.136 1.00 0.00 45 GLY A CA 13
ATOM 21434 C C . GLY A 1 45 ? -6.174 6.853 -5.436 1.00 0.00 45 GLY A C 13
ATOM 21435 O O . GLY A 1 45 ? -5.173 7.396 -5.860 1.00 0.00 45 GLY A O 13
ATOM 21439 N N . ILE A 1 46 ? -6.722 5.854 -6.072 1.00 0.00 46 ILE A N 13
ATOM 21440 C CA . ILE A 1 46 ? -6.120 5.357 -7.341 1.00 0.00 46 ILE A CA 13
ATOM 21441 C C . ILE A 1 46 ? -7.165 4.521 -8.092 1.00 0.00 46 ILE A C 13
ATOM 21442 O O . ILE A 1 46 ? -8.352 4.727 -7.941 1.00 0.00 46 ILE A O 13
ATOM 21458 N N . PHE A 1 47 ? -6.747 3.578 -8.897 1.00 0.00 47 PHE A N 13
ATOM 21459 C CA . PHE A 1 47 ? -7.745 2.751 -9.632 1.00 0.00 47 PHE A CA 13
ATOM 21460 C C . PHE A 1 47 ? -7.789 1.353 -9.016 1.00 0.00 47 PHE A C 13
ATOM 21461 O O . PHE A 1 47 ? -6.913 0.968 -8.268 1.00 0.00 47 PHE A O 13
ATOM 21478 N N . LYS A 1 48 ? -8.806 0.590 -9.312 1.00 0.00 48 LYS A N 13
ATOM 21479 C CA . LYS A 1 48 ? -8.895 -0.775 -8.724 1.00 0.00 48 LYS A CA 13
ATOM 21480 C C . LYS A 1 48 ? -9.291 -1.789 -9.799 1.00 0.00 48 LYS A C 13
ATOM 21481 O O . LYS A 1 48 ? -10.025 -1.485 -10.721 1.00 0.00 48 LYS A O 13
ATOM 21500 N N . VAL A 1 49 ? -8.811 -2.998 -9.677 1.00 0.00 49 VAL A N 13
ATOM 21501 C CA . VAL A 1 49 ? -9.150 -4.054 -10.673 1.00 0.00 49 VAL A CA 13
ATOM 21502 C C . VAL A 1 49 ? -9.603 -5.311 -9.927 1.00 0.00 49 VAL A C 13
ATOM 21503 O O . VAL A 1 49 ? -8.980 -5.736 -8.975 1.00 0.00 49 VAL A O 13
ATOM 21516 N N . ARG A 1 50 ? -10.683 -5.910 -10.347 1.00 0.00 50 ARG A N 13
ATOM 21517 C CA . ARG A 1 50 ? -11.166 -7.136 -9.652 1.00 0.00 50 ARG A CA 13
ATOM 21518 C C . ARG A 1 50 ? -11.065 -8.335 -10.596 1.00 0.00 50 ARG A C 13
ATOM 21519 O O . ARG A 1 50 ? -11.618 -8.333 -11.678 1.00 0.00 50 ARG A O 13
ATOM 21540 N N . LEU A 1 51 ? -10.366 -9.363 -10.196 1.00 0.00 51 LEU A N 13
ATOM 21541 C CA . LEU A 1 51 ? -10.237 -10.559 -11.072 1.00 0.00 51 LEU A CA 13
ATOM 21542 C C . LEU A 1 51 ? -11.428 -11.488 -10.835 1.00 0.00 51 LEU A C 13
ATOM 21543 O O . LEU A 1 51 ? -11.288 -12.575 -10.310 1.00 0.00 51 LEU A O 13
ATOM 21559 N N . LEU A 1 52 ? -12.602 -11.065 -11.215 1.00 0.00 52 LEU A N 13
ATOM 21560 C CA . LEU A 1 52 ? -13.806 -11.919 -11.011 1.00 0.00 52 LEU A CA 13
ATOM 21561 C C . LEU A 1 52 ? -13.517 -13.341 -11.493 1.00 0.00 52 LEU A C 13
ATOM 21562 O O . LEU A 1 52 ? -12.773 -13.551 -12.431 1.00 0.00 52 LEU A O 13
ATOM 21578 N N . GLY A 1 53 ? -14.100 -14.321 -10.860 1.00 0.00 53 GLY A N 13
ATOM 21579 C CA . GLY A 1 53 ? -13.861 -15.730 -11.284 1.00 0.00 53 GLY A CA 13
ATOM 21580 C C . GLY A 1 53 ? -12.870 -16.395 -10.325 1.00 0.00 53 GLY A C 13
ATOM 21581 O O . GLY A 1 53 ? -13.068 -17.511 -9.891 1.00 0.00 53 GLY A O 13
ATOM 21585 N N . TYR A 1 54 ? -11.804 -15.718 -9.992 1.00 0.00 54 TYR A N 13
ATOM 21586 C CA . TYR A 1 54 ? -10.804 -16.316 -9.063 1.00 0.00 54 TYR A CA 13
ATOM 21587 C C . TYR A 1 54 ? -11.325 -16.228 -7.629 1.00 0.00 54 TYR A C 13
ATOM 21588 O O . TYR A 1 54 ? -10.847 -16.907 -6.741 1.00 0.00 54 TYR A O 13
ATOM 21606 N N . GLU A 1 55 ? -12.302 -15.398 -7.393 1.00 0.00 55 GLU A N 13
ATOM 21607 C CA . GLU A 1 55 ? -12.853 -15.269 -6.016 1.00 0.00 55 GLU A CA 13
ATOM 21608 C C . GLU A 1 55 ? -11.704 -15.105 -5.019 1.00 0.00 55 GLU A C 13
ATOM 21609 O O . GLU A 1 55 ? -11.158 -16.071 -4.525 1.00 0.00 55 GLU A O 13
ATOM 21621 N N . GLY A 1 56 ? -11.332 -13.892 -4.719 1.00 0.00 56 GLY A N 13
ATOM 21622 C CA . GLY A 1 56 ? -10.219 -13.675 -3.751 1.00 0.00 56 GLY A CA 13
ATOM 21623 C C . GLY A 1 56 ? -9.091 -12.889 -4.424 1.00 0.00 56 GLY A C 13
ATOM 21624 O O . GLY A 1 56 ? -8.304 -12.237 -3.769 1.00 0.00 56 GLY A O 13
ATOM 21628 N N . HIS A 1 57 ? -9.002 -12.947 -5.726 1.00 0.00 57 HIS A N 13
ATOM 21629 C CA . HIS A 1 57 ? -7.917 -12.204 -6.428 1.00 0.00 57 HIS A CA 13
ATOM 21630 C C . HIS A 1 57 ? -8.324 -10.739 -6.607 1.00 0.00 57 HIS A C 13
ATOM 21631 O O . HIS A 1 57 ? -8.936 -10.367 -7.590 1.00 0.00 57 HIS A O 13
ATOM 21645 N N . GLU A 1 58 ? -7.980 -9.905 -5.664 1.00 0.00 58 GLU A N 13
ATOM 21646 C CA . GLU A 1 58 ? -8.336 -8.463 -5.777 1.00 0.00 58 GLU A CA 13
ATOM 21647 C C . GLU A 1 58 ? -7.123 -7.687 -6.292 1.00 0.00 58 GLU A C 13
ATOM 21648 O O . GLU A 1 58 ? -6.135 -7.523 -5.600 1.00 0.00 58 GLU A O 13
ATOM 21660 N N . CYS A 1 59 ? -7.183 -7.213 -7.506 1.00 0.00 59 CYS A N 13
ATOM 21661 C CA . CYS A 1 59 ? -6.032 -6.455 -8.066 1.00 0.00 59 CYS A CA 13
ATOM 21662 C C . CYS A 1 59 ? -6.300 -4.958 -7.940 1.00 0.00 59 CYS A C 13
ATOM 21663 O O . CYS A 1 59 ? -7.371 -4.539 -7.547 1.00 0.00 59 CYS A O 13
ATOM 21671 N N . ILE A 1 60 ? -5.335 -4.150 -8.269 1.00 0.00 60 ILE A N 13
ATOM 21672 C CA . ILE A 1 60 ? -5.527 -2.680 -8.168 1.00 0.00 60 ILE A CA 13
ATOM 21673 C C . ILE A 1 60 ? -4.681 -1.984 -9.233 1.00 0.00 60 ILE A C 13
ATOM 21674 O O . ILE A 1 60 ? -3.612 -2.440 -9.593 1.00 0.00 60 ILE A O 13
ATOM 21690 N N . LEU A 1 61 ? -5.149 -0.878 -9.737 1.00 0.00 61 LEU A N 13
ATOM 21691 C CA . LEU A 1 61 ? -4.372 -0.153 -10.775 1.00 0.00 61 LEU A CA 13
ATOM 21692 C C . LEU A 1 61 ? -3.590 0.980 -10.116 1.00 0.00 61 LEU A C 13
ATOM 21693 O O . LEU A 1 61 ? -4.131 2.022 -9.789 1.00 0.00 61 LEU A O 13
ATOM 21709 N N . LEU A 1 62 ? -2.317 0.776 -9.921 1.00 0.00 62 LEU A N 13
ATOM 21710 C CA . LEU A 1 62 ? -1.474 1.824 -9.286 1.00 0.00 62 LEU A CA 13
ATOM 21711 C C . LEU A 1 62 ? -0.317 2.167 -10.223 1.00 0.00 62 LEU A C 13
ATOM 21712 O O . LEU A 1 62 ? 0.197 3.268 -10.217 1.00 0.00 62 LEU A O 13
ATOM 21728 N N . ASP A 1 63 ? 0.084 1.236 -11.045 1.00 0.00 63 ASP A N 13
ATOM 21729 C CA . ASP A 1 63 ? 1.193 1.513 -11.996 1.00 0.00 63 ASP A CA 13
ATOM 21730 C C . ASP A 1 63 ? 0.600 2.156 -13.249 1.00 0.00 63 ASP A C 13
ATOM 21731 O O . ASP A 1 63 ? 1.205 3.010 -13.868 1.00 0.00 63 ASP A O 13
ATOM 21740 N N . TYR A 1 64 ? -0.586 1.753 -13.621 1.00 0.00 64 TYR A N 13
ATOM 21741 C CA . TYR A 1 64 ? -1.230 2.345 -14.827 1.00 0.00 64 TYR A CA 13
ATOM 21742 C C . TYR A 1 64 ? -1.023 3.862 -14.812 1.00 0.00 64 TYR A C 13
ATOM 21743 O O . TYR A 1 64 ? -0.704 4.464 -15.818 1.00 0.00 64 TYR A O 13
ATOM 21761 N N . LEU A 1 65 ? -1.200 4.486 -13.679 1.00 0.00 65 LEU A N 13
ATOM 21762 C CA . LEU A 1 65 ? -1.013 5.962 -13.607 1.00 0.00 65 LEU A CA 13
ATOM 21763 C C . LEU A 1 65 ? 0.456 6.307 -13.864 1.00 0.00 65 LEU A C 13
ATOM 21764 O O . LEU A 1 65 ? 0.765 7.258 -14.555 1.00 0.00 65 LEU A O 13
ATOM 21780 N N . ASN A 1 66 ? 1.365 5.545 -13.316 1.00 0.00 66 ASN A N 13
ATOM 21781 C CA . ASN A 1 66 ? 2.811 5.835 -13.536 1.00 0.00 66 ASN A CA 13
ATOM 21782 C C . ASN A 1 66 ? 3.042 6.178 -15.008 1.00 0.00 66 ASN A C 13
ATOM 21783 O O . ASN A 1 66 ? 2.386 5.656 -15.887 1.00 0.00 66 ASN A O 13
ATOM 21794 N N . TYR A 1 67 ? 3.969 7.053 -15.285 1.00 0.00 67 TYR A N 13
ATOM 21795 C CA . TYR A 1 67 ? 4.234 7.430 -16.701 1.00 0.00 67 TYR A CA 13
ATOM 21796 C C . TYR A 1 67 ? 2.911 7.756 -17.393 1.00 0.00 67 TYR A C 13
ATOM 21797 O O . TYR A 1 67 ? 2.438 7.015 -18.231 1.00 0.00 67 TYR A O 13
ATOM 21815 N N . ARG A 1 68 ? 2.307 8.859 -17.047 1.00 0.00 68 ARG A N 13
ATOM 21816 C CA . ARG A 1 68 ? 1.013 9.231 -17.683 1.00 0.00 68 ARG A CA 13
ATOM 21817 C C . ARG A 1 68 ? 1.258 10.288 -18.761 1.00 0.00 68 ARG A C 13
ATOM 21818 O O . ARG A 1 68 ? 1.182 11.475 -18.510 1.00 0.00 68 ARG A O 13
ATOM 21839 N N . GLN A 1 69 ? 1.551 9.869 -19.961 1.00 0.00 69 GLN A N 13
ATOM 21840 C CA . GLN A 1 69 ? 1.799 10.851 -21.053 1.00 0.00 69 GLN A CA 13
ATOM 21841 C C . GLN A 1 69 ? 0.557 10.947 -21.943 1.00 0.00 69 GLN A C 13
ATOM 21842 O O . GLN A 1 69 ? 0.482 11.770 -22.832 1.00 0.00 69 GLN A O 13
ATOM 21856 N N . ASP A 1 70 ? -0.420 10.113 -21.708 1.00 0.00 70 ASP A N 13
ATOM 21857 C CA . ASP A 1 70 ? -1.657 10.158 -22.536 1.00 0.00 70 ASP A CA 13
ATOM 21858 C C . ASP A 1 70 ? -2.864 10.400 -21.629 1.00 0.00 70 ASP A C 13
ATOM 21859 O O . ASP A 1 70 ? -3.475 9.475 -21.132 1.00 0.00 70 ASP A O 13
ATOM 21868 N N . THR A 1 71 ? -3.211 11.638 -21.404 1.00 0.00 71 THR A N 13
ATOM 21869 C CA . THR A 1 71 ? -4.376 11.938 -20.524 1.00 0.00 71 THR A CA 13
ATOM 21870 C C . THR A 1 71 ? -5.550 11.030 -20.900 1.00 0.00 71 THR A C 13
ATOM 21871 O O . THR A 1 71 ? -6.224 11.248 -21.888 1.00 0.00 71 THR A O 13
ATOM 21882 N N . LEU A 1 72 ? -5.799 10.014 -20.119 1.00 0.00 72 LEU A N 13
ATOM 21883 C CA . LEU A 1 72 ? -6.929 9.093 -20.431 1.00 0.00 72 LEU A CA 13
ATOM 21884 C C . LEU A 1 72 ? -7.811 8.930 -19.192 1.00 0.00 72 LEU A C 13
ATOM 21885 O O . LEU A 1 72 ? -8.118 7.829 -18.776 1.00 0.00 72 LEU A O 13
ATOM 21901 N N . ASP A 1 73 ? -8.222 10.016 -18.596 1.00 0.00 73 ASP A N 13
ATOM 21902 C CA . ASP A 1 73 ? -9.083 9.921 -17.384 1.00 0.00 73 ASP A CA 13
ATOM 21903 C C . ASP A 1 73 ? -10.545 10.152 -17.775 1.00 0.00 73 ASP A C 13
ATOM 21904 O O . ASP A 1 73 ? -11.449 9.919 -16.997 1.00 0.00 73 ASP A O 13
ATOM 21913 N N . ARG A 1 74 ? -10.784 10.611 -18.971 1.00 0.00 74 ARG A N 13
ATOM 21914 C CA . ARG A 1 74 ? -12.188 10.859 -19.406 1.00 0.00 74 ARG A CA 13
ATOM 21915 C C . ARG A 1 74 ? -12.924 9.525 -19.541 1.00 0.00 74 ARG A C 13
ATOM 21916 O O . ARG A 1 74 ? -14.071 9.398 -19.163 1.00 0.00 74 ARG A O 13
ATOM 21937 N N . LEU A 1 75 ? -12.273 8.530 -20.077 1.00 0.00 75 LEU A N 13
ATOM 21938 C CA . LEU A 1 75 ? -12.937 7.207 -20.234 1.00 0.00 75 LEU A CA 13
ATOM 21939 C C . LEU A 1 75 ? -13.688 6.857 -18.948 1.00 0.00 75 LEU A C 13
ATOM 21940 O O . LEU A 1 75 ? -14.720 6.216 -18.977 1.00 0.00 75 LEU A O 13
ATOM 21956 N N . LYS A 1 76 ? -13.180 7.270 -17.821 1.00 0.00 76 LYS A N 13
ATOM 21957 C CA . LYS A 1 76 ? -13.865 6.958 -16.536 1.00 0.00 76 LYS A CA 13
ATOM 21958 C C . LYS A 1 76 ? -15.348 7.323 -16.645 1.00 0.00 76 LYS A C 13
ATOM 21959 O O . LYS A 1 76 ? -16.213 6.474 -16.567 1.00 0.00 76 LYS A O 13
ATOM 21978 N N . GLU A 1 77 ? -15.650 8.582 -16.825 1.00 0.00 77 GLU A N 13
ATOM 21979 C CA . GLU A 1 77 ? -17.077 8.996 -16.937 1.00 0.00 77 GLU A CA 13
ATOM 21980 C C . GLU A 1 77 ? -17.778 8.134 -17.989 1.00 0.00 77 GLU A C 13
ATOM 21981 O O . GLU A 1 77 ? -18.959 7.863 -17.897 1.00 0.00 77 GLU A O 13
ATOM 21993 N N . ARG A 1 78 ? -17.061 7.701 -18.991 1.00 0.00 78 ARG A N 13
ATOM 21994 C CA . ARG A 1 78 ? -17.688 6.857 -20.049 1.00 0.00 78 ARG A CA 13
ATOM 21995 C C . ARG A 1 78 ? -18.465 5.713 -19.395 1.00 0.00 78 ARG A C 13
ATOM 21996 O O . ARG A 1 78 ? -19.673 5.631 -19.500 1.00 0.00 78 ARG A O 13
ATOM 22017 N N . LEU A 1 79 ? -17.782 4.828 -18.721 1.00 0.00 79 LEU A N 13
ATOM 22018 C CA . LEU A 1 79 ? -18.483 3.692 -18.059 1.00 0.00 79 LEU A CA 13
ATOM 22019 C C . LEU A 1 79 ? -17.478 2.887 -17.232 1.00 0.00 79 LEU A C 13
ATOM 22020 O O . LEU A 1 79 ? -17.345 1.685 -17.388 1.00 0.00 79 LEU A O 13
ATOM 22036 N N . VAL A 1 80 ? -16.767 3.539 -16.349 1.00 0.00 80 VAL A N 13
ATOM 22037 C CA . VAL A 1 80 ? -15.774 2.814 -15.513 1.00 0.00 80 VAL A CA 13
ATOM 22038 C C . VAL A 1 80 ? -16.392 1.510 -15.019 1.00 0.00 80 VAL A C 13
ATOM 22039 O O . VAL A 1 80 ? -17.587 1.301 -15.105 1.00 0.00 80 VAL A O 13
ATOM 22052 N N . GLY A 1 81 ? -15.588 0.632 -14.503 1.00 0.00 81 GLY A N 13
ATOM 22053 C CA . GLY A 1 81 ? -16.125 -0.663 -14.006 1.00 0.00 81 GLY A CA 13
ATOM 22054 C C . GLY A 1 81 ? -16.137 -1.680 -15.148 1.00 0.00 81 GLY A C 13
ATOM 22055 O O . GLY A 1 81 ? -15.872 -2.850 -14.948 1.00 0.00 81 GLY A O 13
ATOM 22059 N N . ARG A 1 82 ? -16.444 -1.240 -16.342 1.00 0.00 82 ARG A N 13
ATOM 22060 C CA . ARG A 1 82 ? -16.482 -2.175 -17.505 1.00 0.00 82 ARG A CA 13
ATOM 22061 C C . ARG A 1 82 ? -15.270 -3.110 -17.470 1.00 0.00 82 ARG A C 13
ATOM 22062 O O . ARG A 1 82 ? -14.369 -2.951 -16.670 1.00 0.00 82 ARG A O 13
ATOM 22083 N N . VAL A 1 83 ? -15.242 -4.085 -18.336 1.00 0.00 83 VAL A N 13
ATOM 22084 C CA . VAL A 1 83 ? -14.096 -5.037 -18.354 1.00 0.00 83 VAL A CA 13
ATOM 22085 C C . VAL A 1 83 ? -13.091 -4.610 -19.425 1.00 0.00 83 VAL A C 13
ATOM 22086 O O . VAL A 1 83 ? -13.453 -4.068 -20.451 1.00 0.00 83 VAL A O 13
ATOM 22099 N N . ILE A 1 84 ? -11.829 -4.845 -19.190 1.00 0.00 84 ILE A N 13
ATOM 22100 C CA . ILE A 1 84 ? -10.796 -4.446 -20.188 1.00 0.00 84 ILE A CA 13
ATOM 22101 C C . ILE A 1 84 ? -9.548 -5.315 -20.011 1.00 0.00 84 ILE A C 13
ATOM 22102 O O . ILE A 1 84 ? -9.465 -6.126 -19.110 1.00 0.00 84 ILE A O 13
ATOM 22118 N N . LYS A 1 85 ? -8.574 -5.146 -20.864 1.00 0.00 85 LYS A N 13
ATOM 22119 C CA . LYS A 1 85 ? -7.329 -5.954 -20.749 1.00 0.00 85 LYS A CA 13
ATOM 22120 C C . LYS A 1 85 ? -6.265 -5.127 -20.023 1.00 0.00 85 LYS A C 13
ATOM 22121 O O . LYS A 1 85 ? -5.762 -4.151 -20.544 1.00 0.00 85 LYS A O 13
ATOM 22140 N N . THR A 1 86 ? -5.928 -5.500 -18.819 1.00 0.00 86 THR A N 13
ATOM 22141 C CA . THR A 1 86 ? -4.909 -4.725 -18.057 1.00 0.00 86 THR A CA 13
ATOM 22142 C C . THR A 1 86 ? -3.624 -5.544 -17.917 1.00 0.00 86 THR A C 13
ATOM 22143 O O . THR A 1 86 ? -3.611 -6.739 -18.142 1.00 0.00 86 THR A O 13
ATOM 22154 N N . ARG A 1 87 ? -2.542 -4.914 -17.537 1.00 0.00 87 ARG A N 13
ATOM 22155 C CA . ARG A 1 87 ? -1.266 -5.665 -17.371 1.00 0.00 87 ARG A CA 13
ATOM 22156 C C . ARG A 1 87 ? -1.078 -5.988 -15.888 1.00 0.00 87 ARG A C 13
ATOM 22157 O O . ARG A 1 87 ? -1.377 -5.181 -15.030 1.00 0.00 87 ARG A O 13
ATOM 22178 N N . VAL A 1 88 ? -0.589 -7.161 -15.581 1.00 0.00 88 VAL A N 13
ATOM 22179 C CA . VAL A 1 88 ? -0.401 -7.543 -14.151 1.00 0.00 88 VAL A CA 13
ATOM 22180 C C . VAL A 1 88 ? 1.028 -7.221 -13.727 1.00 0.00 88 VAL A C 13
ATOM 22181 O O . VAL A 1 88 ? 1.965 -7.415 -14.477 1.00 0.00 88 VAL A O 13
ATOM 22194 N N . VAL A 1 89 ? 1.209 -6.702 -12.539 1.00 0.00 89 VAL A N 13
ATOM 22195 C CA . VAL A 1 89 ? 2.585 -6.346 -12.106 1.00 0.00 89 VAL A CA 13
ATOM 22196 C C . VAL A 1 89 ? 2.975 -7.079 -10.817 1.00 0.00 89 VAL A C 13
ATOM 22197 O O . VAL A 1 89 ? 4.122 -7.055 -10.417 1.00 0.00 89 VAL A O 13
ATOM 22210 N N . ARG A 1 90 ? 2.055 -7.728 -10.154 1.00 0.00 90 ARG A N 13
ATOM 22211 C CA . ARG A 1 90 ? 2.435 -8.436 -8.899 1.00 0.00 90 ARG A CA 13
ATOM 22212 C C . ARG A 1 90 ? 1.194 -9.009 -8.212 1.00 0.00 90 ARG A C 13
ATOM 22213 O O . ARG A 1 90 ? 0.426 -8.298 -7.596 1.00 0.00 90 ARG A O 13
ATOM 22234 N N . ALA A 1 91 ? 1.008 -10.298 -8.301 1.00 0.00 91 ALA A N 13
ATOM 22235 C CA . ALA A 1 91 ? -0.168 -10.935 -7.643 1.00 0.00 91 ALA A CA 13
ATOM 22236 C C . ALA A 1 91 ? 0.323 -11.902 -6.563 1.00 0.00 91 ALA A C 13
ATOM 22237 O O . ALA A 1 91 ? 0.520 -13.075 -6.813 1.00 0.00 91 ALA A O 13
ATOM 22244 N N . ASP A 1 92 ? 0.527 -11.420 -5.367 1.00 0.00 92 ASP A N 13
ATOM 22245 C CA . ASP A 1 92 ? 1.011 -12.313 -4.275 1.00 0.00 92 ASP A CA 13
ATOM 22246 C C . ASP A 1 92 ? 0.014 -12.298 -3.114 1.00 0.00 92 ASP A C 13
ATOM 22247 O O . ASP A 1 92 ? 0.174 -11.567 -2.157 1.00 0.00 92 ASP A O 13
ATOM 22256 N N . GLY A 1 93 ? -1.013 -13.102 -3.187 1.00 0.00 93 GLY A N 13
ATOM 22257 C CA . GLY A 1 93 ? -2.012 -13.133 -2.082 1.00 0.00 93 GLY A CA 13
ATOM 22258 C C . GLY A 1 93 ? -3.367 -12.643 -2.596 1.00 0.00 93 GLY A C 13
ATOM 22259 O O . GLY A 1 93 ? -3.796 -12.991 -3.677 1.00 0.00 93 GLY A O 13
ATOM 22263 N N . LEU A 1 94 ? -4.047 -11.837 -1.824 1.00 0.00 94 LEU A N 13
ATOM 22264 C CA . LEU A 1 94 ? -5.375 -11.326 -2.265 1.00 0.00 94 LEU A CA 13
ATOM 22265 C C . LEU A 1 94 ? -5.234 -9.884 -2.760 1.00 0.00 94 LEU A C 13
ATOM 22266 O O . LEU A 1 94 ? -6.206 -9.236 -3.097 1.00 0.00 94 LEU A O 13
ATOM 22282 N N . TYR A 1 95 ? -4.033 -9.376 -2.808 1.00 0.00 95 TYR A N 13
ATOM 22283 C CA . TYR A 1 95 ? -3.834 -7.977 -3.285 1.00 0.00 95 TYR A CA 13
ATOM 22284 C C . TYR A 1 95 ? -2.839 -7.978 -4.446 1.00 0.00 95 TYR A C 13
ATOM 22285 O O . TYR A 1 95 ? -1.791 -8.588 -4.376 1.00 0.00 95 TYR A O 13
ATOM 22303 N N . VAL A 1 96 ? -3.160 -7.307 -5.520 1.00 0.00 96 VAL A N 13
ATOM 22304 C CA . VAL A 1 96 ? -2.228 -7.285 -6.684 1.00 0.00 96 VAL A CA 13
ATOM 22305 C C . VAL A 1 96 ? -2.050 -5.852 -7.192 1.00 0.00 96 VAL A C 13
ATOM 22306 O O . VAL A 1 96 ? -2.965 -5.055 -7.169 1.00 0.00 96 VAL A O 13
ATOM 22319 N N . ASP A 1 97 ? -0.878 -5.528 -7.667 1.00 0.00 97 ASP A N 13
ATOM 22320 C CA . ASP A 1 97 ? -0.630 -4.158 -8.201 1.00 0.00 97 ASP A CA 13
ATOM 22321 C C . ASP A 1 97 ? -0.401 -4.269 -9.708 1.00 0.00 97 ASP A C 13
ATOM 22322 O O . ASP A 1 97 ? 0.209 -5.212 -10.175 1.00 0.00 97 ASP A O 13
ATOM 22331 N N . LEU A 1 98 ? -0.899 -3.346 -10.489 1.00 0.00 98 LEU A N 13
ATOM 22332 C CA . LEU A 1 98 ? -0.699 -3.474 -11.962 1.00 0.00 98 LEU A CA 13
ATOM 22333 C C . LEU A 1 98 ? -1.006 -2.178 -12.694 1.00 0.00 98 LEU A C 13
ATOM 22334 O O . LEU A 1 98 ? -1.394 -1.179 -12.113 1.00 0.00 98 LEU A O 13
ATOM 22350 N N . ARG A 1 99 ? -0.830 -2.211 -13.991 1.00 0.00 99 ARG A N 13
ATOM 22351 C CA . ARG A 1 99 ? -1.099 -1.014 -14.829 1.00 0.00 99 ARG A CA 13
ATOM 22352 C C . ARG A 1 99 ? -1.890 -1.439 -16.070 1.00 0.00 99 ARG A C 13
ATOM 22353 O O . ARG A 1 99 ? -1.354 -2.019 -16.995 1.00 0.00 99 ARG A O 13
ATOM 22374 N N . ARG A 1 100 ? -3.165 -1.170 -16.097 1.00 0.00 100 ARG A N 13
ATOM 22375 C CA . ARG A 1 100 ? -3.978 -1.567 -17.281 1.00 0.00 100 ARG A CA 13
ATOM 22376 C C . ARG A 1 100 ? -3.309 -1.048 -18.559 1.00 0.00 100 ARG A C 13
ATOM 22377 O O . ARG A 1 100 ? -2.512 -0.132 -18.526 1.00 0.00 100 ARG A O 13
ATOM 22398 N N . PHE A 1 101 ? -3.629 -1.626 -19.685 1.00 0.00 101 PHE A N 13
ATOM 22399 C CA . PHE A 1 101 ? -3.012 -1.166 -20.961 1.00 0.00 101 PHE A CA 13
ATOM 22400 C C . PHE A 1 101 ? -3.895 -1.592 -22.137 1.00 0.00 101 PHE A C 13
ATOM 22401 O O . PHE A 1 101 ? -4.308 -2.730 -22.233 1.00 0.00 101 PHE A O 13
ATOM 22418 N N . PHE A 1 102 ? -4.189 -0.689 -23.031 1.00 0.00 102 PHE A N 13
ATOM 22419 C CA . PHE A 1 102 ? -5.046 -1.046 -24.197 1.00 0.00 102 PHE A CA 13
ATOM 22420 C C . PHE A 1 102 ? -5.307 0.203 -25.042 1.00 0.00 102 PHE A C 13
ATOM 22421 O O . PHE A 1 102 ? -6.434 0.378 -25.473 1.00 0.00 102 PHE A O 13
ATOM 22439 N N . MET A 1 1 ? -8.967 -36.184 4.913 1.00 0.00 1 MET A N 14
ATOM 22440 C CA . MET A 1 1 ? -9.080 -35.027 5.847 1.00 0.00 1 MET A CA 14
ATOM 22441 C C . MET A 1 1 ? -8.544 -35.430 7.223 1.00 0.00 1 MET A C 14
ATOM 22442 O O . MET A 1 1 ? -9.117 -35.102 8.243 1.00 0.00 1 MET A O 14
ATOM 22458 N N . THR A 1 2 ? -7.449 -36.139 7.260 1.00 0.00 2 THR A N 14
ATOM 22459 C CA . THR A 1 2 ? -6.878 -36.561 8.569 1.00 0.00 2 THR A CA 14
ATOM 22460 C C . THR A 1 2 ? -5.362 -36.347 8.558 1.00 0.00 2 THR A C 14
ATOM 22461 O O . THR A 1 2 ? -4.729 -36.375 7.520 1.00 0.00 2 THR A O 14
ATOM 22472 N N . VAL A 1 3 ? -4.776 -36.132 9.704 1.00 0.00 3 VAL A N 14
ATOM 22473 C CA . VAL A 1 3 ? -3.303 -35.915 9.760 1.00 0.00 3 VAL A CA 14
ATOM 22474 C C . VAL A 1 3 ? -2.589 -37.035 9.001 1.00 0.00 3 VAL A C 14
ATOM 22475 O O . VAL A 1 3 ? -2.871 -38.202 9.187 1.00 0.00 3 VAL A O 14
ATOM 22488 N N . ILE A 1 4 ? -1.663 -36.690 8.147 1.00 0.00 4 ILE A N 14
ATOM 22489 C CA . ILE A 1 4 ? -0.931 -37.734 7.376 1.00 0.00 4 ILE A CA 14
ATOM 22490 C C . ILE A 1 4 ? 0.576 -37.565 7.590 1.00 0.00 4 ILE A C 14
ATOM 22491 O O . ILE A 1 4 ? 1.255 -36.929 6.809 1.00 0.00 4 ILE A O 14
ATOM 22507 N N . LYS A 1 5 ? 1.104 -38.131 8.641 1.00 0.00 5 LYS A N 14
ATOM 22508 C CA . LYS A 1 5 ? 2.566 -38.004 8.900 1.00 0.00 5 LYS A CA 14
ATOM 22509 C C . LYS A 1 5 ? 3.145 -39.377 9.254 1.00 0.00 5 LYS A C 14
ATOM 22510 O O . LYS A 1 5 ? 2.474 -40.193 9.855 1.00 0.00 5 LYS A O 14
ATOM 22529 N N . PRO A 1 6 ? 4.378 -39.589 8.870 1.00 0.00 6 PRO A N 14
ATOM 22530 C CA . PRO A 1 6 ? 5.085 -40.855 9.131 1.00 0.00 6 PRO A CA 14
ATOM 22531 C C . PRO A 1 6 ? 5.584 -40.894 10.578 1.00 0.00 6 PRO A C 14
ATOM 22532 O O . PRO A 1 6 ? 5.298 -40.014 11.366 1.00 0.00 6 PRO A O 14
ATOM 22543 N N . SER A 1 7 ? 6.327 -41.906 10.935 1.00 0.00 7 SER A N 14
ATOM 22544 C CA . SER A 1 7 ? 6.838 -41.993 12.332 1.00 0.00 7 SER A CA 14
ATOM 22545 C C . SER A 1 7 ? 7.674 -43.264 12.495 1.00 0.00 7 SER A C 14
ATOM 22546 O O . SER A 1 7 ? 8.826 -43.215 12.880 1.00 0.00 7 SER A O 14
ATOM 22554 N N . SER A 1 8 ? 7.104 -44.402 12.211 1.00 0.00 8 SER A N 14
ATOM 22555 C CA . SER A 1 8 ? 7.869 -45.673 12.355 1.00 0.00 8 SER A CA 14
ATOM 22556 C C . SER A 1 8 ? 8.446 -46.082 10.998 1.00 0.00 8 SER A C 14
ATOM 22557 O O . SER A 1 8 ? 9.498 -46.685 10.917 1.00 0.00 8 SER A O 14
ATOM 22565 N N . ARG A 1 9 ? 7.766 -45.761 9.932 1.00 0.00 9 ARG A N 14
ATOM 22566 C CA . ARG A 1 9 ? 8.276 -46.133 8.583 1.00 0.00 9 ARG A CA 14
ATOM 22567 C C . ARG A 1 9 ? 8.367 -47.658 8.476 1.00 0.00 9 ARG A C 14
ATOM 22568 O O . ARG A 1 9 ? 9.412 -48.233 8.707 1.00 0.00 9 ARG A O 14
ATOM 22589 N N . PRO A 1 10 ? 7.262 -48.267 8.128 1.00 0.00 10 PRO A N 14
ATOM 22590 C CA . PRO A 1 10 ? 7.172 -49.730 7.981 1.00 0.00 10 PRO A CA 14
ATOM 22591 C C . PRO A 1 10 ? 7.783 -50.170 6.647 1.00 0.00 10 PRO A C 14
ATOM 22592 O O . PRO A 1 10 ? 7.301 -49.822 5.588 1.00 0.00 10 PRO A O 14
ATOM 22603 N N . ARG A 1 11 ? 8.842 -50.931 6.692 1.00 0.00 11 ARG A N 14
ATOM 22604 C CA . ARG A 1 11 ? 9.484 -51.390 5.428 1.00 0.00 11 ARG A CA 14
ATOM 22605 C C . ARG A 1 11 ? 9.582 -50.214 4.452 1.00 0.00 11 ARG A C 14
ATOM 22606 O O . ARG A 1 11 ? 9.013 -50.253 3.378 1.00 0.00 11 ARG A O 14
ATOM 22627 N N . PRO A 1 12 ? 10.305 -49.201 4.856 1.00 0.00 12 PRO A N 14
ATOM 22628 C CA . PRO A 1 12 ? 10.502 -47.990 4.041 1.00 0.00 12 PRO A CA 14
ATOM 22629 C C . PRO A 1 12 ? 11.542 -48.244 2.947 1.00 0.00 12 PRO A C 14
ATOM 22630 O O . PRO A 1 12 ? 12.310 -49.183 3.012 1.00 0.00 12 PRO A O 14
ATOM 22641 N N . ARG A 1 13 ? 11.574 -47.410 1.945 1.00 0.00 13 ARG A N 14
ATOM 22642 C CA . ARG A 1 13 ? 12.564 -47.597 0.849 1.00 0.00 13 ARG A CA 14
ATOM 22643 C C . ARG A 1 13 ? 13.951 -47.189 1.347 1.00 0.00 13 ARG A C 14
ATOM 22644 O O . ARG A 1 13 ? 14.091 -46.311 2.176 1.00 0.00 13 ARG A O 14
ATOM 22665 N N . LYS A 1 14 ? 14.979 -47.820 0.852 1.00 0.00 14 LYS A N 14
ATOM 22666 C CA . LYS A 1 14 ? 16.356 -47.469 1.299 1.00 0.00 14 LYS A CA 14
ATOM 22667 C C . LYS A 1 14 ? 16.534 -45.950 1.263 1.00 0.00 14 LYS A C 14
ATOM 22668 O O . LYS A 1 14 ? 15.958 -45.267 0.439 1.00 0.00 14 LYS A O 14
ATOM 22687 N N . ASN A 1 15 ? 17.329 -45.416 2.149 1.00 0.00 15 ASN A N 14
ATOM 22688 C CA . ASN A 1 15 ? 17.546 -43.942 2.166 1.00 0.00 15 ASN A CA 14
ATOM 22689 C C . ASN A 1 15 ? 19.033 -43.644 1.966 1.00 0.00 15 ASN A C 14
ATOM 22690 O O . ASN A 1 15 ? 19.856 -43.958 2.802 1.00 0.00 15 ASN A O 14
ATOM 22701 N N . LYS A 1 16 ? 19.383 -43.041 0.862 1.00 0.00 16 LYS A N 14
ATOM 22702 C CA . LYS A 1 16 ? 20.816 -42.725 0.608 1.00 0.00 16 LYS A CA 14
ATOM 22703 C C . LYS A 1 16 ? 21.187 -41.424 1.323 1.00 0.00 16 LYS A C 14
ATOM 22704 O O . LYS A 1 16 ? 20.362 -40.794 1.953 1.00 0.00 16 LYS A O 14
ATOM 22723 N N . ASN A 1 17 ? 22.423 -41.017 1.227 1.00 0.00 17 ASN A N 14
ATOM 22724 C CA . ASN A 1 17 ? 22.845 -39.757 1.900 1.00 0.00 17 ASN A CA 14
ATOM 22725 C C . ASN A 1 17 ? 24.020 -39.142 1.137 1.00 0.00 17 ASN A C 14
ATOM 22726 O O . ASN A 1 17 ? 24.897 -38.530 1.714 1.00 0.00 17 ASN A O 14
ATOM 22737 N N . ILE A 1 18 ? 24.042 -39.297 -0.158 1.00 0.00 18 ILE A N 14
ATOM 22738 C CA . ILE A 1 18 ? 25.156 -38.720 -0.959 1.00 0.00 18 ILE A CA 14
ATOM 22739 C C . ILE A 1 18 ? 24.605 -37.636 -1.887 1.00 0.00 18 ILE A C 14
ATOM 22740 O O . ILE A 1 18 ? 25.081 -37.449 -2.989 1.00 0.00 18 ILE A O 14
ATOM 22756 N N . LYS A 1 19 ? 23.603 -36.922 -1.452 1.00 0.00 19 LYS A N 14
ATOM 22757 C CA . LYS A 1 19 ? 23.022 -35.854 -2.315 1.00 0.00 19 LYS A CA 14
ATOM 22758 C C . LYS A 1 19 ? 21.912 -35.127 -1.554 1.00 0.00 19 LYS A C 14
ATOM 22759 O O . LYS A 1 19 ? 20.790 -35.588 -1.486 1.00 0.00 19 LYS A O 14
ATOM 22778 N N . VAL A 1 20 ? 22.213 -33.991 -0.986 1.00 0.00 20 VAL A N 14
ATOM 22779 C CA . VAL A 1 20 ? 21.173 -33.236 -0.234 1.00 0.00 20 VAL A CA 14
ATOM 22780 C C . VAL A 1 20 ? 20.594 -32.142 -1.134 1.00 0.00 20 VAL A C 14
ATOM 22781 O O . VAL A 1 20 ? 21.293 -31.542 -1.926 1.00 0.00 20 VAL A O 14
ATOM 22794 N N . ASN A 1 21 ? 19.321 -31.879 -1.019 1.00 0.00 21 ASN A N 14
ATOM 22795 C CA . ASN A 1 21 ? 18.701 -30.825 -1.869 1.00 0.00 21 ASN A CA 14
ATOM 22796 C C . ASN A 1 21 ? 19.016 -31.105 -3.340 1.00 0.00 21 ASN A C 14
ATOM 22797 O O . ASN A 1 21 ? 19.974 -30.597 -3.886 1.00 0.00 21 ASN A O 14
ATOM 22808 N N . THR A 1 22 ? 18.218 -31.911 -3.985 1.00 0.00 22 THR A N 14
ATOM 22809 C CA . THR A 1 22 ? 18.473 -32.223 -5.418 1.00 0.00 22 THR A CA 14
ATOM 22810 C C . THR A 1 22 ? 17.826 -31.149 -6.297 1.00 0.00 22 THR A C 14
ATOM 22811 O O . THR A 1 22 ? 18.490 -30.471 -7.054 1.00 0.00 22 THR A O 14
ATOM 22822 N N . TYR A 1 23 ? 16.534 -30.989 -6.201 1.00 0.00 23 TYR A N 14
ATOM 22823 C CA . TYR A 1 23 ? 15.848 -29.957 -7.031 1.00 0.00 23 TYR A CA 14
ATOM 22824 C C . TYR A 1 23 ? 16.539 -28.606 -6.835 1.00 0.00 23 TYR A C 14
ATOM 22825 O O . TYR A 1 23 ? 17.424 -28.463 -6.015 1.00 0.00 23 TYR A O 14
ATOM 22843 N N . ARG A 1 24 ? 16.142 -27.612 -7.581 1.00 0.00 24 ARG A N 14
ATOM 22844 C CA . ARG A 1 24 ? 16.778 -26.272 -7.435 1.00 0.00 24 ARG A CA 14
ATOM 22845 C C . ARG A 1 24 ? 15.749 -25.181 -7.738 1.00 0.00 24 ARG A C 14
ATOM 22846 O O . ARG A 1 24 ? 14.904 -25.332 -8.597 1.00 0.00 24 ARG A O 14
ATOM 22867 N N . THR A 1 25 ? 15.816 -24.081 -7.037 1.00 0.00 25 THR A N 14
ATOM 22868 C CA . THR A 1 25 ? 14.841 -22.981 -7.284 1.00 0.00 25 THR A CA 14
ATOM 22869 C C . THR A 1 25 ? 13.418 -23.528 -7.176 1.00 0.00 25 THR A C 14
ATOM 22870 O O . THR A 1 25 ? 12.829 -23.953 -8.151 1.00 0.00 25 THR A O 14
ATOM 22881 N N . SER A 1 26 ? 12.860 -23.519 -5.998 1.00 0.00 26 SER A N 14
ATOM 22882 C CA . SER A 1 26 ? 11.474 -24.037 -5.826 1.00 0.00 26 SER A CA 14
ATOM 22883 C C . SER A 1 26 ? 10.674 -23.071 -4.950 1.00 0.00 26 SER A C 14
ATOM 22884 O O . SER A 1 26 ? 9.905 -23.477 -4.103 1.00 0.00 26 SER A O 14
ATOM 22892 N N . ALA A 1 27 ? 10.850 -21.791 -5.148 1.00 0.00 27 ALA A N 14
ATOM 22893 C CA . ALA A 1 27 ? 10.098 -20.800 -4.327 1.00 0.00 27 ALA A CA 14
ATOM 22894 C C . ALA A 1 27 ? 9.099 -20.057 -5.215 1.00 0.00 27 ALA A C 14
ATOM 22895 O O . ALA A 1 27 ? 9.472 -19.262 -6.055 1.00 0.00 27 ALA A O 14
ATOM 22902 N N . MET A 1 28 ? 7.831 -20.306 -5.036 1.00 0.00 28 MET A N 14
ATOM 22903 C CA . MET A 1 28 ? 6.809 -19.614 -5.871 1.00 0.00 28 MET A CA 14
ATOM 22904 C C . MET A 1 28 ? 6.641 -18.173 -5.383 1.00 0.00 28 MET A C 14
ATOM 22905 O O . MET A 1 28 ? 6.329 -17.929 -4.234 1.00 0.00 28 MET A O 14
ATOM 22919 N N . ASP A 1 29 ? 6.845 -17.217 -6.247 1.00 0.00 29 ASP A N 14
ATOM 22920 C CA . ASP A 1 29 ? 6.695 -15.793 -5.832 1.00 0.00 29 ASP A CA 14
ATOM 22921 C C . ASP A 1 29 ? 5.814 -15.052 -6.840 1.00 0.00 29 ASP A C 14
ATOM 22922 O O . ASP A 1 29 ? 5.550 -13.875 -6.699 1.00 0.00 29 ASP A O 14
ATOM 22931 N N . LEU A 1 30 ? 5.355 -15.731 -7.858 1.00 0.00 30 LEU A N 14
ATOM 22932 C CA . LEU A 1 30 ? 4.493 -15.060 -8.870 1.00 0.00 30 LEU A CA 14
ATOM 22933 C C . LEU A 1 30 ? 5.262 -13.896 -9.499 1.00 0.00 30 LEU A C 14
ATOM 22934 O O . LEU A 1 30 ? 5.397 -12.840 -8.913 1.00 0.00 30 LEU A O 14
ATOM 22950 N N . SER A 1 31 ? 5.772 -14.081 -10.686 1.00 0.00 31 SER A N 14
ATOM 22951 C CA . SER A 1 31 ? 6.537 -12.986 -11.348 1.00 0.00 31 SER A CA 14
ATOM 22952 C C . SER A 1 31 ? 5.655 -12.305 -12.399 1.00 0.00 31 SER A C 14
ATOM 22953 O O . SER A 1 31 ? 4.787 -12.928 -12.977 1.00 0.00 31 SER A O 14
ATOM 22961 N N . PRO A 1 32 ? 5.908 -11.039 -12.614 1.00 0.00 32 PRO A N 14
ATOM 22962 C CA . PRO A 1 32 ? 5.155 -10.230 -13.590 1.00 0.00 32 PRO A CA 14
ATOM 22963 C C . PRO A 1 32 ? 5.652 -10.507 -15.011 1.00 0.00 32 PRO A C 14
ATOM 22964 O O . PRO A 1 32 ? 6.604 -11.233 -15.218 1.00 0.00 32 PRO A O 14
ATOM 22975 N N . GLY A 1 33 ? 5.011 -9.933 -15.991 1.00 0.00 33 GLY A N 14
ATOM 22976 C CA . GLY A 1 33 ? 5.444 -10.158 -17.399 1.00 0.00 33 GLY A CA 14
ATOM 22977 C C . GLY A 1 33 ? 4.326 -10.865 -18.168 1.00 0.00 33 GLY A C 14
ATOM 22978 O O . GLY A 1 33 ? 4.555 -11.479 -19.191 1.00 0.00 33 GLY A O 14
ATOM 22982 N N . SER A 1 34 ? 3.118 -10.783 -17.684 1.00 0.00 34 SER A N 14
ATOM 22983 C CA . SER A 1 34 ? 1.985 -11.449 -18.387 1.00 0.00 34 SER A CA 14
ATOM 22984 C C . SER A 1 34 ? 0.788 -10.496 -18.438 1.00 0.00 34 SER A C 14
ATOM 22985 O O . SER A 1 34 ? 0.716 -9.536 -17.698 1.00 0.00 34 SER A O 14
ATOM 22993 N N . VAL A 1 35 ? -0.150 -10.752 -19.308 1.00 0.00 35 VAL A N 14
ATOM 22994 C CA . VAL A 1 35 ? -1.339 -9.859 -19.407 1.00 0.00 35 VAL A CA 14
ATOM 22995 C C . VAL A 1 35 ? -2.605 -10.653 -19.080 1.00 0.00 35 VAL A C 14
ATOM 22996 O O . VAL A 1 35 ? -2.579 -11.862 -18.963 1.00 0.00 35 VAL A O 14
ATOM 23009 N N . HIS A 1 36 ? -3.715 -9.982 -18.932 1.00 0.00 36 HIS A N 14
ATOM 23010 C CA . HIS A 1 36 ? -4.982 -10.701 -18.614 1.00 0.00 36 HIS A CA 14
ATOM 23011 C C . HIS A 1 36 ? -6.157 -9.720 -18.676 1.00 0.00 36 HIS A C 14
ATOM 23012 O O . HIS A 1 36 ? -5.975 -8.520 -18.739 1.00 0.00 36 HIS A O 14
ATOM 23026 N N . GLU A 1 37 ? -7.362 -10.223 -18.658 1.00 0.00 37 GLU A N 14
ATOM 23027 C CA . GLU A 1 37 ? -8.548 -9.323 -18.715 1.00 0.00 37 GLU A CA 14
ATOM 23028 C C . GLU A 1 37 ? -9.103 -9.122 -17.304 1.00 0.00 37 GLU A C 14
ATOM 23029 O O . GLU A 1 37 ? -9.037 -10.003 -16.470 1.00 0.00 37 GLU A O 14
ATOM 23041 N N . GLY A 1 38 ? -9.647 -7.968 -17.027 1.00 0.00 38 GLY A N 14
ATOM 23042 C CA . GLY A 1 38 ? -10.202 -7.713 -15.667 1.00 0.00 38 GLY A CA 14
ATOM 23043 C C . GLY A 1 38 ? -11.216 -6.568 -15.731 1.00 0.00 38 GLY A C 14
ATOM 23044 O O . GLY A 1 38 ? -11.410 -5.956 -16.762 1.00 0.00 38 GLY A O 14
ATOM 23048 N N . ILE A 1 39 ? -11.862 -6.274 -14.636 1.00 0.00 39 ILE A N 14
ATOM 23049 C CA . ILE A 1 39 ? -12.861 -5.167 -14.634 1.00 0.00 39 ILE A CA 14
ATOM 23050 C C . ILE A 1 39 ? -12.204 -3.903 -14.080 1.00 0.00 39 ILE A C 14
ATOM 23051 O O . ILE A 1 39 ? -11.289 -3.969 -13.285 1.00 0.00 39 ILE A O 14
ATOM 23067 N N . VAL A 1 40 ? -12.652 -2.750 -14.497 1.00 0.00 40 VAL A N 14
ATOM 23068 C CA . VAL A 1 40 ? -12.031 -1.488 -13.996 1.00 0.00 40 VAL A CA 14
ATOM 23069 C C . VAL A 1 40 ? -12.889 -0.883 -12.882 1.00 0.00 40 VAL A C 14
ATOM 23070 O O . VAL A 1 40 ? -14.097 -0.994 -12.885 1.00 0.00 40 VAL A O 14
ATOM 23083 N N . TYR A 1 41 ? -12.271 -0.239 -11.930 1.00 0.00 41 TYR A N 14
ATOM 23084 C CA . TYR A 1 41 ? -13.051 0.379 -10.821 1.00 0.00 41 TYR A CA 14
ATOM 23085 C C . TYR A 1 41 ? -12.329 1.635 -10.329 1.00 0.00 41 TYR A C 14
ATOM 23086 O O . TYR A 1 41 ? -11.220 1.924 -10.734 1.00 0.00 41 TYR A O 14
ATOM 23104 N N . PHE A 1 42 ? -12.951 2.389 -9.462 1.00 0.00 42 PHE A N 14
ATOM 23105 C CA . PHE A 1 42 ? -12.300 3.629 -8.951 1.00 0.00 42 PHE A CA 14
ATOM 23106 C C . PHE A 1 42 ? -12.141 3.535 -7.431 1.00 0.00 42 PHE A C 14
ATOM 23107 O O . PHE A 1 42 ? -13.049 3.140 -6.727 1.00 0.00 42 PHE A O 14
ATOM 23124 N N . LYS A 1 43 ? -10.996 3.896 -6.919 1.00 0.00 43 LYS A N 14
ATOM 23125 C CA . LYS A 1 43 ? -10.786 3.826 -5.445 1.00 0.00 43 LYS A CA 14
ATOM 23126 C C . LYS A 1 43 ? -9.334 4.183 -5.115 1.00 0.00 43 LYS A C 14
ATOM 23127 O O . LYS A 1 43 ? -8.443 4.014 -5.924 1.00 0.00 43 LYS A O 14
ATOM 23146 N N . ASP A 1 44 ? -9.089 4.673 -3.928 1.00 0.00 44 ASP A N 14
ATOM 23147 C CA . ASP A 1 44 ? -7.695 5.037 -3.543 1.00 0.00 44 ASP A CA 14
ATOM 23148 C C . ASP A 1 44 ? -7.221 6.225 -4.384 1.00 0.00 44 ASP A C 14
ATOM 23149 O O . ASP A 1 44 ? -6.059 6.582 -4.368 1.00 0.00 44 ASP A O 14
ATOM 23158 N N . GLY A 1 45 ? -8.106 6.837 -5.120 1.00 0.00 45 GLY A N 14
ATOM 23159 C CA . GLY A 1 45 ? -7.701 8.000 -5.960 1.00 0.00 45 GLY A CA 14
ATOM 23160 C C . GLY A 1 45 ? -7.180 7.498 -7.308 1.00 0.00 45 GLY A C 14
ATOM 23161 O O . GLY A 1 45 ? -7.060 8.247 -8.256 1.00 0.00 45 GLY A O 14
ATOM 23165 N N . ILE A 1 46 ? -6.871 6.234 -7.402 1.00 0.00 46 ILE A N 14
ATOM 23166 C CA . ILE A 1 46 ? -6.361 5.684 -8.688 1.00 0.00 46 ILE A CA 14
ATOM 23167 C C . ILE A 1 46 ? -7.404 4.729 -9.273 1.00 0.00 46 ILE A C 14
ATOM 23168 O O . ILE A 1 46 ? -8.591 4.919 -9.102 1.00 0.00 46 ILE A O 14
ATOM 23184 N N . PHE A 1 47 ? -6.977 3.705 -9.960 1.00 0.00 47 PHE A N 14
ATOM 23185 C CA . PHE A 1 47 ? -7.958 2.751 -10.544 1.00 0.00 47 PHE A CA 14
ATOM 23186 C C . PHE A 1 47 ? -7.845 1.408 -9.822 1.00 0.00 47 PHE A C 14
ATOM 23187 O O . PHE A 1 47 ? -6.977 1.208 -8.996 1.00 0.00 47 PHE A O 14
ATOM 23204 N N . LYS A 1 48 ? -8.716 0.486 -10.122 1.00 0.00 48 LYS A N 14
ATOM 23205 C CA . LYS A 1 48 ? -8.652 -0.840 -9.446 1.00 0.00 48 LYS A CA 14
ATOM 23206 C C . LYS A 1 48 ? -9.140 -1.929 -10.403 1.00 0.00 48 LYS A C 14
ATOM 23207 O O . LYS A 1 48 ? -10.216 -1.841 -10.962 1.00 0.00 48 LYS A O 14
ATOM 23226 N N . VAL A 1 49 ? -8.358 -2.954 -10.592 1.00 0.00 49 VAL A N 14
ATOM 23227 C CA . VAL A 1 49 ? -8.775 -4.050 -11.508 1.00 0.00 49 VAL A CA 14
ATOM 23228 C C . VAL A 1 49 ? -9.283 -5.233 -10.682 1.00 0.00 49 VAL A C 14
ATOM 23229 O O . VAL A 1 49 ? -8.529 -5.886 -9.989 1.00 0.00 49 VAL A O 14
ATOM 23242 N N . ARG A 1 50 ? -10.557 -5.514 -10.745 1.00 0.00 50 ARG A N 14
ATOM 23243 C CA . ARG A 1 50 ? -11.104 -6.656 -9.958 1.00 0.00 50 ARG A CA 14
ATOM 23244 C C . ARG A 1 50 ? -11.237 -7.877 -10.868 1.00 0.00 50 ARG A C 14
ATOM 23245 O O . ARG A 1 50 ? -11.778 -7.799 -11.953 1.00 0.00 50 ARG A O 14
ATOM 23266 N N . LEU A 1 51 ? -10.743 -9.007 -10.439 1.00 0.00 51 LEU A N 14
ATOM 23267 C CA . LEU A 1 51 ? -10.844 -10.227 -11.289 1.00 0.00 51 LEU A CA 14
ATOM 23268 C C . LEU A 1 51 ? -12.109 -11.002 -10.923 1.00 0.00 51 LEU A C 14
ATOM 23269 O O . LEU A 1 51 ? -12.112 -11.820 -10.023 1.00 0.00 51 LEU A O 14
ATOM 23285 N N . LEU A 1 52 ? -13.188 -10.755 -11.616 1.00 0.00 52 LEU A N 14
ATOM 23286 C CA . LEU A 1 52 ? -14.452 -11.479 -11.311 1.00 0.00 52 LEU A CA 14
ATOM 23287 C C . LEU A 1 52 ? -14.282 -12.963 -11.642 1.00 0.00 52 LEU A C 14
ATOM 23288 O O . LEU A 1 52 ? -13.633 -13.323 -12.605 1.00 0.00 52 LEU A O 14
ATOM 23304 N N . GLY A 1 53 ? -14.861 -13.827 -10.854 1.00 0.00 53 GLY A N 14
ATOM 23305 C CA . GLY A 1 53 ? -14.731 -15.287 -11.126 1.00 0.00 53 GLY A CA 14
ATOM 23306 C C . GLY A 1 53 ? -13.867 -15.934 -10.043 1.00 0.00 53 GLY A C 14
ATOM 23307 O O . GLY A 1 53 ? -14.172 -16.998 -9.544 1.00 0.00 53 GLY A O 14
ATOM 23311 N N . TYR A 1 54 ? -12.788 -15.299 -9.676 1.00 0.00 54 TYR A N 14
ATOM 23312 C CA . TYR A 1 54 ? -11.904 -15.876 -8.624 1.00 0.00 54 TYR A CA 14
ATOM 23313 C C . TYR A 1 54 ? -12.378 -15.406 -7.249 1.00 0.00 54 TYR A C 14
ATOM 23314 O O . TYR A 1 54 ? -12.175 -16.068 -6.251 1.00 0.00 54 TYR A O 14
ATOM 23332 N N . GLU A 1 55 ? -13.005 -14.264 -7.188 1.00 0.00 55 GLU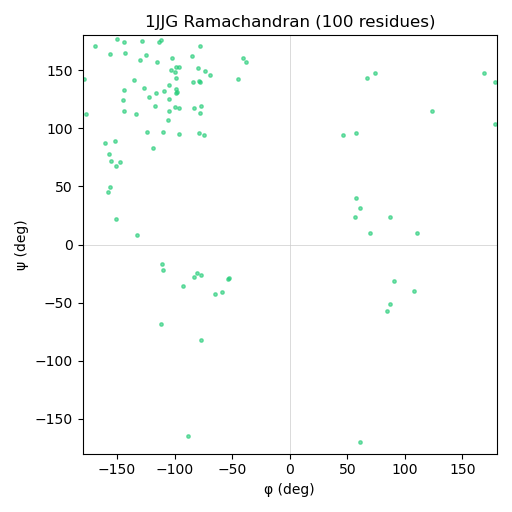 A N 14
ATOM 23333 C CA . GLU A 1 55 ? -13.488 -13.749 -5.876 1.00 0.00 55 GLU A CA 14
ATOM 23334 C C . GLU A 1 55 ? -12.293 -13.531 -4.949 1.00 0.00 55 GLU A C 14
ATOM 23335 O O . GLU A 1 55 ? -11.528 -14.436 -4.683 1.00 0.00 55 GLU A O 14
ATOM 23347 N N . GLY A 1 56 ? -12.124 -12.336 -4.454 1.00 0.00 56 GLY A N 14
ATOM 23348 C CA . GLY A 1 56 ? -10.976 -12.062 -3.546 1.00 0.00 56 GLY A CA 14
ATOM 23349 C C . GLY A 1 56 ? -9.830 -11.442 -4.347 1.00 0.00 56 GLY A C 14
ATOM 23350 O O . GLY A 1 56 ? -9.154 -10.546 -3.885 1.00 0.00 56 GLY A O 14
ATOM 23354 N N . HIS A 1 57 ? -9.606 -11.912 -5.545 1.00 0.00 57 HIS A N 14
ATOM 23355 C CA . HIS A 1 57 ? -8.502 -11.345 -6.371 1.00 0.00 57 HIS A CA 14
ATOM 23356 C C . HIS A 1 57 ? -8.751 -9.853 -6.593 1.00 0.00 57 HIS A C 14
ATOM 23357 O O . HIS A 1 57 ? -9.373 -9.451 -7.559 1.00 0.00 57 HIS A O 14
ATOM 23371 N N . GLU A 1 58 ? -8.269 -9.029 -5.702 1.00 0.00 58 GLU A N 14
ATOM 23372 C CA . GLU A 1 58 ? -8.474 -7.562 -5.852 1.00 0.00 58 GLU A CA 14
ATOM 23373 C C . GLU A 1 58 ? -7.177 -6.914 -6.336 1.00 0.00 58 GLU A C 14
ATOM 23374 O O . GLU A 1 58 ? -6.238 -6.732 -5.583 1.00 0.00 58 GLU A O 14
ATOM 23386 N N . CYS A 1 59 ? -7.118 -6.564 -7.590 1.00 0.00 59 CYS A N 14
ATOM 23387 C CA . CYS A 1 59 ? -5.887 -5.927 -8.127 1.00 0.00 59 CYS A CA 14
ATOM 23388 C C . CYS A 1 59 ? -6.089 -4.413 -8.178 1.00 0.00 59 CYS A C 14
ATOM 23389 O O . CYS A 1 59 ? -7.200 -3.928 -8.249 1.00 0.00 59 CYS A O 14
ATOM 23397 N N . ILE A 1 60 ? -5.025 -3.663 -8.141 1.00 0.00 60 ILE A N 14
ATOM 23398 C CA . ILE A 1 60 ? -5.160 -2.181 -8.187 1.00 0.00 60 ILE A CA 14
ATOM 23399 C C . ILE A 1 60 ? -4.453 -1.650 -9.432 1.00 0.00 60 ILE A C 14
ATOM 23400 O O . ILE A 1 60 ? -3.362 -2.064 -9.757 1.00 0.00 60 ILE A O 14
ATOM 23416 N N . LEU A 1 61 ? -5.060 -0.735 -10.130 1.00 0.00 61 LEU A N 14
ATOM 23417 C CA . LEU A 1 61 ? -4.404 -0.187 -11.349 1.00 0.00 61 LEU A CA 14
ATOM 23418 C C . LEU A 1 61 ? -3.721 1.133 -10.997 1.00 0.00 61 LEU A C 14
ATOM 23419 O O . LEU A 1 61 ? -4.369 2.129 -10.725 1.00 0.00 61 LEU A O 14
ATOM 23435 N N . LEU A 1 62 ? -2.415 1.147 -10.993 1.00 0.00 62 LEU A N 14
ATOM 23436 C CA . LEU A 1 62 ? -1.686 2.401 -10.653 1.00 0.00 62 LEU A CA 14
ATOM 23437 C C . LEU A 1 62 ? -0.836 2.833 -11.847 1.00 0.00 62 LEU A C 14
ATOM 23438 O O . LEU A 1 62 ? -0.714 4.005 -12.143 1.00 0.00 62 LEU A O 14
ATOM 23454 N N . ASP A 1 63 ? -0.251 1.896 -12.538 1.00 0.00 63 ASP A N 14
ATOM 23455 C CA . ASP A 1 63 ? 0.587 2.255 -13.716 1.00 0.00 63 ASP A CA 14
ATOM 23456 C C . ASP A 1 63 ? -0.285 2.951 -14.760 1.00 0.00 63 ASP A C 14
ATOM 23457 O O . ASP A 1 63 ? -0.008 4.059 -15.176 1.00 0.00 63 ASP A O 14
ATOM 23466 N N . TYR A 1 64 ? -1.337 2.310 -15.188 1.00 0.00 64 TYR A N 14
ATOM 23467 C CA . TYR A 1 64 ? -2.223 2.939 -16.208 1.00 0.00 64 TYR A CA 14
ATOM 23468 C C . TYR A 1 64 ? -3.626 3.123 -15.627 1.00 0.00 64 TYR A C 14
ATOM 23469 O O . TYR A 1 64 ? -4.606 2.677 -16.190 1.00 0.00 64 TYR A O 14
ATOM 23487 N N . LEU A 1 65 ? -3.733 3.781 -14.504 1.00 0.00 65 LEU A N 14
ATOM 23488 C CA . LEU A 1 65 ? -5.074 3.994 -13.889 1.00 0.00 65 LEU A CA 14
ATOM 23489 C C . LEU A 1 65 ? -5.927 4.862 -14.818 1.00 0.00 65 LEU A C 14
ATOM 23490 O O . LEU A 1 65 ? -7.140 4.853 -14.753 1.00 0.00 65 LEU A O 14
ATOM 23506 N N . ASN A 1 66 ? -5.300 5.610 -15.684 1.00 0.00 66 ASN A N 14
ATOM 23507 C CA . ASN A 1 66 ? -6.071 6.478 -16.618 1.00 0.00 66 ASN A CA 14
ATOM 23508 C C . ASN A 1 66 ? -5.140 6.987 -17.721 1.00 0.00 66 ASN A C 14
ATOM 23509 O O . ASN A 1 66 ? -3.992 6.595 -17.804 1.00 0.00 66 ASN A O 14
ATOM 23520 N N . TYR A 1 67 ? -5.621 7.855 -18.568 1.00 0.00 67 TYR A N 14
ATOM 23521 C CA . TYR A 1 67 ? -4.757 8.381 -19.663 1.00 0.00 67 TYR A CA 14
ATOM 23522 C C . TYR A 1 67 ? -4.942 9.895 -19.783 1.00 0.00 67 TYR A C 14
ATOM 23523 O O . TYR A 1 67 ? -5.897 10.368 -20.367 1.00 0.00 67 TYR A O 14
ATOM 23541 N N . ARG A 1 68 ? -4.034 10.658 -19.236 1.00 0.00 68 ARG A N 14
ATOM 23542 C CA . ARG A 1 68 ? -4.153 12.142 -19.319 1.00 0.00 68 ARG A CA 14
ATOM 23543 C C . ARG A 1 68 ? -5.602 12.557 -19.059 1.00 0.00 68 ARG A C 14
ATOM 23544 O O . ARG A 1 68 ? -6.400 11.786 -18.566 1.00 0.00 68 ARG A O 14
ATOM 23565 N N . GLN A 1 69 ? -5.945 13.774 -19.385 1.00 0.00 69 GLN A N 14
ATOM 23566 C CA . GLN A 1 69 ? -7.341 14.242 -19.157 1.00 0.00 69 GLN A CA 14
ATOM 23567 C C . GLN A 1 69 ? -7.666 15.375 -20.133 1.00 0.00 69 GLN A C 14
ATOM 23568 O O . GLN A 1 69 ? -6.964 15.593 -21.101 1.00 0.00 69 GLN A O 14
ATOM 23582 N N . ASP A 1 70 ? -8.724 16.097 -19.888 1.00 0.00 70 ASP A N 14
ATOM 23583 C CA . ASP A 1 70 ? -9.092 17.215 -20.801 1.00 0.00 70 ASP A CA 14
ATOM 23584 C C . ASP A 1 70 ? -10.415 17.833 -20.345 1.00 0.00 70 ASP A C 14
ATOM 23585 O O . ASP A 1 70 ? -10.455 18.940 -19.843 1.00 0.00 70 ASP A O 14
ATOM 23594 N N . THR A 1 71 ? -11.500 17.126 -20.512 1.00 0.00 71 THR A N 14
ATOM 23595 C CA . THR A 1 71 ? -12.819 17.673 -20.087 1.00 0.00 71 THR A CA 14
ATOM 23596 C C . THR A 1 71 ? -13.903 16.616 -20.311 1.00 0.00 71 THR A C 14
ATOM 23597 O O . THR A 1 71 ? -13.706 15.654 -21.027 1.00 0.00 71 THR A O 14
ATOM 23608 N N . LEU A 1 72 ? -15.045 16.784 -19.704 1.00 0.00 72 LEU A N 14
ATOM 23609 C CA . LEU A 1 72 ? -16.138 15.785 -19.882 1.00 0.00 72 LEU A CA 14
ATOM 23610 C C . LEU A 1 72 ? -15.824 14.536 -19.056 1.00 0.00 72 LEU A C 14
ATOM 23611 O O . LEU A 1 72 ? -15.976 13.422 -19.516 1.00 0.00 72 LEU A O 14
ATOM 23627 N N . ASP A 1 73 ? -15.387 14.712 -17.839 1.00 0.00 73 ASP A N 14
ATOM 23628 C CA . ASP A 1 73 ? -15.063 13.534 -16.987 1.00 0.00 73 ASP A CA 14
ATOM 23629 C C . ASP A 1 73 ? -16.345 12.761 -16.669 1.00 0.00 73 ASP A C 14
ATOM 23630 O O . ASP A 1 73 ? -16.307 11.677 -16.121 1.00 0.00 73 ASP A O 14
ATOM 23639 N N . ARG A 1 74 ? -17.481 13.307 -17.008 1.00 0.00 74 ARG A N 14
ATOM 23640 C CA . ARG A 1 74 ? -18.761 12.599 -16.725 1.00 0.00 74 ARG A CA 14
ATOM 23641 C C . ARG A 1 74 ? -18.782 11.268 -17.478 1.00 0.00 74 ARG A C 14
ATOM 23642 O O . ARG A 1 74 ? -19.238 10.262 -16.972 1.00 0.00 74 ARG A O 14
ATOM 23663 N N . LEU A 1 75 ? -18.287 11.254 -18.684 1.00 0.00 75 LEU A N 14
ATOM 23664 C CA . LEU A 1 75 ? -18.274 9.990 -19.471 1.00 0.00 75 LEU A CA 14
ATOM 23665 C C . LEU A 1 75 ? -17.303 9.000 -18.821 1.00 0.00 75 LEU A C 14
ATOM 23666 O O . LEU A 1 75 ? -17.447 7.800 -18.947 1.00 0.00 75 LEU A O 14
ATOM 23682 N N . LYS A 1 76 ? -16.315 9.497 -18.128 1.00 0.00 76 LYS A N 14
ATOM 23683 C CA . LYS A 1 76 ? -15.330 8.591 -17.470 1.00 0.00 76 LYS A CA 14
ATOM 23684 C C . LYS A 1 76 ? -16.030 7.763 -16.388 1.00 0.00 76 LYS A C 14
ATOM 23685 O O . LYS A 1 76 ? -15.648 6.646 -16.105 1.00 0.00 76 LYS A O 14
ATOM 23704 N N . GLU A 1 77 ? -17.049 8.305 -15.778 1.00 0.00 77 GLU A N 14
ATOM 23705 C CA . GLU A 1 77 ? -17.767 7.549 -14.711 1.00 0.00 77 GLU A CA 14
ATOM 23706 C C . GLU A 1 77 ? -18.352 6.258 -15.293 1.00 0.00 77 GLU A C 14
ATOM 23707 O O . GLU A 1 77 ? -18.190 5.190 -14.739 1.00 0.00 77 GLU A O 14
ATOM 23719 N N . ARG A 1 78 ? -19.033 6.350 -16.403 1.00 0.00 78 ARG A N 14
ATOM 23720 C CA . ARG A 1 78 ? -19.630 5.127 -17.012 1.00 0.00 78 ARG A CA 14
ATOM 23721 C C . ARG A 1 78 ? -18.527 4.271 -17.638 1.00 0.00 78 ARG A C 14
ATOM 23722 O O . ARG A 1 78 ? -18.622 3.060 -17.683 1.00 0.00 78 ARG A O 14
ATOM 23743 N N . LEU A 1 79 ? -17.484 4.886 -18.121 1.00 0.00 79 LEU A N 14
ATOM 23744 C CA . LEU A 1 79 ? -16.381 4.100 -18.741 1.00 0.00 79 LEU A CA 14
ATOM 23745 C C . LEU A 1 79 ? -15.832 3.110 -17.715 1.00 0.00 79 LEU A C 14
ATOM 23746 O O . LEU A 1 79 ? -15.712 1.928 -17.977 1.00 0.00 79 LEU A O 14
ATOM 23762 N N . VAL A 1 80 ? -15.503 3.582 -16.544 1.00 0.00 80 VAL A N 14
ATOM 23763 C CA . VAL A 1 80 ? -14.968 2.671 -15.497 1.00 0.00 80 VAL A CA 14
ATOM 23764 C C . VAL A 1 80 ? -15.801 1.390 -15.477 1.00 0.00 80 VAL A C 14
ATOM 23765 O O . VAL A 1 80 ? -16.878 1.332 -16.036 1.00 0.00 80 VAL A O 14
ATOM 23778 N N . GLY A 1 81 ? -15.313 0.359 -14.845 1.00 0.00 81 GLY A N 14
ATOM 23779 C CA . GLY A 1 81 ? -16.085 -0.914 -14.806 1.00 0.00 81 GLY A CA 14
ATOM 23780 C C . GLY A 1 81 ? -15.764 -1.735 -16.054 1.00 0.00 81 GLY A C 14
ATOM 23781 O O . GLY A 1 81 ? -15.489 -2.917 -15.975 1.00 0.00 81 GLY A O 14
ATOM 23785 N N . ARG A 1 82 ? -15.796 -1.113 -17.205 1.00 0.00 82 ARG A N 14
ATOM 23786 C CA . ARG A 1 82 ? -15.497 -1.844 -18.471 1.00 0.00 82 ARG A CA 14
ATOM 23787 C C . ARG A 1 82 ? -14.353 -2.834 -18.246 1.00 0.00 82 ARG A C 14
ATOM 23788 O O . ARG A 1 82 ? -13.586 -2.713 -17.313 1.00 0.00 82 ARG A O 14
ATOM 23809 N N . VAL A 1 83 ? -14.234 -3.813 -19.099 1.00 0.00 83 VAL A N 14
ATOM 23810 C CA . VAL A 1 83 ? -13.142 -4.812 -18.939 1.00 0.00 83 VAL A CA 14
ATOM 23811 C C . VAL A 1 83 ? -11.986 -4.440 -19.868 1.00 0.00 83 VAL A C 14
ATOM 23812 O O . VAL A 1 83 ? -12.191 -3.997 -20.982 1.00 0.00 83 VAL A O 14
ATOM 23825 N N . ILE A 1 84 ? -10.774 -4.609 -19.421 1.00 0.00 84 ILE A N 14
ATOM 23826 C CA . ILE A 1 84 ? -9.614 -4.254 -20.285 1.00 0.00 84 ILE A CA 14
ATOM 23827 C C . ILE A 1 84 ? -8.497 -5.284 -20.103 1.00 0.00 84 ILE A C 14
ATOM 23828 O O . ILE A 1 84 ? -8.512 -6.080 -19.18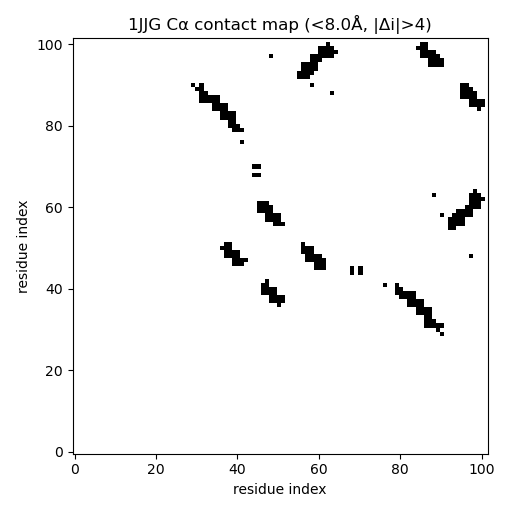3 1.00 0.00 84 ILE A O 14
ATOM 23844 N N . LYS A 1 85 ? -7.526 -5.268 -20.974 1.00 0.00 85 LYS A N 14
ATOM 23845 C CA . LYS A 1 85 ? -6.399 -6.235 -20.859 1.00 0.00 85 LYS A CA 14
ATOM 23846 C C . LYS A 1 85 ? -5.177 -5.507 -20.297 1.00 0.00 85 LYS A C 14
ATOM 23847 O O . LYS A 1 85 ? -4.548 -4.718 -20.972 1.00 0.00 85 LYS A O 14
ATOM 23866 N N . THR A 1 86 ? -4.840 -5.760 -19.063 1.00 0.00 86 THR A N 14
ATOM 23867 C CA . THR A 1 86 ? -3.664 -5.073 -18.458 1.00 0.00 86 THR A CA 14
ATOM 23868 C C . THR A 1 86 ? -2.610 -6.109 -18.067 1.00 0.00 86 THR A C 14
ATOM 23869 O O . THR A 1 86 ? -2.827 -7.300 -18.167 1.00 0.00 86 THR A O 14
ATOM 23880 N N . ARG A 1 87 ? -1.469 -5.663 -17.617 1.00 0.00 87 ARG A N 14
ATOM 23881 C CA . ARG A 1 87 ? -0.404 -6.621 -17.214 1.00 0.00 87 ARG A CA 14
ATOM 23882 C C . ARG A 1 87 ? -0.428 -6.790 -15.694 1.00 0.00 87 ARG A C 14
ATOM 23883 O O . ARG A 1 87 ? -0.998 -5.988 -14.978 1.00 0.00 87 ARG A O 14
ATOM 23904 N N . VAL A 1 88 ? 0.188 -7.825 -15.194 1.00 0.00 88 VAL A N 14
ATOM 23905 C CA . VAL A 1 88 ? 0.194 -8.048 -13.722 1.00 0.00 88 VAL A CA 14
ATOM 23906 C C . VAL A 1 88 ? 1.492 -7.498 -13.134 1.00 0.00 88 VAL A C 14
ATOM 23907 O O . VAL A 1 88 ? 2.573 -7.790 -13.605 1.00 0.00 88 VAL A O 14
ATOM 23920 N N . VAL A 1 89 ? 1.391 -6.696 -12.112 1.00 0.00 89 VAL A N 14
ATOM 23921 C CA . VAL A 1 89 ? 2.617 -6.119 -11.499 1.00 0.00 89 VAL A CA 14
ATOM 23922 C C . VAL A 1 89 ? 3.194 -7.100 -10.475 1.00 0.00 89 VAL A C 14
ATOM 23923 O O . VAL A 1 89 ? 4.393 -7.193 -10.301 1.00 0.00 89 VAL A O 14
ATOM 23936 N N . ARG A 1 90 ? 2.351 -7.830 -9.795 1.00 0.00 90 ARG A N 14
ATOM 23937 C CA . ARG A 1 90 ? 2.848 -8.798 -8.785 1.00 0.00 90 ARG A CA 14
ATOM 23938 C C . ARG A 1 90 ? 1.698 -9.193 -7.858 1.00 0.00 90 ARG A C 14
ATOM 23939 O O . ARG A 1 90 ? 1.178 -8.386 -7.109 1.00 0.00 90 ARG A O 14
ATOM 23960 N N . ALA A 1 91 ? 1.296 -10.429 -7.913 1.00 0.00 91 ALA A N 14
ATOM 23961 C CA . ALA A 1 91 ? 0.179 -10.898 -7.044 1.00 0.00 91 ALA A CA 14
ATOM 23962 C C . ALA A 1 91 ? 0.753 -11.603 -5.813 1.00 0.00 91 ALA A C 14
ATOM 23963 O O . ALA A 1 91 ? 1.826 -12.172 -5.853 1.00 0.00 91 ALA A O 14
ATOM 23970 N N . ASP A 1 92 ? 0.044 -11.572 -4.718 1.00 0.00 92 ASP A N 14
ATOM 23971 C CA . ASP A 1 92 ? 0.545 -12.241 -3.483 1.00 0.00 92 ASP A CA 14
ATOM 23972 C C . ASP A 1 92 ? -0.527 -13.193 -2.953 1.00 0.00 92 ASP A C 14
ATOM 23973 O O . ASP A 1 92 ? -0.385 -14.398 -3.000 1.00 0.00 92 ASP A O 14
ATOM 23982 N N . GLY A 1 93 ? -1.603 -12.655 -2.455 1.00 0.00 93 GLY A N 14
ATOM 23983 C CA . GLY A 1 93 ? -2.696 -13.517 -1.924 1.00 0.00 93 GLY A CA 14
ATOM 23984 C C . GLY A 1 93 ? -4.044 -12.902 -2.296 1.00 0.00 93 GLY A C 14
ATOM 23985 O O . GLY A 1 93 ? -4.724 -13.365 -3.189 1.00 0.00 93 GLY A O 14
ATOM 23989 N N . LEU A 1 94 ? -4.432 -11.855 -1.622 1.00 0.00 94 LEU A N 14
ATOM 23990 C CA . LEU A 1 94 ? -5.733 -11.201 -1.940 1.00 0.00 94 LEU A CA 14
ATOM 23991 C C . LEU A 1 94 ? -5.467 -9.824 -2.551 1.00 0.00 94 LEU A C 14
ATOM 23992 O O . LEU A 1 94 ? -6.271 -9.296 -3.294 1.00 0.00 94 LEU A O 14
ATOM 24008 N N . TYR A 1 95 ? -4.339 -9.242 -2.248 1.00 0.00 95 TYR A N 14
ATOM 24009 C CA . TYR A 1 95 ? -4.010 -7.903 -2.812 1.00 0.00 95 TYR A CA 14
ATOM 24010 C C . TYR A 1 95 ? -3.050 -8.080 -3.991 1.00 0.00 95 TYR A C 14
ATOM 24011 O O . TYR A 1 95 ? -2.108 -8.845 -3.921 1.00 0.00 95 TYR A O 14
ATOM 24029 N N . VAL A 1 96 ? -3.282 -7.392 -5.075 1.00 0.00 96 VAL A N 14
ATOM 24030 C CA . VAL A 1 96 ? -2.379 -7.544 -6.252 1.00 0.00 96 VAL A CA 14
ATOM 24031 C C . VAL A 1 96 ? -2.133 -6.183 -6.905 1.00 0.00 96 VAL A C 14
ATOM 24032 O O . VAL A 1 96 ? -2.961 -5.296 -6.847 1.00 0.00 96 VAL A O 14
ATOM 24045 N N . ASP A 1 97 ? -1.001 -6.015 -7.539 1.00 0.00 97 ASP A N 14
ATOM 24046 C CA . ASP A 1 97 ? -0.710 -4.714 -8.209 1.00 0.00 97 ASP A CA 14
ATOM 24047 C C . ASP A 1 97 ? -1.029 -4.850 -9.701 1.00 0.00 97 ASP A C 14
ATOM 24048 O O . ASP A 1 97 ? -1.036 -5.938 -10.243 1.00 0.00 97 ASP A O 14
ATOM 24057 N N . LEU A 1 98 ? -1.315 -3.766 -10.372 1.00 0.00 98 LEU A N 14
ATOM 24058 C CA . LEU A 1 98 ? -1.657 -3.867 -11.820 1.00 0.00 98 LEU A CA 14
ATOM 24059 C C . LEU A 1 98 ? -1.036 -2.713 -12.607 1.00 0.00 98 LEU A C 14
ATOM 24060 O O . LEU A 1 98 ? -1.030 -1.573 -12.172 1.00 0.00 98 LEU A O 14
ATOM 24076 N N . ARG A 1 99 ? -0.525 -3.006 -13.774 1.00 0.00 99 ARG A N 14
ATOM 24077 C CA . ARG A 1 99 ? 0.092 -1.946 -14.618 1.00 0.00 99 ARG A CA 14
ATOM 24078 C C . ARG A 1 99 ? -0.208 -2.241 -16.092 1.00 0.00 99 ARG A C 14
ATOM 24079 O O . ARG A 1 99 ? 0.073 -3.314 -16.587 1.00 0.00 99 ARG A O 14
ATOM 24100 N N . ARG A 1 100 ? -0.778 -1.302 -16.797 1.00 0.00 100 ARG A N 14
ATOM 24101 C CA . ARG A 1 100 ? -1.092 -1.539 -18.235 1.00 0.00 100 ARG A CA 14
ATOM 24102 C C . ARG A 1 100 ? 0.119 -1.161 -19.091 1.00 0.00 100 ARG A C 14
ATOM 24103 O O . ARG A 1 100 ? 1.074 -0.582 -18.610 1.00 0.00 100 ARG A O 14
ATOM 24124 N N . PHE A 1 101 ? 0.086 -1.481 -20.356 1.00 0.00 101 PHE A N 14
ATOM 24125 C CA . PHE A 1 101 ? 1.235 -1.137 -21.241 1.00 0.00 101 PHE A CA 14
ATOM 24126 C C . PHE A 1 101 ? 0.874 -1.456 -22.693 1.00 0.00 101 PHE A C 14
ATOM 24127 O O . PHE A 1 101 ? 1.327 -2.433 -23.254 1.00 0.00 101 PHE A O 14
ATOM 24144 N N . PHE A 1 102 ? 0.064 -0.637 -23.307 1.00 0.00 102 PHE A N 14
ATOM 24145 C CA . PHE A 1 102 ? -0.322 -0.894 -24.724 1.00 0.00 102 PHE A CA 14
ATOM 24146 C C . PHE A 1 102 ? -0.883 -2.313 -24.853 1.00 0.00 102 PHE A C 14
ATOM 24147 O O . PHE A 1 102 ? -1.344 -2.651 -25.931 1.00 0.00 102 PHE A O 14
ATOM 24165 N N . MET A 1 1 ? 17.162 -48.178 0.973 1.00 0.00 1 MET A N 15
ATOM 24166 C CA . MET A 1 1 ? 16.691 -49.419 1.652 1.00 0.00 1 MET A CA 15
ATOM 24167 C C . MET A 1 1 ? 17.388 -50.633 1.034 1.00 0.00 1 MET A C 15
ATOM 24168 O O . MET A 1 1 ? 17.403 -50.805 -0.169 1.00 0.00 1 MET A O 15
ATOM 24184 N N . THR A 1 2 ? 17.965 -51.476 1.845 1.00 0.00 2 THR A N 15
ATOM 24185 C CA . THR A 1 2 ? 18.661 -52.675 1.301 1.00 0.00 2 THR A CA 15
ATOM 24186 C C . THR A 1 2 ? 19.671 -52.237 0.238 1.00 0.00 2 THR A C 15
ATOM 24187 O O . THR A 1 2 ? 19.794 -52.848 -0.805 1.00 0.00 2 THR A O 15
ATOM 24198 N N . VAL A 1 3 ? 20.394 -51.181 0.494 1.00 0.00 3 VAL A N 15
ATOM 24199 C CA . VAL A 1 3 ? 21.396 -50.702 -0.499 1.00 0.00 3 VAL A CA 15
ATOM 24200 C C . VAL A 1 3 ? 22.759 -51.324 -0.191 1.00 0.00 3 VAL A C 15
ATOM 24201 O O . VAL A 1 3 ? 23.449 -50.912 0.719 1.00 0.00 3 VAL A O 15
ATOM 24214 N N . ILE A 1 4 ? 23.152 -52.315 -0.943 1.00 0.00 4 ILE A N 15
ATOM 24215 C CA . ILE A 1 4 ? 24.470 -52.962 -0.693 1.00 0.00 4 ILE A CA 15
ATOM 24216 C C . ILE A 1 4 ? 25.511 -52.391 -1.658 1.00 0.00 4 ILE A C 15
ATOM 24217 O O . ILE A 1 4 ? 26.383 -51.638 -1.272 1.00 0.00 4 ILE A O 15
ATOM 24233 N N . LYS A 1 5 ? 25.427 -52.741 -2.912 1.00 0.00 5 LYS A N 15
ATOM 24234 C CA . LYS A 1 5 ? 26.411 -52.216 -3.901 1.00 0.00 5 LYS A CA 15
ATOM 24235 C C . LYS A 1 5 ? 25.814 -52.306 -5.309 1.00 0.00 5 LYS A C 15
ATOM 24236 O O . LYS A 1 5 ? 26.151 -53.192 -6.068 1.00 0.00 5 LYS A O 15
ATOM 24255 N N . PRO A 1 6 ? 24.938 -51.381 -5.611 1.00 0.00 6 PRO A N 15
ATOM 24256 C CA . PRO A 1 6 ? 24.265 -51.321 -6.920 1.00 0.00 6 PRO A CA 15
ATOM 24257 C C . PRO A 1 6 ? 25.200 -50.729 -7.978 1.00 0.00 6 PRO A C 15
ATOM 24258 O O . PRO A 1 6 ? 26.402 -50.682 -7.805 1.00 0.00 6 PRO A O 15
ATOM 24269 N N . SER A 1 7 ? 24.657 -50.277 -9.075 1.00 0.00 7 SER A N 15
ATOM 24270 C CA . SER A 1 7 ? 25.510 -49.689 -10.145 1.00 0.00 7 SER A CA 15
ATOM 24271 C C . SER A 1 7 ? 24.947 -48.324 -10.547 1.00 0.00 7 SER A C 15
ATOM 24272 O O . SER A 1 7 ? 25.183 -47.840 -11.636 1.00 0.00 7 SER A O 15
ATOM 24280 N N . SER A 1 8 ? 24.202 -47.702 -9.675 1.00 0.00 8 SER A N 15
ATOM 24281 C CA . SER A 1 8 ? 23.620 -46.370 -10.004 1.00 0.00 8 SER A CA 15
ATOM 24282 C C . SER A 1 8 ? 24.542 -45.264 -9.486 1.00 0.00 8 SER A C 15
ATOM 24283 O O . SER A 1 8 ? 25.325 -45.468 -8.578 1.00 0.00 8 SER A O 15
ATOM 24291 N N . ARG A 1 9 ? 24.454 -44.094 -10.055 1.00 0.00 9 ARG A N 15
ATOM 24292 C CA . ARG A 1 9 ? 25.323 -42.974 -9.595 1.00 0.00 9 ARG A CA 15
ATOM 24293 C C . ARG A 1 9 ? 24.636 -41.640 -9.903 1.00 0.00 9 ARG A C 15
ATOM 24294 O O . ARG A 1 9 ? 23.854 -41.547 -10.828 1.00 0.00 9 ARG A O 15
ATOM 24315 N N . PRO A 1 10 ? 24.949 -40.646 -9.112 1.00 0.00 10 PRO A N 15
ATOM 24316 C CA . PRO A 1 10 ? 24.375 -39.297 -9.265 1.00 0.00 10 PRO A CA 15
ATOM 24317 C C . PRO A 1 10 ? 25.052 -38.549 -10.418 1.00 0.00 10 PRO A C 15
ATOM 24318 O O . PRO A 1 10 ? 24.488 -37.643 -10.998 1.00 0.00 10 PRO A O 15
ATOM 24329 N N . ARG A 1 11 ? 26.257 -38.918 -10.754 1.00 0.00 11 ARG A N 15
ATOM 24330 C CA . ARG A 1 11 ? 26.964 -38.223 -11.868 1.00 0.00 11 ARG A CA 15
ATOM 24331 C C . ARG A 1 11 ? 27.272 -39.224 -12.986 1.00 0.00 11 ARG A C 15
ATOM 24332 O O . ARG A 1 11 ? 28.364 -39.749 -13.063 1.00 0.00 11 ARG A O 15
ATOM 24353 N N . PRO A 1 12 ? 26.291 -39.457 -13.822 1.00 0.00 12 PRO A N 15
ATOM 24354 C CA . PRO A 1 12 ? 26.415 -40.390 -14.954 1.00 0.00 12 PRO A CA 15
ATOM 24355 C C . PRO A 1 12 ? 27.182 -39.731 -16.105 1.00 0.00 12 PRO A C 15
ATOM 24356 O O . PRO A 1 12 ? 27.906 -40.380 -16.833 1.00 0.00 12 PRO A O 15
ATOM 24367 N N . ARG A 1 13 ? 27.028 -38.446 -16.270 1.00 0.00 13 ARG A N 15
ATOM 24368 C CA . ARG A 1 13 ? 27.746 -37.744 -17.370 1.00 0.00 13 ARG A CA 15
ATOM 24369 C C . ARG A 1 13 ? 27.363 -36.262 -17.359 1.00 0.00 13 ARG A C 15
ATOM 24370 O O . ARG A 1 13 ? 26.200 -35.911 -17.370 1.00 0.00 13 ARG A O 15
ATOM 24391 N N . LYS A 1 14 ? 28.333 -35.390 -17.336 1.00 0.00 14 LYS A N 15
ATOM 24392 C CA . LYS A 1 14 ? 28.021 -33.933 -17.323 1.00 0.00 14 LYS A CA 15
ATOM 24393 C C . LYS A 1 14 ? 29.286 -33.135 -17.648 1.00 0.00 14 LYS A C 15
ATOM 24394 O O . LYS A 1 14 ? 29.763 -32.356 -16.847 1.00 0.00 14 LYS A O 15
ATOM 24413 N N . ASN A 1 15 ? 29.833 -33.322 -18.817 1.00 0.00 15 ASN A N 15
ATOM 24414 C CA . ASN A 1 15 ? 31.066 -32.573 -19.190 1.00 0.00 15 ASN A CA 15
ATOM 24415 C C . ASN A 1 15 ? 30.677 -31.231 -19.814 1.00 0.00 15 ASN A C 15
ATOM 24416 O O . ASN A 1 15 ? 30.317 -31.156 -20.972 1.00 0.00 15 ASN A O 15
ATOM 24427 N N . LYS A 1 16 ? 30.745 -30.170 -19.056 1.00 0.00 16 LYS A N 15
ATOM 24428 C CA . LYS A 1 16 ? 30.378 -28.837 -19.609 1.00 0.00 16 LYS A CA 15
ATOM 24429 C C . LYS A 1 16 ? 28.968 -28.899 -20.201 1.00 0.00 16 LYS A C 15
ATOM 24430 O O . LYS A 1 16 ? 28.755 -29.436 -21.270 1.00 0.00 16 LYS A O 15
ATOM 24449 N N . ASN A 1 17 ? 28.002 -28.354 -19.514 1.00 0.00 17 ASN A N 15
ATOM 24450 C CA . ASN A 1 17 ? 26.607 -28.381 -20.038 1.00 0.00 17 ASN A CA 15
ATOM 24451 C C . ASN A 1 17 ? 25.840 -27.167 -19.512 1.00 0.00 17 ASN A C 15
ATOM 24452 O O . ASN A 1 17 ? 25.488 -27.097 -18.352 1.00 0.00 17 ASN A O 15
ATOM 24463 N N . ILE A 1 18 ? 25.578 -26.209 -20.358 1.00 0.00 18 ILE A N 15
ATOM 24464 C CA . ILE A 1 18 ? 24.833 -25.000 -19.905 1.00 0.00 18 ILE A CA 15
ATOM 24465 C C . ILE A 1 18 ? 23.536 -25.430 -19.217 1.00 0.00 18 ILE A C 15
ATOM 24466 O O . ILE A 1 18 ? 22.991 -26.479 -19.500 1.00 0.00 18 ILE A O 15
ATOM 24482 N N . LYS A 1 19 ? 23.036 -24.630 -18.314 1.00 0.00 19 LYS A N 15
ATOM 24483 C CA . LYS A 1 19 ? 21.776 -24.996 -17.609 1.00 0.00 19 LYS A CA 15
ATOM 24484 C C . LYS A 1 19 ? 22.036 -26.193 -16.692 1.00 0.00 19 LYS A C 15
ATOM 24485 O O . LYS A 1 19 ? 22.353 -27.275 -17.144 1.00 0.00 19 LYS A O 15
ATOM 24504 N N . VAL A 1 20 ? 21.907 -26.008 -15.406 1.00 0.00 20 VAL A N 15
ATOM 24505 C CA . VAL A 1 20 ? 22.150 -27.135 -14.463 1.00 0.00 20 VAL A CA 15
ATOM 24506 C C . VAL A 1 20 ? 20.834 -27.539 -13.797 1.00 0.00 20 VAL A C 15
ATOM 24507 O O . VAL A 1 20 ? 19.908 -26.760 -13.703 1.00 0.00 20 VAL A O 15
ATOM 24520 N N . ASN A 1 21 ? 20.747 -28.755 -13.327 1.00 0.00 21 ASN A N 15
ATOM 24521 C CA . ASN A 1 21 ? 19.494 -29.210 -12.663 1.00 0.00 21 ASN A CA 15
ATOM 24522 C C . ASN A 1 21 ? 18.294 -28.909 -13.562 1.00 0.00 21 ASN A C 15
ATOM 24523 O O . ASN A 1 21 ? 18.428 -28.737 -14.758 1.00 0.00 21 ASN A O 15
ATOM 24534 N N . THR A 1 22 ? 17.124 -28.842 -12.993 1.00 0.00 22 THR A N 15
ATOM 24535 C CA . THR A 1 22 ? 15.911 -28.550 -13.805 1.00 0.00 22 THR A CA 15
ATOM 24536 C C . THR A 1 22 ? 14.833 -27.955 -12.898 1.00 0.00 22 THR A C 15
ATOM 24537 O O . THR A 1 22 ? 14.758 -28.265 -11.725 1.00 0.00 22 THR A O 15
ATOM 24548 N N . TYR A 1 23 ? 14.003 -27.098 -13.425 1.00 0.00 23 TYR A N 15
ATOM 24549 C CA . TYR A 1 23 ? 12.940 -26.486 -12.580 1.00 0.00 23 TYR A CA 15
ATOM 24550 C C . TYR A 1 23 ? 13.598 -25.693 -11.448 1.00 0.00 23 TYR A C 15
ATOM 24551 O O . TYR A 1 23 ? 14.320 -26.237 -10.636 1.00 0.00 23 TYR A O 15
ATOM 24569 N N . ARG A 1 24 ? 13.360 -24.413 -11.390 1.00 0.00 24 ARG A N 15
ATOM 24570 C CA . ARG A 1 24 ? 13.981 -23.589 -10.314 1.00 0.00 24 ARG A CA 15
ATOM 24571 C C . ARG A 1 24 ? 12.889 -23.030 -9.399 1.00 0.00 24 ARG A C 15
ATOM 24572 O O . ARG A 1 24 ? 11.717 -23.063 -9.720 1.00 0.00 24 ARG A O 15
ATOM 24593 N N . THR A 1 25 ? 13.267 -22.516 -8.261 1.00 0.00 25 THR A N 15
ATOM 24594 C CA . THR A 1 25 ? 12.256 -21.954 -7.321 1.00 0.00 25 THR A CA 15
ATOM 24595 C C . THR A 1 25 ? 12.204 -20.432 -7.473 1.00 0.00 25 THR A C 15
ATOM 24596 O O . THR A 1 25 ? 11.466 -19.755 -6.785 1.00 0.00 25 THR A O 15
ATOM 24607 N N . SER A 1 26 ? 12.983 -19.886 -8.368 1.00 0.00 26 SER A N 15
ATOM 24608 C CA . SER A 1 26 ? 12.976 -18.408 -8.558 1.00 0.00 26 SER A CA 15
ATOM 24609 C C . SER A 1 26 ? 11.868 -18.026 -9.542 1.00 0.00 26 SER A C 15
ATOM 24610 O O . SER A 1 26 ? 11.458 -18.817 -10.368 1.00 0.00 26 SER A O 15
ATOM 24618 N N . ALA A 1 27 ? 11.378 -16.819 -9.459 1.00 0.00 27 ALA A N 15
ATOM 24619 C CA . ALA A 1 27 ? 10.296 -16.389 -10.388 1.00 0.00 27 ALA A CA 15
ATOM 24620 C C . ALA A 1 27 ? 9.067 -17.276 -10.183 1.00 0.00 27 ALA A C 15
ATOM 24621 O O . ALA A 1 27 ? 9.176 -18.469 -9.976 1.00 0.00 27 ALA A O 15
ATOM 24628 N N . MET A 1 28 ? 7.895 -16.704 -10.234 1.00 0.00 28 MET A N 15
ATOM 24629 C CA . MET A 1 28 ? 6.660 -17.514 -10.038 1.00 0.00 28 MET A CA 15
ATOM 24630 C C . MET A 1 28 ? 5.977 -17.737 -11.388 1.00 0.00 28 MET A C 15
ATOM 24631 O O . MET A 1 28 ? 6.113 -16.949 -12.303 1.00 0.00 28 MET A O 15
ATOM 24645 N N . ASP A 1 29 ? 5.241 -18.806 -11.520 1.00 0.00 29 ASP A N 15
ATOM 24646 C CA . ASP A 1 29 ? 4.547 -19.080 -12.809 1.00 0.00 29 ASP A CA 15
ATOM 24647 C C . ASP A 1 29 ? 3.128 -18.508 -12.759 1.00 0.00 29 ASP A C 15
ATOM 24648 O O . ASP A 1 29 ? 2.373 -18.615 -13.705 1.00 0.00 29 ASP A O 15
ATOM 24657 N N . LEU A 1 30 ? 2.759 -17.899 -11.663 1.00 0.00 30 LEU A N 15
ATOM 24658 C CA . LEU A 1 30 ? 1.389 -17.322 -11.560 1.00 0.00 30 LEU A CA 15
ATOM 24659 C C . LEU A 1 30 ? 1.105 -16.460 -12.789 1.00 0.00 30 LEU A C 15
ATOM 24660 O O . LEU A 1 30 ? 0.312 -16.811 -13.639 1.00 0.00 30 LEU A O 15
ATOM 24676 N N . SER A 1 31 ? 1.751 -15.334 -12.887 1.00 0.00 31 SER A N 15
ATOM 24677 C CA . SER A 1 31 ? 1.525 -14.442 -14.059 1.00 0.00 31 SER A CA 15
ATOM 24678 C C . SER A 1 31 ? 2.602 -13.354 -14.087 1.00 0.00 31 SER A C 15
ATOM 24679 O O . SER A 1 31 ? 2.337 -12.213 -13.764 1.00 0.00 31 SER A O 15
ATOM 24687 N N . PRO A 1 32 ? 3.790 -13.744 -14.475 1.00 0.00 32 PRO A N 15
ATOM 24688 C CA . PRO A 1 32 ? 4.939 -12.826 -14.562 1.00 0.00 32 PRO A CA 15
ATOM 24689 C C . PRO A 1 32 ? 4.850 -11.980 -15.834 1.00 0.00 32 PRO A C 15
ATOM 24690 O O . PRO A 1 32 ? 4.852 -12.496 -16.935 1.00 0.00 32 PRO A O 15
ATOM 24701 N N . GLY A 1 33 ? 4.769 -10.685 -15.695 1.00 0.00 33 GLY A N 15
ATOM 24702 C CA . GLY A 1 33 ? 4.678 -9.811 -16.898 1.00 0.00 33 GLY A CA 15
ATOM 24703 C C . GLY A 1 33 ? 3.673 -10.406 -17.888 1.00 0.00 33 GLY A C 15
ATOM 24704 O O . GLY A 1 33 ? 3.949 -10.536 -19.064 1.00 0.00 33 GLY A O 15
ATOM 24708 N N . SER A 1 34 ? 2.510 -10.772 -17.421 1.00 0.00 34 SER A N 15
ATOM 24709 C CA . SER A 1 34 ? 1.493 -11.359 -18.335 1.00 0.00 34 SER A CA 15
ATOM 24710 C C . SER A 1 34 ? 0.289 -10.421 -18.432 1.00 0.00 34 SER A C 15
ATOM 24711 O O . SER A 1 34 ? 0.096 -9.553 -17.604 1.00 0.00 34 SER A O 15
ATOM 24719 N N . VAL A 1 35 ? -0.523 -10.590 -19.440 1.00 0.00 35 VAL A N 15
ATOM 24720 C CA . VAL A 1 35 ? -1.714 -9.710 -19.594 1.00 0.00 35 VAL A CA 15
ATOM 24721 C C . VAL A 1 35 ? -2.982 -10.514 -19.303 1.00 0.00 35 VAL A C 15
ATOM 24722 O O . VAL A 1 35 ? -3.000 -11.723 -19.420 1.00 0.00 35 VAL A O 15
ATOM 24735 N N . HIS A 1 36 ? -4.043 -9.855 -18.925 1.00 0.00 36 HIS A N 15
ATOM 24736 C CA . HIS A 1 36 ? -5.306 -10.589 -18.626 1.00 0.00 36 HIS A CA 15
ATOM 24737 C C . HIS A 1 36 ? -6.485 -9.611 -18.641 1.00 0.00 36 HIS A C 15
ATOM 24738 O O . HIS A 1 36 ? -6.307 -8.410 -18.683 1.00 0.00 36 HIS A O 15
ATOM 24752 N N . GLU A 1 37 ? -7.687 -10.117 -18.605 1.00 0.00 37 GLU A N 15
ATOM 24753 C CA . GLU A 1 37 ? -8.877 -9.218 -18.614 1.00 0.00 37 GLU A CA 15
ATOM 24754 C C . GLU A 1 37 ? -9.389 -9.046 -17.184 1.00 0.00 37 GLU A C 15
ATOM 24755 O O . GLU A 1 37 ? -9.180 -9.888 -16.334 1.00 0.00 37 GLU A O 15
ATOM 24767 N N . GLY A 1 38 ? -10.054 -7.958 -16.906 1.00 0.00 38 GLY A N 15
ATOM 24768 C CA . GLY A 1 38 ? -10.569 -7.735 -15.526 1.00 0.00 38 GLY A CA 15
ATOM 24769 C C . GLY A 1 38 ? -11.537 -6.552 -15.525 1.00 0.00 38 GLY A C 15
ATOM 24770 O O . GLY A 1 38 ? -11.740 -5.903 -16.531 1.00 0.00 38 GLY A O 15
ATOM 24774 N N . ILE A 1 39 ? -12.134 -6.264 -14.402 1.00 0.00 39 ILE A N 15
ATOM 24775 C CA . ILE A 1 39 ? -13.084 -5.118 -14.339 1.00 0.00 39 ILE A CA 15
ATOM 24776 C C . ILE A 1 39 ? -12.344 -3.897 -13.795 1.00 0.00 39 ILE A C 15
ATOM 24777 O O . ILE A 1 39 ? -11.425 -4.021 -13.010 1.00 0.00 39 ILE A O 15
ATOM 24793 N N . VAL A 1 40 ? -12.715 -2.718 -14.216 1.00 0.00 40 VAL A N 15
ATOM 24794 C CA . VAL A 1 40 ? -11.999 -1.506 -13.723 1.00 0.00 40 VAL A CA 15
ATOM 24795 C C . VAL A 1 40 ? -12.783 -0.849 -12.582 1.00 0.00 40 VAL A C 15
ATOM 24796 O O . VAL A 1 40 ? -13.995 -0.873 -12.553 1.00 0.00 40 VAL A O 15
ATOM 24809 N N . TYR A 1 41 ? -12.092 -0.260 -11.644 1.00 0.00 41 TYR A N 15
ATOM 24810 C CA . TYR A 1 41 ? -12.786 0.406 -10.504 1.00 0.00 41 TYR A CA 15
ATOM 24811 C C . TYR A 1 41 ? -12.069 1.718 -10.177 1.00 0.00 41 TYR A C 15
ATOM 24812 O O . TYR A 1 41 ? -10.880 1.852 -10.380 1.00 0.00 41 TYR A O 15
ATOM 24830 N N . PHE A 1 42 ? -12.780 2.691 -9.676 1.00 0.00 42 PHE A N 15
ATOM 24831 C CA . PHE A 1 42 ? -12.129 3.990 -9.344 1.00 0.00 42 PHE A CA 15
ATOM 24832 C C . PHE A 1 42 ? -12.294 4.282 -7.852 1.00 0.00 42 PHE A C 15
ATOM 24833 O O . PHE A 1 42 ? -13.393 4.301 -7.332 1.00 0.00 42 PHE A O 15
ATOM 24850 N N . LYS A 1 43 ? -11.213 4.508 -7.156 1.00 0.00 43 LYS A N 15
ATOM 24851 C CA . LYS A 1 43 ? -11.320 4.797 -5.697 1.00 0.00 43 LYS A CA 15
ATOM 24852 C C . LYS A 1 43 ? -10.019 5.427 -5.191 1.00 0.00 43 LYS A C 15
ATOM 24853 O O . LYS A 1 43 ? -8.939 5.091 -5.634 1.00 0.00 43 LYS A O 15
ATOM 24872 N N . ASP A 1 44 ? -10.119 6.337 -4.259 1.00 0.00 44 ASP A N 15
ATOM 24873 C CA . ASP A 1 44 ? -8.895 6.990 -3.713 1.00 0.00 44 ASP A CA 15
ATOM 24874 C C . ASP A 1 44 ? -8.142 7.703 -4.837 1.00 0.00 44 ASP A C 15
ATOM 24875 O O . ASP A 1 44 ? -7.000 8.090 -4.683 1.00 0.00 44 ASP A O 15
ATOM 24884 N N . GLY A 1 45 ? -8.768 7.882 -5.968 1.00 0.00 45 GLY A N 15
ATOM 24885 C CA . GLY A 1 45 ? -8.081 8.570 -7.098 1.00 0.00 45 GLY A CA 15
ATOM 24886 C C . GLY A 1 45 ? -7.321 7.540 -7.935 1.00 0.00 45 GLY A C 15
ATOM 24887 O O . GLY A 1 45 ? -7.024 7.762 -9.092 1.00 0.00 45 GLY A O 15
ATOM 24891 N N . ILE A 1 46 ? -7.003 6.412 -7.359 1.00 0.00 46 ILE A N 15
ATOM 24892 C CA . ILE A 1 46 ? -6.263 5.367 -8.122 1.00 0.00 46 ILE A CA 15
ATOM 24893 C C . ILE A 1 46 ? -7.267 4.426 -8.788 1.00 0.00 46 ILE A C 15
ATOM 24894 O O . ILE A 1 46 ? -8.464 4.596 -8.670 1.00 0.00 46 ILE A O 15
ATOM 24910 N N . PHE A 1 47 ? -6.791 3.434 -9.489 1.00 0.00 47 PHE A N 15
ATOM 24911 C CA . PHE A 1 47 ? -7.724 2.489 -10.160 1.00 0.00 47 PHE A CA 15
ATOM 24912 C C . PHE A 1 47 ? -7.673 1.133 -9.454 1.00 0.00 47 PHE A C 15
ATOM 24913 O O . PHE A 1 47 ? -6.802 0.873 -8.648 1.00 0.00 47 PHE A O 15
ATOM 24930 N N . LYS A 1 48 ? -8.600 0.267 -9.754 1.00 0.00 48 LYS A N 15
ATOM 24931 C CA . LYS A 1 48 ? -8.606 -1.071 -9.103 1.00 0.00 48 LYS A CA 15
ATOM 24932 C C . LYS A 1 48 ? -9.055 -2.126 -10.113 1.00 0.00 48 LYS A C 15
ATOM 24933 O O . LYS A 1 48 ? -10.045 -1.961 -10.798 1.00 0.00 48 LYS A O 15
ATOM 24952 N N . VAL A 1 49 ? -8.338 -3.209 -10.211 1.00 0.00 49 VAL A N 15
ATOM 24953 C CA . VAL A 1 49 ? -8.727 -4.273 -11.177 1.00 0.00 49 VAL A CA 15
ATOM 24954 C C . VAL A 1 49 ? -9.302 -5.466 -10.415 1.00 0.00 49 VAL A C 15
ATOM 24955 O O . VAL A 1 49 ? -8.623 -6.100 -9.632 1.00 0.00 49 VAL A O 15
ATOM 24968 N N . ARG A 1 50 ? -10.550 -5.776 -10.636 1.00 0.00 50 ARG A N 15
ATOM 24969 C CA . ARG A 1 50 ? -11.167 -6.931 -9.922 1.00 0.00 50 ARG A CA 15
ATOM 24970 C C . ARG A 1 50 ? -11.158 -8.155 -10.838 1.00 0.00 50 ARG A C 15
ATOM 24971 O O . ARG A 1 50 ? -11.610 -8.101 -11.965 1.00 0.00 50 ARG A O 15
ATOM 24992 N N . LEU A 1 51 ? -10.644 -9.262 -10.370 1.00 0.00 51 LEU A N 15
ATOM 24993 C CA . LEU A 1 51 ? -10.611 -10.480 -11.226 1.00 0.00 51 LEU A CA 15
ATOM 24994 C C . LEU A 1 51 ? -11.818 -11.363 -10.907 1.00 0.00 51 LEU A C 15
ATOM 24995 O O . LEU A 1 51 ? -11.690 -12.423 -10.329 1.00 0.00 51 LEU A O 15
ATOM 25011 N N . LEU A 1 52 ? -12.992 -10.934 -11.281 1.00 0.00 52 LEU A N 15
ATOM 25012 C CA . LEU A 1 52 ? -14.206 -11.750 -11.002 1.00 0.00 52 LEU A CA 15
ATOM 25013 C C . LEU A 1 52 ? -14.051 -13.126 -11.651 1.00 0.00 52 LEU A C 15
ATOM 25014 O O . LEU A 1 52 ? -13.564 -13.251 -12.758 1.00 0.00 52 LEU A O 15
ATOM 25030 N N . GLY A 1 53 ? -14.456 -14.162 -10.969 1.00 0.00 53 GLY A N 15
ATOM 25031 C CA . GLY A 1 53 ? -14.325 -15.530 -11.545 1.00 0.00 53 GLY A CA 15
ATOM 25032 C C . GLY A 1 53 ? -13.357 -16.346 -10.690 1.00 0.00 53 GLY A C 15
ATOM 25033 O O . GLY A 1 53 ? -13.321 -17.560 -10.756 1.00 0.00 53 GLY A O 15
ATOM 25037 N N . TYR A 1 54 ? -12.569 -15.687 -9.883 1.00 0.00 54 TYR A N 15
ATOM 25038 C CA . TYR A 1 54 ? -11.603 -16.419 -9.018 1.00 0.00 54 TYR A CA 15
ATOM 25039 C C . TYR A 1 54 ? -12.050 -16.311 -7.558 1.00 0.00 54 TYR A C 15
ATOM 25040 O O . TYR A 1 54 ? -11.808 -17.193 -6.757 1.00 0.00 54 TYR A O 15
ATOM 25058 N N . GLU A 1 55 ? -12.703 -15.237 -7.208 1.00 0.00 55 GLU A N 15
ATOM 25059 C CA . GLU A 1 55 ? -13.171 -15.070 -5.803 1.00 0.00 55 GLU A CA 15
ATOM 25060 C C . GLU A 1 55 ? -11.965 -14.941 -4.872 1.00 0.00 55 GLU A C 15
ATOM 25061 O O . GLU A 1 55 ? -11.452 -15.919 -4.366 1.00 0.00 55 GLU A O 15
ATOM 25073 N N . GLY A 1 56 ? -11.509 -13.740 -4.638 1.00 0.00 56 GLY A N 15
ATOM 25074 C CA . GLY A 1 56 ? -10.338 -13.551 -3.737 1.00 0.00 56 GLY A CA 15
ATOM 25075 C C . GLY A 1 56 ? -9.206 -12.862 -4.503 1.00 0.00 56 GLY A C 15
ATOM 25076 O O . GLY A 1 56 ? -8.229 -12.429 -3.926 1.00 0.00 56 GLY A O 15
ATOM 25080 N N . HIS A 1 57 ? -9.329 -12.759 -5.799 1.00 0.00 57 HIS A N 15
ATOM 25081 C CA . HIS A 1 57 ? -8.256 -12.098 -6.594 1.00 0.00 57 HIS A CA 15
ATOM 25082 C C . HIS A 1 57 ? -8.580 -10.610 -6.750 1.00 0.00 57 HIS A C 15
ATOM 25083 O O . HIS A 1 57 ? -9.200 -10.194 -7.711 1.00 0.00 57 HIS A O 15
ATOM 25097 N N . GLU A 1 58 ? -8.160 -9.805 -5.811 1.00 0.00 58 GLU A N 15
ATOM 25098 C CA . GLU A 1 58 ? -8.436 -8.344 -5.900 1.00 0.00 58 GLU A CA 15
ATOM 25099 C C . GLU A 1 58 ? -7.139 -7.605 -6.227 1.00 0.00 58 GLU A C 15
ATOM 25100 O O . GLU A 1 58 ? -6.257 -7.481 -5.400 1.00 0.00 58 GLU A O 15
ATOM 25112 N N . CYS A 1 59 ? -7.014 -7.112 -7.428 1.00 0.00 59 CYS A N 15
ATOM 25113 C CA . CYS A 1 59 ? -5.771 -6.383 -7.804 1.00 0.00 59 CYS A CA 15
ATOM 25114 C C . CYS A 1 59 ? -6.054 -4.882 -7.827 1.00 0.00 59 CYS A C 15
ATOM 25115 O O . CYS A 1 59 ? -7.191 -4.453 -7.829 1.00 0.00 59 CYS A O 15
ATOM 25123 N N . ILE A 1 60 ? -5.027 -4.080 -7.848 1.00 0.00 60 ILE A N 15
ATOM 25124 C CA . ILE A 1 60 ? -5.231 -2.606 -7.878 1.00 0.00 60 ILE A CA 15
ATOM 25125 C C . ILE A 1 60 ? -4.399 -2.014 -9.012 1.00 0.00 60 ILE A C 15
ATOM 25126 O O . ILE A 1 60 ? -3.243 -2.342 -9.178 1.00 0.00 60 ILE A O 15
ATOM 25142 N N . LEU A 1 61 ? -4.969 -1.143 -9.797 1.00 0.00 61 LEU A N 15
ATOM 25143 C CA . LEU A 1 61 ? -4.190 -0.546 -10.914 1.00 0.00 61 LEU A CA 15
ATOM 25144 C C . LEU A 1 61 ? -3.660 0.817 -10.483 1.00 0.00 61 LEU A C 15
ATOM 25145 O O . LEU A 1 61 ? -4.410 1.711 -10.144 1.00 0.00 61 LEU A O 15
ATOM 25161 N N . LEU A 1 62 ? -2.367 0.984 -10.494 1.00 0.00 62 LEU A N 15
ATOM 25162 C CA . LEU A 1 62 ? -1.787 2.293 -10.082 1.00 0.00 62 LEU A CA 15
ATOM 25163 C C . LEU A 1 62 ? -0.411 2.472 -10.725 1.00 0.00 62 LEU A C 15
ATOM 25164 O O . LEU A 1 62 ? -0.027 3.564 -11.092 1.00 0.00 62 LEU A O 15
ATOM 25180 N N . ASP A 1 63 ? 0.335 1.410 -10.867 1.00 0.00 63 ASP A N 15
ATOM 25181 C CA . ASP A 1 63 ? 1.682 1.532 -11.491 1.00 0.00 63 ASP A CA 15
ATOM 25182 C C . ASP A 1 63 ? 1.558 2.307 -12.801 1.00 0.00 63 ASP A C 15
ATOM 25183 O O . ASP A 1 63 ? 2.387 3.134 -13.126 1.00 0.00 63 ASP A O 15
ATOM 25192 N N . TYR A 1 64 ? 0.526 2.050 -13.559 1.00 0.00 64 TYR A N 15
ATOM 25193 C CA . TYR A 1 64 ? 0.353 2.778 -14.848 1.00 0.00 64 TYR A CA 15
ATOM 25194 C C . TYR A 1 64 ? -1.110 3.193 -15.011 1.00 0.00 64 TYR A C 15
ATOM 25195 O O . TYR A 1 64 ? -1.822 2.675 -15.847 1.00 0.00 64 TYR A O 15
ATOM 25213 N N . LEU A 1 65 ? -1.564 4.126 -14.220 1.00 0.00 65 LEU A N 15
ATOM 25214 C CA . LEU A 1 65 ? -2.981 4.574 -14.335 1.00 0.00 65 LEU A CA 15
ATOM 25215 C C . LEU A 1 65 ? -3.235 5.103 -15.747 1.00 0.00 65 LEU A C 15
ATOM 25216 O O . LEU A 1 65 ? -4.216 4.766 -16.381 1.00 0.00 65 LEU A O 15
ATOM 25232 N N . ASN A 1 66 ? -2.357 5.930 -16.247 1.00 0.00 66 ASN A N 15
ATOM 25233 C CA . ASN A 1 66 ? -2.547 6.481 -17.619 1.00 0.00 66 ASN A CA 15
ATOM 25234 C C . ASN A 1 66 ? -3.778 7.389 -17.640 1.00 0.00 66 ASN A C 15
ATOM 25235 O O . ASN A 1 66 ? -4.835 7.031 -17.158 1.00 0.00 66 ASN A O 15
ATOM 25246 N N . TYR A 1 67 ? -3.650 8.563 -18.196 1.00 0.00 67 TYR A N 15
ATOM 25247 C CA . TYR A 1 67 ? -4.811 9.494 -18.249 1.00 0.00 67 TYR A CA 15
ATOM 25248 C C . TYR A 1 67 ? -4.981 10.015 -19.678 1.00 0.00 67 TYR A C 15
ATOM 25249 O O . TYR A 1 67 ? -4.023 10.367 -20.338 1.00 0.00 67 TYR A O 15
ATOM 25267 N N . ARG A 1 68 ? -6.192 10.069 -20.161 1.00 0.00 68 ARG A N 15
ATOM 25268 C CA . ARG A 1 68 ? -6.418 10.569 -21.547 1.00 0.00 68 ARG A CA 15
ATOM 25269 C C . ARG A 1 68 ? -7.091 11.941 -21.491 1.00 0.00 68 ARG A C 15
ATOM 25270 O O . ARG A 1 68 ? -7.855 12.305 -22.364 1.00 0.00 68 ARG A O 15
ATOM 25291 N N . GLN A 1 69 ? -6.814 12.706 -20.471 1.00 0.00 69 GLN A N 15
ATOM 25292 C CA . GLN A 1 69 ? -7.434 14.057 -20.357 1.00 0.00 69 GLN A CA 15
ATOM 25293 C C . GLN A 1 69 ? -8.952 13.918 -20.216 1.00 0.00 69 GLN A C 15
ATOM 25294 O O . GLN A 1 69 ? -9.473 13.769 -19.128 1.00 0.00 69 GLN A O 15
ATOM 25308 N N . ASP A 1 70 ? -9.668 13.969 -21.307 1.00 0.00 70 ASP A N 15
ATOM 25309 C CA . ASP A 1 70 ? -11.152 13.843 -21.231 1.00 0.00 70 ASP A CA 15
ATOM 25310 C C . ASP A 1 70 ? -11.735 15.102 -20.586 1.00 0.00 70 ASP A C 15
ATOM 25311 O O . ASP A 1 70 ? -11.216 15.610 -19.612 1.00 0.00 70 ASP A O 15
ATOM 25320 N N . THR A 1 71 ? -12.810 15.612 -21.124 1.00 0.00 71 THR A N 15
ATOM 25321 C CA . THR A 1 71 ? -13.425 16.838 -20.542 1.00 0.00 71 THR A CA 15
ATOM 25322 C C . THR A 1 71 ? -13.956 16.530 -19.141 1.00 0.00 71 THR A C 15
ATOM 25323 O O . THR A 1 71 ? -15.104 16.172 -18.967 1.00 0.00 71 THR A O 15
ATOM 25334 N N . LEU A 1 72 ? -13.130 16.670 -18.139 1.00 0.00 72 LEU A N 15
ATOM 25335 C CA . LEU A 1 72 ? -13.589 16.388 -16.750 1.00 0.00 72 LEU A CA 15
ATOM 25336 C C . LEU A 1 72 ? -13.880 14.894 -16.598 1.00 0.00 72 LEU A C 15
ATOM 25337 O O . LEU A 1 72 ? -14.409 14.454 -15.597 1.00 0.00 72 LEU A O 15
ATOM 25353 N N . ASP A 1 73 ? -13.540 14.108 -17.584 1.00 0.00 73 ASP A N 15
ATOM 25354 C CA . ASP A 1 73 ? -13.800 12.644 -17.490 1.00 0.00 73 ASP A CA 15
ATOM 25355 C C . ASP A 1 73 ? -15.306 12.402 -17.365 1.00 0.00 73 ASP A C 15
ATOM 25356 O O . ASP A 1 73 ? -15.745 11.526 -16.647 1.00 0.00 73 ASP A O 15
ATOM 25365 N N . ARG A 1 74 ? -16.100 13.172 -18.057 1.00 0.00 74 ARG A N 15
ATOM 25366 C CA . ARG A 1 74 ? -17.576 12.983 -17.972 1.00 0.00 74 ARG A CA 15
ATOM 25367 C C . ARG A 1 74 ? -17.948 11.612 -18.539 1.00 0.00 74 ARG A C 15
ATOM 25368 O O . ARG A 1 74 ? -18.627 10.831 -17.903 1.00 0.00 74 ARG A O 15
ATOM 25389 N N . LEU A 1 75 ? -17.510 11.312 -19.731 1.00 0.00 75 LEU A N 15
ATOM 25390 C CA . LEU A 1 75 ? -17.841 9.990 -20.335 1.00 0.00 75 LEU A CA 15
ATOM 25391 C C . LEU A 1 75 ? -16.977 8.905 -19.690 1.00 0.00 75 LEU A C 15
ATOM 25392 O O . LEU A 1 75 ? -17.403 7.780 -19.517 1.00 0.00 75 LEU A O 15
ATOM 25408 N N . LYS A 1 76 ? -15.765 9.231 -19.334 1.00 0.00 76 LYS A N 15
ATOM 25409 C CA . LYS A 1 76 ? -14.876 8.215 -18.703 1.00 0.00 76 LYS A CA 15
ATOM 25410 C C . LYS A 1 76 ? -15.470 7.779 -17.363 1.00 0.00 76 LYS A C 15
ATOM 25411 O O . LYS A 1 76 ? -15.261 6.670 -16.913 1.00 0.00 76 LYS A O 15
ATOM 25430 N N . GLU A 1 77 ? -16.212 8.640 -16.722 1.00 0.00 77 GLU A N 15
ATOM 25431 C CA . GLU A 1 77 ? -16.820 8.268 -15.414 1.00 0.00 77 GLU A CA 15
ATOM 25432 C C . GLU A 1 77 ? -17.728 7.051 -15.609 1.00 0.00 77 GLU A C 15
ATOM 25433 O O . GLU A 1 77 ? -17.686 6.104 -14.849 1.00 0.00 77 GLU A O 15
ATOM 25445 N N . ARG A 1 78 ? -18.548 7.071 -16.624 1.00 0.00 78 ARG A N 15
ATOM 25446 C CA . ARG A 1 78 ? -19.457 5.918 -16.873 1.00 0.00 78 ARG A CA 15
ATOM 25447 C C . ARG A 1 78 ? -18.662 4.767 -17.493 1.00 0.00 78 ARG A C 15
ATOM 25448 O O . ARG A 1 78 ? -19.012 3.612 -17.355 1.00 0.00 78 ARG A O 15
ATOM 25469 N N . LEU A 1 79 ? -17.592 5.073 -18.175 1.00 0.00 79 LEU A N 15
ATOM 25470 C CA . LEU A 1 79 ? -16.774 3.998 -18.805 1.00 0.00 79 LEU A CA 15
ATOM 25471 C C . LEU A 1 79 ? -16.181 3.106 -17.714 1.00 0.00 79 LEU A C 15
ATOM 25472 O O . LEU A 1 79 ? -16.121 1.898 -17.850 1.00 0.00 79 LEU A O 15
ATOM 25488 N N . VAL A 1 80 ? -15.742 3.693 -16.634 1.00 0.00 80 VAL A N 15
ATOM 25489 C CA . VAL A 1 80 ? -15.151 2.890 -15.525 1.00 0.00 80 VAL A CA 15
ATOM 25490 C C . VAL A 1 80 ? -15.972 1.615 -15.318 1.00 0.00 80 VAL A C 15
ATOM 25491 O O . VAL A 1 80 ? -17.096 1.512 -15.766 1.00 0.00 80 VAL A O 15
ATOM 25504 N N . GLY A 1 81 ? -15.420 0.645 -14.643 1.00 0.00 81 GLY A N 15
ATOM 25505 C CA . GLY A 1 81 ? -16.171 -0.620 -14.410 1.00 0.00 81 GLY A CA 15
ATOM 25506 C C . GLY A 1 81 ? -15.976 -1.558 -15.602 1.00 0.00 81 GLY A C 15
ATOM 25507 O O . GLY A 1 81 ? -15.693 -2.728 -15.439 1.00 0.00 81 GLY A O 15
ATOM 25511 N N . ARG A 1 82 ? -16.132 -1.047 -16.796 1.00 0.00 82 ARG A N 15
ATOM 25512 C CA . ARG A 1 82 ? -15.971 -1.890 -18.020 1.00 0.00 82 ARG A CA 15
ATOM 25513 C C . ARG A 1 82 ? -14.822 -2.885 -17.841 1.00 0.00 82 ARG A C 15
ATOM 25514 O O . ARG A 1 82 ? -13.994 -2.752 -16.963 1.00 0.00 82 ARG A O 15
ATOM 25535 N N . VAL A 1 83 ? -14.760 -3.878 -18.687 1.00 0.00 83 VAL A N 15
ATOM 25536 C CA . VAL A 1 83 ? -13.666 -4.881 -18.580 1.00 0.00 83 VAL A CA 15
ATOM 25537 C C . VAL A 1 83 ? -12.554 -4.504 -19.554 1.00 0.00 83 VAL A C 15
ATOM 25538 O O . VAL A 1 83 ? -12.796 -4.221 -20.711 1.00 0.00 83 VAL A O 15
ATOM 25551 N N . ILE A 1 84 ? -11.338 -4.479 -19.091 1.00 0.00 84 ILE A N 15
ATOM 25552 C CA . ILE A 1 84 ? -10.209 -4.099 -19.980 1.00 0.00 84 ILE A CA 15
ATOM 25553 C C . ILE A 1 84 ? -9.039 -5.061 -19.769 1.00 0.00 84 ILE A C 15
ATOM 25554 O O . ILE A 1 84 ? -9.068 -5.910 -18.901 1.00 0.00 84 ILE A O 15
ATOM 25570 N N . LYS A 1 85 ? -8.005 -4.928 -20.555 1.00 0.00 85 LYS A N 15
ATOM 25571 C CA . LYS A 1 85 ? -6.828 -5.828 -20.396 1.00 0.00 85 LYS A CA 15
ATOM 25572 C C . LYS A 1 85 ? -5.680 -5.041 -19.761 1.00 0.00 85 LYS A C 15
ATOM 25573 O O . LYS A 1 85 ? -5.500 -3.868 -20.022 1.00 0.00 85 LYS A O 15
ATOM 25592 N N . THR A 1 86 ? -4.905 -5.675 -18.925 1.00 0.00 86 THR A N 15
ATOM 25593 C CA . THR A 1 86 ? -3.775 -4.958 -18.271 1.00 0.00 86 THR A CA 15
ATOM 25594 C C . THR A 1 86 ? -2.666 -5.955 -17.929 1.00 0.00 86 THR A C 15
ATOM 25595 O O . THR A 1 86 ? -2.826 -7.151 -18.083 1.00 0.00 86 THR A O 15
ATOM 25606 N N . ARG A 1 87 ? -1.543 -5.476 -17.464 1.00 0.00 87 ARG A N 15
ATOM 25607 C CA . ARG A 1 87 ? -0.429 -6.399 -17.114 1.00 0.00 87 ARG A CA 15
ATOM 25608 C C . ARG A 1 87 ? -0.413 -6.624 -15.601 1.00 0.00 87 ARG A C 15
ATOM 25609 O O . ARG A 1 87 ? -0.893 -5.809 -14.836 1.00 0.00 87 ARG A O 15
ATOM 25630 N N . VAL A 1 88 ? 0.141 -7.721 -15.163 1.00 0.00 88 VAL A N 15
ATOM 25631 C CA . VAL A 1 88 ? 0.187 -7.997 -13.701 1.00 0.00 88 VAL A CA 15
ATOM 25632 C C . VAL A 1 88 ? 1.547 -7.568 -13.157 1.00 0.00 88 VAL A C 15
ATOM 25633 O O . VAL A 1 88 ? 2.577 -8.055 -13.578 1.00 0.00 88 VAL A O 15
ATOM 25646 N N . VAL A 1 89 ? 1.559 -6.650 -12.232 1.00 0.00 89 VAL A N 15
ATOM 25647 C CA . VAL A 1 89 ? 2.853 -6.180 -11.675 1.00 0.00 89 VAL A CA 15
ATOM 25648 C C . VAL A 1 89 ? 3.394 -7.205 -10.677 1.00 0.00 89 VAL A C 15
ATOM 25649 O O . VAL A 1 89 ? 4.589 -7.358 -10.520 1.00 0.00 89 VAL A O 15
ATOM 25662 N N . ARG A 1 90 ? 2.526 -7.907 -9.998 1.00 0.00 90 ARG A N 15
ATOM 25663 C CA . ARG A 1 90 ? 2.998 -8.916 -9.010 1.00 0.00 90 ARG A CA 15
ATOM 25664 C C . ARG A 1 90 ? 1.808 -9.416 -8.188 1.00 0.00 90 ARG A C 15
ATOM 25665 O O . ARG A 1 90 ? 1.288 -8.718 -7.339 1.00 0.00 90 ARG A O 15
ATOM 25686 N N . ALA A 1 91 ? 1.377 -10.622 -8.434 1.00 0.00 91 ALA A N 15
ATOM 25687 C CA . ALA A 1 91 ? 0.227 -11.175 -7.666 1.00 0.00 91 ALA A CA 15
ATOM 25688 C C . ALA A 1 91 ? 0.749 -11.849 -6.395 1.00 0.00 91 ALA A C 15
ATOM 25689 O O . ALA A 1 91 ? 1.703 -12.600 -6.428 1.00 0.00 91 ALA A O 15
ATOM 25696 N N . ASP A 1 92 ? 0.133 -11.585 -5.274 1.00 0.00 92 ASP A N 15
ATOM 25697 C CA . ASP A 1 92 ? 0.601 -12.210 -4.006 1.00 0.00 92 ASP A CA 15
ATOM 25698 C C . ASP A 1 92 ? -0.458 -12.018 -2.918 1.00 0.00 92 ASP A C 15
ATOM 25699 O O . ASP A 1 92 ? -0.426 -11.060 -2.172 1.00 0.00 92 ASP A O 15
ATOM 25708 N N . GLY A 1 93 ? -1.393 -12.923 -2.819 1.00 0.00 93 GLY A N 15
ATOM 25709 C CA . GLY A 1 93 ? -2.449 -12.793 -1.775 1.00 0.00 93 GLY A CA 15
ATOM 25710 C C . GLY A 1 93 ? -3.697 -12.150 -2.383 1.00 0.00 93 GLY A C 15
ATOM 25711 O O . GLY A 1 93 ? -3.750 -11.862 -3.562 1.00 0.00 93 GLY A O 15
ATOM 25715 N N . LEU A 1 94 ? -4.705 -11.926 -1.585 1.00 0.00 94 LEU A N 15
ATOM 25716 C CA . LEU A 1 94 ? -5.953 -11.305 -2.113 1.00 0.00 94 LEU A CA 15
ATOM 25717 C C . LEU A 1 94 ? -5.631 -9.939 -2.720 1.00 0.00 94 LEU A C 15
ATOM 25718 O O . LEU A 1 94 ? -6.416 -9.378 -3.458 1.00 0.00 94 LEU A O 15
ATOM 25734 N N . TYR A 1 95 ? -4.485 -9.396 -2.413 1.00 0.00 95 TYR A N 15
ATOM 25735 C CA . TYR A 1 95 ? -4.124 -8.063 -2.973 1.00 0.00 95 TYR A CA 15
ATOM 25736 C C . TYR A 1 95 ? -3.022 -8.227 -4.022 1.00 0.00 95 TYR A C 15
ATOM 25737 O O . TYR A 1 95 ? -1.999 -8.831 -3.774 1.00 0.00 95 TYR A O 15
ATOM 25755 N N . VAL A 1 96 ? -3.225 -7.688 -5.193 1.00 0.00 96 VAL A N 15
ATOM 25756 C CA . VAL A 1 96 ? -2.189 -7.809 -6.258 1.00 0.00 96 VAL A CA 15
ATOM 25757 C C . VAL A 1 96 ? -1.898 -6.425 -6.842 1.00 0.00 96 VAL A C 15
ATOM 25758 O O . VAL A 1 96 ? -2.698 -5.518 -6.739 1.00 0.00 96 VAL A O 15
ATOM 25771 N N . ASP A 1 97 ? -0.761 -6.256 -7.463 1.00 0.00 97 ASP A N 15
ATOM 25772 C CA . ASP A 1 97 ? -0.433 -4.929 -8.060 1.00 0.00 97 ASP A CA 15
ATOM 25773 C C . ASP A 1 97 ? -0.748 -4.972 -9.558 1.00 0.00 97 ASP A C 15
ATOM 25774 O O . ASP A 1 97 ? -0.644 -6.005 -10.188 1.00 0.00 97 ASP A O 15
ATOM 25783 N N . LEU A 1 98 ? -1.153 -3.871 -10.132 1.00 0.00 98 LEU A N 15
ATOM 25784 C CA . LEU A 1 98 ? -1.496 -3.883 -11.583 1.00 0.00 98 LEU A CA 15
ATOM 25785 C C . LEU A 1 98 ? -0.850 -2.703 -12.311 1.00 0.00 98 LEU A C 15
ATOM 25786 O O . LEU A 1 98 ? -0.881 -1.573 -11.853 1.00 0.00 98 LEU A O 15
ATOM 25802 N N . ARG A 1 99 ? -0.282 -2.967 -13.460 1.00 0.00 99 ARG A N 15
ATOM 25803 C CA . ARG A 1 99 ? 0.357 -1.885 -14.259 1.00 0.00 99 ARG A CA 15
ATOM 25804 C C . ARG A 1 99 ? -0.113 -2.004 -15.712 1.00 0.00 99 ARG A C 15
ATOM 25805 O O . ARG A 1 99 ? -0.064 -3.065 -16.306 1.00 0.00 99 ARG A O 15
ATOM 25826 N N . ARG A 1 100 ? -0.580 -0.930 -16.290 1.00 0.00 100 ARG A N 15
ATOM 25827 C CA . ARG A 1 100 ? -1.056 -0.997 -17.700 1.00 0.00 100 ARG A CA 15
ATOM 25828 C C . ARG A 1 100 ? 0.017 -0.438 -18.634 1.00 0.00 100 ARG A C 15
ATOM 25829 O O . ARG A 1 100 ? 0.778 0.438 -18.271 1.00 0.00 100 ARG A O 15
ATOM 25850 N N . PHE A 1 101 ? 0.083 -0.938 -19.838 1.00 0.00 101 PHE A N 15
ATOM 25851 C CA . PHE A 1 101 ? 1.103 -0.437 -20.801 1.00 0.00 101 PHE A CA 15
ATOM 25852 C C . PHE A 1 101 ? 0.498 -0.398 -22.205 1.00 0.00 101 PHE A C 15
ATOM 25853 O O . PHE A 1 101 ? -0.338 -1.208 -22.553 1.00 0.00 101 PHE A O 15
ATOM 25870 N N . PHE A 1 102 ? 0.913 0.537 -23.014 1.00 0.00 102 PHE A N 15
ATOM 25871 C CA . PHE A 1 102 ? 0.359 0.626 -24.395 1.00 0.00 102 PHE A CA 15
ATOM 25872 C C . PHE A 1 102 ? 1.453 0.277 -25.406 1.00 0.00 102 PHE A C 15
ATOM 25873 O O . PHE A 1 102 ? 2.603 0.202 -25.003 1.00 0.00 102 PHE A O 15
ATOM 25891 N N . MET A 1 1 ? -4.316 -27.495 -63.479 1.00 0.00 1 MET A N 16
ATOM 25892 C CA . MET A 1 1 ? -5.101 -26.304 -63.912 1.00 0.00 1 MET A CA 16
ATOM 25893 C C . MET A 1 1 ? -4.193 -25.073 -63.932 1.00 0.00 1 MET A C 16
ATOM 25894 O O . MET A 1 1 ? -3.112 -25.078 -63.377 1.00 0.00 1 MET A O 16
ATOM 25910 N N . THR A 1 2 ? -4.623 -24.016 -64.567 1.00 0.00 2 THR A N 16
ATOM 25911 C CA . THR A 1 2 ? -3.784 -22.786 -64.618 1.00 0.00 2 THR A CA 16
ATOM 25912 C C . THR A 1 2 ? -4.306 -21.773 -63.598 1.00 0.00 2 THR A C 16
ATOM 25913 O O . THR A 1 2 ? -4.342 -20.585 -63.852 1.00 0.00 2 THR A O 16
ATOM 25924 N N . VAL A 1 3 ? -4.709 -22.234 -62.446 1.00 0.00 3 VAL A N 16
ATOM 25925 C CA . VAL A 1 3 ? -5.228 -21.300 -61.408 1.00 0.00 3 VAL A CA 16
ATOM 25926 C C . VAL A 1 3 ? -4.052 -20.635 -60.691 1.00 0.00 3 VAL A C 16
ATOM 25927 O O . VAL A 1 3 ? -3.088 -21.280 -60.330 1.00 0.00 3 VAL A O 16
ATOM 25940 N N . ILE A 1 4 ? -4.122 -19.350 -60.482 1.00 0.00 4 ILE A N 16
ATOM 25941 C CA . ILE A 1 4 ? -3.004 -18.649 -59.787 1.00 0.00 4 ILE A CA 16
ATOM 25942 C C . ILE A 1 4 ? -2.739 -19.330 -58.443 1.00 0.00 4 ILE A C 16
ATOM 25943 O O . ILE A 1 4 ? -1.611 -19.452 -58.008 1.00 0.00 4 ILE A O 16
ATOM 25959 N N . LYS A 1 5 ? -3.772 -19.778 -57.785 1.00 0.00 5 LYS A N 16
ATOM 25960 C CA . LYS A 1 5 ? -3.586 -20.455 -56.470 1.00 0.00 5 LYS A CA 16
ATOM 25961 C C . LYS A 1 5 ? -4.933 -20.529 -55.745 1.00 0.00 5 LYS A C 16
ATOM 25962 O O . LYS A 1 5 ? -5.722 -19.607 -55.817 1.00 0.00 5 LYS A O 16
ATOM 25981 N N . PRO A 1 6 ? -5.159 -21.626 -55.068 1.00 0.00 6 PRO A N 16
ATOM 25982 C CA . PRO A 1 6 ? -6.407 -21.852 -54.318 1.00 0.00 6 PRO A CA 16
ATOM 25983 C C . PRO A 1 6 ? -6.385 -21.080 -52.997 1.00 0.00 6 PRO A C 16
ATOM 25984 O O . PRO A 1 6 ? -5.566 -20.206 -52.790 1.00 0.00 6 PRO A O 16
ATOM 25995 N N . SER A 1 7 ? -7.279 -21.395 -52.101 1.00 0.00 7 SER A N 16
ATOM 25996 C CA . SER A 1 7 ? -7.309 -20.680 -50.794 1.00 0.00 7 SER A CA 16
ATOM 25997 C C . SER A 1 7 ? -7.247 -21.700 -49.655 1.00 0.00 7 SER A C 16
ATOM 25998 O O . SER A 1 7 ? -8.019 -21.648 -48.720 1.00 0.00 7 SER A O 16
ATOM 26006 N N . SER A 1 8 ? -6.332 -22.627 -49.728 1.00 0.00 8 SER A N 16
ATOM 26007 C CA . SER A 1 8 ? -6.219 -23.649 -48.651 1.00 0.00 8 SER A CA 16
ATOM 26008 C C . SER A 1 8 ? -5.049 -23.295 -47.731 1.00 0.00 8 SER A C 16
ATOM 26009 O O . SER A 1 8 ? -4.120 -24.060 -47.568 1.00 0.00 8 SER A O 16
ATOM 26017 N N . ARG A 1 9 ? -5.087 -22.137 -47.127 1.00 0.00 9 ARG A N 16
ATOM 26018 C CA . ARG A 1 9 ? -3.976 -21.734 -46.219 1.00 0.00 9 ARG A CA 16
ATOM 26019 C C . ARG A 1 9 ? -3.917 -22.691 -45.023 1.00 0.00 9 ARG A C 16
ATOM 26020 O O . ARG A 1 9 ? -4.877 -23.375 -44.732 1.00 0.00 9 ARG A O 16
ATOM 26041 N N . PRO A 1 10 ? -2.784 -22.707 -44.370 1.00 0.00 10 PRO A N 16
ATOM 26042 C CA . PRO A 1 10 ? -2.553 -23.570 -43.197 1.00 0.00 10 PRO A CA 16
ATOM 26043 C C . PRO A 1 10 ? -3.218 -22.974 -41.954 1.00 0.00 10 PRO A C 16
ATOM 26044 O O . PRO A 1 10 ? -3.201 -21.777 -41.741 1.00 0.00 10 PRO A O 16
ATOM 26055 N N . ARG A 1 11 ? -3.801 -23.800 -41.130 1.00 0.00 11 ARG A N 16
ATOM 26056 C CA . ARG A 1 11 ? -4.466 -23.286 -39.899 1.00 0.00 11 ARG A CA 16
ATOM 26057 C C . ARG A 1 11 ? -4.187 -24.242 -38.737 1.00 0.00 11 ARG A C 16
ATOM 26058 O O . ARG A 1 11 ? -5.094 -24.855 -38.210 1.00 0.00 11 ARG A O 16
ATOM 26079 N N . PRO A 1 12 ? -2.934 -24.344 -38.376 1.00 0.00 12 PRO A N 16
ATOM 26080 C CA . PRO A 1 12 ? -2.490 -25.221 -37.279 1.00 0.00 12 PRO A CA 16
ATOM 26081 C C . PRO A 1 12 ? -2.800 -24.581 -35.922 1.00 0.00 12 PRO A C 16
ATOM 26082 O O . PRO A 1 12 ? -2.552 -23.412 -35.704 1.00 0.00 12 PRO A O 16
ATOM 26093 N N . ARG A 1 13 ? -3.337 -25.342 -35.007 1.00 0.00 13 ARG A N 16
ATOM 26094 C CA . ARG A 1 13 ? -3.659 -24.784 -33.664 1.00 0.00 13 ARG A CA 16
ATOM 26095 C C . ARG A 1 13 ? -4.203 -25.900 -32.770 1.00 0.00 13 ARG A C 16
ATOM 26096 O O . ARG A 1 13 ? -5.077 -25.686 -31.953 1.00 0.00 13 ARG A O 16
ATOM 26117 N N . LYS A 1 14 ? -3.693 -27.093 -32.920 1.00 0.00 14 LYS A N 16
ATOM 26118 C CA . LYS A 1 14 ? -4.181 -28.223 -32.080 1.00 0.00 14 LYS A CA 16
ATOM 26119 C C . LYS A 1 14 ? -3.045 -28.726 -31.189 1.00 0.00 14 LYS A C 16
ATOM 26120 O O . LYS A 1 14 ? -1.903 -28.341 -31.346 1.00 0.00 14 LYS A O 16
ATOM 26139 N N . ASN A 1 15 ? -3.349 -29.583 -30.252 1.00 0.00 15 ASN A N 16
ATOM 26140 C CA . ASN A 1 15 ? -2.288 -30.110 -29.349 1.00 0.00 15 ASN A CA 16
ATOM 26141 C C . ASN A 1 15 ? -2.936 -30.904 -28.213 1.00 0.00 15 ASN A C 16
ATOM 26142 O O . ASN A 1 15 ? -3.943 -30.507 -27.661 1.00 0.00 15 ASN A O 16
ATOM 26153 N N . LYS A 1 16 ? -2.366 -32.023 -27.858 1.00 0.00 16 LYS A N 16
ATOM 26154 C CA . LYS A 1 16 ? -2.950 -32.838 -26.755 1.00 0.00 16 LYS A CA 16
ATOM 26155 C C . LYS A 1 16 ? -2.094 -32.677 -25.497 1.00 0.00 16 LYS A C 16
ATOM 26156 O O . LYS A 1 16 ? -1.154 -31.908 -25.470 1.00 0.00 16 LYS A O 16
ATOM 26175 N N . ASN A 1 17 ? -2.411 -33.395 -24.455 1.00 0.00 17 ASN A N 16
ATOM 26176 C CA . ASN A 1 17 ? -1.614 -33.279 -23.202 1.00 0.00 17 ASN A CA 16
ATOM 26177 C C . ASN A 1 17 ? -1.020 -34.643 -22.846 1.00 0.00 17 ASN A C 16
ATOM 26178 O O . ASN A 1 17 ? -1.389 -35.656 -23.405 1.00 0.00 17 ASN A O 16
ATOM 26189 N N . ILE A 1 18 ? -0.102 -34.675 -21.919 1.00 0.00 18 ILE A N 16
ATOM 26190 C CA . ILE A 1 18 ? 0.515 -35.974 -21.529 1.00 0.00 18 ILE A CA 16
ATOM 26191 C C . ILE A 1 18 ? 0.523 -36.092 -20.002 1.00 0.00 18 ILE A C 16
ATOM 26192 O O . ILE A 1 18 ? -0.380 -36.646 -19.408 1.00 0.00 18 ILE A O 16
ATOM 26208 N N . LYS A 1 19 ? 1.538 -35.577 -19.364 1.00 0.00 19 LYS A N 16
ATOM 26209 C CA . LYS A 1 19 ? 1.604 -35.661 -17.877 1.00 0.00 19 LYS A CA 16
ATOM 26210 C C . LYS A 1 19 ? 0.295 -35.141 -17.277 1.00 0.00 19 LYS A C 16
ATOM 26211 O O . LYS A 1 19 ? -0.473 -34.463 -17.931 1.00 0.00 19 LYS A O 16
ATOM 26230 N N . VAL A 1 20 ? 0.036 -35.451 -16.036 1.00 0.00 20 VAL A N 16
ATOM 26231 C CA . VAL A 1 20 ? -1.221 -34.973 -15.395 1.00 0.00 20 VAL A CA 16
ATOM 26232 C C . VAL A 1 20 ? -0.896 -34.372 -14.024 1.00 0.00 20 VAL A C 16
ATOM 26233 O O . VAL A 1 20 ? 0.174 -33.838 -13.810 1.00 0.00 20 VAL A O 16
ATOM 26246 N N . ASN A 1 21 ? -1.809 -34.456 -13.096 1.00 0.00 21 ASN A N 16
ATOM 26247 C CA . ASN A 1 21 ? -1.548 -33.891 -11.743 1.00 0.00 21 ASN A CA 16
ATOM 26248 C C . ASN A 1 21 ? -1.935 -34.920 -10.680 1.00 0.00 21 ASN A C 16
ATOM 26249 O O . ASN A 1 21 ? -3.069 -35.350 -10.600 1.00 0.00 21 ASN A O 16
ATOM 26260 N N . THR A 1 22 ? -1.001 -35.321 -9.861 1.00 0.00 22 THR A N 16
ATOM 26261 C CA . THR A 1 22 ? -1.315 -36.325 -8.807 1.00 0.00 22 THR A CA 16
ATOM 26262 C C . THR A 1 22 ? -0.878 -35.784 -7.443 1.00 0.00 22 THR A C 16
ATOM 26263 O O . THR A 1 22 ? -0.165 -36.435 -6.707 1.00 0.00 22 THR A O 16
ATOM 26274 N N . TYR A 1 23 ? -1.302 -34.598 -7.101 1.00 0.00 23 TYR A N 16
ATOM 26275 C CA . TYR A 1 23 ? -0.913 -34.018 -5.786 1.00 0.00 23 TYR A CA 16
ATOM 26276 C C . TYR A 1 23 ? 0.613 -33.950 -5.693 1.00 0.00 23 TYR A C 16
ATOM 26277 O O . TYR A 1 23 ? 1.196 -34.239 -4.668 1.00 0.00 23 TYR A O 16
ATOM 26295 N N . ARG A 1 24 ? 1.261 -33.566 -6.757 1.00 0.00 24 ARG A N 16
ATOM 26296 C CA . ARG A 1 24 ? 2.748 -33.476 -6.735 1.00 0.00 24 ARG A CA 16
ATOM 26297 C C . ARG A 1 24 ? 3.174 -32.043 -7.058 1.00 0.00 24 ARG A C 16
ATOM 26298 O O . ARG A 1 24 ? 3.488 -31.265 -6.179 1.00 0.00 24 ARG A O 16
ATOM 26319 N N . THR A 1 25 ? 3.184 -31.685 -8.313 1.00 0.00 25 THR A N 16
ATOM 26320 C CA . THR A 1 25 ? 3.586 -30.301 -8.690 1.00 0.00 25 THR A CA 16
ATOM 26321 C C . THR A 1 25 ? 2.378 -29.563 -9.269 1.00 0.00 25 THR A C 16
ATOM 26322 O O . THR A 1 25 ? 2.027 -29.732 -10.419 1.00 0.00 25 THR A O 16
ATOM 26333 N N . SER A 1 26 ? 1.736 -28.745 -8.480 1.00 0.00 26 SER A N 16
ATOM 26334 C CA . SER A 1 26 ? 0.551 -27.999 -8.986 1.00 0.00 26 SER A CA 16
ATOM 26335 C C . SER A 1 26 ? 0.528 -26.598 -8.372 1.00 0.00 26 SER A C 16
ATOM 26336 O O . SER A 1 26 ? -0.170 -26.345 -7.409 1.00 0.00 26 SER A O 16
ATOM 26344 N N . ALA A 1 27 ? 1.284 -25.686 -8.919 1.00 0.00 27 ALA A N 16
ATOM 26345 C CA . ALA A 1 27 ? 1.303 -24.304 -8.365 1.00 0.00 27 ALA A CA 16
ATOM 26346 C C . ALA A 1 27 ? 1.082 -23.301 -9.500 1.00 0.00 27 ALA A C 16
ATOM 26347 O O . ALA A 1 27 ? 1.664 -22.233 -9.521 1.00 0.00 27 ALA A O 16
ATOM 26354 N N . MET A 1 28 ? 0.246 -23.635 -10.444 1.00 0.00 28 MET A N 16
ATOM 26355 C CA . MET A 1 28 ? -0.011 -22.703 -11.578 1.00 0.00 28 MET A CA 16
ATOM 26356 C C . MET A 1 28 ? -1.139 -21.739 -11.204 1.00 0.00 28 MET A C 16
ATOM 26357 O O . MET A 1 28 ? -2.227 -22.149 -10.853 1.00 0.00 28 MET A O 16
ATOM 26371 N N . ASP A 1 29 ? -0.888 -20.460 -11.278 1.00 0.00 29 ASP A N 16
ATOM 26372 C CA . ASP A 1 29 ? -1.947 -19.472 -10.928 1.00 0.00 29 ASP A CA 16
ATOM 26373 C C . ASP A 1 29 ? -1.621 -18.127 -11.576 1.00 0.00 29 ASP A C 16
ATOM 26374 O O . ASP A 1 29 ? -2.233 -17.729 -12.548 1.00 0.00 29 ASP A O 16
ATOM 26383 N N . LEU A 1 30 ? -0.663 -17.422 -11.046 1.00 0.00 30 LEU A N 16
ATOM 26384 C CA . LEU A 1 30 ? -0.297 -16.101 -11.630 1.00 0.00 30 LEU A CA 16
ATOM 26385 C C . LEU A 1 30 ? 1.227 -15.961 -11.668 1.00 0.00 30 LEU A C 16
ATOM 26386 O O . LEU A 1 30 ? 1.943 -16.675 -10.995 1.00 0.00 30 LEU A O 16
ATOM 26402 N N . SER A 1 31 ? 1.726 -15.047 -12.453 1.00 0.00 31 SER A N 16
ATOM 26403 C CA . SER A 1 31 ? 3.202 -14.860 -12.537 1.00 0.00 31 SER A CA 16
ATOM 26404 C C . SER A 1 31 ? 3.509 -13.409 -12.924 1.00 0.00 31 SER A C 16
ATOM 26405 O O . SER A 1 31 ? 2.624 -12.671 -13.306 1.00 0.00 31 SER A O 16
ATOM 26413 N N . PRO A 1 32 ? 4.762 -13.047 -12.812 1.00 0.00 32 PRO A N 16
ATOM 26414 C CA . PRO A 1 32 ? 5.227 -11.690 -13.145 1.00 0.00 32 PRO A CA 16
ATOM 26415 C C . PRO A 1 32 ? 5.353 -11.526 -14.662 1.00 0.00 32 PRO A C 16
ATOM 26416 O O . PRO A 1 32 ? 5.995 -12.312 -15.330 1.00 0.00 32 PRO A O 16
ATOM 26427 N N . GLY A 1 33 ? 4.742 -10.512 -15.210 1.00 0.00 33 GLY A N 16
ATOM 26428 C CA . GLY A 1 33 ? 4.825 -10.298 -16.684 1.00 0.00 33 GLY A CA 16
ATOM 26429 C C . GLY A 1 33 ? 3.759 -11.143 -17.383 1.00 0.00 33 GLY A C 16
ATOM 26430 O O . GLY A 1 33 ? 4.027 -12.229 -17.858 1.00 0.00 33 GLY A O 16
ATOM 26434 N N . SER A 1 34 ? 2.551 -10.655 -17.450 1.00 0.00 34 SER A N 16
ATOM 26435 C CA . SER A 1 34 ? 1.468 -11.432 -18.118 1.00 0.00 34 SER A CA 16
ATOM 26436 C C . SER A 1 34 ? 0.243 -10.535 -18.308 1.00 0.00 34 SER A C 16
ATOM 26437 O O . SER A 1 34 ? 0.003 -9.626 -17.539 1.00 0.00 34 SER A O 16
ATOM 26445 N N . VAL A 1 35 ? -0.535 -10.783 -19.325 1.00 0.00 35 VAL A N 16
ATOM 26446 C CA . VAL A 1 35 ? -1.743 -9.942 -19.558 1.00 0.00 35 VAL A CA 16
ATOM 26447 C C . VAL A 1 35 ? -2.987 -10.701 -19.094 1.00 0.00 35 VAL A C 16
ATOM 26448 O O . VAL A 1 35 ? -2.960 -11.901 -18.905 1.00 0.00 35 VAL A O 16
ATOM 26461 N N . HIS A 1 36 ? -4.080 -10.012 -18.910 1.00 0.00 36 HIS A N 16
ATOM 26462 C CA . HIS A 1 36 ? -5.323 -10.698 -18.460 1.00 0.00 36 HIS A CA 16
ATOM 26463 C C . HIS A 1 36 ? -6.496 -9.716 -18.490 1.00 0.00 36 HIS A C 16
ATOM 26464 O O . HIS A 1 36 ? -6.313 -8.517 -18.552 1.00 0.00 36 HIS A O 16
ATOM 26478 N N . GLU A 1 37 ? -7.699 -10.218 -18.441 1.00 0.00 37 GLU A N 16
ATOM 26479 C CA . GLU A 1 37 ? -8.883 -9.316 -18.462 1.00 0.00 37 GLU A CA 16
ATOM 26480 C C . GLU A 1 37 ? -9.429 -9.165 -17.041 1.00 0.00 37 GLU A C 16
ATOM 26481 O O . GLU A 1 37 ? -9.442 -10.103 -16.268 1.00 0.00 37 GLU A O 16
ATOM 26493 N N . GLY A 1 38 ? -9.873 -7.990 -16.690 1.00 0.00 38 GLY A N 16
ATOM 26494 C CA . GLY A 1 38 ? -10.412 -7.775 -15.317 1.00 0.00 38 GLY A CA 16
ATOM 26495 C C . GLY A 1 38 ? -11.420 -6.627 -15.342 1.00 0.00 38 GLY A C 16
ATOM 26496 O O . GLY A 1 38 ? -11.633 -5.998 -16.358 1.00 0.00 38 GLY A O 16
ATOM 26500 N N . ILE A 1 39 ? -12.044 -6.346 -14.231 1.00 0.00 39 ILE A N 16
ATOM 26501 C CA . ILE A 1 39 ? -13.036 -5.236 -14.197 1.00 0.00 39 ILE A CA 16
ATOM 26502 C C . ILE A 1 39 ? -12.355 -3.980 -13.655 1.00 0.00 39 ILE A C 16
ATOM 26503 O O . ILE A 1 39 ? -11.379 -4.057 -12.935 1.00 0.00 39 ILE A O 16
ATOM 26519 N N . VAL A 1 40 ? -12.848 -2.821 -14.001 1.00 0.00 40 VAL A N 16
ATOM 26520 C CA . VAL A 1 40 ? -12.202 -1.572 -13.505 1.00 0.00 40 VAL A CA 16
ATOM 26521 C C . VAL A 1 40 ? -12.963 -1.030 -12.294 1.00 0.00 40 VAL A C 16
ATOM 26522 O O . VAL A 1 40 ? -14.154 -1.219 -12.158 1.00 0.00 40 VAL A O 16
ATOM 26535 N N . TYR A 1 41 ? -12.278 -0.357 -11.412 1.00 0.00 41 TYR A N 16
ATOM 26536 C CA . TYR A 1 41 ? -12.950 0.205 -10.208 1.00 0.00 41 TYR A CA 16
ATOM 26537 C C . TYR A 1 41 ? -12.350 1.577 -9.893 1.00 0.00 41 TYR A C 16
ATOM 26538 O O . TYR A 1 41 ? -11.225 1.868 -10.248 1.00 0.00 41 TYR A O 16
ATOM 26556 N N . PHE A 1 42 ? -13.090 2.424 -9.232 1.00 0.00 42 PHE A N 16
ATOM 26557 C CA . PHE A 1 42 ? -12.555 3.775 -8.902 1.00 0.00 42 PHE A CA 16
ATOM 26558 C C . PHE A 1 42 ? -12.223 3.845 -7.409 1.00 0.00 42 PHE A C 16
ATOM 26559 O O . PHE A 1 42 ? -13.058 3.591 -6.564 1.00 0.00 42 PHE A O 16
ATOM 26576 N N . LYS A 1 43 ? -11.009 4.191 -7.077 1.00 0.00 43 LYS A N 16
ATOM 26577 C CA . LYS A 1 43 ? -10.628 4.280 -5.641 1.00 0.00 43 LYS A CA 16
ATOM 26578 C C . LYS A 1 43 ? -10.697 5.737 -5.190 1.00 0.00 43 LYS A C 16
ATOM 26579 O O . LYS A 1 43 ? -11.262 6.579 -5.861 1.00 0.00 43 LYS A O 16
ATOM 26598 N N . ASP A 1 44 ? -10.121 6.044 -4.063 1.00 0.00 44 ASP A N 16
ATOM 26599 C CA . ASP A 1 44 ? -10.147 7.450 -3.576 1.00 0.00 44 ASP A CA 16
ATOM 26600 C C . ASP A 1 44 ? -9.086 8.262 -4.324 1.00 0.00 44 ASP A C 16
ATOM 26601 O O . ASP A 1 44 ? -8.843 9.414 -4.019 1.00 0.00 44 ASP A O 16
ATOM 26610 N N . GLY A 1 45 ? -8.450 7.673 -5.303 1.00 0.00 45 GLY A N 16
ATOM 26611 C CA . GLY A 1 45 ? -7.407 8.418 -6.066 1.00 0.00 45 GLY A CA 16
ATOM 26612 C C . GLY A 1 45 ? -6.707 7.479 -7.055 1.00 0.00 45 GLY A C 16
ATOM 26613 O O . GLY A 1 45 ? -6.195 7.908 -8.071 1.00 0.00 45 GLY A O 16
ATOM 26617 N N . ILE A 1 46 ? -6.673 6.205 -6.771 1.00 0.00 46 ILE A N 16
ATOM 26618 C CA . ILE A 1 46 ? -5.998 5.253 -7.698 1.00 0.00 46 ILE A CA 16
ATOM 26619 C C . ILE A 1 46 ? -7.046 4.378 -8.392 1.00 0.00 46 ILE A C 16
ATOM 26620 O O . ILE A 1 46 ? -8.234 4.575 -8.234 1.00 0.00 46 ILE A O 16
ATOM 26636 N N . PHE A 1 47 ? -6.616 3.412 -9.160 1.00 0.00 47 PHE A N 16
ATOM 26637 C CA . PHE A 1 47 ? -7.591 2.529 -9.859 1.00 0.00 47 PHE A CA 16
ATOM 26638 C C . PHE A 1 47 ? -7.592 1.150 -9.197 1.00 0.00 47 PHE A C 16
ATOM 26639 O O . PHE A 1 47 ? -6.653 0.773 -8.524 1.00 0.00 47 PHE A O 16
ATOM 26656 N N . LYS A 1 48 ? -8.639 0.392 -9.381 1.00 0.00 48 LYS A N 16
ATOM 26657 C CA . LYS A 1 48 ? -8.693 -0.959 -8.757 1.00 0.00 48 LYS A CA 16
ATOM 26658 C C . LYS A 1 48 ? -9.160 -1.988 -9.790 1.00 0.00 48 LYS A C 16
ATOM 26659 O O . LYS A 1 48 ? -10.175 -1.817 -10.435 1.00 0.00 48 LYS A O 16
ATOM 26678 N N . VAL A 1 49 ? -8.431 -3.059 -9.946 1.00 0.00 49 VAL A N 16
ATOM 26679 C CA . VAL A 1 49 ? -8.834 -4.104 -10.930 1.00 0.00 49 VAL A CA 16
ATOM 26680 C C . VAL A 1 49 ? -9.380 -5.314 -10.171 1.00 0.00 49 VAL A C 16
ATOM 26681 O O . VAL A 1 49 ? -8.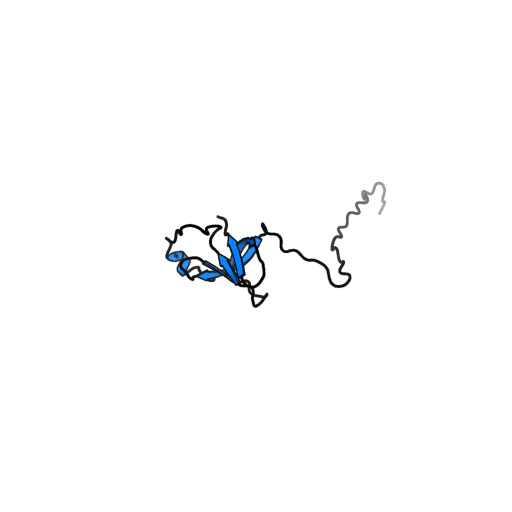689 -5.925 -9.383 1.00 0.00 49 VAL A O 16
ATOM 26694 N N . ARG A 1 50 ? -10.618 -5.661 -10.394 1.00 0.00 50 ARG A N 16
ATOM 26695 C CA . ARG A 1 50 ? -11.200 -6.827 -9.672 1.00 0.00 50 ARG A CA 16
ATOM 26696 C C . ARG A 1 50 ? -11.181 -8.061 -10.577 1.00 0.00 50 ARG A C 16
ATOM 26697 O O . ARG A 1 50 ? -11.761 -8.070 -11.646 1.00 0.00 50 ARG A O 16
ATOM 26718 N N . LEU A 1 51 ? -10.523 -9.108 -10.155 1.00 0.00 51 LEU A N 16
ATOM 26719 C CA . LEU A 1 51 ? -10.471 -10.343 -10.988 1.00 0.00 51 LEU A CA 16
ATOM 26720 C C . LEU A 1 51 ? -11.672 -11.230 -10.650 1.00 0.00 51 LEU A C 16
ATOM 26721 O O . LEU A 1 51 ? -11.540 -12.255 -10.009 1.00 0.00 51 LEU A O 16
ATOM 26737 N N . LEU A 1 52 ? -12.843 -10.840 -11.071 1.00 0.00 52 LEU A N 16
ATOM 26738 C CA . LEU A 1 52 ? -14.056 -11.655 -10.773 1.00 0.00 52 LEU A CA 16
ATOM 26739 C C . LEU A 1 52 ? -14.020 -12.947 -11.593 1.00 0.00 52 LEU A C 16
ATOM 26740 O O . LEU A 1 52 ? -13.832 -12.928 -12.793 1.00 0.00 52 LEU A O 16
ATOM 26756 N N . GLY A 1 53 ? -14.203 -14.071 -10.954 1.00 0.00 53 GLY A N 16
ATOM 26757 C CA . GLY A 1 53 ? -14.184 -15.362 -11.700 1.00 0.00 53 GLY A CA 16
ATOM 26758 C C . GLY A 1 53 ? -13.049 -16.239 -11.173 1.00 0.00 53 GLY A C 16
ATOM 26759 O O . GLY A 1 53 ? -13.157 -17.449 -11.127 1.00 0.00 53 GLY A O 16
ATOM 26763 N N . TYR A 1 54 ? -11.960 -15.642 -10.775 1.00 0.00 54 TYR A N 16
ATOM 26764 C CA . TYR A 1 54 ? -10.820 -16.443 -10.251 1.00 0.00 54 TYR A CA 16
ATOM 26765 C C . TYR A 1 54 ? -11.131 -16.904 -8.829 1.00 0.00 54 TYR A C 16
ATOM 26766 O O . TYR A 1 54 ? -11.373 -18.068 -8.579 1.00 0.00 54 TYR A O 16
ATOM 26784 N N . GLU A 1 55 ? -11.127 -15.998 -7.894 1.00 0.00 55 GLU A N 16
ATOM 26785 C CA . GLU A 1 55 ? -11.421 -16.380 -6.483 1.00 0.00 55 GLU A CA 16
ATOM 26786 C C . GLU A 1 55 ? -11.394 -15.133 -5.599 1.00 0.00 55 GLU A C 16
ATOM 26787 O O . GLU A 1 55 ? -10.668 -15.064 -4.628 1.00 0.00 55 GLU A O 16
ATOM 26799 N N . GLY A 1 56 ? -12.180 -14.145 -5.929 1.00 0.00 56 GLY A N 16
ATOM 26800 C CA . GLY A 1 56 ? -12.196 -12.903 -5.107 1.00 0.00 56 GLY A CA 16
ATOM 26801 C C . GLY A 1 56 ? -10.855 -12.184 -5.249 1.00 0.00 56 GLY A C 16
ATOM 26802 O O . GLY A 1 56 ? -10.582 -11.219 -4.562 1.00 0.00 56 GLY A O 16
ATOM 26806 N N . HIS A 1 57 ? -10.014 -12.642 -6.135 1.00 0.00 57 HIS A N 16
ATOM 26807 C CA . HIS A 1 57 ? -8.692 -11.980 -6.319 1.00 0.00 57 HIS A CA 16
ATOM 26808 C C . HIS A 1 57 ? -8.898 -10.468 -6.427 1.00 0.00 57 HIS A C 16
ATOM 26809 O O . HIS A 1 57 ? -9.554 -9.983 -7.328 1.00 0.00 57 HIS A O 16
ATOM 26823 N N . GLU A 1 58 ? -8.344 -9.717 -5.514 1.00 0.00 58 GLU A N 16
ATOM 26824 C CA . GLU A 1 58 ? -8.513 -8.237 -5.564 1.00 0.00 58 GLU A CA 16
ATOM 26825 C C . GLU A 1 58 ? -7.207 -7.584 -6.023 1.00 0.00 58 GLU A C 16
ATOM 26826 O O . GLU A 1 58 ? -6.218 -7.585 -5.316 1.00 0.00 58 GLU A O 16
ATOM 26838 N N . CYS A 1 59 ? -7.199 -7.024 -7.201 1.00 0.00 59 CYS A N 16
ATOM 26839 C CA . CYS A 1 59 ? -5.961 -6.366 -7.706 1.00 0.00 59 CYS A CA 16
ATOM 26840 C C . CYS A 1 59 ? -6.171 -4.851 -7.740 1.00 0.00 59 CYS A C 16
ATOM 26841 O O . CYS A 1 59 ? -7.280 -4.367 -7.635 1.00 0.00 59 CYS A O 16
ATOM 26849 N N . ILE A 1 60 ? -5.115 -4.099 -7.884 1.00 0.00 60 ILE A N 16
ATOM 26850 C CA . ILE A 1 60 ? -5.258 -2.617 -7.922 1.00 0.00 60 ILE A CA 16
ATOM 26851 C C . ILE A 1 60 ? -4.431 -2.054 -9.079 1.00 0.00 60 ILE A C 16
ATOM 26852 O O . ILE A 1 60 ? -3.301 -2.443 -9.291 1.00 0.00 60 ILE A O 16
ATOM 26868 N N . LEU A 1 61 ? -4.984 -1.142 -9.831 1.00 0.00 61 LEU A N 16
ATOM 26869 C CA . LEU A 1 61 ? -4.223 -0.560 -10.975 1.00 0.00 61 LEU A CA 16
ATOM 26870 C C . LEU A 1 61 ? -3.619 0.781 -10.557 1.00 0.00 61 LEU A C 16
ATOM 26871 O O . LEU A 1 61 ? -4.303 1.657 -10.061 1.00 0.00 61 LEU A O 16
ATOM 26887 N N . LEU A 1 62 ? -2.340 0.949 -10.756 1.00 0.00 62 LEU A N 16
ATOM 26888 C CA . LEU A 1 62 ? -1.693 2.234 -10.372 1.00 0.00 62 LEU A CA 16
ATOM 26889 C C . LEU A 1 62 ? -0.607 2.581 -11.389 1.00 0.00 62 LEU A C 16
ATOM 26890 O O . LEU A 1 62 ? -0.508 3.702 -11.848 1.00 0.00 62 LEU A O 16
ATOM 26906 N N . ASP A 1 63 ? 0.208 1.628 -11.749 1.00 0.00 63 ASP A N 16
ATOM 26907 C CA . ASP A 1 63 ? 1.287 1.906 -12.739 1.00 0.00 63 ASP A CA 16
ATOM 26908 C C . ASP A 1 63 ? 0.676 2.540 -13.990 1.00 0.00 63 ASP A C 16
ATOM 26909 O O . ASP A 1 63 ? 1.270 3.395 -14.617 1.00 0.00 63 ASP A O 16
ATOM 26918 N N . TYR A 1 64 ? -0.507 2.129 -14.358 1.00 0.00 64 TYR A N 16
ATOM 26919 C CA . TYR A 1 64 ? -1.156 2.711 -15.568 1.00 0.00 64 TYR A CA 16
ATOM 26920 C C . TYR A 1 64 ? -0.971 4.231 -15.564 1.00 0.00 64 TYR A C 16
ATOM 26921 O O . TYR A 1 64 ? -0.265 4.782 -16.385 1.00 0.00 64 TYR A O 16
ATOM 26939 N N . LEU A 1 65 ? -1.601 4.913 -14.647 1.00 0.00 65 LEU A N 16
ATOM 26940 C CA . LEU A 1 65 ? -1.460 6.396 -14.592 1.00 0.00 65 LEU A CA 16
ATOM 26941 C C . LEU A 1 65 ? 0.024 6.766 -14.526 1.00 0.00 65 LEU A C 16
ATOM 26942 O O . LEU A 1 65 ? 0.541 7.450 -15.386 1.00 0.00 65 LEU A O 16
ATOM 26958 N N . ASN A 1 66 ? 0.712 6.316 -13.513 1.00 0.00 66 ASN A N 16
ATOM 26959 C CA . ASN A 1 66 ? 2.163 6.642 -13.395 1.00 0.00 66 ASN A CA 16
ATOM 26960 C C . ASN A 1 66 ? 2.345 8.160 -13.355 1.00 0.00 66 ASN A C 16
ATOM 26961 O O . ASN A 1 66 ? 3.353 8.686 -13.784 1.00 0.00 66 ASN A O 16
ATOM 26972 N N . TYR A 1 67 ? 1.378 8.868 -12.838 1.00 0.00 67 TYR A N 16
ATOM 26973 C CA . TYR A 1 67 ? 1.493 10.352 -12.766 1.00 0.00 67 TYR A CA 16
ATOM 26974 C C . TYR A 1 67 ? 1.809 10.915 -14.153 1.00 0.00 67 TYR A C 16
ATOM 26975 O O . TYR A 1 67 ? 2.861 11.479 -14.382 1.00 0.00 67 TYR A O 16
ATOM 26993 N N . ARG A 1 68 ? 0.902 10.773 -15.080 1.00 0.00 68 ARG A N 16
ATOM 26994 C CA . ARG A 1 68 ? 1.142 11.305 -16.450 1.00 0.00 68 ARG A CA 16
ATOM 26995 C C . ARG A 1 68 ? -0.171 11.846 -17.016 1.00 0.00 68 ARG A C 16
ATOM 26996 O O . ARG A 1 68 ? -0.967 11.114 -17.570 1.00 0.00 68 ARG A O 16
ATOM 27017 N N . GLN A 1 69 ? -0.408 13.121 -16.875 1.00 0.00 69 GLN A N 16
ATOM 27018 C CA . GLN A 1 69 ? -1.676 13.700 -17.399 1.00 0.00 69 GLN A CA 16
ATOM 27019 C C . GLN A 1 69 ? -2.858 13.030 -16.697 1.00 0.00 69 GLN A C 16
ATOM 27020 O O . GLN A 1 69 ? -2.775 11.896 -16.269 1.00 0.00 69 GLN A O 16
ATOM 27034 N N . ASP A 1 70 ? -3.958 13.720 -16.571 1.00 0.00 70 ASP A N 16
ATOM 27035 C CA . ASP A 1 70 ? -5.138 13.117 -15.890 1.00 0.00 70 ASP A CA 16
ATOM 27036 C C . ASP A 1 70 ? -6.286 12.962 -16.889 1.00 0.00 70 ASP A C 16
ATOM 27037 O O . ASP A 1 70 ? -6.778 11.875 -17.119 1.00 0.00 70 ASP A O 16
ATOM 27046 N N . THR A 1 71 ? -6.722 14.039 -17.481 1.00 0.00 71 THR A N 16
ATOM 27047 C CA . THR A 1 71 ? -7.841 13.947 -18.460 1.00 0.00 71 THR A CA 16
ATOM 27048 C C . THR A 1 71 ? -9.074 13.370 -17.761 1.00 0.00 71 THR A C 16
ATOM 27049 O O . THR A 1 71 ? -9.220 12.171 -17.632 1.00 0.00 71 THR A O 16
ATOM 27060 N N . LEU A 1 72 ? -9.960 14.213 -17.307 1.00 0.00 72 LEU A N 16
ATOM 27061 C CA . LEU A 1 72 ? -11.180 13.710 -16.614 1.00 0.00 72 LEU A CA 16
ATOM 27062 C C . LEU A 1 72 ? -12.003 12.856 -17.581 1.00 0.00 72 LEU A C 16
ATOM 27063 O O . LEU A 1 72 ? -12.492 11.801 -17.229 1.00 0.00 72 LEU A O 16
ATOM 27079 N N . ASP A 1 73 ? -12.158 13.302 -18.798 1.00 0.00 73 ASP A N 16
ATOM 27080 C CA . ASP A 1 73 ? -12.948 12.514 -19.784 1.00 0.00 73 ASP A CA 16
ATOM 27081 C C . ASP A 1 73 ? -14.311 12.158 -19.185 1.00 0.00 73 ASP A C 16
ATOM 27082 O O . ASP A 1 73 ? -14.541 11.044 -18.763 1.00 0.00 73 ASP A O 16
ATOM 27091 N N . ARG A 1 74 ? -15.217 13.098 -19.147 1.00 0.00 74 ARG A N 16
ATOM 27092 C CA . ARG A 1 74 ? -16.564 12.810 -18.578 1.00 0.00 74 ARG A CA 16
ATOM 27093 C C . ARG A 1 74 ? -17.066 11.467 -19.112 1.00 0.00 74 ARG A C 16
ATOM 27094 O O . ARG A 1 74 ? -17.853 10.790 -18.481 1.00 0.00 74 ARG A O 16
ATOM 27115 N N . LEU A 1 75 ? -16.616 11.077 -20.275 1.00 0.00 75 LEU A N 16
ATOM 27116 C CA . LEU A 1 75 ? -17.066 9.779 -20.855 1.00 0.00 75 LEU A CA 16
ATOM 27117 C C . LEU A 1 75 ? -16.440 8.624 -20.072 1.00 0.00 75 LEU A C 16
ATOM 27118 O O . LEU A 1 75 ? -17.115 7.700 -19.663 1.00 0.00 75 LEU A O 16
ATOM 27134 N N . LYS A 1 76 ? -15.152 8.667 -19.864 1.00 0.00 76 LYS A N 16
ATOM 27135 C CA . LYS A 1 76 ? -14.480 7.571 -19.112 1.00 0.00 76 LYS A CA 16
ATOM 27136 C C . LYS A 1 76 ? -15.101 7.444 -17.719 1.00 0.00 76 LYS A C 16
ATOM 27137 O O . LYS A 1 76 ? -15.081 6.391 -17.114 1.00 0.00 76 LYS A O 16
ATOM 27156 N N . GLU A 1 77 ? -15.646 8.511 -17.200 1.00 0.00 77 GLU A N 16
ATOM 27157 C CA . GLU A 1 77 ? -16.261 8.450 -15.844 1.00 0.00 77 GLU A CA 16
ATOM 27158 C C . GLU A 1 77 ? -17.304 7.329 -15.794 1.00 0.00 77 GLU A C 16
ATOM 27159 O O . GLU A 1 77 ? -17.236 6.443 -14.966 1.00 0.00 77 GLU A O 16
ATOM 27171 N N . ARG A 1 78 ? -18.276 7.366 -16.665 1.00 0.00 78 ARG A N 16
ATOM 27172 C CA . ARG A 1 78 ? -19.327 6.307 -16.656 1.00 0.00 78 ARG A CA 16
ATOM 27173 C C . ARG A 1 78 ? -18.773 5.012 -17.260 1.00 0.00 78 ARG A C 16
ATOM 27174 O O . ARG A 1 78 ? -19.225 3.930 -16.947 1.00 0.00 78 ARG A O 16
ATOM 27195 N N . LEU A 1 79 ? -17.802 5.113 -18.125 1.00 0.00 79 LEU A N 16
ATOM 27196 C CA . LEU A 1 79 ? -17.229 3.885 -18.748 1.00 0.00 79 LEU A CA 16
ATOM 27197 C C . LEU A 1 79 ? -16.530 3.042 -17.680 1.00 0.00 79 LEU A C 16
ATOM 27198 O O . LEU A 1 79 ? -16.447 1.831 -17.786 1.00 0.00 79 LEU A O 16
ATOM 27214 N N . VAL A 1 80 ? -16.026 3.669 -16.653 1.00 0.00 80 VAL A N 16
ATOM 27215 C CA . VAL A 1 80 ? -15.331 2.903 -15.579 1.00 0.00 80 VAL A CA 16
ATOM 27216 C C . VAL A 1 80 ? -16.135 1.647 -15.249 1.00 0.00 80 VAL A C 16
ATOM 27217 O O . VAL A 1 80 ? -17.281 1.512 -15.633 1.00 0.00 80 VAL A O 16
ATOM 27230 N N . GLY A 1 81 ? -15.547 0.724 -14.543 1.00 0.00 81 GLY A N 16
ATOM 27231 C CA . GLY A 1 81 ? -16.279 -0.524 -14.195 1.00 0.00 81 GLY A CA 16
ATOM 27232 C C . GLY A 1 81 ? -16.137 -1.532 -15.337 1.00 0.00 81 GLY A C 16
ATOM 27233 O O . GLY A 1 81 ? -15.870 -2.698 -15.117 1.00 0.00 81 GLY A O 16
ATOM 27237 N N . ARG A 1 82 ? -16.318 -1.087 -16.554 1.00 0.00 82 ARG A N 16
ATOM 27238 C CA . ARG A 1 82 ? -16.203 -2.008 -17.723 1.00 0.00 82 ARG A CA 16
ATOM 27239 C C . ARG A 1 82 ? -14.989 -2.926 -17.561 1.00 0.00 82 ARG A C 16
ATOM 27240 O O . ARG A 1 82 ? -14.183 -2.763 -16.666 1.00 0.00 82 ARG A O 16
ATOM 27261 N N . VAL A 1 83 ? -14.851 -3.891 -18.430 1.00 0.00 83 VAL A N 16
ATOM 27262 C CA . VAL A 1 83 ? -13.693 -4.821 -18.334 1.00 0.00 83 VAL A CA 16
ATOM 27263 C C . VAL A 1 83 ? -12.598 -4.362 -19.296 1.00 0.00 83 VAL A C 16
ATOM 27264 O O . VAL A 1 83 ? -12.867 -3.942 -20.404 1.00 0.00 83 VAL A O 16
ATOM 27277 N N . ILE A 1 84 ? -11.365 -4.424 -18.877 1.00 0.00 84 ILE A N 16
ATOM 27278 C CA . ILE A 1 84 ? -10.254 -3.975 -19.760 1.00 0.00 84 ILE A CA 16
ATOM 27279 C C . ILE A 1 84 ? -9.097 -4.974 -19.682 1.00 0.00 84 ILE A C 16
ATOM 27280 O O . ILE A 1 84 ? -9.049 -5.817 -18.806 1.00 0.00 84 ILE A O 16
ATOM 27296 N N . LYS A 1 85 ? -8.159 -4.882 -20.584 1.00 0.00 85 LYS A N 16
ATOM 27297 C CA . LYS A 1 85 ? -7.001 -5.818 -20.554 1.00 0.00 85 LYS A CA 16
ATOM 27298 C C . LYS A 1 85 ? -5.793 -5.099 -19.953 1.00 0.00 85 LYS A C 16
ATOM 27299 O O . LYS A 1 85 ? -5.437 -4.013 -20.367 1.00 0.00 85 LYS A O 16
ATOM 27318 N N . THR A 1 86 ? -5.163 -5.687 -18.973 1.00 0.00 86 THR A N 16
ATOM 27319 C CA . THR A 1 86 ? -3.985 -5.023 -18.346 1.00 0.00 86 THR A CA 16
ATOM 27320 C C . THR A 1 86 ? -2.921 -6.067 -18.005 1.00 0.00 86 THR A C 16
ATOM 27321 O O . THR A 1 86 ? -3.124 -7.255 -18.169 1.00 0.00 86 THR A O 16
ATOM 27332 N N . ARG A 1 87 ? -1.786 -5.628 -17.531 1.00 0.00 87 ARG A N 16
ATOM 27333 C CA . ARG A 1 87 ? -0.701 -6.584 -17.176 1.00 0.00 87 ARG A CA 16
ATOM 27334 C C . ARG A 1 87 ? -0.676 -6.785 -15.660 1.00 0.00 87 ARG A C 16
ATOM 27335 O O . ARG A 1 87 ? -1.205 -5.988 -14.908 1.00 0.00 87 ARG A O 16
ATOM 27356 N N . VAL A 1 88 ? -0.058 -7.840 -15.205 1.00 0.00 88 VAL A N 16
ATOM 27357 C CA . VAL A 1 88 ? 0.004 -8.091 -13.740 1.00 0.00 88 VAL A CA 16
ATOM 27358 C C . VAL A 1 88 ? 1.345 -7.591 -13.206 1.00 0.00 88 VAL A C 16
ATOM 27359 O O . VAL A 1 88 ? 2.389 -8.142 -13.495 1.00 0.00 88 VAL A O 16
ATOM 27372 N N . VAL A 1 89 ? 1.324 -6.537 -12.440 1.00 0.00 89 VAL A N 16
ATOM 27373 C CA . VAL A 1 89 ? 2.593 -5.981 -11.896 1.00 0.00 89 VAL A CA 16
ATOM 27374 C C . VAL A 1 89 ? 3.232 -6.979 -10.927 1.00 0.00 89 VAL A C 16
ATOM 27375 O O . VAL A 1 89 ? 4.434 -7.157 -10.910 1.00 0.00 89 VAL A O 16
ATOM 27388 N N . ARG A 1 90 ? 2.444 -7.629 -10.114 1.00 0.00 90 ARG A N 16
ATOM 27389 C CA . ARG A 1 90 ? 3.018 -8.607 -9.149 1.00 0.00 90 ARG A CA 16
ATOM 27390 C C . ARG A 1 90 ? 1.900 -9.180 -8.277 1.00 0.00 90 ARG A C 16
ATOM 27391 O O . ARG A 1 90 ? 1.414 -8.536 -7.368 1.00 0.00 90 ARG A O 16
ATOM 27412 N N . ALA A 1 91 ? 1.488 -10.387 -8.549 1.00 0.00 91 ALA A N 16
ATOM 27413 C CA . ALA A 1 91 ? 0.403 -11.007 -7.738 1.00 0.00 91 ALA A CA 16
ATOM 27414 C C . ALA A 1 91 ? 0.997 -11.605 -6.461 1.00 0.00 91 ALA A C 16
ATOM 27415 O O . ALA A 1 91 ? 1.871 -12.447 -6.506 1.00 0.00 91 ALA A O 16
ATOM 27422 N N . ASP A 1 92 ? 0.529 -11.175 -5.321 1.00 0.00 92 ASP A N 16
ATOM 27423 C CA . ASP A 1 92 ? 1.065 -11.718 -4.041 1.00 0.00 92 ASP A CA 16
ATOM 27424 C C . ASP A 1 92 ? 0.020 -11.538 -2.939 1.00 0.00 92 ASP A C 16
ATOM 27425 O O . ASP A 1 92 ? -0.038 -10.515 -2.286 1.00 0.00 92 ASP A O 16
ATOM 27434 N N . GLY A 1 93 ? -0.810 -12.523 -2.729 1.00 0.00 93 GLY A N 16
ATOM 27435 C CA . GLY A 1 93 ? -1.854 -12.406 -1.673 1.00 0.00 93 GLY A CA 16
ATOM 27436 C C . GLY A 1 93 ? -3.169 -11.956 -2.312 1.00 0.00 93 GLY A C 16
ATOM 27437 O O . GLY A 1 93 ? -3.261 -11.798 -3.513 1.00 0.00 93 GLY A O 16
ATOM 27441 N N . LEU A 1 94 ? -4.186 -11.749 -1.523 1.00 0.00 94 LEU A N 16
ATOM 27442 C CA . LEU A 1 94 ? -5.489 -11.310 -2.095 1.00 0.00 94 LEU A CA 16
ATOM 27443 C C . LEU A 1 94 ? -5.311 -9.958 -2.789 1.00 0.00 94 LEU A C 16
ATOM 27444 O O . LEU A 1 94 ? -6.143 -9.533 -3.565 1.00 0.00 94 LEU A O 16
ATOM 27460 N N . TYR A 1 95 ? -4.230 -9.278 -2.518 1.00 0.00 95 TYR A N 16
ATOM 27461 C CA . TYR A 1 95 ? -4.001 -7.956 -3.166 1.00 0.00 95 TYR A CA 16
ATOM 27462 C C . TYR A 1 95 ? -2.896 -8.095 -4.216 1.00 0.00 95 TYR A C 16
ATOM 27463 O O . TYR A 1 95 ? -1.811 -8.559 -3.931 1.00 0.00 95 TYR A O 16
ATOM 27481 N N . VAL A 1 96 ? -3.166 -7.699 -5.430 1.00 0.00 96 VAL A N 16
ATOM 27482 C CA . VAL A 1 96 ? -2.134 -7.814 -6.499 1.00 0.00 96 VAL A CA 16
ATOM 27483 C C . VAL A 1 96 ? -1.875 -6.435 -7.108 1.00 0.00 96 VAL A C 16
ATOM 27484 O O . VAL A 1 96 ? -2.679 -5.532 -6.989 1.00 0.00 96 VAL A O 16
ATOM 27497 N N . ASP A 1 97 ? -0.763 -6.265 -7.770 1.00 0.00 97 ASP A N 16
ATOM 27498 C CA . ASP A 1 97 ? -0.464 -4.946 -8.395 1.00 0.00 97 ASP A CA 16
ATOM 27499 C C . ASP A 1 97 ? -0.847 -5.010 -9.876 1.00 0.00 97 ASP A C 16
ATOM 27500 O O . ASP A 1 97 ? -0.780 -6.054 -10.494 1.00 0.00 97 ASP A O 16
ATOM 27509 N N . LEU A 1 98 ? -1.274 -3.916 -10.446 1.00 0.00 98 LEU A N 16
ATOM 27510 C CA . LEU A 1 98 ? -1.686 -3.946 -11.879 1.00 0.00 98 LEU A CA 16
ATOM 27511 C C . LEU A 1 98 ? -1.070 -2.772 -12.643 1.00 0.00 98 LEU A C 16
ATOM 27512 O O . LEU A 1 98 ? -1.073 -1.642 -12.186 1.00 0.00 98 LEU A O 16
ATOM 27528 N N . ARG A 1 99 ? -0.552 -3.036 -13.815 1.00 0.00 99 ARG A N 16
ATOM 27529 C CA . ARG A 1 99 ? 0.058 -1.952 -14.634 1.00 0.00 99 ARG A CA 16
ATOM 27530 C C . ARG A 1 99 ? -0.463 -2.057 -16.072 1.00 0.00 99 ARG A C 16
ATOM 27531 O O . ARG A 1 99 ? -0.284 -3.060 -16.735 1.00 0.00 99 ARG A O 16
ATOM 27552 N N . ARG A 1 100 ? -1.103 -1.029 -16.560 1.00 0.00 100 ARG A N 16
ATOM 27553 C CA . ARG A 1 100 ? -1.628 -1.073 -17.955 1.00 0.00 100 ARG A CA 16
ATOM 27554 C C . ARG A 1 100 ? -0.499 -0.729 -18.927 1.00 0.00 100 ARG A C 16
ATOM 27555 O O . ARG A 1 100 ? 0.525 -0.204 -18.541 1.00 0.00 100 ARG A O 16
ATOM 27576 N N . PHE A 1 101 ? -0.673 -1.023 -20.186 1.00 0.00 101 PHE A N 16
ATOM 27577 C CA . PHE A 1 101 ? 0.397 -0.711 -21.174 1.00 0.00 101 PHE A CA 16
ATOM 27578 C C . PHE A 1 101 ? -0.149 0.239 -22.240 1.00 0.00 101 PHE A C 16
ATOM 27579 O O . PHE A 1 101 ? -1.264 0.099 -22.700 1.00 0.00 101 PHE A O 16
ATOM 27596 N N . PHE A 1 102 ? 0.631 1.208 -22.637 1.00 0.00 102 PHE A N 16
ATOM 27597 C CA . PHE A 1 102 ? 0.159 2.168 -23.675 1.00 0.00 102 PHE A CA 16
ATOM 27598 C C . PHE A 1 102 ? 0.690 1.738 -25.044 1.00 0.00 102 PHE A C 16
ATOM 27599 O O . PHE A 1 102 ? 1.299 2.561 -25.707 1.00 0.00 102 PHE A O 16
ATOM 27617 N N . MET A 1 1 ? 56.111 -13.034 -41.593 1.00 0.00 1 MET A N 17
ATOM 27618 C CA . MET A 1 1 ? 56.299 -14.444 -42.037 1.00 0.00 1 MET A CA 17
ATOM 27619 C C . MET A 1 1 ? 57.183 -15.181 -41.028 1.00 0.00 1 MET A C 17
ATOM 27620 O O . MET A 1 1 ? 58.275 -15.610 -41.343 1.00 0.00 1 MET A O 17
ATOM 27636 N N . THR A 1 2 ? 56.721 -15.329 -39.816 1.00 0.00 2 THR A N 17
ATOM 27637 C CA . THR A 1 2 ? 57.537 -16.038 -38.791 1.00 0.00 2 THR A CA 17
ATOM 27638 C C . THR A 1 2 ? 56.648 -16.434 -37.609 1.00 0.00 2 THR A C 17
ATOM 27639 O O . THR A 1 2 ? 56.638 -17.571 -37.183 1.00 0.00 2 THR A O 17
ATOM 27650 N N . VAL A 1 3 ? 55.901 -15.505 -37.076 1.00 0.00 3 VAL A N 17
ATOM 27651 C CA . VAL A 1 3 ? 55.016 -15.833 -35.923 1.00 0.00 3 VAL A CA 17
ATOM 27652 C C . VAL A 1 3 ? 53.955 -14.744 -35.767 1.00 0.00 3 VAL A C 17
ATOM 27653 O O . VAL A 1 3 ? 54.262 -13.569 -35.694 1.00 0.00 3 VAL A O 17
ATOM 27666 N N . ILE A 1 4 ? 52.710 -15.123 -35.708 1.00 0.00 4 ILE A N 17
ATOM 27667 C CA . ILE A 1 4 ? 51.628 -14.112 -35.551 1.00 0.00 4 ILE A CA 17
ATOM 27668 C C . ILE A 1 4 ? 50.585 -14.644 -34.566 1.00 0.00 4 ILE A C 17
ATOM 27669 O O . ILE A 1 4 ? 49.435 -14.253 -34.592 1.00 0.00 4 ILE A O 17
ATOM 27685 N N . LYS A 1 5 ? 50.981 -15.537 -33.701 1.00 0.00 5 LYS A N 17
ATOM 27686 C CA . LYS A 1 5 ? 50.018 -16.100 -32.714 1.00 0.00 5 LYS A CA 17
ATOM 27687 C C . LYS A 1 5 ? 50.735 -16.340 -31.383 1.00 0.00 5 LYS A C 17
ATOM 27688 O O . LYS A 1 5 ? 50.984 -17.469 -31.009 1.00 0.00 5 LYS A O 17
ATOM 27707 N N . PRO A 1 6 ? 51.047 -15.265 -30.706 1.00 0.00 6 PRO A N 17
ATOM 27708 C CA . PRO A 1 6 ? 51.739 -15.318 -29.406 1.00 0.00 6 PRO A CA 17
ATOM 27709 C C . PRO A 1 6 ? 50.760 -15.711 -28.296 1.00 0.00 6 PRO A C 17
ATOM 27710 O O . PRO A 1 6 ? 49.682 -16.208 -28.553 1.00 0.00 6 PRO A O 17
ATOM 27721 N N . SER A 1 7 ? 51.129 -15.498 -27.062 1.00 0.00 7 SER A N 17
ATOM 27722 C CA . SER A 1 7 ? 50.221 -15.866 -25.941 1.00 0.00 7 SER A CA 17
ATOM 27723 C C . SER A 1 7 ? 49.683 -14.598 -25.272 1.00 0.00 7 SER A C 17
ATOM 27724 O O . SER A 1 7 ? 50.157 -14.183 -24.234 1.00 0.00 7 SER A O 17
ATOM 27732 N N . SER A 1 8 ? 48.691 -13.986 -25.857 1.00 0.00 8 SER A N 17
ATOM 27733 C CA . SER A 1 8 ? 48.114 -12.751 -25.254 1.00 0.00 8 SER A CA 17
ATOM 27734 C C . SER A 1 8 ? 46.662 -13.023 -24.855 1.00 0.00 8 SER A C 17
ATOM 27735 O O . SER A 1 8 ? 46.353 -13.230 -23.698 1.00 0.00 8 SER A O 17
ATOM 27743 N N . ARG A 1 9 ? 45.773 -13.036 -25.810 1.00 0.00 9 ARG A N 17
ATOM 27744 C CA . ARG A 1 9 ? 44.342 -13.308 -25.500 1.00 0.00 9 ARG A CA 17
ATOM 27745 C C . ARG A 1 9 ? 43.871 -12.411 -24.351 1.00 0.00 9 ARG A C 17
ATOM 27746 O O . ARG A 1 9 ? 43.805 -12.843 -23.217 1.00 0.00 9 ARG A O 17
ATOM 27767 N N . PRO A 1 10 ? 43.544 -11.189 -24.685 1.00 0.00 10 PRO A N 17
ATOM 27768 C CA . PRO A 1 10 ? 43.056 -10.203 -23.707 1.00 0.00 10 PRO A CA 17
ATOM 27769 C C . PRO A 1 10 ? 41.577 -10.463 -23.400 1.00 0.00 10 PRO A C 17
ATOM 27770 O O . PRO A 1 10 ? 40.993 -11.410 -23.887 1.00 0.00 10 PRO A O 17
ATOM 27781 N N . ARG A 1 11 ? 40.964 -9.633 -22.601 1.00 0.00 11 ARG A N 17
ATOM 27782 C CA . ARG A 1 11 ? 39.524 -9.848 -22.277 1.00 0.00 11 ARG A CA 17
ATOM 27783 C C . ARG A 1 11 ? 38.748 -8.543 -22.478 1.00 0.00 11 ARG A C 17
ATOM 27784 O O . ARG A 1 11 ? 38.406 -7.874 -21.522 1.00 0.00 11 ARG A O 17
ATOM 27805 N N . PRO A 1 12 ? 38.489 -8.225 -23.721 1.00 0.00 12 PRO A N 17
ATOM 27806 C CA . PRO A 1 12 ? 37.749 -7.007 -24.093 1.00 0.00 12 PRO A CA 17
ATOM 27807 C C . PRO A 1 12 ? 36.245 -7.218 -23.890 1.00 0.00 12 PRO A C 17
ATOM 27808 O O . PRO A 1 12 ? 35.486 -6.276 -23.776 1.00 0.00 12 PRO A O 17
ATOM 27819 N N . ARG A 1 13 ? 35.811 -8.448 -23.846 1.00 0.00 13 ARG A N 17
ATOM 27820 C CA . ARG A 1 13 ? 34.360 -8.721 -23.652 1.00 0.00 13 ARG A CA 17
ATOM 27821 C C . ARG A 1 13 ? 34.033 -8.713 -22.158 1.00 0.00 13 ARG A C 17
ATOM 27822 O O . ARG A 1 13 ? 33.975 -9.745 -21.521 1.00 0.00 13 ARG A O 17
ATOM 27843 N N . LYS A 1 14 ? 33.818 -7.556 -21.595 1.00 0.00 14 LYS A N 17
ATOM 27844 C CA . LYS A 1 14 ? 33.494 -7.485 -20.142 1.00 0.00 14 LYS A CA 17
ATOM 27845 C C . LYS A 1 14 ? 31.979 -7.580 -19.952 1.00 0.00 14 LYS A C 17
ATOM 27846 O O . LYS A 1 14 ? 31.360 -6.707 -19.377 1.00 0.00 14 LYS A O 17
ATOM 27865 N N . ASN A 1 15 ? 31.377 -8.636 -20.428 1.00 0.00 15 ASN A N 17
ATOM 27866 C CA . ASN A 1 15 ? 29.904 -8.786 -20.274 1.00 0.00 15 ASN A CA 17
ATOM 27867 C C . ASN A 1 15 ? 29.567 -10.249 -19.981 1.00 0.00 15 ASN A C 17
ATOM 27868 O O . ASN A 1 15 ? 28.696 -10.831 -20.596 1.00 0.00 15 ASN A O 17
ATOM 27879 N N . LYS A 1 16 ? 30.251 -10.848 -19.045 1.00 0.00 16 LYS A N 17
ATOM 27880 C CA . LYS A 1 16 ? 29.969 -12.271 -18.712 1.00 0.00 16 LYS A CA 17
ATOM 27881 C C . LYS A 1 16 ? 29.094 -12.334 -17.459 1.00 0.00 16 LYS A C 17
ATOM 27882 O O . LYS A 1 16 ? 29.572 -12.201 -16.349 1.00 0.00 16 LYS A O 17
ATOM 27901 N N . ASN A 1 17 ? 27.815 -12.532 -17.625 1.00 0.00 17 ASN A N 17
ATOM 27902 C CA . ASN A 1 17 ? 26.913 -12.600 -16.442 1.00 0.00 17 ASN A CA 17
ATOM 27903 C C . ASN A 1 17 ? 25.686 -13.450 -16.780 1.00 0.00 17 ASN A C 17
ATOM 27904 O O . ASN A 1 17 ? 25.397 -14.429 -16.121 1.00 0.00 17 ASN A O 17
ATOM 27915 N N . ILE A 1 18 ? 24.960 -13.081 -17.799 1.00 0.00 18 ILE A N 17
ATOM 27916 C CA . ILE A 1 18 ? 23.750 -13.865 -18.175 1.00 0.00 18 ILE A CA 17
ATOM 27917 C C . ILE A 1 18 ? 23.981 -14.553 -19.522 1.00 0.00 18 ILE A C 17
ATOM 27918 O O . ILE A 1 18 ? 24.857 -14.182 -20.279 1.00 0.00 18 ILE A O 17
ATOM 27934 N N . LYS A 1 19 ? 23.202 -15.554 -19.829 1.00 0.00 19 LYS A N 17
ATOM 27935 C CA . LYS A 1 19 ? 23.375 -16.265 -21.126 1.00 0.00 19 LYS A CA 17
ATOM 27936 C C . LYS A 1 19 ? 22.029 -16.840 -21.573 1.00 0.00 19 LYS A C 17
ATOM 27937 O O . LYS A 1 19 ? 21.339 -17.491 -20.814 1.00 0.00 19 LYS A O 17
ATOM 27956 N N . VAL A 1 20 ? 21.648 -16.602 -22.799 1.00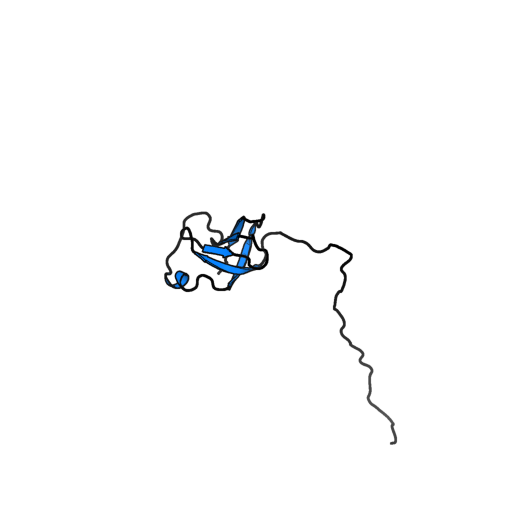 0.00 20 VAL A N 17
ATOM 27957 C CA . VAL A 1 20 ? 20.344 -17.131 -23.290 1.00 0.00 20 VAL A CA 17
ATOM 27958 C C . VAL A 1 20 ? 20.472 -18.629 -23.575 1.00 0.00 20 VAL A C 17
ATOM 27959 O O . VAL A 1 20 ? 21.136 -19.040 -24.507 1.00 0.00 20 VAL A O 17
ATOM 27972 N N . ASN A 1 21 ? 19.837 -19.447 -22.782 1.00 0.00 21 ASN A N 17
ATOM 27973 C CA . ASN A 1 21 ? 19.914 -20.918 -23.006 1.00 0.00 21 ASN A CA 17
ATOM 27974 C C . ASN A 1 21 ? 18.618 -21.570 -22.521 1.00 0.00 21 ASN A C 17
ATOM 27975 O O . ASN A 1 21 ? 18.085 -21.216 -21.489 1.00 0.00 21 ASN A O 17
ATOM 27986 N N . THR A 1 22 ? 18.105 -22.516 -23.257 1.00 0.00 22 THR A N 17
ATOM 27987 C CA . THR A 1 22 ? 16.842 -23.182 -22.836 1.00 0.00 22 THR A CA 17
ATOM 27988 C C . THR A 1 22 ? 17.045 -23.873 -21.483 1.00 0.00 22 THR A C 17
ATOM 27989 O O . THR A 1 22 ? 17.689 -24.899 -21.389 1.00 0.00 22 THR A O 17
ATOM 28000 N N . TYR A 1 23 ? 16.494 -23.319 -20.437 1.00 0.00 23 TYR A N 17
ATOM 28001 C CA . TYR A 1 23 ? 16.645 -23.944 -19.092 1.00 0.00 23 TYR A CA 17
ATOM 28002 C C . TYR A 1 23 ? 15.265 -24.064 -18.441 1.00 0.00 23 TYR A C 17
ATOM 28003 O O . TYR A 1 23 ? 14.507 -23.116 -18.397 1.00 0.00 23 TYR A O 17
ATOM 28021 N N . ARG A 1 24 ? 14.927 -25.225 -17.946 1.00 0.00 24 ARG A N 17
ATOM 28022 C CA . ARG A 1 24 ? 13.588 -25.402 -17.316 1.00 0.00 24 ARG A CA 17
ATOM 28023 C C . ARG A 1 24 ? 13.706 -25.315 -15.791 1.00 0.00 24 ARG A C 17
ATOM 28024 O O . ARG A 1 24 ? 12.724 -25.403 -15.080 1.00 0.00 24 ARG A O 17
ATOM 28045 N N . THR A 1 25 ? 14.893 -25.144 -15.280 1.00 0.00 25 THR A N 17
ATOM 28046 C CA . THR A 1 25 ? 15.057 -25.054 -13.802 1.00 0.00 25 THR A CA 17
ATOM 28047 C C . THR A 1 25 ? 14.858 -23.604 -13.352 1.00 0.00 25 THR A C 17
ATOM 28048 O O . THR A 1 25 ? 15.679 -23.043 -12.654 1.00 0.00 25 THR A O 17
ATOM 28059 N N . SER A 1 26 ? 13.771 -22.994 -13.745 1.00 0.00 26 SER A N 17
ATOM 28060 C CA . SER A 1 26 ? 13.522 -21.582 -13.338 1.00 0.00 26 SER A CA 17
ATOM 28061 C C . SER A 1 26 ? 12.213 -21.090 -13.961 1.00 0.00 26 SER A C 17
ATOM 28062 O O . SER A 1 26 ? 11.674 -21.701 -14.863 1.00 0.00 26 SER A O 17
ATOM 28070 N N . ALA A 1 27 ? 11.702 -19.985 -13.492 1.00 0.00 27 ALA A N 17
ATOM 28071 C CA . ALA A 1 27 ? 10.432 -19.448 -14.059 1.00 0.00 27 ALA A CA 17
ATOM 28072 C C . ALA A 1 27 ? 9.284 -20.417 -13.769 1.00 0.00 27 ALA A C 17
ATOM 28073 O O . ALA A 1 27 ? 8.418 -20.629 -14.593 1.00 0.00 27 ALA A O 17
ATOM 28080 N N . MET A 1 28 ? 9.267 -21.005 -12.604 1.00 0.00 28 MET A N 17
ATOM 28081 C CA . MET A 1 28 ? 8.168 -21.957 -12.270 1.00 0.00 28 MET A CA 17
ATOM 28082 C C . MET A 1 28 ? 7.020 -21.198 -11.603 1.00 0.00 28 MET A C 17
ATOM 28083 O O . MET A 1 28 ? 5.872 -21.583 -11.699 1.00 0.00 28 MET A O 17
ATOM 28097 N N . ASP A 1 29 ? 7.319 -20.124 -10.926 1.00 0.00 29 ASP A N 17
ATOM 28098 C CA . ASP A 1 29 ? 6.242 -19.345 -10.251 1.00 0.00 29 ASP A CA 17
ATOM 28099 C C . ASP A 1 29 ? 5.622 -18.362 -11.246 1.00 0.00 29 ASP A C 17
ATOM 28100 O O . ASP A 1 29 ? 5.703 -18.543 -12.445 1.00 0.00 29 ASP A O 17
ATOM 28109 N N . LEU A 1 30 ? 5.003 -17.322 -10.758 1.00 0.00 30 LEU A N 17
ATOM 28110 C CA . LEU A 1 30 ? 4.379 -16.329 -11.675 1.00 0.00 30 LEU A CA 17
ATOM 28111 C C . LEU A 1 30 ? 5.479 -15.546 -12.393 1.00 0.00 30 LEU A C 17
ATOM 28112 O O . LEU A 1 30 ? 6.654 -15.804 -12.217 1.00 0.00 30 LEU A O 17
ATOM 28128 N N . SER A 1 31 ? 5.114 -14.591 -13.203 1.00 0.00 31 SER A N 17
ATOM 28129 C CA . SER A 1 31 ? 6.147 -13.800 -13.930 1.00 0.00 31 SER A CA 17
ATOM 28130 C C . SER A 1 31 ? 5.579 -12.425 -14.297 1.00 0.00 31 SER A C 17
ATOM 28131 O O . SER A 1 31 ? 4.389 -12.278 -14.488 1.00 0.00 31 SER A O 17
ATOM 28139 N N . PRO A 1 32 ? 6.457 -11.458 -14.382 1.00 0.00 32 PRO A N 17
ATOM 28140 C CA . PRO A 1 32 ? 6.085 -10.074 -14.726 1.00 0.00 32 PRO A CA 17
ATOM 28141 C C . PRO A 1 32 ? 5.852 -9.943 -16.235 1.00 0.00 32 PRO A C 17
ATOM 28142 O O . PRO A 1 32 ? 6.433 -10.657 -17.026 1.00 0.00 32 PRO A O 17
ATOM 28153 N N . GLY A 1 33 ? 5.002 -9.037 -16.637 1.00 0.00 33 GLY A N 17
ATOM 28154 C CA . GLY A 1 33 ? 4.732 -8.863 -18.093 1.00 0.00 33 GLY A CA 17
ATOM 28155 C C . GLY A 1 33 ? 3.603 -9.803 -18.518 1.00 0.00 33 GLY A C 17
ATOM 28156 O O . GLY A 1 33 ? 3.707 -10.510 -19.500 1.00 0.00 33 GLY A O 17
ATOM 28160 N N . SER A 1 34 ? 2.522 -9.817 -17.786 1.00 0.00 34 SER A N 17
ATOM 28161 C CA . SER A 1 34 ? 1.388 -10.712 -18.149 1.00 0.00 34 SER A CA 17
ATOM 28162 C C . SER A 1 34 ? 0.125 -9.875 -18.365 1.00 0.00 34 SER A C 17
ATOM 28163 O O . SER A 1 34 ? -0.239 -9.059 -17.542 1.00 0.00 34 SER A O 17
ATOM 28171 N N . VAL A 1 35 ? -0.546 -10.070 -19.467 1.00 0.00 35 VAL A N 17
ATOM 28172 C CA . VAL A 1 35 ? -1.784 -9.285 -19.736 1.00 0.00 35 VAL A CA 17
ATOM 28173 C C . VAL A 1 35 ? -3.012 -10.130 -19.388 1.00 0.00 35 VAL A C 17
ATOM 28174 O O . VAL A 1 35 ? -3.082 -11.301 -19.704 1.00 0.00 35 VAL A O 17
ATOM 28187 N N . HIS A 1 36 ? -3.981 -9.546 -18.737 1.00 0.00 36 HIS A N 17
ATOM 28188 C CA . HIS A 1 36 ? -5.204 -10.316 -18.369 1.00 0.00 36 HIS A CA 17
ATOM 28189 C C . HIS A 1 36 ? -6.417 -9.383 -18.383 1.00 0.00 36 HIS A C 17
ATOM 28190 O O . HIS A 1 36 ? -6.284 -8.176 -18.427 1.00 0.00 36 HIS A O 17
ATOM 28204 N N . GLU A 1 37 ? -7.600 -9.934 -18.346 1.00 0.00 37 GLU A N 17
ATOM 28205 C CA . GLU A 1 37 ? -8.823 -9.080 -18.356 1.00 0.00 37 GLU A CA 17
ATOM 28206 C C . GLU A 1 37 ? -9.377 -8.967 -16.934 1.00 0.00 37 GLU A C 17
ATOM 28207 O O . GLU A 1 37 ? -9.197 -9.848 -16.117 1.00 0.00 37 GLU A O 17
ATOM 28219 N N . GLY A 1 38 ? -10.048 -7.888 -16.628 1.00 0.00 38 GLY A N 17
ATOM 28220 C CA . GLY A 1 38 ? -10.605 -7.727 -15.255 1.00 0.00 38 GLY A CA 17
ATOM 28221 C C . GLY A 1 38 ? -11.660 -6.618 -15.249 1.00 0.00 38 GLY A C 17
ATOM 28222 O O . GLY A 1 38 ? -11.889 -5.962 -16.246 1.00 0.00 38 GLY A O 17
ATOM 28226 N N . ILE A 1 39 ? -12.298 -6.400 -14.132 1.00 0.00 39 ILE A N 17
ATOM 28227 C CA . ILE A 1 39 ? -13.333 -5.330 -14.061 1.00 0.00 39 ILE A CA 17
ATOM 28228 C C . ILE A 1 39 ? -12.686 -4.072 -13.481 1.00 0.00 39 ILE A C 17
ATOM 28229 O O . ILE A 1 39 ? -11.788 -4.148 -12.665 1.00 0.00 39 ILE A O 17
ATOM 28245 N N . VAL A 1 40 ? -13.112 -2.913 -13.905 1.00 0.00 40 VAL A N 17
ATOM 28246 C CA . VAL A 1 40 ? -12.486 -1.665 -13.381 1.00 0.00 40 VAL A CA 17
ATOM 28247 C C . VAL A 1 40 ? -13.351 -1.051 -12.279 1.00 0.00 40 VAL A C 17
ATOM 28248 O O . VAL A 1 40 ? -14.555 -0.981 -12.387 1.00 0.00 40 VAL A O 17
ATOM 28261 N N . TYR A 1 41 ? -12.741 -0.591 -11.222 1.00 0.00 41 TYR A N 17
ATOM 28262 C CA . TYR A 1 41 ? -13.529 0.034 -10.121 1.00 0.00 41 TYR A CA 17
ATOM 28263 C C . TYR A 1 41 ? -13.026 1.461 -9.895 1.00 0.00 41 TYR A C 17
ATOM 28264 O O . TYR A 1 41 ? -11.893 1.784 -10.194 1.00 0.00 41 TYR A O 17
ATOM 28282 N N . PHE A 1 42 ? -13.858 2.320 -9.375 1.00 0.00 42 PHE A N 17
ATOM 28283 C CA . PHE A 1 42 ? -13.422 3.724 -9.137 1.00 0.00 42 PHE A CA 17
ATOM 28284 C C . PHE A 1 42 ? -13.359 3.995 -7.632 1.00 0.00 42 PHE A C 17
ATOM 28285 O O . PHE A 1 42 ? -14.325 3.813 -6.918 1.00 0.00 42 PHE A O 17
ATOM 28302 N N . LYS A 1 43 ? -12.230 4.430 -7.144 1.00 0.00 43 LYS A N 17
ATOM 28303 C CA . LYS A 1 43 ? -12.111 4.713 -5.685 1.00 0.00 43 LYS A CA 17
ATOM 28304 C C . LYS A 1 43 ? -10.709 5.242 -5.375 1.00 0.00 43 LYS A C 17
ATOM 28305 O O . LYS A 1 43 ? -9.720 4.741 -5.873 1.00 0.00 43 LYS A O 17
ATOM 28324 N N . ASP A 1 44 ? -10.615 6.253 -4.553 1.00 0.00 44 ASP A N 17
ATOM 28325 C CA . ASP A 1 44 ? -9.278 6.814 -4.208 1.00 0.00 44 ASP A CA 17
ATOM 28326 C C . ASP A 1 44 ? -8.757 7.659 -5.373 1.00 0.00 44 ASP A C 17
ATOM 28327 O O . ASP A 1 44 ? -7.634 8.121 -5.362 1.00 0.00 44 ASP A O 17
ATOM 28336 N N . GLY A 1 45 ? -9.562 7.862 -6.379 1.00 0.00 45 GLY A N 17
ATOM 28337 C CA . GLY A 1 45 ? -9.108 8.674 -7.544 1.00 0.00 45 GLY A CA 17
ATOM 28338 C C . GLY A 1 45 ? -8.472 7.752 -8.584 1.00 0.00 45 GLY A C 17
ATOM 28339 O O . GLY A 1 45 ? -8.469 8.036 -9.765 1.00 0.00 45 GLY A O 17
ATOM 28343 N N . ILE A 1 46 ? -7.937 6.643 -8.151 1.00 0.00 46 ILE A N 17
ATOM 28344 C CA . ILE A 1 46 ? -7.305 5.695 -9.109 1.00 0.00 46 ILE A CA 17
ATOM 28345 C C . ILE A 1 46 ? -8.345 4.659 -9.541 1.00 0.00 46 ILE A C 17
ATOM 28346 O O . ILE A 1 46 ? -9.535 4.900 -9.471 1.00 0.00 46 ILE A O 17
ATOM 28362 N N . PHE A 1 47 ? -7.918 3.508 -9.984 1.00 0.00 47 PHE A N 17
ATOM 28363 C CA . PHE A 1 47 ? -8.901 2.476 -10.410 1.00 0.00 47 PHE A CA 17
ATOM 28364 C C . PHE A 1 47 ? -8.608 1.164 -9.683 1.00 0.00 47 PHE A C 17
ATOM 28365 O O . PHE A 1 47 ? -7.613 1.031 -8.999 1.00 0.00 47 PHE A O 17
ATOM 28382 N N . LYS A 1 48 ? -9.471 0.196 -9.817 1.00 0.00 48 LYS A N 17
ATOM 28383 C CA . LYS A 1 48 ? -9.244 -1.102 -9.126 1.00 0.00 48 LYS A CA 17
ATOM 28384 C C . LYS A 1 48 ? -9.565 -2.255 -10.078 1.00 0.00 48 LYS A C 17
ATOM 28385 O O . LYS A 1 48 ? -10.644 -2.335 -10.629 1.00 0.00 48 LYS A O 17
ATOM 28404 N N . VAL A 1 49 ? -8.638 -3.152 -10.272 1.00 0.00 49 VAL A N 17
ATOM 28405 C CA . VAL A 1 49 ? -8.898 -4.299 -11.185 1.00 0.00 49 VAL A CA 17
ATOM 28406 C C . VAL A 1 49 ? -9.305 -5.516 -10.356 1.00 0.00 49 VAL A C 17
ATOM 28407 O O . VAL A 1 49 ? -8.488 -6.136 -9.704 1.00 0.00 49 VAL A O 17
ATOM 28420 N N . ARG A 1 50 ? -10.560 -5.862 -10.370 1.00 0.00 50 ARG A N 17
ATOM 28421 C CA . ARG A 1 50 ? -11.012 -7.038 -9.574 1.00 0.00 50 ARG A CA 17
ATOM 28422 C C . ARG A 1 50 ? -11.189 -8.247 -10.495 1.00 0.00 50 ARG A C 17
ATOM 28423 O O . ARG A 1 50 ? -11.850 -8.174 -11.514 1.00 0.00 50 ARG A O 17
ATOM 28444 N N . LEU A 1 51 ? -10.603 -9.360 -10.144 1.00 0.00 51 LEU A N 17
ATOM 28445 C CA . LEU A 1 51 ? -10.733 -10.576 -10.997 1.00 0.00 51 LEU A CA 17
ATOM 28446 C C . LEU A 1 51 ? -12.033 -11.303 -10.649 1.00 0.00 51 LEU A C 17
ATOM 28447 O O . LEU A 1 51 ? -12.050 -12.215 -9.845 1.00 0.00 51 LEU A O 17
ATOM 28463 N N . LEU A 1 52 ? -13.124 -10.908 -11.247 1.00 0.00 52 LEU A N 17
ATOM 28464 C CA . LEU A 1 52 ? -14.420 -11.578 -10.950 1.00 0.00 52 LEU A CA 17
ATOM 28465 C C . LEU A 1 52 ? -14.345 -13.046 -11.371 1.00 0.00 52 LEU A C 17
ATOM 28466 O O . LEU A 1 52 ? -13.653 -13.400 -12.306 1.00 0.00 52 LEU A O 17
ATOM 28482 N N . GLY A 1 53 ? -15.051 -13.906 -10.688 1.00 0.00 53 GLY A N 17
ATOM 28483 C CA . GLY A 1 53 ? -15.019 -15.352 -11.049 1.00 0.00 53 GLY A CA 17
ATOM 28484 C C . GLY A 1 53 ? -14.082 -16.098 -10.095 1.00 0.00 53 GLY A C 17
ATOM 28485 O O . GLY A 1 53 ? -14.466 -17.059 -9.458 1.00 0.00 53 GLY A O 17
ATOM 28489 N N . TYR A 1 54 ? -12.856 -15.663 -9.991 1.00 0.00 54 TYR A N 17
ATOM 28490 C CA . TYR A 1 54 ? -11.898 -16.349 -9.078 1.00 0.00 54 TYR A CA 17
ATOM 28491 C C . TYR A 1 54 ? -12.222 -15.983 -7.629 1.00 0.00 54 TYR A C 17
ATOM 28492 O O . TYR A 1 54 ? -11.959 -16.737 -6.714 1.00 0.00 54 TYR A O 17
ATOM 28510 N N . GLU A 1 55 ? -12.791 -14.829 -7.412 1.00 0.00 55 GLU A N 17
ATOM 28511 C CA . GLU A 1 55 ? -13.131 -14.416 -6.021 1.00 0.00 55 GLU A CA 17
ATOM 28512 C C . GLU A 1 55 ? -11.915 -14.630 -5.117 1.00 0.00 55 GLU A C 17
ATOM 28513 O O . GLU A 1 55 ? -11.684 -15.712 -4.615 1.00 0.00 55 GLU A O 17
ATOM 28525 N N . GLY A 1 56 ? -11.134 -13.605 -4.908 1.00 0.00 56 GLY A N 17
ATOM 28526 C CA . GLY A 1 56 ? -9.931 -13.746 -4.040 1.00 0.00 56 GLY A CA 17
ATOM 28527 C C . GLY A 1 56 ? -8.761 -12.989 -4.667 1.00 0.00 56 GLY A C 17
ATOM 28528 O O . GLY A 1 56 ? -7.782 -12.686 -4.013 1.00 0.00 56 GLY A O 17
ATOM 28532 N N . HIS A 1 57 ? -8.852 -12.678 -5.932 1.00 0.00 57 HIS A N 17
ATOM 28533 C CA . HIS A 1 57 ? -7.744 -11.940 -6.600 1.00 0.00 57 HIS A CA 17
ATOM 28534 C C . HIS A 1 57 ? -8.111 -10.459 -6.713 1.00 0.00 57 HIS A C 17
ATOM 28535 O O . HIS A 1 57 ? -8.742 -10.036 -7.664 1.00 0.00 57 HIS A O 17
ATOM 28549 N N . GLU A 1 58 ? -7.718 -9.665 -5.755 1.00 0.00 58 GLU A N 17
ATOM 28550 C CA . GLU A 1 58 ? -8.042 -8.212 -5.814 1.00 0.00 58 GLU A CA 17
ATOM 28551 C C . GLU A 1 58 ? -6.801 -7.434 -6.251 1.00 0.00 58 GLU A C 17
ATOM 28552 O O . GLU A 1 58 ? -5.843 -7.308 -5.512 1.00 0.00 58 GLU A O 17
ATOM 28564 N N . CYS A 1 59 ? -6.806 -6.914 -7.446 1.00 0.00 59 CYS A N 17
ATOM 28565 C CA . CYS A 1 59 ? -5.623 -6.148 -7.930 1.00 0.00 59 CYS A CA 17
ATOM 28566 C C . CYS A 1 59 ? -5.957 -4.655 -7.957 1.00 0.00 59 CYS A C 17
ATOM 28567 O O . CYS A 1 59 ? -7.072 -4.262 -8.234 1.00 0.00 59 CYS A O 17
ATOM 28575 N N . ILE A 1 60 ? -4.994 -3.821 -7.676 1.00 0.00 60 ILE A N 17
ATOM 28576 C CA . ILE A 1 60 ? -5.250 -2.353 -7.692 1.00 0.00 60 ILE A CA 17
ATOM 28577 C C . ILE A 1 60 ? -4.746 -1.774 -9.015 1.00 0.00 60 ILE A C 17
ATOM 28578 O O . ILE A 1 60 ? -3.673 -2.109 -9.479 1.00 0.00 60 ILE A O 17
ATOM 28594 N N . LEU A 1 61 ? -5.512 -0.917 -9.632 1.00 0.00 61 LEU A N 17
ATOM 28595 C CA . LEU A 1 61 ? -5.075 -0.334 -10.932 1.00 0.00 61 LEU A CA 17
ATOM 28596 C C . LEU A 1 61 ? -4.467 1.052 -10.711 1.00 0.00 61 LEU A C 17
ATOM 28597 O O . LEU A 1 61 ? -5.162 2.013 -10.433 1.00 0.00 61 LEU A O 17
ATOM 28613 N N . LEU A 1 62 ? -3.173 1.162 -10.846 1.00 0.00 62 LEU A N 17
ATOM 28614 C CA . LEU A 1 62 ? -2.507 2.480 -10.662 1.00 0.00 62 LEU A CA 17
ATOM 28615 C C . LEU A 1 62 ? -2.155 3.058 -12.034 1.00 0.00 62 LEU A C 17
ATOM 28616 O O . LEU A 1 62 ? -1.517 4.086 -12.139 1.00 0.00 62 LEU A O 17
ATOM 28632 N N . ASP A 1 63 ? -2.557 2.400 -13.088 1.00 0.00 63 ASP A N 17
ATOM 28633 C CA . ASP A 1 63 ? -2.233 2.910 -14.448 1.00 0.00 63 ASP A CA 17
ATOM 28634 C C . ASP A 1 63 ? -0.715 3.020 -14.575 1.00 0.00 63 ASP A C 17
ATOM 28635 O O . ASP A 1 63 ? -0.196 3.932 -15.187 1.00 0.00 63 ASP A O 17
ATOM 28644 N N . TYR A 1 64 ? 0.002 2.099 -13.990 1.00 0.00 64 TYR A N 17
ATOM 28645 C CA . TYR A 1 64 ? 1.487 2.152 -14.064 1.00 0.00 64 TYR A CA 17
ATOM 28646 C C . TYR A 1 64 ? 1.985 3.360 -13.269 1.00 0.00 64 TYR A C 17
ATOM 28647 O O . TYR A 1 64 ? 3.019 3.926 -13.562 1.00 0.00 64 TYR A O 17
ATOM 28665 N N . LEU A 1 65 ? 1.253 3.761 -12.263 1.00 0.00 65 LEU A N 17
ATOM 28666 C CA . LEU A 1 65 ? 1.682 4.933 -11.450 1.00 0.00 65 LEU A CA 17
ATOM 28667 C C . LEU A 1 65 ? 3.176 4.821 -11.138 1.00 0.00 65 LEU A C 17
ATOM 28668 O O . LEU A 1 65 ? 3.989 5.547 -11.677 1.00 0.00 65 LEU A O 17
ATOM 28684 N N . ASN A 1 66 ? 3.547 3.918 -10.273 1.00 0.00 66 ASN A N 17
ATOM 28685 C CA . ASN A 1 66 ? 4.989 3.760 -9.928 1.00 0.00 66 ASN A CA 17
ATOM 28686 C C . ASN A 1 66 ? 5.538 5.088 -9.397 1.00 0.00 66 ASN A C 17
ATOM 28687 O O . ASN A 1 66 ? 5.464 5.371 -8.218 1.00 0.00 66 ASN A O 17
ATOM 28698 N N . TYR A 1 67 ? 6.091 5.902 -10.255 1.00 0.00 67 TYR A N 17
ATOM 28699 C CA . TYR A 1 67 ? 6.644 7.206 -9.788 1.00 0.00 67 TYR A CA 17
ATOM 28700 C C . TYR A 1 67 ? 6.632 8.216 -10.940 1.00 0.00 67 TYR A C 17
ATOM 28701 O O . TYR A 1 67 ? 7.446 9.116 -10.994 1.00 0.00 67 TYR A O 17
ATOM 28719 N N . ARG A 1 68 ? 5.714 8.080 -11.860 1.00 0.00 68 ARG A N 17
ATOM 28720 C CA . ARG A 1 68 ? 5.658 9.038 -13.000 1.00 0.00 68 ARG A CA 17
ATOM 28721 C C . ARG A 1 68 ? 4.235 9.586 -13.139 1.00 0.00 68 ARG A C 17
ATOM 28722 O O . ARG A 1 68 ? 3.290 9.020 -12.628 1.00 0.00 68 ARG A O 17
ATOM 28743 N N . GLN A 1 69 ? 4.077 10.685 -13.826 1.00 0.00 69 GLN A N 17
ATOM 28744 C CA . GLN A 1 69 ? 2.717 11.274 -13.995 1.00 0.00 69 GLN A CA 17
ATOM 28745 C C . GLN A 1 69 ? 1.913 10.439 -14.993 1.00 0.00 69 GLN A C 17
ATOM 28746 O O . GLN A 1 69 ? 2.461 9.675 -15.763 1.00 0.00 69 GLN A O 17
ATOM 28760 N N . ASP A 1 70 ? 0.615 10.581 -14.987 1.00 0.00 70 ASP A N 17
ATOM 28761 C CA . ASP A 1 70 ? -0.228 9.799 -15.933 1.00 0.00 70 ASP A CA 17
ATOM 28762 C C . ASP A 1 70 ? -1.557 10.528 -16.151 1.00 0.00 70 ASP A C 17
ATOM 28763 O O . ASP A 1 70 ? -2.007 11.279 -15.311 1.00 0.00 70 ASP A O 17
ATOM 28772 N N . THR A 1 71 ? -2.188 10.311 -17.272 1.00 0.00 71 THR A N 17
ATOM 28773 C CA . THR A 1 71 ? -3.486 10.992 -17.537 1.00 0.00 71 THR A CA 17
ATOM 28774 C C . THR A 1 71 ? -4.447 10.015 -18.218 1.00 0.00 71 THR A C 17
ATOM 28775 O O . THR A 1 71 ? -4.391 9.806 -19.414 1.00 0.00 71 THR A O 17
ATOM 28786 N N . LEU A 1 72 ? -5.330 9.420 -17.466 1.00 0.00 72 LEU A N 17
ATOM 28787 C CA . LEU A 1 72 ? -6.297 8.461 -18.069 1.00 0.00 72 LEU A CA 17
ATOM 28788 C C . LEU A 1 72 ? -7.501 8.305 -17.140 1.00 0.00 72 LEU A C 17
ATOM 28789 O O . LEU A 1 72 ? -8.158 7.284 -17.122 1.00 0.00 72 LEU A O 17
ATOM 28805 N N . ASP A 1 73 ? -7.797 9.315 -16.367 1.00 0.00 73 ASP A N 17
ATOM 28806 C CA . ASP A 1 73 ? -8.959 9.228 -15.440 1.00 0.00 73 ASP A CA 17
ATOM 28807 C C . ASP A 1 73 ? -10.256 9.356 -16.241 1.00 0.00 73 ASP A C 17
ATOM 28808 O O . ASP A 1 73 ? -11.323 9.009 -15.774 1.00 0.00 73 ASP A O 17
ATOM 28817 N N . ARG A 1 74 ? -10.171 9.851 -17.446 1.00 0.00 74 ARG A N 17
ATOM 28818 C CA . ARG A 1 74 ? -11.398 10.002 -18.279 1.00 0.00 74 ARG A CA 17
ATOM 28819 C C . ARG A 1 74 ? -12.157 8.674 -18.312 1.00 0.00 74 ARG A C 17
ATOM 28820 O O . ARG A 1 74 ? -13.372 8.643 -18.322 1.00 0.00 74 ARG A O 17
ATOM 28841 N N . LEU A 1 75 ? -11.452 7.577 -18.330 1.00 0.00 75 LEU A N 17
ATOM 28842 C CA . LEU A 1 75 ? -12.135 6.253 -18.365 1.00 0.00 75 LEU A CA 17
ATOM 28843 C C . LEU A 1 75 ? -13.268 6.232 -17.336 1.00 0.00 75 LEU A C 17
ATOM 28844 O O . LEU A 1 75 ? -14.365 5.794 -17.618 1.00 0.00 75 LEU A O 17
ATOM 28860 N N . LYS A 1 76 ? -13.011 6.699 -16.146 1.00 0.00 76 LYS A N 17
ATOM 28861 C CA . LYS A 1 76 ? -14.072 6.703 -15.097 1.00 0.00 76 LYS A CA 17
ATOM 28862 C C . LYS A 1 76 ? -15.398 7.170 -15.703 1.00 0.00 76 LYS A C 17
ATOM 28863 O O . LYS A 1 76 ? -16.349 6.417 -15.795 1.00 0.00 76 LYS A O 17
ATOM 28882 N N . GLU A 1 77 ? -15.470 8.407 -16.110 1.00 0.00 77 GLU A N 17
ATOM 28883 C CA . GLU A 1 77 ? -16.734 8.930 -16.703 1.00 0.00 77 GLU A CA 17
ATOM 28884 C C . GLU A 1 77 ? -17.127 8.086 -17.917 1.00 0.00 77 GLU A C 17
ATOM 28885 O O . GLU A 1 77 ? -18.292 7.933 -18.225 1.00 0.00 77 GLU A O 17
ATOM 28897 N N . ARG A 1 78 ? -16.168 7.539 -18.610 1.00 0.00 78 ARG A N 17
ATOM 28898 C CA . ARG A 1 78 ? -16.496 6.709 -19.804 1.00 0.00 78 ARG A CA 17
ATOM 28899 C C . ARG A 1 78 ? -17.465 5.596 -19.404 1.00 0.00 78 ARG A C 17
ATOM 28900 O O . ARG A 1 78 ? -18.541 5.469 -19.955 1.00 0.00 78 ARG A O 17
ATOM 28921 N N . LEU A 1 79 ? -17.093 4.786 -18.450 1.00 0.00 79 LEU A N 17
ATOM 28922 C CA . LEU A 1 79 ? -17.992 3.681 -18.016 1.00 0.00 79 LEU A CA 17
ATOM 28923 C C . LEU A 1 79 ? -17.254 2.789 -17.015 1.00 0.00 79 LEU A C 17
ATOM 28924 O O . LEU A 1 79 ? -17.056 1.611 -17.249 1.00 0.00 79 LEU A O 17
ATOM 28940 N N . VAL A 1 80 ? -16.844 3.341 -15.902 1.00 0.00 80 VAL A N 17
ATOM 28941 C CA . VAL A 1 80 ? -16.119 2.522 -14.892 1.00 0.00 80 VAL A CA 17
ATOM 28942 C C . VAL A 1 80 ? -16.815 1.170 -14.744 1.00 0.00 80 VAL A C 17
ATOM 28943 O O . VAL A 1 80 ? -17.929 0.977 -15.189 1.00 0.00 80 VAL A O 17
ATOM 28956 N N . GLY A 1 81 ? -16.162 0.232 -14.125 1.00 0.00 81 GLY A N 17
ATOM 28957 C CA . GLY A 1 81 ? -16.780 -1.113 -13.954 1.00 0.00 81 GLY A CA 17
ATOM 28958 C C . GLY A 1 81 ? -16.485 -1.965 -15.189 1.00 0.00 81 GLY A C 17
ATOM 28959 O O . GLY A 1 81 ? -16.078 -3.106 -15.082 1.00 0.00 81 GLY A O 17
ATOM 28963 N N . ARG A 1 82 ? -16.693 -1.409 -16.358 1.00 0.00 82 ARG A N 17
ATOM 28964 C CA . ARG A 1 82 ? -16.442 -2.165 -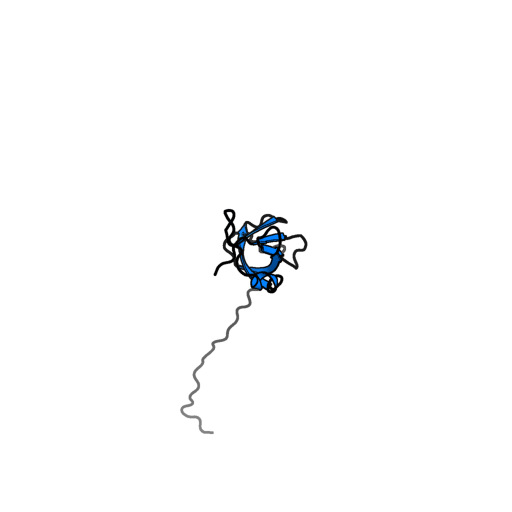17.623 1.00 0.00 82 ARG A CA 17
ATOM 28965 C C . ARG A 1 82 ? -15.211 -3.066 -17.480 1.00 0.00 82 ARG A C 17
ATOM 28966 O O . ARG A 1 82 ? -14.384 -2.878 -16.610 1.00 0.00 82 ARG A O 17
ATOM 28987 N N . VAL A 1 83 ? -15.081 -4.040 -18.340 1.00 0.00 83 VAL A N 17
ATOM 28988 C CA . VAL A 1 83 ? -13.908 -4.953 -18.259 1.00 0.00 83 VAL A CA 17
ATOM 28989 C C . VAL A 1 83 ? -12.843 -4.481 -19.245 1.00 0.00 83 VAL A C 17
ATOM 28990 O O . VAL A 1 83 ? -13.138 -4.113 -20.366 1.00 0.00 83 VAL A O 17
ATOM 29003 N N . ILE A 1 84 ? -11.608 -4.471 -18.832 1.00 0.00 84 ILE A N 17
ATOM 29004 C CA . ILE A 1 84 ? -10.527 -4.004 -19.738 1.00 0.00 84 ILE A CA 17
ATOM 29005 C C . ILE A 1 84 ? -9.302 -4.909 -19.596 1.00 0.00 84 ILE A C 17
ATOM 29006 O O . ILE A 1 84 ? -9.264 -5.795 -18.764 1.00 0.00 84 ILE A O 17
ATOM 29022 N N . LYS A 1 85 ? -8.300 -4.691 -20.402 1.00 0.00 85 LYS A N 17
ATOM 29023 C CA . LYS A 1 85 ? -7.074 -5.529 -20.318 1.00 0.00 85 LYS A CA 17
ATOM 29024 C C . LYS A 1 85 ? -5.942 -4.704 -19.704 1.00 0.00 85 LYS A C 17
ATOM 29025 O O . LYS A 1 85 ? -5.799 -3.530 -19.979 1.00 0.00 85 LYS A O 17
ATOM 29044 N N . THR A 1 86 ? -5.137 -5.306 -18.873 1.00 0.00 86 THR A N 17
ATOM 29045 C CA . THR A 1 86 ? -4.018 -4.551 -18.245 1.00 0.00 86 THR A CA 17
ATOM 29046 C C . THR A 1 86 ? -2.869 -5.514 -17.934 1.00 0.00 86 THR A C 17
ATOM 29047 O O . THR A 1 86 ? -2.983 -6.710 -18.116 1.00 0.00 86 THR A O 17
ATOM 29058 N N . ARG A 1 87 ? -1.765 -5.003 -17.465 1.00 0.00 87 ARG A N 17
ATOM 29059 C CA . ARG A 1 87 ? -0.615 -5.892 -17.143 1.00 0.00 87 ARG A CA 17
ATOM 29060 C C . ARG A 1 87 ? -0.602 -6.176 -15.640 1.00 0.00 87 ARG A C 17
ATOM 29061 O O . ARG A 1 87 ? -1.159 -5.434 -14.855 1.00 0.00 87 ARG A O 17
ATOM 29082 N N . VAL A 1 88 ? 0.027 -7.244 -15.233 1.00 0.00 88 VAL A N 17
ATOM 29083 C CA . VAL A 1 88 ? 0.069 -7.571 -13.780 1.00 0.00 88 VAL A CA 17
ATOM 29084 C C . VAL A 1 88 ? 1.395 -7.094 -13.189 1.00 0.00 88 VAL A C 17
ATOM 29085 O O . VAL A 1 88 ? 2.446 -7.634 -13.473 1.00 0.00 88 VAL A O 17
ATOM 29098 N N . VAL A 1 89 ? 1.351 -6.079 -12.370 1.00 0.00 89 VAL A N 17
ATOM 29099 C CA . VAL A 1 89 ? 2.605 -5.559 -11.760 1.00 0.00 89 VAL A CA 17
ATOM 29100 C C . VAL A 1 89 ? 3.235 -6.638 -10.877 1.00 0.00 89 VAL A C 17
ATOM 29101 O O . VAL A 1 89 ? 4.440 -6.765 -10.800 1.00 0.00 89 VAL A O 17
ATOM 29114 N N . ARG A 1 90 ? 2.429 -7.414 -10.207 1.00 0.00 90 ARG A N 17
ATOM 29115 C CA . ARG A 1 90 ? 2.983 -8.478 -9.327 1.00 0.00 90 ARG A CA 17
ATOM 29116 C C . ARG A 1 90 ? 1.863 -9.052 -8.459 1.00 0.00 90 ARG A C 17
ATOM 29117 O O . ARG A 1 90 ? 1.396 -8.422 -7.530 1.00 0.00 90 ARG A O 17
ATOM 29138 N N . ALA A 1 91 ? 1.429 -10.245 -8.758 1.00 0.00 91 ALA A N 17
ATOM 29139 C CA . ALA A 1 91 ? 0.341 -10.868 -7.953 1.00 0.00 91 ALA A CA 17
ATOM 29140 C C . ALA A 1 91 ? 0.960 -11.699 -6.826 1.00 0.00 91 ALA A C 17
ATOM 29141 O O . ALA A 1 91 ? 1.667 -12.657 -7.066 1.00 0.00 91 ALA A O 17
ATOM 29148 N N . ASP A 1 92 ? 0.703 -11.337 -5.599 1.00 0.00 92 ASP A N 17
ATOM 29149 C CA . ASP A 1 92 ? 1.280 -12.105 -4.459 1.00 0.00 92 ASP A CA 17
ATOM 29150 C C . ASP A 1 92 ? 0.203 -12.995 -3.842 1.00 0.00 92 ASP A C 17
ATOM 29151 O O . ASP A 1 92 ? 0.305 -14.205 -3.844 1.00 0.00 92 ASP A O 17
ATOM 29160 N N . GLY A 1 93 ? -0.828 -12.404 -3.312 1.00 0.00 93 GLY A N 17
ATOM 29161 C CA . GLY A 1 93 ? -1.916 -13.212 -2.690 1.00 0.00 93 GLY A CA 17
ATOM 29162 C C . GLY A 1 93 ? -3.260 -12.516 -2.910 1.00 0.00 93 GLY A C 17
ATOM 29163 O O . GLY A 1 93 ? -3.717 -12.366 -4.026 1.00 0.00 93 GLY A O 17
ATOM 29167 N N . LEU A 1 94 ? -3.897 -12.092 -1.854 1.00 0.00 94 LEU A N 17
ATOM 29168 C CA . LEU A 1 94 ? -5.212 -11.407 -2.001 1.00 0.00 94 LEU A CA 17
ATOM 29169 C C . LEU A 1 94 ? -4.995 -10.004 -2.568 1.00 0.00 94 LEU A C 17
ATOM 29170 O O . LEU A 1 94 ? -5.877 -9.421 -3.168 1.00 0.00 94 LEU A O 17
ATOM 29186 N N . TYR A 1 95 ? -3.825 -9.452 -2.383 1.00 0.00 95 TYR A N 17
ATOM 29187 C CA . TYR A 1 95 ? -3.555 -8.087 -2.914 1.00 0.00 95 TYR A CA 17
ATOM 29188 C C . TYR A 1 95 ? -2.556 -8.176 -4.069 1.00 0.00 95 TYR A C 17
ATOM 29189 O O . TYR A 1 95 ? -1.510 -8.782 -3.952 1.00 0.00 95 TYR A O 17
ATOM 29207 N N . VAL A 1 96 ? -2.871 -7.576 -5.183 1.00 0.00 96 VAL A N 17
ATOM 29208 C CA . VAL A 1 96 ? -1.943 -7.627 -6.346 1.00 0.00 96 VAL A CA 17
ATOM 29209 C C . VAL A 1 96 ? -1.750 -6.218 -6.906 1.00 0.00 96 VAL A C 17
ATOM 29210 O O . VAL A 1 96 ? -2.567 -5.344 -6.705 1.00 0.00 96 VAL A O 17
ATOM 29223 N N . ASP A 1 97 ? -0.680 -5.992 -7.616 1.00 0.00 97 ASP A N 17
ATOM 29224 C CA . ASP A 1 97 ? -0.448 -4.641 -8.201 1.00 0.00 97 ASP A CA 17
ATOM 29225 C C . ASP A 1 97 ? -0.833 -4.677 -9.683 1.00 0.00 97 ASP A C 17
ATOM 29226 O O . ASP A 1 97 ? -0.633 -5.668 -10.355 1.00 0.00 97 ASP A O 17
ATOM 29235 N N . LEU A 1 98 ? -1.401 -3.618 -10.200 1.00 0.00 98 LEU A N 17
ATOM 29236 C CA . LEU A 1 98 ? -1.809 -3.630 -11.636 1.00 0.00 98 LEU A CA 17
ATOM 29237 C C . LEU A 1 98 ? -1.291 -2.382 -12.355 1.00 0.00 98 LEU A C 17
ATOM 29238 O O . LEU A 1 98 ? -1.374 -1.278 -11.851 1.00 0.00 98 LEU A O 17
ATOM 29254 N N . ARG A 1 99 ? -0.776 -2.550 -13.546 1.00 0.00 99 ARG A N 17
ATOM 29255 C CA . ARG A 1 99 ? -0.271 -1.382 -14.321 1.00 0.00 99 ARG A CA 17
ATOM 29256 C C . ARG A 1 99 ? -0.937 -1.376 -15.698 1.00 0.00 99 ARG A C 17
ATOM 29257 O O . ARG A 1 99 ? -0.808 -2.312 -16.463 1.00 0.00 99 ARG A O 17
ATOM 29278 N N . ARG A 1 100 ? -1.659 -0.338 -16.021 1.00 0.00 100 ARG A N 17
ATOM 29279 C CA . ARG A 1 100 ? -2.337 -0.287 -17.347 1.00 0.00 100 ARG A CA 17
ATOM 29280 C C . ARG A 1 100 ? -1.313 0.038 -18.438 1.00 0.00 100 ARG A C 17
ATOM 29281 O O . ARG A 1 100 ? -0.558 0.983 -18.334 1.00 0.00 100 ARG A O 17
ATOM 29302 N N . PHE A 1 101 ? -1.287 -0.740 -19.487 1.00 0.00 101 PHE A N 17
ATOM 29303 C CA . PHE A 1 101 ? -0.317 -0.480 -20.589 1.00 0.00 101 PHE A CA 17
ATOM 29304 C C . PHE A 1 101 ? 1.111 -0.589 -20.053 1.00 0.00 101 PHE A C 17
ATOM 29305 O O . PHE A 1 101 ? 1.338 -0.609 -18.860 1.00 0.00 101 PHE A O 17
ATOM 29322 N N . PHE A 1 102 ? 2.078 -0.659 -20.928 1.00 0.00 102 PHE A N 17
ATOM 29323 C CA . PHE A 1 102 ? 3.492 -0.765 -20.473 1.00 0.00 102 PHE A CA 17
ATOM 29324 C C . PHE A 1 102 ? 3.870 0.491 -19.684 1.00 0.00 102 PHE A C 17
ATOM 29325 O O . PHE A 1 102 ? 3.186 1.490 -19.838 1.00 0.00 102 PHE A O 17
ATOM 29343 N N . MET A 1 1 ? 25.538 -47.220 15.546 1.00 0.00 1 MET A N 18
ATOM 29344 C CA . MET A 1 1 ? 24.584 -46.115 15.245 1.00 0.00 1 MET A CA 18
ATOM 29345 C C . MET A 1 1 ? 25.361 -44.887 14.765 1.00 0.00 1 MET A C 18
ATOM 29346 O O . MET A 1 1 ? 24.942 -43.762 14.955 1.00 0.00 1 MET A O 18
ATOM 29362 N N . THR A 1 2 ? 26.489 -45.092 14.143 1.00 0.00 2 THR A N 18
ATOM 29363 C CA . THR A 1 2 ? 27.290 -43.936 13.651 1.00 0.00 2 THR A CA 18
ATOM 29364 C C . THR A 1 2 ? 27.823 -44.245 12.250 1.00 0.00 2 THR A C 18
ATOM 29365 O O . THR A 1 2 ? 28.755 -43.625 11.778 1.00 0.00 2 THR A O 18
ATOM 29376 N N . VAL A 1 3 ? 27.235 -45.200 11.581 1.00 0.00 3 VAL A N 18
ATOM 29377 C CA . VAL A 1 3 ? 27.707 -45.549 10.211 1.00 0.00 3 VAL A CA 18
ATOM 29378 C C . VAL A 1 3 ? 26.979 -44.679 9.185 1.00 0.00 3 VAL A C 18
ATOM 29379 O O . VAL A 1 3 ? 27.582 -44.128 8.285 1.00 0.00 3 VAL A O 18
ATOM 29392 N N . ILE A 1 4 ? 25.687 -44.547 9.313 1.00 0.00 4 ILE A N 18
ATOM 29393 C CA . ILE A 1 4 ? 24.925 -43.709 8.345 1.00 0.00 4 ILE A CA 18
ATOM 29394 C C . ILE A 1 4 ? 23.834 -42.936 9.089 1.00 0.00 4 ILE A C 18
ATOM 29395 O O . ILE A 1 4 ? 23.238 -43.431 10.025 1.00 0.00 4 ILE A O 18
ATOM 29411 N N . LYS A 1 5 ? 23.569 -41.726 8.681 1.00 0.00 5 LYS A N 18
ATOM 29412 C CA . LYS A 1 5 ? 22.517 -40.922 9.364 1.00 0.00 5 LYS A CA 18
ATOM 29413 C C . LYS A 1 5 ? 21.162 -41.183 8.700 1.00 0.00 5 LYS A C 18
ATOM 29414 O O . LYS A 1 5 ? 21.100 -41.524 7.535 1.00 0.00 5 LYS A O 18
ATOM 29433 N N . PRO A 1 6 ? 20.114 -41.013 9.466 1.00 0.00 6 PRO A N 18
ATOM 29434 C CA . PRO A 1 6 ? 18.736 -41.222 8.987 1.00 0.00 6 PRO A CA 18
ATOM 29435 C C . PRO A 1 6 ? 18.275 -40.020 8.158 1.00 0.00 6 PRO A C 18
ATOM 29436 O O . PRO A 1 6 ? 18.029 -40.127 6.972 1.00 0.00 6 PRO A O 18
ATOM 29447 N N . SER A 1 7 ? 18.157 -38.876 8.774 1.00 0.00 7 SER A N 18
ATOM 29448 C CA . SER A 1 7 ? 17.714 -37.667 8.026 1.00 0.00 7 SER A CA 18
ATOM 29449 C C . SER A 1 7 ? 18.558 -36.467 8.456 1.00 0.00 7 SER A C 18
ATOM 29450 O O . SER A 1 7 ? 19.700 -36.608 8.847 1.00 0.00 7 SER A O 18
ATOM 29458 N N . SER A 1 8 ? 18.006 -35.287 8.392 1.00 0.00 8 SER A N 18
ATOM 29459 C CA . SER A 1 8 ? 18.778 -34.081 8.802 1.00 0.00 8 SER A CA 18
ATOM 29460 C C . SER A 1 8 ? 17.850 -33.105 9.527 1.00 0.00 8 SER A C 18
ATOM 29461 O O . SER A 1 8 ? 16.675 -33.015 9.230 1.00 0.00 8 SER A O 18
ATOM 29469 N N . ARG A 1 9 ? 18.367 -32.374 10.475 1.00 0.00 9 ARG A N 18
ATOM 29470 C CA . ARG A 1 9 ? 17.516 -31.404 11.217 1.00 0.00 9 ARG A CA 18
ATOM 29471 C C . ARG A 1 9 ? 17.059 -30.284 10.276 1.00 0.00 9 ARG A C 18
ATOM 29472 O O . ARG A 1 9 ? 15.883 -29.993 10.191 1.00 0.00 9 ARG A O 18
ATOM 29493 N N . PRO A 1 10 ? 18.007 -29.683 9.600 1.00 0.00 10 PRO A N 18
ATOM 29494 C CA . PRO A 1 10 ? 17.731 -28.581 8.660 1.00 0.00 10 PRO A CA 18
ATOM 29495 C C . PRO A 1 10 ? 17.196 -29.121 7.329 1.00 0.00 10 PRO A C 18
ATOM 29496 O O . PRO A 1 10 ? 17.915 -29.724 6.557 1.00 0.00 10 PRO A O 18
ATOM 29507 N N . ARG A 1 11 ? 15.939 -28.898 7.053 1.00 0.00 11 ARG A N 18
ATOM 29508 C CA . ARG A 1 11 ? 15.353 -29.386 5.772 1.00 0.00 11 ARG A CA 18
ATOM 29509 C C . ARG A 1 11 ? 15.421 -30.916 5.715 1.00 0.00 11 ARG A C 18
ATOM 29510 O O . ARG A 1 11 ? 16.397 -31.475 5.257 1.00 0.00 11 ARG A O 18
ATOM 29531 N N . PRO A 1 12 ? 14.370 -31.545 6.174 1.00 0.00 12 PRO A N 18
ATOM 29532 C CA . PRO A 1 12 ? 14.268 -33.014 6.184 1.00 0.00 12 PRO A CA 18
ATOM 29533 C C . PRO A 1 12 ? 13.912 -33.531 4.787 1.00 0.00 12 PRO A C 18
ATOM 29534 O O . PRO A 1 12 ? 13.815 -32.773 3.843 1.00 0.00 12 PRO A O 18
ATOM 29545 N N . ARG A 1 13 ? 13.718 -34.813 4.649 1.00 0.00 13 ARG A N 18
ATOM 29546 C CA . ARG A 1 13 ? 13.369 -35.373 3.313 1.00 0.00 13 ARG A CA 18
ATOM 29547 C C . ARG A 1 13 ? 12.753 -36.763 3.488 1.00 0.00 13 ARG A C 18
ATOM 29548 O O . ARG A 1 13 ? 13.193 -37.728 2.893 1.00 0.00 13 ARG A O 18
ATOM 29569 N N . LYS A 1 14 ? 11.737 -36.874 4.300 1.00 0.00 14 LYS A N 18
ATOM 29570 C CA . LYS A 1 14 ? 11.094 -38.202 4.512 1.00 0.00 14 LYS A CA 18
ATOM 29571 C C . LYS A 1 14 ? 10.858 -38.875 3.159 1.00 0.00 14 LYS A C 18
ATOM 29572 O O . LYS A 1 14 ? 11.196 -40.025 2.961 1.00 0.00 14 LYS A O 18
ATOM 29591 N N . ASN A 1 15 ? 10.281 -38.168 2.225 1.00 0.00 15 ASN A N 18
ATOM 29592 C CA . ASN A 1 15 ? 10.025 -38.770 0.885 1.00 0.00 15 ASN A CA 18
ATOM 29593 C C . ASN A 1 15 ? 10.391 -37.761 -0.206 1.00 0.00 15 ASN A C 18
ATOM 29594 O O . ASN A 1 15 ? 10.768 -36.641 0.073 1.00 0.00 15 ASN A O 18
ATOM 29605 N N . LYS A 1 16 ? 10.281 -38.149 -1.447 1.00 0.00 16 LYS A N 18
ATOM 29606 C CA . LYS A 1 16 ? 10.623 -37.211 -2.554 1.00 0.00 16 LYS A CA 18
ATOM 29607 C C . LYS A 1 16 ? 9.365 -36.455 -2.990 1.00 0.00 16 LYS A C 18
ATOM 29608 O O . LYS A 1 16 ? 9.429 -35.524 -3.771 1.00 0.00 16 LYS A O 18
ATOM 29627 N N . ASN A 1 17 ? 8.223 -36.844 -2.492 1.00 0.00 17 ASN A N 18
ATOM 29628 C CA . ASN A 1 17 ? 6.964 -36.146 -2.877 1.00 0.00 17 ASN A CA 18
ATOM 29629 C C . ASN A 1 17 ? 5.914 -36.348 -1.784 1.00 0.00 17 ASN A C 18
ATOM 29630 O O . ASN A 1 17 ? 5.576 -37.461 -1.433 1.00 0.00 17 ASN A O 18
ATOM 29641 N N . ILE A 1 18 ? 5.395 -35.281 -1.241 1.00 0.00 18 ILE A N 18
ATOM 29642 C CA . ILE A 1 18 ? 4.367 -35.414 -0.170 1.00 0.00 18 ILE A CA 18
ATOM 29643 C C . ILE A 1 18 ? 2.979 -35.163 -0.761 1.00 0.00 18 ILE A C 18
ATOM 29644 O O . ILE A 1 18 ? 2.004 -35.766 -0.361 1.00 0.00 18 ILE A O 18
ATOM 29660 N N . LYS A 1 19 ? 2.881 -34.273 -1.711 1.00 0.00 19 LYS A N 18
ATOM 29661 C CA . LYS A 1 19 ? 1.556 -33.983 -2.327 1.00 0.00 19 LYS A CA 18
ATOM 29662 C C . LYS A 1 19 ? 0.843 -35.297 -2.649 1.00 0.00 19 LYS A C 18
ATOM 29663 O O . LYS A 1 19 ? 1.422 -36.363 -2.584 1.00 0.00 19 LYS A O 18
ATOM 29682 N N . VAL A 1 20 ? -0.413 -35.229 -3.001 1.00 0.00 20 VAL A N 18
ATOM 29683 C CA . VAL A 1 20 ? -1.163 -36.474 -3.329 1.00 0.00 20 VAL A CA 18
ATOM 29684 C C . VAL A 1 20 ? -1.819 -36.328 -4.705 1.00 0.00 20 VAL A C 18
ATOM 29685 O O . VAL A 1 20 ? -2.442 -37.244 -5.204 1.00 0.00 20 VAL A O 18
ATOM 29698 N N . ASN A 1 21 ? -1.683 -35.187 -5.322 1.00 0.00 21 ASN A N 18
ATOM 29699 C CA . ASN A 1 21 ? -2.298 -34.988 -6.663 1.00 0.00 21 ASN A CA 18
ATOM 29700 C C . ASN A 1 21 ? -1.201 -34.952 -7.728 1.00 0.00 21 ASN A C 18
ATOM 29701 O O . ASN A 1 21 ? -0.183 -34.310 -7.563 1.00 0.00 21 ASN A O 18
ATOM 29712 N N . THR A 1 22 ? -1.399 -35.636 -8.821 1.00 0.00 22 THR A N 18
ATOM 29713 C CA . THR A 1 22 ? -0.366 -35.639 -9.894 1.00 0.00 22 THR A CA 18
ATOM 29714 C C . THR A 1 22 ? -0.316 -34.260 -10.555 1.00 0.00 22 THR A C 18
ATOM 29715 O O . THR A 1 22 ? -1.199 -33.443 -10.379 1.00 0.00 22 THR A O 18
ATOM 29726 N N . TYR A 1 23 ? 0.711 -33.993 -11.315 1.00 0.00 23 TYR A N 18
ATOM 29727 C CA . TYR A 1 23 ? 0.816 -32.666 -11.985 1.00 0.00 23 TYR A CA 18
ATOM 29728 C C . TYR A 1 23 ? -0.359 -32.489 -12.950 1.00 0.00 23 TYR A C 18
ATOM 29729 O O . TYR A 1 23 ? -0.351 -33.000 -14.052 1.00 0.00 23 TYR A O 18
ATOM 29747 N N . ARG A 1 24 ? -1.369 -31.769 -12.543 1.00 0.00 24 ARG A N 18
ATOM 29748 C CA . ARG A 1 24 ? -2.544 -31.560 -13.434 1.00 0.00 24 ARG A CA 18
ATOM 29749 C C . ARG A 1 24 ? -2.177 -30.567 -14.539 1.00 0.00 24 ARG A C 18
ATOM 29750 O O . ARG A 1 24 ? -1.903 -30.945 -15.661 1.00 0.00 24 ARG A O 18
ATOM 29771 N N . THR A 1 25 ? -2.168 -29.298 -14.233 1.00 0.00 25 THR A N 18
ATOM 29772 C CA . THR A 1 25 ? -1.818 -28.286 -15.269 1.00 0.00 25 THR A CA 18
ATOM 29773 C C . THR A 1 25 ? -0.804 -27.294 -14.693 1.00 0.00 25 THR A C 18
ATOM 29774 O O . THR A 1 25 ? 0.322 -27.213 -15.140 1.00 0.00 25 THR A O 18
ATOM 29785 N N . SER A 1 26 ? -1.194 -26.539 -13.702 1.00 0.00 26 SER A N 18
ATOM 29786 C CA . SER A 1 26 ? -0.250 -25.555 -13.101 1.00 0.00 26 SER A CA 18
ATOM 29787 C C . SER A 1 26 ? -0.505 -25.455 -11.597 1.00 0.00 26 SER A C 18
ATOM 29788 O O . SER A 1 26 ? 0.413 -25.397 -10.803 1.00 0.00 26 SER A O 18
ATOM 29796 N N . ALA A 1 27 ? -1.745 -25.436 -11.201 1.00 0.00 27 ALA A N 18
ATOM 29797 C CA . ALA A 1 27 ? -2.064 -25.342 -9.749 1.00 0.00 27 ALA A CA 18
ATOM 29798 C C . ALA A 1 27 ? -1.215 -24.242 -9.109 1.00 0.00 27 ALA A C 18
ATOM 29799 O O . ALA A 1 27 ? -0.085 -24.463 -8.719 1.00 0.00 27 ALA A O 18
ATOM 29806 N N . MET A 1 28 ? -1.750 -23.057 -8.995 1.00 0.00 28 MET A N 18
ATOM 29807 C CA . MET A 1 28 ? -0.974 -21.944 -8.378 1.00 0.00 28 MET A CA 18
ATOM 29808 C C . MET A 1 28 ? 0.266 -21.654 -9.226 1.00 0.00 28 MET A C 18
ATOM 29809 O O . MET A 1 28 ? 1.311 -22.244 -9.036 1.00 0.00 28 MET A O 18
ATOM 29823 N N . ASP A 1 29 ? 0.161 -20.747 -10.158 1.00 0.00 29 ASP A N 18
ATOM 29824 C CA . ASP A 1 29 ? 1.335 -20.420 -11.016 1.00 0.00 29 ASP A CA 18
ATOM 29825 C C . ASP A 1 29 ? 1.189 -19.000 -11.566 1.00 0.00 29 ASP A C 18
ATOM 29826 O O . ASP A 1 29 ? 1.811 -18.636 -12.543 1.00 0.00 29 ASP A O 18
ATOM 29835 N N . LEU A 1 30 ? 0.369 -18.194 -10.947 1.00 0.00 30 LEU A N 18
ATOM 29836 C CA . LEU A 1 30 ? 0.186 -16.800 -11.438 1.00 0.00 30 LEU A CA 18
ATOM 29837 C C . LEU A 1 30 ? 1.456 -15.992 -11.167 1.00 0.00 30 LEU A C 18
ATOM 29838 O O . LEU A 1 30 ? 1.593 -15.359 -10.138 1.00 0.00 30 LEU A O 18
ATOM 29854 N N . SER A 1 31 ? 2.388 -16.008 -12.081 1.00 0.00 31 SER A N 18
ATOM 29855 C CA . SER A 1 31 ? 3.648 -15.241 -11.875 1.00 0.00 31 SER A CA 18
ATOM 29856 C C . SER A 1 31 ? 3.412 -13.771 -12.233 1.00 0.00 31 SER A C 18
ATOM 29857 O O . SER A 1 31 ? 2.341 -13.406 -12.675 1.00 0.00 31 SER A O 18
ATOM 29865 N N . PRO A 1 32 ? 4.427 -12.968 -12.029 1.00 0.00 32 PRO A N 18
ATOM 29866 C CA . PRO A 1 32 ? 4.367 -11.526 -12.319 1.00 0.00 32 PRO A CA 18
ATOM 29867 C C . PRO A 1 32 ? 4.524 -11.274 -13.821 1.00 0.00 32 PRO A C 18
ATOM 29868 O O . PRO A 1 32 ? 4.846 -12.167 -14.580 1.00 0.00 32 PRO A O 18
ATOM 29879 N N . GLY A 1 33 ? 4.297 -10.064 -14.256 1.00 0.00 33 GLY A N 18
ATOM 29880 C CA . GLY A 1 33 ? 4.431 -9.755 -15.708 1.00 0.00 33 GLY A CA 18
ATOM 29881 C C . GLY A 1 33 ? 3.528 -10.689 -16.517 1.00 0.00 33 GLY A C 18
ATOM 29882 O O . GLY A 1 33 ? 3.921 -11.774 -16.893 1.00 0.00 33 GLY A O 18
ATOM 29886 N N . SER A 1 34 ? 2.319 -10.276 -16.785 1.00 0.00 34 SER A N 18
ATOM 29887 C CA . SER A 1 34 ? 1.394 -11.143 -17.569 1.00 0.00 34 SER A CA 18
ATOM 29888 C C . SER A 1 34 ? 0.222 -10.305 -18.085 1.00 0.00 34 SER A C 18
ATOM 29889 O O . SER A 1 34 ? 0.037 -9.171 -17.692 1.00 0.00 34 SER A O 18
ATOM 29897 N N . VAL A 1 35 ? -0.572 -10.857 -18.961 1.00 0.00 35 VAL A N 18
ATOM 29898 C CA . VAL A 1 35 ? -1.735 -10.098 -19.501 1.00 0.00 35 VAL A CA 18
ATOM 29899 C C . VAL A 1 35 ? -3.025 -10.837 -19.144 1.00 0.00 35 VAL A C 18
ATOM 29900 O O . VAL A 1 35 ? -3.071 -12.051 -19.132 1.00 0.00 35 VAL A O 18
ATOM 29913 N N . HIS A 1 36 ? -4.076 -10.121 -18.847 1.00 0.00 36 HIS A N 18
ATOM 29914 C CA . HIS A 1 36 ? -5.353 -10.800 -18.487 1.00 0.00 36 HIS A CA 18
ATOM 29915 C C . HIS A 1 36 ? -6.508 -9.800 -18.538 1.00 0.00 36 HIS A C 18
ATOM 29916 O O . HIS A 1 36 ? -6.307 -8.603 -18.596 1.00 0.00 36 HIS A O 18
ATOM 29930 N N . GLU A 1 37 ? -7.720 -10.284 -18.509 1.00 0.00 37 GLU A N 18
ATOM 29931 C CA . GLU A 1 37 ? -8.893 -9.367 -18.546 1.00 0.00 37 GLU A CA 18
ATOM 29932 C C . GLU A 1 37 ? -9.412 -9.169 -17.122 1.00 0.00 37 GLU A C 18
ATOM 29933 O O . GLU A 1 37 ? -9.364 -10.067 -16.305 1.00 0.00 37 GLU A O 18
ATOM 29945 N N . GLY A 1 38 ? -9.897 -7.998 -16.810 1.00 0.00 38 GLY A N 18
ATOM 29946 C CA . GLY A 1 38 ? -10.404 -7.754 -15.430 1.00 0.00 38 GLY A CA 18
ATOM 29947 C C . GLY A 1 38 ? -11.499 -6.688 -15.455 1.00 0.00 38 GLY A C 18
ATOM 29948 O O . GLY A 1 38 ? -11.801 -6.113 -16.482 1.00 0.00 38 GLY A O 18
ATOM 29952 N N . ILE A 1 39 ? -12.094 -6.423 -14.325 1.00 0.00 39 ILE A N 18
ATOM 29953 C CA . ILE A 1 39 ? -13.170 -5.394 -14.266 1.00 0.00 39 ILE A CA 18
ATOM 29954 C C . ILE A 1 39 ? -12.557 -4.076 -13.791 1.00 0.00 39 ILE A C 18
ATOM 29955 O O . ILE A 1 39 ? -11.581 -4.064 -13.068 1.00 0.00 39 ILE A O 18
ATOM 29971 N N . VAL A 1 40 ? -13.105 -2.965 -14.202 1.00 0.00 40 VAL A N 18
ATOM 29972 C CA . VAL A 1 40 ? -12.524 -1.661 -13.779 1.00 0.00 40 VAL A CA 18
ATOM 29973 C C . VAL A 1 40 ? -13.307 -1.097 -12.594 1.00 0.00 40 VAL A C 18
ATOM 29974 O O . VAL A 1 40 ? -14.512 -1.222 -12.512 1.00 0.00 40 VAL A O 18
ATOM 29987 N N . TYR A 1 41 ? -12.624 -0.473 -11.673 1.00 0.00 41 TYR A N 18
ATOM 29988 C CA . TYR A 1 41 ? -13.316 0.105 -10.488 1.00 0.00 41 TYR A CA 18
ATOM 29989 C C . TYR A 1 41 ? -12.668 1.445 -10.134 1.00 0.00 41 TYR A C 18
ATOM 29990 O O . TYR A 1 41 ? -11.509 1.678 -10.414 1.00 0.00 41 TYR A O 18
ATOM 30008 N N . PHE A 1 42 ? -13.406 2.330 -9.522 1.00 0.00 42 PHE A N 18
ATOM 30009 C CA . PHE A 1 42 ? -12.829 3.654 -9.156 1.00 0.00 42 PHE A CA 18
ATOM 30010 C C . PHE A 1 42 ? -12.414 3.645 -7.682 1.00 0.00 42 PHE A C 18
ATOM 30011 O O . PHE A 1 42 ? -13.219 3.408 -6.804 1.00 0.00 42 PHE A O 18
ATOM 30028 N N . LYS A 1 43 ? -11.164 3.902 -7.406 1.00 0.00 43 LYS A N 18
ATOM 30029 C CA . LYS A 1 43 ? -10.700 3.908 -5.989 1.00 0.00 43 LYS A CA 18
ATOM 30030 C C . LYS A 1 43 ? -10.299 5.331 -5.591 1.00 0.00 43 LYS A C 18
ATOM 30031 O O . LYS A 1 43 ? -10.088 6.184 -6.431 1.00 0.00 43 LYS A O 18
ATOM 30050 N N . ASP A 1 44 ? -10.194 5.594 -4.317 1.00 0.00 44 ASP A N 18
ATOM 30051 C CA . ASP A 1 44 ? -9.810 6.961 -3.867 1.00 0.00 44 ASP A CA 18
ATOM 30052 C C . ASP A 1 44 ? -8.341 7.222 -4.211 1.00 0.00 44 ASP A C 18
ATOM 30053 O O . ASP A 1 44 ? -7.850 8.327 -4.080 1.00 0.00 44 ASP A O 18
ATOM 30062 N N . GLY A 1 45 ? -7.637 6.217 -4.654 1.00 0.00 45 GLY A N 18
ATOM 30063 C CA . GLY A 1 45 ? -6.201 6.411 -5.009 1.00 0.00 45 GLY A CA 18
ATOM 30064 C C . GLY A 1 45 ? -6.075 6.619 -6.519 1.00 0.00 45 GLY A C 18
ATOM 30065 O O . GLY A 1 45 ? -5.651 7.661 -6.980 1.00 0.00 45 GLY A O 18
ATOM 30069 N N . ILE A 1 46 ? -6.442 5.635 -7.294 1.00 0.00 46 ILE A N 18
ATOM 30070 C CA . ILE A 1 46 ? -6.348 5.775 -8.774 1.00 0.00 46 ILE A CA 18
ATOM 30071 C C . ILE A 1 46 ? -7.349 4.822 -9.430 1.00 0.00 46 ILE A C 18
ATOM 30072 O O . ILE A 1 46 ? -8.507 5.150 -9.604 1.00 0.00 46 ILE A O 18
ATOM 30088 N N . PHE A 1 47 ? -6.922 3.643 -9.792 1.00 0.00 47 PHE A N 18
ATOM 30089 C CA . PHE A 1 47 ? -7.864 2.681 -10.427 1.00 0.00 47 PHE A CA 18
ATOM 30090 C C . PHE A 1 47 ? -7.811 1.351 -9.677 1.00 0.00 47 PHE A C 18
ATOM 30091 O O . PHE A 1 47 ? -6.884 1.080 -8.941 1.00 0.00 47 PHE A O 18
ATOM 30108 N N . LYS A 1 48 ? -8.802 0.520 -9.851 1.00 0.00 48 LYS A N 18
ATOM 30109 C CA . LYS A 1 48 ? -8.807 -0.789 -9.142 1.00 0.00 48 LYS A CA 18
ATOM 30110 C C . LYS A 1 48 ? -9.290 -1.886 -10.094 1.00 0.00 48 LYS A C 18
ATOM 30111 O O . LYS A 1 48 ? -10.354 -1.795 -10.674 1.00 0.00 48 LYS A O 18
ATOM 30130 N N . VAL A 1 49 ? -8.517 -2.926 -10.256 1.00 0.00 49 VAL A N 18
ATOM 30131 C CA . VAL A 1 49 ? -8.933 -4.029 -11.166 1.00 0.00 49 VAL A CA 18
ATOM 30132 C C . VAL A 1 49 ? -9.466 -5.197 -10.335 1.00 0.00 49 VAL A C 18
ATOM 30133 O O . VAL A 1 49 ? -8.761 -5.770 -9.529 1.00 0.00 49 VAL A O 18
ATOM 30146 N N . ARG A 1 50 ? -10.707 -5.555 -10.522 1.00 0.00 50 ARG A N 18
ATOM 30147 C CA . ARG A 1 50 ? -11.282 -6.685 -9.738 1.00 0.00 50 ARG A CA 18
ATOM 30148 C C . ARG A 1 50 ? -11.256 -7.960 -10.584 1.00 0.00 50 ARG A C 18
ATOM 30149 O O . ARG A 1 50 ? -11.729 -7.981 -11.703 1.00 0.00 50 ARG A O 18
ATOM 30170 N N . LEU A 1 51 ? -10.710 -9.026 -10.061 1.00 0.00 51 LEU A N 18
ATOM 30171 C CA . LEU A 1 51 ? -10.663 -10.292 -10.844 1.00 0.00 51 LEU A CA 18
ATOM 30172 C C . LEU A 1 51 ? -11.877 -11.153 -10.492 1.00 0.00 51 LEU A C 18
ATOM 30173 O O . LEU A 1 51 ? -11.757 -12.189 -9.869 1.00 0.00 51 LEU A O 18
ATOM 30189 N N . LEU A 1 52 ? -13.049 -10.731 -10.886 1.00 0.00 52 LEU A N 18
ATOM 30190 C CA . LEU A 1 52 ? -14.272 -11.522 -10.575 1.00 0.00 52 LEU A CA 18
ATOM 30191 C C . LEU A 1 52 ? -14.208 -12.865 -11.304 1.00 0.00 52 LEU A C 18
ATOM 30192 O O . LEU A 1 52 ? -13.979 -12.926 -12.496 1.00 0.00 52 LEU A O 18
ATOM 30208 N N . GLY A 1 53 ? -14.408 -13.945 -10.598 1.00 0.00 53 GLY A N 18
ATOM 30209 C CA . GLY A 1 53 ? -14.357 -15.285 -11.249 1.00 0.00 53 GLY A CA 18
ATOM 30210 C C . GLY A 1 53 ? -13.065 -15.995 -10.845 1.00 0.00 53 GLY A C 18
ATOM 30211 O O . GLY A 1 53 ? -13.009 -17.206 -10.760 1.00 0.00 53 GLY A O 18
ATOM 30215 N N . TYR A 1 54 ? -12.025 -15.248 -10.591 1.00 0.00 54 TYR A N 18
ATOM 30216 C CA . TYR A 1 54 ? -10.736 -15.874 -10.186 1.00 0.00 54 TYR A CA 18
ATOM 30217 C C . TYR A 1 54 ? -10.588 -15.787 -8.668 1.00 0.00 54 TYR A C 18
ATOM 30218 O O . TYR A 1 54 ? -9.582 -15.337 -8.157 1.00 0.00 54 TYR A O 18
ATOM 30236 N N . GLU A 1 55 ? -11.586 -16.210 -7.941 1.00 0.00 55 GLU A N 18
ATOM 30237 C CA . GLU A 1 55 ? -11.506 -16.146 -6.456 1.00 0.00 55 GLU A CA 18
ATOM 30238 C C . GLU A 1 55 ? -11.637 -14.695 -6.002 1.00 0.00 55 GLU A C 18
ATOM 30239 O O . GLU A 1 55 ? -12.134 -13.852 -6.723 1.00 0.00 55 GLU A O 18
ATOM 30251 N N . GLY A 1 56 ? -11.193 -14.393 -4.814 1.00 0.00 56 GLY A N 18
ATOM 30252 C CA . GLY A 1 56 ? -11.289 -12.992 -4.319 1.00 0.00 56 GLY A CA 18
ATOM 30253 C C . GLY A 1 56 ? -10.113 -12.178 -4.863 1.00 0.00 56 GLY A C 18
ATOM 30254 O O . GLY A 1 56 ? -9.858 -11.073 -4.430 1.00 0.00 56 GLY A O 18
ATOM 30258 N N . HIS A 1 57 ? -9.394 -12.719 -5.810 1.00 0.00 57 HIS A N 18
ATOM 30259 C CA . HIS A 1 57 ? -8.232 -11.979 -6.382 1.00 0.00 57 HIS A CA 18
ATOM 30260 C C . HIS A 1 57 ? -8.610 -10.511 -6.602 1.00 0.00 57 HIS A C 18
ATOM 30261 O O . HIS A 1 57 ? -9.378 -10.180 -7.487 1.00 0.00 57 HIS A O 18
ATOM 30275 N N . GLU A 1 58 ? -8.071 -9.626 -5.805 1.00 0.00 58 GLU A N 18
ATOM 30276 C CA . GLU A 1 58 ? -8.394 -8.183 -5.968 1.00 0.00 58 GLU A CA 18
ATOM 30277 C C . GLU A 1 58 ? -7.132 -7.423 -6.378 1.00 0.00 58 GLU A C 18
ATOM 30278 O O . GLU A 1 58 ? -6.210 -7.259 -5.602 1.00 0.00 58 GLU A O 18
ATOM 30290 N N . CYS A 1 59 ? -7.080 -6.962 -7.596 1.00 0.00 59 CYS A N 18
ATOM 30291 C CA . CYS A 1 59 ? -5.879 -6.218 -8.058 1.00 0.00 59 CYS A CA 18
ATOM 30292 C C . CYS A 1 59 ? -6.171 -4.716 -8.055 1.00 0.00 59 CYS A C 18
ATOM 30293 O O . CYS A 1 59 ? -7.306 -4.291 -8.139 1.00 0.00 59 CYS A O 18
ATOM 30301 N N . ILE A 1 60 ? -5.149 -3.913 -7.965 1.00 0.00 60 ILE A N 18
ATOM 30302 C CA . ILE A 1 60 ? -5.348 -2.437 -7.963 1.00 0.00 60 ILE A CA 18
ATOM 30303 C C . ILE A 1 60 ? -4.491 -1.831 -9.072 1.00 0.00 60 ILE A C 18
ATOM 30304 O O . ILE A 1 60 ? -3.344 -2.189 -9.240 1.00 0.00 60 ILE A O 18
ATOM 30320 N N . LEU A 1 61 ? -5.026 -0.921 -9.835 1.00 0.00 61 LEU A N 18
ATOM 30321 C CA . LEU A 1 61 ? -4.217 -0.318 -10.929 1.00 0.00 61 LEU A CA 18
ATOM 30322 C C . LEU A 1 61 ? -3.636 1.015 -10.464 1.00 0.00 61 LEU A C 18
ATOM 30323 O O . LEU A 1 61 ? -4.337 1.875 -9.962 1.00 0.00 61 LEU A O 18
ATOM 30339 N N . LEU A 1 62 ? -2.354 1.188 -10.626 1.00 0.00 62 LEU A N 18
ATOM 30340 C CA . LEU A 1 62 ? -1.710 2.459 -10.194 1.00 0.00 62 LEU A CA 18
ATOM 30341 C C . LEU A 1 62 ? -0.320 2.565 -10.821 1.00 0.00 62 LEU A C 18
ATOM 30342 O O . LEU A 1 62 ? 0.130 3.635 -11.179 1.00 0.00 62 LEU A O 18
ATOM 30358 N N . ASP A 1 63 ? 0.365 1.462 -10.959 1.00 0.00 63 ASP A N 18
ATOM 30359 C CA . ASP A 1 63 ? 1.723 1.506 -11.566 1.00 0.00 63 ASP A CA 18
ATOM 30360 C C . ASP A 1 63 ? 1.663 2.282 -12.882 1.00 0.00 63 ASP A C 18
ATOM 30361 O O . ASP A 1 63 ? 2.454 3.172 -13.123 1.00 0.00 63 ASP A O 18
ATOM 30370 N N . TYR A 1 64 ? 0.730 1.957 -13.735 1.00 0.00 64 TYR A N 18
ATOM 30371 C CA . TYR A 1 64 ? 0.629 2.686 -15.032 1.00 0.00 64 TYR A CA 18
ATOM 30372 C C . TYR A 1 64 ? -0.235 3.936 -14.855 1.00 0.00 64 TYR A C 18
ATOM 30373 O O . TYR A 1 64 ? -1.039 4.271 -15.702 1.00 0.00 64 TYR A O 18
ATOM 30391 N N . LEU A 1 65 ? -0.073 4.633 -13.763 1.00 0.00 65 LEU A N 18
ATOM 30392 C CA . LEU A 1 65 ? -0.883 5.864 -13.538 1.00 0.00 65 LEU A CA 18
ATOM 30393 C C . LEU A 1 65 ? -0.882 6.707 -14.817 1.00 0.00 65 LEU A C 18
ATOM 30394 O O . LEU A 1 65 ? -1.875 7.305 -15.179 1.00 0.00 65 LEU A O 18
ATOM 30410 N N . ASN A 1 66 ? 0.227 6.757 -15.502 1.00 0.00 66 ASN A N 18
ATOM 30411 C CA . ASN A 1 66 ? 0.294 7.560 -16.755 1.00 0.00 66 ASN A CA 18
ATOM 30412 C C . ASN A 1 66 ? 0.131 9.043 -16.420 1.00 0.00 66 ASN A C 18
ATOM 30413 O O . ASN A 1 66 ? -0.807 9.440 -15.758 1.00 0.00 66 ASN A O 18
ATOM 30424 N N . TYR A 1 67 ? 1.037 9.866 -16.871 1.00 0.00 67 TYR A N 18
ATOM 30425 C CA . TYR A 1 67 ? 0.934 11.322 -16.575 1.00 0.00 67 TYR A CA 18
ATOM 30426 C C . TYR A 1 67 ? -0.215 11.932 -17.380 1.00 0.00 67 TYR A C 18
ATOM 30427 O O . TYR A 1 67 ? -0.856 11.266 -18.169 1.00 0.00 67 TYR A O 18
ATOM 30445 N N . ARG A 1 68 ? -0.479 13.195 -17.186 1.00 0.00 68 ARG A N 18
ATOM 30446 C CA . ARG A 1 68 ? -1.584 13.854 -17.937 1.00 0.00 68 ARG A CA 18
ATOM 30447 C C . ARG A 1 68 ? -1.574 15.353 -17.638 1.00 0.00 68 ARG A C 18
ATOM 30448 O O . ARG A 1 68 ? -1.181 15.780 -16.570 1.00 0.00 68 ARG A O 18
ATOM 30469 N N . GLN A 1 69 ? -2.000 16.159 -18.572 1.00 0.00 69 GLN A N 18
ATOM 30470 C CA . GLN A 1 69 ? -2.011 17.630 -18.337 1.00 0.00 69 GLN A CA 18
ATOM 30471 C C . GLN A 1 69 ? -3.454 18.137 -18.339 1.00 0.00 69 GLN A C 18
ATOM 30472 O O . GLN A 1 69 ? -3.877 18.838 -17.440 1.00 0.00 69 GLN A O 18
ATOM 30486 N N . ASP A 1 70 ? -4.215 17.790 -19.341 1.00 0.00 70 ASP A N 18
ATOM 30487 C CA . ASP A 1 70 ? -5.630 18.255 -19.397 1.00 0.00 70 ASP A CA 18
ATOM 30488 C C . ASP A 1 70 ? -6.473 17.443 -18.412 1.00 0.00 70 ASP A C 18
ATOM 30489 O O . ASP A 1 70 ? -5.979 16.565 -17.733 1.00 0.00 70 ASP A O 18
ATOM 30498 N N . THR A 1 71 ? -7.743 17.731 -18.329 1.00 0.00 71 THR A N 18
ATOM 30499 C CA . THR A 1 71 ? -8.620 16.977 -17.388 1.00 0.00 71 THR A CA 18
ATOM 30500 C C . THR A 1 71 ? -9.933 16.624 -18.092 1.00 0.00 71 THR A C 18
ATOM 30501 O O . THR A 1 71 ? -10.991 17.091 -17.721 1.00 0.00 71 THR A O 18
ATOM 30512 N N . LEU A 1 72 ? -9.872 15.805 -19.105 1.00 0.00 72 LEU A N 18
ATOM 30513 C CA . LEU A 1 72 ? -11.116 15.426 -19.832 1.00 0.00 72 LEU A CA 18
ATOM 30514 C C . LEU A 1 72 ? -11.394 13.935 -19.629 1.00 0.00 72 LEU A C 18
ATOM 30515 O O . LEU A 1 72 ? -11.514 13.183 -20.576 1.00 0.00 72 LEU A O 18
ATOM 30531 N N . ASP A 1 73 ? -11.499 13.502 -18.404 1.00 0.00 73 ASP A N 18
ATOM 30532 C CA . ASP A 1 73 ? -11.772 12.061 -18.144 1.00 0.00 73 ASP A CA 18
ATOM 30533 C C . ASP A 1 73 ? -13.210 11.898 -17.652 1.00 0.00 73 ASP A C 18
ATOM 30534 O O . ASP A 1 73 ? -13.492 11.105 -16.775 1.00 0.00 73 ASP A O 18
ATOM 30543 N N . ARG A 1 74 ? -14.123 12.645 -18.210 1.00 0.00 74 ARG A N 18
ATOM 30544 C CA . ARG A 1 74 ? -15.543 12.536 -17.776 1.00 0.00 74 ARG A CA 18
ATOM 30545 C C . ARG A 1 74 ? -16.174 11.283 -18.388 1.00 0.00 74 ARG A C 18
ATOM 30546 O O . ARG A 1 74 ? -16.938 10.586 -17.750 1.00 0.00 74 ARG A O 18
ATOM 30567 N N . LEU A 1 75 ? -15.863 10.997 -19.621 1.00 0.00 75 LEU A N 18
ATOM 30568 C CA . LEU A 1 75 ? -16.447 9.794 -20.279 1.00 0.00 75 LEU A CA 18
ATOM 30569 C C . LEU A 1 75 ? -15.887 8.525 -19.632 1.00 0.00 75 LEU A C 18
ATOM 30570 O O . LEU A 1 75 ? -16.569 7.527 -19.513 1.00 0.00 75 LEU A O 18
ATOM 30586 N N . LYS A 1 76 ? -14.651 8.552 -19.214 1.00 0.00 76 LYS A N 18
ATOM 30587 C CA . LYS A 1 76 ? -14.055 7.344 -18.579 1.00 0.00 76 LYS A CA 18
ATOM 30588 C C . LYS A 1 76 ? -14.746 7.071 -17.242 1.00 0.00 76 LYS A C 18
ATOM 30589 O O . LYS A 1 76 ? -14.830 5.945 -16.799 1.00 0.00 76 LYS A O 18
ATOM 30608 N N . GLU A 1 77 ? -15.246 8.090 -16.598 1.00 0.00 77 GLU A N 18
ATOM 30609 C CA . GLU A 1 77 ? -15.935 7.874 -15.293 1.00 0.00 77 GLU A CA 18
ATOM 30610 C C . GLU A 1 77 ? -17.103 6.905 -15.493 1.00 0.00 77 GLU A C 18
ATOM 30611 O O . GLU A 1 77 ? -17.284 5.974 -14.737 1.00 0.00 77 GLU A O 18
ATOM 30623 N N . ARG A 1 78 ? -17.894 7.118 -16.509 1.00 0.00 78 ARG A N 18
ATOM 30624 C CA . ARG A 1 78 ? -19.047 6.206 -16.758 1.00 0.00 78 ARG A CA 18
ATOM 30625 C C . ARG A 1 78 ? -18.534 4.893 -17.351 1.00 0.00 78 ARG A C 18
ATOM 30626 O O . ARG A 1 78 ? -19.114 3.843 -17.155 1.00 0.00 78 ARG A O 18
ATOM 30647 N N . LEU A 1 79 ? -17.449 4.943 -18.075 1.00 0.00 79 LEU A N 18
ATOM 30648 C CA . LEU A 1 79 ? -16.896 3.699 -18.680 1.00 0.00 79 LEU A CA 18
ATOM 30649 C C . LEU A 1 79 ? -16.394 2.775 -17.569 1.00 0.00 79 LEU A C 18
ATOM 30650 O O . LEU A 1 79 ? -16.350 1.568 -17.722 1.00 0.00 79 LEU A O 18
ATOM 30666 N N . VAL A 1 80 ? -16.012 3.336 -16.450 1.00 0.00 80 VAL A N 18
ATOM 30667 C CA . VAL A 1 80 ? -15.509 2.498 -15.323 1.00 0.00 80 VAL A CA 18
ATOM 30668 C C . VAL A 1 80 ? -16.370 1.243 -15.195 1.00 0.00 80 VAL A C 18
ATOM 30669 O O . VAL A 1 80 ? -17.464 1.170 -15.720 1.00 0.00 80 VAL A O 18
ATOM 30682 N N . GLY A 1 81 ? -15.883 0.255 -14.501 1.00 0.00 81 GLY A N 18
ATOM 30683 C CA . GLY A 1 81 ? -16.667 -1.002 -14.342 1.00 0.00 81 GLY A CA 18
ATOM 30684 C C . GLY A 1 81 ? -16.401 -1.914 -15.542 1.00 0.00 81 GLY A C 18
ATOM 30685 O O . GLY A 1 81 ? -16.060 -3.071 -15.392 1.00 0.00 81 GLY A O 18
ATOM 30689 N N . ARG A 1 82 ? -16.553 -1.398 -16.734 1.00 0.00 82 ARG A N 18
ATOM 30690 C CA . ARG A 1 82 ? -16.314 -2.225 -17.951 1.00 0.00 82 ARG A CA 18
ATOM 30691 C C . ARG A 1 82 ? -15.071 -3.097 -17.756 1.00 0.00 82 ARG A C 18
ATOM 30692 O O . ARG A 1 82 ? -14.246 -2.839 -16.901 1.00 0.00 82 ARG A O 18
ATOM 30713 N N . VAL A 1 83 ? -14.929 -4.125 -18.547 1.00 0.00 83 VAL A N 18
ATOM 30714 C CA . VAL A 1 83 ? -13.738 -5.010 -18.417 1.00 0.00 83 VAL A CA 18
ATOM 30715 C C . VAL A 1 83 ? -12.705 -4.614 -19.473 1.00 0.00 83 VAL A C 18
ATOM 30716 O O . VAL A 1 83 ? -13.045 -4.297 -20.596 1.00 0.00 83 VAL A O 18
ATOM 30729 N N . ILE A 1 84 ? -11.447 -4.622 -19.124 1.00 0.00 84 ILE A N 18
ATOM 30730 C CA . ILE A 1 84 ? -10.400 -4.238 -20.113 1.00 0.00 84 ILE A CA 18
ATOM 30731 C C . ILE A 1 84 ? -9.191 -5.164 -19.971 1.00 0.00 84 ILE A C 18
ATOM 30732 O O . ILE A 1 84 ? -9.133 -5.997 -19.088 1.00 0.00 84 ILE A O 18
ATOM 30748 N N . LYS A 1 85 ? -8.222 -5.017 -20.834 1.00 0.00 85 LYS A N 18
ATOM 30749 C CA . LYS A 1 85 ? -7.012 -5.880 -20.751 1.00 0.00 85 LYS A CA 18
ATOM 30750 C C . LYS A 1 85 ? -5.890 -5.110 -20.053 1.00 0.00 85 LYS A C 18
ATOM 30751 O O . LYS A 1 85 ? -5.555 -4.004 -20.432 1.00 0.00 85 LYS A O 18
ATOM 30770 N N . THR A 1 86 ? -5.304 -5.681 -19.037 1.00 0.00 86 THR A N 18
ATOM 30771 C CA . THR A 1 86 ? -4.206 -4.977 -18.318 1.00 0.00 86 THR A CA 18
ATOM 30772 C C . THR A 1 86 ? -3.098 -5.974 -17.975 1.00 0.00 86 THR A C 18
ATOM 30773 O O . THR A 1 86 ? -3.236 -7.165 -18.181 1.00 0.00 86 THR A O 18
ATOM 30784 N N . ARG A 1 87 ? -1.998 -5.499 -17.454 1.00 0.00 87 ARG A N 18
ATOM 30785 C CA . ARG A 1 87 ? -0.885 -6.423 -17.101 1.00 0.00 87 ARG A CA 18
ATOM 30786 C C . ARG A 1 87 ? -0.833 -6.605 -15.583 1.00 0.00 87 ARG A C 18
ATOM 30787 O O . ARG A 1 87 ? -1.362 -5.807 -14.833 1.00 0.00 87 ARG A O 18
ATOM 30808 N N . VAL A 1 88 ? -0.191 -7.646 -15.126 1.00 0.00 88 VAL A N 18
ATOM 30809 C CA . VAL A 1 88 ? -0.100 -7.882 -13.659 1.00 0.00 88 VAL A CA 18
ATOM 30810 C C . VAL A 1 88 ? 1.239 -7.345 -13.154 1.00 0.00 88 VAL A C 18
ATOM 30811 O O . VAL A 1 88 ? 2.292 -7.823 -13.524 1.00 0.00 88 VAL A O 18
ATOM 30824 N N . VAL A 1 89 ? 1.202 -6.341 -12.324 1.00 0.00 89 VAL A N 18
ATOM 30825 C CA . VAL A 1 89 ? 2.466 -5.752 -11.806 1.00 0.00 89 VAL A CA 18
ATOM 30826 C C . VAL A 1 89 ? 3.094 -6.679 -10.762 1.00 0.00 89 VAL A C 18
ATOM 30827 O O . VAL A 1 89 ? 4.298 -6.836 -10.707 1.00 0.00 89 VAL A O 18
ATOM 30840 N N . ARG A 1 90 ? 2.298 -7.290 -9.927 1.00 0.00 90 ARG A N 18
ATOM 30841 C CA . ARG A 1 90 ? 2.872 -8.196 -8.892 1.00 0.00 90 ARG A CA 18
ATOM 30842 C C . ARG A 1 90 ? 1.752 -8.778 -8.025 1.00 0.00 90 ARG A C 18
ATOM 30843 O O . ARG A 1 90 ? 1.247 -8.131 -7.130 1.00 0.00 90 ARG A O 18
ATOM 30864 N N . ALA A 1 91 ? 1.366 -9.998 -8.280 1.00 0.00 91 ALA A N 18
ATOM 30865 C CA . ALA A 1 91 ? 0.288 -10.623 -7.463 1.00 0.00 91 ALA A CA 18
ATOM 30866 C C . ALA A 1 91 ? 0.915 -11.341 -6.266 1.00 0.00 91 ALA A C 18
ATOM 30867 O O . ALA A 1 91 ? 1.751 -12.209 -6.422 1.00 0.00 91 ALA A O 18
ATOM 30874 N N . ASP A 1 92 ? 0.525 -10.984 -5.073 1.00 0.00 92 ASP A N 18
ATOM 30875 C CA . ASP A 1 92 ? 1.109 -11.647 -3.872 1.00 0.00 92 ASP A CA 18
ATOM 30876 C C . ASP A 1 92 ? 0.022 -12.418 -3.121 1.00 0.00 92 ASP A C 18
ATOM 30877 O O . ASP A 1 92 ? 0.291 -13.098 -2.150 1.00 0.00 92 ASP A O 18
ATOM 30886 N N . GLY A 1 93 ? -1.205 -12.322 -3.558 1.00 0.00 93 GLY A N 18
ATOM 30887 C CA . GLY A 1 93 ? -2.299 -13.055 -2.861 1.00 0.00 93 GLY A CA 18
ATOM 30888 C C . GLY A 1 93 ? -3.631 -12.340 -3.092 1.00 0.00 93 GLY A C 18
ATOM 30889 O O . GLY A 1 93 ? -4.137 -12.289 -4.196 1.00 0.00 93 GLY A O 18
ATOM 30893 N N . LEU A 1 94 ? -4.207 -11.791 -2.058 1.00 0.00 94 LEU A N 18
ATOM 30894 C CA . LEU A 1 94 ? -5.510 -11.084 -2.216 1.00 0.00 94 LEU A CA 18
ATOM 30895 C C . LEU A 1 94 ? -5.275 -9.712 -2.846 1.00 0.00 94 LEU A C 18
ATOM 30896 O O . LEU A 1 94 ? -6.021 -9.274 -3.701 1.00 0.00 94 LEU A O 18
ATOM 30912 N N . TYR A 1 95 ? -4.247 -9.030 -2.431 1.00 0.00 95 TYR A N 18
ATOM 30913 C CA . TYR A 1 95 ? -3.965 -7.684 -3.006 1.00 0.00 95 TYR A CA 18
ATOM 30914 C C . TYR A 1 95 ? -2.874 -7.806 -4.069 1.00 0.00 95 TYR A C 18
ATOM 30915 O O . TYR A 1 95 ? -1.810 -8.336 -3.822 1.00 0.00 95 TYR A O 18
ATOM 30933 N N . VAL A 1 96 ? -3.129 -7.321 -5.253 1.00 0.00 96 VAL A N 18
ATOM 30934 C CA . VAL A 1 96 ? -2.102 -7.416 -6.328 1.00 0.00 96 VAL A CA 18
ATOM 30935 C C . VAL A 1 96 ? -1.883 -6.038 -6.956 1.00 0.00 96 VAL A C 18
ATOM 30936 O O . VAL A 1 96 ? -2.694 -5.146 -6.813 1.00 0.00 96 VAL A O 18
ATOM 30949 N N . ASP A 1 97 ? -0.799 -5.863 -7.660 1.00 0.00 97 ASP A N 18
ATOM 30950 C CA . ASP A 1 97 ? -0.537 -4.550 -8.311 1.00 0.00 97 ASP A CA 18
ATOM 30951 C C . ASP A 1 97 ? -0.961 -4.649 -9.778 1.00 0.00 97 ASP A C 18
ATOM 30952 O O . ASP A 1 97 ? -1.005 -5.724 -10.343 1.00 0.00 97 ASP A O 18
ATOM 30961 N N . LEU A 1 98 ? -1.302 -3.553 -10.397 1.00 0.00 98 LEU A N 18
ATOM 30962 C CA . LEU A 1 98 ? -1.752 -3.628 -11.815 1.00 0.00 98 LEU A CA 18
ATOM 30963 C C . LEU A 1 98 ? -1.151 -2.494 -12.644 1.00 0.00 98 LEU A C 18
ATOM 30964 O O . LEU A 1 98 ? -1.118 -1.347 -12.232 1.00 0.00 98 LEU A O 18
ATOM 30980 N N . ARG A 1 99 ? -0.693 -2.819 -13.825 1.00 0.00 99 ARG A N 18
ATOM 30981 C CA . ARG A 1 99 ? -0.103 -1.789 -14.724 1.00 0.00 99 ARG A CA 18
ATOM 30982 C C . ARG A 1 99 ? -0.715 -1.953 -16.118 1.00 0.00 99 ARG A C 18
ATOM 30983 O O . ARG A 1 99 ? -0.432 -2.903 -16.824 1.00 0.00 99 ARG A O 18
ATOM 31004 N N . ARG A 1 100 ? -1.559 -1.041 -16.518 1.00 0.00 100 ARG A N 18
ATOM 31005 C CA . ARG A 1 100 ? -2.191 -1.154 -17.863 1.00 0.00 100 ARG A CA 18
ATOM 31006 C C . ARG A 1 100 ? -1.146 -0.863 -18.942 1.00 0.00 100 ARG A C 18
ATOM 31007 O O . ARG A 1 100 ? -0.054 -0.414 -18.657 1.00 0.00 100 ARG A O 18
ATOM 31028 N N . PHE A 1 101 ? -1.471 -1.116 -20.180 1.00 0.00 101 PHE A N 18
ATOM 31029 C CA . PHE A 1 101 ? -0.494 -0.855 -21.274 1.00 0.00 101 PHE A CA 18
ATOM 31030 C C . PHE A 1 101 ? -1.238 -0.403 -22.532 1.00 0.00 101 PHE A C 18
ATOM 31031 O O . PHE A 1 101 ? -1.762 -1.208 -23.277 1.00 0.00 101 PHE A O 18
ATOM 31048 N N . PHE A 1 102 ? -1.286 0.878 -22.777 1.00 0.00 102 PHE A N 18
ATOM 31049 C CA . PHE A 1 102 ? -1.994 1.379 -23.988 1.00 0.00 102 PHE A CA 18
ATOM 31050 C C . PHE A 1 102 ? -3.347 0.678 -24.119 1.00 0.00 102 PHE A C 18
ATOM 31051 O O . PHE A 1 102 ? -3.749 0.024 -23.171 1.00 0.00 102 PHE A O 18
ATOM 31069 N N . MET A 1 1 ? -20.172 -18.530 -34.830 1.00 0.00 1 MET A N 19
ATOM 31070 C CA . MET A 1 1 ? -18.777 -18.637 -35.341 1.00 0.00 1 MET A CA 19
ATOM 31071 C C . MET A 1 1 ? -18.737 -19.605 -36.525 1.00 0.00 1 MET A C 19
ATOM 31072 O O . MET A 1 1 ? -18.838 -20.805 -36.362 1.00 0.00 1 MET A O 19
ATOM 31088 N N . THR A 1 2 ? -18.587 -19.094 -37.716 1.00 0.00 2 THR A N 19
ATOM 31089 C CA . THR A 1 2 ? -18.537 -19.988 -38.910 1.00 0.00 2 THR A CA 19
ATOM 31090 C C . THR A 1 2 ? -17.203 -20.735 -38.925 1.00 0.00 2 THR A C 19
ATOM 31091 O O . THR A 1 2 ? -16.157 -20.159 -38.698 1.00 0.00 2 THR A O 19
ATOM 31102 N N . VAL A 1 3 ? -17.227 -22.014 -39.185 1.00 0.00 3 VAL A N 19
ATOM 31103 C CA . VAL A 1 3 ? -15.955 -22.791 -39.207 1.00 0.00 3 VAL A CA 19
ATOM 31104 C C . VAL A 1 3 ? -16.139 -24.065 -40.034 1.00 0.00 3 VAL A C 19
ATOM 31105 O O . VAL A 1 3 ? -17.203 -24.650 -40.069 1.00 0.00 3 VAL A O 19
ATOM 31118 N N . ILE A 1 4 ? -15.103 -24.504 -40.695 1.00 0.00 4 ILE A N 19
ATOM 31119 C CA . ILE A 1 4 ? -15.205 -25.744 -41.513 1.00 0.00 4 ILE A CA 19
ATOM 31120 C C . ILE A 1 4 ? -13.974 -26.616 -41.256 1.00 0.00 4 ILE A C 19
ATOM 31121 O O . ILE A 1 4 ? -12.918 -26.398 -41.817 1.00 0.00 4 ILE A O 19
ATOM 31137 N N . LYS A 1 5 ? -14.097 -27.595 -40.401 1.00 0.00 5 LYS A N 19
ATOM 31138 C CA . LYS A 1 5 ? -12.929 -28.472 -40.098 1.00 0.00 5 LYS A CA 19
ATOM 31139 C C . LYS A 1 5 ? -13.098 -29.826 -40.799 1.00 0.00 5 LYS A C 19
ATOM 31140 O O . LYS A 1 5 ? -14.189 -30.358 -40.857 1.00 0.00 5 LYS A O 19
ATOM 31159 N N . PRO A 1 6 ? -12.006 -30.346 -41.307 1.00 0.00 6 PRO A N 19
ATOM 31160 C CA . PRO A 1 6 ? -11.995 -31.643 -42.004 1.00 0.00 6 PRO A CA 19
ATOM 31161 C C . PRO A 1 6 ? -11.969 -32.788 -40.988 1.00 0.00 6 PRO A C 19
ATOM 31162 O O . PRO A 1 6 ? -12.734 -33.729 -41.076 1.00 0.00 6 PRO A O 19
ATOM 31173 N N . SER A 1 7 ? -11.092 -32.714 -40.024 1.00 0.00 7 SER A N 19
ATOM 31174 C CA . SER A 1 7 ? -11.007 -33.792 -39.000 1.00 0.00 7 SER A CA 19
ATOM 31175 C C . SER A 1 7 ? -9.737 -33.598 -38.169 1.00 0.00 7 SER A C 19
ATOM 31176 O O . SER A 1 7 ? -8.681 -33.304 -38.695 1.00 0.00 7 SER A O 19
ATOM 31184 N N . SER A 1 8 ? -9.825 -33.755 -36.876 1.00 0.00 8 SER A N 19
ATOM 31185 C CA . SER A 1 8 ? -8.616 -33.571 -36.023 1.00 0.00 8 SER A CA 19
ATOM 31186 C C . SER A 1 8 ? -8.916 -34.026 -34.593 1.00 0.00 8 SER A C 19
ATOM 31187 O O . SER A 1 8 ? -9.610 -33.358 -33.852 1.00 0.00 8 SER A O 19
ATOM 31195 N N . ARG A 1 9 ? -8.393 -35.154 -34.196 1.00 0.00 9 ARG A N 19
ATOM 31196 C CA . ARG A 1 9 ? -8.640 -35.648 -32.812 1.00 0.00 9 ARG A CA 19
ATOM 31197 C C . ARG A 1 9 ? -10.150 -35.705 -32.545 1.00 0.00 9 ARG A C 19
ATOM 31198 O O . ARG A 1 9 ? -10.775 -34.686 -32.327 1.00 0.00 9 ARG A O 19
ATOM 31219 N N . PRO A 1 10 ? -10.692 -36.898 -32.565 1.00 0.00 10 PRO A N 19
ATOM 31220 C CA . PRO A 1 10 ? -12.129 -37.117 -32.323 1.00 0.00 10 PRO A CA 19
ATOM 31221 C C . PRO A 1 10 ? -12.432 -37.039 -30.824 1.00 0.00 10 PRO A C 19
ATOM 31222 O O . PRO A 1 10 ? -11.649 -36.528 -30.048 1.00 0.00 10 PRO A O 19
ATOM 31233 N N . ARG A 1 11 ? -13.563 -37.542 -30.410 1.00 0.00 11 ARG A N 19
ATOM 31234 C CA . ARG A 1 11 ? -13.912 -37.497 -28.964 1.00 0.00 11 ARG A CA 19
ATOM 31235 C C . ARG A 1 11 ? -12.867 -38.279 -28.162 1.00 0.00 11 ARG A C 19
ATOM 31236 O O . ARG A 1 11 ? -12.100 -39.037 -28.722 1.00 0.00 11 ARG A O 19
ATOM 31257 N N . PRO A 1 12 ? -12.870 -38.068 -26.870 1.00 0.00 12 PRO A N 19
ATOM 31258 C CA . PRO A 1 12 ? -11.930 -38.737 -25.954 1.00 0.00 12 PRO A CA 19
ATOM 31259 C C . PRO A 1 12 ? -12.376 -40.176 -25.684 1.00 0.00 12 PRO A C 19
ATOM 31260 O O . PRO A 1 12 ? -13.434 -40.417 -25.137 1.00 0.00 12 PRO A O 19
ATOM 31271 N N . ARG A 1 13 ? -11.577 -41.136 -26.063 1.00 0.00 13 ARG A N 19
ATOM 31272 C CA . ARG A 1 13 ? -11.955 -42.559 -25.828 1.00 0.00 13 ARG A CA 19
ATOM 31273 C C . ARG A 1 13 ? -13.360 -42.809 -26.380 1.00 0.00 13 ARG A C 19
ATOM 31274 O O . ARG A 1 13 ? -13.992 -41.923 -26.919 1.00 0.00 13 ARG A O 19
ATOM 31295 N N . LYS A 1 14 ? -13.854 -44.011 -26.253 1.00 0.00 14 LYS A N 19
ATOM 31296 C CA . LYS A 1 14 ? -15.218 -44.313 -26.775 1.00 0.00 14 LYS A CA 19
ATOM 31297 C C . LYS A 1 14 ? -16.245 -44.148 -25.652 1.00 0.00 14 LYS A C 19
ATOM 31298 O O . LYS A 1 14 ? -17.055 -45.020 -25.406 1.00 0.00 14 LYS A O 19
ATOM 31317 N N . ASN A 1 15 ? -16.219 -43.035 -24.972 1.00 0.00 15 ASN A N 19
ATOM 31318 C CA . ASN A 1 15 ? -17.196 -42.812 -23.869 1.00 0.00 15 ASN A CA 19
ATOM 31319 C C . ASN A 1 15 ? -18.181 -41.717 -24.280 1.00 0.00 15 ASN A C 19
ATOM 31320 O O . ASN A 1 15 ? -17.841 -40.805 -25.008 1.00 0.00 15 ASN A O 19
ATOM 31331 N N . LYS A 1 16 ? -19.402 -41.799 -23.826 1.00 0.00 16 LYS A N 19
ATOM 31332 C CA . LYS A 1 16 ? -20.405 -40.762 -24.198 1.00 0.00 16 LYS A CA 19
ATOM 31333 C C . LYS A 1 16 ? -20.700 -39.873 -22.986 1.00 0.00 16 LYS A C 19
ATOM 31334 O O . LYS A 1 16 ? -20.012 -38.903 -22.737 1.00 0.00 16 LYS A O 19
ATOM 31353 N N . ASN A 1 17 ? -21.717 -40.194 -22.233 1.00 0.00 17 ASN A N 19
ATOM 31354 C CA . ASN A 1 17 ? -22.052 -39.364 -21.042 1.00 0.00 17 ASN A CA 19
ATOM 31355 C C . ASN A 1 17 ? -20.807 -39.204 -20.166 1.00 0.00 17 ASN A C 19
ATOM 31356 O O . ASN A 1 17 ? -20.393 -40.122 -19.487 1.00 0.00 17 ASN A O 19
ATOM 31367 N N . ILE A 1 18 ? -20.208 -38.045 -20.173 1.00 0.00 18 ILE A N 19
ATOM 31368 C CA . ILE A 1 18 ? -18.993 -37.833 -19.338 1.00 0.00 18 ILE A CA 19
ATOM 31369 C C . ILE A 1 18 ? -19.285 -38.253 -17.896 1.00 0.00 18 ILE A C 19
ATOM 31370 O O . ILE A 1 18 ? -20.163 -37.717 -17.249 1.00 0.00 18 ILE A O 19
ATOM 31386 N N . LYS A 1 19 ? -18.555 -39.209 -17.385 1.00 0.00 19 LYS A N 19
ATOM 31387 C CA . LYS A 1 19 ? -18.792 -39.658 -15.984 1.00 0.00 19 LYS A CA 19
ATOM 31388 C C . LYS A 1 19 ? -17.496 -39.527 -15.181 1.00 0.00 19 LYS A C 19
ATOM 31389 O O . LYS A 1 19 ? -17.286 -40.219 -14.205 1.00 0.00 19 LYS A O 19
ATOM 31408 N N . VAL A 1 20 ? -16.626 -38.642 -15.585 1.00 0.00 20 VAL A N 19
ATOM 31409 C CA . VAL A 1 20 ? -15.345 -38.465 -14.846 1.00 0.00 20 VAL A CA 19
ATOM 31410 C C . VAL A 1 20 ? -15.150 -36.985 -14.512 1.00 0.00 20 VAL A C 19
ATOM 31411 O O . VAL A 1 20 ? -14.852 -36.179 -15.370 1.00 0.00 20 VAL A O 19
ATOM 31424 N N . ASN A 1 21 ? -15.320 -36.619 -13.271 1.00 0.00 21 ASN A N 19
ATOM 31425 C CA . ASN A 1 21 ? -15.149 -35.191 -12.884 1.00 0.00 21 ASN A CA 19
ATOM 31426 C C . ASN A 1 21 ? -13.712 -34.749 -13.169 1.00 0.00 21 ASN A C 19
ATOM 31427 O O . ASN A 1 21 ? -13.453 -34.010 -14.098 1.00 0.00 21 ASN A O 19
ATOM 31438 N N . THR A 1 22 ? -12.773 -35.194 -12.379 1.00 0.00 22 THR A N 19
ATOM 31439 C CA . THR A 1 22 ? -11.356 -34.793 -12.609 1.00 0.00 22 THR A CA 19
ATOM 31440 C C . THR A 1 22 ? -11.289 -33.286 -12.863 1.00 0.00 22 THR A C 19
ATOM 31441 O O . THR A 1 22 ? -11.061 -32.843 -13.972 1.00 0.00 22 THR A O 19
ATOM 31452 N N . TYR A 1 23 ? -11.488 -32.493 -11.846 1.00 0.00 23 TYR A N 19
ATOM 31453 C CA . TYR A 1 23 ? -11.440 -31.015 -12.031 1.00 0.00 23 TYR A CA 19
ATOM 31454 C C . TYR A 1 23 ? -10.302 -30.429 -11.192 1.00 0.00 23 TYR A C 19
ATOM 31455 O O . TYR A 1 23 ? -10.164 -29.228 -11.069 1.00 0.00 23 TYR A O 19
ATOM 31473 N N . ARG A 1 24 ? -9.485 -31.266 -10.610 1.00 0.00 24 ARG A N 19
ATOM 31474 C CA . ARG A 1 24 ? -8.360 -30.749 -9.780 1.00 0.00 24 ARG A CA 19
ATOM 31475 C C . ARG A 1 24 ? -7.036 -30.964 -10.517 1.00 0.00 24 ARG A C 19
ATOM 31476 O O . ARG A 1 24 ? -6.206 -31.750 -10.104 1.00 0.00 24 ARG A O 19
ATOM 31497 N N . THR A 1 25 ? -6.831 -30.269 -11.601 1.00 0.00 25 THR A N 19
ATOM 31498 C CA . THR A 1 25 ? -5.559 -30.430 -12.362 1.00 0.00 25 THR A CA 19
ATOM 31499 C C . THR A 1 25 ? -4.960 -29.051 -12.639 1.00 0.00 25 THR A C 19
ATOM 31500 O O . THR A 1 25 ? -5.450 -28.307 -13.465 1.00 0.00 25 THR A O 19
ATOM 31511 N N . SER A 1 26 ? -3.908 -28.702 -11.952 1.00 0.00 26 SER A N 19
ATOM 31512 C CA . SER A 1 26 ? -3.283 -27.368 -12.176 1.00 0.00 26 SER A CA 19
ATOM 31513 C C . SER A 1 26 ? -4.381 -26.306 -12.256 1.00 0.00 26 SER A C 19
ATOM 31514 O O . SER A 1 26 ? -4.652 -25.756 -13.305 1.00 0.00 26 SER A O 19
ATOM 31522 N N . ALA A 1 27 ? -5.020 -26.015 -11.156 1.00 0.00 27 ALA A N 19
ATOM 31523 C CA . ALA A 1 27 ? -6.103 -24.991 -11.170 1.00 0.00 27 ALA A CA 19
ATOM 31524 C C . ALA A 1 27 ? -5.500 -23.600 -10.960 1.00 0.00 27 ALA A C 19
ATOM 31525 O O . ALA A 1 27 ? -6.199 -22.646 -10.681 1.00 0.00 27 ALA A O 19
ATOM 31532 N N . MET A 1 28 ? -4.208 -23.475 -11.094 1.00 0.00 28 MET A N 19
ATOM 31533 C CA . MET A 1 28 ? -3.565 -22.143 -10.904 1.00 0.00 28 MET A CA 19
ATOM 31534 C C . MET A 1 28 ? -2.626 -21.859 -12.078 1.00 0.00 28 MET A C 19
ATOM 31535 O O . MET A 1 28 ? -2.057 -22.760 -12.661 1.00 0.00 28 MET A O 19
ATOM 31549 N N . ASP A 1 29 ? -2.460 -20.614 -12.431 1.00 0.00 29 ASP A N 19
ATOM 31550 C CA . ASP A 1 29 ? -1.558 -20.276 -13.568 1.00 0.00 29 ASP A CA 19
ATOM 31551 C C . ASP A 1 29 ? -1.278 -18.772 -13.570 1.00 0.00 29 ASP A C 19
ATOM 31552 O O . ASP A 1 29 ? -1.671 -18.058 -14.470 1.00 0.00 29 ASP A O 19
ATOM 31561 N N . LEU A 1 30 ? -0.599 -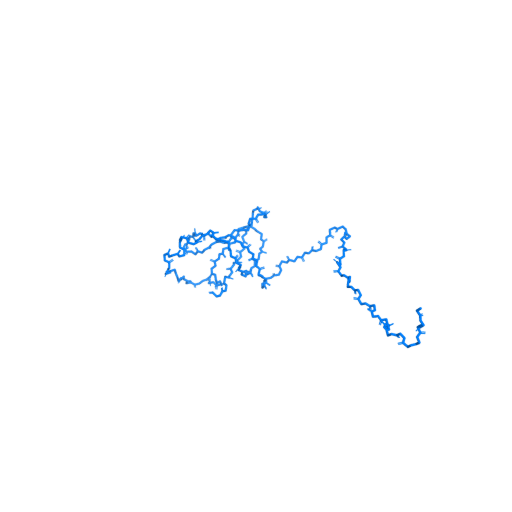18.285 -12.567 1.00 0.00 30 LEU A N 19
ATOM 31562 C CA . LEU A 1 30 ? -0.294 -16.827 -12.511 1.00 0.00 30 LEU A CA 19
ATOM 31563 C C . LEU A 1 30 ? 1.209 -16.614 -12.710 1.00 0.00 30 LEU A C 19
ATOM 31564 O O . LEU A 1 30 ? 2.024 -17.219 -12.045 1.00 0.00 30 LEU A O 19
ATOM 31580 N N . SER A 1 31 ? 1.581 -15.755 -13.620 1.00 0.00 31 SER A N 19
ATOM 31581 C CA . SER A 1 31 ? 3.031 -15.504 -13.856 1.00 0.00 31 SER A CA 19
ATOM 31582 C C . SER A 1 31 ? 3.334 -14.019 -13.628 1.00 0.00 31 SER A C 19
ATOM 31583 O O . SER A 1 31 ? 2.434 -13.204 -13.588 1.00 0.00 31 SER A O 19
ATOM 31591 N N . PRO A 1 32 ? 4.599 -13.715 -13.485 1.00 0.00 32 PRO A N 19
ATOM 31592 C CA . PRO A 1 32 ? 5.064 -12.336 -13.259 1.00 0.00 32 PRO A CA 19
ATOM 31593 C C . PRO A 1 32 ? 5.036 -11.538 -14.566 1.00 0.00 32 PRO A C 19
ATOM 31594 O O . PRO A 1 32 ? 5.770 -11.820 -15.492 1.00 0.00 32 PRO A O 19
ATOM 31605 N N . GLY A 1 33 ? 4.194 -10.544 -14.647 1.00 0.00 33 GLY A N 19
ATOM 31606 C CA . GLY A 1 33 ? 4.119 -9.730 -15.892 1.00 0.00 33 GLY A CA 19
ATOM 31607 C C . GLY A 1 33 ? 3.279 -10.467 -16.936 1.00 0.00 33 GLY A C 19
ATOM 31608 O O . GLY A 1 33 ? 3.723 -10.718 -18.039 1.00 0.00 33 GLY A O 19
ATOM 31612 N N . SER A 1 34 ? 2.067 -10.816 -16.599 1.00 0.00 34 SER A N 19
ATOM 31613 C CA . SER A 1 34 ? 1.201 -11.536 -17.573 1.00 0.00 34 SER A CA 19
ATOM 31614 C C . SER A 1 34 ? 0.029 -10.637 -17.972 1.00 0.00 34 SER A C 19
ATOM 31615 O O . SER A 1 34 ? -0.275 -9.666 -17.307 1.00 0.00 34 SER A O 19
ATOM 31623 N N . VAL A 1 35 ? -0.634 -10.952 -19.050 1.00 0.00 35 VAL A N 19
ATOM 31624 C CA . VAL A 1 35 ? -1.786 -10.114 -19.486 1.00 0.00 35 VAL A CA 19
ATOM 31625 C C . VAL A 1 35 ? -3.094 -10.869 -19.226 1.00 0.00 35 VAL A C 19
ATOM 31626 O O . VAL A 1 35 ? -3.139 -12.082 -19.276 1.00 0.00 35 VAL A O 19
ATOM 31639 N N . HIS A 1 36 ? -4.157 -10.164 -18.948 1.00 0.00 36 HIS A N 19
ATOM 31640 C CA . HIS A 1 36 ? -5.454 -10.851 -18.686 1.00 0.00 36 HIS A CA 19
ATOM 31641 C C . HIS A 1 36 ? -6.596 -9.830 -18.704 1.00 0.00 36 HIS A C 19
ATOM 31642 O O . HIS A 1 36 ? -6.373 -8.636 -18.698 1.00 0.00 36 HIS A O 19
ATOM 31656 N N . GLU A 1 37 ? -7.817 -10.294 -18.721 1.00 0.00 37 GLU A N 19
ATOM 31657 C CA . GLU A 1 37 ? -8.974 -9.354 -18.736 1.00 0.00 37 GLU A CA 19
ATOM 31658 C C . GLU A 1 37 ? -9.538 -9.222 -17.318 1.00 0.00 37 GLU A C 19
ATOM 31659 O O . GLU A 1 37 ? -9.563 -10.171 -16.561 1.00 0.00 37 GLU A O 19
ATOM 31671 N N . GLY A 1 38 ? -9.982 -8.051 -16.950 1.00 0.00 38 GLY A N 19
ATOM 31672 C CA . GLY A 1 38 ? -10.535 -7.863 -15.578 1.00 0.00 38 GLY A CA 19
ATOM 31673 C C . GLY A 1 38 ? -11.533 -6.704 -15.578 1.00 0.00 38 GLY A C 19
ATOM 31674 O O . GLY A 1 38 ? -11.729 -6.040 -16.576 1.00 0.00 38 GLY A O 19
ATOM 31678 N N . ILE A 1 39 ? -12.163 -6.452 -14.462 1.00 0.00 39 ILE A N 19
ATOM 31679 C CA . ILE A 1 39 ? -13.145 -5.333 -14.395 1.00 0.00 39 ILE A CA 19
ATOM 31680 C C . ILE A 1 39 ? -12.448 -4.104 -13.811 1.00 0.00 39 ILE A C 19
ATOM 31681 O O . ILE A 1 39 ? -11.490 -4.221 -13.070 1.00 0.00 39 ILE A O 19
ATOM 31697 N N . VAL A 1 40 ? -12.899 -2.927 -14.149 1.00 0.00 40 VAL A N 19
ATOM 31698 C CA . VAL A 1 40 ? -12.229 -1.703 -13.621 1.00 0.00 40 VAL A CA 19
ATOM 31699 C C . VAL A 1 40 ? -13.085 -1.046 -12.536 1.00 0.00 40 VAL A C 19
ATOM 31700 O O . VAL A 1 40 ? -14.296 -1.121 -12.549 1.00 0.00 40 VAL A O 19
ATOM 31713 N N . TYR A 1 41 ? -12.452 -0.393 -11.598 1.00 0.00 41 TYR A N 19
ATOM 31714 C CA . TYR A 1 41 ? -13.208 0.288 -10.507 1.00 0.00 41 TYR A CA 19
ATOM 31715 C C . TYR A 1 41 ? -12.433 1.530 -10.064 1.00 0.00 41 TYR A C 19
ATOM 31716 O O . TYR A 1 41 ? -11.337 1.783 -10.522 1.00 0.00 41 TYR A O 19
ATOM 31734 N N . PHE A 1 42 ? -12.989 2.307 -9.175 1.00 0.00 42 PHE A N 19
ATOM 31735 C CA . PHE A 1 42 ? -12.274 3.530 -8.706 1.00 0.00 42 PHE A CA 19
ATOM 31736 C C . PHE A 1 42 ? -12.116 3.473 -7.186 1.00 0.00 42 PHE A C 19
ATOM 31737 O O . PHE A 1 42 ? -13.078 3.328 -6.458 1.00 0.00 42 PHE A O 19
ATOM 31754 N N . LYS A 1 43 ? -10.910 3.583 -6.699 1.00 0.00 43 LYS A N 19
ATOM 31755 C CA . LYS A 1 43 ? -10.696 3.530 -5.225 1.00 0.00 43 LYS A CA 19
ATOM 31756 C C . LYS A 1 43 ? -9.345 4.162 -4.875 1.00 0.00 43 LYS A C 19
ATOM 31757 O O . LYS A 1 43 ? -8.388 4.053 -5.615 1.00 0.00 43 LYS A O 19
ATOM 31776 N N . ASP A 1 44 ? -9.261 4.817 -3.749 1.00 0.00 44 ASP A N 19
ATOM 31777 C CA . ASP A 1 44 ? -7.972 5.451 -3.347 1.00 0.00 44 ASP A CA 19
ATOM 31778 C C . ASP A 1 44 ? -7.568 6.503 -4.383 1.00 0.00 44 ASP A C 19
ATOM 31779 O O . ASP A 1 44 ? -6.452 6.982 -4.389 1.00 0.00 44 ASP A O 19
ATOM 31788 N N . GLY A 1 45 ? -8.465 6.869 -5.257 1.00 0.00 45 GLY A N 19
ATOM 31789 C CA . GLY A 1 45 ? -8.125 7.891 -6.287 1.00 0.00 45 GLY A CA 19
ATOM 31790 C C . GLY A 1 45 ? -7.487 7.212 -7.501 1.00 0.00 45 GLY A C 19
ATOM 31791 O O . GLY A 1 45 ? -7.435 7.770 -8.579 1.00 0.00 45 GLY A O 19
ATOM 31795 N N . ILE A 1 46 ? -7.000 6.012 -7.338 1.00 0.00 46 ILE A N 19
ATOM 31796 C CA . ILE A 1 46 ? -6.367 5.302 -8.485 1.00 0.00 46 ILE A CA 19
ATOM 31797 C C . ILE A 1 46 ? -7.398 4.389 -9.152 1.00 0.00 46 ILE A C 19
ATOM 31798 O O . ILE A 1 46 ? -8.587 4.633 -9.090 1.00 0.00 46 ILE A O 19
ATOM 31814 N N . PHE A 1 47 ? -6.955 3.339 -9.787 1.00 0.00 47 PHE A N 19
ATOM 31815 C CA . PHE A 1 47 ? -7.915 2.414 -10.452 1.00 0.00 47 PHE A CA 19
ATOM 31816 C C . PHE A 1 47 ? -7.942 1.084 -9.696 1.00 0.00 47 PHE A C 19
ATOM 31817 O O . PHE A 1 47 ? -7.075 0.797 -8.896 1.00 0.00 47 PHE A O 19
ATOM 31834 N N . LYS A 1 48 ? -8.933 0.272 -9.942 1.00 0.00 48 LYS A N 19
ATOM 31835 C CA . LYS A 1 48 ? -9.012 -1.037 -9.234 1.00 0.00 48 LYS A CA 19
ATOM 31836 C C . LYS A 1 48 ? -9.372 -2.140 -10.231 1.00 0.00 48 LYS A C 19
ATOM 31837 O O . LYS A 1 48 ? -10.411 -2.110 -10.855 1.00 0.00 48 LYS A O 19
ATOM 31856 N N . VAL A 1 49 ? -8.522 -3.118 -10.381 1.00 0.00 49 VAL A N 19
ATOM 31857 C CA . VAL A 1 49 ? -8.823 -4.221 -11.335 1.00 0.00 49 VAL A CA 19
ATOM 31858 C C . VAL A 1 49 ? -9.263 -5.460 -10.552 1.00 0.00 49 VAL A C 19
ATOM 31859 O O . VAL A 1 49 ? -8.469 -6.098 -9.891 1.00 0.00 49 VAL A O 19
ATOM 31872 N N . ARG A 1 50 ? -10.519 -5.805 -10.619 1.00 0.00 50 ARG A N 19
ATOM 31873 C CA . ARG A 1 50 ? -11.001 -7.001 -9.869 1.00 0.00 50 ARG A CA 19
ATOM 31874 C C . ARG A 1 50 ? -11.082 -8.200 -10.812 1.00 0.00 50 ARG A C 19
ATOM 31875 O O . ARG A 1 50 ? -11.565 -8.099 -11.923 1.00 0.00 50 ARG A O 19
ATOM 31896 N N . LEU A 1 51 ? -10.617 -9.339 -10.376 1.00 0.00 51 LEU A N 19
ATOM 31897 C CA . LEU A 1 51 ? -10.669 -10.547 -11.245 1.00 0.00 51 LEU A CA 19
ATOM 31898 C C . LEU A 1 51 ? -11.948 -11.331 -10.947 1.00 0.00 51 LEU A C 19
ATOM 31899 O O . LEU A 1 51 ? -12.076 -11.957 -9.912 1.00 0.00 51 LEU A O 19
ATOM 31915 N N . LEU A 1 52 ? -12.897 -11.303 -11.841 1.00 0.00 52 LEU A N 19
ATOM 31916 C CA . LEU A 1 52 ? -14.165 -12.047 -11.604 1.00 0.00 52 LEU A CA 19
ATOM 31917 C C . LEU A 1 52 ? -13.968 -13.522 -11.957 1.00 0.00 52 LEU A C 19
ATOM 31918 O O . LEU A 1 52 ? -13.201 -13.863 -12.837 1.00 0.00 52 LEU A O 19
ATOM 31934 N N . GLY A 1 53 ? -14.656 -14.399 -11.280 1.00 0.00 53 GLY A N 19
ATOM 31935 C CA . GLY A 1 53 ? -14.510 -15.851 -11.576 1.00 0.00 53 GLY A CA 19
ATOM 31936 C C . GLY A 1 53 ? -13.419 -16.453 -10.689 1.00 0.00 53 GLY A C 19
ATOM 31937 O O . GLY A 1 53 ? -13.381 -17.644 -10.458 1.00 0.00 53 GLY A O 19
ATOM 31941 N N . TYR A 1 54 ? -12.529 -15.638 -10.190 1.00 0.00 54 TYR A N 19
ATOM 31942 C CA . TYR A 1 54 ? -11.442 -16.169 -9.319 1.00 0.00 54 TYR A CA 19
ATOM 31943 C C . TYR A 1 54 ? -11.804 -15.940 -7.850 1.00 0.00 54 TYR A C 19
ATOM 31944 O O . TYR A 1 54 ? -11.419 -16.697 -6.980 1.00 0.00 54 TYR A O 19
ATOM 31962 N N . GLU A 1 55 ? -12.540 -14.902 -7.566 1.00 0.00 55 GLU A N 19
ATOM 31963 C CA . GLU A 1 55 ? -12.923 -14.626 -6.153 1.00 0.00 55 GLU A CA 19
ATOM 31964 C C . GLU A 1 55 ? -11.662 -14.403 -5.316 1.00 0.00 55 GLU A C 19
ATOM 31965 O O . GLU A 1 55 ? -10.617 -14.961 -5.589 1.00 0.00 55 GLU A O 19
ATOM 31977 N N . GLY A 1 56 ? -11.752 -13.594 -4.297 1.00 0.00 56 GLY A N 19
ATOM 31978 C CA . GLY A 1 56 ? -10.560 -13.337 -3.440 1.00 0.00 56 GLY A CA 19
ATOM 31979 C C . GLY A 1 56 ? -9.399 -12.842 -4.304 1.00 0.00 56 GLY A C 19
ATOM 31980 O O . GLY A 1 56 ? -8.261 -13.222 -4.108 1.00 0.00 56 GLY A O 19
ATOM 31984 N N . HIS A 1 57 ? -9.672 -11.993 -5.257 1.00 0.00 57 HIS A N 19
ATOM 31985 C CA . HIS A 1 57 ? -8.578 -11.473 -6.128 1.00 0.00 57 HIS A CA 19
ATOM 31986 C C . HIS A 1 57 ? -8.814 -9.989 -6.412 1.00 0.00 57 HIS A C 19
ATOM 31987 O O . HIS A 1 57 ? -9.412 -9.622 -7.406 1.00 0.00 57 HIS A O 19
ATOM 32001 N N . GLU A 1 58 ? -8.347 -9.131 -5.545 1.00 0.00 58 GLU A N 19
ATOM 32002 C CA . GLU A 1 58 ? -8.542 -7.671 -5.762 1.00 0.00 58 GLU A CA 19
ATOM 32003 C C . GLU A 1 58 ? -7.216 -7.034 -6.180 1.00 0.00 58 GLU A C 19
ATOM 32004 O O . GLU A 1 58 ? -6.236 -7.081 -5.462 1.00 0.00 58 GLU A O 19
ATOM 32016 N N . CYS A 1 59 ? -7.181 -6.436 -7.337 1.00 0.00 59 CYS A N 19
ATOM 32017 C CA . CYS A 1 59 ? -5.924 -5.793 -7.806 1.00 0.00 59 CYS A CA 19
ATOM 32018 C C . CYS A 1 59 ? -6.156 -4.289 -7.962 1.00 0.00 59 CYS A C 19
ATOM 32019 O O . CYS A 1 59 ? -7.270 -3.811 -7.876 1.00 0.00 59 CYS A O 19
ATOM 32027 N N . ILE A 1 60 ? -5.114 -3.541 -8.191 1.00 0.00 60 ILE A N 19
ATOM 32028 C CA . ILE A 1 60 ? -5.275 -2.070 -8.355 1.00 0.00 60 ILE A CA 19
ATOM 32029 C C . ILE A 1 60 ? -4.465 -1.605 -9.564 1.00 0.00 60 ILE A C 19
ATOM 32030 O O . ILE A 1 60 ? -3.317 -1.965 -9.726 1.00 0.00 60 ILE A O 19
ATOM 32046 N N . LEU A 1 61 ? -5.047 -0.808 -10.416 1.00 0.00 61 LEU A N 19
ATOM 32047 C CA . LEU A 1 61 ? -4.295 -0.332 -11.610 1.00 0.00 61 LEU A CA 19
ATOM 32048 C C . LEU A 1 61 ? -3.742 1.065 -11.337 1.00 0.00 61 LEU A C 19
ATOM 32049 O O . LEU A 1 61 ? -4.445 1.948 -10.883 1.00 0.00 61 LEU A O 19
ATOM 32065 N N . LEU A 1 62 ? -2.484 1.268 -11.607 1.00 0.00 62 LEU A N 19
ATOM 32066 C CA . LEU A 1 62 ? -1.875 2.605 -11.362 1.00 0.00 62 LEU A CA 19
ATOM 32067 C C . LEU A 1 62 ? -0.430 2.604 -11.860 1.00 0.00 62 LEU A C 19
ATOM 32068 O O . LEU A 1 62 ? 0.078 3.605 -12.325 1.00 0.00 62 LEU A O 19
ATOM 32084 N N . ASP A 1 63 ? 0.237 1.486 -11.771 1.00 0.00 63 ASP A N 19
ATOM 32085 C CA . ASP A 1 63 ? 1.648 1.419 -12.243 1.00 0.00 63 ASP A CA 19
ATOM 32086 C C . ASP A 1 63 ? 1.735 1.999 -13.655 1.00 0.00 63 ASP A C 19
ATOM 32087 O O . ASP A 1 63 ? 2.599 2.800 -13.956 1.00 0.00 63 ASP A O 19
ATOM 32096 N N . TYR A 1 64 ? 0.845 1.606 -14.525 1.00 0.00 64 TYR A N 19
ATOM 32097 C CA . TYR A 1 64 ? 0.880 2.142 -15.916 1.00 0.00 64 TYR A CA 19
ATOM 32098 C C . TYR A 1 64 ? -0.429 2.877 -16.213 1.00 0.00 64 TYR A C 19
ATOM 32099 O O . TYR A 1 64 ? -1.030 2.699 -17.254 1.00 0.00 64 TYR A O 19
ATOM 32117 N N . LEU A 1 65 ? -0.875 3.701 -15.304 1.00 0.00 65 LEU A N 19
ATOM 32118 C CA . LEU A 1 65 ? -2.144 4.446 -15.531 1.00 0.00 65 LEU A CA 19
ATOM 32119 C C . LEU A 1 65 ? -1.901 5.588 -16.522 1.00 0.00 65 LEU A C 19
ATOM 32120 O O . LEU A 1 65 ? -2.601 5.729 -17.504 1.00 0.00 65 LEU A O 19
ATOM 32136 N N . ASN A 1 66 ? -0.914 6.406 -16.272 1.00 0.00 66 ASN A N 19
ATOM 32137 C CA . ASN A 1 66 ? -0.630 7.536 -17.202 1.00 0.00 66 ASN A CA 19
ATOM 32138 C C . ASN A 1 66 ? -1.835 8.478 -17.244 1.00 0.00 66 ASN A C 19
ATOM 32139 O O . ASN A 1 66 ? -2.938 8.109 -16.891 1.00 0.00 66 ASN A O 19
ATOM 32150 N N . TYR A 1 67 ? -1.636 9.696 -17.672 1.00 0.00 67 TYR A N 19
ATOM 32151 C CA . TYR A 1 67 ? -2.772 10.659 -17.733 1.00 0.00 67 TYR A CA 19
ATOM 32152 C C . TYR A 1 67 ? -3.223 10.997 -16.311 1.00 0.00 67 TYR A C 19
ATOM 32153 O O . TYR A 1 67 ? -4.400 11.044 -16.017 1.00 0.00 67 TYR A O 19
ATOM 32171 N N . ARG A 1 68 ? -2.291 11.230 -15.426 1.00 0.00 68 ARG A N 19
ATOM 32172 C CA . ARG A 1 68 ? -2.662 11.561 -14.020 1.00 0.00 68 ARG A CA 19
ATOM 32173 C C . ARG A 1 68 ? -2.707 13.081 -13.845 1.00 0.00 68 ARG A C 19
ATOM 32174 O O . ARG A 1 68 ? -1.769 13.782 -14.172 1.00 0.00 68 ARG A O 19
ATOM 32195 N N . GLN A 1 69 ? -3.791 13.595 -13.330 1.00 0.00 69 GLN A N 19
ATOM 32196 C CA . GLN A 1 69 ? -3.895 15.069 -13.132 1.00 0.00 69 GLN A CA 19
ATOM 32197 C C . GLN A 1 69 ? -5.289 15.416 -12.605 1.00 0.00 69 GLN A C 19
ATOM 32198 O O . GLN A 1 69 ? -6.121 14.552 -12.410 1.00 0.00 69 GLN A O 19
ATOM 32212 N N . ASP A 1 70 ? -5.548 16.672 -12.372 1.00 0.00 70 ASP A N 19
ATOM 32213 C CA . ASP A 1 70 ? -6.887 17.073 -11.856 1.00 0.00 70 ASP A CA 19
ATOM 32214 C C . ASP A 1 70 ? -7.834 17.327 -13.031 1.00 0.00 70 ASP A C 19
ATOM 32215 O O . ASP A 1 70 ? -7.883 18.410 -13.579 1.00 0.00 70 ASP A O 19
ATOM 32224 N N . THR A 1 71 ? -8.588 16.335 -13.421 1.00 0.00 71 THR A N 19
ATOM 32225 C CA . THR A 1 71 ? -9.533 16.520 -14.559 1.00 0.00 71 THR A CA 19
ATOM 32226 C C . THR A 1 71 ? -10.906 15.962 -14.178 1.00 0.00 71 THR A C 19
ATOM 32227 O O . THR A 1 71 ? -11.033 14.825 -13.769 1.00 0.00 71 THR A O 19
ATOM 32238 N N . LEU A 1 72 ? -11.935 16.754 -14.308 1.00 0.00 72 LEU A N 19
ATOM 32239 C CA . LEU A 1 72 ? -13.298 16.267 -13.953 1.00 0.00 72 LEU A CA 19
ATOM 32240 C C . LEU A 1 72 ? -13.503 14.862 -14.523 1.00 0.00 72 LEU A C 19
ATOM 32241 O O . LEU A 1 72 ? -14.077 14.001 -13.887 1.00 0.00 72 LEU A O 19
ATOM 32257 N N . ASP A 1 73 ? -13.035 14.622 -15.717 1.00 0.00 73 ASP A N 19
ATOM 32258 C CA . ASP A 1 73 ? -13.200 13.272 -16.325 1.00 0.00 73 ASP A CA 19
ATOM 32259 C C . ASP A 1 73 ? -14.657 12.823 -16.190 1.00 0.00 73 ASP A C 19
ATOM 32260 O O . ASP A 1 73 ? -14.973 11.928 -15.431 1.00 0.00 73 ASP A O 19
ATOM 32269 N N . ARG A 1 74 ? -15.547 13.433 -16.923 1.00 0.00 74 ARG A N 19
ATOM 32270 C CA . ARG A 1 74 ? -16.980 13.036 -16.839 1.00 0.00 74 ARG A CA 19
ATOM 32271 C C . ARG A 1 74 ? -17.189 11.735 -17.618 1.00 0.00 74 ARG A C 19
ATOM 32272 O O . ARG A 1 74 ? -17.967 10.886 -17.232 1.00 0.00 74 ARG A O 19
ATOM 32293 N N . LEU A 1 75 ? -16.493 11.573 -18.710 1.00 0.00 75 LEU A N 19
ATOM 32294 C CA . LEU A 1 75 ? -16.644 10.329 -19.517 1.00 0.00 75 LEU A CA 19
ATOM 32295 C C . LEU A 1 75 ? -15.971 9.163 -18.789 1.00 0.00 75 LEU A C 19
ATOM 32296 O O . LEU A 1 75 ? -16.471 8.056 -18.770 1.00 0.00 75 LEU A O 19
ATOM 32312 N N . LYS A 1 76 ? -14.837 9.405 -18.192 1.00 0.00 76 LYS A N 19
ATOM 32313 C CA . LYS A 1 76 ? -14.121 8.317 -17.467 1.00 0.00 76 LYS A CA 19
ATOM 32314 C C . LYS A 1 76 ? -15.068 7.649 -16.470 1.00 0.00 76 LYS A C 19
ATOM 32315 O O . LYS A 1 76 ? -14.901 6.499 -16.115 1.00 0.00 76 LYS A O 19
ATOM 32334 N N . GLU A 1 77 ? -16.057 8.361 -16.006 1.00 0.00 77 GLU A N 19
ATOM 32335 C CA . GLU A 1 77 ? -17.007 7.764 -15.026 1.00 0.00 77 GLU A CA 19
ATOM 32336 C C . GLU A 1 77 ? -17.752 6.592 -15.671 1.00 0.00 77 GLU A C 19
ATOM 32337 O O . GLU A 1 77 ? -17.952 5.561 -15.059 1.00 0.00 77 GLU A O 19
ATOM 32349 N N . ARG A 1 78 ? -18.170 6.740 -16.897 1.00 0.00 78 ARG A N 19
ATOM 32350 C CA . ARG A 1 78 ? -18.909 5.633 -17.571 1.00 0.00 78 ARG A CA 19
ATOM 32351 C C . ARG A 1 78 ? -17.928 4.546 -18.028 1.00 0.00 78 ARG A C 19
ATOM 32352 O O . ARG A 1 78 ? -18.274 3.384 -18.109 1.00 0.00 78 ARG A O 19
ATOM 32373 N N . LEU A 1 79 ? -16.713 4.910 -18.331 1.00 0.00 79 LEU A N 19
ATOM 32374 C CA . LEU A 1 79 ? -15.723 3.891 -18.787 1.00 0.00 79 LEU A CA 19
ATOM 32375 C C . LEU A 1 79 ? -15.409 2.926 -17.641 1.00 0.00 79 LEU A C 19
ATOM 32376 O O . LEU A 1 79 ? -15.466 1.720 -17.800 1.00 0.00 79 LEU A O 19
ATOM 32392 N N . VAL A 1 80 ? -15.075 3.448 -16.490 1.00 0.00 80 VAL A N 19
ATOM 32393 C CA . VAL A 1 80 ? -14.752 2.567 -15.332 1.00 0.00 80 VAL A CA 19
ATOM 32394 C C . VAL A 1 80 ? -15.720 1.385 -15.296 1.00 0.00 80 VAL A C 19
ATOM 32395 O O . VAL A 1 80 ? -16.791 1.430 -15.866 1.00 0.00 80 VAL A O 19
ATOM 32408 N N . GLY A 1 81 ? -15.350 0.330 -14.630 1.00 0.00 81 GLY A N 19
ATOM 32409 C CA . GLY A 1 81 ? -16.246 -0.857 -14.558 1.00 0.00 81 GLY A CA 19
ATOM 32410 C C . GLY A 1 81 ? -16.011 -1.750 -15.778 1.00 0.00 81 GLY A C 19
ATOM 32411 O O . GLY A 1 81 ? -15.755 -2.932 -15.651 1.00 0.00 81 GLY A O 19
ATOM 32415 N N . ARG A 1 82 ? -16.097 -1.191 -16.957 1.00 0.00 82 ARG A N 19
ATOM 32416 C CA . ARG A 1 82 ? -15.887 -1.995 -18.197 1.00 0.00 82 ARG A CA 19
ATOM 32417 C C . ARG A 1 82 ? -14.750 -2.997 -17.995 1.00 0.00 82 ARG A C 19
ATOM 32418 O O . ARG A 1 82 ? -13.921 -2.847 -17.119 1.00 0.00 82 ARG A O 19
ATOM 32439 N N . VAL A 1 83 ? -14.701 -4.014 -18.812 1.00 0.00 83 VAL A N 19
ATOM 32440 C CA . VAL A 1 83 ? -13.615 -5.024 -18.687 1.00 0.00 83 VAL A CA 19
ATOM 32441 C C . VAL A 1 83 ? -12.529 -4.699 -19.712 1.00 0.00 83 VAL A C 19
ATOM 32442 O O . VAL A 1 83 ? -12.816 -4.311 -20.827 1.00 0.00 83 VAL A O 19
ATOM 32455 N N . ILE A 1 84 ? -11.285 -4.844 -19.349 1.00 0.00 84 ILE A N 19
ATOM 32456 C CA . ILE A 1 84 ? -10.195 -4.527 -20.315 1.00 0.00 84 ILE A CA 19
ATOM 32457 C C . ILE A 1 84 ? -9.005 -5.458 -20.090 1.00 0.00 84 ILE A C 19
ATOM 32458 O O . ILE A 1 84 ? -8.977 -6.241 -19.161 1.00 0.00 84 ILE A O 19
ATOM 32474 N N . LYS A 1 85 ? -8.013 -5.366 -20.933 1.00 0.00 85 LYS A N 19
ATOM 32475 C CA . LYS A 1 85 ? -6.812 -6.228 -20.772 1.00 0.00 85 LYS A CA 19
ATOM 32476 C C . LYS A 1 85 ? -5.705 -5.410 -20.107 1.00 0.00 85 LYS A C 19
ATOM 32477 O O . LYS A 1 85 ? -5.596 -4.217 -20.310 1.00 0.00 85 LYS A O 19
ATOM 32496 N N . THR A 1 86 ? -4.885 -6.036 -19.312 1.00 0.00 86 THR A N 19
ATOM 32497 C CA . THR A 1 86 ? -3.793 -5.283 -18.635 1.00 0.00 86 THR A CA 19
ATOM 32498 C C . THR A 1 86 ? -2.690 -6.255 -18.218 1.00 0.00 86 THR A C 19
ATOM 32499 O O . THR A 1 86 ? -2.823 -7.456 -18.352 1.00 0.00 86 THR A O 19
ATOM 32510 N N . ARG A 1 87 ? -1.600 -5.745 -17.712 1.00 0.00 87 ARG A N 19
ATOM 32511 C CA . ARG A 1 87 ? -0.489 -6.640 -17.288 1.00 0.00 87 ARG A CA 19
ATOM 32512 C C . ARG A 1 87 ? -0.486 -6.761 -15.762 1.00 0.00 87 ARG A C 19
ATOM 32513 O O . ARG A 1 87 ? -1.074 -5.958 -15.063 1.00 0.00 87 ARG A O 19
ATOM 32534 N N . VAL A 1 88 ? 0.176 -7.759 -15.240 1.00 0.00 88 VAL A N 19
ATOM 32535 C CA . VAL A 1 88 ? 0.211 -7.933 -13.761 1.00 0.00 88 VAL A CA 19
ATOM 32536 C C . VAL A 1 88 ? 1.494 -7.314 -13.211 1.00 0.00 88 VAL A C 19
ATOM 32537 O O . VAL A 1 88 ? 2.589 -7.665 -13.603 1.00 0.00 88 VAL A O 19
ATOM 32550 N N . VAL A 1 89 ? 1.361 -6.382 -12.308 1.00 0.00 89 VAL A N 19
ATOM 32551 C CA . VAL A 1 89 ? 2.564 -5.722 -11.735 1.00 0.00 89 VAL A CA 19
ATOM 32552 C C . VAL A 1 89 ? 3.168 -6.601 -10.636 1.00 0.00 89 VAL A C 19
ATOM 32553 O O . VAL A 1 89 ? 4.371 -6.738 -10.532 1.00 0.00 89 VAL A O 19
ATOM 32566 N N . ARG A 1 90 ? 2.348 -7.197 -9.812 1.00 0.00 90 ARG A N 19
ATOM 32567 C CA . ARG A 1 90 ? 2.890 -8.061 -8.725 1.00 0.00 90 ARG A CA 19
ATOM 32568 C C . ARG A 1 90 ? 1.740 -8.612 -7.881 1.00 0.00 90 ARG A C 19
ATOM 32569 O O . ARG A 1 90 ? 1.186 -7.927 -7.044 1.00 0.00 90 ARG A O 19
ATOM 32590 N N . ALA A 1 91 ? 1.378 -9.846 -8.094 1.00 0.00 91 ALA A N 19
ATOM 32591 C CA . ALA A 1 91 ? 0.265 -10.446 -7.305 1.00 0.00 91 ALA A CA 19
ATOM 32592 C C . ALA A 1 91 ? 0.731 -10.695 -5.869 1.00 0.00 91 ALA A C 19
ATOM 32593 O O . ALA A 1 91 ? 1.812 -11.199 -5.635 1.00 0.00 91 ALA A O 19
ATOM 32600 N N . ASP A 1 92 ? -0.076 -10.348 -4.904 1.00 0.00 92 ASP A N 19
ATOM 32601 C CA . ASP A 1 92 ? 0.321 -10.567 -3.484 1.00 0.00 92 ASP A CA 19
ATOM 32602 C C . ASP A 1 92 ? -0.796 -11.317 -2.754 1.00 0.00 92 ASP A C 19
ATOM 32603 O O . ASP A 1 92 ? -1.023 -11.118 -1.578 1.00 0.00 92 ASP A O 19
ATOM 32612 N N . GLY A 1 93 ? -1.496 -12.176 -3.444 1.00 0.00 93 GLY A N 19
ATOM 32613 C CA . GLY A 1 93 ? -2.598 -12.936 -2.790 1.00 0.00 93 GLY A CA 19
ATOM 32614 C C . GLY A 1 93 ? -3.920 -12.196 -2.999 1.00 0.00 93 GLY A C 19
ATOM 32615 O O . GLY A 1 93 ? -4.462 -12.167 -4.085 1.00 0.00 93 GLY A O 19
ATOM 32619 N N . LEU A 1 94 ? -4.444 -11.596 -1.966 1.00 0.00 94 LEU A N 19
ATOM 32620 C CA . LEU A 1 94 ? -5.730 -10.857 -2.106 1.00 0.00 94 LEU A CA 19
ATOM 32621 C C . LEU A 1 94 ? -5.461 -9.488 -2.732 1.00 0.00 94 LEU A C 19
ATOM 32622 O O . LEU A 1 94 ? -6.256 -8.973 -3.493 1.00 0.00 94 LEU A O 19
ATOM 32638 N N . TYR A 1 95 ? -4.341 -8.897 -2.421 1.00 0.00 95 TYR A N 19
ATOM 32639 C CA . TYR A 1 95 ? -4.014 -7.564 -3.001 1.00 0.00 95 TYR A CA 19
ATOM 32640 C C . TYR A 1 95 ? -3.007 -7.746 -4.138 1.00 0.00 95 TYR A C 19
ATOM 32641 O O . TYR A 1 95 ? -2.016 -8.434 -3.995 1.00 0.00 95 TYR A O 19
ATOM 32659 N N . VAL A 1 96 ? -3.255 -7.142 -5.268 1.00 0.00 96 VAL A N 19
ATOM 32660 C CA . VAL A 1 96 ? -2.308 -7.295 -6.411 1.00 0.00 96 VAL A CA 19
ATOM 32661 C C . VAL A 1 96 ? -2.094 -5.945 -7.099 1.00 0.00 96 VAL A C 19
ATOM 32662 O O . VAL A 1 96 ? -2.931 -5.067 -7.041 1.00 0.00 96 VAL A O 19
ATOM 32675 N N . ASP A 1 97 ? -0.982 -5.783 -7.762 1.00 0.00 97 ASP A N 19
ATOM 32676 C CA . ASP A 1 97 ? -0.713 -4.500 -8.471 1.00 0.00 97 ASP A CA 19
ATOM 32677 C C . ASP A 1 97 ? -1.045 -4.684 -9.956 1.00 0.00 97 ASP A C 19
ATOM 32678 O O . ASP A 1 97 ? -1.059 -5.790 -10.460 1.00 0.00 97 ASP A O 19
ATOM 32687 N N . LEU A 1 98 ? -1.327 -3.621 -10.657 1.00 0.00 98 LEU A N 19
ATOM 32688 C CA . LEU A 1 98 ? -1.673 -3.757 -12.102 1.00 0.00 98 LEU A CA 19
ATOM 32689 C C . LEU A 1 98 ? -1.052 -2.614 -12.904 1.00 0.00 98 LEU A C 19
ATOM 32690 O O . LEU A 1 98 ? -1.031 -1.474 -12.474 1.00 0.00 98 LEU A O 19
ATOM 32706 N N . ARG A 1 99 ? -0.558 -2.910 -14.076 1.00 0.00 99 ARG A N 19
ATOM 32707 C CA . ARG A 1 99 ? 0.049 -1.843 -14.919 1.00 0.00 99 ARG A CA 19
ATOM 32708 C C . ARG A 1 99 ? -0.629 -1.836 -16.290 1.00 0.00 99 ARG A C 19
ATOM 32709 O O . ARG A 1 99 ? -0.614 -2.816 -17.010 1.00 0.00 99 ARG A O 19
ATOM 32730 N N . ARG A 1 100 ? -1.228 -0.734 -16.655 1.00 0.00 100 ARG A N 19
ATOM 32731 C CA . ARG A 1 100 ? -1.912 -0.656 -17.976 1.00 0.00 100 ARG A CA 19
ATOM 32732 C C . ARG A 1 100 ? -0.880 -0.822 -19.093 1.00 0.00 100 ARG A C 19
ATOM 32733 O O . ARG A 1 100 ? 0.311 -0.778 -18.863 1.00 0.00 100 ARG A O 19
ATOM 32754 N N . PHE A 1 101 ? -1.329 -1.014 -20.304 1.00 0.00 101 PHE A N 19
ATOM 32755 C CA . PHE A 1 101 ? -0.373 -1.184 -21.433 1.00 0.00 101 PHE A CA 19
ATOM 32756 C C . PHE A 1 101 ? -0.477 0.017 -22.375 1.00 0.00 101 PHE A C 19
ATOM 32757 O O . PHE A 1 101 ? -1.557 0.450 -22.727 1.00 0.00 101 PHE A O 19
ATOM 32774 N N . PHE A 1 102 ? 0.636 0.557 -22.787 1.00 0.00 102 PHE A N 19
ATOM 32775 C CA . PHE A 1 102 ? 0.600 1.730 -23.707 1.00 0.00 102 PHE A CA 19
ATOM 32776 C C . PHE A 1 102 ? -0.424 2.747 -23.198 1.00 0.00 102 PHE A C 19
ATOM 32777 O O . PHE A 1 102 ? -0.350 3.099 -22.032 1.00 0.00 102 PHE A O 19
ATOM 32795 N N . MET A 1 1 ? -1.664 -58.811 13.727 1.00 0.00 1 MET A N 20
ATOM 32796 C CA . MET A 1 1 ? -0.876 -57.582 14.025 1.00 0.00 1 MET A CA 20
ATOM 32797 C C . MET A 1 1 ? 0.510 -57.978 14.538 1.00 0.00 1 MET A C 20
ATOM 32798 O O . MET A 1 1 ? 0.832 -59.144 14.646 1.00 0.00 1 MET A O 20
ATOM 32814 N N . THR A 1 2 ? 1.333 -57.016 14.857 1.00 0.00 2 THR A N 20
ATOM 32815 C CA . THR A 1 2 ? 2.695 -57.342 15.363 1.00 0.00 2 THR A CA 20
ATOM 32816 C C . THR A 1 2 ? 3.307 -58.449 14.502 1.00 0.00 2 THR A C 20
ATOM 32817 O O . THR A 1 2 ? 3.509 -59.559 14.953 1.00 0.00 2 THR A O 20
ATOM 32828 N N . VAL A 1 3 ? 3.604 -58.156 13.265 1.00 0.00 3 VAL A N 20
ATOM 32829 C CA . VAL A 1 3 ? 4.203 -59.192 12.377 1.00 0.00 3 VAL A CA 20
ATOM 32830 C C . VAL A 1 3 ? 5.707 -59.284 12.643 1.00 0.00 3 VAL A C 20
ATOM 32831 O O . VAL A 1 3 ? 6.276 -58.463 13.333 1.00 0.00 3 VAL A O 20
ATOM 32844 N N . ILE A 1 4 ? 6.355 -60.277 12.099 1.00 0.00 4 ILE A N 20
ATOM 32845 C CA . ILE A 1 4 ? 7.821 -60.421 12.319 1.00 0.00 4 ILE A CA 20
ATOM 32846 C C . ILE A 1 4 ? 8.563 -60.151 11.008 1.00 0.00 4 ILE A C 20
ATOM 32847 O O . ILE A 1 4 ? 9.166 -61.035 10.433 1.00 0.00 4 ILE A O 20
ATOM 32863 N N . LYS A 1 5 ? 8.523 -58.937 10.531 1.00 0.00 5 LYS A N 20
ATOM 32864 C CA . LYS A 1 5 ? 9.228 -58.616 9.259 1.00 0.00 5 LYS A CA 20
ATOM 32865 C C . LYS A 1 5 ? 10.273 -57.528 9.516 1.00 0.00 5 LYS A C 20
ATOM 32866 O O . LYS A 1 5 ? 10.042 -56.368 9.234 1.00 0.00 5 LYS A O 20
ATOM 32885 N N . PRO A 1 6 ? 11.397 -57.938 10.046 1.00 0.00 6 PRO A N 20
ATOM 32886 C CA . PRO A 1 6 ? 12.508 -57.024 10.358 1.00 0.00 6 PRO A CA 20
ATOM 32887 C C . PRO A 1 6 ? 13.281 -56.667 9.086 1.00 0.00 6 PRO A C 20
ATOM 32888 O O . PRO A 1 6 ? 12.796 -56.837 7.985 1.00 0.00 6 PRO A O 20
ATOM 32899 N N . SER A 1 7 ? 14.481 -56.174 9.229 1.00 0.00 7 SER A N 20
ATOM 32900 C CA . SER A 1 7 ? 15.284 -55.807 8.028 1.00 0.00 7 SER A CA 20
ATOM 32901 C C . SER A 1 7 ? 16.772 -55.855 8.379 1.00 0.00 7 SER A C 20
ATOM 32902 O O . SER A 1 7 ? 17.333 -54.901 8.879 1.00 0.00 7 SER A O 20
ATOM 32910 N N . SER A 1 8 ? 17.414 -56.962 8.125 1.00 0.00 8 SER A N 20
ATOM 32911 C CA . SER A 1 8 ? 18.865 -57.072 8.448 1.00 0.00 8 SER A CA 20
ATOM 32912 C C . SER A 1 8 ? 19.695 -56.578 7.262 1.00 0.00 8 SER A C 20
ATOM 32913 O O . SER A 1 8 ? 20.685 -57.177 6.893 1.00 0.00 8 SER A O 20
ATOM 32921 N N . ARG A 1 9 ? 19.301 -55.489 6.661 1.00 0.00 9 ARG A N 20
ATOM 32922 C CA . ARG A 1 9 ? 20.072 -54.959 5.501 1.00 0.00 9 ARG A CA 20
ATOM 32923 C C . ARG A 1 9 ? 19.563 -53.560 5.143 1.00 0.00 9 ARG A C 20
ATOM 32924 O O . ARG A 1 9 ? 18.426 -53.226 5.416 1.00 0.00 9 ARG A O 20
ATOM 32945 N N . PRO A 1 10 ? 20.425 -52.783 4.538 1.00 0.00 10 PRO A N 20
ATOM 32946 C CA . PRO A 1 10 ? 20.101 -51.408 4.122 1.00 0.00 10 PRO A CA 20
ATOM 32947 C C . PRO A 1 10 ? 19.266 -51.424 2.838 1.00 0.00 10 PRO A C 20
ATOM 32948 O O . PRO A 1 10 ? 19.786 -51.287 1.748 1.00 0.00 10 PRO A O 20
ATOM 32959 N N . ARG A 1 11 ? 17.979 -51.591 2.958 1.00 0.00 11 ARG A N 20
ATOM 32960 C CA . ARG A 1 11 ? 17.116 -51.618 1.744 1.00 0.00 11 ARG A CA 20
ATOM 32961 C C . ARG A 1 11 ? 15.822 -50.846 2.019 1.00 0.00 11 ARG A C 20
ATOM 32962 O O . ARG A 1 11 ? 14.804 -51.435 2.325 1.00 0.00 11 ARG A O 20
ATOM 32983 N N . PRO A 1 12 ? 15.904 -49.545 1.899 1.00 0.00 12 PRO A N 20
ATOM 32984 C CA . PRO A 1 12 ? 14.755 -48.652 2.127 1.00 0.00 12 PRO A CA 20
ATOM 32985 C C . PRO A 1 12 ? 13.815 -48.670 0.918 1.00 0.00 12 PRO A C 20
ATOM 32986 O O . PRO A 1 12 ? 14.246 -48.622 -0.218 1.00 0.00 12 PRO A O 20
ATOM 32997 N N . ARG A 1 13 ? 12.534 -48.743 1.153 1.00 0.00 13 ARG A N 20
ATOM 32998 C CA . ARG A 1 13 ? 11.566 -48.766 0.019 1.00 0.00 13 ARG A CA 20
ATOM 32999 C C . ARG A 1 13 ? 10.646 -47.546 0.108 1.00 0.00 13 ARG A C 20
ATOM 33000 O O . ARG A 1 13 ? 9.523 -47.635 0.559 1.00 0.00 13 ARG A O 20
ATOM 33021 N N . LYS A 1 14 ? 11.116 -46.405 -0.322 1.00 0.00 14 LYS A N 20
ATOM 33022 C CA . LYS A 1 14 ? 10.268 -45.181 -0.264 1.00 0.00 14 LYS A CA 20
ATOM 33023 C C . LYS A 1 14 ? 11.087 -43.970 -0.718 1.00 0.00 14 LYS A C 20
ATOM 33024 O O . LYS A 1 14 ? 11.218 -42.995 -0.006 1.00 0.00 14 LYS A O 20
ATOM 33043 N N . ASN A 1 15 ? 11.638 -44.024 -1.900 1.00 0.00 15 ASN A N 20
ATOM 33044 C CA . ASN A 1 15 ? 12.446 -42.876 -2.400 1.00 0.00 15 ASN A CA 20
ATOM 33045 C C . ASN A 1 15 ? 11.524 -41.859 -3.075 1.00 0.00 15 ASN A C 20
ATOM 33046 O O . ASN A 1 15 ? 11.967 -40.985 -3.792 1.00 0.00 15 ASN A O 20
ATOM 33057 N N . LYS A 1 16 ? 10.242 -41.967 -2.851 1.00 0.00 16 LYS A N 20
ATOM 33058 C CA . LYS A 1 16 ? 9.289 -41.009 -3.481 1.00 0.00 16 LYS A CA 20
ATOM 33059 C C . LYS A 1 16 ? 9.371 -41.132 -5.003 1.00 0.00 16 LYS A C 20
ATOM 33060 O O . LYS A 1 16 ? 9.313 -40.151 -5.717 1.00 0.00 16 LYS A O 20
ATOM 33079 N N . ASN A 1 17 ? 9.506 -42.329 -5.506 1.00 0.00 17 ASN A N 20
ATOM 33080 C CA . ASN A 1 17 ? 9.589 -42.510 -6.982 1.00 0.00 17 ASN A CA 20
ATOM 33081 C C . ASN A 1 17 ? 8.181 -42.470 -7.580 1.00 0.00 17 ASN A C 20
ATOM 33082 O O . ASN A 1 17 ? 7.626 -43.486 -7.952 1.00 0.00 17 ASN A O 20
ATOM 33093 N N . ILE A 1 18 ? 7.599 -41.307 -7.675 1.00 0.00 18 ILE A N 20
ATOM 33094 C CA . ILE A 1 18 ? 6.227 -41.203 -8.249 1.00 0.00 18 ILE A CA 20
ATOM 33095 C C . ILE A 1 18 ? 6.172 -40.018 -9.216 1.00 0.00 18 ILE A C 20
ATOM 33096 O O . ILE A 1 18 ? 5.788 -38.925 -8.851 1.00 0.00 18 ILE A O 20
ATOM 33112 N N . LYS A 1 19 ? 6.558 -40.224 -10.445 1.00 0.00 19 LYS A N 20
ATOM 33113 C CA . LYS A 1 19 ? 6.533 -39.107 -11.431 1.00 0.00 19 LYS A CA 20
ATOM 33114 C C . LYS A 1 19 ? 5.096 -38.866 -11.903 1.00 0.00 19 LYS A C 20
ATOM 33115 O O . LYS A 1 19 ? 4.784 -37.837 -12.467 1.00 0.00 19 LYS A O 20
ATOM 33134 N N . VAL A 1 20 ? 4.219 -39.807 -11.678 1.00 0.00 20 VAL A N 20
ATOM 33135 C CA . VAL A 1 20 ? 2.806 -39.623 -12.118 1.00 0.00 20 VAL A CA 20
ATOM 33136 C C . VAL A 1 20 ? 1.911 -39.414 -10.897 1.00 0.00 20 VAL A C 20
ATOM 33137 O O . VAL A 1 20 ? 0.956 -40.135 -10.684 1.00 0.00 20 VAL A O 20
ATOM 33150 N N . ASN A 1 21 ? 2.208 -38.429 -10.093 1.00 0.00 21 ASN A N 20
ATOM 33151 C CA . ASN A 1 21 ? 1.369 -38.174 -8.888 1.00 0.00 21 ASN A CA 20
ATOM 33152 C C . ASN A 1 21 ? 0.871 -36.728 -8.914 1.00 0.00 21 ASN A C 20
ATOM 33153 O O . ASN A 1 21 ? 0.958 -36.050 -9.917 1.00 0.00 21 ASN A O 20
ATOM 33164 N N . THR A 1 22 ? 0.348 -36.251 -7.818 1.00 0.00 22 THR A N 20
ATOM 33165 C CA . THR A 1 22 ? -0.153 -34.849 -7.783 1.00 0.00 22 THR A CA 20
ATOM 33166 C C . THR A 1 22 ? -1.452 -34.752 -8.586 1.00 0.00 22 THR A C 20
ATOM 33167 O O . THR A 1 22 ? -1.634 -35.432 -9.577 1.00 0.00 22 THR A O 20
ATOM 33178 N N . TYR A 1 23 ? -2.357 -33.910 -8.169 1.00 0.00 23 TYR A N 20
ATOM 33179 C CA . TYR A 1 23 ? -3.642 -33.769 -8.909 1.00 0.00 23 TYR A CA 20
ATOM 33180 C C . TYR A 1 23 ? -3.587 -32.516 -9.785 1.00 0.00 23 TYR A C 20
ATOM 33181 O O . TYR A 1 23 ? -3.587 -32.594 -10.998 1.00 0.00 23 TYR A O 20
ATOM 33199 N N . ARG A 1 24 ? -3.536 -31.361 -9.180 1.00 0.00 24 ARG A N 20
ATOM 33200 C CA . ARG A 1 24 ? -3.476 -30.104 -9.977 1.00 0.00 24 ARG A CA 20
ATOM 33201 C C . ARG A 1 24 ? -2.013 -29.697 -10.170 1.00 0.00 24 ARG A C 20
ATOM 33202 O O . ARG A 1 24 ? -1.187 -29.889 -9.299 1.00 0.00 24 ARG A O 20
ATOM 33223 N N . THR A 1 25 ? -1.684 -29.141 -11.304 1.00 0.00 25 THR A N 20
ATOM 33224 C CA . THR A 1 25 ? -0.273 -28.729 -11.549 1.00 0.00 25 THR A CA 20
ATOM 33225 C C . THR A 1 25 ? 0.027 -27.433 -10.792 1.00 0.00 25 THR A C 20
ATOM 33226 O O . THR A 1 25 ? -0.816 -26.567 -10.664 1.00 0.00 25 THR A O 20
ATOM 33237 N N . SER A 1 26 ? 1.224 -27.294 -10.293 1.00 0.00 26 SER A N 20
ATOM 33238 C CA . SER A 1 26 ? 1.584 -26.055 -9.548 1.00 0.00 26 SER A CA 20
ATOM 33239 C C . SER A 1 26 ? 2.398 -25.134 -10.459 1.00 0.00 26 SER A C 20
ATOM 33240 O O . SER A 1 26 ? 3.135 -25.584 -11.314 1.00 0.00 26 SER A O 20
ATOM 33248 N N . ALA A 1 27 ? 2.271 -23.846 -10.288 1.00 0.00 27 ALA A N 20
ATOM 33249 C CA . ALA A 1 27 ? 3.038 -22.902 -11.150 1.00 0.00 27 ALA A CA 20
ATOM 33250 C C . ALA A 1 27 ? 3.420 -21.660 -10.341 1.00 0.00 27 ALA A C 20
ATOM 33251 O O . ALA A 1 27 ? 3.323 -20.545 -10.814 1.00 0.00 27 ALA A O 20
ATOM 33258 N N . MET A 1 28 ? 3.859 -21.844 -9.125 1.00 0.00 28 MET A N 20
ATOM 33259 C CA . MET A 1 28 ? 4.250 -20.673 -8.290 1.00 0.00 28 MET A CA 20
ATOM 33260 C C . MET A 1 28 ? 3.034 -19.768 -8.074 1.00 0.00 28 MET A C 20
ATOM 33261 O O . MET A 1 28 ? 1.912 -20.141 -8.353 1.00 0.00 28 MET A O 20
ATOM 33275 N N . ASP A 1 29 ? 3.250 -18.580 -7.576 1.00 0.00 29 ASP A N 20
ATOM 33276 C CA . ASP A 1 29 ? 2.108 -17.651 -7.340 1.00 0.00 29 ASP A CA 20
ATOM 33277 C C . ASP A 1 29 ? 1.916 -16.760 -8.568 1.00 0.00 29 ASP A C 20
ATOM 33278 O O . ASP A 1 29 ? 1.816 -15.554 -8.461 1.00 0.00 29 ASP A O 20
ATOM 33287 N N . LEU A 1 30 ? 1.865 -17.343 -9.734 1.00 0.00 30 LEU A N 20
ATOM 33288 C CA . LEU A 1 30 ? 1.679 -16.527 -10.966 1.00 0.00 30 LEU A CA 20
ATOM 33289 C C . LEU A 1 30 ? 2.903 -15.634 -11.174 1.00 0.00 30 LEU A C 20
ATOM 33290 O O . LEU A 1 30 ? 3.337 -14.939 -10.276 1.00 0.00 30 LEU A O 20
ATOM 33306 N N . SER A 1 31 ? 3.463 -15.644 -12.353 1.00 0.00 31 SER A N 20
ATOM 33307 C CA . SER A 1 31 ? 4.657 -14.795 -12.617 1.00 0.00 31 SER A CA 20
ATOM 33308 C C . SER A 1 31 ? 4.207 -13.355 -12.893 1.00 0.00 31 SER A C 20
ATOM 33309 O O . SER A 1 31 ? 3.178 -13.137 -13.499 1.00 0.00 31 SER A O 20
ATOM 33317 N N . PRO A 1 32 ? 4.996 -12.415 -12.436 1.00 0.00 32 PRO A N 20
ATOM 33318 C CA . PRO A 1 32 ? 4.708 -10.980 -12.616 1.00 0.00 32 PRO A CA 20
ATOM 33319 C C . PRO A 1 32 ? 5.072 -10.536 -14.037 1.00 0.00 32 PRO A C 20
ATOM 33320 O O . PRO A 1 32 ? 6.197 -10.680 -14.473 1.00 0.00 32 PRO A O 20
ATOM 33331 N N . GLY A 1 33 ? 4.129 -9.995 -14.759 1.00 0.00 33 GLY A N 20
ATOM 33332 C CA . GLY A 1 33 ? 4.422 -9.542 -16.148 1.00 0.00 33 GLY A CA 20
ATOM 33333 C C . GLY A 1 33 ? 3.572 -10.339 -17.139 1.00 0.00 33 GLY A C 20
ATOM 33334 O O . GLY A 1 33 ? 3.953 -10.545 -18.274 1.00 0.00 33 GLY A O 20
ATOM 33338 N N . SER A 1 34 ? 2.420 -10.788 -16.718 1.00 0.00 34 SER A N 20
ATOM 33339 C CA . SER A 1 34 ? 1.546 -11.571 -17.637 1.00 0.00 34 SER A CA 20
ATOM 33340 C C . SER A 1 34 ? 0.358 -10.709 -18.067 1.00 0.00 34 SER A C 20
ATOM 33341 O O . SER A 1 34 ? 0.076 -9.685 -17.479 1.00 0.00 34 SER A O 20
ATOM 33349 N N . VAL A 1 35 ? -0.343 -11.116 -19.089 1.00 0.00 35 VAL A N 20
ATOM 33350 C CA . VAL A 1 35 ? -1.513 -10.321 -19.557 1.00 0.00 35 VAL A CA 20
ATOM 33351 C C . VAL A 1 35 ? -2.807 -11.059 -19.202 1.00 0.00 35 VAL A C 20
ATOM 33352 O O . VAL A 1 35 ? -2.891 -12.266 -19.307 1.00 0.00 35 VAL A O 20
ATOM 33365 N N . HIS A 1 36 ? -3.816 -10.345 -18.781 1.00 0.00 36 HIS A N 20
ATOM 33366 C CA . HIS A 1 36 ? -5.100 -11.011 -18.420 1.00 0.00 36 HIS A CA 20
ATOM 33367 C C . HIS A 1 36 ? -6.251 -10.008 -18.537 1.00 0.00 36 HIS A C 20
ATOM 33368 O O . HIS A 1 36 ? -6.041 -8.818 -18.666 1.00 0.00 36 HIS A O 20
ATOM 33382 N N . GLU A 1 37 ? -7.467 -10.481 -18.491 1.00 0.00 37 GLU A N 20
ATOM 33383 C CA . GLU A 1 37 ? -8.634 -9.558 -18.598 1.00 0.00 37 GLU A CA 20
ATOM 33384 C C . GLU A 1 37 ? -9.209 -9.304 -17.203 1.00 0.00 37 GLU A C 20
ATOM 33385 O O . GLU A 1 37 ? -9.240 -10.184 -16.367 1.00 0.00 37 GLU A O 20
ATOM 33397 N N . GLY A 1 38 ? -9.662 -8.106 -16.940 1.00 0.00 38 GLY A N 20
ATOM 33398 C CA . GLY A 1 38 ? -10.228 -7.809 -15.593 1.00 0.00 38 GLY A CA 20
ATOM 33399 C C . GLY A 1 38 ? -11.238 -6.664 -15.691 1.00 0.00 38 GLY A C 20
ATOM 33400 O O . GLY A 1 38 ? -11.425 -6.072 -16.735 1.00 0.00 38 GLY A O 20
ATOM 33404 N N . ILE A 1 39 ? -11.888 -6.345 -14.602 1.00 0.00 39 ILE A N 20
ATOM 33405 C CA . ILE A 1 39 ? -12.885 -5.237 -14.620 1.00 0.00 39 ILE A CA 20
ATOM 33406 C C . ILE A 1 39 ? -12.218 -3.966 -14.088 1.00 0.00 39 ILE A C 20
ATOM 33407 O O . ILE A 1 39 ? -11.271 -4.028 -13.329 1.00 0.00 39 ILE A O 20
ATOM 33423 N N . VAL A 1 40 ? -12.687 -2.815 -14.485 1.00 0.00 40 VAL A N 20
ATOM 33424 C CA . VAL A 1 40 ? -12.052 -1.556 -14.000 1.00 0.00 40 VAL A CA 20
ATOM 33425 C C . VAL A 1 40 ? -12.927 -0.896 -12.932 1.00 0.00 40 VAL A C 20
ATOM 33426 O O . VAL A 1 40 ? -14.138 -0.957 -12.979 1.00 0.00 40 VAL A O 20
ATOM 33439 N N . TYR A 1 41 ? -12.316 -0.259 -11.971 1.00 0.00 41 TYR A N 20
ATOM 33440 C CA . TYR A 1 41 ? -13.101 0.419 -10.900 1.00 0.00 41 TYR A CA 20
ATOM 33441 C C . TYR A 1 41 ? -12.344 1.671 -10.447 1.00 0.00 41 TYR A C 20
ATOM 33442 O O . TYR A 1 41 ? -11.343 2.042 -11.026 1.00 0.00 41 TYR A O 20
ATOM 33460 N N . PHE A 1 42 ? -12.812 2.328 -9.422 1.00 0.00 42 PHE A N 20
ATOM 33461 C CA . PHE A 1 42 ? -12.111 3.554 -8.945 1.00 0.00 42 PHE A CA 20
ATOM 33462 C C . PHE A 1 42 ? -11.997 3.517 -7.420 1.00 0.00 42 PHE A C 20
ATOM 33463 O O . PHE A 1 42 ? -12.860 3.004 -6.737 1.00 0.00 42 PHE A O 20
ATOM 33480 N N . LYS A 1 43 ? -10.938 4.056 -6.881 1.00 0.00 43 LYS A N 20
ATOM 33481 C CA . LYS A 1 43 ? -10.780 4.047 -5.397 1.00 0.00 43 LYS A CA 20
ATOM 33482 C C . LYS A 1 43 ? -9.493 4.776 -5.001 1.00 0.00 43 LYS A C 20
ATOM 33483 O O . LYS A 1 43 ? -8.469 4.647 -5.641 1.00 0.00 43 LYS A O 20
ATOM 33502 N N . ASP A 1 44 ? -9.540 5.533 -3.937 1.00 0.00 44 ASP A N 20
ATOM 33503 C CA . ASP A 1 44 ? -8.325 6.267 -3.481 1.00 0.00 44 ASP A CA 20
ATOM 33504 C C . ASP A 1 44 ? -7.813 7.181 -4.596 1.00 0.00 44 ASP A C 20
ATOM 33505 O O . ASP A 1 44 ? -6.683 7.624 -4.576 1.00 0.00 44 ASP A O 20
ATOM 33514 N N . GLY A 1 45 ? -8.632 7.467 -5.570 1.00 0.00 45 GLY A N 20
ATOM 33515 C CA . GLY A 1 45 ? -8.183 8.354 -6.682 1.00 0.00 45 GLY A CA 20
ATOM 33516 C C . GLY A 1 45 ? -7.524 7.513 -7.776 1.00 0.00 45 GLY A C 20
ATOM 33517 O O . GLY A 1 45 ? -7.623 7.818 -8.949 1.00 0.00 45 GLY A O 20
ATOM 33521 N N . ILE A 1 46 ? -6.854 6.456 -7.407 1.00 0.00 46 ILE A N 20
ATOM 33522 C CA . ILE A 1 46 ? -6.192 5.598 -8.428 1.00 0.00 46 ILE A CA 20
ATOM 33523 C C . ILE A 1 46 ? -7.241 4.703 -9.092 1.00 0.00 46 ILE A C 20
ATOM 33524 O O . ILE A 1 46 ? -8.405 5.042 -9.155 1.00 0.00 46 ILE A O 20
ATOM 33540 N N . PHE A 1 47 ? -6.843 3.563 -9.587 1.00 0.00 47 PHE A N 20
ATOM 33541 C CA . PHE A 1 47 ? -7.829 2.660 -10.240 1.00 0.00 47 PHE A CA 20
ATOM 33542 C C . PHE A 1 47 ? -7.868 1.323 -9.502 1.00 0.00 47 PHE A C 20
ATOM 33543 O O . PHE A 1 47 ? -6.958 0.980 -8.773 1.00 0.00 47 PHE A O 20
ATOM 33560 N N . LYS A 1 48 ? -8.913 0.564 -9.684 1.00 0.00 48 LYS A N 20
ATOM 33561 C CA . LYS A 1 48 ? -9.008 -0.749 -8.992 1.00 0.00 48 LYS A CA 20
ATOM 33562 C C . LYS A 1 48 ? -9.385 -1.835 -10.003 1.00 0.00 48 LYS A C 20
ATOM 33563 O O . LYS A 1 48 ? -10.417 -1.772 -10.639 1.00 0.00 48 LYS A O 20
ATOM 33582 N N . VAL A 1 49 ? -8.555 -2.832 -10.154 1.00 0.00 49 VAL A N 20
ATOM 33583 C CA . VAL A 1 49 ? -8.868 -3.922 -11.120 1.00 0.00 49 VAL A CA 20
ATOM 33584 C C . VAL A 1 49 ? -9.414 -5.129 -10.356 1.00 0.00 49 VAL A C 20
ATOM 33585 O O . VAL A 1 49 ? -8.806 -5.609 -9.419 1.00 0.00 49 VAL A O 20
ATOM 33598 N N . ARG A 1 50 ? -10.557 -5.624 -10.743 1.00 0.00 50 ARG A N 20
ATOM 33599 C CA . ARG A 1 50 ? -11.137 -6.796 -10.030 1.00 0.00 50 ARG A CA 20
ATOM 33600 C C . ARG A 1 50 ? -10.971 -8.056 -10.884 1.00 0.00 50 ARG A C 20
ATOM 33601 O O . ARG A 1 50 ? -11.143 -8.030 -12.087 1.00 0.00 50 ARG A O 20
ATOM 33622 N N . LEU A 1 51 ? -10.642 -9.160 -10.271 1.00 0.00 51 LEU A N 20
ATOM 33623 C CA . LEU A 1 51 ? -10.470 -10.420 -11.047 1.00 0.00 51 LEU A CA 20
ATOM 33624 C C . LEU A 1 51 ? -11.699 -11.310 -10.850 1.00 0.00 51 LEU A C 20
ATOM 33625 O O . LEU A 1 51 ? -11.650 -12.308 -10.160 1.00 0.00 51 LEU A O 20
ATOM 33641 N N . LEU A 1 52 ? -12.804 -10.956 -11.450 1.00 0.00 52 LEU A N 20
ATOM 33642 C CA . LEU A 1 52 ? -14.034 -11.783 -11.295 1.00 0.00 52 LEU A CA 20
ATOM 33643 C C . LEU A 1 52 ? -13.724 -13.233 -11.676 1.00 0.00 52 LEU A C 20
ATOM 33644 O O . LEU A 1 52 ? -12.684 -13.532 -12.226 1.00 0.00 52 LEU A O 20
ATOM 33660 N N . GLY A 1 53 ? -14.620 -14.136 -11.385 1.00 0.00 53 GLY A N 20
ATOM 33661 C CA . GLY A 1 53 ? -14.376 -15.566 -11.729 1.00 0.00 53 GLY A CA 20
ATOM 33662 C C . GLY A 1 53 ? -13.657 -16.254 -10.566 1.00 0.00 53 GLY A C 20
ATOM 33663 O O . GLY A 1 53 ? -13.905 -17.404 -10.265 1.00 0.00 53 GLY A O 20
ATOM 33667 N N . TYR A 1 54 ? -12.772 -15.557 -9.909 1.00 0.00 54 TYR A N 20
ATOM 33668 C CA . TYR A 1 54 ? -12.041 -16.169 -8.764 1.00 0.00 54 TYR A CA 20
ATOM 33669 C C . TYR A 1 54 ? -12.712 -15.752 -7.455 1.00 0.00 54 TYR A C 20
ATOM 33670 O O . TYR A 1 54 ? -12.643 -16.446 -6.461 1.00 0.00 54 TYR A O 20
ATOM 33688 N N . GLU A 1 55 ? -13.364 -14.620 -7.448 1.00 0.00 55 GLU A N 20
ATOM 33689 C CA . GLU A 1 55 ? -14.040 -14.156 -6.205 1.00 0.00 55 GLU A CA 20
ATOM 33690 C C . GLU A 1 55 ? -13.029 -14.116 -5.059 1.00 0.00 55 GLU A C 20
ATOM 33691 O O . GLU A 1 55 ? -13.379 -14.234 -3.902 1.00 0.00 55 GLU A O 20
ATOM 33703 N N . GLY A 1 56 ? -11.775 -13.948 -5.373 1.00 0.00 56 GLY A N 20
ATOM 33704 C CA . GLY A 1 56 ? -10.736 -13.897 -4.309 1.00 0.00 56 GLY A CA 20
ATOM 33705 C C . GLY A 1 56 ? -9.483 -13.223 -4.864 1.00 0.00 56 GLY A C 20
ATOM 33706 O O . GLY A 1 56 ? -8.382 -13.459 -4.404 1.00 0.00 56 GLY A O 20
ATOM 33710 N N . HIS A 1 57 ? -9.640 -12.386 -5.852 1.00 0.00 57 HIS A N 20
ATOM 33711 C CA . HIS A 1 57 ? -8.457 -11.697 -6.441 1.00 0.00 57 HIS A CA 20
ATOM 33712 C C . HIS A 1 57 ? -8.737 -10.198 -6.548 1.00 0.00 57 HIS A C 20
ATOM 33713 O O . HIS A 1 57 ? -9.382 -9.739 -7.471 1.00 0.00 57 HIS A O 20
ATOM 33727 N N . GLU A 1 58 ? -8.251 -9.428 -5.611 1.00 0.00 58 GLU A N 20
ATOM 33728 C CA . GLU A 1 58 ? -8.483 -7.958 -5.659 1.00 0.00 58 GLU A CA 20
ATOM 33729 C C . GLU A 1 58 ? -7.206 -7.264 -6.138 1.00 0.00 58 GLU A C 20
ATOM 33730 O O . GLU A 1 58 ? -6.227 -7.177 -5.422 1.00 0.00 58 GLU A O 20
ATOM 33742 N N . CYS A 1 59 ? -7.207 -6.773 -7.346 1.00 0.00 59 CYS A N 20
ATOM 33743 C CA . CYS A 1 59 ? -5.993 -6.090 -7.871 1.00 0.00 59 CYS A CA 20
ATOM 33744 C C . CYS A 1 59 ? -6.243 -4.584 -7.945 1.00 0.00 59 CYS A C 20
ATOM 33745 O O . CYS A 1 59 ? -7.370 -4.132 -7.984 1.00 0.00 59 CYS A O 20
ATOM 33753 N N . ILE A 1 60 ? -5.198 -3.807 -7.969 1.00 0.00 60 ILE A N 20
ATOM 33754 C CA . ILE A 1 60 ? -5.365 -2.331 -8.047 1.00 0.00 60 ILE A CA 20
ATOM 33755 C C . ILE A 1 60 ? -4.525 -1.797 -9.206 1.00 0.00 60 ILE A C 20
ATOM 33756 O O . ILE A 1 60 ? -3.401 -2.213 -9.413 1.00 0.00 60 ILE A O 20
ATOM 33772 N N . LEU A 1 61 ? -5.058 -0.885 -9.970 1.00 0.00 61 LEU A N 20
ATOM 33773 C CA . LEU A 1 61 ? -4.283 -0.339 -11.117 1.00 0.00 61 LEU A CA 20
ATOM 33774 C C . LEU A 1 61 ? -3.648 0.996 -10.728 1.00 0.00 61 LEU A C 20
ATOM 33775 O O . LEU A 1 61 ? -4.296 1.875 -10.191 1.00 0.00 61 LEU A O 20
ATOM 33791 N N . LEU A 1 62 ? -2.383 1.150 -11.001 1.00 0.00 62 LEU A N 20
ATOM 33792 C CA . LEU A 1 62 ? -1.690 2.424 -10.659 1.00 0.00 62 LEU A CA 20
ATOM 33793 C C . LEU A 1 62 ? -0.338 2.466 -11.370 1.00 0.00 62 LEU A C 20
ATOM 33794 O O . LEU A 1 62 ? 0.106 3.502 -11.823 1.00 0.00 62 LEU A O 20
ATOM 33810 N N . ASP A 1 63 ? 0.319 1.343 -11.475 1.00 0.00 63 ASP A N 20
ATOM 33811 C CA . ASP A 1 63 ? 1.640 1.317 -12.160 1.00 0.00 63 ASP A CA 20
ATOM 33812 C C . ASP A 1 63 ? 1.520 2.037 -13.502 1.00 0.00 63 ASP A C 20
ATOM 33813 O O . ASP A 1 63 ? 2.285 2.930 -13.809 1.00 0.00 63 ASP A O 20
ATOM 33822 N N . TYR A 1 64 ? 0.562 1.659 -14.302 1.00 0.00 64 TYR A N 20
ATOM 33823 C CA . TYR A 1 64 ? 0.391 2.327 -15.621 1.00 0.00 64 TYR A CA 20
ATOM 33824 C C . TYR A 1 64 ? -0.994 2.976 -15.685 1.00 0.00 64 TYR A C 20
ATOM 33825 O O . TYR A 1 64 ? -1.681 2.900 -16.684 1.00 0.00 64 TYR A O 20
ATOM 33843 N N . LEU A 1 65 ? -1.406 3.618 -14.625 1.00 0.00 65 LEU A N 20
ATOM 33844 C CA . LEU A 1 65 ? -2.743 4.275 -14.623 1.00 0.00 65 LEU A CA 20
ATOM 33845 C C . LEU A 1 65 ? -2.833 5.246 -15.802 1.00 0.00 65 LEU A C 20
ATOM 33846 O O . LEU A 1 65 ? -3.360 4.922 -16.847 1.00 0.00 65 LEU A O 20
ATOM 33862 N N . ASN A 1 66 ? -2.322 6.437 -15.641 1.00 0.00 66 ASN A N 20
ATOM 33863 C CA . ASN A 1 66 ? -2.378 7.428 -16.753 1.00 0.00 66 ASN A CA 20
ATOM 33864 C C . ASN A 1 66 ? -1.693 8.724 -16.316 1.00 0.00 66 ASN A C 20
ATOM 33865 O O . ASN A 1 66 ? -0.782 8.716 -15.512 1.00 0.00 66 ASN A O 20
ATOM 33876 N N . TYR A 1 67 ? -2.125 9.838 -16.838 1.00 0.00 67 TYR A N 20
ATOM 33877 C CA . TYR A 1 67 ? -1.498 11.134 -16.452 1.00 0.00 67 TYR A CA 20
ATOM 33878 C C . TYR A 1 67 ? -2.422 11.875 -15.483 1.00 0.00 67 TYR A C 20
ATOM 33879 O O . TYR A 1 67 ? -3.614 11.647 -15.450 1.00 0.00 67 TYR A O 20
ATOM 33897 N N . ARG A 1 68 ? -1.879 12.759 -14.691 1.00 0.00 68 ARG A N 20
ATOM 33898 C CA . ARG A 1 68 ? -2.726 13.511 -13.724 1.00 0.00 68 ARG A CA 20
ATOM 33899 C C . ARG A 1 68 ? -3.338 14.730 -14.417 1.00 0.00 68 ARG A C 20
ATOM 33900 O O . ARG A 1 68 ? -3.329 15.825 -13.889 1.00 0.00 68 ARG A O 20
ATOM 33921 N N . GLN A 1 69 ? -3.871 14.551 -15.594 1.00 0.00 69 GLN A N 20
ATOM 33922 C CA . GLN A 1 69 ? -4.486 15.701 -16.315 1.00 0.00 69 GLN A CA 20
ATOM 33923 C C . GLN A 1 69 ? -5.507 16.381 -15.402 1.00 0.00 69 GLN A C 20
ATOM 33924 O O . GLN A 1 69 ? -6.206 15.735 -14.647 1.00 0.00 69 GLN A O 20
ATOM 33938 N N . ASP A 1 70 ? -5.600 17.682 -15.459 1.00 0.00 70 ASP A N 20
ATOM 33939 C CA . ASP A 1 70 ? -6.575 18.398 -14.589 1.00 0.00 70 ASP A CA 20
ATOM 33940 C C . ASP A 1 70 ? -7.959 18.376 -15.240 1.00 0.00 70 ASP A C 20
ATOM 33941 O O . ASP A 1 70 ? -8.398 19.347 -15.823 1.00 0.00 70 ASP A O 20
ATOM 33950 N N . THR A 1 71 ? -8.650 17.272 -15.143 1.00 0.00 71 THR A N 20
ATOM 33951 C CA . THR A 1 71 ? -10.005 17.184 -15.753 1.00 0.00 71 THR A CA 20
ATOM 33952 C C . THR A 1 71 ? -10.782 16.042 -15.094 1.00 0.00 71 THR A C 20
ATOM 33953 O O . THR A 1 71 ? -10.355 14.905 -15.100 1.00 0.00 71 THR A O 20
ATOM 33964 N N . LEU A 1 72 ? -11.918 16.336 -14.522 1.00 0.00 72 LEU A N 20
ATOM 33965 C CA . LEU A 1 72 ? -12.716 15.265 -13.862 1.00 0.00 72 LEU A CA 20
ATOM 33966 C C . LEU A 1 72 ? -13.056 14.180 -14.886 1.00 0.00 72 LEU A C 20
ATOM 33967 O O . LEU A 1 72 ? -13.150 13.014 -14.560 1.00 0.00 72 LEU A O 20
ATOM 33983 N N . ASP A 1 73 ? -13.241 14.554 -16.122 1.00 0.00 73 ASP A N 20
ATOM 33984 C CA . ASP A 1 73 ? -13.574 13.545 -17.164 1.00 0.00 73 ASP A CA 20
ATOM 33985 C C . ASP A 1 73 ? -14.832 12.781 -16.746 1.00 0.00 73 ASP A C 20
ATOM 33986 O O . ASP A 1 73 ? -14.761 11.683 -16.230 1.00 0.00 73 ASP A O 20
ATOM 33995 N N . ARG A 1 74 ? -15.983 13.355 -16.962 1.00 0.00 74 ARG A N 20
ATOM 33996 C CA . ARG A 1 74 ? -17.248 12.667 -16.574 1.00 0.00 74 ARG A CA 20
ATOM 33997 C C . ARG A 1 74 ? -17.461 11.440 -17.463 1.00 0.00 74 ARG A C 20
ATOM 33998 O O . ARG A 1 74 ? -17.941 10.417 -17.018 1.00 0.00 74 ARG A O 20
ATOM 34019 N N . LEU A 1 75 ? -17.110 11.532 -18.717 1.00 0.00 75 LEU A N 20
ATOM 34020 C CA . LEU A 1 75 ? -17.297 10.370 -19.631 1.00 0.00 75 LEU A CA 20
ATOM 34021 C C . LEU A 1 75 ? -16.603 9.139 -19.044 1.00 0.00 75 LEU A C 20
ATOM 34022 O O . LEU A 1 75 ? -17.172 8.067 -18.977 1.00 0.00 75 LEU A O 20
ATOM 34038 N N . LYS A 1 76 ? -15.377 9.281 -18.619 1.00 0.00 76 LYS A N 20
ATOM 34039 C CA . LYS A 1 76 ? -14.650 8.116 -18.037 1.00 0.00 76 LYS A CA 20
ATOM 34040 C C . LYS A 1 76 ? -15.384 7.633 -16.785 1.00 0.00 76 LYS A C 20
ATOM 34041 O O . LYS A 1 76 ? -15.305 6.480 -16.415 1.00 0.00 76 LYS A O 20
ATOM 34060 N N . GLU A 1 77 ? -16.095 8.508 -16.130 1.00 0.00 77 GLU A N 20
ATOM 34061 C CA . GLU A 1 77 ? -16.832 8.098 -14.901 1.00 0.00 77 GLU A CA 20
ATOM 34062 C C . GLU A 1 77 ? -17.750 6.917 -15.227 1.00 0.00 77 GLU A C 20
ATOM 34063 O O . GLU A 1 77 ? -17.754 5.914 -14.542 1.00 0.00 77 GLU A O 20
ATOM 34075 N N . ARG A 1 78 ? -18.529 7.028 -16.268 1.00 0.00 78 ARG A N 20
ATOM 34076 C CA . ARG A 1 78 ? -19.448 5.914 -16.636 1.00 0.00 78 ARG A CA 20
ATOM 34077 C C . ARG A 1 78 ? -18.657 4.799 -17.329 1.00 0.00 78 ARG A C 20
ATOM 34078 O O . ARG A 1 78 ? -19.008 3.638 -17.253 1.00 0.00 78 ARG A O 20
ATOM 34099 N N . LEU A 1 79 ? -17.597 5.142 -18.007 1.00 0.00 79 LEU A N 20
ATOM 34100 C CA . LEU A 1 79 ? -16.793 4.099 -18.708 1.00 0.00 79 LEU A CA 20
ATOM 34101 C C . LEU A 1 79 ? -16.193 3.134 -17.682 1.00 0.00 79 LEU A C 20
ATOM 34102 O O . LEU A 1 79 ? -15.981 1.970 -17.965 1.00 0.00 79 LEU A O 20
ATOM 34118 N N . VAL A 1 80 ? -15.918 3.603 -16.494 1.00 0.00 80 VAL A N 20
ATOM 34119 C CA . VAL A 1 80 ? -15.332 2.703 -15.461 1.00 0.00 80 VAL A CA 20
ATOM 34120 C C . VAL A 1 80 ? -16.078 1.371 -15.476 1.00 0.00 80 VAL A C 20
ATOM 34121 O O . VAL A 1 80 ? -17.140 1.248 -16.054 1.00 0.00 80 VAL A O 20
ATOM 34134 N N . GLY A 1 81 ? -15.530 0.372 -14.847 1.00 0.00 81 GLY A N 20
ATOM 34135 C CA . GLY A 1 81 ? -16.206 -0.955 -14.828 1.00 0.00 81 GLY A CA 20
ATOM 34136 C C . GLY A 1 81 ? -15.829 -1.736 -16.089 1.00 0.00 81 GLY A C 20
ATOM 34137 O O . GLY A 1 81 ? -15.514 -2.908 -16.027 1.00 0.00 81 GLY A O 20
ATOM 34141 N N . ARG A 1 82 ? -15.864 -1.091 -17.229 1.00 0.00 82 ARG A N 20
ATOM 34142 C CA . ARG A 1 82 ? -15.517 -1.777 -18.510 1.00 0.00 82 ARG A CA 20
ATOM 34143 C C . ARG A 1 82 ? -14.395 -2.793 -18.283 1.00 0.00 82 ARG A C 20
ATOM 34144 O O . ARG A 1 82 ? -13.556 -2.627 -17.420 1.00 0.00 82 ARG A O 20
ATOM 34165 N N . VAL A 1 83 ? -14.381 -3.848 -19.054 1.00 0.00 83 VAL A N 20
ATOM 34166 C CA . VAL A 1 83 ? -13.322 -4.882 -18.887 1.00 0.00 83 VAL A CA 20
ATOM 34167 C C . VAL A 1 83 ? -12.223 -4.661 -19.928 1.00 0.00 83 VAL A C 20
ATOM 34168 O O . VAL A 1 83 ? -12.488 -4.296 -21.057 1.00 0.00 83 VAL A O 20
ATOM 34181 N N . ILE A 1 84 ? -10.990 -4.879 -19.559 1.00 0.00 84 ILE A N 20
ATOM 34182 C CA . ILE A 1 84 ? -9.876 -4.682 -20.529 1.00 0.00 84 ILE A CA 20
ATOM 34183 C C . ILE A 1 84 ? -8.736 -5.652 -20.206 1.00 0.00 84 ILE A C 20
ATOM 34184 O O . ILE A 1 84 ? -8.733 -6.304 -19.180 1.00 0.00 84 ILE A O 20
ATOM 34200 N N . LYS A 1 85 ? -7.764 -5.747 -21.072 1.00 0.00 85 LYS A N 20
ATOM 34201 C CA . LYS A 1 85 ? -6.621 -6.666 -20.814 1.00 0.00 85 LYS A CA 20
ATOM 34202 C C . LYS A 1 85 ? -5.443 -5.859 -20.262 1.00 0.00 85 LYS A C 20
ATOM 34203 O O . LYS A 1 85 ? -4.859 -5.045 -20.950 1.00 0.00 85 LYS A O 20
ATOM 34222 N N . THR A 1 86 ? -5.094 -6.074 -19.023 1.00 0.00 86 THR A N 20
ATOM 34223 C CA . THR A 1 86 ? -3.960 -5.313 -18.425 1.00 0.00 86 THR A CA 20
ATOM 34224 C C . THR A 1 86 ? -2.834 -6.278 -18.051 1.00 0.00 86 THR A C 20
ATOM 34225 O O . THR A 1 86 ? -2.970 -7.480 -18.168 1.00 0.00 86 THR A O 20
ATOM 34236 N N . ARG A 1 87 ? -1.721 -5.763 -17.601 1.00 0.00 87 ARG A N 20
ATOM 34237 C CA . ARG A 1 87 ? -0.591 -6.657 -17.221 1.00 0.00 87 ARG A CA 20
ATOM 34238 C C . ARG A 1 87 ? -0.536 -6.792 -15.697 1.00 0.00 87 ARG A C 20
ATOM 34239 O O . ARG A 1 87 ? -1.088 -5.985 -14.970 1.00 0.00 87 ARG A O 20
ATOM 34260 N N . VAL A 1 88 ? 0.133 -7.802 -15.208 1.00 0.00 88 VAL A N 20
ATOM 34261 C CA . VAL A 1 88 ? 0.225 -7.992 -13.734 1.00 0.00 88 VAL A CA 20
ATOM 34262 C C . VAL A 1 88 ? 1.538 -7.396 -13.238 1.00 0.00 88 VAL A C 20
ATOM 34263 O O . VAL A 1 88 ? 2.605 -7.728 -13.715 1.00 0.00 88 VAL A O 20
ATOM 34276 N N . VAL A 1 89 ? 1.468 -6.501 -12.292 1.00 0.00 89 VAL A N 20
ATOM 34277 C CA . VAL A 1 89 ? 2.710 -5.869 -11.778 1.00 0.00 89 VAL A CA 20
ATOM 34278 C C . VAL A 1 89 ? 3.333 -6.742 -10.685 1.00 0.00 89 VAL A C 20
ATOM 34279 O O . VAL A 1 89 ? 4.538 -6.866 -10.593 1.00 0.00 89 VAL A O 20
ATOM 34292 N N . ARG A 1 90 ? 2.527 -7.344 -9.853 1.00 0.00 90 ARG A N 20
ATOM 34293 C CA . ARG A 1 90 ? 3.088 -8.199 -8.769 1.00 0.00 90 ARG A CA 20
ATOM 34294 C C . ARG A 1 90 ? 1.952 -8.725 -7.889 1.00 0.00 90 ARG A C 20
ATOM 34295 O O . ARG A 1 90 ? 1.411 -8.013 -7.066 1.00 0.00 90 ARG A O 20
ATOM 34316 N N . ALA A 1 91 ? 1.592 -9.967 -8.052 1.00 0.00 91 ALA A N 20
ATOM 34317 C CA . ALA A 1 91 ? 0.498 -10.543 -7.221 1.00 0.00 91 ALA A CA 20
ATOM 34318 C C . ALA A 1 91 ? 1.105 -11.350 -6.071 1.00 0.00 91 ALA A C 20
ATOM 34319 O O . ALA A 1 91 ? 1.883 -12.260 -6.283 1.00 0.00 91 ALA A O 20
ATOM 34326 N N . ASP A 1 92 ? 0.760 -11.025 -4.854 1.00 0.00 92 ASP A N 20
ATOM 34327 C CA . ASP A 1 92 ? 1.323 -11.775 -3.696 1.00 0.00 92 ASP A CA 20
ATOM 34328 C C . ASP A 1 92 ? 0.199 -12.514 -2.966 1.00 0.00 92 ASP A C 20
ATOM 34329 O O . ASP A 1 92 ? 0.428 -13.495 -2.287 1.00 0.00 92 ASP A O 20
ATOM 34338 N N . GLY A 1 93 ? -1.014 -12.052 -3.099 1.00 0.00 93 GLY A N 20
ATOM 34339 C CA . GLY A 1 93 ? -2.147 -12.731 -2.410 1.00 0.00 93 GLY A CA 20
ATOM 34340 C C . GLY A 1 93 ? -3.462 -12.045 -2.787 1.00 0.00 93 GLY A C 20
ATOM 34341 O O . GLY A 1 93 ? -3.690 -11.703 -3.929 1.00 0.00 93 GLY A O 20
ATOM 34345 N N . LEU A 1 94 ? -4.329 -11.843 -1.833 1.00 0.00 94 LEU A N 20
ATOM 34346 C CA . LEU A 1 94 ? -5.630 -11.181 -2.135 1.00 0.00 94 LEU A CA 20
ATOM 34347 C C . LEU A 1 94 ? -5.375 -9.811 -2.768 1.00 0.00 94 LEU A C 20
ATOM 34348 O O . LEU A 1 94 ? -6.131 -9.351 -3.601 1.00 0.00 94 LEU A O 20
ATOM 34364 N N . TYR A 1 95 ? -4.315 -9.157 -2.382 1.00 0.00 95 TYR A N 20
ATOM 34365 C CA . TYR A 1 95 ? -4.012 -7.818 -2.963 1.00 0.00 95 TYR A CA 20
ATOM 34366 C C . TYR A 1 95 ? -2.962 -7.969 -4.068 1.00 0.00 95 TYR A C 20
ATOM 34367 O O . TYR A 1 95 ? -1.949 -8.616 -3.889 1.00 0.00 95 TYR A O 20
ATOM 34385 N N . VAL A 1 96 ? -3.197 -7.383 -5.210 1.00 0.00 96 VAL A N 20
ATOM 34386 C CA . VAL A 1 96 ? -2.209 -7.503 -6.321 1.00 0.00 96 VAL A CA 20
ATOM 34387 C C . VAL A 1 96 ? -1.995 -6.139 -6.983 1.00 0.00 96 VAL A C 20
ATOM 34388 O O . VAL A 1 96 ? -2.822 -5.255 -6.892 1.00 0.00 96 VAL A O 20
ATOM 34401 N N . ASP A 1 97 ? -0.888 -5.968 -7.658 1.00 0.00 97 ASP A N 20
ATOM 34402 C CA . ASP A 1 97 ? -0.614 -4.670 -8.339 1.00 0.00 97 ASP A CA 20
ATOM 34403 C C . ASP A 1 97 ? -0.962 -4.811 -9.824 1.00 0.00 97 ASP A C 20
ATOM 34404 O O . ASP A 1 97 ? -0.918 -5.894 -10.374 1.00 0.00 97 ASP A O 20
ATOM 34413 N N . LEU A 1 98 ? -1.327 -3.739 -10.478 1.00 0.00 98 LEU A N 20
ATOM 34414 C CA . LEU A 1 98 ? -1.698 -3.851 -11.920 1.00 0.00 98 LEU A CA 20
ATOM 34415 C C . LEU A 1 98 ? -1.158 -2.664 -12.721 1.00 0.00 98 LEU A C 20
ATOM 34416 O O . LEU A 1 98 ? -1.190 -1.531 -12.279 1.00 0.00 98 LEU A O 20
ATOM 34432 N N . ARG A 1 99 ? -0.682 -2.920 -13.914 1.00 0.00 99 ARG A N 20
ATOM 34433 C CA . ARG A 1 99 ? -0.164 -1.813 -14.767 1.00 0.00 99 ARG A CA 20
ATOM 34434 C C . ARG A 1 99 ? -0.870 -1.854 -16.123 1.00 0.00 99 ARG A C 20
ATOM 34435 O O . ARG A 1 99 ? -0.794 -2.832 -16.845 1.00 0.00 99 ARG A O 20
ATOM 34456 N N . ARG A 1 100 ? -1.559 -0.805 -16.475 1.00 0.00 100 ARG A N 20
ATOM 34457 C CA . ARG A 1 100 ? -2.271 -0.787 -17.784 1.00 0.00 100 ARG A CA 20
ATOM 34458 C C . ARG A 1 100 ? -1.252 -0.666 -18.918 1.00 0.00 100 ARG A C 20
ATOM 34459 O O . ARG A 1 100 ? -0.109 -0.313 -18.704 1.00 0.00 100 ARG A O 20
ATOM 34480 N N . PHE A 1 101 ? -1.655 -0.958 -20.124 1.00 0.00 101 PHE A N 20
ATOM 34481 C CA . PHE A 1 101 ? -0.708 -0.862 -21.270 1.00 0.00 101 PHE A CA 20
ATOM 34482 C C . PHE A 1 101 ? -0.640 0.586 -21.755 1.00 0.00 101 PHE A C 20
ATOM 34483 O O . PHE A 1 101 ? -1.404 1.430 -21.333 1.00 0.00 101 PHE A O 20
ATOM 34500 N N . PHE A 1 102 ? 0.272 0.880 -22.641 1.00 0.00 102 PHE A N 20
ATOM 34501 C CA . PHE A 1 102 ? 0.392 2.273 -23.154 1.00 0.00 102 PHE A CA 20
ATOM 34502 C C . PHE A 1 102 ? 0.750 3.213 -22.001 1.00 0.00 102 PHE A C 20
ATOM 34503 O O . PHE A 1 102 ? 1.312 4.262 -22.271 1.00 0.00 102 PHE A O 20
#

Nearest PDB structures (foldseek):
  1jjg-assembly1_A  TM=7.131E-01  e=8.935E-17  Myxoma virus (strain Lausanne)
  1luz-assembly2_B  TM=7.524E-01  e=1.457E-04  Vaccinia virus WR
  7sys-assembly1_j  TM=6.424E-01  e=4.143E-03  Homo sapiens
  8s8f-assembly1_j  TM=6.495E-01  e=5.970E-03  Saccharomyces cerevisiae S288C
  8oz0-assembly1_D  TM=5.609E-01  e=3.668E-03  Homo sapiens